Protein 6GJF (pdb70)

Structure (mmCIF, N/CA/C/O backbone):
data_6GJF
#
_entry.id   6GJF
#
_cell.length_a   51.436
_cell.length_b   235.636
_cell.length_c   74.562
_cell.angle_alpha   90.00
_cell.angle_beta   90.67
_cell.angle_gamma   90.00
#
_symmetry.space_group_name_H-M   'P 1 21 1'
#
loop_
_entity.id
_entity.type
_entity.pdbx_description
1 polymer ENDOGLUCANASE
2 non-polymer 1,2-ETHANEDIOL
3 non-polymer DI(HYDROXYETHYL)ETHER
4 non-polymer 'SODIUM ION'
5 non-polymer GLYCEROL
6 water water
#
loop_
_atom_site.group_PDB
_atom_site.id
_atom_site.type_symbol
_atom_site.label_atom_id
_atom_site.label_alt_id
_atom_site.label_comp_id
_atom_site.label_asym_id
_atom_site.label_entity_id
_atom_site.label_seq_id
_atom_site.pdbx_PDB_ins_code
_atom_site.Cartn_x
_atom_site.Cartn_y
_atom_site.Cartn_z
_atom_site.occupancy
_atom_site.B_iso_or_equiv
_atom_site.auth_seq_id
_atom_site.auth_comp_id
_atom_site.auth_asym_id
_atom_site.auth_atom_id
_atom_site.pdbx_PDB_model_num
ATOM 1 N N . HIS A 1 1 ? 4.656 -19.800 -20.563 1.00 12.12 -3 HIS A N 1
ATOM 2 C CA . HIS A 1 1 ? 5.026 -21.134 -21.159 1.00 10.91 -3 HIS A CA 1
ATOM 3 C C . HIS A 1 1 ? 4.027 -22.157 -20.726 1.00 11.06 -3 HIS A C 1
ATOM 4 O O . HIS A 1 1 ? 3.340 -21.977 -19.710 1.00 12.67 -3 HIS A O 1
ATOM 20 N N . HIS A 1 2 ? 3.926 -23.225 -21.509 1.00 11.11 -2 HIS A N 1
ATOM 21 C CA . HIS A 1 2 ? 3.013 -24.325 -21.238 1.00 10.72 -2 HIS A CA 1
ATOM 22 C C . HIS A 1 2 ? 3.521 -25.554 -21.981 1.00 12.70 -2 HIS A C 1
ATOM 23 O O . HIS A 1 2 ? 4.215 -25.440 -22.989 1.00 12.86 -2 HIS A O 1
ATOM 37 N N . GLY A 1 3 ? 3.111 -26.728 -21.510 1.00 14.21 -1 GLY A N 1
ATOM 38 C CA . GLY A 1 3 ? 3.368 -27.944 -22.261 1.00 14.31 -1 GLY A CA 1
ATOM 39 C C . GLY A 1 3 ? 2.530 -27.968 -23.525 1.00 14.35 -1 GLY A C 1
ATOM 40 O O . GLY A 1 3 ? 1.318 -27.745 -23.486 1.00 14.72 -1 GLY A O 1
ATOM 44 N N . SER A 1 4 ? 3.177 -28.207 -24.663 1.00 14.01 0 SER A N 1
ATOM 45 C CA . SER A 1 4 ? 2.424 -28.300 -25.910 1.00 14.77 0 SER A CA 1
ATOM 46 C C . SER A 1 4 ? 1.551 -29.544 -25.897 1.00 14.42 0 SER A C 1
ATOM 47 O O . SER A 1 4 ? 1.881 -30.567 -25.272 1.00 16.22 0 SER A O 1
ATOM 55 N N . THR A 1 5 ? 0.423 -29.451 -26.573 1.00 12.65 1 THR A N 1
ATOM 56 C CA . THR A 1 5 ? -0.499 -30.572 -26.662 1.00 12.12 1 THR A CA 1
ATOM 57 C C . THR A 1 5 ? -0.580 -31.089 -28.094 1.00 12.90 1 THR A C 1
ATOM 58 O O . THR A 1 5 ? -0.237 -30.393 -29.056 1.00 12.66 1 THR A O 1
ATOM 69 N N . PRO A 1 6 ? -1.066 -32.310 -28.268 1.00 12.79 2 PRO A N 1
ATOM 70 C CA . PRO A 1 6 ? -1.208 -32.850 -29.634 1.00 13.14 2 PRO A CA 1
ATOM 71 C C . PRO A 1 6 ? -2.092 -32.007 -30.544 1.00 12.95 2 PRO A C 1
ATOM 72 O O . PRO A 1 6 ? -1.717 -31.763 -31.696 1.00 13.52 2 PRO A O 1
ATOM 83 N N . VAL A 1 7 ? -3.239 -31.541 -30.055 1.00 11.27 3 VAL A N 1
ATOM 84 C CA . VAL A 1 7 ? -4.153 -30.773 -30.896 1.00 11.30 3 VAL A CA 1
ATOM 85 C C . VAL A 1 7 ? -3.597 -29.383 -31.164 1.00 12.65 3 VAL A C 1
ATOM 86 O O . VAL A 1 7 ? -3.729 -28.860 -32.269 1.00 13.72 3 VAL A O 1
ATOM 99 N N . GLU A 1 8 ? -2.968 -28.769 -30.175 1.00 12.65 4 GLU A N 1
ATOM 100 C CA . GLU A 1 8 ? -2.316 -27.488 -30.428 1.00 15.11 4 GLU A CA 1
ATOM 101 C C . GLU A 1 8 ? -1.308 -27.602 -31.562 1.00 13.95 4 GLU A C 1
ATOM 102 O O . GLU A 1 8 ? -1.189 -26.693 -32.396 1.00 15.77 4 GLU A O 1
ATOM 114 N N . THR A 1 9 ? -0.571 -28.721 -31.596 1.00 14.64 5 THR A N 1
ATOM 115 C CA . THR A 1 9 ? 0.506 -28.956 -32.544 1.00 16.11 5 THR A CA 1
ATOM 116 C C . THR A 1 9 ? -0.007 -29.363 -33.925 1.00 14.86 5 THR A C 1
ATOM 117 O O . THR A 1 9 ? 0.608 -29.022 -34.940 1.00 18.25 5 THR A O 1
ATOM 128 N N . HIS A 1 10 ? -1.114 -30.108 -33.995 1.00 14.16 6 HIS A N 1
ATOM 129 C CA . HIS A 1 10 ? -1.541 -30.743 -35.233 1.00 14.72 6 HIS A CA 1
ATOM 130 C C . HIS A 1 10 ? -2.897 -30.285 -35.747 1.00 13.81 6 HIS A C 1
ATOM 131 O O . HIS A 1 10 ? -3.164 -30.449 -36.944 1.00 14.34 6 HIS A O 1
ATOM 145 N N . GLY A 1 11 ? -3.763 -29.748 -34.892 1.00 13.49 7 GLY A N 1
ATOM 146 C CA . GLY A 1 11 ? -5.038 -29.205 -35.356 1.00 13.38 7 GLY A CA 1
ATOM 147 C C . GLY A 1 11 ? -5.934 -30.239 -36.023 1.00 11.04 7 GLY A C 1
ATOM 148 O O . GLY A 1 11 ? -6.020 -31.414 -35.617 1.00 13.84 7 GLY A O 1
ATOM 152 N N . GLN A 1 12 ? -6.635 -29.778 -37.054 1.00 11.80 8 GLN A N 1
ATOM 153 C CA . GLN A 1 12 ? -7.584 -30.614 -37.768 1.00 11.85 8 GLN A CA 1
ATOM 154 C C . GLN A 1 12 ? -6.838 -31.675 -38.549 1.00 11.93 8 GLN A C 1
ATOM 155 O O . GLN A 1 12 ? -5.949 -31.363 -39.332 1.00 14.37 8 GLN A O 1
ATOM 169 N N . LEU A 1 13 ? -7.187 -32.927 -38.334 1.00 11.58 9 LEU A N 1
ATOM 170 C CA . LEU A 1 13 ? -6.584 -34.009 -39.082 1.00 12.94 9 LEU A CA 1
ATOM 171 C C . LEU A 1 13 ? -7.403 -34.286 -40.328 1.00 14.00 9 LEU A C 1
ATOM 172 O O . LEU A 1 13 ? -8.595 -33.988 -40.382 1.00 15.45 9 LEU A O 1
ATOM 188 N N . SER A 1 14 ? -6.751 -34.890 -41.330 1.00 13.14 10 SER A N 1
ATOM 189 C CA . SER A 1 14 ? -7.452 -35.298 -42.540 1.00 12.36 10 SER A CA 1
ATOM 190 C C . SER A 1 14 ? -6.738 -36.493 -43.156 1.00 13.63 10 SER A C 1
ATOM 191 O O . SER A 1 14 ? -5.651 -36.896 -42.720 1.00 13.19 10 SER A O 1
ATOM 199 N N . VAL A 1 15 ? -7.393 -37.084 -44.147 1.00 13.64 11 VAL A N 1
ATOM 200 C CA . VAL A 1 15 ? -6.818 -38.170 -44.926 1.00 13.53 11 VAL A CA 1
ATOM 201 C C . VAL A 1 15 ? -6.452 -37.609 -46.295 1.00 13.87 11 VAL A C 1
ATOM 202 O O . VAL A 1 15 ? -7.325 -37.122 -47.024 1.00 14.91 11 VAL A O 1
ATOM 215 N N . LYS A 1 16 ? -5.171 -37.675 -46.641 1.00 14.57 12 LYS A N 1
ATOM 216 C CA . LYS A 1 16 ? -4.677 -37.179 -47.918 1.00 15.57 12 LYS A CA 1
ATOM 217 C C . LYS A 1 16 ? -3.798 -38.247 -48.554 1.00 16.27 12 LYS A C 1
ATOM 218 O O . LYS A 1 16 ? -2.836 -38.708 -47.942 1.00 15.82 12 LYS A O 1
ATOM 237 N N . GLY A 1 17 ? -4.137 -38.646 -49.771 1.00 17.54 13 GLY A N 1
ATOM 238 C CA . GLY A 1 17 ? -3.360 -39.688 -50.440 1.00 20.06 13 GLY A CA 1
ATOM 239 C C . GLY A 1 17 ? -3.222 -40.966 -49.642 1.00 19.13 13 GLY A C 1
ATOM 240 O O . GLY A 1 17 ? -2.164 -41.608 -49.671 1.00 21.10 13 GLY A O 1
ATOM 244 N N . GLY A 1 18 ? -4.280 -41.361 -48.932 1.00 18.17 14 GLY A N 1
ATOM 245 C CA . GLY A 1 18 ? -4.275 -42.596 -48.174 1.00 17.93 14 GLY A CA 1
ATOM 246 C C . GLY A 1 18 ? -3.546 -42.541 -46.848 1.00 15.49 14 GLY A C 1
ATOM 247 O O . GLY A 1 18 ? -3.313 -43.597 -46.239 1.00 18.40 14 GLY A O 1
ATOM 251 N N . GLN A 1 19 ? -3.205 -41.344 -46.367 1.00 16.39 15 GLN A N 1
ATOM 252 C CA A GLN A 1 19 ? -2.400 -41.179 -45.167 0.51 13.97 15 GLN A CA 1
ATOM 253 C CA B GLN A 1 19 ? -2.399 -41.179 -45.165 0.49 15.03 15 GLN A CA 1
ATOM 254 C C . GLN A 1 19 ? -3.056 -40.171 -44.238 1.00 11.75 15 GLN A C 1
ATOM 255 O O . GLN A 1 19 ? -3.628 -39.174 -44.700 1.00 14.00 15 GLN A O 1
ATOM 282 N N . LEU A 1 20 ? -2.965 -40.434 -42.932 1.00 13.64 16 LEU A N 1
ATOM 283 C CA . LEU A 1 20 ? -3.398 -39.468 -41.936 1.00 12.75 16 LEU A CA 1
ATOM 284 C C . LEU A 1 20 ? -2.375 -38.333 -41.884 1.00 12.17 16 LEU A C 1
ATOM 285 O O . LEU A 1 20 ? -1.180 -38.575 -41.686 1.00 13.54 16 LEU A O 1
ATOM 301 N N . VAL A 1 21 ? -2.843 -37.099 -42.070 1.00 12.72 17 VAL A N 1
ATOM 302 C CA . VAL A 1 21 ? -1.993 -35.919 -42.009 1.00 13.40 17 VAL A CA 1
ATOM 303 C C . VAL A 1 21 ? -2.623 -34.886 -41.086 1.00 12.83 17 VAL A C 1
ATOM 304 O O . VAL A 1 21 ? -3.810 -34.938 -40.784 1.00 12.50 17 VAL A O 1
ATOM 317 N N . ASP A 1 22 ? -1.825 -33.905 -40.683 1.00 12.99 18 ASP A N 1
ATOM 318 C CA . ASP A 1 22 ? -2.285 -32.860 -39.791 1.00 15.02 18 ASP A CA 1
ATOM 319 C C . ASP A 1 22 ? -2.697 -31.626 -40.584 1.00 16.17 18 ASP A C 1
ATOM 320 O O . ASP A 1 22 ? -2.779 -31.657 -41.819 1.00 17.72 18 ASP A O 1
ATOM 329 N N . GLU A 1 23 ? -2.985 -30.532 -39.865 1.00 16.73 19 GLU A N 1
ATOM 330 C CA . GLU A 1 23 ? -3.486 -29.326 -40.515 1.00 16.72 19 GLU A CA 1
ATOM 331 C C . GLU A 1 23 ? -2.468 -28.696 -41.461 1.00 18.78 19 GLU A C 1
ATOM 332 O O . GLU A 1 23 ? -2.836 -27.832 -42.281 1.00 23.03 19 GLU A O 1
ATOM 344 N N . ASN A 1 24 ? -1.206 -29.096 -41.360 1.00 19.94 20 ASN A N 1
ATOM 345 C CA . ASN A 1 24 ? -0.171 -28.609 -42.261 1.00 22.50 20 ASN A CA 1
ATOM 346 C C . ASN A 1 24 ? 0.056 -29.563 -43.418 1.00 23.41 20 ASN A C 1
ATOM 347 O O . ASN A 1 24 ? 0.963 -29.341 -44.230 1.00 26.77 20 ASN A O 1
ATOM 358 N N . GLY A 1 25 ? -0.734 -30.623 -43.505 1.00 20.15 21 GLY A N 1
ATOM 359 C CA . GLY A 1 25 ? -0.514 -31.646 -44.492 1.00 20.31 21 GLY A CA 1
ATOM 360 C C . GLY A 1 25 ? 0.660 -32.547 -44.213 1.00 20.08 21 GLY A C 1
ATOM 361 O O . GLY A 1 25 ? 1.060 -33.308 -45.104 1.00 22.88 21 GLY A O 1
ATOM 365 N N A LYS A 1 26 ? 1.226 -32.491 -43.013 0.34 18.77 22 LYS A N 1
ATOM 366 N N B LYS A 1 26 ? 1.212 -32.503 -43.017 0.66 17.87 22 LYS A N 1
ATOM 367 C CA A LYS A 1 26 ? 2.363 -33.339 -42.688 0.34 18.12 22 LYS A CA 1
ATOM 368 C CA B LYS A 1 26 ? 2.349 -33.350 -42.711 0.66 16.99 22 LYS A CA 1
ATOM 369 C C A LYS A 1 26 ? 1.864 -34.668 -42.131 0.34 17.36 22 LYS A C 1
ATOM 370 C C B LYS A 1 26 ? 1.862 -34.666 -42.125 0.66 16.96 22 LYS A C 1
ATOM 371 O O A LYS A 1 26 ? 0.855 -34.699 -41.422 0.34 16.98 22 LYS A O 1
ATOM 372 O O B LYS A 1 26 ? 0.859 -34.699 -41.404 0.66 15.86 22 LYS A O 1
ATOM 409 N N . PRO A 1 27 ? 2.528 -35.783 -42.424 1.00 16.03 23 PRO A N 1
ATOM 410 C CA . PRO A 1 27 ? 2.109 -37.052 -41.820 1.00 17.64 23 PRO A CA 1
ATOM 411 C C . PRO A 1 27 ? 2.115 -36.952 -40.303 1.00 16.21 23 PRO A C 1
ATOM 412 O O . PRO A 1 27 ? 2.983 -36.320 -39.701 1.00 15.88 23 PRO A O 1
ATOM 423 N N . VAL A 1 28 ? 1.131 -37.594 -39.680 1.00 14.44 24 VAL A N 1
ATOM 424 C CA . VAL A 1 28 ? 1.063 -37.677 -38.227 1.00 14.15 24 VAL A CA 1
ATOM 425 C C . VAL A 1 28 ? 0.660 -39.094 -37.861 1.00 15.18 24 VAL A C 1
ATOM 426 O O . VAL A 1 28 ? -0.132 -39.730 -38.570 1.00 16.33 24 VAL A O 1
ATOM 439 N N . GLN A 1 29 ? 1.246 -39.596 -36.776 1.00 13.29 25 GLN A N 1
ATOM 440 C CA . GLN A 1 29 ? 0.887 -40.897 -36.217 1.00 13.29 25 GLN A CA 1
ATOM 441 C C . GLN A 1 29 ? 0.319 -40.692 -34.812 1.00 13.18 25 GLN A C 1
ATOM 442 O O . GLN A 1 29 ? 0.991 -40.136 -33.929 1.00 14.62 25 GLN A O 1
ATOM 456 N N . LEU A 1 30 ? -0.916 -41.124 -34.600 1.00 11.50 26 LEU A N 1
ATOM 457 C CA . LEU A 1 30 ? -1.491 -41.138 -33.258 1.00 11.60 26 LEU A CA 1
ATOM 458 C C . LEU A 1 30 ? -1.142 -42.479 -32.614 1.00 11.97 26 LEU A C 1
ATOM 459 O O . LEU A 1 30 ? -1.135 -43.519 -33.288 1.00 11.97 26 LEU A O 1
ATOM 475 N N . ARG A 1 31 ? -0.788 -42.436 -31.331 1.00 12.01 27 ARG A N 1
ATOM 476 C CA . ARG A 1 31 ? -0.548 -43.637 -30.535 1.00 13.02 27 ARG A CA 1
ATOM 477 C C . ARG A 1 31 ? -1.198 -43.410 -29.181 1.00 10.98 27 ARG A C 1
ATOM 478 O O . ARG A 1 31 ? -0.951 -42.382 -28.529 1.00 12.58 27 ARG A O 1
ATOM 499 N N . GLY A 1 32 ? -2.022 -44.345 -28.743 1.00 10.68 28 GLY A N 1
ATOM 500 C CA . GLY A 1 32 ? -2.683 -44.164 -27.479 1.00 11.71 28 GLY A CA 1
ATOM 501 C C . GLY A 1 32 ? -3.325 -45.431 -26.956 1.00 10.93 28 GLY A C 1
ATOM 502 O O . GLY A 1 32 ? -2.915 -46.548 -27.282 1.00 12.09 28 GLY A O 1
ATOM 506 N N . MET A 1 33 ? -4.324 -45.227 -26.103 1.00 11.02 29 MET A N 1
ATOM 507 C CA . MET A 1 33 ? -4.968 -46.315 -25.389 1.00 9.84 29 MET A CA 1
ATOM 508 C C . MET A 1 33 ? -6.461 -46.289 -25.646 1.00 10.44 29 MET A C 1
ATOM 509 O O . MET A 1 33 ? -7.053 -45.228 -25.855 1.00 10.93 29 MET A O 1
ATOM 523 N N . SER A 1 34 ? -7.056 -47.490 -25.638 1.00 11.26 30 SER A N 1
ATOM 524 C CA . SER A 1 34 ? -8.499 -47.679 -25.611 1.00 10.15 30 SER A CA 1
ATOM 525 C C . SER A 1 34 ? -8.931 -48.039 -24.194 1.00 10.62 30 SER A C 1
ATOM 526 O O . SER A 1 34 ? -8.272 -48.824 -23.506 1.00 11.45 30 SER A O 1
ATOM 534 N N . SER A 1 35 ? -10.052 -47.479 -23.767 1.00 10.27 31 SER A N 1
ATOM 535 C CA . SER A 1 35 ? -10.723 -48.000 -22.594 1.00 10.88 31 SER A CA 1
ATOM 536 C C . SER A 1 35 ? -11.173 -49.436 -22.872 1.00 10.20 31 SER A C 1
ATOM 537 O O . SER A 1 35 ? -11.198 -49.904 -24.022 1.00 11.35 31 SER A O 1
ATOM 545 N N . HIS A 1 36 ? -11.508 -50.143 -21.793 1.00 10.90 32 HIS A N 1
ATOM 546 C CA . HIS A 1 36 ? -12.355 -51.330 -21.902 1.00 11.29 32 HIS A CA 1
ATOM 547 C C . HIS A 1 36 ? -13.814 -50.852 -22.000 1.00 10.94 32 HIS A C 1
ATOM 548 O O . HIS A 1 36 ? -14.097 -49.659 -22.185 1.00 11.58 32 HIS A O 1
ATOM 562 N N . GLY A 1 37 ? -14.764 -51.779 -21.879 1.00 11.58 33 GLY A N 1
ATOM 563 C CA . GLY A 1 37 ? -16.153 -51.390 -22.012 1.00 12.53 33 GLY A CA 1
ATOM 564 C C . GLY A 1 37 ? -16.574 -50.378 -20.968 1.00 14.23 33 GLY A C 1
ATOM 565 O O . GLY A 1 37 ? -16.316 -50.563 -19.774 1.00 14.36 33 GLY A O 1
ATOM 569 N N . LEU A 1 38 ? -17.200 -49.284 -21.402 1.00 13.19 34 LEU A N 1
ATOM 570 C CA . LEU A 1 38 ? -17.522 -48.211 -20.472 1.00 11.71 34 LEU A CA 1
ATOM 571 C C . LEU A 1 38 ? -18.526 -48.638 -19.410 1.00 14.90 34 LEU A C 1
ATOM 572 O O . LEU A 1 38 ? -18.614 -47.990 -18.352 1.00 15.88 34 LEU A O 1
ATOM 588 N N . GLN A 1 39 ? -19.318 -49.681 -19.687 1.00 15.57 35 GLN A N 1
ATOM 589 C CA . GLN A 1 39 ? -20.303 -50.164 -18.732 1.00 15.07 35 GLN A CA 1
ATOM 590 C C . GLN A 1 39 ? -19.680 -50.968 -17.599 1.00 16.19 35 GLN A C 1
ATOM 591 O O . GLN A 1 39 ? -20.368 -51.239 -16.612 1.00 18.81 35 GLN A O 1
ATOM 605 N N . TRP A 1 40 ? -18.409 -51.344 -17.723 1.00 16.64 36 TRP A N 1
ATOM 606 C CA . TRP A 1 40 ? -17.705 -52.130 -16.731 1.00 16.31 36 TRP A CA 1
ATOM 607 C C . TRP A 1 40 ? -16.502 -51.416 -16.144 1.00 15.60 36 TRP A C 1
ATOM 608 O O . TRP A 1 40 ? -16.223 -51.558 -14.939 1.00 19.52 36 TRP A O 1
ATOM 629 N N . PHE A 1 41 ? -15.762 -50.679 -16.982 1.00 15.06 37 PHE A N 1
ATOM 630 C CA . PHE A 1 41 ? -14.487 -50.075 -16.600 1.00 14.71 37 PHE A CA 1
ATOM 631 C C . PHE A 1 41 ? -14.462 -48.577 -16.877 1.00 13.49 37 PHE A C 1
ATOM 632 O O . PHE A 1 41 ? -13.398 -47.983 -17.067 1.00 13.81 37 PHE A O 1
ATOM 649 N N . GLY A 1 42 ? -15.634 -47.952 -16.877 1.00 14.42 38 GLY A N 1
ATOM 650 C CA . GLY A 1 42 ? -15.720 -46.533 -17.115 1.00 13.25 38 GLY A CA 1
ATOM 651 C C . GLY A 1 42 ? -15.059 -45.685 -16.061 1.00 13.63 38 GLY A C 1
ATOM 652 O O . GLY A 1 42 ? -14.714 -44.547 -16.348 1.00 14.40 38 GLY A O 1
ATOM 656 N N . ASP A 1 43 ? -14.867 -46.205 -14.843 1.00 15.27 39 ASP A N 1
ATOM 657 C CA . ASP A 1 43 ? -14.221 -45.400 -13.814 1.00 14.79 39 ASP A CA 1
ATOM 658 C C . ASP A 1 43 ? -12.796 -45.041 -14.197 1.00 13.21 39 ASP A C 1
ATOM 659 O O . ASP A 1 43 ? -12.272 -44.035 -13.705 1.00 15.19 39 ASP A O 1
ATOM 668 N N . PHE A 1 44 ? -12.169 -45.830 -15.063 1.00 13.41 40 PHE A N 1
ATOM 669 C CA . PHE A 1 44 ? -10.815 -45.536 -15.517 1.00 13.89 40 PHE A CA 1
ATOM 670 C C . PHE A 1 44 ? -10.774 -44.447 -16.585 1.00 13.80 40 PHE A C 1
ATOM 671 O O . PHE A 1 44 ? -9.676 -44.057 -17.005 1.00 13.92 40 PHE A O 1
ATOM 688 N N . VAL A 1 45 ? -11.928 -43.968 -17.031 1.00 12.98 41 VAL A N 1
ATOM 689 C CA . VAL A 1 45 ? -12.042 -42.945 -18.068 1.00 13.17 41 VAL A CA 1
ATOM 690 C C . VAL A 1 45 ? -12.472 -41.643 -17.398 1.00 12.95 41 VAL A C 1
ATOM 691 O O . VAL A 1 45 ? -13.608 -41.510 -16.927 1.00 13.42 41 VAL A O 1
ATOM 704 N N . ASN A 1 46 ? -11.559 -40.685 -17.328 1.00 13.44 42 ASN A N 1
ATOM 705 C CA . ASN A 1 46 ? -11.834 -39.407 -16.678 1.00 13.12 42 ASN A CA 1
ATOM 706 C C . ASN A 1 46 ? -10.687 -38.468 -17.019 1.00 13.05 42 ASN A C 1
ATOM 707 O O . ASN A 1 46 ? -9.674 -38.885 -17.580 1.00 12.99 42 ASN A O 1
ATOM 718 N N . LYS A 1 47 ? -10.860 -37.185 -16.667 1.00 13.06 43 LYS A N 1
ATOM 719 C CA . LYS A 1 47 ? -9.871 -36.183 -17.044 1.00 14.33 43 LYS A CA 1
ATOM 720 C C . LYS A 1 47 ? -8.523 -36.454 -16.380 1.00 15.02 43 LYS A C 1
ATOM 721 O O . LYS A 1 47 ? -7.472 -36.198 -16.982 1.00 15.06 43 LYS A O 1
ATOM 740 N N . ASP A 1 48 ? -8.521 -36.992 -15.159 1.00 14.81 44 ASP A N 1
ATOM 741 C CA . ASP A 1 48 ? -7.261 -37.237 -14.462 1.00 14.23 44 ASP A CA 1
ATOM 742 C C . ASP A 1 48 ? -6.471 -38.358 -15.129 1.00 14.35 44 ASP A C 1
ATOM 743 O O . ASP A 1 48 ? -5.267 -38.222 -15.365 1.00 14.48 44 ASP A O 1
ATOM 752 N N . SER A 1 49 ? -7.124 -39.482 -15.438 1.00 14.99 45 SER A N 1
ATOM 753 C CA . SER A 1 49 ? -6.396 -40.580 -16.078 1.00 14.21 45 SER A CA 1
ATOM 754 C C . SER A 1 49 ? -5.964 -40.205 -17.499 1.00 12.96 45 SER A C 1
ATOM 755 O O . SER A 1 49 ? -4.855 -40.556 -17.927 1.00 13.63 45 SER A O 1
ATOM 763 N N . MET A 1 50 ? -6.802 -39.462 -18.228 1.00 12.67 46 MET A N 1
ATOM 764 C CA A MET A 1 50 ? -6.421 -39.025 -19.564 0.76 11.66 46 MET A CA 1
ATOM 765 C CA B MET A 1 50 ? -6.431 -39.010 -19.565 0.24 11.98 46 MET A CA 1
ATOM 766 C C . MET A 1 50 ? -5.238 -38.057 -19.515 1.00 11.23 46 MET A C 1
ATOM 767 O O . MET A 1 50 ? -4.310 -38.170 -20.324 1.00 11.92 46 MET A O 1
ATOM 794 N N . LYS A 1 51 ? -5.230 -37.122 -18.551 1.00 13.67 47 LYS A N 1
ATOM 795 C CA A LYS A 1 51 ? -4.093 -36.213 -18.418 0.66 12.51 47 LYS A CA 1
ATOM 796 C CA B LYS A 1 51 ? -4.095 -36.213 -18.414 0.34 13.27 47 LYS A CA 1
ATOM 797 C C . LYS A 1 51 ? -2.830 -36.976 -18.030 1.00 12.18 47 LYS A C 1
ATOM 798 O O . LYS A 1 51 ? -1.745 -36.693 -18.549 1.00 14.01 47 LYS A O 1
ATOM 835 N N . TRP A 1 52 ? -2.955 -37.955 -17.122 1.00 13.07 48 TRP A N 1
ATOM 836 C CA . TRP A 1 52 ? -1.805 -38.757 -16.729 1.00 11.98 48 TRP A CA 1
ATOM 837 C C . TRP A 1 52 ? -1.235 -39.494 -17.934 1.00 12.83 48 TRP A C 1
ATOM 838 O O . TRP A 1 52 ? -0.020 -39.532 -18.130 1.00 14.36 48 TRP A O 1
ATOM 859 N N . LEU A 1 53 ? -2.097 -40.140 -18.723 1.00 12.42 49 LEU A N 1
ATOM 860 C CA . LEU A 1 53 ? -1.636 -40.810 -19.932 1.00 12.25 49 LEU A CA 1
ATOM 861 C C . LEU A 1 53 ? -0.960 -39.852 -20.897 1.00 13.85 49 LEU A C 1
ATOM 862 O O . LEU A 1 53 ? 0.067 -40.187 -21.501 1.00 13.57 49 LEU A O 1
ATOM 878 N N . ARG A 1 54 ? -1.530 -38.660 -21.076 1.00 13.13 50 ARG A N 1
ATOM 879 C CA . ARG A 1 54 ? -0.895 -37.665 -21.940 1.00 13.24 50 ARG A CA 1
ATOM 880 C C . ARG A 1 54 ? 0.499 -37.283 -21.435 1.00 12.81 50 ARG A C 1
ATOM 881 O O . ARG A 1 54 ? 1.465 -37.260 -22.205 1.00 14.61 50 ARG A O 1
ATOM 902 N N . ASP A 1 55 ? 0.615 -36.991 -20.141 1.00 13.24 51 ASP A N 1
ATOM 903 C CA . ASP A 1 55 ? 1.836 -36.428 -19.592 1.00 13.48 51 ASP A CA 1
ATOM 904 C C . ASP A 1 55 ? 2.904 -37.493 -19.354 1.00 14.28 51 ASP A C 1
ATOM 905 O O . ASP A 1 55 ? 4.104 -37.244 -19.572 1.00 18.52 51 ASP A O 1
ATOM 914 N N . ASP A 1 56 ? 2.508 -38.658 -18.865 1.00 14.78 52 ASP A N 1
ATOM 915 C CA . ASP A 1 56 ? 3.465 -39.683 -18.466 1.00 14.02 52 ASP A CA 1
ATOM 916 C C . ASP A 1 56 ? 3.670 -40.753 -19.529 1.00 16.15 52 ASP A C 1
ATOM 917 O O . ASP A 1 56 ? 4.782 -41.247 -19.683 1.00 17.51 52 ASP A O 1
ATOM 926 N N . TRP A 1 57 ? 2.617 -41.148 -20.260 1.00 16.93 53 TRP A N 1
ATOM 927 C CA . TRP A 1 57 ? 2.795 -42.145 -21.304 1.00 16.43 53 TRP A CA 1
ATOM 928 C C . TRP A 1 57 ? 3.071 -41.514 -22.667 1.00 16.48 53 TRP A C 1
ATOM 929 O O . TRP A 1 57 ? 3.545 -42.210 -23.580 1.00 19.45 53 TRP A O 1
ATOM 950 N N . GLY A 1 58 ? 2.766 -40.228 -22.835 1.00 14.26 54 GLY A N 1
ATOM 951 C CA . GLY A 1 58 ? 2.916 -39.610 -24.124 1.00 14.47 54 GLY A CA 1
ATOM 952 C C . GLY A 1 58 ? 1.831 -39.926 -25.131 1.00 13.71 54 GLY A C 1
ATOM 953 O O . GLY A 1 58 ? 2.065 -39.766 -26.337 1.00 14.58 54 GLY A O 1
ATOM 957 N N . ILE A 1 59 ? 0.640 -40.342 -24.686 1.00 12.01 55 ILE A N 1
ATOM 958 C CA . ILE A 1 59 ? -0.412 -40.648 -25.649 1.00 11.00 55 ILE A CA 1
ATOM 959 C C . ILE A 1 59 ? -0.898 -39.356 -26.300 1.00 11.30 55 ILE A C 1
ATOM 960 O O . ILE A 1 59 ? -0.915 -38.285 -25.672 1.00 12.17 55 ILE A O 1
ATOM 976 N N . ASN A 1 60 ? -1.396 -39.472 -27.528 1.00 10.56 56 ASN A N 1
ATOM 977 C CA . ASN A 1 60 ? -2.052 -38.341 -28.170 1.00 10.47 56 ASN A CA 1
ATOM 978 C C . ASN A 1 60 ? -3.458 -38.656 -28.646 1.00 11.63 56 ASN A C 1
ATOM 979 O O . ASN A 1 60 ? -4.113 -37.768 -29.212 1.00 13.22 56 ASN A O 1
ATOM 990 N N . VAL A 1 61 ? -3.951 -39.868 -28.378 1.00 10.59 57 VAL A N 1
ATOM 991 C CA . VAL A 1 61 ? -5.325 -40.260 -28.707 1.00 10.13 57 VAL A CA 1
ATOM 992 C C . VAL A 1 61 ? -5.835 -41.185 -27.621 1.00 9.36 57 VAL A C 1
ATOM 993 O O . VAL A 1 61 ? -5.090 -42.008 -27.088 1.00 9.91 57 VAL A O 1
ATOM 1006 N N . PHE A 1 62 ? -7.104 -41.049 -27.287 1.00 9.44 58 PHE A N 1
ATOM 1007 C CA . PHE A 1 62 ? -7.763 -41.905 -26.315 1.00 9.20 58 PHE A CA 1
ATOM 1008 C C . PHE A 1 62 ? -9.071 -42.364 -26.938 1.00 9.79 58 PHE A C 1
ATOM 1009 O O . PHE A 1 62 ? -9.867 -41.542 -27.403 1.00 10.76 58 PHE A O 1
ATOM 1026 N N . ARG A 1 63 ? -9.317 -43.666 -26.906 1.00 9.10 59 ARG A N 1
ATOM 1027 C CA . ARG A 1 63 ? -10.499 -44.291 -27.514 1.00 9.13 59 ARG A CA 1
ATOM 1028 C C . ARG A 1 63 ? -11.455 -44.731 -26.406 1.00 9.93 59 ARG A C 1
ATOM 1029 O O . ARG A 1 63 ? -11.037 -45.392 -25.451 1.00 10.08 59 ARG A O 1
ATOM 1050 N N . VAL A 1 64 ? -12.724 -44.352 -26.526 1.00 10.91 60 VAL A N 1
ATOM 1051 C CA . VAL A 1 64 ? -13.757 -44.775 -25.589 1.00 11.44 60 VAL A CA 1
ATOM 1052 C C . VAL A 1 64 ? -14.617 -45.824 -26.271 1.00 9.54 60 VAL A C 1
ATOM 1053 O O . VAL A 1 64 ? -15.297 -45.545 -27.271 1.00 10.38 60 VAL A O 1
ATOM 1066 N N . ALA A 1 65 ? -14.602 -47.022 -25.693 1.00 9.91 61 ALA A N 1
ATOM 1067 C CA . ALA A 1 65 ? -15.263 -48.196 -26.255 1.00 10.10 61 ALA A CA 1
ATOM 1068 C C . ALA A 1 65 ? -16.662 -48.280 -25.665 1.00 10.90 61 ALA A C 1
ATOM 1069 O O . ALA A 1 65 ? -16.891 -48.926 -24.633 1.00 11.41 61 ALA A O 1
ATOM 1076 N N . MET A 1 66 ? -17.616 -47.656 -26.354 1.00 10.76 62 MET A N 1
ATOM 1077 C CA . MET A 1 66 ? -19.002 -47.655 -25.898 1.00 10.21 62 MET A CA 1
ATOM 1078 C C . MET A 1 66 ? -19.672 -48.873 -26.519 1.00 9.89 62 MET A C 1
ATOM 1079 O O . MET A 1 66 ? -20.203 -48.814 -27.634 1.00 11.01 62 MET A O 1
ATOM 1093 N N . TYR A 1 67 ? -19.621 -49.986 -25.798 1.00 10.79 63 TYR A N 1
ATOM 1094 C CA . TYR A 1 67 ? -20.378 -51.152 -26.220 1.00 11.49 63 TYR A CA 1
ATOM 1095 C C . TYR A 1 67 ? -21.833 -50.786 -26.464 1.00 11.17 63 TYR A C 1
ATOM 1096 O O . TYR A 1 67 ? -22.430 -49.993 -25.723 1.00 12.33 63 TYR A O 1
ATOM 1114 N N . THR A 1 68 ? -22.429 -51.450 -27.453 1.00 10.88 64 THR A N 1
ATOM 1115 C CA . THR A 1 68 ? -23.862 -51.375 -27.728 1.00 12.29 64 THR A CA 1
ATOM 1116 C C . THR A 1 68 ? -24.606 -52.456 -26.955 1.00 12.99 64 THR A C 1
ATOM 1117 O O . THR A 1 68 ? -25.534 -52.156 -26.204 1.00 14.49 64 THR A O 1
ATOM 1128 N N . ALA A 1 69 ? -24.174 -53.704 -27.108 1.00 13.33 65 ALA A N 1
ATOM 1129 C CA . ALA A 1 69 ? -24.738 -54.847 -26.408 1.00 13.33 65 ALA A CA 1
ATOM 1130 C C . ALA A 1 69 ? -24.003 -55.074 -25.086 1.00 12.93 65 ALA A C 1
ATOM 1131 O O . ALA A 1 69 ? -23.276 -54.206 -24.609 1.00 12.64 65 ALA A O 1
ATOM 1138 N N . GLU A 1 70 ? -24.245 -56.229 -24.444 1.00 14.11 66 GLU A N 1
ATOM 1139 C CA . GLU A 1 70 ? -23.572 -56.607 -23.198 1.00 13.89 66 GLU A CA 1
ATOM 1140 C C . GLU A 1 70 ? -23.724 -55.531 -22.124 1.00 14.80 66 GLU A C 1
ATOM 1141 O O . GLU A 1 70 ? -22.787 -55.221 -21.398 1.00 15.13 66 GLU A O 1
ATOM 1153 N N . GLY A 1 71 ? -24.934 -55.005 -21.960 1.00 15.51 67 GLY A N 1
ATOM 1154 C CA . GLY A 1 71 ? -25.203 -54.009 -20.955 1.00 17.08 67 GLY A CA 1
ATOM 1155 C C . GLY A 1 71 ? -24.719 -52.631 -21.317 1.00 15.41 67 GLY A C 1
ATOM 1156 O O . GLY A 1 71 ? -24.630 -51.765 -20.434 1.00 15.59 67 GLY A O 1
ATOM 1160 N N . GLY A 1 72 ? -24.395 -52.413 -22.588 1.00 14.04 68 GLY A N 1
ATOM 1161 C CA . GLY A 1 72 ? -23.943 -51.124 -23.068 1.00 14.24 68 GLY A CA 1
ATOM 1162 C C . GLY A 1 72 ? -25.085 -50.207 -23.440 1.00 12.89 68 GLY A C 1
ATOM 1163 O O . GLY A 1 72 ? -26.171 -50.269 -22.863 1.00 13.90 68 GLY A O 1
ATOM 1167 N N . TYR A 1 73 ? -24.846 -49.365 -24.446 1.00 13.14 69 TYR A N 1
ATOM 1168 C CA . TYR A 1 73 ? -25.699 -48.212 -24.709 1.00 13.61 69 TYR A CA 1
ATOM 1169 C C . TYR A 1 73 ? -27.134 -48.582 -25.051 1.00 14.48 69 TYR A C 1
ATOM 1170 O O . TYR A 1 73 ? -28.052 -47.835 -24.718 1.00 15.08 69 TYR A O 1
ATOM 1188 N N . ILE A 1 74 ? -27.362 -49.708 -25.717 1.00 13.73 70 ILE A N 1
ATOM 1189 C CA . ILE A 1 74 ? -28.718 -49.994 -26.168 1.00 14.86 70 ILE A CA 1
ATOM 1190 C C . ILE A 1 74 ? -29.648 -50.189 -24.975 1.00 15.99 70 ILE A C 1
ATOM 1191 O O . ILE A 1 74 ? -30.785 -49.699 -24.968 1.00 17.92 70 ILE A O 1
ATOM 1207 N N . THR A 1 75 ? -29.185 -50.897 -23.949 1.00 15.25 71 THR A N 1
ATOM 1208 C CA . THR A 1 75 ? -29.998 -51.116 -22.755 1.00 17.19 71 THR A CA 1
ATOM 1209 C C . THR A 1 75 ? -29.722 -50.117 -21.642 1.00 18.73 71 THR A C 1
ATOM 1210 O O . THR A 1 75 ? -30.579 -49.931 -20.780 1.00 23.15 71 THR A O 1
ATOM 1221 N N A ASN A 1 76 ? -28.572 -49.449 -21.658 0.55 17.84 72 ASN A N 1
ATOM 1222 N N B ASN A 1 76 ? -28.571 -49.454 -21.660 0.45 17.58 72 ASN A N 1
ATOM 1223 C CA A ASN A 1 76 ? -28.190 -48.507 -20.605 0.55 20.49 72 ASN A CA 1
ATOM 1224 C CA B ASN A 1 76 ? -28.196 -48.500 -20.617 0.45 19.48 72 ASN A CA 1
ATOM 1225 C C A ASN A 1 76 ? -27.581 -47.275 -21.258 0.55 19.90 72 ASN A C 1
ATOM 1226 C C B ASN A 1 76 ? -27.583 -47.276 -21.269 0.45 19.59 72 ASN A C 1
ATOM 1227 O O A ASN A 1 76 ? -26.357 -47.102 -21.284 0.55 18.78 72 ASN A O 1
ATOM 1228 O O B ASN A 1 76 ? -26.358 -47.109 -21.301 0.45 18.64 72 ASN A O 1
ATOM 1249 N N . PRO A 1 77 ? -28.419 -46.389 -21.814 1.00 20.48 73 PRO A N 1
ATOM 1250 C CA . PRO A 1 77 ? -27.883 -45.237 -22.547 1.00 22.42 73 PRO A CA 1
ATOM 1251 C C . PRO A 1 77 ? -27.123 -44.261 -21.678 1.00 21.02 73 PRO A C 1
ATOM 1252 O O . PRO A 1 77 ? -26.465 -43.381 -22.232 1.00 21.08 73 PRO A O 1
ATOM 1263 N N . SER A 1 78 ? -27.170 -44.393 -20.351 1.00 23.82 74 SER A N 1
ATOM 1264 C CA . SER A 1 78 ? -26.419 -43.488 -19.484 1.00 24.22 74 SER A CA 1
ATOM 1265 C C . SER A 1 78 ? -24.922 -43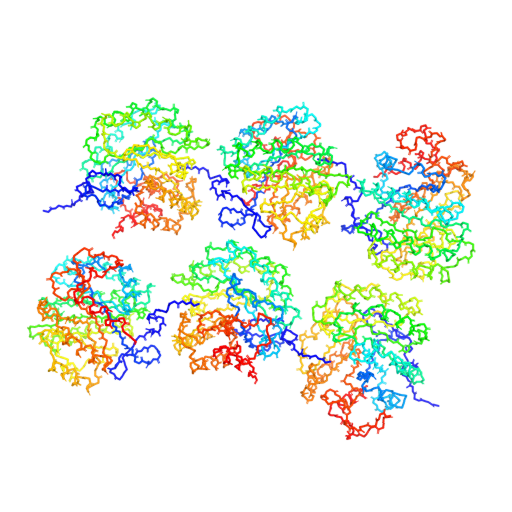.524 -19.767 1.00 21.36 74 SER A C 1
ATOM 1266 O O . SER A 1 78 ? -24.223 -42.572 -19.418 1.00 21.18 74 SER A O 1
ATOM 1274 N N . VAL A 1 79 ? -24.416 -44.582 -20.407 1.00 18.55 75 VAL A N 1
ATOM 1275 C CA A VAL A 1 79 ? -22.996 -44.633 -20.731 0.52 18.06 75 VAL A CA 1
ATOM 1276 C CA B VAL A 1 79 ? -23.000 -44.649 -20.735 0.48 18.05 75 VAL A CA 1
ATOM 1277 C C . VAL A 1 79 ? -22.605 -43.506 -21.670 1.00 17.26 75 VAL A C 1
ATOM 1278 O O . VAL A 1 79 ? -21.420 -43.171 -21.786 1.00 16.51 75 VAL A O 1
ATOM 1303 N N . LYS A 1 80 ? -23.575 -42.908 -22.361 1.00 16.18 76 LYS A N 1
ATOM 1304 C CA . LYS A 1 80 ? -23.269 -41.753 -23.198 1.00 15.16 76 LYS A CA 1
ATOM 1305 C C . LYS A 1 80 ? -22.701 -40.604 -22.375 1.00 14.22 76 LYS A C 1
ATOM 1306 O O . LYS A 1 80 ? -21.892 -39.817 -22.884 1.00 15.20 76 LYS A O 1
ATOM 1325 N N . ASN A 1 81 ? -23.066 -40.523 -21.093 1.00 17.03 77 ASN A N 1
ATOM 1326 C CA . ASN A 1 81 ? -22.492 -39.483 -20.240 1.00 17.38 77 ASN A CA 1
ATOM 1327 C C . ASN A 1 81 ? -20.986 -39.660 -20.098 1.00 15.87 77 ASN A C 1
ATOM 1328 O O . ASN A 1 81 ? -20.243 -38.678 -20.003 1.00 16.53 77 ASN A O 1
ATOM 1339 N N . LYS A 1 82 ? -20.523 -40.909 -20.038 1.00 14.55 78 LYS A N 1
ATOM 1340 C CA . LYS A 1 82 ? -19.092 -41.159 -19.937 1.00 14.57 78 LYS A CA 1
ATOM 1341 C C . LYS A 1 82 ? -18.380 -40.801 -21.240 1.00 13.64 78 LYS A C 1
ATOM 1342 O O . LYS A 1 82 ? -17.264 -40.256 -21.211 1.00 13.13 78 LYS A O 1
ATOM 1361 N N . VAL A 1 83 ? -19.021 -41.050 -22.392 1.00 13.45 79 VAL A N 1
ATOM 1362 C CA . VAL A 1 83 ? -18.459 -40.576 -23.661 1.00 12.27 79 VAL A CA 1
ATOM 1363 C C . VAL A 1 83 ? -18.288 -39.066 -23.626 1.00 13.21 79 VAL A C 1
ATOM 1364 O O . VAL A 1 83 ? -17.233 -38.529 -23.995 1.00 11.99 79 VAL A O 1
ATOM 1377 N N . LYS A 1 84 ? -19.329 -38.358 -23.186 1.00 13.02 80 LYS A N 1
ATOM 1378 C CA . LYS A 1 84 ? -19.273 -36.901 -23.166 1.00 12.55 80 LYS A CA 1
ATOM 1379 C C . LYS A 1 84 ? -18.185 -36.419 -22.218 1.00 12.68 80 LYS A C 1
ATOM 1380 O O . LYS A 1 84 ? -17.455 -35.473 -22.533 1.00 12.43 80 LYS A O 1
ATOM 1399 N N . GLU A 1 85 ? -18.057 -37.064 -21.051 1.00 12.84 81 GLU A N 1
ATOM 1400 C CA . GLU A 1 85 ? -16.997 -36.707 -20.114 1.00 13.03 81 GLU A CA 1
ATOM 1401 C C . GLU A 1 85 ? -15.633 -36.851 -20.763 1.00 12.53 81 GLU A C 1
ATOM 1402 O O . GLU A 1 85 ? -14.784 -35.971 -20.641 1.00 12.33 81 GLU A O 1
ATOM 1414 N N . ALA A 1 86 ? -15.415 -37.945 -21.486 1.00 12.57 82 ALA A N 1
ATOM 1415 C CA . ALA A 1 86 ? -14.124 -38.170 -22.119 1.00 12.77 82 ALA A CA 1
ATOM 1416 C C . ALA A 1 86 ? -13.863 -37.185 -23.244 1.00 11.73 82 ALA A C 1
ATOM 1417 O O . ALA A 1 86 ? -12.730 -36.715 -23.409 1.00 11.96 82 ALA A O 1
ATOM 1424 N N . VAL A 1 87 ? -14.881 -36.894 -24.061 1.00 11.88 83 VAL A N 1
ATOM 1425 C CA . VAL A 1 87 ? -14.685 -35.942 -25.150 1.00 10.77 83 VAL A CA 1
ATOM 1426 C C . VAL A 1 87 ? -14.339 -34.559 -24.593 1.00 11.44 83 VAL A C 1
ATOM 1427 O O . VAL A 1 87 ? -13.456 -33.865 -25.104 1.00 11.40 83 VAL A O 1
ATOM 1440 N N . GLU A 1 88 ? -15.069 -34.120 -23.566 1.00 11.00 84 GLU A N 1
ATOM 1441 C CA . GLU A 1 88 ? -14.818 -32.808 -22.990 1.00 13.29 84 GLU A CA 1
ATOM 1442 C C . GLU A 1 88 ? -13.462 -32.753 -22.322 1.00 14.14 84 GLU A C 1
ATOM 1443 O O . GLU A 1 88 ? -12.766 -31.730 -22.426 1.00 12.71 84 GLU A O 1
ATOM 1455 N N . ALA A 1 89 ? -13.041 -33.851 -21.690 1.00 11.95 85 ALA A N 1
ATOM 1456 C CA . ALA A 1 89 ? -11.690 -33.896 -21.140 1.00 12.68 85 ALA A CA 1
ATOM 1457 C C . ALA A 1 89 ? -10.652 -33.787 -22.255 1.00 11.96 85 ALA A C 1
ATOM 1458 O O . ALA A 1 89 ? -9.644 -33.087 -22.109 1.00 12.36 85 ALA A O 1
ATOM 1465 N N . ALA A 1 90 ? -10.875 -34.484 -23.375 1.00 11.98 86 ALA A N 1
ATOM 1466 C CA . ALA A 1 90 ? -9.932 -34.425 -24.485 1.00 11.80 86 ALA A CA 1
ATOM 1467 C C . ALA A 1 90 ? -9.824 -33.010 -25.044 1.00 10.48 86 ALA A C 1
ATOM 1468 O O . ALA A 1 90 ? -8.720 -32.539 -25.348 1.00 11.54 86 ALA A O 1
ATOM 1475 N N . ILE A 1 91 ? -10.954 -32.303 -25.150 1.00 11.38 87 ILE A N 1
ATOM 1476 C CA . ILE A 1 91 ? -10.914 -30.903 -25.574 1.00 11.78 87 ILE A CA 1
ATOM 1477 C C . ILE A 1 91 ? -10.095 -30.076 -24.597 1.00 12.41 87 ILE A C 1
ATOM 1478 O O . ILE A 1 91 ? -9.235 -29.281 -24.998 1.00 12.82 87 ILE A O 1
ATOM 1494 N N . ASP A 1 92 ? -10.374 -30.224 -23.308 1.00 11.22 88 ASP A N 1
ATOM 1495 C CA . ASP A 1 92 ? -9.648 -29.456 -22.302 1.00 11.56 88 ASP A CA 1
ATOM 1496 C C . ASP A 1 92 ? -8.149 -29.718 -22.356 1.00 12.47 88 ASP A C 1
ATOM 1497 O O . ASP A 1 92 ? -7.345 -28.812 -22.073 1.00 14.04 88 ASP A O 1
ATOM 1506 N N . LEU A 1 93 ? -7.753 -30.957 -22.683 1.00 12.25 89 LEU A N 1
ATOM 1507 C CA . LEU A 1 93 ? -6.370 -31.416 -22.597 1.00 12.70 89 LEU A CA 1
ATOM 1508 C C . LEU A 1 93 ? -5.642 -31.399 -23.930 1.00 11.69 89 LEU A C 1
ATOM 1509 O O . LEU A 1 93 ? -4.464 -31.760 -23.988 1.00 12.20 89 LEU A O 1
ATOM 1525 N N . GLY A 1 94 ? -6.310 -31.003 -25.006 1.00 11.98 90 GLY A N 1
ATOM 1526 C CA . GLY A 1 94 ? -5.670 -30.980 -26.304 1.00 12.16 90 GLY A CA 1
ATOM 1527 C C . GLY A 1 94 ? -5.359 -32.349 -26.869 1.00 12.05 90 GLY A C 1
ATOM 1528 O O . GLY A 1 94 ? -4.331 -32.524 -27.548 1.00 13.71 90 GLY A O 1
ATOM 1532 N N . MET A 1 95 ? -6.232 -33.320 -26.625 1.00 11.56 91 MET A N 1
ATOM 1533 C CA A MET A 1 95 ? -6.017 -34.688 -27.068 0.72 11.54 91 MET A CA 1
ATOM 1534 C CA B MET A 1 95 ? -6.013 -34.682 -27.076 0.28 13.43 91 MET A CA 1
ATOM 1535 C C . MET A 1 95 ? -7.043 -35.075 -28.127 1.00 10.64 91 MET A C 1
ATOM 1536 O O . MET A 1 95 ? -8.156 -34.564 -28.146 1.00 10.75 91 MET A O 1
ATOM 1563 N N . TYR A 1 96 ? -6.663 -36.000 -29.000 1.00 10.06 92 TYR A N 1
ATOM 1564 C CA . TYR A 1 96 ? -7.617 -36.614 -29.914 1.00 10.12 92 TYR A CA 1
ATOM 1565 C C . TYR A 1 96 ? -8.384 -37.702 -29.173 1.00 9.51 92 TYR A C 1
ATOM 1566 O O . TYR A 1 96 ? -7.873 -38.350 -28.257 1.00 10.00 92 TYR A O 1
ATOM 1584 N N . VAL A 1 97 ? -9.646 -37.871 -29.553 1.00 10.09 93 VAL A N 1
ATOM 1585 C CA . VAL A 1 97 ? -10.547 -38.812 -28.882 1.00 10.66 93 VAL A CA 1
ATOM 1586 C C . VAL A 1 97 ? -11.342 -39.557 -29.938 1.00 9.94 93 VAL A C 1
ATOM 1587 O O . VAL A 1 97 ? -11.934 -38.947 -30.828 1.00 10.35 93 VAL A O 1
ATOM 1600 N N . ILE A 1 98 ? -11.360 -40.885 -29.834 1.00 9.03 94 ILE A N 1
ATOM 1601 C CA . ILE A 1 98 ? -12.136 -41.751 -30.725 1.00 9.58 94 ILE A CA 1
ATOM 1602 C C . ILE A 1 98 ? -13.418 -42.162 -30.013 1.00 9.02 94 ILE A C 1
ATOM 1603 O O . ILE A 1 98 ? -13.371 -42.806 -28.959 1.00 9.12 94 ILE A O 1
ATOM 1619 N N . ILE A 1 99 ? -14.559 -41.813 -30.611 1.00 9.94 95 ILE A N 1
ATOM 1620 C CA . ILE A 1 99 ? -15.865 -42.245 -30.133 1.00 9.23 95 ILE A CA 1
ATOM 1621 C C . ILE A 1 99 ? -16.205 -43.548 -30.864 1.00 9.71 95 ILE A C 1
ATOM 1622 O O . ILE A 1 99 ? -16.534 -43.533 -32.054 1.00 10.34 95 ILE A O 1
ATOM 1638 N N . ASP A 1 100 ? -16.164 -44.683 -30.148 1.00 9.21 96 ASP A N 1
ATOM 1639 C CA . ASP A 1 100 ? -16.267 -46.019 -30.758 1.00 9.38 96 ASP A CA 1
ATOM 1640 C C . ASP A 1 100 ? -17.612 -46.643 -30.418 1.00 9.65 96 ASP A C 1
ATOM 1641 O O . ASP A 1 100 ? -17.893 -46.944 -29.251 1.00 10.13 96 ASP A O 1
ATOM 1650 N N . TRP A 1 101 ? -18.447 -46.789 -31.444 1.00 8.68 97 TRP A N 1
ATOM 1651 C CA . TRP A 1 101 ? -19.700 -47.548 -31.393 1.00 9.81 97 TRP A CA 1
ATOM 1652 C C . TRP A 1 101 ? -19.305 -49.019 -31.419 1.00 10.27 97 TRP A C 1
ATOM 1653 O O . TRP A 1 101 ? -19.035 -49.596 -32.477 1.00 10.75 97 TRP A O 1
ATOM 1674 N N . HIS A 1 102 ? -19.250 -49.626 -30.241 1.00 9.18 98 HIS A N 1
ATOM 1675 C CA . HIS A 1 102 ? -18.446 -50.834 -30.056 1.00 9.06 98 HIS A CA 1
ATOM 1676 C C . HIS A 1 102 ? -19.316 -52.085 -30.185 1.00 10.43 98 HIS A C 1
ATOM 1677 O O . HIS A 1 102 ? -19.642 -52.765 -29.212 1.00 10.95 98 HIS A O 1
ATOM 1691 N N . ILE A 1 103 ? -19.659 -52.383 -31.442 1.00 11.19 99 ILE A N 1
ATOM 1692 C CA . ILE A 1 103 ? -20.354 -53.622 -31.755 1.00 10.55 99 ILE A CA 1
ATOM 1693 C C . ILE A 1 103 ? -19.365 -54.776 -31.621 1.00 10.37 99 ILE A C 1
ATOM 1694 O O . ILE A 1 103 ? -18.168 -54.634 -31.885 1.00 10.88 99 ILE A O 1
ATOM 1710 N N . LEU A 1 104 ? -19.878 -55.956 -31.264 1.00 10.38 100 LEU A N 1
ATOM 1711 C CA . LEU A 1 104 ? -19.040 -57.154 -31.120 1.00 10.14 100 LEU A CA 1
ATOM 1712 C C . LEU A 1 104 ? -19.939 -58.385 -31.171 1.00 12.84 100 LEU A C 1
ATOM 1713 O O . LEU A 1 104 ? -20.044 -59.042 -32.218 1.00 12.72 100 LEU A O 1
ATOM 1729 N N . SER A 1 105 ? -20.638 -58.686 -30.072 1.00 13.01 101 SER A N 1
ATOM 1730 C CA . SER A 1 105 ? -21.541 -59.832 -30.102 1.00 13.94 101 SER A CA 1
ATOM 1731 C C . SER A 1 105 ? -22.712 -59.577 -31.045 1.00 13.53 101 SER A C 1
ATOM 1732 O O . SER A 1 105 ? -23.263 -60.530 -31.621 1.00 13.68 101 SER A O 1
ATOM 1740 N N . ASP A 1 106 ? -23.125 -58.309 -31.164 1.00 12.29 102 ASP A N 1
ATOM 1741 C CA . ASP A 1 106 ? -24.032 -57.821 -32.199 1.00 11.25 102 ASP A CA 1
ATOM 1742 C C . ASP A 1 106 ? -23.171 -57.599 -33.436 1.00 11.56 102 ASP A C 1
ATOM 1743 O O . ASP A 1 106 ? -22.678 -56.498 -33.709 1.00 12.85 102 ASP A O 1
ATOM 1752 N N . ASN A 1 107 ? -22.955 -58.694 -34.173 1.00 11.83 103 ASN A N 1
ATOM 1753 C CA . ASN A 1 107 ? -21.866 -58.770 -35.139 1.00 11.45 103 ASN A CA 1
ATOM 1754 C C . ASN A 1 107 ? -22.190 -58.102 -36.452 1.00 9.17 103 ASN A C 1
ATOM 1755 O O . ASN A 1 107 ? -21.287 -57.948 -37.268 1.00 11.12 103 ASN A O 1
ATOM 1766 N N . ASP A 1 108 ? -23.448 -57.733 -36.684 1.00 12.42 104 ASP A N 1
ATOM 1767 C CA . ASP A 1 108 ? -23.862 -56.977 -37.869 1.00 12.13 104 ASP A CA 1
ATOM 1768 C C . ASP A 1 108 ? -24.113 -55.538 -37.447 1.00 12.27 104 ASP A C 1
ATOM 1769 O O . ASP A 1 108 ? -24.963 -55.302 -36.572 1.00 12.49 104 ASP A O 1
ATOM 1778 N N . PRO A 1 109 ? -23.394 -54.551 -38.002 1.00 10.75 105 PRO A N 1
ATOM 1779 C CA . PRO A 1 109 ? -23.641 -53.149 -37.605 1.00 11.22 105 PRO A CA 1
ATOM 1780 C C . PRO A 1 109 ? -25.045 -52.683 -37.935 1.00 12.57 105 PRO A C 1
ATOM 1781 O O . PRO A 1 109 ? -25.509 -51.690 -37.362 1.00 12.96 105 PRO A O 1
ATOM 1792 N N . ASN A 1 110 ? -25.747 -53.380 -38.828 1.00 11.68 106 ASN A N 1
ATOM 1793 C CA . ASN A 1 110 ? -27.077 -52.929 -39.197 1.00 13.77 106 ASN A CA 1
ATOM 1794 C C . ASN A 1 110 ? -28.098 -53.136 -38.088 1.00 13.67 106 ASN A C 1
ATOM 1795 O O . ASN A 1 110 ? -29.135 -52.459 -38.090 1.00 14.82 106 ASN A O 1
ATOM 1806 N N . THR A 1 111 ? -27.817 -54.032 -37.135 1.00 13.39 107 THR A N 1
ATOM 1807 C CA . THR A 1 111 ? -28.785 -54.358 -36.094 1.00 12.64 107 THR A CA 1
ATOM 1808 C C . THR A 1 111 ? -29.232 -53.126 -35.326 1.00 12.75 107 THR A C 1
ATOM 1809 O O . THR A 1 111 ? -30.432 -52.949 -35.082 1.00 15.66 107 THR A O 1
ATOM 1820 N N . TYR A 1 112 ? -28.292 -52.250 -34.946 1.00 13.49 108 TYR A N 1
ATOM 1821 C CA . TYR A 1 112 ? -28.634 -51.040 -34.209 1.00 14.23 108 TYR A CA 1
ATOM 1822 C C . TYR A 1 112 ? -28.328 -49.780 -35.014 1.00 13.42 108 TYR A C 1
ATOM 1823 O O . TYR A 1 112 ? -27.939 -48.767 -34.438 1.00 12.61 108 TYR A O 1
ATOM 1841 N N . LYS A 1 113 ? -28.530 -49.827 -36.333 1.00 14.43 109 LYS A N 1
ATOM 1842 C CA . LYS A 1 113 ? -28.158 -48.700 -37.181 1.00 14.71 109 LYS A CA 1
ATOM 1843 C C . LYS A 1 113 ? -29.008 -47.460 -36.903 1.00 12.12 109 LYS A C 1
ATOM 1844 O O . LYS A 1 113 ? -28.521 -46.334 -37.066 1.00 14.68 109 LYS A O 1
ATOM 1863 N N . GLU A 1 114 ? -30.276 -47.628 -36.506 1.00 13.48 110 GLU A N 1
ATOM 1864 C CA . GLU A 1 114 ? -31.082 -46.437 -36.231 1.00 13.38 110 GLU A CA 1
ATOM 1865 C C . GLU A 1 114 ? -30.563 -45.723 -34.990 1.00 13.73 110 GLU A C 1
ATOM 1866 O O . GLU A 1 114 ? -30.421 -44.492 -34.974 1.00 15.02 110 GLU A O 1
ATOM 1878 N N . GLN A 1 115 ? -30.235 -46.496 -33.955 1.00 13.67 111 GLN A N 1
ATOM 1879 C CA . GLN A 1 115 ? -29.651 -45.919 -32.756 1.00 13.98 111 GLN A CA 1
ATOM 1880 C C . GLN A 1 115 ? -28.286 -45.312 -33.056 1.00 13.00 111 GLN A C 1
ATOM 1881 O O . GLN A 1 115 ? -27.946 -44.250 -32.526 1.00 13.50 111 GLN A O 1
ATOM 1895 N N . ALA A 1 116 ? -27.510 -45.956 -33.933 1.00 13.39 112 ALA A N 1
ATOM 1896 C CA . ALA A 1 116 ? -26.187 -45.448 -34.275 1.00 13.56 112 ALA A CA 1
ATOM 1897 C C . ALA A 1 116 ? -26.287 -44.100 -34.968 1.00 12.34 112 ALA A C 1
ATOM 1898 O O . ALA A 1 116 ? -25.538 -43.170 -34.640 1.00 12.63 112 ALA A O 1
ATOM 1905 N N . LYS A 1 117 ? -27.205 -43.971 -35.936 1.00 13.56 113 LYS A N 1
ATOM 1906 C CA . LYS A 1 117 ? -27.345 -42.701 -36.637 1.00 13.54 113 LYS A CA 1
ATOM 1907 C C . LYS A 1 117 ? -27.745 -41.604 -35.663 1.00 13.84 113 LYS A C 1
ATOM 1908 O O . LYS A 1 117 ? -27.190 -40.497 -35.695 1.00 14.94 113 LYS A O 1
ATOM 1927 N N . ALA A 1 118 ? -28.693 -41.896 -34.769 1.00 14.07 114 ALA A N 1
ATOM 1928 C CA . ALA A 1 118 ? -29.125 -40.864 -33.830 1.00 14.72 114 ALA A CA 1
ATOM 1929 C C . ALA A 1 118 ? -28.011 -40.486 -32.871 1.00 15.04 114 ALA A C 1
ATOM 1930 O O . ALA A 1 118 ? -27.811 -39.298 -32.582 1.00 14.65 114 ALA A O 1
ATOM 1937 N N . PHE A 1 119 ? -27.263 -41.482 -32.384 1.00 12.83 115 PHE A N 1
ATOM 1938 C CA . PHE A 1 119 ? -26.143 -41.209 -31.479 1.00 13.48 115 PHE A CA 1
ATOM 1939 C C . PHE A 1 119 ? -25.078 -40.355 -32.158 1.00 12.81 115 PHE A C 1
ATOM 1940 O O . PHE A 1 119 ? -24.607 -39.364 -31.584 1.00 13.13 115 PHE A O 1
ATOM 1957 N N . PHE A 1 120 ? -24.654 -40.752 -33.356 1.00 12.67 116 PHE A N 1
ATOM 1958 C CA . PHE A 1 120 ? -23.600 -40.018 -34.058 1.00 11.89 116 PHE A CA 1
ATOM 1959 C C . PHE A 1 120 ? -24.050 -38.634 -34.473 1.00 12.87 116 PHE A C 1
ATOM 1960 O O . PHE A 1 120 ? -23.250 -37.698 -34.455 1.00 13.69 116 PHE A O 1
ATOM 1977 N N . GLN A 1 121 ? -25.316 -38.483 -34.868 1.00 13.20 117 GLN A N 1
ATOM 1978 C CA A GLN A 1 121 ? -25.828 -37.146 -35.154 0.59 14.48 117 GLN A CA 1
ATOM 1979 C CA B GLN A 1 121 ? -25.846 -37.152 -35.151 0.41 14.50 117 GLN A CA 1
ATOM 1980 C C . GLN A 1 121 ? -25.725 -36.248 -33.931 1.00 15.00 117 GLN A C 1
ATOM 1981 O O . GLN A 1 121 ? -25.333 -35.085 -34.049 1.00 15.81 117 GLN A O 1
ATOM 2008 N N . GLU A 1 122 ? -26.088 -36.760 -32.751 1.00 14.50 118 GLU A N 1
ATOM 2009 C CA . GLU A 1 122 ? -26.007 -35.973 -31.524 1.00 16.03 118 GLU A CA 1
ATOM 2010 C C . GLU A 1 122 ? -24.560 -35.605 -31.210 1.00 15.60 118 GLU A C 1
ATOM 2011 O O . GLU A 1 122 ? -24.250 -34.449 -30.876 1.00 15.46 118 GLU A O 1
ATOM 2023 N N . MET A 1 123 ? -23.656 -36.583 -31.282 1.00 14.06 119 MET A N 1
ATOM 2024 C CA . MET A 1 123 ? -22.254 -36.285 -31.001 1.00 13.36 119 MET A CA 1
ATOM 2025 C C . MET A 1 123 ? -21.686 -35.283 -31.997 1.00 14.10 119 MET A C 1
ATOM 2026 O O . MET A 1 123 ? -20.931 -34.378 -31.619 1.00 13.99 119 MET A O 1
ATOM 2040 N N . ALA A 1 124 ? -22.027 -35.430 -33.273 1.00 12.73 120 ALA A N 1
ATOM 2041 C CA . ALA A 1 124 ? -21.479 -34.540 -34.290 1.00 13.35 120 ALA A CA 1
ATOM 2042 C C . ALA A 1 124 ? -22.044 -33.134 -34.172 1.00 12.66 120 ALA A C 1
ATOM 2043 O O . ALA A 1 124 ? -21.317 -32.163 -34.396 1.00 13.88 120 ALA A O 1
ATOM 2050 N N . ALA A 1 125 ? -23.329 -33.005 -33.825 1.00 13.52 121 ALA A N 1
ATOM 2051 C CA . ALA A 1 125 ? -23.914 -31.688 -33.596 1.00 14.40 121 ALA A CA 1
ATOM 2052 C C . ALA A 1 125 ? -23.270 -30.990 -32.403 1.00 16.06 121 ALA A C 1
ATOM 2053 O O . ALA A 1 125 ? -23.049 -29.772 -32.431 1.00 17.88 121 ALA A O 1
ATOM 2060 N N . LYS A 1 126 ? -22.951 -31.742 -31.341 1.00 13.84 122 LYS A N 1
ATOM 2061 C CA . LYS A 1 126 ? -22.408 -31.126 -30.137 1.00 15.17 122 LYS A CA 1
ATOM 2062 C C . LYS A 1 126 ? -20.919 -30.825 -30.264 1.00 13.41 122 LYS A C 1
ATOM 2063 O O . LYS A 1 126 ? -20.450 -29.770 -29.807 1.00 15.98 122 LYS A O 1
ATOM 2082 N N . TYR A 1 127 ? -20.161 -31.747 -30.845 1.00 13.29 123 TYR A N 1
ATOM 2083 C CA . TYR A 1 127 ? -18.710 -31.686 -30.788 1.00 13.48 123 TYR A CA 1
ATOM 2084 C C . TYR A 1 127 ? -18.034 -31.595 -32.150 1.00 12.97 123 TYR A C 1
ATOM 2085 O O . TYR A 1 127 ? -16.807 -31.544 -32.205 1.00 13.42 123 TYR A O 1
ATOM 2103 N N . GLY A 1 128 ? -18.796 -31.564 -33.242 1.00 13.54 124 GLY A N 1
ATOM 2104 C CA . GLY A 1 128 ? -18.233 -31.653 -34.576 1.00 15.19 124 GLY A CA 1
ATOM 2105 C C . GLY A 1 128 ? -17.320 -30.510 -34.974 1.00 13.63 124 GLY A C 1
ATOM 2106 O O . GLY A 1 128 ? -16.516 -30.669 -35.898 1.00 16.49 124 GLY A O 1
ATOM 2110 N N . ASN A 1 129 ? -17.415 -29.368 -34.311 1.00 14.56 125 ASN A N 1
ATOM 2111 C CA A ASN A 1 129 ? -16.552 -28.242 -34.632 0.42 15.15 125 ASN A CA 1
ATOM 2112 C CA B ASN A 1 129 ? -16.547 -28.252 -34.641 0.58 15.71 125 ASN A CA 1
ATOM 2113 C C . ASN A 1 129 ? -15.178 -28.357 -33.985 1.00 13.68 125 ASN A C 1
ATOM 2114 O O . ASN A 1 129 ? -14.313 -27.514 -34.252 1.00 18.94 125 ASN A O 1
ATOM 2135 N N . TYR A 1 130 ? -14.955 -29.370 -33.138 1.00 13.78 126 TYR A N 1
ATOM 2136 C CA . TYR A 1 130 ? -13.659 -29.536 -32.489 1.00 12.46 126 TYR A CA 1
ATOM 2137 C C . TYR A 1 130 ? -12.799 -30.512 -33.264 1.00 12.84 126 TYR A C 1
ATOM 2138 O O . TYR A 1 130 ? -13.281 -31.592 -33.636 1.00 15.02 126 TYR A O 1
ATOM 2156 N N . PRO A 1 131 ? -11.523 -30.193 -33.493 1.00 11.46 127 PRO A N 1
ATOM 2157 C CA . PRO A 1 131 ? -10.658 -31.110 -34.266 1.00 11.41 127 PRO A CA 1
ATOM 2158 C C . PRO A 1 131 ? -10.308 -32.368 -33.493 1.00 11.18 127 PRO A C 1
ATOM 2159 O O . PRO A 1 131 ? -9.752 -33.312 -34.064 1.00 12.02 127 PRO A O 1
ATOM 2170 N N . ASN A 1 132 ? -10.632 -32.410 -32.211 1.00 11.54 128 ASN A N 1
ATOM 2171 C CA . ASN A 1 132 ? -10.242 -33.544 -31.385 1.00 10.00 128 ASN A CA 1
ATOM 2172 C C . ASN A 1 132 ? -10.962 -34.825 -31.764 1.00 9.29 128 ASN A C 1
ATOM 2173 O O . ASN A 1 132 ? -10.440 -35.912 -31.514 1.00 10.67 128 ASN A O 1
ATOM 2184 N N . VAL A 1 133 ? -12.144 -34.719 -32.356 1.00 10.91 129 VAL A N 1
ATOM 2185 C CA . VAL A 1 133 ? -13.078 -35.842 -32.442 1.00 11.08 129 VAL A CA 1
ATOM 2186 C C . VAL A 1 133 ? -12.818 -36.693 -33.673 1.00 9.31 129 VAL A C 1
ATOM 2187 O O . VAL A 1 133 ? -12.716 -36.185 -34.790 1.00 10.36 129 VAL A O 1
ATOM 2200 N N . ILE A 1 134 ? -12.769 -38.006 -33.458 1.00 9.87 130 ILE A N 1
ATOM 2201 C CA . ILE A 1 134 ? -12.695 -39.025 -34.498 1.00 11.14 130 ILE A CA 1
ATOM 2202 C C . ILE A 1 134 ? -13.823 -40.004 -34.215 1.00 9.36 130 ILE A C 1
ATOM 2203 O O . ILE A 1 134 ? -14.007 -40.409 -33.063 1.00 10.54 130 ILE A O 1
ATOM 2219 N N . TYR A 1 135 ? -14.610 -40.323 -35.237 1.00 10.00 131 TYR A N 1
ATOM 2220 C CA . TYR A 1 135 ? -15.742 -41.238 -35.082 1.00 8.52 131 TYR A CA 1
ATOM 2221 C C . TYR A 1 135 ? -15.348 -42.636 -35.561 1.00 9.98 131 TYR A C 1
ATOM 2222 O O . TYR A 1 135 ? -14.728 -42.778 -36.610 1.00 12.72 131 TYR A O 1
ATOM 2240 N N . GLU A 1 136 ? -15.708 -43.669 -34.788 1.00 9.41 132 GLU A N 1
ATOM 2241 C CA . GLU A 1 136 ? -15.469 -45.069 -35.162 1.00 9.57 132 GLU A CA 1
ATOM 2242 C C . GLU A 1 136 ? -16.842 -45.743 -35.133 1.00 9.48 132 GLU A C 1
ATOM 2243 O O . GLU A 1 136 ? -17.379 -46.015 -34.052 1.00 9.68 132 GLU A O 1
ATOM 2255 N N . ILE A 1 137 ? -17.421 -45.961 -36.322 1.00 8.86 133 ILE A N 1
ATOM 2256 C CA . ILE A 1 137 ? -18.853 -46.215 -36.418 1.00 9.64 133 ILE A CA 1
ATOM 2257 C C . ILE A 1 137 ? -19.278 -47.667 -36.209 1.00 10.44 133 ILE A C 1
ATOM 2258 O O . ILE A 1 137 ? -20.475 -47.921 -36.055 1.00 10.52 133 ILE A O 1
ATOM 2274 N N . CYS A 1 138 ? -18.360 -48.630 -36.246 1.00 9.25 134 CYS A N 1
ATOM 2275 C CA . CYS A 1 138 ? -18.746 -50.025 -35.980 1.00 10.39 134 CYS A CA 1
ATOM 2276 C C . CYS A 1 138 ? -17.472 -50.837 -35.708 1.00 9.28 134 CYS A C 1
ATOM 2277 O O . CYS A 1 138 ? -16.846 -51.363 -36.634 1.00 11.19 134 CYS A O 1
ATOM 2285 N N . ASN A 1 139 ? -17.119 -50.962 -34.414 1.00 10.38 135 ASN A N 1
ATOM 2286 C CA . ASN A 1 139 ? -15.912 -51.630 -33.939 1.00 9.94 135 ASN A CA 1
ATOM 2287 C C . ASN A 1 139 ? -15.530 -52.874 -34.739 1.00 9.09 135 ASN A C 1
ATOM 2288 O O . ASN A 1 139 ? -14.511 -52.854 -35.438 1.00 11.01 135 ASN A O 1
ATOM 2299 N N . GLU A 1 140 ? -16.318 -53.951 -34.638 1.00 11.08 136 GLU A N 1
ATOM 2300 C CA . GLU A 1 140 ? -15.932 -55.243 -35.208 1.00 10.87 136 GLU A CA 1
ATOM 2301 C C . GLU A 1 140 ? -17.100 -56.009 -35.792 1.00 9.89 136 GLU A C 1
ATOM 2302 O O . GLU A 1 140 ? -17.655 -56.905 -35.143 1.00 10.24 136 GLU A O 1
ATOM 2314 N N . PRO A 1 141 ? -17.481 -55.711 -37.030 1.00 10.64 137 PRO A N 1
ATOM 2315 C CA . PRO A 1 141 ? -18.271 -56.688 -37.803 1.00 10.53 137 PRO A CA 1
ATOM 2316 C C . PRO A 1 141 ? -17.574 -58.034 -37.753 1.00 10.16 137 PRO A C 1
ATOM 2317 O O . PRO A 1 141 ? -16.352 -58.094 -37.796 1.00 11.61 137 PRO A O 1
ATOM 2328 N N . ASN A 1 142 ? -18.350 -59.123 -37.641 1.00 10.61 138 ASN A N 1
ATOM 2329 C CA . ASN A 1 142 ? -17.739 -60.444 -37.593 1.00 10.91 138 ASN A CA 1
ATOM 2330 C C . ASN A 1 142 ? -18.765 -61.508 -37.973 1.00 11.52 138 ASN A C 1
ATOM 2331 O O . ASN A 1 142 ? -19.933 -61.218 -38.235 1.00 13.01 138 ASN A O 1
ATOM 2342 N N . GLY A 1 143 ? -18.301 -62.748 -38.044 1.00 13.36 139 GLY A N 1
ATOM 2343 C CA . GLY A 1 143 ? -19.191 -63.872 -38.287 1.00 15.98 139 GLY A CA 1
ATOM 2344 C C . GLY A 1 143 ? -19.793 -63.964 -39.667 1.00 15.96 139 GLY A C 1
ATOM 2345 O O . GLY A 1 143 ? -20.940 -64.396 -39.803 1.00 18.31 139 GLY A O 1
ATOM 2349 N N . GLY A 1 144 ? -19.049 -63.596 -40.700 1.00 14.96 140 GLY A N 1
ATOM 2350 C CA . GLY A 1 144 ? -19.539 -63.702 -42.057 1.00 16.49 140 GLY A CA 1
ATOM 2351 C C . GLY A 1 144 ? -20.285 -62.491 -42.560 1.00 14.71 140 GLY A C 1
ATOM 2352 O O . GLY A 1 144 ? -20.734 -62.492 -43.705 1.00 17.44 140 GLY A O 1
ATOM 2356 N N . VAL A 1 145 ? -20.441 -61.467 -41.727 1.00 14.61 141 VAL A N 1
ATOM 2357 C CA . VAL A 1 145 ? -20.947 -60.182 -42.175 1.00 12.57 141 VAL A CA 1
ATOM 2358 C C . VAL A 1 145 ? -19.973 -59.606 -43.185 1.00 15.76 141 VAL A C 1
ATOM 2359 O O . VAL A 1 145 ? -18.767 -59.501 -42.916 1.00 18.67 141 VAL A O 1
ATOM 2372 N N . THR A 1 146 ? -20.494 -59.211 -44.348 1.00 13.95 142 THR A N 1
ATOM 2373 C CA . THR A 1 146 ? -19.617 -58.882 -45.460 1.00 13.75 142 THR A CA 1
ATOM 2374 C C . THR A 1 146 ? -19.512 -57.379 -45.666 1.00 13.61 142 THR A C 1
ATOM 2375 O O . THR A 1 146 ? -20.390 -56.596 -45.266 1.00 14.82 142 THR A O 1
ATOM 2386 N N . TRP A 1 147 ? -18.436 -56.997 -46.357 1.00 13.29 143 TRP A N 1
ATOM 2387 C CA . TRP A 1 147 ? -18.207 -55.591 -46.674 1.00 12.96 143 TRP A CA 1
ATOM 2388 C C . TRP A 1 147 ? -19.258 -55.082 -47.659 1.00 13.72 143 TRP A C 1
ATOM 2389 O O . TRP A 1 147 ? -19.959 -54.093 -47.405 1.00 14.29 143 TRP A O 1
ATOM 2410 N N . SER A 1 148 ? -19.397 -55.749 -48.797 1.00 16.22 144 SER A N 1
ATOM 2411 C CA A SER A 1 148 ? -20.223 -55.176 -49.858 0.65 19.10 144 SER A CA 1
ATOM 2412 C CA B SER A 1 148 ? -20.222 -55.203 -49.869 0.35 16.84 144 SER A CA 1
ATOM 2413 C C . SER A 1 148 ? -21.707 -55.204 -49.521 1.00 17.58 144 SER A C 1
ATOM 2414 O O . SER A 1 148 ? -22.430 -54.292 -49.913 1.00 20.32 144 SER A O 1
ATOM 2429 N N . ASN A 1 149 ? -22.172 -56.202 -48.778 1.00 18.09 145 ASN A N 1
ATOM 2430 C CA . ASN A 1 149 ? -23.599 -56.359 -48.548 1.00 21.04 145 ASN A CA 1
ATOM 2431 C C . ASN A 1 149 ? -24.082 -55.865 -47.199 1.00 16.03 145 ASN A C 1
ATOM 2432 O O . ASN A 1 149 ? -25.273 -55.557 -47.072 1.00 18.66 145 ASN A O 1
ATOM 2443 N N . GLN A 1 150 ? -23.203 -55.759 -46.196 1.00 16.27 146 GLN A N 1
ATOM 2444 C CA . GLN A 1 150 ? -23.630 -55.326 -44.871 1.00 15.07 146 GLN A CA 1
ATOM 2445 C C . GLN A 1 150 ? -22.909 -54.080 -44.376 1.00 14.57 146 GLN A C 1
ATOM 2446 O O . GLN A 1 150 ? -23.566 -53.104 -43.992 1.00 14.56 146 GLN A O 1
ATOM 2460 N N . ILE A 1 151 ? -21.574 -54.069 -44.383 1.00 11.96 147 ILE A N 1
ATOM 2461 C CA . ILE A 1 151 ? -20.851 -52.989 -43.720 1.00 11.32 147 ILE A CA 1
ATOM 2462 C C . ILE A 1 151 ? -20.870 -51.725 -44.561 1.00 12.07 147 ILE A C 1
ATOM 2463 O O . ILE A 1 151 ? -21.100 -50.629 -44.034 1.00 11.85 147 ILE A O 1
ATOM 2479 N N . LYS A 1 152 ? -20.538 -51.833 -45.851 1.00 12.14 148 LYS A N 1
ATOM 2480 C CA . LYS A 1 152 ? -20.529 -50.627 -46.676 1.00 13.00 148 LYS A CA 1
ATOM 2481 C C . LYS A 1 152 ? -21.909 -49.987 -46.699 1.00 12.90 148 LYS A C 1
ATOM 2482 O O . LYS A 1 152 ? -22.002 -48.767 -46.482 1.00 12.91 148 LYS A O 1
ATOM 2501 N N . PRO A 1 153 ? -23.007 -50.724 -46.906 1.00 12.63 149 PRO A N 1
ATOM 2502 C CA . PRO A 1 153 ? -24.334 -50.072 -46.827 1.00 11.87 149 PRO A CA 1
ATOM 2503 C C . PRO A 1 153 ? -24.590 -49.395 -45.492 1.00 12.51 149 PRO A C 1
ATOM 2504 O O . PRO A 1 153 ? -25.155 -48.293 -45.470 1.00 12.73 149 PRO A O 1
ATOM 2515 N N . TYR A 1 154 ? -24.167 -50.008 -44.379 1.00 12.89 150 TYR A N 1
ATOM 2516 C CA . TYR A 1 154 ? -24.279 -49.367 -43.070 1.00 13.05 150 TYR A CA 1
ATOM 2517 C C . TYR A 1 154 ? -23.531 -48.042 -43.057 1.00 12.62 150 TYR A C 1
ATOM 2518 O O . TYR A 1 154 ? -24.057 -47.012 -42.620 1.00 11.81 150 TYR A O 1
ATOM 2536 N N . ALA A 1 155 ? -22.297 -48.056 -43.532 1.00 10.43 151 ALA A N 1
ATOM 2537 C CA . ALA A 1 155 ? -21.492 -46.845 -43.557 1.00 10.88 151 ALA A CA 1
ATOM 2538 C C . ALA A 1 155 ? -22.125 -45.781 -44.437 1.00 11.22 151 ALA A C 1
ATOM 2539 O O . ALA A 1 155 ? -22.046 -44.582 -44.148 1.00 11.63 151 ALA A O 1
ATOM 2546 N N . GLU A 1 156 ? -22.720 -46.191 -45.547 1.00 11.13 152 GLU A N 1
ATOM 2547 C CA A GLU A 1 156 ? -23.375 -45.236 -46.431 0.76 13.59 152 GLU A CA 1
ATOM 2548 C CA B GLU A 1 156 ? -23.379 -45.237 -46.433 0.24 12.10 152 GLU A CA 1
ATOM 2549 C C . GLU A 1 156 ? -24.603 -44.592 -45.800 1.00 11.28 152 GLU A C 1
ATOM 2550 O O . GLU A 1 156 ? -25.065 -43.564 -46.299 1.00 13.71 152 GLU A O 1
ATOM 2573 N N . GLU A 1 157 ? -25.140 -45.165 -44.724 1.00 11.96 153 GLU A N 1
ATOM 2574 C CA . GLU A 1 157 ? -26.215 -44.520 -43.980 1.00 12.11 153 GLU A CA 1
ATOM 2575 C C . GLU A 1 157 ? -25.670 -43.630 -42.863 1.00 11.03 153 GLU A C 1
ATOM 2576 O O . GLU A 1 157 ? -26.233 -42.562 -42.591 1.00 14.07 153 GLU A O 1
ATOM 2588 N N . VAL A 1 158 ? -24.606 -44.072 -42.180 1.00 11.63 154 VAL A N 1
ATOM 2589 C CA . VAL A 1 158 ? -24.119 -43.340 -41.019 1.00 12.09 154 VAL A CA 1
ATOM 2590 C C . VAL A 1 158 ? -23.229 -42.172 -41.430 1.00 12.60 154 VAL A C 1
ATOM 2591 O O . VAL A 1 158 ? -23.274 -41.107 -40.807 1.00 13.48 154 VAL A O 1
ATOM 2604 N N . ILE A 1 159 ? -22.389 -42.343 -42.453 1.00 11.51 155 ILE A N 1
ATOM 2605 C CA . ILE A 1 159 ? -21.489 -41.253 -42.846 1.00 10.55 155 ILE A CA 1
ATOM 2606 C C . ILE A 1 159 ? -22.259 -39.983 -43.145 1.00 10.48 155 ILE A C 1
ATOM 2607 O O . ILE A 1 159 ? -21.884 -38.912 -42.616 1.00 11.89 155 ILE A O 1
ATOM 2623 N N . PRO A 1 160 ? -23.310 -39.990 -43.973 1.00 12.22 156 PRO A N 1
ATOM 2624 C CA . PRO A 1 160 ? -24.043 -38.745 -44.237 1.00 12.05 156 PRO A CA 1
ATOM 2625 C C . PRO A 1 160 ? -24.684 -38.152 -42.990 1.00 12.79 156 PRO A C 1
ATOM 2626 O O . PRO A 1 160 ? -24.858 -36.929 -42.886 1.00 15.28 156 PRO A O 1
ATOM 2637 N N . ALA A 1 161 ? -25.095 -38.993 -42.051 1.00 14.51 157 ALA A N 1
ATOM 2638 C CA . ALA A 1 161 ? -25.690 -38.489 -40.818 1.00 14.46 157 ALA A CA 1
ATOM 2639 C C . ALA A 1 161 ? -24.674 -37.682 -40.028 1.00 13.40 157 ALA A C 1
ATOM 2640 O O . ALA A 1 161 ? -25.005 -36.625 -39.476 1.00 15.98 157 ALA A O 1
ATOM 2647 N N . ILE A 1 162 ? -23.431 -38.167 -39.965 1.00 12.59 158 ILE A N 1
ATOM 2648 C CA . ILE A 1 162 ? -22.380 -37.411 -39.306 1.00 11.59 158 ILE A CA 1
ATOM 2649 C C . ILE A 1 162 ? -22.065 -36.160 -40.105 1.00 12.18 158 ILE A C 1
ATOM 2650 O O . ILE A 1 162 ? -21.950 -35.056 -39.555 1.00 13.46 158 ILE A O 1
ATOM 2666 N N A ARG A 1 163 ? -21.885 -36.327 -41.425 0.68 11.74 159 ARG A N 1
ATOM 2667 N N B ARG A 1 163 ? -21.913 -36.291 -41.407 0.32 14.41 159 ARG A N 1
ATOM 2668 C CA A ARG A 1 163 ? -21.387 -35.248 -42.279 0.68 10.17 159 ARG A CA 1
ATOM 2669 C CA B ARG A 1 163 ? -21.355 -35.161 -42.129 0.32 15.50 159 ARG A CA 1
ATOM 2670 C C A ARG A 1 163 ? -22.336 -34.064 -42.344 0.68 11.39 159 ARG A C 1
ATOM 2671 C C B ARG A 1 163 ? -22.353 -34.056 -42.400 0.32 14.13 159 ARG A C 1
ATOM 2672 O O A ARG A 1 163 ? -21.886 -32.927 -42.518 0.68 13.27 159 ARG A O 1
ATOM 2673 O O B ARG A 1 163 ? -21.946 -32.967 -42.811 0.32 15.08 159 ARG A O 1
ATOM 2714 N N . ALA A 1 164 ? -23.637 -34.298 -42.154 1.00 12.49 160 ALA A N 1
ATOM 2715 C CA . ALA A 1 164 ? -24.595 -33.205 -42.154 1.00 14.55 160 ALA A CA 1
ATOM 2716 C C . ALA A 1 164 ? -24.272 -32.196 -41.064 1.00 13.92 160 ALA A C 1
ATOM 2717 O O . ALA A 1 164 ? -24.640 -31.029 -41.195 1.00 16.67 160 ALA A O 1
ATOM 2725 N N . ASN A 1 165 ? -23.638 -32.648 -39.968 1.00 16.18 161 ASN A N 1
ATOM 2726 C CA . ASN A 1 165 ? -23.338 -31.839 -38.797 1.00 17.42 161 ASN A CA 1
ATOM 2727 C C . ASN A 1 165 ? -21.849 -31.552 -38.638 1.00 16.67 161 ASN A C 1
ATOM 2728 O O . ASN A 1 165 ? -21.491 -30.533 -38.049 1.00 18.97 161 ASN A O 1
ATOM 2739 N N . ASP A 1 166 ? -20.982 -32.414 -39.165 1.00 16.08 162 ASP A N 1
ATOM 2740 C CA . ASP A 1 166 ? -19.538 -32.316 -38.973 1.00 14.04 162 ASP A CA 1
ATOM 2741 C C . ASP A 1 166 ? -18.916 -32.651 -40.319 1.00 14.11 162 ASP A C 1
ATOM 2742 O O . ASP A 1 166 ? -18.749 -33.835 -40.653 1.00 13.72 162 ASP A O 1
ATOM 2751 N N . PRO A 1 167 ? -18.594 -31.650 -41.133 1.00 14.74 163 PRO A N 1
ATOM 2752 C CA . PRO A 1 167 ? -18.186 -31.942 -42.513 1.00 15.12 163 PRO A CA 1
ATOM 2753 C C . PRO A 1 167 ? -16.800 -32.540 -42.663 1.00 13.91 163 PRO A C 1
ATOM 2754 O O . PRO A 1 167 ? -16.529 -33.102 -43.736 1.00 15.78 163 PRO A O 1
ATOM 2765 N N . ASP A 1 168 ? -15.920 -32.465 -41.657 1.00 14.15 164 ASP A N 1
ATOM 2766 C CA . ASP A 1 168 ? -14.515 -32.739 -41.918 1.00 14.24 164 ASP A CA 1
ATOM 2767 C C . ASP A 1 168 ? -13.816 -33.724 -40.997 1.00 13.49 164 ASP A C 1
ATOM 2768 O O . ASP A 1 168 ? -12.785 -34.273 -41.403 1.00 15.35 164 ASP A O 1
ATOM 2777 N N A ASN A 1 169 ? -14.325 -33.992 -39.801 0.60 11.78 165 ASN A N 1
ATOM 2778 N N B ASN A 1 169 ? -14.336 -34.005 -39.809 0.40 11.96 165 ASN A N 1
ATOM 2779 C CA A ASN A 1 169 ? -13.598 -34.892 -38.913 0.60 11.08 165 ASN A CA 1
ATOM 2780 C CA B ASN A 1 169 ? -13.617 -34.906 -38.919 0.40 11.59 165 ASN A CA 1
ATOM 2781 C C A ASN A 1 169 ? -13.590 -36.322 -39.460 0.60 12.42 165 ASN A C 1
ATOM 2782 C C B ASN A 1 169 ? -13.590 -36.328 -39.471 0.40 12.28 165 ASN A C 1
ATOM 2783 O O A ASN A 1 169 ? -14.494 -36.754 -40.186 0.60 12.57 165 ASN A O 1
ATOM 2784 O O B ASN A 1 169 ? -14.476 -36.756 -40.218 0.40 12.27 165 ASN A O 1
ATOM 2805 N N . ILE A 1 170 ? -12.539 -37.059 -39.094 1.00 11.99 166 ILE A N 1
ATOM 2806 C CA . ILE A 1 170 ? -12.339 -38.402 -39.617 1.00 12.42 166 ILE A CA 1
ATOM 2807 C C . ILE A 1 170 ? -13.384 -39.387 -39.113 1.00 10.30 166 ILE A C 1
ATOM 2808 O O . ILE A 1 170 ? -13.777 -39.384 -37.937 1.00 10.37 166 ILE A O 1
ATOM 2825 N N . ILE A 1 171 ? -13.823 -40.257 -40.027 1.00 10.80 167 ILE A N 1
ATOM 2826 C CA . ILE A 1 171 ? -14.722 -41.369 -39.733 1.00 10.20 167 ILE A CA 1
ATOM 2827 C C . ILE A 1 171 ? -13.987 -42.660 -40.080 1.00 10.34 167 ILE A C 1
ATOM 2828 O O . ILE A 1 171 ? -13.493 -42.827 -41.210 1.00 11.17 167 ILE A O 1
ATOM 2844 N N . ILE A 1 172 ? -13.942 -43.580 -39.118 1.00 9.64 168 ILE A N 1
ATOM 2845 C CA . ILE A 1 172 ? -13.252 -44.860 -39.261 1.00 8.64 168 ILE A CA 1
ATOM 2846 C C . ILE A 1 172 ? -14.307 -45.949 -39.310 1.00 10.07 168 ILE A C 1
ATOM 2847 O O . ILE A 1 172 ? -15.159 -46.033 -38.416 1.00 10.33 168 ILE A O 1
ATOM 2863 N N . VAL A 1 173 ? -14.219 -46.790 -40.336 1.00 9.45 169 VAL A N 1
ATOM 2864 C CA . VAL A 1 173 ? -15.197 -47.843 -40.601 1.00 10.14 169 VAL A CA 1
ATOM 2865 C C . VAL A 1 173 ? -14.585 -49.206 -40.360 1.00 9.19 169 VAL A C 1
ATOM 2866 O O . VAL A 1 173 ? -13.534 -49.516 -40.916 1.00 10.32 169 VAL A O 1
ATOM 2879 N N . GLY A 1 174 ? -15.287 -50.039 -39.594 1.00 10.80 170 GLY A N 1
ATOM 2880 C CA . GLY A 1 174 ? -14.815 -51.380 -39.335 1.00 11.63 170 GLY A CA 1
ATOM 2881 C C . GLY A 1 174 ? -14.882 -52.245 -40.573 1.00 11.73 170 GLY A C 1
ATOM 2882 O O . GLY A 1 174 ? -15.582 -51.939 -41.545 1.00 11.51 170 GLY A O 1
ATOM 2886 N N . THR A 1 175 ? -14.177 -53.367 -40.514 1.00 11.16 171 THR A N 1
ATOM 2887 C CA . THR A 1 175 ? -14.053 -54.261 -41.658 1.00 11.07 171 THR A CA 1
ATOM 2888 C C . THR A 1 175 ? -14.385 -55.686 -41.252 1.00 8.99 171 THR A C 1
ATOM 2889 O O . THR A 1 175 ? -14.572 -55.984 -40.066 1.00 11.07 171 THR A O 1
ATOM 2900 N N . PRO A 1 176 ? -14.590 -56.576 -42.225 1.00 11.30 172 PRO A N 1
ATOM 2901 C CA . PRO A 1 176 ? -15.031 -57.932 -41.880 1.00 10.89 172 PRO A CA 1
ATOM 2902 C C . PRO A 1 176 ? -14.029 -58.698 -41.017 1.00 11.20 172 PRO A C 1
ATOM 2903 O O . PRO A 1 176 ? -12.830 -58.401 -40.985 1.00 11.78 172 PRO A O 1
ATOM 2914 N N . THR A 1 177 ? -14.549 -59.720 -40.321 1.00 11.25 173 THR A N 1
ATOM 2915 C CA . THR A 1 177 ? -13.732 -60.666 -39.549 1.00 10.85 173 THR A CA 1
ATOM 2916 C C . THR A 1 177 ? -13.002 -59.937 -38.407 1.00 11.06 173 THR A C 1
ATOM 2917 O O . THR A 1 177 ? -11.782 -59.955 -38.282 1.00 11.25 173 THR A O 1
ATOM 2928 N N . TRP A 1 178 ? -13.797 -59.287 -37.565 1.00 10.73 174 TRP A N 1
ATOM 2929 C CA . TRP A 1 178 ? -13.301 -58.501 -36.439 1.00 10.24 174 TRP A CA 1
ATOM 2930 C C . TRP A 1 178 ? -12.299 -57.441 -36.907 1.00 11.63 174 TRP A C 1
ATOM 2931 O O . TRP A 1 178 ? -11.223 -57.264 -36.332 1.00 11.73 174 TRP A O 1
ATOM 2952 N N . SER A 1 179 ? -12.671 -56.713 -37.966 1.00 11.15 175 SER A N 1
ATOM 2953 C CA . SER A 1 179 ? -11.817 -55.659 -38.528 1.00 9.79 175 SER A CA 1
ATOM 2954 C C . SER A 1 179 ? -10.436 -56.178 -38.931 1.00 10.32 175 SER A C 1
ATOM 2955 O O . SER A 1 179 ? -9.411 -55.559 -38.677 1.00 11.29 175 SER A O 1
ATOM 2963 N N . GLN A 1 180 ? -10.430 -57.292 -39.643 1.00 10.93 176 GLN A N 1
ATOM 2964 C CA . GLN A 1 180 ? -9.225 -57.779 -40.286 1.00 12.18 176 GLN A CA 1
ATOM 2965 C C . GLN A 1 180 ? -9.223 -57.603 -41.793 1.00 11.40 176 GLN A C 1
ATOM 2966 O O . GLN A 1 180 ? -8.160 -57.398 -42.381 1.00 12.78 176 GLN A O 1
ATOM 2980 N N . ASP A 1 181 ? -10.377 -57.669 -42.443 1.00 11.51 177 ASP A N 1
ATOM 2981 C CA . ASP A 1 181 ? -10.402 -57.865 -43.897 1.00 12.84 177 ASP A CA 1
ATOM 2982 C C . ASP A 1 181 ? -10.380 -56.517 -44.624 1.00 10.93 177 ASP A C 1
ATOM 2983 O O . ASP A 1 181 ? -11.294 -56.152 -45.390 1.00 12.63 177 ASP A O 1
ATOM 2992 N N . VAL A 1 182 ? -9.313 -55.757 -44.346 1.00 11.51 178 VAL A N 1
ATOM 2993 C CA . VAL A 1 182 ? -9.153 -54.435 -44.952 1.00 13.45 178 VAL A CA 1
ATOM 2994 C C . VAL A 1 182 ? -8.979 -54.521 -46.466 1.00 12.91 178 VAL A C 1
ATOM 2995 O O . VAL A 1 182 ? -9.220 -53.534 -47.165 1.00 13.26 178 VAL A O 1
ATOM 3008 N N . HIS A 1 183 ? -8.560 -55.675 -46.993 1.00 13.50 179 HIS A N 1
ATOM 3009 C CA . HIS A 1 183 ? -8.435 -55.825 -48.434 1.00 14.98 179 HIS A CA 1
ATOM 3010 C C . HIS A 1 183 ? -9.793 -55.771 -49.119 1.00 15.69 179 HIS A C 1
ATOM 3011 O O . HIS A 1 183 ? -9.887 -55.270 -50.241 1.00 16.71 179 HIS A O 1
ATOM 3025 N N . ASP A 1 184 ? -10.847 -56.270 -48.471 1.00 15.89 180 ASP A N 1
ATOM 3026 C CA . ASP A 1 184 ? -12.180 -56.175 -49.062 1.00 17.91 180 ASP A CA 1
ATOM 3027 C C . ASP A 1 184 ? -12.603 -54.721 -49.188 1.00 16.16 180 ASP A C 1
ATOM 3028 O O . ASP A 1 184 ? -13.208 -54.313 -50.193 1.00 19.65 180 ASP A O 1
ATOM 3037 N N . ALA A 1 185 ? -12.349 -53.934 -48.140 1.00 16.95 181 ALA A N 1
ATOM 3038 C CA . ALA A 1 185 ? -12.667 -52.518 -48.193 1.00 18.85 181 ALA A CA 1
ATOM 3039 C C . ALA A 1 185 ? -11.850 -51.824 -49.270 1.00 15.65 181 ALA A C 1
ATOM 3040 O O . ALA A 1 185 ? -12.373 -50.998 -50.020 1.00 19.32 181 ALA A O 1
ATOM 3047 N N . ALA A 1 186 ? -10.567 -52.162 -49.373 1.00 14.32 182 ALA A N 1
ATOM 3048 C CA . ALA A 1 186 ? -9.693 -51.512 -50.338 1.00 18.01 182 ALA A CA 1
ATOM 3049 C C . ALA A 1 186 ? -10.146 -51.762 -51.758 1.00 18.16 182 ALA A C 1
ATOM 3050 O O . ALA A 1 186 ? -9.962 -50.895 -52.626 1.00 17.71 182 ALA A O 1
ATOM 3057 N N . ASP A 1 187 ? -10.740 -52.931 -52.010 1.00 16.75 183 ASP A N 1
ATOM 3058 C CA . ASP A 1 187 ? -11.234 -53.284 -53.332 1.00 17.04 183 ASP A CA 1
ATOM 3059 C C . ASP A 1 187 ? -12.578 -52.641 -53.660 1.00 18.51 183 ASP A C 1
ATOM 3060 O O . ASP A 1 187 ? -12.984 -52.680 -54.828 1.00 20.92 183 ASP A O 1
ATOM 3069 N N . ASN A 1 188 ? -13.293 -52.092 -52.670 1.00 16.47 184 ASN A N 1
ATOM 3070 C CA . ASN A 1 188 ? -14.592 -51.475 -52.897 1.00 16.54 184 ASN A CA 1
ATOM 3071 C C . ASN A 1 188 ? -14.763 -50.335 -51.903 1.00 14.85 184 ASN A C 1
ATOM 3072 O O . ASN A 1 188 ? -15.659 -50.385 -51.041 1.00 15.12 184 ASN A O 1
ATOM 3083 N N . PRO A 1 189 ? -13.944 -49.291 -52.003 1.00 14.63 185 PRO A N 1
ATOM 3084 C CA . PRO A 1 189 ? -13.888 -48.286 -50.940 1.00 13.92 185 PRO A CA 1
ATOM 3085 C C . PRO A 1 189 ? -15.077 -47.342 -50.956 1.00 14.67 185 PRO A C 1
ATOM 3086 O O . PRO A 1 189 ? -15.829 -47.240 -51.928 1.00 16.95 185 PRO A O 1
ATOM 3097 N N . LEU A 1 190 ? -15.249 -46.668 -49.840 1.00 15.07 186 LEU A N 1
ATOM 3098 C CA . LEU A 1 190 ? -16.213 -45.565 -49.756 1.00 13.96 186 LEU A CA 1
ATOM 3099 C C . LEU A 1 190 ? -15.646 -44.327 -50.438 1.00 15.01 186 LEU A C 1
ATOM 3100 O O . LEU A 1 190 ? -14.537 -43.911 -50.119 1.00 18.70 186 LEU A O 1
ATOM 3116 N N . PRO A 1 191 ? -16.385 -43.686 -51.355 1.00 13.23 187 PRO A N 1
ATOM 3117 C CA . PRO A 1 191 ? -15.814 -42.585 -52.141 1.00 14.83 187 PRO A CA 1
ATOM 3118 C C . PRO A 1 191 ? -16.049 -41.215 -51.513 1.00 18.16 187 PRO A C 1
ATOM 3119 O O . PRO A 1 191 ? -16.501 -40.266 -52.160 1.00 22.59 187 PRO A O 1
ATOM 3130 N N . TYR A 1 192 ? -15.803 -41.116 -50.217 1.00 15.54 188 TYR A N 1
ATOM 3131 C CA . TYR A 1 192 ? -15.995 -39.890 -49.449 1.00 15.38 188 TYR A CA 1
ATOM 3132 C C . TYR A 1 192 ? -14.680 -39.499 -48.800 1.00 13.63 188 TYR A C 1
ATOM 3133 O O . TYR A 1 192 ? -13.799 -40.324 -48.578 1.00 14.25 188 TYR A O 1
ATOM 3151 N N . SER A 1 193 ? -14.555 -38.212 -48.525 1.00 13.63 189 SER A N 1
ATOM 3152 C CA . SER A 1 193 ? -13.335 -37.704 -47.916 1.00 12.10 189 SER A CA 1
ATOM 3153 C C . SER A 1 193 ? -13.213 -38.074 -46.446 1.00 13.16 189 SER A C 1
ATOM 3154 O O . SER A 1 193 ? -14.212 -38.284 -45.738 1.00 12.20 189 SER A O 1
ATOM 3162 N N . ASN A 1 194 ? -11.946 -38.175 -46.003 1.00 11.72 190 ASN A N 1
ATOM 3163 C CA . ASN A 1 194 ? -11.622 -38.319 -44.583 1.00 12.17 190 ASN A CA 1
ATOM 3164 C C . ASN A 1 194 ? -12.268 -39.556 -43.971 1.00 10.53 190 ASN A C 1
ATOM 3165 O O . ASN A 1 194 ? -12.779 -39.532 -42.848 1.00 11.40 190 ASN A O 1
ATOM 3176 N N . ILE A 1 195 ? -12.159 -40.660 -44.702 1.00 11.35 191 ILE A N 1
ATOM 3177 C CA . ILE A 1 195 ? -12.585 -41.980 -44.247 1.00 11.42 191 ILE A CA 1
ATOM 3178 C C . ILE A 1 195 ? -11.337 -42.827 -44.066 1.00 10.92 191 ILE A C 1
ATOM 3179 O O . ILE A 1 195 ? -10.402 -42.750 -44.876 1.00 12.33 191 ILE A O 1
ATOM 3195 N N . MET A 1 196 ? -11.305 -43.600 -42.983 1.00 11.10 192 MET A N 1
ATOM 3196 C CA . MET A 1 196 ? -10.284 -44.608 -42.753 1.00 10.68 192 MET A CA 1
ATOM 3197 C C . MET A 1 196 ? -10.963 -45.935 -42.454 1.00 10.69 192 MET A C 1
ATOM 3198 O O . MET A 1 196 ? -12.142 -45.988 -42.114 1.00 10.70 192 MET A O 1
ATOM 3212 N N . TYR A 1 197 ? -10.183 -47.007 -42.519 1.00 10.72 193 TYR A N 1
ATOM 3213 C CA . TYR A 1 197 ? -10.673 -48.366 -42.309 1.00 11.17 193 TYR A CA 1
ATOM 3214 C C . TYR A 1 197 ? -9.919 -48.997 -41.150 1.00 10.21 193 TYR A C 1
ATOM 3215 O O . TYR A 1 197 ? -8.702 -48.884 -41.041 1.00 11.04 193 TYR A O 1
ATOM 3233 N N . ALA A 1 198 ? -10.662 -49.639 -40.260 1.00 10.81 194 ALA A N 1
ATOM 3234 C CA . ALA A 1 198 ? -10.085 -50.208 -39.052 1.00 10.76 194 ALA A CA 1
ATOM 3235 C C . ALA A 1 198 ? -9.427 -51.560 -39.298 1.00 10.42 194 ALA A C 1
ATOM 3236 O O . ALA A 1 198 ? -9.939 -52.381 -40.058 1.00 11.45 194 ALA A O 1
ATOM 3243 N N . LEU A 1 199 ? -8.299 -51.775 -38.617 1.00 11.16 195 LEU A N 1
ATOM 3244 C CA . LEU A 1 199 ? -7.597 -53.048 -38.556 1.00 10.67 195 LEU A CA 1
ATOM 3245 C C . LEU A 1 199 ? -7.345 -53.342 -37.084 1.00 10.65 195 LEU A C 1
ATOM 3246 O O . LEU A 1 199 ? -6.800 -52.500 -36.365 1.00 11.11 195 LEU A O 1
ATOM 3262 N N . HIS A 1 200 ? -7.748 -54.525 -36.636 1.00 10.66 196 HIS A N 1
ATOM 3263 C CA . HIS A 1 200 ? -7.519 -54.979 -35.273 1.00 10.77 196 HIS A CA 1
ATOM 3264 C C . HIS A 1 200 ? -6.727 -56.261 -35.282 1.00 12.39 196 HIS A C 1
ATOM 3265 O O . HIS A 1 200 ? -7.072 -57.191 -36.000 1.00 12.54 196 HIS A O 1
ATOM 3280 N N . PHE A 1 201 ? -5.653 -56.284 -34.502 1.00 11.45 197 PHE A N 1
ATOM 3281 C CA . PHE A 1 201 ? -4.809 -57.461 -34.378 1.00 12.38 197 PHE A CA 1
ATOM 3282 C C . PHE A 1 201 ? -4.527 -57.759 -32.905 1.00 11.70 197 PHE A C 1
ATOM 3283 O O . PHE A 1 201 ? -4.592 -56.883 -32.030 1.00 12.14 197 PHE A O 1
ATOM 3300 N N . TYR A 1 202 ? -4.240 -59.039 -32.641 1.00 11.80 198 TYR A N 1
ATOM 3301 C CA . TYR A 1 202 ? -3.822 -59.508 -31.320 1.00 11.99 198 TYR A CA 1
ATOM 3302 C C . TYR A 1 202 ? -2.551 -60.321 -31.516 1.00 12.13 198 TYR A C 1
ATOM 3303 O O . TYR A 1 202 ? -2.533 -61.285 -32.291 1.00 14.60 198 TYR A O 1
ATOM 3321 N N . ALA A 1 203 ? -1.472 -59.895 -30.858 1.00 14.81 199 ALA A N 1
ATOM 3322 C CA . ALA A 1 203 ? -0.152 -60.436 -31.167 1.00 14.80 199 ALA A CA 1
ATOM 3323 C C . ALA A 1 203 ? -0.006 -61.926 -30.916 1.00 14.89 199 ALA A C 1
ATOM 3324 O O . ALA A 1 203 ? 0.870 -62.539 -31.526 1.00 17.32 199 ALA A O 1
ATOM 3331 N N . GLY A 1 204 ? -0.808 -62.520 -30.039 1.00 14.06 200 GLY A N 1
ATOM 3332 C CA . GLY A 1 204 ? -0.759 -63.970 -29.877 1.00 15.88 200 GLY A CA 1
ATOM 3333 C C . GLY A 1 204 ? -1.475 -64.789 -30.932 1.00 15.07 200 GLY A C 1
ATOM 3334 O O . GLY A 1 204 ? -1.437 -66.029 -30.876 1.00 18.27 200 GLY A O 1
ATOM 3338 N N . THR A 1 205 ? -2.154 -64.125 -31.873 1.00 16.08 201 THR A N 1
ATOM 3339 C CA . THR A 1 205 ? -2.953 -64.809 -32.879 1.00 15.46 201 THR A CA 1
ATOM 3340 C C . THR A 1 205 ? -2.595 -64.392 -34.296 1.00 14.66 201 THR A C 1
ATOM 3341 O O . THR A 1 205 ? -2.679 -65.219 -35.214 1.00 18.23 201 THR A O 1
ATOM 3352 N N . HIS A 1 206 ? -2.193 -63.128 -34.489 1.00 14.69 202 HIS A N 1
ATOM 3353 C CA . HIS A 1 206 ? -2.032 -62.570 -35.827 1.00 14.54 202 HIS A CA 1
ATOM 3354 C C . HIS A 1 206 ? -0.589 -62.171 -36.085 1.00 15.41 202 HIS A C 1
ATOM 3355 O O . HIS A 1 206 ? 0.070 -61.591 -35.217 1.00 16.08 202 HIS A O 1
ATOM 3369 N N . GLY A 1 207 ? -0.142 -62.427 -37.313 1.00 16.50 203 GLY A N 1
ATOM 3370 C CA . GLY A 1 207 ? 1.211 -62.187 -37.728 1.00 18.00 203 GLY A CA 1
ATOM 3371 C C . GLY A 1 207 ? 1.332 -61.724 -39.163 1.00 15.69 203 GLY A C 1
ATOM 3372 O O . GLY A 1 207 ? 0.586 -60.852 -39.611 1.00 17.13 203 GLY A O 1
ATOM 3376 N N . GLN A 1 208 ? 2.266 -62.323 -39.904 1.00 18.19 204 GLN A N 1
ATOM 3377 C CA . GLN A 1 208 ? 2.658 -61.772 -41.196 1.00 18.81 204 GLN A CA 1
ATOM 3378 C C . GLN A 1 208 ? 1.513 -61.772 -42.203 1.00 19.28 204 GLN A C 1
ATOM 3379 O O . GLN A 1 208 ? 1.396 -60.839 -43.004 1.00 20.87 204 GLN A O 1
ATOM 3393 N N . SER A 1 209 ? 0.649 -62.792 -42.180 1.00 19.08 205 SER A N 1
ATOM 3394 C CA . SER A 1 209 ? -0.418 -62.851 -43.177 1.00 19.50 205 SER A CA 1
ATOM 3395 C C . SER A 1 209 ? -1.343 -61.649 -43.056 1.00 18.06 205 SER A C 1
ATOM 3396 O O . SER A 1 209 ? -1.894 -61.189 -44.064 1.00 19.18 205 SER A O 1
ATOM 3404 N N . LEU A 1 210 ? -1.533 -61.138 -41.837 1.00 17.59 206 LEU A N 1
ATOM 3405 C CA . LEU A 1 210 ? -2.379 -59.965 -41.645 1.00 16.58 206 LEU A CA 1
ATOM 3406 C C . LEU A 1 210 ? -1.648 -58.697 -42.061 1.00 17.11 206 LEU A C 1
ATOM 3407 O O . LEU A 1 210 ? -2.253 -57.805 -42.666 1.00 16.85 206 LEU A O 1
ATOM 3423 N N . ARG A 1 211 ? -0.344 -58.614 -41.784 1.00 17.87 207 ARG A N 1
ATOM 3424 C CA . ARG A 1 211 ? 0.440 -57.489 -42.297 1.00 17.49 207 ARG A CA 1
ATOM 3425 C C . ARG A 1 211 ? 0.397 -57.455 -43.821 1.00 19.35 207 ARG A C 1
ATOM 3426 O O . ARG A 1 211 ? 0.349 -56.380 -44.428 1.00 18.06 207 ARG A O 1
ATOM 3447 N N . ASP A 1 212 ? 0.367 -58.630 -44.460 1.00 22.08 208 ASP A N 1
ATOM 3448 C CA . ASP A 1 212 ? 0.265 -58.683 -45.917 1.00 25.17 208 ASP A CA 1
ATOM 3449 C C . ASP A 1 212 ? -1.072 -58.127 -46.409 1.00 23.71 208 ASP A C 1
ATOM 3450 O O . ASP A 1 212 ? -1.123 -57.448 -47.444 1.00 23.74 208 ASP A O 1
ATOM 3459 N N . LYS A 1 213 ? -2.175 -58.444 -45.717 1.00 22.56 209 LYS A N 1
ATOM 3460 C CA . LYS A 1 213 ? -3.457 -57.860 -46.100 1.00 19.85 209 LYS A CA 1
ATOM 3461 C C . LYS A 1 213 ? -3.406 -56.334 -45.977 1.00 19.44 209 LYS A C 1
ATOM 3462 O O . LYS A 1 213 ? -3.961 -55.608 -46.813 1.00 19.03 209 LYS A O 1
ATOM 3481 N N . ILE A 1 214 ? -2.747 -55.827 -44.929 1.00 16.54 210 ILE A N 1
ATOM 3482 C CA . ILE A 1 214 ? -2.662 -54.381 -44.726 1.00 14.81 210 ILE A CA 1
ATOM 3483 C C . ILE A 1 214 ? -1.869 -53.731 -45.845 1.00 14.88 210 ILE A C 1
ATOM 3484 O O . ILE A 1 214 ? -2.294 -52.721 -46.423 1.00 16.29 210 ILE A O 1
ATOM 3500 N N . ASP A 1 215 ? -0.709 -54.305 -46.185 1.00 16.68 211 ASP A N 1
ATOM 3501 C CA . ASP A 1 215 ? 0.091 -53.760 -47.282 1.00 17.50 211 ASP A CA 1
ATOM 3502 C C . ASP A 1 215 ? -0.688 -53.771 -48.598 1.00 17.40 211 ASP A C 1
ATOM 3503 O O . ASP A 1 215 ? -0.584 -52.834 -49.402 1.00 17.67 211 ASP A O 1
ATOM 3512 N N . TYR A 1 216 ? -1.478 -54.819 -48.840 1.00 19.45 212 TYR A N 1
ATOM 3513 C CA . TYR A 1 216 ? -2.334 -54.826 -50.024 1.00 19.44 212 TYR A CA 1
ATOM 3514 C C . TYR A 1 216 ? -3.327 -53.663 -49.992 1.00 18.72 212 TYR A C 1
ATOM 3515 O O . TYR A 1 216 ? -3.483 -52.925 -50.978 1.00 16.89 212 TYR A O 1
ATOM 3533 N N . ALA A 1 217 ? -4.018 -53.487 -48.861 1.00 16.73 213 ALA A N 1
ATOM 3534 C CA . ALA A 1 217 ? -4.983 -52.398 -48.761 1.00 15.72 213 ALA A CA 1
ATOM 3535 C C . ALA A 1 217 ? -4.316 -51.051 -49.004 1.00 15.52 213 ALA A C 1
ATOM 3536 O O . ALA A 1 217 ? -4.839 -50.214 -49.745 1.00 17.16 213 ALA A O 1
ATOM 3543 N N . LEU A 1 218 ? -3.175 -50.807 -48.351 1.00 15.61 214 LEU A N 1
ATOM 3544 C CA . LEU A 1 218 ? -2.478 -49.541 -48.542 1.00 16.19 214 LEU A CA 1
ATOM 3545 C C . LEU A 1 218 ? -2.121 -49.326 -50.009 1.00 17.11 214 LEU A C 1
ATOM 3546 O O . LEU A 1 218 ? -2.151 -48.190 -50.498 1.00 18.45 214 LEU A O 1
ATOM 3562 N N . SER A 1 219 ? -1.768 -50.401 -50.730 1.00 17.43 215 SER A N 1
ATOM 3563 C CA . SER A 1 219 ? -1.399 -50.266 -52.138 1.00 18.78 215 SER A CA 1
ATOM 3564 C C . SER A 1 219 ? -2.567 -49.817 -53.012 1.00 19.47 215 SER A C 1
ATOM 3565 O O . SER A 1 219 ? -2.337 -49.310 -54.114 1.00 19.88 215 SER A O 1
ATOM 3573 N N . LYS A 1 220 ? -3.802 -49.980 -52.545 1.00 17.23 216 LYS A N 1
ATOM 3574 C CA . LYS A 1 220 ? -4.980 -49.529 -53.270 1.00 18.04 216 LYS A CA 1
ATOM 3575 C C . LYS A 1 220 ? -5.390 -48.119 -52.872 1.00 17.87 216 LYS A C 1
ATOM 3576 O O . LYS A 1 220 ? -6.396 -47.597 -53.380 1.00 19.51 216 LYS A O 1
ATOM 3595 N N . GLY A 1 221 ? -4.650 -47.505 -51.959 1.00 17.09 217 GLY A N 1
ATOM 3596 C CA . GLY A 1 221 ? -4.830 -46.101 -51.667 1.00 16.83 217 GLY A CA 1
ATOM 3597 C C . GLY A 1 221 ? -5.755 -45.771 -50.519 1.00 15.04 217 GLY A C 1
ATOM 3598 O O . GLY A 1 221 ? -6.054 -44.585 -50.320 1.00 17.51 217 GLY A O 1
ATOM 3602 N N . VAL A 1 222 ? -6.219 -46.770 -49.753 1.00 15.22 218 VAL A N 1
ATOM 3603 C CA . VAL A 1 222 ? -7.034 -46.503 -48.584 1.00 14.39 218 VAL A CA 1
ATOM 3604 C C . VAL A 1 222 ? -6.143 -46.313 -47.362 1.00 14.23 218 VAL A C 1
ATOM 3605 O O . VAL A 1 222 ? -5.028 -46.839 -47.277 1.00 15.66 218 VAL A O 1
ATOM 3618 N N . ALA A 1 223 ? -6.670 -45.592 -46.382 1.00 12.68 219 ALA A N 1
ATOM 3619 C CA . ALA A 1 223 ? -5.976 -45.319 -45.134 1.00 13.53 219 ALA A CA 1
ATOM 3620 C C . ALA A 1 223 ? -6.457 -46.269 -44.045 1.00 13.10 219 ALA A C 1
ATOM 3621 O O . ALA A 1 223 ? -7.652 -46.550 -43.939 1.00 13.53 219 ALA A O 1
ATOM 3628 N N . ILE A 1 224 ? -5.514 -46.747 -43.236 1.00 11.87 220 ILE A N 1
ATOM 3629 C CA . ILE A 1 224 ? -5.754 -47.757 -42.209 1.00 11.18 220 ILE A CA 1
ATOM 3630 C C . ILE A 1 224 ? -5.426 -47.168 -40.845 1.00 12.06 220 ILE A C 1
ATOM 3631 O O . ILE A 1 224 ? -4.370 -46.562 -40.672 1.00 14.20 220 ILE A O 1
ATOM 3647 N N . PHE A 1 225 ? -6.321 -47.358 -39.880 1.00 11.41 221 PHE A N 1
ATOM 3648 C CA . PHE A 1 225 ? -6.106 -46.972 -38.483 1.00 11.69 221 PHE A CA 1
ATOM 3649 C C . PHE A 1 225 ? -6.290 -48.233 -37.641 1.00 9.47 221 PHE A C 1
ATOM 3650 O O . PHE A 1 225 ? -7.332 -48.883 -37.725 1.00 10.61 221 PHE A O 1
ATOM 3667 N N . VAL A 1 226 ? -5.265 -48.601 -36.863 1.00 10.41 222 VAL A N 1
ATOM 3668 C CA . VAL A 1 226 ? -5.398 -49.726 -35.927 1.00 11.53 222 VAL A CA 1
ATOM 3669 C C . VAL A 1 226 ? -6.078 -49.217 -34.664 1.00 11.19 222 VAL A C 1
ATOM 3670 O O . VAL A 1 226 ? -5.419 -48.840 -33.685 1.00 10.91 222 VAL A O 1
ATOM 3683 N N . THR A 1 227 ? -7.416 -49.140 -34.699 1.00 10.10 223 THR A N 1
ATOM 3684 C CA . THR A 1 227 ? -8.098 -48.551 -33.549 1.00 10.67 223 THR A CA 1
ATOM 3685 C C . THR A 1 227 ? -8.087 -49.460 -32.321 1.00 10.31 223 THR A C 1
ATOM 3686 O O . THR A 1 227 ? -8.429 -49.012 -31.224 1.00 11.38 223 THR A O 1
ATOM 3697 N N . GLU A 1 228 ? -7.696 -50.720 -32.479 1.00 9.67 224 GLU A N 1
ATOM 3698 C CA . GLU A 1 228 ? -7.578 -51.619 -31.346 1.00 10.31 224 GLU A CA 1
ATOM 3699 C C . GLU A 1 228 ? -6.569 -52.715 -31.646 1.00 9.76 224 GLU A C 1
ATOM 3700 O O . GLU A 1 228 ? -6.655 -53.373 -32.679 1.00 10.00 224 GLU A O 1
ATOM 3712 N N . TRP A 1 229 ? -5.647 -52.937 -30.716 1.00 9.96 225 TRP A N 1
ATOM 3713 C CA . TRP A 1 229 ? -4.783 -54.099 -30.796 1.00 11.41 225 TRP A CA 1
ATOM 3714 C C . TRP A 1 229 ? -4.418 -54.522 -29.386 1.00 11.30 225 TRP A C 1
ATOM 3715 O O . TRP A 1 229 ? -4.447 -53.713 -28.460 1.00 12.78 225 TRP A O 1
ATOM 3736 N N . GLY A 1 230 ? -4.116 -55.802 -29.221 1.00 12.02 226 GLY A N 1
ATOM 3737 C CA . GLY A 1 230 ? -3.666 -56.318 -27.942 1.00 13.29 226 GLY A CA 1
ATOM 3738 C C . GLY A 1 230 ? -2.375 -57.107 -28.026 1.00 15.33 226 GLY A C 1
ATOM 3739 O O . GLY A 1 230 ? -2.035 -57.678 -29.058 1.00 14.65 226 GLY A O 1
ATOM 3743 N N . THR A 1 231 ? -1.661 -57.146 -26.899 1.00 12.98 227 THR A N 1
ATOM 3744 C CA . THR A 1 231 ? -0.474 -57.981 -26.764 1.00 14.08 227 THR A CA 1
ATOM 3745 C C . THR A 1 231 ? -0.803 -59.433 -26.458 1.00 15.38 227 THR A C 1
ATOM 3746 O O . THR A 1 231 ? 0.101 -60.290 -26.504 1.00 16.39 227 THR A O 1
ATOM 3757 N N . SER A 1 232 ? -2.059 -59.723 -26.141 1.00 13.70 228 SER A N 1
ATOM 3758 C CA . SER A 1 232 ? -2.516 -61.067 -25.832 1.00 15.05 228 SER A CA 1
ATOM 3759 C C . SER A 1 232 ? -2.863 -61.815 -27.114 1.00 14.67 228 SER A C 1
ATOM 3760 O O . SER A 1 232 ? -2.666 -61.319 -28.223 1.00 15.32 228 SER A O 1
ATOM 3768 N N . ASP A 1 233 ? -3.377 -63.038 -26.963 1.00 14.90 229 ASP A N 1
ATOM 3769 C CA . ASP A 1 233 ? -4.099 -63.666 -28.070 1.00 14.07 229 ASP A CA 1
ATOM 3770 C C . ASP A 1 233 ? -5.459 -62.982 -28.275 1.00 13.78 229 ASP A C 1
ATOM 3771 O O . ASP A 1 233 ? -5.857 -62.065 -27.545 1.00 14.23 229 ASP A O 1
ATOM 3780 N N . ALA A 1 234 ? -6.145 -63.400 -29.340 1.00 13.71 230 ALA A N 1
ATOM 3781 C CA . ALA A 1 234 ? -7.408 -62.768 -29.702 1.00 13.49 230 ALA A CA 1
ATOM 3782 C C . ALA A 1 234 ? -8.429 -62.840 -28.578 1.00 14.39 230 ALA A C 1
ATOM 3783 O O . ALA A 1 234 ? -9.236 -61.912 -28.409 1.00 13.19 230 ALA A O 1
ATOM 3790 N N . SER A 1 235 ? -8.416 -63.917 -27.800 1.00 14.61 231 SER A N 1
ATOM 3791 C CA . SER A 1 235 ? -9.377 -64.062 -26.712 1.00 15.13 231 SER A CA 1
ATOM 3792 C C . SER A 1 235 ? -9.043 -63.258 -25.459 1.00 14.91 231 SER A C 1
ATOM 3793 O O . SER A 1 235 ? -9.883 -63.191 -24.545 1.00 16.19 231 SER A O 1
ATOM 3801 N N . GLY A 1 236 ? -7.869 -62.645 -25.390 1.00 14.83 232 GLY A N 1
ATOM 3802 C CA . GLY A 1 236 ? -7.495 -61.869 -24.226 1.00 15.18 232 GLY A CA 1
ATOM 3803 C C . GLY A 1 236 ? -6.603 -62.587 -23.245 1.00 16.82 232 GLY A C 1
ATOM 3804 O O . GLY A 1 236 ? -6.480 -62.134 -22.098 1.00 16.97 232 GLY A O 1
ATOM 3808 N N . ASN A 1 237 ? -6.002 -63.692 -23.652 1.00 16.01 233 ASN A N 1
ATOM 3809 C CA . ASN A 1 237 ? -5.230 -64.543 -22.763 1.00 17.68 233 ASN A CA 1
ATOM 3810 C C . ASN A 1 237 ? -3.845 -64.771 -23.333 1.00 16.68 233 ASN A C 1
ATOM 3811 O O . ASN A 1 237 ? -3.536 -64.448 -24.483 1.00 16.92 233 ASN A O 1
ATOM 3822 N N . GLY A 1 238 ? -3.000 -65.343 -22.496 1.00 17.18 234 GLY A N 1
ATOM 3823 C CA . GLY A 1 238 ? -1.675 -65.719 -22.916 1.00 18.22 234 GLY A CA 1
ATOM 3824 C C . GLY A 1 238 ? -0.689 -64.565 -22.918 1.00 19.51 234 GLY A C 1
ATOM 3825 O O . GLY A 1 238 ? -1.039 -63.383 -22.851 1.00 18.84 234 GLY A O 1
ATOM 3829 N N . GLY A 1 239 ? 0.580 -64.925 -22.984 1.00 19.11 235 GLY A N 1
ATOM 3830 C CA . GLY A 1 239 ? 1.627 -63.948 -23.131 1.00 19.45 235 GLY A CA 1
ATOM 3831 C C . GLY A 1 239 ? 1.740 -63.087 -21.896 1.00 22.00 235 GLY A C 1
ATOM 3832 O O . GLY A 1 239 ? 1.638 -63.575 -20.768 1.00 22.79 235 GLY A O 1
ATOM 3836 N N . PRO A 1 240 ? 1.879 -61.769 -22.081 1.00 20.93 236 PRO A N 1
ATOM 3837 C CA . PRO A 1 240 ? 1.762 -61.047 -23.360 1.00 21.49 236 PRO A CA 1
ATOM 3838 C C . PRO A 1 240 ? 2.821 -61.396 -24.394 1.00 19.63 236 PRO A C 1
ATOM 3839 O O . PRO A 1 240 ? 3.936 -61.738 -24.039 1.00 21.34 236 PRO A O 1
ATOM 3850 N N . PHE A 1 241 ? 2.483 -61.345 -25.677 1.00 20.60 237 PHE A N 1
ATOM 3851 C CA . PHE A 1 241 ? 3.387 -61.782 -26.737 1.00 20.69 237 PHE A CA 1
ATOM 3852 C C . PHE A 1 241 ? 4.192 -60.587 -27.229 1.00 19.69 237 PHE A C 1
ATOM 3853 O O . PHE A 1 241 ? 3.877 -59.937 -28.232 1.00 20.81 237 PHE A O 1
ATOM 3870 N N . LEU A 1 242 ? 5.259 -60.289 -26.489 1.00 21.52 238 LEU A N 1
ATOM 3871 C CA . LEU A 1 242 ? 5.947 -59.016 -26.680 1.00 22.64 238 LEU A CA 1
ATOM 3872 C C . LEU A 1 242 ? 6.849 -59.020 -27.904 1.00 22.91 238 LEU A C 1
ATOM 3873 O O . LEU A 1 242 ? 6.988 -57.986 -28.555 1.00 22.54 238 LEU A O 1
ATOM 3889 N N . ASN A 1 243 ? 7.458 -60.153 -28.239 1.00 24.29 239 ASN A N 1
ATOM 3890 C CA A ASN A 1 243 ? 8.246 -60.226 -29.462 0.62 25.64 239 ASN A CA 1
ATOM 3891 C CA B ASN A 1 243 ? 8.245 -60.241 -29.464 0.38 24.82 239 ASN A CA 1
ATOM 3892 C C . ASN A 1 243 ? 7.378 -59.969 -30.687 1.00 24.15 239 ASN A C 1
ATOM 3893 O O . ASN A 1 243 ? 7.721 -59.141 -31.535 1.00 22.34 239 ASN A O 1
ATOM 3914 N N . GLU A 1 244 ? 6.241 -60.666 -30.802 1.00 20.80 240 GLU A N 1
ATOM 3915 C CA A GLU A 1 244 ? 5.364 -60.409 -31.938 0.72 18.56 240 GLU A CA 1
ATOM 3916 C CA B GLU A 1 244 ? 5.349 -60.416 -31.932 0.28 20.01 240 GLU A CA 1
ATOM 3917 C C . GLU A 1 244 ? 4.766 -59.012 -31.874 1.00 18.95 240 GLU A C 1
ATOM 3918 O O . GLU A 1 244 ? 4.574 -58.388 -32.924 1.00 19.47 240 GLU A O 1
ATOM 3941 N N . SER A 1 245 ? 4.485 -58.494 -30.665 1.00 18.67 241 SER A N 1
ATOM 3942 C CA . SER A 1 245 ? 3.960 -57.131 -30.567 1.00 17.78 241 SER A CA 1
ATOM 3943 C C . SER A 1 245 ? 4.977 -56.124 -31.101 1.00 18.90 241 SER A C 1
ATOM 3944 O O . SER A 1 245 ? 4.616 -55.155 -31.783 1.00 18.09 241 SER A O 1
ATOM 3952 N N . GLN A 1 246 ? 6.257 -56.321 -30.786 1.00 19.61 242 GLN A N 1
ATOM 3953 C CA . GLN A 1 246 ? 7.264 -55.413 -31.312 1.00 20.40 242 GLN A CA 1
ATOM 3954 C C . GLN A 1 246 ? 7.314 -55.445 -32.836 1.00 20.62 242 GLN A C 1
ATOM 3955 O O . GLN A 1 246 ? 7.498 -54.398 -33.468 1.00 21.25 242 GLN A O 1
ATOM 3969 N N . LYS A 1 247 ? 7.176 -56.634 -33.450 1.00 19.73 243 LYS A N 1
ATOM 3970 C CA . LYS A 1 247 ? 7.159 -56.688 -34.907 1.00 19.21 243 LYS A CA 1
ATOM 3971 C C . LYS A 1 247 ? 5.991 -55.873 -35.457 1.00 18.11 243 LYS A C 1
ATOM 3972 O O . LYS A 1 247 ? 6.118 -55.176 -36.471 1.00 19.68 243 LYS A O 1
ATOM 3991 N N . TRP A 1 248 ? 4.840 -55.953 -34.787 1.00 15.71 244 TRP A N 1
ATOM 3992 C CA . TRP A 1 248 ? 3.684 -55.182 -35.219 1.00 15.93 244 TRP A CA 1
ATOM 3993 C C . TRP A 1 248 ? 3.914 -53.684 -35.040 1.00 15.16 244 TRP A C 1
ATOM 3994 O O . TRP A 1 248 ? 3.544 -52.892 -35.916 1.00 16.43 244 TRP A O 1
ATOM 4015 N N . ILE A 1 249 ? 4.529 -53.279 -33.918 1.00 17.05 245 ILE A N 1
ATOM 4016 C CA . ILE A 1 249 ? 4.774 -51.854 -33.678 1.00 18.63 245 ILE A CA 1
ATOM 4017 C C . ILE A 1 249 ? 5.754 -51.307 -34.696 1.00 19.34 245 ILE A C 1
ATOM 4018 O O . ILE A 1 249 ? 5.548 -50.213 -35.243 1.00 18.80 245 ILE A O 1
ATOM 4034 N N . ASP A 1 250 ? 6.803 -52.073 -35.011 1.00 19.63 246 ASP A N 1
ATOM 4035 C CA . ASP A 1 250 ? 7.746 -51.655 -36.044 1.00 21.09 246 ASP A CA 1
ATOM 4036 C C . ASP A 1 250 ? 7.077 -51.559 -37.411 1.00 19.32 246 ASP A C 1
ATOM 4037 O O . ASP A 1 250 ? 7.371 -50.642 -38.181 1.00 19.88 246 ASP A O 1
ATOM 4046 N N . PHE A 1 251 ? 6.195 -52.513 -37.739 1.00 17.62 247 PHE A N 1
ATOM 4047 C CA . PHE A 1 251 ? 5.422 -52.440 -38.980 1.00 17.38 247 PHE A CA 1
ATOM 4048 C C . PHE A 1 251 ? 4.562 -51.182 -39.021 1.00 16.91 247 PHE A C 1
ATOM 4049 O O . PHE A 1 251 ? 4.542 -50.457 -40.022 1.00 17.93 247 PHE A O 1
ATOM 4066 N N . MET A 1 252 ? 3.827 -50.908 -37.944 1.00 15.95 248 MET A N 1
ATOM 4067 C CA . MET A 1 252 ? 2.980 -49.720 -37.927 1.00 15.26 248 MET A CA 1
ATOM 4068 C C . MET A 1 252 ? 3.806 -48.441 -38.047 1.00 16.28 248 MET A C 1
ATOM 4069 O O . MET A 1 252 ? 3.401 -47.485 -38.730 1.00 17.75 248 MET A O 1
ATOM 4083 N N . ASN A 1 253 ? 4.946 -48.380 -37.367 1.00 17.43 249 ASN A N 1
ATOM 4084 C CA A ASN A 1 253 ? 5.811 -47.211 -37.504 0.54 21.29 249 ASN A CA 1
ATOM 4085 C CA B ASN A 1 253 ? 5.820 -47.213 -37.498 0.46 20.89 249 ASN A CA 1
ATOM 4086 C C . ASN A 1 253 ? 6.273 -47.035 -38.943 1.00 21.14 249 ASN A C 1
ATOM 4087 O O . ASN A 1 253 ? 6.227 -45.923 -39.492 1.00 22.77 249 ASN A O 1
ATOM 4108 N N . SER A 1 254 ? 6.736 -48.124 -39.563 1.00 22.21 250 SER A N 1
ATOM 4109 C CA . SER A 1 254 ? 7.231 -48.077 -40.932 1.00 24.50 250 SER A CA 1
ATOM 4110 C C . SER A 1 254 ? 6.171 -47.556 -41.892 1.00 24.87 250 SER A C 1
ATOM 4111 O O . SER A 1 254 ? 6.489 -46.803 -42.824 1.00 24.55 250 SER A O 1
ATOM 4119 N N . ARG A 1 255 ? 4.912 -47.977 -41.701 1.00 21.86 251 ARG A N 1
ATOM 4120 C CA . ARG A 1 255 ? 3.791 -47.612 -42.560 1.00 19.87 251 ARG A CA 1
ATOM 4121 C C . ARG A 1 255 ? 3.049 -46.364 -42.067 1.00 20.14 251 ARG A C 1
ATOM 4122 O O . ARG A 1 255 ? 2.024 -45.976 -42.657 1.00 21.52 251 ARG A O 1
ATOM 4143 N N . ASN A 1 256 ? 3.558 -45.724 -41.014 1.00 21.47 252 ASN A N 1
ATOM 4144 C CA . ASN A 1 256 ? 2.913 -44.570 -40.372 1.00 21.78 252 ASN A CA 1
ATOM 4145 C C . ASN A 1 256 ? 1.413 -44.797 -40.103 1.00 18.18 252 ASN A C 1
ATOM 4146 O O . ASN A 1 256 ? 0.549 -43.965 -40.403 1.00 18.96 252 ASN A O 1
ATOM 4157 N N . ILE A 1 257 ? 1.124 -45.929 -39.499 1.00 15.46 253 ILE A N 1
ATOM 4158 C CA . ILE A 1 257 ? -0.221 -46.323 -39.109 1.00 14.07 253 ILE A CA 1
ATOM 4159 C C . ILE A 1 257 ? -0.426 -45.972 -37.647 1.00 13.21 253 ILE A C 1
ATOM 4160 O O . ILE A 1 257 ? 0.375 -46.384 -36.784 1.00 13.49 253 ILE A O 1
ATOM 4176 N N . SER A 1 258 ? -1.500 -45.217 -37.378 1.00 10.87 254 SER A N 1
ATOM 4177 C CA . SER A 1 258 ? -1.891 -44.852 -36.029 1.00 11.45 254 SER A CA 1
ATOM 4178 C C . SER A 1 258 ? -2.502 -46.032 -35.286 1.00 11.84 254 SER A C 1
ATOM 4179 O O . SER A 1 258 ? -3.080 -46.946 -35.891 1.00 11.55 254 SER A O 1
ATOM 4187 N N . TRP A 1 259 ? -2.407 -45.984 -33.958 1.00 11.87 255 TRP A N 1
ATOM 4188 C CA . TRP A 1 259 ? -2.905 -47.090 -33.173 1.00 10.87 255 TRP A CA 1
ATOM 4189 C C . TRP A 1 259 ? -3.339 -46.772 -31.763 1.00 11.18 255 TRP A C 1
ATOM 4190 O O . TRP A 1 259 ? -2.854 -45.837 -31.144 1.00 11.32 255 TRP A O 1
ATOM 4211 N N . ALA A 1 260 ? -4.257 -47.605 -31.256 1.00 10.89 256 ALA A N 1
ATOM 4212 C CA . ALA A 1 260 ? -4.685 -47.578 -29.857 1.00 10.95 256 ALA A CA 1
ATOM 4213 C C . ALA A 1 260 ? -4.663 -48.989 -29.287 1.00 10.09 256 ALA A C 1
ATOM 4214 O O . ALA A 1 260 ? -5.153 -49.931 -29.923 1.00 11.26 256 ALA A O 1
ATOM 4221 N N . ASN A 1 261 ? -4.073 -49.145 -28.117 1.00 10.91 257 ASN A N 1
ATOM 4222 C CA . ASN A 1 261 ? -3.915 -50.429 -27.464 1.00 10.71 257 ASN A CA 1
ATOM 4223 C C . ASN A 1 261 ? -5.060 -50.715 -26.495 1.00 10.74 257 ASN A C 1
ATOM 4224 O O . ASN A 1 261 ? -5.495 -49.846 -25.748 1.00 10.67 257 ASN A O 1
ATOM 4235 N N . TRP A 1 262 ? -5.538 -51.954 -26.506 1.00 12.43 258 TRP A N 1
ATOM 4236 C CA . TRP A 1 262 ? -6.521 -52.462 -25.556 1.00 11.80 258 TRP A CA 1
ATOM 4237 C C . TRP A 1 262 ? -5.793 -53.199 -24.443 1.00 11.31 258 TRP A C 1
ATOM 4238 O O . TRP A 1 262 ? -5.011 -54.099 -24.743 1.00 13.37 258 TRP A O 1
ATOM 4259 N N . SER A 1 263 ? -6.061 -52.849 -23.177 1.00 11.52 259 SER A N 1
ATOM 4260 C CA . SER A 1 263 ? -7.036 -51.852 -22.729 1.00 11.35 259 SER A CA 1
ATOM 4261 C C . SER A 1 263 ? -6.525 -51.134 -21.466 1.00 13.09 259 SER A C 1
ATOM 4262 O O . SER A 1 263 ? -5.671 -51.661 -20.729 1.00 12.58 259 SER A O 1
ATOM 4270 N N . LEU A 1 264 ? -7.065 -49.941 -21.211 1.00 11.66 260 LEU A N 1
ATOM 4271 C CA . LEU A 1 264 ? -6.805 -49.199 -19.982 1.00 12.86 260 LEU A CA 1
ATOM 4272 C C . LEU A 1 264 ? -7.812 -49.666 -18.937 1.00 13.88 260 LEU A C 1
ATOM 4273 O O . LEU A 1 264 ? -8.863 -49.056 -18.715 1.00 14.94 260 LEU A O 1
ATOM 4289 N N . SER A 1 265 ? -7.474 -50.772 -18.283 1.00 13.05 261 SER A N 1
ATOM 4290 C CA . SER A 1 265 ? -8.318 -51.349 -17.253 1.00 14.31 261 SER A CA 1
ATOM 4291 C C . SER A 1 265 ? -7.456 -52.328 -16.472 1.00 16.19 261 SER A C 1
ATOM 4292 O O . SER A 1 265 ? -6.320 -52.616 -16.840 1.00 16.26 261 SER A O 1
ATOM 4300 N N . ASP A 1 266 ? -8.030 -52.853 -15.399 1.00 15.95 262 ASP A N 1
ATOM 4301 C CA . ASP A 1 266 ? -7.427 -53.923 -14.605 1.00 19.51 262 ASP A CA 1
ATOM 4302 C C . ASP A 1 266 ? -8.211 -55.229 -14.789 1.00 20.78 262 ASP A C 1
ATOM 4303 O O . ASP A 1 266 ? -8.218 -56.090 -13.914 1.00 24.61 262 ASP A O 1
ATOM 4312 N N . LYS A 1 267 ? -8.905 -55.358 -15.928 1.00 21.24 263 LYS A N 1
ATOM 4313 C CA . LYS A 1 267 ? -9.604 -56.596 -16.271 1.00 22.29 263 LYS A CA 1
ATOM 4314 C C . LYS A 1 267 ? -8.644 -57.771 -16.211 1.00 23.59 263 LYS A C 1
ATOM 4315 O O . LYS A 1 267 ? -7.452 -57.642 -16.497 1.00 22.81 263 LYS A O 1
ATOM 4334 N N . SER A 1 268 ? -9.187 -58.936 -15.845 1.00 25.25 264 SER A N 1
ATOM 4335 C CA A SER A 1 268 ? -8.403 -60.169 -15.797 0.60 27.85 264 SER A CA 1
ATOM 4336 C CA B SER A 1 268 ? -8.413 -60.175 -15.797 0.40 25.86 264 SER A CA 1
ATOM 4337 C C . SER A 1 268 ? -8.239 -60.759 -17.204 1.00 26.84 264 SER A C 1
ATOM 4338 O O . SER A 1 268 ? -8.699 -61.855 -17.520 1.00 34.77 264 SER A O 1
ATOM 4353 N N . GLU A 1 269 ? -7.569 -59.985 -18.051 1.00 19.97 265 GLU A N 1
ATOM 4354 C CA . GLU A 1 269 ? -7.149 -60.338 -19.396 1.00 18.94 265 GLU A CA 1
ATOM 4355 C C . GLU A 1 269 ? -5.689 -59.931 -19.478 1.00 15.43 265 GLU A C 1
ATOM 4356 O O . GLU A 1 269 ? -5.325 -58.883 -18.941 1.00 15.42 265 GLU A O 1
ATOM 4368 N N . THR A 1 270 ? -4.851 -60.707 -20.176 1.00 16.77 266 THR A N 1
ATOM 4369 C CA . THR A 1 270 ? -3.434 -60.345 -20.215 1.00 16.20 266 THR A CA 1
ATOM 4370 C C . THR A 1 270 ? -3.177 -59.092 -21.050 1.00 15.51 266 THR A C 1
ATOM 4371 O O . THR A 1 270 ? -2.081 -58.521 -20.974 1.00 17.32 266 THR A O 1
ATOM 4382 N N . SER A 1 271 ? -4.152 -58.665 -21.874 1.00 14.59 267 SER A N 1
ATOM 4383 C CA . SER A 1 271 ? -4.035 -57.393 -22.580 1.00 13.46 267 SER A CA 1
ATOM 4384 C C . SER A 1 271 ? -4.248 -56.182 -21.675 1.00 13.75 267 SER A C 1
ATOM 4385 O O . SER A 1 271 ? -3.913 -55.067 -22.074 1.00 14.38 267 SER A O 1
ATOM 4393 N N . ALA A 1 272 ? -4.812 -56.360 -20.484 1.00 14.91 268 ALA A N 1
ATOM 4394 C CA . ALA A 1 272 ? -5.103 -55.218 -19.630 1.00 13.50 268 ALA A CA 1
ATOM 4395 C C . ALA A 1 272 ? -3.795 -54.578 -19.182 1.00 14.05 268 ALA A C 1
ATOM 4396 O O . ALA A 1 272 ? -2.858 -55.269 -18.771 1.00 15.11 268 ALA A O 1
ATOM 4403 N N . ALA A 1 273 ? -3.755 -53.239 -19.213 1.00 14.54 269 ALA A N 1
ATOM 4404 C CA . ALA A 1 273 ? -2.545 -52.489 -18.924 1.00 14.90 269 ALA A CA 1
ATOM 4405 C C . ALA A 1 273 ? -2.270 -52.324 -17.439 1.00 14.10 269 ALA A C 1
ATOM 4406 O O . ALA A 1 273 ? -1.120 -52.037 -17.088 1.00 16.11 269 ALA A O 1
ATOM 4413 N N . LEU A 1 274 ? -3.266 -52.493 -16.574 1.00 15.96 270 LEU A N 1
ATOM 4414 C CA . LEU A 1 274 ? -3.132 -52.130 -15.172 1.00 16.27 270 LEU A CA 1
ATOM 4415 C C . LEU A 1 274 ? -3.259 -53.357 -14.277 1.00 16.97 270 LEU A C 1
ATOM 4416 O O . LEU A 1 274 ? -3.982 -54.307 -14.601 1.00 18.05 270 LEU A O 1
ATOM 4432 N N . MET A 1 275 ? -2.548 -53.333 -13.143 1.00 20.59 271 MET A N 1
ATOM 4433 C CA . MET A 1 275 ? -2.687 -54.379 -12.161 1.00 21.76 271 MET A CA 1
ATOM 4434 C C . MET A 1 275 ? -4.007 -54.227 -11.412 1.00 21.47 271 MET A C 1
ATOM 4435 O O . MET A 1 275 ? -4.546 -53.129 -11.297 1.00 20.61 271 MET A O 1
ATOM 4449 N N . PRO A 1 276 ? -4.536 -55.316 -10.860 1.00 26.27 272 PRO A N 1
ATOM 4450 C CA . PRO A 1 276 ? -5.794 -55.211 -10.097 1.00 26.16 272 PRO A CA 1
ATOM 4451 C C . PRO A 1 276 ? -5.697 -54.166 -8.991 1.00 28.92 272 PRO A C 1
ATOM 4452 O O . PRO A 1 276 ? -4.735 -54.135 -8.218 1.00 31.73 272 PRO A O 1
ATOM 4463 N N . GLY A 1 277 ? -6.703 -53.296 -8.937 1.00 29.33 273 GLY A N 1
ATOM 4464 C CA . GLY A 1 277 ? -6.791 -52.284 -7.907 1.00 28.10 273 GLY A CA 1
ATOM 4465 C C . GLY A 1 277 ? -6.092 -50.984 -8.225 1.00 28.14 273 GLY A C 1
ATOM 4466 O O . GLY A 1 277 ? -6.132 -50.062 -7.399 1.00 30.21 273 GLY A O 1
ATOM 4470 N N . ALA A 1 278 ? -5.462 -50.877 -9.391 1.00 26.08 274 ALA A N 1
ATOM 4471 C CA . ALA A 1 278 ? -4.777 -49.647 -9.767 1.00 24.08 274 ALA A CA 1
ATOM 4472 C C . ALA A 1 278 ? -5.736 -48.463 -9.740 1.00 21.92 274 ALA A C 1
ATOM 4473 O O . ALA A 1 278 ? -6.930 -48.592 -10.030 1.00 22.09 274 ALA A O 1
ATOM 4480 N N . SER A 1 279 ? -5.201 -47.295 -9.398 1.00 22.35 275 SER A N 1
ATOM 4481 C CA . SER A 1 279 ? -6.036 -46.111 -9.236 1.00 22.70 275 SER A CA 1
ATOM 4482 C C . SER A 1 279 ? -6.774 -45.787 -10.530 1.00 19.97 275 SER A C 1
ATOM 4483 O O . SER A 1 279 ? -6.152 -45.772 -11.604 1.00 20.21 275 SER A O 1
ATOM 4491 N N . PRO A 1 280 ? -8.079 -45.503 -10.480 1.00 19.28 276 PRO A N 1
ATOM 4492 C CA . PRO A 1 280 ? -8.777 -45.107 -11.715 1.00 18.09 276 PRO A CA 1
ATOM 4493 C C . PRO A 1 280 ? -8.430 -43.717 -12.217 1.00 17.22 276 PRO A C 1
ATOM 4494 O O . PRO A 1 280 ? -8.836 -43.382 -13.337 1.00 17.44 276 PRO A O 1
ATOM 4505 N N . THR A 1 281 ? -7.723 -42.899 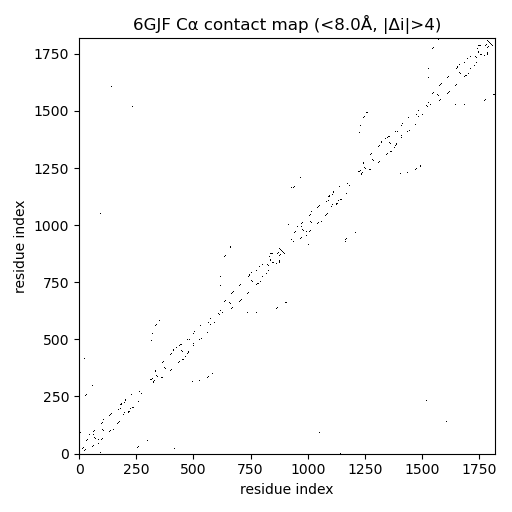-11.435 1.00 17.79 277 THR A N 1
ATOM 4506 C CA . THR A 1 281 ? -7.438 -41.517 -11.820 1.00 16.89 277 THR A CA 1
ATOM 4507 C C . THR A 1 281 ? -5.989 -41.310 -12.246 1.00 17.66 277 THR A C 1
ATOM 4508 O O . THR A 1 281 ? -5.535 -40.167 -12.349 1.00 19.01 277 THR A O 1
ATOM 4519 N N . GLY A 1 282 ? -5.256 -42.385 -12.511 1.00 16.72 278 GLY A N 1
ATOM 4520 C CA . GLY A 1 282 ? -3.897 -42.269 -12.995 1.00 16.28 278 GLY A CA 1
ATOM 4521 C C . GLY A 1 282 ? -2.884 -42.320 -11.871 1.00 17.48 278 GLY A C 1
ATOM 4522 O O . GLY A 1 282 ? -3.141 -42.834 -10.781 1.00 18.88 278 GLY A O 1
ATOM 4526 N N . GLY A 1 283 ? -1.692 -41.819 -12.166 1.00 16.94 279 GLY A N 1
ATOM 4527 C CA . GLY A 1 283 ? -0.623 -41.794 -11.172 1.00 15.99 279 GLY A CA 1
ATOM 4528 C C . GLY A 1 283 ? -0.038 -43.155 -10.906 1.00 19.41 279 GLY A C 1
ATOM 4529 O O . GLY A 1 283 ? 0.260 -43.490 -9.757 1.00 22.56 279 GLY A O 1
ATOM 4533 N N . TRP A 1 284 ? 0.145 -43.951 -11.944 1.00 22.39 280 TRP A N 1
ATOM 4534 C CA . TRP A 1 284 ? 0.587 -45.326 -11.780 1.00 22.87 280 TRP A CA 1
ATOM 4535 C C . TRP A 1 284 ? 2.102 -45.392 -11.831 1.00 26.72 280 TRP A C 1
ATOM 4536 O O . TRP A 1 284 ? 2.723 -44.850 -12.749 1.00 30.87 280 TRP A O 1
ATOM 4557 N N . THR A 1 285 ? 2.690 -46.079 -10.873 1.00 26.93 281 THR A N 1
ATOM 4558 C CA . THR A 1 285 ? 4.100 -46.387 -10.942 1.00 27.22 281 THR A CA 1
ATOM 4559 C C . THR A 1 285 ? 4.265 -47.745 -11.623 1.00 24.79 281 THR A C 1
ATOM 4560 O O . THR A 1 285 ? 3.290 -48.425 -11.963 1.00 22.86 281 THR A O 1
ATOM 4571 N N . ASP A 1 286 ? 5.517 -48.158 -11.816 1.00 27.68 282 ASP A N 1
ATOM 4572 C CA . ASP A 1 286 ? 5.809 -49.408 -12.510 1.00 30.19 282 ASP A CA 1
ATOM 4573 C C . ASP A 1 286 ? 5.051 -50.589 -11.905 1.00 26.96 282 ASP A C 1
ATOM 4574 O O . ASP A 1 286 ? 4.569 -51.461 -12.645 1.00 26.43 282 ASP A O 1
ATOM 4583 N N . SER A 1 287 ? 4.933 -50.641 -10.566 1.00 28.47 283 SER A N 1
ATOM 4584 C CA . SER A 1 287 ? 4.296 -51.787 -9.939 1.00 28.49 283 SER A CA 1
ATOM 4585 C C . SER A 1 287 ? 2.784 -51.811 -10.127 1.00 24.40 283 SER A C 1
ATOM 4586 O O . SER A 1 287 ? 2.151 -52.823 -9.809 1.00 28.98 283 SER A O 1
ATOM 4594 N N . ASN A 1 288 ? 2.184 -50.719 -10.579 1.00 22.82 284 ASN A N 1
ATOM 4595 C CA . ASN A 1 288 ? 0.759 -50.690 -10.848 1.00 22.96 284 ASN A CA 1
ATOM 4596 C C . ASN A 1 288 ? 0.444 -51.109 -12.278 1.00 22.81 284 ASN A C 1
ATOM 4597 O O . ASN A 1 288 ? -0.739 -51.174 -12.643 1.00 23.06 284 ASN A O 1
ATOM 4608 N N . LEU A 1 289 ? 1.463 -51.325 -13.109 1.00 21.37 285 LEU A N 1
ATOM 4609 C CA . LEU A 1 289 ? 1.271 -51.703 -14.501 1.00 21.86 285 LEU A CA 1
ATOM 4610 C C . LEU A 1 289 ? 1.514 -53.194 -14.701 1.00 19.90 285 LEU A C 1
ATOM 4611 O O . LEU A 1 289 ? 2.439 -53.781 -14.112 1.00 21.32 285 LEU A O 1
ATOM 4627 N N . SER A 1 290 ? 0.666 -53.812 -15.520 1.00 17.06 286 SER A N 1
ATOM 4628 C CA . SER A 1 290 ? 0.854 -55.206 -15.870 1.00 18.68 286 SER A CA 1
ATOM 4629 C C . SER A 1 290 ? 2.065 -55.358 -16.791 1.00 18.56 286 SER A C 1
ATOM 4630 O O . SER A 1 290 ? 2.626 -54.384 -17.279 1.00 17.78 286 SER A O 1
ATOM 4638 N N . ALA A 1 291 ? 2.456 -56.611 -17.072 1.00 18.78 287 ALA A N 1
ATOM 4639 C CA . ALA A 1 291 ? 3.511 -56.827 -18.065 1.00 18.78 287 ALA A CA 1
ATOM 4640 C C . ALA A 1 291 ? 3.164 -56.141 -19.393 1.00 18.85 287 ALA A C 1
ATOM 4641 O O . ALA A 1 291 ? 4.012 -55.506 -20.029 1.00 20.48 287 ALA A O 1
ATOM 4648 N N . SER A 1 292 ? 1.899 -56.212 -19.804 1.00 16.01 288 SER A N 1
ATOM 4649 C CA . SER A 1 292 ? 1.497 -55.545 -21.037 1.00 15.73 288 SER A CA 1
ATOM 4650 C C . SER A 1 292 ? 1.570 -54.025 -20.909 1.00 15.48 288 SER A C 1
ATOM 4651 O O . SER A 1 292 ? 2.098 -53.354 -21.799 1.00 16.20 288 SER A O 1
ATOM 4659 N N . GLY A 1 293 ? 1.045 -53.479 -19.814 1.00 16.17 289 GLY A N 1
ATOM 4660 C CA . GLY A 1 293 ? 1.061 -52.033 -19.632 1.00 15.86 289 GLY A CA 1
ATOM 4661 C C . GLY A 1 293 ? 2.460 -51.447 -19.617 1.00 17.71 289 GLY A C 1
ATOM 4662 O O . GLY A 1 293 ? 2.699 -50.382 -20.183 1.00 19.56 289 GLY A O 1
ATOM 4666 N N . LYS A 1 294 ? 3.402 -52.119 -18.939 1.00 18.80 290 LYS A N 1
ATOM 4667 C CA . LYS A 1 294 ? 4.772 -51.618 -18.912 1.00 21.02 290 LYS A CA 1
ATOM 4668 C C . LYS A 1 294 ? 5.337 -51.510 -20.319 1.00 20.61 290 LYS A C 1
ATOM 4669 O O . LYS A 1 294 ? 6.006 -50.527 -20.663 1.00 20.90 290 LYS A O 1
ATOM 4688 N N . PHE A 1 295 ? 5.096 -52.536 -21.141 1.00 18.61 291 PHE A N 1
ATOM 4689 C CA . PHE A 1 295 ? 5.606 -52.557 -22.504 1.00 19.32 291 PHE A CA 1
ATOM 4690 C C . PHE A 1 295 ? 4.942 -51.484 -23.360 1.00 17.15 291 PHE A C 1
ATOM 4691 O O . PHE A 1 295 ? 5.609 -50.770 -24.116 1.00 17.52 291 PHE A O 1
ATOM 4708 N N . VAL A 1 296 ? 3.620 -51.383 -23.289 1.00 16.02 292 VAL A N 1
ATOM 4709 C CA . VAL A 1 296 ? 2.919 -50.411 -24.122 1.00 15.07 292 VAL A CA 1
ATOM 4710 C C . VAL A 1 296 ? 3.330 -48.994 -23.757 1.00 15.91 292 VAL A C 1
ATOM 4711 O O . VAL A 1 296 ? 3.590 -48.169 -24.635 1.00 17.91 292 VAL A O 1
ATOM 4724 N N . ARG A 1 297 ? 3.425 -48.700 -22.457 1.00 16.73 293 ARG A N 1
ATOM 4725 C CA . ARG A 1 297 ? 3.854 -47.370 -22.031 1.00 16.59 293 ARG A CA 1
ATOM 4726 C C . ARG A 1 297 ? 5.230 -47.040 -22.583 1.00 17.75 293 ARG A C 1
ATOM 4727 O O . ARG A 1 297 ? 5.458 -45.930 -23.085 1.00 19.75 293 ARG A O 1
ATOM 4748 N N A GLU A 1 298 ? 6.166 -47.989 -22.484 0.68 18.69 294 GLU A N 1
ATOM 4749 N N B GLU A 1 298 ? 6.177 -47.983 -22.476 0.32 18.90 294 GLU A N 1
ATOM 4750 C CA A GLU A 1 298 ? 7.498 -47.776 -23.034 0.68 20.56 294 GLU A CA 1
ATOM 4751 C CA B GLU A 1 298 ? 7.507 -47.760 -23.040 0.32 20.37 294 GLU A CA 1
ATOM 4752 C C A GLU A 1 298 ? 7.433 -47.458 -24.524 0.68 19.75 294 GLU A C 1
ATOM 4753 C C B GLU A 1 298 ? 7.420 -47.438 -24.528 0.32 20.05 294 GLU A C 1
ATOM 4754 O O A GLU A 1 298 ? 8.126 -46.553 -25.005 0.68 21.60 294 GLU A O 1
ATOM 4755 O O B GLU A 1 298 ? 8.103 -46.529 -25.015 0.32 20.89 294 GLU A O 1
ATOM 4778 N N . GLN A 1 299 ? 6.594 -48.179 -25.270 1.00 20.44 295 GLN A N 1
ATOM 4779 C CA . GLN A 1 299 ? 6.537 -47.992 -26.713 1.00 19.68 295 GLN A CA 1
ATOM 4780 C C . GLN A 1 299 ? 5.916 -46.659 -27.094 1.00 21.23 295 GLN A C 1
ATOM 4781 O O . GLN A 1 299 ? 6.346 -46.054 -28.079 1.00 24.11 295 GLN A O 1
ATOM 4796 N N . ILE A 1 300 ? 4.937 -46.175 -26.328 1.00 19.70 296 ILE A N 1
ATOM 4797 C CA . ILE A 1 300 ? 4.348 -44.886 -26.668 1.00 20.63 296 ILE A CA 1
ATOM 4798 C C . ILE A 1 300 ? 5.309 -43.766 -26.320 1.00 24.42 296 ILE A C 1
ATOM 4799 O O . ILE A 1 300 ? 5.364 -42.750 -27.023 1.00 26.72 296 ILE A O 1
ATOM 4815 N N . ARG A 1 301 ? 6.085 -43.929 -25.243 1.00 23.65 297 ARG A N 1
ATOM 4816 C CA . ARG A 1 301 ? 7.069 -42.929 -24.850 1.00 25.49 297 ARG A CA 1
ATOM 4817 C C . ARG A 1 301 ? 8.202 -42.795 -25.861 1.00 27.94 297 ARG A C 1
ATOM 4818 O O . ARG A 1 301 ? 8.846 -41.741 -25.898 1.00 30.07 297 ARG A O 1
ATOM 4839 N N A ARG A 1 302 ? 8.459 -43.818 -26.672 0.50 30.40 298 ARG A N 1
ATOM 4840 N N B ARG A 1 302 ? 8.462 -43.824 -26.674 0.50 30.60 298 ARG A N 1
ATOM 4841 C CA A ARG A 1 302 ? 9.489 -43.705 -27.693 0.50 35.46 298 ARG A CA 1
ATOM 4842 C CA B ARG A 1 302 ? 9.530 -43.739 -27.666 0.50 35.59 298 ARG A CA 1
ATOM 4843 C C A ARG A 1 302 ? 9.047 -42.713 -28.762 0.50 38.16 298 ARG A C 1
ATOM 4844 C C B ARG A 1 302 ? 9.212 -42.650 -28.686 0.50 37.94 298 ARG A C 1
ATOM 4845 O O A ARG A 1 302 ? 7.878 -42.682 -29.152 0.50 37.85 298 ARG A O 1
ATOM 4846 O O B ARG A 1 302 ? 8.070 -42.501 -29.126 0.50 35.39 298 ARG A O 1
ATOM 4887 N N A SER A 1 303 ? 9.994 -41.914 -29.236 0.50 42.38 299 SER A N 1
ATOM 4888 N N B SER A 1 303 ? 10.244 -41.904 -29.076 0.50 42.49 299 SER A N 1
ATOM 4889 C CA A SER A 1 303 ? 9.817 -41.051 -30.397 0.50 44.95 299 SER A CA 1
ATOM 4890 C CA B SER A 1 303 ? 10.095 -40.642 -29.811 0.50 45.97 299 SER A CA 1
ATOM 4891 C C A SER A 1 303 ? 8.555 -41.310 -31.212 0.50 46.35 299 SER A C 1
ATOM 4892 C C B SER A 1 303 ? 8.796 -39.915 -29.469 0.50 47.58 299 SER A C 1
ATOM 4893 O O A SER A 1 303 ? 7.839 -40.375 -31.585 0.50 45.46 299 SER A O 1
ATOM 4894 O O B SER A 1 303 ? 8.757 -39.110 -28.538 0.50 48.55 299 SER A O 1
ATOM 4909 N N . HIS B 1 1 ? 13.047 -60.440 -83.318 1.00 11.74 -3 HIS B N 1
ATOM 4910 C CA . HIS B 1 1 ? 13.632 -59.080 -83.342 1.00 12.33 -3 HIS B CA 1
ATOM 4911 C C . HIS B 1 1 ? 12.622 -58.099 -82.773 1.00 11.87 -3 HIS B C 1
ATOM 4912 O O . HIS B 1 1 ? 11.410 -58.366 -82.781 1.00 13.53 -3 HIS B O 1
ATOM 4928 N N . HIS B 1 2 ? 13.127 -56.974 -82.271 1.00 11.54 -2 HIS B N 1
ATOM 4929 C CA . HIS B 1 2 ? 12.291 -55.956 -81.665 1.00 13.28 -2 HIS B CA 1
ATOM 4930 C C . HIS B 1 2 ? 13.080 -54.657 -81.659 1.00 12.47 -2 HIS B C 1
ATOM 4931 O O . HIS B 1 2 ? 14.307 -54.663 -81.720 1.00 13.36 -2 HIS B O 1
ATOM 4945 N N . GLY B 1 3 ? 12.364 -53.540 -81.586 1.00 15.28 -1 GLY B N 1
ATOM 4946 C CA . GLY B 1 3 ? 13.031 -52.254 -81.420 1.00 15.19 -1 GLY B CA 1
ATOM 4947 C C . GLY B 1 3 ? 13.687 -52.186 -80.053 1.00 14.17 -1 GLY B C 1
ATOM 4948 O O . GLY B 1 3 ? 13.065 -52.511 -79.035 1.00 15.07 -1 GLY B O 1
ATOM 4952 N N . SER B 1 4 ? 14.958 -51.796 -80.019 1.00 16.05 0 SER B N 1
ATOM 4953 C CA . SER B 1 4 ? 15.662 -51.780 -78.746 1.00 17.09 0 SER B CA 1
ATOM 4954 C C . SER B 1 4 ? 15.174 -50.609 -77.900 1.00 16.53 0 SER B C 1
ATOM 4955 O O . SER B 1 4 ? 14.868 -49.529 -78.424 1.00 20.44 0 SER B O 1
ATOM 4963 N N . THR B 1 5 ? 15.102 -50.824 -76.627 1.00 15.30 1 THR B N 1
ATOM 4964 C CA . THR B 1 5 ? 14.709 -49.791 -75.689 1.00 14.36 1 THR B CA 1
ATOM 4965 C C . THR B 1 5 ? 15.915 -49.259 -74.921 1.00 13.51 1 THR B C 1
ATOM 4966 O O . THR B 1 5 ? 16.961 -49.920 -74.810 1.00 13.99 1 THR B O 1
ATOM 4977 N N . PRO B 1 6 ? 15.773 -48.058 -74.350 1.00 13.97 2 PRO B N 1
ATOM 4978 C CA . PRO B 1 6 ? 16.903 -47.482 -73.592 1.00 13.56 2 PRO B CA 1
ATOM 4979 C C . PRO B 1 6 ? 17.344 -48.357 -72.443 1.00 13.74 2 PRO B C 1
ATOM 4980 O O . PRO B 1 6 ? 18.559 -48.563 -72.264 1.00 14.31 2 PRO B O 1
ATOM 4991 N N . VAL B 1 7 ? 16.382 -48.902 -71.679 1.00 13.10 3 VAL B N 1
ATOM 4992 C CA . VAL B 1 7 ? 16.720 -49.647 -70.472 1.00 13.93 3 VAL B CA 1
ATOM 4993 C C . VAL B 1 7 ? 17.258 -51.026 -70.823 1.00 13.85 3 VAL B C 1
ATOM 4994 O O . VAL B 1 7 ? 18.137 -51.551 -70.136 1.00 14.41 3 VAL B O 1
ATOM 5007 N N . GLU B 1 8 ? 16.732 -51.652 -71.883 1.00 17.27 4 GLU B N 1
ATOM 5008 C CA . GLU B 1 8 ? 17.317 -52.935 -72.261 1.00 16.56 4 GLU B CA 1
ATOM 5009 C C . GLU B 1 8 ? 18.763 -52.754 -72.708 1.00 16.47 4 GLU B C 1
ATOM 5010 O O . GLU B 1 8 ? 19.587 -53.649 -72.517 1.00 17.31 4 GLU B O 1
ATOM 5022 N N . THR B 1 9 ? 19.085 -51.592 -73.291 1.00 15.77 5 THR B N 1
ATOM 5023 C CA . THR B 1 9 ? 20.440 -51.295 -73.740 1.00 15.37 5 THR B CA 1
ATOM 5024 C C . THR B 1 9 ? 21.343 -50.901 -72.573 1.00 16.17 5 THR B C 1
ATOM 5025 O O . THR B 1 9 ? 22.484 -51.363 -72.479 1.00 18.25 5 THR B O 1
ATOM 5036 N N . HIS B 1 10 ? 20.862 -50.067 -71.673 1.00 13.41 6 HIS B N 1
ATOM 5037 C CA . HIS B 1 10 ? 21.740 -49.425 -70.693 1.00 12.67 6 HIS B CA 1
ATOM 5038 C C . HIS B 1 10 ? 21.558 -49.880 -69.245 1.00 14.19 6 HIS B C 1
ATOM 5039 O O . HIS B 1 10 ? 22.483 -49.695 -68.434 1.00 13.60 6 HIS B O 1
ATOM 5053 N N . GLY B 1 11 ? 20.422 -50.464 -68.897 1.00 13.84 7 GLY B N 1
ATOM 5054 C CA . GLY B 1 11 ? 20.271 -51.048 -67.573 1.00 12.96 7 GLY B CA 1
ATOM 5055 C C . GLY B 1 11 ? 20.411 -50.058 -66.432 1.00 11.30 7 GLY B C 1
ATOM 5056 O O . GLY B 1 11 ? 19.987 -48.886 -66.520 1.00 11.58 7 GLY B O 1
ATOM 5060 N N . GLN B 1 12 ? 21.021 -50.536 -65.346 1.00 11.39 8 GLN B N 1
ATOM 5061 C CA . GLN B 1 12 ? 21.209 -49.714 -64.151 1.00 12.74 8 GLN B CA 1
ATOM 5062 C C . GLN B 1 12 ? 22.249 -48.642 -64.424 1.00 11.98 8 GLN B C 1
ATOM 5063 O O . GLN B 1 12 ? 23.381 -48.955 -64.813 1.00 15.19 8 GLN B O 1
ATOM 5077 N N . LEU B 1 13 ? 21.871 -47.385 -64.206 1.00 10.99 9 LEU B N 1
ATOM 5078 C CA . LEU B 1 13 ? 22.789 -46.275 -64.393 1.00 11.30 9 LEU B CA 1
ATOM 5079 C C . LEU B 1 13 ? 23.525 -45.985 -63.089 1.00 12.78 9 LEU B C 1
ATOM 5080 O O . LEU B 1 13 ? 23.026 -46.258 -61.995 1.00 14.68 9 LEU B O 1
ATOM 5096 N N . SER B 1 14 ? 24.707 -45.398 -63.217 1.00 11.99 10 SER B N 1
ATOM 5097 C CA . SER B 1 14 ? 25.473 -44.983 -62.049 1.00 11.86 10 SER B CA 1
ATOM 5098 C C . SER B 1 14 ? 26.315 -43.784 -62.426 1.00 11.10 10 SER B C 1
ATOM 5099 O O . SER B 1 14 ? 26.412 -43.420 -63.599 1.00 12.30 10 SER B O 1
ATOM 5107 N N . VAL B 1 15 ? 26.929 -43.185 -61.409 1.00 11.56 11 VAL B N 1
ATOM 5108 C CA . VAL B 1 15 ? 27.843 -42.070 -61.591 1.00 11.19 11 VAL B CA 1
ATOM 5109 C C . VAL B 1 15 ? 29.234 -42.587 -61.282 1.00 11.77 11 VAL B C 1
ATOM 5110 O O . VAL B 1 15 ? 29.482 -43.069 -60.178 1.00 12.50 11 VAL B O 1
ATOM 5123 N N . LYS B 1 16 ? 30.120 -42.530 -62.265 1.00 12.44 12 LYS B N 1
ATOM 5124 C CA A LYS B 1 16 ? 31.502 -42.957 -62.100 0.56 15.39 12 LYS B CA 1
ATOM 5125 C CA B LYS B 1 16 ? 31.502 -42.953 -62.091 0.44 14.08 12 LYS B CA 1
ATOM 5126 C C . LYS B 1 16 ? 32.409 -41.873 -62.649 1.00 16.96 12 LYS B C 1
ATOM 5127 O O . LYS B 1 16 ? 32.226 -41.427 -63.783 1.00 19.02 12 LYS B O 1
ATOM 5164 N N . GLY B 1 17 ? 33.383 -41.461 -61.852 1.00 21.61 13 GLY B N 1
ATOM 5165 C CA . GLY B 1 17 ? 34.276 -40.399 -62.291 1.00 24.68 13 GLY B CA 1
ATOM 5166 C C . GLY B 1 17 ? 33.578 -39.129 -62.712 1.00 22.88 13 GLY B C 1
ATOM 5167 O O . GLY B 1 17 ? 34.034 -38.438 -63.634 1.00 24.65 13 GLY B O 1
ATOM 5171 N N . GLY B 1 18 ? 32.483 -38.799 -62.051 1.00 20.14 14 GLY B N 1
ATOM 5172 C CA . GLY B 1 18 ? 31.764 -37.590 -62.364 1.00 17.34 14 GLY B CA 1
ATOM 5173 C C . GLY B 1 18 ? 30.928 -37.639 -63.620 1.00 13.72 14 GLY B C 1
ATOM 5174 O O . GLY B 1 18 ? 30.499 -36.585 -64.087 1.00 15.46 14 GLY B O 1
ATOM 5178 N N . GLN B 1 19 ? 30.681 -38.821 -64.174 1.00 14.62 15 GLN B N 1
ATOM 5179 C CA A GLN B 1 19 ? 29.963 -39.013 -65.425 0.52 13.51 15 GLN B CA 1
ATOM 5180 C CA B GLN B 1 19 ? 29.790 -38.846 -65.318 0.48 15.16 15 GLN B CA 1
ATOM 5181 C C . GLN B 1 19 ? 28.858 -40.041 -65.252 1.00 12.96 15 GLN B C 1
ATOM 5182 O O . GLN B 1 19 ? 29.062 -41.019 -64.533 1.00 14.16 15 GLN B O 1
ATOM 5209 N N . LEU B 1 20 ? 27.755 -39.864 -65.965 1.00 12.77 16 LEU B N 1
ATOM 5210 C CA . LEU B 1 20 ? 26.713 -40.877 -66.032 1.00 11.74 16 LEU B CA 1
ATOM 5211 C C . LEU B 1 20 ? 27.201 -42.019 -66.906 1.00 14.30 16 LEU B C 1
ATOM 5212 O O . LEU B 1 20 ? 27.582 -41.802 -68.063 1.00 13.65 16 LEU B O 1
ATOM 5228 N N . VAL B 1 21 ? 27.190 -43.226 -66.349 1.00 11.86 17 VAL B N 1
ATOM 5229 C CA . VAL B 1 21 ? 27.558 -44.416 -67.093 1.00 12.46 17 VAL B CA 1
ATOM 5230 C C . VAL B 1 21 ? 26.439 -45.444 -66.973 1.00 12.20 17 VAL B C 1
ATOM 5231 O O . VAL B 1 21 ? 25.625 -45.409 -66.039 1.00 13.30 17 VAL B O 1
ATOM 5244 N N . ASP B 1 22 ? 26.455 -46.415 -67.893 1.00 13.16 18 ASP B N 1
ATOM 5245 C CA . ASP B 1 22 ? 25.446 -47.461 -67.917 1.00 12.52 18 ASP B CA 1
ATOM 5246 C C . ASP B 1 22 ? 25.965 -48.715 -67.219 1.00 13.64 18 ASP B C 1
ATOM 5247 O O . ASP B 1 22 ? 27.040 -48.732 -66.615 1.00 14.59 18 ASP B O 1
ATOM 5256 N N . GLU B 1 23 ? 25.151 -49.772 -67.254 1.00 13.70 19 GLU B N 1
ATOM 5257 C CA . GLU B 1 23 ? 25.458 -50.976 -66.482 1.00 12.64 19 GLU B CA 1
ATOM 5258 C C . GLU B 1 23 ? 26.634 -51.729 -67.069 1.00 15.39 19 GLU B C 1
ATOM 5259 O O . GLU B 1 23 ? 27.231 -52.567 -66.387 1.00 17.62 19 GLU B O 1
ATOM 5271 N N . ASN B 1 24 ? 26.994 -51.436 -68.313 1.00 13.96 20 ASN B N 1
ATOM 5272 C CA . ASN B 1 24 ? 28.198 -51.963 -68.924 1.00 15.62 20 ASN B CA 1
ATOM 5273 C C . ASN B 1 24 ? 29.406 -51.075 -68.693 1.00 17.27 20 ASN B C 1
ATOM 5274 O O . ASN B 1 24 ? 30.484 -51.384 -69.211 1.00 19.43 20 ASN B O 1
ATOM 5285 N N . GLY B 1 25 ? 29.261 -50.014 -67.903 1.00 16.38 21 GLY B N 1
ATOM 5286 C CA . GLY B 1 25 ? 30.352 -49.128 -67.571 1.00 16.52 21 GLY B CA 1
ATOM 5287 C C . GLY B 1 25 ? 30.648 -48.074 -68.611 1.00 17.72 21 GLY B C 1
ATOM 5288 O O . GLY B 1 25 ? 31.648 -47.360 -68.478 1.00 19.80 21 GLY B O 1
ATOM 5292 N N A LYS B 1 26 ? 29.815 -47.953 -69.652 0.52 15.66 22 LYS B N 1
ATOM 5293 N N B LYS B 1 26 ? 29.797 -47.930 -69.622 0.48 16.18 22 LYS B N 1
ATOM 5294 C CA A LYS B 1 26 ? 30.078 -47.020 -70.740 0.52 15.93 22 LYS B CA 1
ATOM 5295 C CA B LYS B 1 26 ? 30.098 -47.002 -70.697 0.48 16.95 22 LYS B CA 1
ATOM 5296 C C A LYS B 1 26 ? 29.358 -45.698 -70.487 0.52 14.19 22 LYS B C 1
ATOM 5297 C C B LYS B 1 26 ? 29.349 -45.693 -70.498 0.48 14.76 22 LYS B C 1
ATOM 5298 O O A LYS B 1 26 ? 28.222 -45.693 -70.005 0.52 13.93 22 LYS B O 1
ATOM 5299 O O B LYS B 1 26 ? 28.191 -45.696 -70.059 0.48 14.60 22 LYS B O 1
ATOM 5336 N N . PRO B 1 27 ? 29.978 -44.568 -70.819 1.00 14.45 23 PRO B N 1
ATOM 5337 C CA . PRO B 1 27 ? 29.262 -43.289 -70.722 1.00 15.62 23 PRO B CA 1
ATOM 5338 C C . PRO B 1 27 ? 27.976 -43.326 -71.537 1.00 15.13 23 PRO B C 1
ATOM 5339 O O . PRO B 1 27 ? 27.939 -43.871 -72.638 1.00 16.81 23 PRO B O 1
ATOM 5350 N N . VAL B 1 28 ? 26.920 -42.725 -70.985 1.00 13.20 24 VAL B N 1
ATOM 5351 C CA . VAL B 1 28 ? 25.610 -42.668 -71.624 1.00 12.79 24 VAL B CA 1
ATOM 5352 C C . VAL B 1 28 ? 25.062 -41.258 -71.449 1.00 13.41 24 VAL B C 1
ATOM 5353 O O . VAL B 1 28 ? 25.234 -40.645 -70.398 1.00 14.38 24 VAL B O 1
ATOM 5366 N N . GLN B 1 29 ? 24.398 -40.755 -72.476 1.00 12.96 25 GLN B N 1
ATOM 5367 C CA . GLN B 1 29 ? 23.720 -39.467 -72.427 1.00 12.53 25 GLN B CA 1
ATOM 5368 C C . GLN B 1 29 ? 22.234 -39.732 -72.610 1.00 11.98 25 GLN B C 1
ATOM 5369 O O . GLN B 1 29 ? 21.825 -40.303 -73.624 1.00 13.92 25 GLN B O 1
ATOM 5383 N N . LEU B 1 30 ? 21.434 -39.292 -71.654 1.00 10.68 26 LEU B N 1
ATOM 5384 C CA . LEU B 1 30 ? 19.988 -39.302 -71.797 1.00 11.38 26 LEU B CA 1
ATOM 5385 C C . LEU B 1 30 ? 19.559 -37.965 -72.401 1.00 12.19 26 LEU B C 1
ATOM 5386 O O . LEU B 1 30 ? 20.092 -36.911 -72.043 1.00 12.32 26 LEU B O 1
ATOM 5402 N N . ARG B 1 31 ? 18.603 -38.020 -73.325 1.00 12.04 27 ARG B N 1
ATOM 5403 C CA . ARG B 1 31 ? 18.029 -36.823 -73.931 1.00 10.65 27 ARG B CA 1
ATOM 5404 C C . ARG B 1 31 ? 16.533 -37.054 -73.995 1.00 11.69 27 ARG B C 1
ATOM 5405 O O . ARG B 1 31 ? 16.091 -38.059 -74.563 1.00 13.62 27 ARG B O 1
ATOM 5426 N N . GLY B 1 32 ? 15.756 -36.128 -73.463 1.00 11.91 28 GLY B N 1
ATOM 5427 C CA . GLY B 1 32 ? 14.326 -36.313 -73.516 1.00 11.32 28 GLY B CA 1
ATOM 5428 C C . GLY B 1 32 ? 13.537 -35.072 -73.193 1.00 11.20 28 GLY B C 1
ATOM 5429 O O . GLY B 1 32 ? 14.000 -33.942 -73.419 1.00 11.59 28 GLY B O 1
ATOM 5433 N N . MET B 1 33 ? 12.338 -35.278 -72.657 1.00 11.61 29 MET B N 1
ATOM 5434 C CA . MET B 1 33 ? 11.377 -34.203 -72.462 1.00 10.37 29 MET B CA 1
ATOM 5435 C C . MET B 1 33 ? 10.875 -34.205 -71.027 1.00 10.35 29 MET B C 1
ATOM 5436 O O . MET B 1 33 ? 10.765 -35.264 -70.391 1.00 12.43 29 MET B O 1
ATOM 5450 N N . SER B 1 34 ? 10.572 -33.003 -70.519 1.00 10.53 30 SER B N 1
ATOM 5451 C CA . SER B 1 34 ? 9.852 -32.821 -69.273 1.00 11.60 30 SER B CA 1
ATOM 5452 C C . SER B 1 34 ? 8.393 -32.493 -69.568 1.00 10.57 30 SER B C 1
ATOM 5453 O O . SER B 1 34 ? 8.085 -31.711 -70.481 1.00 12.16 30 SER B O 1
ATOM 5461 N N . SER B 1 35 ? 7.497 -33.079 -68.785 1.00 11.57 31 SER B N 1
ATOM 5462 C CA . SER B 1 35 ? 6.141 -32.570 -68.722 1.00 11.99 31 SER B CA 1
ATOM 5463 C C . SER B 1 35 ? 6.139 -31.144 -68.182 1.00 11.52 31 SER B C 1
ATOM 5464 O O . SER B 1 35 ? 7.117 -30.667 -67.601 1.00 11.90 31 SER B O 1
ATOM 5472 N N . HIS B 1 36 ? 5.012 -30.462 -68.383 1.00 11.36 32 HIS B N 1
ATOM 5473 C CA . HIS B 1 36 ? 4.697 -29.281 -67.589 1.00 12.14 32 HIS B CA 1
ATOM 5474 C C . HIS B 1 36 ? 4.046 -29.771 -66.291 1.00 11.75 32 HIS B C 1
ATOM 5475 O O . HIS B 1 36 ? 4.051 -30.971 -65.979 1.00 12.77 32 HIS B O 1
ATOM 5489 N N . GLY B 1 37 ? 3.492 -28.848 -65.501 1.00 11.78 33 GLY B N 1
ATOM 5490 C CA . GLY B 1 37 ? 2.925 -29.238 -64.219 1.00 12.60 33 GLY B CA 1
ATOM 5491 C C . GLY B 1 37 ? 1.803 -30.249 -64.346 1.00 11.92 33 GLY B C 1
ATOM 5492 O O . GLY B 1 37 ? 0.849 -30.041 -65.105 1.00 13.57 33 GLY B O 1
ATOM 5496 N N . LEU B 1 38 ? 1.862 -31.312 -63.547 1.00 13.67 34 LEU B N 1
ATOM 5497 C CA . LEU B 1 38 ? 0.897 -32.391 -63.686 1.00 14.79 34 LEU B CA 1
ATOM 5498 C C . LEU B 1 38 ? -0.511 -31.964 -63.306 1.00 15.21 34 LEU B C 1
ATOM 5499 O O . LEU B 1 38 ? -1.467 -32.630 -63.709 1.00 16.84 34 LEU B O 1
ATOM 5515 N N . GLN B 1 39 ? -0.653 -30.908 -62.506 1.00 16.27 35 GLN B N 1
ATOM 5516 C CA . GLN B 1 39 ? -1.965 -30.416 -62.109 1.00 16.13 35 GLN B CA 1
ATOM 5517 C C . GLN B 1 39 ? -2.671 -29.664 -63.226 1.00 17.00 35 GLN B C 1
ATOM 5518 O O . GLN B 1 39 ? -3.877 -29.392 -63.104 1.00 18.91 35 GLN B O 1
ATOM 5532 N N . TRP B 1 40 ? -1.945 -29.297 -64.287 1.00 16.15 36 TRP B N 1
ATOM 5533 C CA . TRP B 1 40 ? -2.510 -28.562 -65.420 1.00 17.06 36 TRP B CA 1
ATOM 5534 C C . TRP B 1 40 ? -2.389 -29.285 -66.757 1.00 16.99 36 TRP B C 1
ATOM 5535 O O . TRP B 1 40 ? -3.294 -29.189 -67.601 1.00 18.76 36 TRP B O 1
ATOM 5556 N N . PHE B 1 41 ? -1.291 -30.003 -66.982 1.00 15.31 37 PHE B N 1
ATOM 5557 C CA . PHE B 1 41 ? -0.985 -30.588 -68.281 1.00 15.19 37 PHE B CA 1
ATOM 5558 C C . PHE B 1 41 ? -0.705 -32.083 -68.149 1.00 16.46 37 PHE B C 1
ATOM 5559 O O . PHE B 1 41 ? -0.002 -32.662 -68.980 1.00 15.03 37 PHE B O 1
ATOM 5576 N N . GLY B 1 42 ? -1.260 -32.713 -67.114 1.00 15.84 38 GLY B N 1
ATOM 5577 C CA . GLY B 1 42 ? -1.083 -34.141 -66.925 1.00 15.64 38 GLY B CA 1
ATOM 5578 C C . GLY B 1 42 ? -1.691 -35.016 -68.004 1.00 15.35 38 GLY B C 1
ATOM 5579 O O . GLY B 1 42 ? -1.264 -36.165 -68.168 1.00 17.16 38 GLY B O 1
ATOM 5583 N N . ASP B 1 43 ? -2.680 -34.511 -68.746 1.00 16.39 39 ASP B N 1
ATOM 5584 C CA . ASP B 1 43 ? -3.277 -35.336 -69.790 1.00 16.86 39 ASP B CA 1
ATOM 5585 C C . ASP B 1 43 ? -2.253 -35.705 -70.858 1.00 15.39 39 ASP B C 1
ATOM 5586 O O . ASP B 1 43 ? -2.413 -36.717 -71.539 1.00 18.05 39 ASP B O 1
ATOM 5595 N N . PHE B 1 44 ? -1.200 -34.890 -71.024 1.00 15.87 40 PHE B N 1
ATOM 5596 C CA . PHE B 1 44 ? -0.143 -35.176 -71.982 1.00 15.50 40 PHE B CA 1
ATOM 5597 C C . PHE B 1 44 ? 0.838 -36.235 -71.495 1.00 13.41 40 PHE B C 1
ATOM 5598 O O . PHE B 1 44 ? 1.745 -36.604 -72.258 1.00 14.60 40 PHE B O 1
ATOM 5615 N N . VAL B 1 45 ? 0.663 -36.737 -70.270 1.00 13.98 41 VAL B N 1
ATOM 5616 C CA . VAL B 1 45 ? 1.546 -37.740 -69.662 1.00 14.23 41 VAL B CA 1
ATOM 5617 C C . VAL B 1 45 ? 0.768 -39.055 -69.583 1.00 14.64 41 VAL B C 1
ATOM 5618 O O . VAL B 1 45 ? -0.173 -39.197 -68.791 1.00 16.88 41 VAL B O 1
ATOM 5631 N N . ASN B 1 46 ? 1.133 -40.003 -70.430 1.00 15.19 42 ASN B N 1
ATOM 5632 C CA . ASN B 1 46 ? 0.432 -41.286 -70.481 1.00 15.36 42 ASN B CA 1
ATOM 5633 C C . ASN B 1 46 ? 1.275 -42.246 -71.312 1.00 16.75 42 ASN B C 1
ATOM 5634 O O . ASN B 1 46 ? 2.258 -41.845 -71.946 1.00 15.83 42 ASN B O 1
ATOM 5645 N N . LYS B 1 47 ? 0.893 -43.533 -71.286 1.00 17.25 43 LYS B N 1
ATOM 5646 C CA . LYS B 1 47 ? 1.697 -44.522 -71.989 1.00 19.21 43 LYS B CA 1
ATOM 5647 C C . LYS B 1 47 ? 1.765 -44.247 -73.495 1.00 18.50 43 LYS B C 1
ATOM 5648 O O . LYS B 1 47 ? 2.794 -44.506 -74.128 1.00 19.46 43 LYS B O 1
ATOM 5667 N N . ASP B 1 48 ? 0.690 -43.728 -74.094 1.00 17.01 44 ASP B N 1
ATOM 5668 C CA . ASP B 1 48 ? 0.698 -43.507 -75.538 1.00 17.99 44 ASP B CA 1
ATOM 5669 C C . ASP B 1 48 ? 1.633 -42.368 -75.928 1.00 16.83 44 ASP B C 1
ATOM 5670 O O . ASP B 1 48 ? 2.417 -42.500 -76.868 1.00 18.88 44 ASP B O 1
ATOM 5679 N N . SER B 1 49 ? 1.564 -41.241 -75.225 1.00 17.54 45 SER B N 1
ATOM 5680 C CA . SER B 1 49 ? 2.446 -40.135 -75.571 1.00 16.44 45 SER B CA 1
ATOM 5681 C C . SER B 1 49 ? 3.905 -40.497 -75.287 1.00 17.26 45 SER B C 1
ATOM 5682 O O . SER B 1 49 ? 4.805 -40.143 -76.055 1.00 18.02 45 SER B O 1
ATOM 5690 N N . MET B 1 50 ? 4.152 -41.230 -74.202 1.00 16.52 46 MET B N 1
ATOM 5691 C CA . MET B 1 50 ? 5.519 -41.638 -73.891 1.00 16.07 46 MET B CA 1
ATOM 5692 C C . MET B 1 50 ? 6.071 -42.598 -74.936 1.00 16.39 46 MET B C 1
ATOM 5693 O O . MET B 1 50 ? 7.236 -42.478 -75.344 1.00 16.18 46 MET B O 1
ATOM 5707 N N . LYS B 1 51 ? 5.256 -43.570 -75.374 1.00 16.52 47 LYS B N 1
ATOM 5708 C CA A LYS B 1 51 ? 5.697 -44.465 -76.439 0.61 17.39 47 LYS B CA 1
ATOM 5709 C CA B LYS B 1 51 ? 5.699 -44.464 -76.438 0.39 16.98 47 LYS B CA 1
ATOM 5710 C C . LYS B 1 51 ? 5.953 -43.693 -77.725 1.00 17.00 47 LYS B C 1
ATOM 5711 O O . LYS B 1 51 ? 6.920 -43.971 -78.446 1.00 17.54 47 LYS B O 1
ATOM 5748 N N . TRP B 1 52 ? 5.087 -42.714 -78.034 1.00 18.66 48 TRP B N 1
ATOM 5749 C CA . TRP B 1 52 ? 5.283 -41.914 -79.234 1.00 16.97 48 TRP B CA 1
ATOM 5750 C C . TRP B 1 52 ? 6.589 -41.125 -79.160 1.00 16.79 48 TRP B C 1
ATOM 5751 O O . TRP B 1 52 ? 7.364 -41.079 -80.124 1.00 17.03 48 TRP B O 1
ATOM 5772 N N . LEU B 1 53 ? 6.858 -40.519 -78.019 1.00 14.69 49 LEU B N 1
ATOM 5773 C CA . LEU B 1 53 ? 8.123 -39.820 -77.868 1.00 15.63 49 LEU B CA 1
ATOM 5774 C C . LEU B 1 53 ? 9.306 -40.764 -78.022 1.00 15.71 49 LEU B C 1
ATOM 5775 O O . LEU B 1 53 ? 10.318 -40.404 -78.633 1.00 15.78 49 LEU B O 1
ATOM 5791 N N . ARG B 1 54 ? 9.226 -41.951 -77.422 1.00 15.54 50 ARG B N 1
ATOM 5792 C CA . ARG B 1 54 ? 10.285 -42.943 -77.594 1.00 16.36 50 ARG B CA 1
ATOM 5793 C C . ARG B 1 54 ? 10.517 -43.273 -79.066 1.00 16.83 50 ARG B C 1
ATOM 5794 O O . ARG B 1 54 ? 11.664 -43.288 -79.547 1.00 16.89 50 ARG B O 1
ATOM 5815 N N . ASP B 1 55 ? 9.437 -43.540 -79.799 1.00 16.78 51 ASP B N 1
ATOM 5816 C CA . ASP B 1 55 ? 9.546 -44.152 -81.120 1.00 18.18 51 ASP B CA 1
ATOM 5817 C C . ASP B 1 55 ? 9.664 -43.140 -82.244 1.00 19.76 51 ASP B C 1
ATOM 5818 O O . ASP B 1 55 ? 10.317 -43.421 -83.257 1.00 25.86 51 ASP B O 1
ATOM 5827 N N . ASP B 1 56 ? 9.063 -41.964 -82.090 1.00 19.16 52 ASP B N 1
ATOM 5828 C CA . ASP B 1 56 ? 9.129 -40.939 -83.126 1.00 18.57 52 ASP B CA 1
ATOM 5829 C C . ASP B 1 56 ? 10.152 -39.851 -82.822 1.00 20.23 52 ASP B C 1
ATOM 5830 O O . ASP B 1 56 ? 10.810 -39.364 -83.737 1.00 22.49 52 ASP B O 1
ATOM 5839 N N . TRP B 1 57 ? 10.305 -39.452 -81.558 1.00 20.06 53 TRP B N 1
ATOM 5840 C CA . TRP B 1 57 ? 11.310 -38.459 -81.221 1.00 19.01 53 TRP B CA 1
ATOM 5841 C C . TRP B 1 57 ? 12.653 -39.080 -80.852 1.00 20.10 53 TRP B C 1
ATOM 5842 O O . TRP B 1 57 ? 13.684 -38.393 -80.894 1.00 20.97 53 TRP B O 1
ATOM 5863 N N . GLY B 1 58 ? 12.668 -40.347 -80.464 1.00 17.60 54 GLY B N 1
ATOM 5864 C CA . GLY B 1 58 ? 13.904 -40.935 -79.988 1.00 16.77 54 GLY B CA 1
ATOM 5865 C C . GLY B 1 58 ? 14.290 -40.596 -78.567 1.00 14.41 54 GLY B C 1
ATOM 5866 O O . GLY B 1 58 ? 15.465 -40.730 -78.210 1.00 15.01 54 GLY B O 1
ATOM 5870 N N . ILE B 1 59 ? 13.346 -40.183 -77.720 1.00 13.02 55 ILE B N 1
ATOM 5871 C CA . ILE B 1 59 ? 13.726 -39.846 -76.353 1.00 12.82 55 ILE B CA 1
ATOM 5872 C C . ILE B 1 59 ? 14.096 -41.121 -75.594 1.00 12.76 55 ILE B C 1
ATOM 5873 O O . ILE B 1 59 ? 13.579 -42.212 -75.875 1.00 15.21 55 ILE B O 1
ATOM 5889 N N . ASN B 1 60 ? 14.953 -40.986 -74.597 1.00 11.53 56 ASN B N 1
ATOM 5890 C CA . ASN B 1 60 ? 15.241 -42.105 -73.712 1.00 12.01 56 ASN B CA 1
ATOM 5891 C C . ASN B 1 60 ? 15.014 -41.782 -72.249 1.00 13.27 56 ASN B C 1
ATOM 5892 O O . ASN B 1 60 ? 15.246 -42.657 -71.402 1.00 13.45 56 ASN B O 1
ATOM 5903 N N . VAL B 1 61 ? 14.517 -40.575 -71.926 1.00 11.12 57 VAL B N 1
ATOM 5904 C CA . VAL B 1 61 ? 14.162 -40.206 -70.558 1.00 11.10 57 VAL B CA 1
ATOM 5905 C C . VAL B 1 61 ? 12.935 -39.307 -70.617 1.00 12.18 57 VAL B C 1
ATOM 5906 O O . VAL B 1 61 ? 12.807 -38.472 -71.518 1.00 12.19 57 VAL B O 1
ATOM 5919 N N . PHE B 1 62 ? 12.046 -39.469 -69.654 1.00 11.66 58 PHE B N 1
ATOM 5920 C CA . PHE B 1 62 ? 10.886 -38.598 -69.514 1.00 10.26 58 PHE B CA 1
ATOM 5921 C C . PHE B 1 62 ? 10.787 -38.110 -68.078 1.00 10.82 58 PHE B C 1
ATOM 5922 O O . PHE B 1 62 ? 10.843 -38.915 -67.136 1.00 12.12 58 PHE B O 1
ATOM 5939 N N . ARG B 1 63 ? 10.661 -36.791 -67.912 1.00 10.91 59 ARG B N 1
ATOM 5940 C CA . ARG B 1 63 ? 10.616 -36.168 -66.589 1.00 10.26 59 ARG B CA 1
ATOM 5941 C C . ARG B 1 63 ? 9.189 -35.743 -66.279 1.00 10.40 59 ARG B C 1
ATOM 5942 O O . ARG B 1 63 ? 8.539 -35.089 -67.105 1.00 12.45 59 ARG B O 1
ATOM 5963 N N . VAL B 1 64 ? 8.687 -36.140 -65.112 1.00 12.61 60 VAL B N 1
ATOM 5964 C CA . VAL B 1 64 ? 7.364 -35.718 -64.652 1.00 10.98 60 VAL B CA 1
ATOM 5965 C C . VAL B 1 64 ? 7.518 -34.639 -63.588 1.00 11.43 60 VAL B C 1
ATOM 5966 O O . VAL B 1 64 ? 8.050 -34.889 -62.496 1.00 11.85 60 VAL B O 1
ATOM 5979 N N . ALA B 1 65 ? 7.013 -33.446 -63.914 1.00 12.19 61 ALA B N 1
ATOM 5980 C CA . ALA B 1 65 ? 7.174 -32.257 -63.083 1.00 12.15 61 ALA B CA 1
ATOM 5981 C C . ALA B 1 65 ? 5.995 -32.169 -62.135 1.00 12.28 61 ALA B C 1
ATOM 5982 O O . ALA B 1 65 ? 4.952 -31.572 -62.446 1.00 12.47 61 ALA B O 1
ATOM 5989 N N . MET B 1 66 ? 6.151 -32.791 -60.977 1.00 12.37 62 MET B N 1
ATOM 5990 C CA . MET B 1 66 ? 5.096 -32.797 -59.969 1.00 11.67 62 MET B CA 1
ATOM 5991 C C . MET B 1 66 ? 5.298 -31.576 -59.088 1.00 11.25 62 MET B C 1
ATOM 5992 O O . MET B 1 66 ? 5.968 -31.634 -58.052 1.00 12.76 62 MET B O 1
ATOM 6006 N N . TYR B 1 67 ? 4.670 -30.471 -59.495 1.00 12.19 63 TYR B N 1
ATOM 6007 C CA . TYR B 1 67 ? 4.647 -29.278 -58.667 1.00 13.33 63 TYR B CA 1
ATOM 6008 C C . TYR B 1 67 ? 4.141 -29.638 -57.280 1.00 13.19 63 TYR B C 1
ATOM 6009 O O . TYR B 1 67 ? 3.196 -30.418 -57.134 1.00 14.17 63 TYR B O 1
ATOM 6027 N N . THR B 1 68 ? 4.722 -28.987 -56.273 1.00 14.08 64 THR B N 1
ATOM 6028 C CA . THR B 1 68 ? 4.274 -29.033 -54.888 1.00 14.11 64 THR B CA 1
ATOM 6029 C C . THR B 1 68 ? 3.230 -27.955 -54.651 1.00 15.89 64 THR B C 1
ATOM 6030 O O . THR B 1 68 ? 2.110 -28.258 -54.218 1.00 16.82 64 THR B O 1
ATOM 6041 N N . ALA B 1 69 ? 3.583 -26.706 -54.971 1.00 15.10 65 ALA B N 1
ATOM 6042 C CA . ALA B 1 69 ? 2.696 -25.564 -54.808 1.00 16.44 65 ALA B CA 1
ATOM 6043 C C . ALA B 1 69 ? 1.877 -25.331 -56.077 1.00 16.35 65 ALA B C 1
ATOM 6044 O O . ALA B 1 69 ? 1.825 -26.172 -56.971 1.00 16.78 65 ALA B O 1
ATOM 6051 N N . GLU B 1 70 ? 1.198 -24.177 -56.149 1.00 17.61 66 GLU B N 1
ATOM 6052 C CA . GLU B 1 70 ? 0.413 -23.787 -57.323 1.00 16.81 66 GLU B CA 1
ATOM 6053 C C . GLU B 1 70 ? -0.613 -24.851 -57.714 1.00 18.71 66 GLU B C 1
ATOM 6054 O O . GLU B 1 70 ? -0.803 -25.160 -58.895 1.00 19.06 66 GLU B O 1
ATOM 6066 N N . GLY B 1 71 ? -1.323 -25.371 -56.717 1.00 20.21 67 GLY B N 1
ATOM 6067 C CA . GLY B 1 71 ? -2.318 -26.400 -56.962 1.00 20.14 67 GLY B CA 1
ATOM 6068 C C . GLY B 1 71 ? -1.761 -27.784 -57.183 1.00 19.11 67 GLY B C 1
ATOM 6069 O O . GLY B 1 71 ? -2.481 -28.672 -57.661 1.00 19.95 67 GLY B O 1
ATOM 6073 N N . GLY B 1 72 ? -0.505 -27.997 -56.863 1.00 17.69 68 GLY B N 1
ATOM 6074 C CA . GLY B 1 72 ? 0.130 -29.283 -57.015 1.00 16.81 68 GLY B CA 1
ATOM 6075 C C . GLY B 1 72 ? -0.078 -30.172 -55.820 1.00 16.65 68 GLY B C 1
ATOM 6076 O O . GLY B 1 72 ? -1.075 -30.061 -55.094 1.00 18.14 68 GLY B O 1
ATOM 6080 N N . TYR B 1 73 ? 0.900 -31.056 -55.610 1.00 15.88 69 TYR B N 1
ATOM 6081 C CA . TYR B 1 73 ? 0.754 -32.183 -54.693 1.00 16.90 69 TYR B CA 1
ATOM 6082 C C . TYR B 1 73 ? 0.384 -31.771 -53.280 1.00 17.39 69 TYR B C 1
ATOM 6083 O O . TYR B 1 73 ? -0.345 -32.515 -52.605 1.00 17.34 69 TYR B O 1
ATOM 6101 N N . ILE B 1 74 ? 0.874 -30.616 -52.808 1.00 18.27 70 ILE B N 1
ATOM 6102 C CA . ILE B 1 74 ? 0.632 -30.246 -51.418 1.00 22.27 70 ILE B CA 1
ATOM 6103 C C . ILE B 1 74 ? -0.850 -30.005 -51.172 1.00 23.77 70 ILE B C 1
ATOM 6104 O O . ILE B 1 74 ? -1.366 -30.322 -50.100 1.00 27.36 70 ILE B O 1
ATOM 6120 N N . THR B 1 75 ? -1.561 -29.437 -52.140 1.00 23.26 71 THR B N 1
ATOM 6121 C CA . THR B 1 75 ? -2.989 -29.216 -51.954 1.00 26.07 71 THR B CA 1
ATOM 6122 C C . THR B 1 75 ? -3.869 -30.223 -52.693 1.00 25.92 71 THR B C 1
ATOM 6123 O O . THR B 1 75 ? -5.064 -30.281 -52.428 1.00 29.33 71 THR B O 1
ATOM 6134 N N . ASN B 1 76 ? -3.309 -31.010 -53.596 1.00 24.25 72 ASN B N 1
ATOM 6135 C CA A ASN B 1 76 ? -4.074 -31.903 -54.465 0.46 25.26 72 ASN B CA 1
ATOM 6136 C CA B ASN B 1 76 ? -4.074 -31.900 -54.477 0.54 25.31 72 ASN B CA 1
ATOM 6137 C C . ASN B 1 76 ? -3.209 -33.137 -54.680 1.00 23.63 72 ASN B C 1
ATOM 6138 O O . ASN B 1 76 ? -2.484 -33.254 -55.671 1.00 22.78 72 ASN B O 1
ATOM 6159 N N . PRO B 1 77 ? -3.248 -34.088 -53.737 1.00 22.64 73 PRO B N 1
ATOM 6160 C CA . PRO B 1 77 ? -2.326 -35.229 -53.837 1.00 25.65 73 PRO B CA 1
ATOM 6161 C C . PRO B 1 77 ? -2.655 -36.203 -54.957 1.00 23.08 73 PRO B C 1
ATOM 6162 O O . PRO B 1 77 ? -1.845 -37.103 -55.203 1.00 21.93 73 PRO B O 1
ATOM 6173 N N . SER B 1 78 ? -3.777 -36.039 -55.664 1.00 24.34 74 SER B N 1
ATOM 6174 C CA . SER B 1 78 ? -4.094 -36.954 -56.755 1.00 23.05 74 SER B CA 1
ATOM 6175 C C . SER B 1 78 ? -3.039 -36.930 -57.862 1.00 19.84 74 SER B C 1
ATOM 6176 O O . SER B 1 78 ? -2.956 -37.893 -58.637 1.00 21.92 74 SER B O 1
ATOM 6184 N N . VAL B 1 79 ? -2.220 -35.871 -57.946 1.00 17.62 75 VAL B N 1
ATOM 6185 C CA . VAL B 1 79 ? -1.177 -35.850 -58.959 1.00 16.19 75 VAL B CA 1
ATOM 6186 C C . VAL B 1 79 ? -0.182 -36.994 -58.761 1.00 17.18 75 VAL B C 1
ATOM 6187 O O . VAL B 1 79 ? 0.528 -37.374 -59.709 1.00 17.23 75 VAL B O 1
ATOM 6200 N N . LYS B 1 80 ? -0.103 -37.553 -57.545 1.00 17.57 76 LYS B N 1
ATOM 6201 C CA . LYS B 1 80 ? 0.741 -38.726 -57.327 1.00 18.83 76 LYS B CA 1
ATOM 6202 C C . LYS B 1 80 ? 0.316 -39.888 -58.214 1.00 18.44 76 LYS B C 1
ATOM 6203 O O . LYS B 1 80 ? 1.167 -40.670 -58.660 1.00 18.49 76 LYS B O 1
ATOM 6222 N N . ASN B 1 81 ? -0.987 -40.019 -58.481 1.00 19.98 77 ASN B N 1
ATOM 6223 C CA . ASN B 1 81 ? -1.452 -41.069 -59.385 1.00 19.94 77 ASN B CA 1
ATOM 6224 C C . ASN B 1 81 ? -0.878 -40.890 -60.782 1.00 19.05 77 ASN B C 1
ATOM 6225 O O . ASN B 1 81 ? -0.595 -41.872 -61.470 1.00 19.74 77 ASN B O 1
ATOM 6236 N N . LYS B 1 82 ? -0.699 -39.647 -61.219 1.00 19.32 78 LYS B N 1
ATOM 6237 C CA . LYS B 1 82 ? -0.108 -39.400 -62.527 1.00 19.24 78 LYS B CA 1
ATOM 6238 C C . LYS B 1 82 ? 1.375 -39.767 -62.549 1.00 17.88 78 LYS B C 1
ATOM 6239 O O . LYS B 1 82 ? 1.876 -40.277 -63.562 1.00 16.31 78 LYS B O 1
ATOM 6258 N N . VAL B 1 83 ? 2.106 -39.481 -61.458 1.00 16.28 79 VAL B N 1
ATOM 6259 C CA . VAL B 1 83 ? 3.490 -39.939 -61.358 1.00 13.23 79 VAL B CA 1
ATOM 6260 C C . VAL B 1 83 ? 3.551 -41.448 -61.511 1.00 12.91 79 VAL B C 1
ATOM 6261 O O . VAL B 1 83 ? 4.371 -41.986 -62.265 1.00 14.73 79 VAL B O 1
ATOM 6274 N N . LYS B 1 84 ? 2.683 -42.152 -60.785 1.00 14.73 80 LYS B N 1
ATOM 6275 C CA . LYS B 1 84 ? 2.686 -43.608 -60.837 1.00 16.29 80 LYS B CA 1
ATOM 6276 C C . LYS B 1 84 ? 2.344 -44.119 -62.230 1.00 15.39 80 LYS B C 1
ATOM 6277 O O . LYS B 1 84 ? 2.964 -45.068 -62.716 1.00 15.95 80 LYS B O 1
ATOM 6296 N N . GLU B 1 85 ? 1.380 -43.490 -62.899 1.00 16.33 81 GLU B N 1
ATOM 6297 C CA . GLU B 1 85 ? 1.070 -43.846 -64.275 1.00 17.18 81 GLU B CA 1
ATOM 6298 C C . GLU B 1 85 ? 2.303 -43.701 -65.165 1.00 15.35 81 GLU B C 1
ATOM 6299 O O . GLU B 1 85 ? 2.617 -44.581 -65.982 1.00 17.06 81 GLU B O 1
ATOM 6311 N N . ALA B 1 86 ? 3.020 -42.580 -65.029 1.00 14.63 82 ALA B N 1
ATOM 6312 C CA . ALA B 1 86 ? 4.193 -42.363 -65.873 1.00 15.13 82 ALA B CA 1
ATOM 6313 C C . ALA B 1 86 ? 5.308 -43.357 -65.568 1.00 12.51 82 ALA B C 1
ATOM 6314 O O . ALA B 1 86 ? 5.983 -43.842 -66.488 1.00 13.39 82 ALA B O 1
ATOM 6321 N N . VAL B 1 87 ? 5.548 -43.642 -64.284 1.00 13.90 83 VAL B N 1
ATOM 6322 C CA . VAL B 1 87 ? 6.630 -44.564 -63.944 1.00 13.99 83 VAL B CA 1
ATOM 6323 C C . VAL B 1 87 ? 6.317 -45.957 -64.481 1.00 12.78 83 VAL B C 1
ATOM 6324 O O . VAL B 1 87 ? 7.174 -46.622 -65.068 1.00 14.96 83 VAL B O 1
ATOM 6337 N N . GLU B 1 88 ? 5.075 -46.394 -64.337 1.00 14.70 84 GLU B N 1
ATOM 6338 C CA . GLU B 1 88 ? 4.709 -47.721 -64.823 1.00 17.07 84 GLU B CA 1
ATOM 6339 C C . GLU B 1 88 ? 4.749 -47.787 -66.343 1.00 16.33 84 GLU B C 1
ATOM 6340 O O . GLU B 1 88 ? 5.163 -48.799 -66.917 1.00 16.72 84 GLU B O 1
ATOM 6352 N N . ALA B 1 89 ? 4.356 -46.716 -67.023 1.00 15.53 85 ALA B N 1
ATOM 6353 C CA . ALA B 1 89 ? 4.524 -46.698 -68.468 1.00 15.72 85 ALA B CA 1
ATOM 6354 C C . ALA B 1 89 ? 5.998 -46.776 -68.851 1.00 13.60 85 ALA B C 1
ATOM 6355 O O . ALA B 1 89 ? 6.377 -47.475 -69.799 1.00 15.31 85 ALA B O 1
ATOM 6362 N N . ALA B 1 90 ? 6.852 -46.043 -68.137 1.00 14.78 86 ALA B N 1
ATOM 6363 C CA . ALA B 1 90 ? 8.279 -46.086 -68.445 1.00 13.66 86 ALA B CA 1
ATOM 6364 C C . ALA B 1 90 ? 8.826 -47.498 -68.267 1.00 11.90 86 ALA B C 1
ATOM 6365 O O . ALA B 1 90 ? 9.669 -47.955 -69.057 1.00 13.78 86 ALA B O 1
ATOM 6372 N N . ILE B 1 91 ? 8.383 -48.196 -67.218 1.00 13.76 87 ILE B N 1
ATOM 6373 C CA . ILE B 1 91 ? 8.812 -49.577 -66.995 1.00 16.83 87 ILE B CA 1
ATOM 6374 C C . ILE B 1 91 ? 8.354 -50.468 -68.150 1.00 15.86 87 ILE B C 1
ATOM 6375 O O . ILE B 1 91 ? 9.139 -51.248 -68.706 1.00 16.70 87 ILE B O 1
ATOM 6391 N N . ASP B 1 92 ? 7.091 -50.327 -68.569 1.00 16.58 88 ASP B N 1
ATOM 6392 C CA . ASP B 1 92 ? 6.612 -51.131 -69.692 1.00 15.75 88 ASP B CA 1
ATOM 6393 C C . ASP B 1 92 ? 7.404 -50.854 -70.969 1.00 16.22 88 ASP B C 1
ATOM 6394 O O . ASP B 1 92 ? 7.587 -51.749 -71.801 1.00 18.19 88 ASP B O 1
ATOM 6403 N N . LEU B 1 93 ? 7.806 -49.590 -71.184 1.00 14.84 89 LEU B N 1
ATOM 6404 C CA . LEU B 1 93 ? 8.399 -49.125 -72.428 1.00 15.30 89 LEU B CA 1
ATOM 6405 C C . LEU B 1 93 ? 9.921 -49.121 -72.420 1.00 16.43 89 LEU B C 1
ATOM 6406 O O . LEU B 1 93 ? 10.543 -48.770 -73.429 1.00 14.90 89 LEU B O 1
ATOM 6422 N N . GLY B 1 94 ? 10.538 -49.520 -71.322 1.00 15.89 90 GLY B N 1
ATOM 6423 C CA . GLY B 1 94 ? 11.995 -49.511 -71.262 1.00 12.49 90 GLY B CA 1
ATOM 6424 C C . GLY B 1 94 ? 12.605 -48.126 -71.277 1.00 15.10 90 GLY B C 1
ATOM 6425 O O . GLY B 1 94 ? 13.681 -47.923 -71.867 1.00 14.98 90 GLY B O 1
ATOM 6429 N N A MET B 1 95 ? 11.941 -47.171 -70.640 0.76 13.95 91 MET B N 1
ATOM 6430 N N B MET B 1 95 ? 11.955 -47.171 -70.621 0.24 14.68 91 MET B N 1
ATOM 6431 C CA A MET B 1 95 ? 12.394 -45.791 -70.638 0.76 12.74 91 MET B CA 1
ATOM 6432 C CA B MET B 1 95 ? 12.336 -45.766 -70.629 0.24 14.40 91 MET B CA 1
ATOM 6433 C C A MET B 1 95 ? 12.830 -45.373 -69.244 0.76 12.10 91 MET B C 1
ATOM 6434 C C B MET B 1 95 ? 12.807 -45.357 -69.239 0.24 12.81 91 MET B C 1
ATOM 6435 O O A MET B 1 95 ? 12.284 -45.842 -68.247 0.76 12.64 91 MET B O 1
ATOM 6436 O O B MET B 1 95 ? 12.303 -45.861 -68.233 0.24 12.42 91 MET B O 1
ATOM 6463 N N . TYR B 1 96 ? 13.789 -44.451 -69.185 1.00 11.58 92 TYR B N 1
ATOM 6464 C CA . TYR B 1 96 ? 14.152 -43.817 -67.918 1.00 11.70 92 TYR B CA 1
ATOM 6465 C C . TYR B 1 96 ? 13.122 -42.743 -67.588 1.00 12.18 92 TYR B C 1
ATOM 6466 O O . TYR B 1 96 ? 12.554 -42.099 -68.478 1.00 11.53 92 TYR B O 1
ATOM 6485 N N . VAL B 1 97 ? 12.862 -42.578 -66.297 1.00 10.91 93 VAL B N 1
ATOM 6486 C CA . VAL B 1 97 ? 11.839 -41.651 -65.825 1.00 11.01 93 VAL B CA 1
ATOM 6487 C C . VAL B 1 97 ? 12.372 -40.879 -64.637 1.00 9.97 93 VAL B C 1
ATOM 6488 O O . VAL B 1 97 ? 12.887 -41.472 -63.695 1.00 11.35 93 VAL B O 1
ATOM 6501 N N . ILE B 1 98 ? 12.261 -39.552 -64.690 1.00 10.19 94 ILE B N 1
ATOM 6502 C CA . ILE B 1 98 ? 12.695 -38.676 -63.605 1.00 10.77 94 ILE B CA 1
ATOM 6503 C C . ILE B 1 98 ? 11.464 -38.251 -62.826 1.00 10.62 94 ILE B C 1
ATOM 6504 O O . ILE B 1 98 ? 10.551 -37.632 -63.373 1.00 10.67 94 ILE B O 1
ATOM 6520 N N . ILE B 1 99 ? 11.446 -38.559 -61.541 1.00 10.90 95 ILE B N 1
ATOM 6521 C CA . ILE B 1 99 ? 10.384 -38.137 -60.628 1.00 10.26 95 ILE B CA 1
ATOM 6522 C C . ILE B 1 99 ? 10.853 -36.823 -60.006 1.00 10.64 95 ILE B C 1
ATOM 6523 O O . ILE B 1 99 ? 11.743 -36.822 -59.155 1.00 10.75 95 ILE B O 1
ATOM 6539 N N . ASP B 1 100 ? 10.222 -35.710 -60.394 1.00 11.25 96 ASP B N 1
ATOM 6540 C CA . ASP B 1 100 ? 10.667 -34.364 -60.041 1.00 9.92 96 ASP B CA 1
ATOM 6541 C C . ASP B 1 100 ? 9.709 -33.757 -59.018 1.00 9.79 96 ASP B C 1
ATOM 6542 O O . ASP B 1 100 ? 8.552 -33.480 -59.322 1.00 11.07 96 ASP B O 1
ATOM 6551 N N . TRP B 1 101 ? 10.212 -33.560 -57.803 1.00 11.14 97 TRP B N 1
ATOM 6552 C CA . TRP B 1 101 ? 9.565 -32.807 -56.734 1.00 11.57 97 TRP B CA 1
ATOM 6553 C C . TRP B 1 101 ? 9.764 -31.337 -57.076 1.00 11.33 97 TRP B C 1
ATOM 6554 O O . TRP B 1 101 ? 10.825 -30.749 -56.826 1.00 11.42 97 TRP B O 1
ATOM 6575 N N . HIS B 1 102 ? 8.765 -30.755 -57.722 1.00 9.93 98 HIS B N 1
ATOM 6576 C CA . HIS B 1 102 ? 8.989 -29.550 -58.529 1.00 9.80 98 HIS B CA 1
ATOM 6577 C C . HIS B 1 102 ? 8.654 -28.296 -57.722 1.00 10.96 98 HIS B C 1
ATOM 6578 O O . HIS B 1 102 ? 7.626 -27.639 -57.921 1.00 11.74 98 HIS B O 1
ATOM 6592 N N . ILE B 1 103 ? 9.574 -27.976 -56.809 1.00 10.50 99 ILE B N 1
ATOM 6593 C CA . ILE B 1 103 ? 9.503 -26.722 -56.070 1.00 12.32 99 ILE B CA 1
ATOM 6594 C C . ILE B 1 103 ? 9.848 -25.561 -57.000 1.00 12.12 99 ILE B C 1
ATOM 6595 O O . ILE B 1 103 ? 10.646 -25.692 -57.942 1.00 12.23 99 ILE B O 1
ATOM 6611 N N . LEU B 1 104 ? 9.231 -24.409 -56.749 1.00 12.05 100 LEU B N 1
ATOM 6612 C CA . LEU B 1 104 ? 9.511 -23.219 -57.548 1.00 12.53 100 LEU B CA 1
ATOM 6613 C C . LEU B 1 104 ? 9.120 -21.987 -56.738 1.00 12.98 100 LEU B C 1
ATOM 6614 O O . LEU B 1 104 ? 9.986 -21.319 -56.155 1.00 13.67 100 LEU B O 1
ATOM 6630 N N . SER B 1 105 ? 7.825 -21.675 -56.673 1.00 13.28 101 SER B N 1
ATOM 6631 C CA . SER B 1 105 ? 7.408 -20.548 -55.844 1.00 13.38 101 SER B CA 1
ATOM 6632 C C . SER B 1 105 ? 7.673 -20.818 -54.363 1.00 15.49 101 SER B C 1
ATOM 6633 O O . SER B 1 105 ? 7.950 -19.880 -53.605 1.00 15.75 101 SER B O 1
ATOM 6641 N N . ASP B 1 106 ? 7.589 -22.085 -53.947 1.00 14.25 102 ASP B N 1
ATOM 6642 C CA . ASP B 1 106 ? 8.058 -22.568 -52.650 1.00 13.43 102 ASP B CA 1
ATOM 6643 C C . ASP B 1 106 ? 9.562 -22.789 -52.801 1.00 13.56 102 ASP B C 1
ATOM 6644 O O . ASP B 1 106 ? 10.041 -23.905 -53.031 1.00 15.47 102 ASP B O 1
ATOM 6653 N N . ASN B 1 107 ? 10.308 -21.688 -52.690 1.00 14.00 103 ASN B N 1
ATOM 6654 C CA . ASN B 1 107 ? 11.693 -21.599 -53.131 1.00 13.12 103 ASN B CA 1
ATOM 6655 C C . ASN B 1 107 ? 12.682 -22.280 -52.205 1.00 14.34 103 ASN B C 1
ATOM 6656 O O . ASN B 1 107 ? 13.839 -22.436 -52.602 1.00 14.58 103 ASN B O 1
ATOM 6667 N N . ASP B 1 108 ? 12.264 -22.684 -51.011 1.00 13.42 104 ASP B N 1
ATOM 6668 C CA . ASP B 1 108 ? 13.104 -23.407 -50.055 1.00 13.73 104 ASP B CA 1
ATOM 6669 C C . ASP B 1 108 ? 12.615 -24.847 -50.003 1.00 12.49 104 ASP B C 1
ATOM 6670 O O . ASP B 1 108 ? 11.449 -25.072 -49.635 1.00 12.95 104 ASP B O 1
ATOM 6679 N N . PRO B 1 109 ? 13.440 -25.845 -50.358 1.00 11.78 105 PRO B N 1
ATOM 6680 C CA . PRO B 1 109 ? 12.956 -27.236 -50.309 1.00 12.60 105 PRO B CA 1
ATOM 6681 C C . PRO B 1 109 ? 12.568 -27.671 -48.899 1.00 13.09 105 PRO B C 1
ATOM 6682 O O . PRO B 1 109 ? 11.852 -28.658 -48.730 1.00 14.20 105 PRO B O 1
ATOM 6693 N N . ASN B 1 110 ? 13.049 -26.988 -47.872 1.00 13.75 106 ASN B N 1
ATOM 6694 C CA . ASN B 1 110 ? 12.720 -27.418 -46.519 1.00 14.01 106 ASN B CA 1
ATOM 6695 C C . ASN B 1 110 ? 11.251 -27.181 -46.167 1.00 13.87 106 ASN B C 1
ATOM 6696 O O . ASN B 1 110 ? 10.736 -27.787 -45.223 1.00 16.60 106 ASN B O 1
ATOM 6707 N N . THR B 1 111 ? 10.554 -26.343 -46.923 1.00 14.83 107 THR B N 1
ATOM 6708 C CA . THR B 1 111 ? 9.200 -25.959 -46.521 1.00 15.74 107 THR B CA 1
ATOM 6709 C C . THR B 1 111 ? 8.278 -27.165 -46.467 1.00 18.38 107 THR B C 1
ATOM 6710 O O . THR B 1 111 ? 7.434 -27.277 -45.567 1.00 17.90 107 THR B O 1
ATOM 6721 N N . TYR B 1 112 ? 8.421 -28.077 -47.425 1.00 15.61 108 TYR B N 1
ATOM 6722 C CA . TYR B 1 112 ? 7.613 -29.294 -47.487 1.00 16.43 108 TYR B CA 1
ATOM 6723 C C . TYR B 1 112 ? 8.488 -30.543 -47.348 1.00 16.69 108 TYR B C 1
ATOM 6724 O O . TYR B 1 112 ? 8.216 -31.584 -47.960 1.00 15.89 108 TYR B O 1
ATOM 6742 N N . LYS B 1 113 ? 9.511 -30.476 -46.488 1.00 15.74 109 LYS B N 1
ATOM 6743 C CA A LYS B 1 113 ? 10.469 -31.575 -46.426 0.53 16.59 109 LYS B CA 1
ATOM 6744 C CA B LYS B 1 113 ? 10.486 -31.562 -46.377 0.47 16.04 109 LYS B CA 1
ATOM 6745 C C . LYS B 1 113 ? 9.848 -32.849 -45.867 1.00 14.61 109 LYS B C 1
ATOM 6746 O O . LYS B 1 113 ? 10.233 -33.941 -46.287 1.00 15.97 109 LYS B O 1
ATOM 6783 N N . GLU B 1 114 ? 8.902 -32.750 -44.922 1.00 14.48 110 GLU B N 1
ATOM 6784 C CA A GLU B 1 114 ? 8.305 -33.976 -44.396 0.43 15.68 110 GLU B CA 1
ATOM 6785 C CA B GLU B 1 114 ? 8.273 -33.956 -44.385 0.57 16.73 110 GLU B CA 1
ATOM 6786 C C . GLU B 1 114 ? 7.428 -34.646 -45.455 1.00 16.20 110 GLU B C 1
ATOM 6787 O O . GLU B 1 114 ? 7.445 -35.873 -45.591 1.00 16.39 110 GLU B O 1
ATOM 6810 N N . GLN B 1 115 ? 6.679 -33.865 -46.233 1.00 16.72 111 GLN B N 1
ATOM 6811 C CA . GLN B 1 115 ? 5.922 -34.429 -47.338 1.00 16.44 111 GLN B CA 1
ATOM 6812 C C . GLN B 1 115 ? 6.858 -35.015 -48.382 1.00 14.98 111 GLN B C 1
ATOM 6813 O O . GLN B 1 115 ? 6.570 -36.078 -48.941 1.00 15.08 111 GLN B O 1
ATOM 6827 N N . ALA B 1 116 ? 7.971 -34.323 -48.668 1.00 14.81 112 ALA B N 1
ATOM 6828 C CA . ALA B 1 116 ? 8.916 -34.824 -49.655 1.00 14.27 112 ALA B CA 1
ATOM 6829 C C . ALA B 1 116 ? 9.512 -36.160 -49.226 1.00 14.00 112 ALA B C 1
ATOM 6830 O O . ALA B 1 116 ? 9.640 -37.092 -50.037 1.00 14.32 112 ALA B O 1
ATOM 6837 N N A LYS B 1 117 ? 9.918 -36.260 -47.959 0.57 15.57 113 LYS B N 1
ATOM 6838 N N B LYS B 1 117 ? 9.925 -36.260 -47.963 0.43 15.67 113 LYS B N 1
ATOM 6839 C CA A LYS B 1 117 ? 10.507 -37.501 -47.465 0.57 14.76 113 LYS B CA 1
ATOM 6840 C CA B LYS B 1 117 ? 10.504 -37.509 -47.482 0.43 15.87 113 LYS B CA 1
ATOM 6841 C C A LYS B 1 117 ? 9.527 -38.656 -47.608 0.57 16.09 113 LYS B C 1
ATOM 6842 C C B LYS B 1 117 ? 9.516 -38.654 -47.637 0.43 16.52 113 LYS B C 1
ATOM 6843 O O A LYS B 1 117 ? 9.886 -39.727 -48.113 0.57 17.61 113 LYS B O 1
ATOM 6844 O O B LYS B 1 117 ? 9.867 -39.726 -48.147 0.43 17.75 113 LYS B O 1
ATOM 6881 N N . ALA B 1 118 ? 8.269 -38.445 -47.207 1.00 15.46 114 ALA B N 1
ATOM 6882 C CA . ALA B 1 118 ? 7.274 -39.515 -47.289 1.00 16.22 114 ALA B CA 1
ATOM 6883 C C . ALA B 1 118 ? 7.001 -39.902 -48.735 1.00 15.16 114 ALA B C 1
ATOM 6884 O O . ALA B 1 118 ? 6.844 -41.086 -49.063 1.00 17.27 114 ALA B O 1
ATOM 6892 N N . PHE B 1 119 ? 6.919 -38.910 -49.615 1.00 15.06 115 PHE B N 1
ATOM 6893 C CA . PHE B 1 119 ? 6.636 -39.190 -51.016 1.00 12.86 115 PHE B CA 1
ATOM 6894 C C . PHE B 1 119 ? 7.762 -40.003 -51.633 1.00 12.95 115 PHE B C 1
ATOM 6895 O O . PHE B 1 119 ? 7.522 -41.025 -52.281 1.00 14.77 115 PHE B O 1
ATOM 6912 N N . PHE B 1 120 ? 9.009 -39.566 -51.433 1.00 13.94 116 PHE B N 1
ATOM 6913 C CA . PHE B 1 120 ? 10.139 -40.297 -51.995 1.00 13.37 116 PHE B CA 1
ATOM 6914 C C . PHE B 1 120 ? 10.316 -41.665 -51.351 1.00 11.94 116 PHE B C 1
ATOM 6915 O O . PHE B 1 120 ? 10.697 -42.612 -52.049 1.00 13.65 116 PHE B O 1
ATOM 6932 N N . GLN B 1 121 ? 10.032 -41.806 -50.055 1.00 13.79 117 GLN B N 1
ATOM 6933 C CA . GLN B 1 121 ? 10.052 -43.132 -49.454 1.00 13.76 117 GLN B CA 1
ATOM 6934 C C . GLN B 1 121 ? 9.062 -44.053 -50.151 1.00 15.23 117 GLN B C 1
ATOM 6935 O O . GLN B 1 121 ? 9.375 -45.216 -50.435 1.00 16.76 117 GLN B O 1
ATOM 6949 N N . GLU B 1 122 ? 7.852 -43.557 -50.423 1.00 15.83 118 GLU B N 1
ATOM 6950 C CA . GLU B 1 122 ? 6.838 -44.380 -51.073 1.00 16.24 118 GLU B CA 1
ATOM 6951 C C . GLU B 1 122 ? 7.262 -44.743 -52.491 1.00 14.09 118 GLU B C 1
ATOM 6952 O O . GLU B 1 122 ? 7.136 -45.893 -52.913 1.00 16.32 118 GLU B O 1
ATOM 6964 N N . MET B 1 123 ? 7.778 -43.781 -53.246 1.00 15.68 119 MET B N 1
ATOM 6965 C CA . MET B 1 123 ? 8.198 -44.085 -54.610 1.00 13.26 119 MET B CA 1
ATOM 6966 C C . MET B 1 123 ? 9.355 -45.077 -54.625 1.00 13.55 119 MET B C 1
ATOM 6967 O O . MET B 1 123 ? 9.405 -45.972 -55.490 1.00 14.61 119 MET B O 1
ATOM 6981 N N . ALA B 1 124 ? 10.318 -44.911 -53.704 1.00 14.34 120 ALA B N 1
ATOM 6982 C CA . ALA B 1 124 ? 11.483 -45.795 -53.663 1.00 13.71 120 ALA B CA 1
ATOM 6983 C C . ALA B 1 124 ? 11.092 -47.203 -53.211 1.00 15.61 120 ALA B C 1
ATOM 6984 O O . ALA B 1 124 ? 11.617 -48.205 -53.729 1.00 15.16 120 ALA B O 1
ATOM 6991 N N . ALA B 1 125 ? 10.154 -47.304 -52.271 1.00 15.70 121 ALA B N 1
ATOM 6992 C CA . ALA B 1 125 ? 9.695 -48.629 -51.854 1.00 16.58 121 ALA B CA 1
ATOM 6993 C C . ALA B 1 125 ? 8.979 -49.350 -52.996 1.00 16.54 121 ALA B C 1
ATOM 6994 O O . ALA B 1 125 ? 9.111 -50.568 -53.162 1.00 17.70 121 ALA B O 1
ATOM 7001 N N . LYS B 1 126 ? 8.212 -48.616 -53.800 1.00 15.94 122 LYS B N 1
ATOM 7002 C CA . LYS B 1 126 ? 7.397 -49.262 -54.825 1.00 16.50 122 LYS B CA 1
ATOM 7003 C C . LYS B 1 126 ? 8.203 -49.568 -56.079 1.00 16.63 122 LYS B C 1
ATOM 7004 O O . LYS B 1 126 ? 8.057 -50.648 -56.676 1.00 18.71 122 LYS B O 1
ATOM 7023 N N . TYR B 1 127 ? 9.097 -48.655 -56.464 1.00 15.17 123 TYR B N 1
ATOM 7024 C CA . TYR B 1 127 ? 9.743 -48.732 -57.762 1.00 15.75 123 TYR B CA 1
ATOM 7025 C C . TYR B 1 127 ? 11.257 -48.794 -57.705 1.00 14.52 123 TYR B C 1
ATOM 7026 O O . TYR B 1 127 ? 11.897 -48.871 -58.765 1.00 14.91 123 TYR B O 1
ATOM 7044 N N . GLY B 1 128 ? 11.847 -48.794 -56.512 1.00 15.38 124 GLY B N 1
ATOM 7045 C CA . GLY B 1 128 ? 13.287 -48.672 -56.407 1.00 15.30 124 GLY B CA 1
ATOM 7046 C C . GLY B 1 128 ? 14.085 -49.827 -56.975 1.00 14.87 124 GLY B C 1
ATOM 7047 O O . GLY B 1 128 ? 15.285 -49.671 -57.186 1.00 15.93 124 GLY B O 1
ATOM 7051 N N . ASN B 1 129 ? 13.463 -50.989 -57.211 1.00 15.69 125 ASN B N 1
ATOM 7052 C CA A ASN B 1 129 ? 14.178 -52.114 -57.800 0.50 17.54 125 ASN B CA 1
ATOM 7053 C CA B ASN B 1 129 ? 14.189 -52.115 -57.798 0.50 18.21 125 ASN B CA 1
ATOM 7054 C C . ASN B 1 129 ? 14.279 -52.026 -59.318 1.00 17.87 125 ASN B C 1
ATOM 7055 O O . ASN B 1 129 ? 14.941 -52.873 -59.938 1.00 18.90 125 ASN B O 1
ATOM 7076 N N . TYR B 1 130 ? 13.647 -51.022 -59.934 1.00 13.53 126 TYR B N 1
ATOM 7077 C CA . TYR B 1 130 ? 13.689 -50.861 -61.369 1.00 12.82 126 TYR B CA 1
ATOM 7078 C C . TYR B 1 130 ? 14.764 -49.862 -61.755 1.00 14.76 126 TYR B C 1
ATOM 7079 O O . TYR B 1 130 ? 14.843 -48.773 -61.160 1.00 15.04 126 TYR B O 1
ATOM 7097 N N . PRO B 1 131 ? 15.605 -50.193 -62.739 1.00 13.30 127 PRO B N 1
ATOM 7098 C CA . PRO B 1 131 ? 16.660 -49.249 -63.146 1.00 13.86 127 PRO B CA 1
ATOM 7099 C C . PRO B 1 131 ? 16.119 -47.998 -63.829 1.00 12.12 127 PRO B C 1
ATOM 7100 O O . PRO B 1 131 ? 16.872 -47.043 -64.057 1.00 12.31 127 PRO B O 1
ATOM 7111 N N . ASN B 1 132 ? 14.839 -47.969 -64.147 1.00 11.93 128 ASN B N 1
ATOM 7112 C CA . ASN B 1 132 ? 14.271 -46.865 -64.895 1.00 11.58 128 ASN B CA 1
ATOM 7113 C C . ASN B 1 132 ? 14.248 -45.577 -64.089 1.00 11.67 128 ASN B C 1
ATOM 7114 O O . ASN B 1 132 ? 14.273 -44.475 -64.666 1.00 11.92 128 ASN B O 1
ATOM 7125 N N . VAL B 1 133 ? 14.210 -45.683 -62.761 1.00 12.26 129 VAL B N 1
ATOM 7126 C CA . VAL B 1 133 ? 13.797 -44.555 -61.922 1.00 11.64 129 VAL B CA 1
ATOM 7127 C C . VAL B 1 133 ? 14.993 -43.682 -61.561 1.00 10.49 129 VAL B C 1
ATOM 7128 O O . VAL B 1 133 ? 16.030 -44.176 -61.095 1.00 11.45 129 VAL B O 1
ATOM 7141 N N . ILE B 1 134 ? 14.818 -42.372 -61.734 1.00 10.60 130 ILE B N 1
ATOM 7142 C CA . ILE B 1 134 ? 15.754 -41.340 -61.289 1.00 10.71 130 ILE B CA 1
ATOM 7143 C C . ILE B 1 134 ? 14.961 -40.376 -60.420 1.00 9.45 130 ILE B C 1
ATOM 7144 O O . ILE B 1 134 ? 13.865 -39.970 -60.803 1.00 10.97 130 ILE B O 1
ATOM 7160 N N . TYR B 1 135 ? 15.500 -40.002 -59.260 1.00 10.77 131 TYR B N 1
ATOM 7161 C CA . TYR B 1 135 ? 14.795 -39.113 -58.340 1.00 10.96 131 TYR B CA 1
ATOM 7162 C C . TYR B 1 135 ? 15.375 -37.715 -58.452 1.00 10.54 131 TYR B C 1
ATOM 7163 O O . TYR B 1 135 ? 16.593 -37.567 -58.459 1.00 12.52 131 TYR B O 1
ATOM 7181 N N . GLU B 1 136 ? 14.503 -36.700 -58.531 1.00 9.43 132 GLU B N 1
ATOM 7182 C CA . GLU B 1 136 ? 14.908 -35.293 -58.588 1.00 9.27 132 GLU B CA 1
ATOM 7183 C C . GLU B 1 136 ? 14.221 -34.597 -57.399 1.00 9.80 132 GLU B C 1
ATOM 7184 O O . GLU B 1 136 ? 13.017 -34.302 -57.452 1.00 11.32 132 GLU B O 1
ATOM 7196 N N . ILE B 1 137 ? 14.983 -34.349 -56.319 1.00 9.67 133 ILE B N 1
ATOM 7197 C CA . ILE B 1 137 ? 14.365 -34.081 -55.016 1.00 10.43 133 ILE B CA 1
ATOM 7198 C C . ILE B 1 137 ? 13.992 -32.620 -54.758 1.00 11.37 133 ILE B C 1
ATOM 7199 O O . ILE B 1 137 ? 13.273 -32.343 -53.782 1.00 12.65 133 ILE B O 1
ATOM 7215 N N . CYS B 1 138 ? 14.457 -31.678 -55.574 1.00 10.85 134 CYS B N 1
ATOM 7216 C CA . CYS B 1 138 ? 14.015 -30.283 -55.414 1.00 11.35 134 CYS B CA 1
ATOM 7217 C C . CYS B 1 138 ? 14.381 -29.492 -56.675 1.00 9.94 134 CYS B C 1
ATOM 7218 O O . CYS B 1 138 ? 15.496 -28.977 -56.794 1.00 10.55 134 CYS B O 1
ATOM 7226 N N . ASN B 1 139 ? 13.416 -29.403 -57.602 1.00 10.57 135 ASN B N 1
ATOM 7227 C CA . ASN B 1 139 ? 13.576 -28.732 -58.890 1.00 9.87 135 ASN B CA 1
ATOM 7228 C C . ASN B 1 139 ? 14.482 -27.507 -58.854 1.00 10.42 135 ASN B C 1
ATOM 7229 O O . ASN B 1 139 ? 15.594 -27.528 -59.395 1.00 10.08 135 ASN B O 1
ATOM 7240 N N . GLU B 1 140 ? 14.008 -26.422 -58.250 1.00 10.77 136 GLU B N 1
ATOM 7241 C CA . GLU B 1 140 ? 14.702 -25.143 -58.304 1.00 10.87 136 GLU B CA 1
ATOM 7242 C C . GLU B 1 140 ? 14.635 -24.411 -56.989 1.00 10.71 136 GLU B C 1
ATOM 7243 O O . GLU B 1 140 ? 13.799 -23.518 -56.810 1.00 10.49 136 GLU B O 1
ATOM 7255 N N . PRO B 1 141 ? 15.571 -24.682 -56.080 1.00 10.02 137 PRO B N 1
ATOM 7256 C CA . PRO B 1 141 ? 15.855 -23.711 -55.022 1.00 10.69 137 PRO B CA 1
ATOM 7257 C C . PRO B 1 141 ? 16.101 -22.344 -55.657 1.00 10.93 137 PRO B C 1
ATOM 7258 O O . PRO B 1 141 ? 16.701 -22.245 -56.728 1.00 10.93 137 PRO B O 1
ATOM 7269 N N . ASN B 1 142 ? 15.641 -21.279 -55.005 1.00 10.37 138 ASN B N 1
ATOM 7270 C CA . ASN B 1 142 ? 15.858 -19.946 -55.564 1.00 12.19 138 ASN B CA 1
ATOM 7271 C C . ASN B 1 142 ? 15.663 -18.905 -54.470 1.00 12.51 138 ASN B C 1
ATOM 7272 O O . ASN B 1 142 ? 15.297 -19.217 -53.334 1.00 14.19 138 ASN B O 1
ATOM 7283 N N . GLY B 1 143 ? 15.929 -17.662 -54.822 1.00 13.70 139 GLY B N 1
ATOM 7284 C CA . GLY B 1 143 ? 15.688 -16.545 -53.931 1.00 16.59 139 GLY B CA 1
ATOM 7285 C C . GLY B 1 143 ? 16.510 -16.536 -52.660 1.00 23.08 139 GLY B C 1
ATOM 7286 O O . GLY B 1 143 ? 15.971 -16.318 -51.567 1.00 30.35 139 GLY B O 1
ATOM 7290 N N . GLY B 1 144 ? 17.809 -16.752 -52.764 1.00 23.44 140 GLY B N 1
ATOM 7291 C CA . GLY B 1 144 ? 18.631 -16.585 -51.556 1.00 27.23 140 GLY B CA 1
ATOM 7292 C C . GLY B 1 144 ? 18.688 -17.793 -50.649 1.00 23.94 140 GLY B C 1
ATOM 7293 O O . GLY B 1 144 ? 19.340 -17.737 -49.600 1.00 24.37 140 GLY B O 1
ATOM 7297 N N . VAL B 1 145 ? 17.988 -18.861 -51.007 1.00 19.50 141 VAL B N 1
ATOM 7298 C CA . VAL B 1 145 ? 18.202 -20.182 -50.433 1.00 15.45 141 VAL B CA 1
ATOM 7299 C C . VAL B 1 145 ? 19.596 -20.651 -50.814 1.00 16.70 141 VAL B C 1
ATOM 7300 O O . VAL B 1 145 ? 19.970 -20.616 -51.993 1.00 17.73 141 VAL B O 1
ATOM 7313 N N . THR B 1 146 ? 20.393 -21.016 -49.813 1.00 14.70 142 THR B N 1
ATOM 7314 C CA . THR B 1 146 ? 21.783 -21.359 -50.060 1.00 14.39 142 THR B CA 1
ATOM 7315 C C . THR B 1 146 ? 22.048 -22.857 -50.000 1.00 13.63 142 THR B C 1
ATOM 7316 O O . THR B 1 146 ? 21.267 -23.633 -49.443 1.00 14.54 142 THR B O 1
ATOM 7327 N N . TRP B 1 147 ? 23.190 -23.239 -50.584 1.00 13.21 143 TRP B N 1
ATOM 7328 C CA . TRP B 1 147 ? 23.605 -24.639 -50.602 1.00 13.07 143 TRP B CA 1
ATOM 7329 C C . TRP B 1 147 ? 23.897 -25.150 -49.196 1.00 14.06 143 TRP B C 1
ATOM 7330 O O . TRP B 1 147 ? 23.313 -26.136 -48.744 1.00 14.38 143 TRP B O 1
ATOM 7351 N N . SER B 1 148 ? 24.790 -24.490 -48.470 1.00 15.51 144 SER B N 1
ATOM 7352 C CA A SER B 1 148 ? 25.228 -25.055 -47.200 0.61 17.80 144 SER B CA 1
ATOM 7353 C CA B SER B 1 148 ? 25.228 -25.053 -47.197 0.39 17.02 144 SER B CA 1
ATOM 7354 C C . SER B 1 148 ? 24.149 -24.967 -46.126 1.00 17.50 144 SER B C 1
ATOM 7355 O O . SER B 1 148 ? 24.069 -25.840 -45.257 1.00 19.53 144 SER B O 1
ATOM 7370 N N . ASN B 1 149 ? 23.319 -23.932 -46.148 1.00 17.19 145 ASN B N 1
ATOM 7371 C CA . ASN B 1 149 ? 22.399 -23.755 -45.040 1.00 20.68 145 ASN B CA 1
ATOM 7372 C C . ASN B 1 149 ? 21.017 -24.333 -45.269 1.00 16.81 145 ASN B C 1
ATOM 7373 O O . ASN B 1 149 ? 20.343 -24.647 -44.288 1.00 18.81 145 ASN B O 1
ATOM 7384 N N . GLN B 1 150 ? 20.582 -24.480 -46.520 1.00 16.43 146 GLN B N 1
ATOM 7385 C CA . GLN B 1 150 ? 19.245 -24.961 -46.817 1.00 14.71 146 GLN B CA 1
ATOM 7386 C C . GLN B 1 150 ? 19.223 -26.208 -47.685 1.00 12.28 146 GLN B C 1
ATOM 7387 O O . GLN B 1 150 ? 18.580 -27.195 -47.319 1.00 14.08 146 GLN B O 1
ATOM 7401 N N . ILE B 1 151 ? 19.879 -26.193 -48.842 1.00 11.81 147 ILE B N 1
ATOM 7402 C CA . ILE B 1 151 ? 19.695 -27.288 -49.790 1.00 10.86 147 ILE B CA 1
ATOM 7403 C C . ILE B 1 151 ? 20.441 -28.539 -49.332 1.00 12.78 147 ILE B C 1
ATOM 7404 O O . ILE B 1 151 ? 19.887 -29.648 -49.367 1.00 12.12 147 ILE B O 1
ATOM 7420 N N . LYS B 1 152 ? 21.715 -28.408 -48.958 1.00 12.25 148 LYS B N 1
ATOM 7421 C CA . LYS B 1 152 ? 22.467 -29.591 -48.534 1.00 13.09 148 LYS B CA 1
ATOM 7422 C C . LYS B 1 152 ? 21.813 -30.241 -47.326 1.00 13.30 148 LYS B C 1
ATOM 7423 O O . LYS B 1 152 ? 21.656 -31.475 -47.333 1.00 13.15 148 LYS B O 1
ATOM 7442 N N . PRO B 1 153 ? 21.409 -29.504 -46.286 1.00 12.34 149 PRO B N 1
ATOM 7443 C CA . PRO B 1 153 ? 20.693 -30.155 -45.174 1.00 13.28 149 PRO B CA 1
ATOM 7444 C C . PRO B 1 153 ? 19.400 -30.833 -45.603 1.00 12.01 149 PRO B C 1
ATOM 7445 O O . PRO B 1 153 ? 19.076 -31.899 -45.080 1.00 13.08 149 PRO B O 1
ATOM 7456 N N . TYR B 1 154 ? 18.641 -30.255 -46.539 1.00 11.33 150 TYR B N 1
ATOM 7457 C CA . TYR B 1 154 ? 17.464 -30.927 -47.069 1.00 11.79 150 TYR B CA 1
ATOM 7458 C C . TYR B 1 154 ? 17.842 -32.247 -47.711 1.00 13.13 150 TYR B C 1
ATOM 7459 O O . TYR B 1 154 ? 17.251 -33.291 -47.412 1.00 11.98 150 TYR B O 1
ATOM 7477 N N . ALA B 1 155 ? 18.859 -32.228 -48.566 1.00 12.12 151 ALA B N 1
ATOM 7478 C CA . ALA B 1 155 ? 19.302 -33.455 -49.210 1.00 11.81 151 ALA B CA 1
ATOM 7479 C C . ALA B 1 155 ? 19.806 -34.472 -48.197 1.00 12.68 151 ALA B C 1
ATOM 7480 O O . ALA B 1 155 ? 19.612 -35.678 -48.382 1.00 13.10 151 ALA B O 1
ATOM 7487 N N . GLU B 1 156 ? 20.467 -34.010 -47.126 1.00 12.67 152 GLU B N 1
ATOM 7488 C CA . GLU B 1 156 ? 20.981 -34.909 -46.085 1.00 11.81 152 GLU B CA 1
ATOM 7489 C C . GLU B 1 156 ? 19.851 -35.639 -45.365 1.00 12.04 152 GLU B C 1
ATOM 7490 O O . GLU B 1 156 ? 20.087 -36.702 -44.768 1.00 15.36 152 GLU B O 1
ATOM 7502 N N A GLU B 1 157 ? 18.623 -35.105 -45.413 0.44 12.82 153 GLU B N 1
ATOM 7503 N N B GLU B 1 157 ? 18.627 -35.119 -45.432 0.56 14.01 153 GLU B N 1
ATOM 7504 C CA A GLU B 1 157 ? 17.476 -35.825 -44.868 0.44 14.05 153 GLU B CA 1
ATOM 7505 C CA B GLU B 1 157 ? 17.511 -35.866 -44.870 0.56 15.94 153 GLU B CA 1
ATOM 7506 C C A GLU B 1 157 ? 16.805 -36.722 -45.906 0.44 13.21 153 GLU B C 1
ATOM 7507 C C B GLU B 1 157 ? 16.796 -36.727 -45.908 0.56 14.24 153 GLU B C 1
ATOM 7508 O O A GLU B 1 157 ? 16.446 -37.870 -45.606 0.44 13.87 153 GLU B O 1
ATOM 7509 O O B GLU B 1 157 ? 16.408 -37.866 -45.612 0.56 14.82 153 GLU B O 1
ATOM 7532 N N . VAL B 1 158 ? 16.628 -36.222 -47.127 1.00 12.21 154 VAL B N 1
ATOM 7533 C CA . VAL B 1 158 ? 15.868 -36.961 -48.133 1.00 12.20 154 VAL B CA 1
ATOM 7534 C C . VAL B 1 158 ? 16.675 -38.124 -48.709 1.00 12.15 154 VAL B C 1
ATOM 7535 O O . VAL B 1 158 ? 16.131 -39.208 -48.933 1.00 14.06 154 VAL B O 1
ATOM 7549 N N . ILE B 1 159 ? 17.950 -37.907 -49.026 1.00 11.96 155 ILE B N 1
ATOM 7550 C CA . ILE B 1 159 ? 18.765 -38.971 -49.612 1.00 11.86 155 ILE B CA 1
ATOM 7551 C C . ILE B 1 159 ? 18.746 -40.243 -48.779 1.00 11.77 155 ILE B C 1
ATOM 7552 O O . ILE B 1 159 ? 18.481 -41.315 -49.346 1.00 12.49 155 ILE B O 1
ATOM 7568 N N . PRO B 1 160 ? 19.078 -40.221 -47.481 1.00 12.71 156 PRO B N 1
ATOM 7569 C CA . PRO B 1 160 ? 19.048 -41.477 -46.721 1.00 14.29 156 PRO B CA 1
ATOM 7570 C C . PRO B 1 160 ? 17.669 -42.094 -46.685 1.00 13.34 156 PRO B C 1
ATOM 7571 O O . PRO B 1 160 ? 17.544 -43.321 -46.644 1.00 15.09 156 PRO B O 1
ATOM 7582 N N . ALA B 1 161 ? 16.609 -41.276 -46.706 1.00 14.50 157 ALA B N 1
ATOM 7583 C CA . ALA B 1 161 ? 15.261 -41.837 -46.716 1.00 15.79 157 ALA B CA 1
ATOM 7584 C C . ALA B 1 161 ? 15.021 -42.663 -47.978 1.00 13.56 157 ALA B C 1
ATOM 7585 O O . ALA B 1 161 ? 14.437 -43.756 -47.919 1.00 14.75 157 ALA B O 1
ATOM 7592 N N . ILE B 1 162 ? 15.467 -42.153 -49.126 1.00 12.48 158 ILE B N 1
ATOM 7593 C CA . ILE B 1 162 ? 15.386 -42.899 -50.377 1.00 12.41 158 ILE B CA 1
ATOM 7594 C C . ILE B 1 162 ? 16.285 -44.130 -50.322 1.00 12.41 158 ILE B C 1
ATOM 7595 O O . ILE B 1 162 ? 15.871 -45.235 -50.692 1.00 13.35 158 ILE B O 1
ATOM 7611 N N A ARG B 1 163 ? 17.526 -43.957 -49.856 0.70 12.28 159 ARG B N 1
ATOM 7612 N N B ARG B 1 163 ? 17.524 -43.958 -49.856 0.30 12.63 159 ARG B N 1
ATOM 7613 C CA A ARG B 1 163 ? 18.517 -45.031 -49.946 0.70 13.04 159 ARG B CA 1
ATOM 7614 C CA B ARG B 1 163 ? 18.514 -45.028 -49.950 0.30 12.90 159 ARG B CA 1
ATOM 7615 C C A ARG B 1 163 ? 18.171 -46.223 -49.066 0.70 14.71 159 ARG B C 1
ATOM 7616 C C B ARG B 1 163 ? 18.168 -46.223 -49.071 0.30 14.08 159 ARG B C 1
ATOM 7617 O O A ARG B 1 163 ? 18.580 -47.343 -49.376 0.70 15.30 159 ARG B O 1
ATOM 7618 O O B ARG B 1 163 ? 18.585 -47.342 -49.376 0.30 13.87 159 ARG B O 1
ATOM 7659 N N . ALA B 1 164 ? 17.426 -46.015 -47.984 1.00 14.70 160 ALA B N 1
ATOM 7660 C CA . ALA B 1 164 ? 16.977 -47.139 -47.176 1.00 16.20 160 ALA B CA 1
ATOM 7661 C C . ALA B 1 164 ? 16.074 -48.086 -47.962 1.00 15.18 160 ALA B C 1
ATOM 7662 O O . ALA B 1 164 ? 15.960 -49.270 -47.601 1.00 19.80 160 ALA B O 1
ATOM 7670 N N . ASN B 1 165 ? 15.413 -47.589 -49.013 1.00 14.37 161 ASN B N 1
ATOM 7671 C CA . ASN B 1 165 ? 14.525 -48.397 -49.841 1.00 14.61 161 ASN B CA 1
ATOM 7672 C C . ASN B 1 165 ? 15.086 -48.701 -51.226 1.00 15.39 161 ASN B C 1
ATOM 7673 O O . ASN B 1 165 ? 14.674 -49.695 -51.835 1.00 19.96 161 ASN B O 1
ATOM 7684 N N . ASP B 1 166 ? 15.999 -47.871 -51.729 1.00 13.87 162 ASP B N 1
ATOM 7685 C CA . ASP B 1 166 ? 16.553 -47.989 -53.077 1.00 13.97 162 ASP B CA 1
ATOM 7686 C C . ASP B 1 166 ? 18.017 -47.593 -52.965 1.00 13.89 162 ASP B C 1
ATOM 7687 O O . ASP B 1 166 ? 18.346 -46.395 -53.017 1.00 12.91 162 ASP B O 1
ATOM 7696 N N . PRO B 1 167 ? 18.921 -48.564 -52.817 1.00 14.88 163 PRO B N 1
ATOM 7697 C CA . PRO B 1 167 ? 20.312 -48.205 -52.510 1.00 15.30 163 PRO B CA 1
ATOM 7698 C C . PRO B 1 167 ? 21.100 -47.664 -53.683 1.00 14.36 163 PRO B C 1
ATOM 7699 O O . PRO B 1 167 ? 22.190 -47.103 -53.451 1.00 13.74 163 PRO B O 1
ATOM 7710 N N . ASP B 1 168 ? 20.626 -47.827 -54.929 1.00 14.15 164 ASP B N 1
ATOM 7711 C CA . ASP B 1 168 ? 21.506 -47.574 -56.061 1.00 12.67 164 ASP B CA 1
ATOM 7712 C C . ASP B 1 168 ? 21.031 -46.578 -57.117 1.00 12.94 164 ASP B C 1
ATOM 7713 O O . ASP B 1 168 ? 21.884 -46.048 -57.839 1.00 15.01 164 ASP B O 1
ATOM 7722 N N A ASN B 1 169 ? 19.736 -46.298 -57.238 0.47 11.03 165 ASN B N 1
ATOM 7723 N N B ASN B 1 169 ? 19.733 -46.310 -57.253 0.53 10.88 165 ASN B N 1
ATOM 7724 C CA A ASN B 1 169 ? 19.294 -45.418 -58.306 0.47 11.87 165 ASN B CA 1
ATOM 7725 C CA B ASN B 1 169 ? 19.289 -45.431 -58.324 0.53 12.06 165 ASN B CA 1
ATOM 7726 C C A ASN B 1 169 ? 19.775 -43.988 -58.077 0.47 12.24 165 ASN B C 1
ATOM 7727 C C B ASN B 1 169 ? 19.758 -43.994 -58.082 0.53 12.72 165 ASN B C 1
ATOM 7728 O O A ASN B 1 169 ? 20.009 -43.553 -56.947 0.47 11.67 165 ASN B O 1
ATOM 7729 O O B ASN B 1 169 ? 19.965 -43.560 -56.946 0.53 12.64 165 ASN B O 1
ATOM 7748 N N . ILE B 1 170 ? 19.908 -43.254 -59.179 1.00 11.59 166 ILE B N 1
ATOM 7749 C CA . ILE B 1 170 ? 20.459 -41.909 -59.131 1.00 11.75 166 ILE B CA 1
ATOM 7750 C C . ILE B 1 170 ? 19.494 -40.937 -58.471 1.00 8.90 166 ILE B C 1
ATOM 7751 O O . ILE B 1 170 ? 18.286 -40.963 -58.735 0.97 10.25 166 ILE B O 1
ATOM 7768 N N . ILE B 1 171 ? 20.055 -40.027 -57.669 1.00 9.97 167 ILE B N 1
ATOM 7769 C CA . ILE B 1 171 ? 19.341 -38.914 -57.058 1.00 9.40 167 ILE B CA 1
ATOM 7770 C C . ILE B 1 171 ? 19.986 -37.622 -57.561 1.00 8.67 167 ILE B C 1
ATOM 7771 O O . ILE B 1 171 ? 21.222 -37.462 -57.511 1.00 9.92 167 ILE B O 1
ATOM 7787 N N . ILE B 1 172 ? 19.150 -36.712 -58.067 1.00 9.33 168 ILE B N 1
ATOM 7788 C CA . ILE B 1 172 ? 19.597 -35.423 -58.599 1.00 9.86 168 ILE B CA 1
ATOM 7789 C C . ILE B 1 172 ? 19.145 -34.321 -57.650 1.00 10.28 168 ILE B C 1
ATOM 7790 O O . ILE B 1 172 ? 17.963 -34.270 -57.271 1.00 10.48 168 ILE B O 1
ATOM 7806 N N . VAL B 1 173 ? 20.087 -33.458 -57.249 1.00 10.13 169 VAL B N 1
ATOM 7807 C CA . VAL B 1 173 ? 19.834 -32.413 -56.272 1.00 10.06 169 VAL B CA 1
ATOM 7808 C C . VAL B 1 173 ? 19.927 -31.045 -56.935 1.00 9.97 169 VAL B C 1
ATOM 7809 O O . VAL B 1 173 ? 20.926 -30.737 -57.606 1.00 9.99 169 VAL B O 1
ATOM 7822 N N . GLY B 1 174 ? 18.886 -30.223 -56.737 1.00 9.70 170 GLY B N 1
ATOM 7823 C CA . GLY B 1 174 ? 18.880 -28.878 -57.269 1.00 10.51 170 GLY B CA 1
ATOM 7824 C C . GLY B 1 174 ? 19.902 -27.988 -56.576 1.00 9.44 170 GLY B C 1
ATOM 7825 O O . GLY B 1 174 ? 20.403 -28.273 -55.481 1.00 10.88 170 GLY B O 1
ATOM 7829 N N . THR B 1 175 ? 20.245 -26.905 -57.249 1.00 10.29 171 THR B N 1
ATOM 7830 C CA . THR B 1 175 ? 21.278 -25.988 -56.798 1.00 10.73 171 THR B CA 1
ATOM 7831 C C . THR B 1 175 ? 20.729 -24.573 -56.693 1.00 10.25 171 THR B C 1
ATOM 7832 O O . THR B 1 175 ? 19.615 -24.282 -57.139 1.00 11.08 171 THR B O 1
ATOM 7843 N N . PRO B 1 176 ? 21.483 -23.657 -56.092 1.00 10.93 172 PRO B N 1
ATOM 7844 C CA . PRO B 1 176 ? 20.932 -22.320 -55.860 1.00 12.18 172 PRO B CA 1
ATOM 7845 C C . PRO B 1 176 ? 20.688 -21.556 -57.149 1.00 11.21 172 PRO B C 1
ATOM 7846 O O . PRO B 1 176 ? 21.223 -21.868 -58.213 1.00 11.63 172 PRO B O 1
ATOM 7857 N N . THR B 1 177 ? 19.835 -20.539 -57.030 1.00 11.57 173 THR B N 1
ATOM 7858 C CA . THR B 1 177 ? 19.574 -19.577 -58.112 1.00 10.82 173 THR B CA 1
ATOM 7859 C C . THR B 1 177 ? 18.918 -20.266 -59.314 1.00 11.73 173 THR B C 1
ATOM 7860 O O . THR B 1 177 ? 19.408 -20.231 -60.450 1.00 12.05 173 THR B O 1
ATOM 7871 N N . TRP B 1 178 ? 17.783 -20.907 -59.031 1.00 10.88 174 TRP B N 1
ATOM 7872 C CA . TRP B 1 178 ? 17.030 -21.662 -60.034 1.00 9.68 174 TRP B CA 1
ATOM 7873 C C . TRP B 1 178 ? 17.896 -22.750 -60.667 1.00 10.78 174 TRP B C 1
ATOM 7874 O O . TRP B 1 178 ? 17.883 -22.946 -61.882 1.00 11.00 174 TRP B O 1
ATOM 7895 N N . SER B 1 179 ? 18.627 -23.481 -59.822 1.00 10.57 175 SER B N 1
ATOM 7896 C CA . SER B 1 179 ? 19.509 -24.550 -60.265 1.00 9.65 175 SER B CA 1
ATOM 7897 C C . SER B 1 179 ? 20.520 -24.073 -61.296 1.00 9.96 175 SER B C 1
ATOM 7898 O O . SER B 1 179 ? 20.766 -24.724 -62.305 1.00 10.86 175 SER B O 1
ATOM 7906 N N . GLN B 1 180 ? 21.160 -22.940 -60.996 1.00 10.83 176 GLN B N 1
ATOM 7907 C CA . GLN B 1 180 ? 22.302 -22.491 -61.774 1.00 10.48 176 GLN B CA 1
ATOM 7908 C C . GLN B 1 180 ? 23.630 -22.655 -61.066 1.00 10.62 176 GLN B C 1
ATOM 7909 O O . GLN B 1 180 ? 24.647 -22.841 -61.739 1.00 12.77 176 GLN B O 1
ATOM 7923 N N . ASP B 1 181 ? 23.648 -22.596 -59.736 1.00 11.55 177 ASP B N 1
ATOM 7924 C CA . ASP B 1 181 ? 24.908 -22.432 -59.003 1.00 11.72 177 ASP B CA 1
ATOM 7925 C C . ASP B 1 181 ? 25.545 -23.785 -58.662 1.00 13.53 177 ASP B C 1
ATOM 7926 O O . ASP B 1 181 ? 25.778 -24.142 -57.493 1.00 12.67 177 ASP B O 1
ATOM 7935 N N . VAL B 1 182 ? 25.914 -24.497 -59.732 1.00 11.69 178 VAL B N 1
ATOM 7936 C CA . VAL B 1 182 ? 26.507 -25.818 -59.579 1.00 12.08 178 VAL B CA 1
ATOM 7937 C C . VAL B 1 182 ? 27.904 -25.740 -58.974 1.00 13.61 178 VAL B C 1
ATOM 7938 O O . VAL B 1 182 ? 28.418 -26.736 -58.446 1.00 14.15 178 VAL B O 1
ATOM 7951 N N . HIS B 1 183 ? 28.552 -24.569 -59.023 1.00 14.36 179 HIS B N 1
ATOM 7952 C CA . HIS B 1 183 ? 29.854 -24.457 -58.370 1.00 15.62 179 HIS B CA 1
ATOM 7953 C C . HIS B 1 183 ? 29.749 -24.662 -56.863 1.00 14.97 179 HIS B C 1
ATOM 7954 O O . HIS B 1 183 ? 30.683 -25.181 -56.258 1.00 14.99 179 HIS B O 1
ATOM 7968 N N . ASP B 1 184 ? 28.617 -24.287 -56.245 1.00 15.86 180 ASP B N 1
ATOM 7969 C CA . ASP B 1 184 ? 28.450 -24.506 -54.812 1.00 16.83 180 ASP B CA 1
ATOM 7970 C C . ASP B 1 184 ? 28.452 -25.992 -54.482 1.00 16.34 180 ASP B C 1
ATOM 7971 O O . ASP B 1 184 ? 29.083 -26.421 -53.507 1.00 16.19 180 ASP B O 1
ATOM 7980 N N . ALA B 1 185 ? 27.736 -26.795 -55.285 1.00 16.12 181 ALA B N 1
ATOM 7981 C CA . ALA B 1 185 ? 27.722 -28.240 -55.082 1.00 15.92 181 ALA B CA 1
ATOM 7982 C C . ALA B 1 185 ? 29.086 -28.834 -55.374 1.00 14.61 181 ALA B C 1
ATOM 7983 O O . ALA B 1 185 ? 29.537 -29.748 -54.677 1.00 15.26 181 ALA B O 1
ATOM 7990 N N . ALA B 1 186 ? 29.754 -28.335 -56.412 1.00 14.01 182 ALA B N 1
ATOM 7991 C CA . ALA B 1 186 ? 31.074 -28.856 -56.763 1.00 15.44 182 ALA B CA 1
ATOM 7992 C C . ALA B 1 186 ? 32.068 -28.650 -55.632 1.00 14.72 182 ALA B C 1
ATOM 7993 O O . ALA B 1 186 ? 32.952 -29.487 -55.398 1.00 17.55 182 ALA B O 1
ATOM 8000 N N . ASP B 1 187 ? 31.948 -27.536 -54.925 1.00 13.85 183 ASP B N 1
ATOM 8001 C CA . ASP B 1 187 ? 32.881 -27.226 -53.859 1.00 16.01 183 ASP B CA 1
ATOM 8002 C C . ASP B 1 187 ? 32.505 -27.882 -52.538 1.00 17.97 183 ASP B C 1
ATOM 8003 O O . ASP B 1 187 ? 33.343 -27.902 -51.628 1.00 19.83 183 ASP B O 1
ATOM 8012 N N . ASN B 1 188 ? 31.289 -28.427 -52.415 1.00 15.72 184 ASN B N 1
ATOM 8013 C CA . ASN B 1 188 ? 30.821 -29.028 -51.165 1.00 15.98 184 ASN B CA 1
ATOM 8014 C C . ASN B 1 188 ? 29.788 -30.101 -51.490 1.00 15.33 184 ASN B C 1
ATOM 8015 O O . ASN B 1 188 ? 28.603 -29.978 -51.158 1.00 13.83 184 ASN B O 1
ATOM 8026 N N . PRO B 1 189 ? 30.215 -31.182 -52.137 1.00 14.40 185 PRO B N 1
ATOM 8027 C CA . PRO B 1 189 ? 29.266 -32.191 -52.611 1.00 14.60 185 PRO B CA 1
ATOM 8028 C C . PRO B 1 189 ? 28.719 -33.069 -51.494 1.00 13.84 185 PRO B C 1
ATOM 8029 O O . PRO B 1 189 ? 29.282 -33.181 -50.395 1.00 15.29 185 PRO B O 1
ATOM 8040 N N . LEU B 1 190 ? 27.589 -33.712 -51.797 1.00 13.85 186 LEU B N 1
ATOM 8041 C CA . LEU B 1 190 ? 27.037 -34.695 -50.864 1.00 13.25 186 LEU B CA 1
ATOM 8042 C C . LEU B 1 190 ? 27.917 -35.940 -50.849 1.00 11.69 186 LEU B C 1
ATOM 8043 O O . LEU B 1 190 ? 28.261 -36.464 -51.919 1.00 14.45 186 LEU B O 1
ATOM 8059 N N . PRO B 1 191 ? 28.293 -36.448 -49.672 1.00 12.98 187 PRO B N 1
ATOM 8060 C CA . PRO B 1 191 ? 29.139 -37.657 -49.594 1.00 13.58 187 PRO B CA 1
ATOM 8061 C C . PRO B 1 191 ? 28.322 -38.939 -49.695 1.00 13.92 187 PRO B C 1
ATOM 8062 O O . PRO B 1 191 ? 28.308 -39.788 -48.779 1.00 14.38 187 PRO B O 1
ATOM 8073 N N . TYR B 1 192 ? 27.672 -39.094 -50.842 1.00 12.59 188 TYR B N 1
ATOM 8074 C CA . TYR B 1 192 ? 26.880 -40.261 -51.185 1.00 12.27 188 TYR B CA 1
ATOM 8075 C C . TYR B 1 192 ? 27.211 -40.635 -52.619 1.00 11.05 188 TYR B C 1
ATOM 8076 O O . TYR B 1 192 ? 27.537 -39.772 -53.441 1.00 13.13 188 TYR B O 1
ATOM 8094 N N . SER B 1 193 ? 27.061 -41.924 -52.938 1.00 12.46 189 SER B N 1
ATOM 8095 C CA . SER B 1 193 ? 27.259 -42.351 -54.307 1.00 12.50 189 SER B CA 1
ATOM 8096 C C . SER B 1 193 ? 26.044 -42.035 -55.181 1.00 12.58 189 SER B C 1
ATOM 8097 O O . SER B 1 193 ? 24.918 -41.873 -54.704 1.00 11.49 189 SER B O 1
ATOM 8105 N N . ASN B 1 194 ? 26.289 -41.960 -56.494 1.00 10.99 190 ASN B N 1
ATOM 8106 C CA . ASN B 1 194 ? 25.210 -41.861 -57.482 1.00 9.41 190 ASN B CA 1
ATOM 8107 C C . ASN B 1 194 ? 24.329 -40.637 -57.263 1.00 10.55 190 ASN B C 1
ATOM 8108 O O . ASN B 1 194 ? 23.099 -40.706 -57.374 1.00 11.07 190 ASN B O 1
ATOM 8119 N N . ILE B 1 195 ? 24.976 -39.507 -56.966 1.00 11.40 191 ILE B N 1
ATOM 8120 C CA . ILE B 1 195 ? 24.306 -38.215 -56.869 1.00 11.02 191 ILE B CA 1
ATOM 8121 C C . ILE B 1 195 ? 24.730 -37.378 -58.063 1.00 10.53 191 ILE B C 1
ATOM 8122 O O . ILE B 1 195 ? 25.908 -37.395 -58.458 1.00 11.53 191 ILE B O 1
ATOM 8138 N N . MET B 1 196 ? 23.782 -36.624 -58.622 1.00 9.56 192 MET B N 1
ATOM 8139 C CA . MET B 1 196 ? 24.106 -35.640 -59.640 1.00 9.47 192 MET B CA 1
ATOM 8140 C C . MET B 1 196 ? 23.485 -34.319 -59.219 1.00 10.88 192 MET B C 1
ATOM 8141 O O . MET B 1 196 ? 22.615 -34.277 -58.344 1.00 10.47 192 MET B O 1
ATOM 8155 N N . TYR B 1 197 ? 23.941 -33.238 -59.841 1.00 9.88 193 TYR B N 1
ATOM 8156 C CA . TYR B 1 197 ? 23.496 -31.889 -59.492 1.00 10.07 193 TYR B CA 1
ATOM 8157 C C . TYR B 1 197 ? 22.849 -31.238 -60.699 1.00 10.32 193 TYR B C 1
ATOM 8158 O O . TYR B 1 197 ? 23.320 -31.383 -61.828 1.00 10.03 193 TYR B O 1
ATOM 8176 N N . ALA B 1 198 ? 21.716 -30.588 -60.457 1.00 9.38 194 ALA B N 1
ATOM 8177 C CA . ALA B 1 198 ? 20.925 -30.049 -61.541 1.00 9.71 194 ALA B CA 1
ATOM 8178 C C . ALA B 1 198 ? 21.435 -28.689 -61.994 1.00 8.90 194 ALA B C 1
ATOM 8179 O O . ALA B 1 198 ? 21.821 -27.845 -61.173 1.00 10.41 194 ALA B O 1
ATOM 8186 N N B LEU B 1 199 ? 21.393 -28.489 -63.312 1.00 9.04 195 LEU B N 1
ATOM 8187 C CA B LEU B 1 199 ? 21.676 -27.223 -63.985 1.00 8.91 195 LEU B CA 1
ATOM 8188 C C B LEU B 1 199 ? 20.506 -26.947 -64.914 1.00 10.26 195 LEU B C 1
ATOM 8189 O O B LEU B 1 199 ? 20.175 -27.784 -65.753 1.00 11.10 195 LEU B O 1
ATOM 8205 N N . HIS B 1 200 ? 19.863 -25.792 -64.740 1.00 9.85 196 HIS B N 1
ATOM 8206 C CA . HIS B 1 200 ? 18.795 -25.349 -65.620 1.00 8.91 196 HIS B CA 1
ATOM 8207 C C . HIS B 1 200 ? 19.198 -24.086 -66.361 1.00 9.97 196 HIS B C 1
ATOM 8208 O O . HIS B 1 200 ? 19.636 -23.109 -65.740 1.00 10.75 196 HIS B O 1
ATOM 8223 N N . PHE B 1 201 ? 19.020 -24.097 -67.678 1.00 9.76 197 PHE B N 1
ATOM 8224 C CA . PHE B 1 201 ? 19.303 -22.915 -68.480 1.00 11.50 197 PHE B CA 1
ATOM 8225 C C . PHE B 1 201 ? 18.161 -22.658 -69.457 1.00 11.81 197 PHE B C 1
ATOM 8226 O O . PHE B 1 201 ? 17.384 -23.554 -69.803 1.00 11.18 197 PHE B O 1
ATOM 8243 N N . TYR B 1 202 ? 18.072 -21.403 -69.892 1.00 11.06 198 TYR B N 1
ATOM 8244 C CA . TYR B 1 202 ? 17.113 -20.964 -70.903 1.00 10.47 198 TYR B CA 1
ATOM 8245 C C . TYR B 1 202 ? 17.897 -20.162 -71.925 1.00 10.68 198 TYR B C 1
ATOM 8246 O O . TYR B 1 202 ? 18.577 -19.197 -71.561 1.00 12.11 198 TYR B O 1
ATOM 8264 N N . ALA B 1 203 ? 17.855 -20.600 -73.182 1.00 11.18 199 ALA B N 1
ATOM 8265 C CA . ALA B 1 203 ? 18.790 -20.137 -74.201 1.00 11.59 199 ALA B CA 1
ATOM 8266 C C . ALA B 1 203 ? 18.667 -18.647 -74.486 1.00 12.07 199 ALA B C 1
ATOM 8267 O O . ALA B 1 203 ? 19.616 -18.056 -75.005 1.00 14.34 199 ALA B O 1
ATOM 8274 N N . GLY B 1 204 ? 17.524 -18.035 -74.219 1.00 12.59 200 GLY B N 1
ATOM 8275 C CA . GLY B 1 204 ? 17.404 -16.589 -74.397 1.00 12.82 200 GLY B CA 1
ATOM 8276 C C . GLY B 1 204 ? 17.963 -15.756 -73.267 1.00 13.81 200 GLY B C 1
ATOM 8277 O O . GLY B 1 204 ? 17.973 -14.518 -73.363 1.00 16.48 200 GLY B O 1
ATOM 8281 N N . THR B 1 205 ? 18.463 -16.405 -72.194 1.00 13.80 201 THR B N 1
ATOM 8282 C CA . THR B 1 205 ? 18.950 -15.692 -71.021 1.00 12.51 201 THR B CA 1
ATOM 8283 C C . THR B 1 205 ? 20.374 -16.100 -70.649 1.00 12.67 201 THR B C 1
ATOM 8284 O O . THR B 1 205 ? 21.154 -15.283 -70.142 1.00 15.29 201 THR B O 1
ATOM 8295 N N . HIS B 1 206 ? 20.722 -17.366 -70.883 1.00 12.94 202 HIS B N 1
ATOM 8296 C CA . HIS B 1 206 ? 21.983 -17.919 -70.423 1.00 12.79 202 HIS B CA 1
ATOM 8297 C C . HIS B 1 206 ? 22.836 -18.379 -71.589 1.00 13.81 202 HIS B C 1
ATOM 8298 O O . HIS B 1 206 ? 22.332 -18.979 -72.548 1.00 14.75 202 HIS B O 1
ATOM 8312 N N . GLY B 1 207 ? 24.139 -18.137 -71.468 1.00 15.66 203 GLY B N 1
ATOM 8313 C CA . GLY B 1 207 ? 25.055 -18.413 -72.537 1.00 15.37 203 GLY B CA 1
ATOM 8314 C C . GLY B 1 207 ? 26.402 -18.887 -72.055 1.00 14.41 203 GLY B C 1
ATOM 8315 O O . GLY B 1 207 ? 26.480 -19.729 -71.154 1.00 14.97 203 GLY B O 1
ATOM 8319 N N . GLN B 1 208 ? 27.469 -18.349 -72.645 1.00 14.71 204 GLN B N 1
ATOM 8320 C CA . GLN B 1 208 ? 28.783 -18.921 -72.432 1.00 16.42 204 GLN B CA 1
ATOM 8321 C C . GLN B 1 208 ? 29.200 -18.871 -70.975 1.00 16.63 204 GLN B C 1
ATOM 8322 O O . GLN B 1 208 ? 29.882 -19.783 -70.507 1.00 17.49 204 GLN B O 1
ATOM 8336 N N . SER B 1 209 ? 28.830 -17.822 -70.238 1.00 17.30 205 SER B N 1
ATOM 8337 C CA . SER B 1 209 ? 29.324 -17.719 -68.868 1.00 18.27 205 SER B CA 1
ATOM 8338 C C . SER B 1 209 ? 28.758 -18.840 -67.999 1.00 17.92 205 SER B C 1
ATOM 8339 O O . SER B 1 209 ? 29.392 -19.257 -67.030 1.00 19.00 205 SER B O 1
ATOM 8347 N N . LEU B 1 210 ? 27.567 -19.345 -68.323 1.00 14.98 206 LEU B N 1
ATOM 8348 C CA . LEU B 1 210 ? 27.026 -20.455 -67.548 1.00 14.17 206 LEU B CA 1
ATOM 8349 C C . LEU B 1 210 ? 27.677 -21.766 -67.965 1.00 16.07 206 LEU B C 1
ATOM 8350 O O . LEU B 1 210 ? 27.928 -22.630 -67.121 1.00 14.55 206 LEU B O 1
ATOM 8366 N N . ARG B 1 211 ? 27.968 -21.927 -69.255 1.00 15.99 207 ARG B N 1
ATOM 8367 C CA . ARG B 1 211 ? 28.748 -23.085 -69.692 1.00 14.50 207 ARG B CA 1
ATOM 8368 C C . ARG B 1 211 ? 30.098 -23.118 -68.977 1.00 16.61 207 ARG B C 1
ATOM 8369 O O . ARG B 1 211 ? 30.550 -24.174 -68.524 1.00 16.59 207 ARG B O 1
ATOM 8390 N N . ASP B 1 212 ? 30.757 -21.963 -68.839 1.00 17.62 208 ASP B N 1
ATOM 8391 C CA . ASP B 1 212 ? 32.051 -21.953 -68.155 1.00 18.84 208 ASP B CA 1
ATOM 8392 C C . ASP B 1 212 ? 31.915 -22.401 -66.701 1.00 17.09 208 ASP B C 1
ATOM 8393 O O . ASP B 1 212 ? 32.777 -23.118 -66.189 1.00 19.41 208 ASP B O 1
ATOM 8402 N N A LYS B 1 213 ? 30.831 -21.982 -66.027 0.49 18.02 209 LYS B N 1
ATOM 8403 N N B LYS B 1 213 ? 30.830 -22.009 -66.031 0.51 18.49 209 LYS B N 1
ATOM 8404 C CA A LYS B 1 213 ? 30.546 -22.416 -64.654 0.49 17.23 209 LYS B CA 1
ATOM 8405 C CA B LYS B 1 213 ? 30.607 -22.439 -64.651 0.51 18.52 209 LYS B CA 1
ATOM 8406 C C A LYS B 1 213 ? 30.325 -23.923 -64.586 0.49 15.67 209 LYS B C 1
ATOM 8407 C C B LYS B 1 213 ? 30.315 -23.934 -64.573 0.51 16.28 209 LYS B C 1
ATOM 8408 O O A LYS B 1 213 ? 30.799 -24.588 -63.658 0.49 16.23 209 LYS B O 1
ATOM 8409 O O B LYS B 1 213 ? 30.744 -24.603 -63.626 0.51 16.81 209 LYS B O 1
ATOM 8446 N N . ILE B 1 214 ? 29.628 -24.484 -65.573 1.00 15.20 210 ILE B N 1
ATOM 8447 C CA . ILE B 1 214 ? 29.446 -25.930 -65.626 1.00 14.07 210 ILE B CA 1
ATOM 8448 C C . ILE B 1 214 ? 30.797 -26.622 -65.754 1.00 14.87 210 ILE B C 1
ATOM 8449 O O . ILE B 1 214 ? 31.082 -27.611 -65.066 1.00 15.07 210 ILE B O 1
ATOM 8466 N N . ASP B 1 215 ? 31.658 -26.108 -66.634 1.00 15.04 211 ASP B N 1
ATOM 8467 C CA . ASP B 1 215 ? 32.977 -26.710 -66.799 1.00 14.50 211 ASP B CA 1
ATOM 8468 C C . ASP B 1 215 ? 33.762 -26.667 -65.490 1.00 15.56 211 ASP B C 1
ATOM 8469 O O . ASP B 1 215 ? 34.505 -27.606 -65.170 1.00 16.32 211 ASP B O 1
ATOM 8478 N N . TYR B 1 216 ? 33.647 -25.570 -64.734 1.00 15.83 212 TYR B N 1
ATOM 8479 C CA . TYR B 1 216 ? 34.305 -25.523 -63.428 1.00 16.14 212 TYR B CA 1
ATOM 8480 C C . TYR B 1 216 ? 33.797 -26.657 -62.537 1.00 14.65 212 TYR B C 1
ATOM 8481 O O . TYR B 1 216 ? 34.585 -27.373 -61.898 1.00 15.23 212 TYR B O 1
ATOM 8499 N N . ALA B 1 217 ? 32.474 -26.835 -62.473 1.00 14.30 213 ALA B N 1
ATOM 8500 C CA . ALA B 1 217 ? 31.920 -27.868 -61.612 1.00 16.25 213 ALA B CA 1
ATOM 8501 C C . ALA B 1 217 ? 32.424 -29.243 -62.039 1.00 15.52 213 ALA B C 1
ATOM 8502 O O . ALA B 1 217 ? 32.803 -30.063 -61.204 1.00 15.84 213 ALA B O 1
ATOM 8509 N N . LEU B 1 218 ? 32.411 -29.521 -63.342 1.00 14.92 214 LEU B N 1
ATOM 8510 C CA . LEU B 1 218 ? 32.884 -30.816 -63.826 1.00 14.49 214 LEU B CA 1
ATOM 8511 C C . LEU B 1 218 ? 34.347 -31.044 -63.450 1.00 15.90 214 LEU B C 1
ATOM 8512 O O . LEU B 1 218 ? 34.762 -32.178 -63.150 1.00 16.15 214 LEU B O 1
ATOM 8528 N N . SER B 1 219 ? 35.153 -29.977 -63.456 1.00 16.00 215 SER B N 1
ATOM 8529 C CA . SER B 1 219 ? 36.562 -30.109 -63.093 1.00 17.29 215 SER B CA 1
ATOM 8530 C C . SER B 1 219 ? 36.763 -30.543 -61.648 1.00 16.92 215 SER B C 1
ATOM 8531 O O . SER B 1 219 ? 37.850 -31.023 -61.305 1.00 20.20 215 SER B O 1
ATOM 8539 N N . LYS B 1 220 ? 35.748 -30.396 -60.800 1.00 16.36 216 LYS B N 1
ATOM 8540 C CA . LYS B 1 220 ? 35.808 -30.810 -59.411 1.00 17.43 216 LYS B CA 1
ATOM 8541 C C . LYS B 1 220 ? 35.287 -32.221 -59.212 1.00 17.22 216 LYS B C 1
ATOM 8542 O O . LYS B 1 220 ? 35.241 -32.695 -58.073 1.00 18.76 216 LYS B O 1
ATOM 8561 N N . GLY B 1 221 ? 34.888 -32.891 -60.290 1.00 16.91 217 GLY B N 1
ATOM 8562 C CA . GLY B 1 221 ? 34.510 -34.284 -60.225 1.00 17.67 217 GLY B CA 1
ATOM 8563 C C . GLY B 1 221 ? 33.071 -34.578 -59.891 1.00 14.48 217 GLY B C 1
ATOM 8564 O O . GLY B 1 221 ? 32.741 -35.742 -59.644 1.00 15.88 217 GLY B O 1
ATOM 8568 N N . VAL B 1 222 ? 32.208 -33.580 -59.861 1.00 14.26 218 VAL B N 1
ATOM 8569 C CA . VAL B 1 222 ? 30.784 -33.823 -59.685 1.00 12.95 218 VAL B CA 1
ATOM 8570 C C . VAL B 1 222 ? 30.119 -33.981 -61.050 1.00 11.57 218 VAL B C 1
ATOM 8571 O O . VAL B 1 222 ? 30.579 -33.469 -62.075 1.00 13.36 218 VAL B O 1
ATOM 8584 N N . ALA B 1 223 ? 28.997 -34.681 -61.048 1.00 10.97 219 ALA B N 1
ATOM 8585 C CA . ALA B 1 223 ? 28.212 -34.938 -62.245 1.00 11.60 219 ALA B CA 1
ATOM 8586 C C . ALA B 1 223 ? 27.035 -33.977 -62.331 1.00 11.06 219 ALA B C 1
ATOM 8587 O O . ALA B 1 223 ? 26.400 -33.655 -61.319 1.00 11.30 219 ALA B O 1
ATOM 8594 N N . ILE B 1 224 ? 26.765 -33.509 -63.540 1.00 10.43 220 ILE B N 1
ATOM 8595 C CA . ILE B 1 224 ? 25.745 -32.501 -63.810 1.00 9.96 220 ILE B CA 1
ATOM 8596 C C . ILE B 1 224 ? 24.704 -33.101 -64.750 1.00 10.58 220 ILE B C 1
ATOM 8597 O O . ILE B 1 224 ? 25.061 -33.692 -65.764 1.00 11.60 220 ILE B O 1
ATOM 8613 N N . PHE B 1 225 ? 23.422 -32.923 -64.428 1.00 9.42 221 PHE B N 1
ATOM 8614 C CA . PHE B 1 225 ? 22.300 -33.344 -65.266 1.00 9.54 221 PHE B CA 1
ATOM 8615 C C . PHE B 1 225 ? 21.454 -32.106 -65.515 1.00 9.97 221 PHE B C 1
ATOM 8616 O O . PHE B 1 225 ? 21.002 -31.469 -64.562 1.00 10.89 221 PHE B O 1
ATOM 8633 N N . VAL B 1 226 ? 21.242 -31.756 -66.783 1.00 8.49 222 VAL B N 1
ATOM 8634 C CA . VAL B 1 226 ? 20.377 -30.622 -67.121 1.00 10.54 222 VAL B CA 1
ATOM 8635 C C . VAL B 1 226 ? 18.940 -31.149 -67.121 1.00 10.38 222 VAL B C 1
ATOM 8636 O O . VAL B 1 226 ? 18.385 -31.538 -68.161 1.00 10.81 222 VAL B O 1
ATOM 8649 N N . THR B 1 227 ? 18.338 -31.239 -65.919 1.00 10.57 223 THR B N 1
ATOM 8650 C CA . THR B 1 227 ? 16.999 -31.818 -65.827 1.00 10.58 223 THR B CA 1
ATOM 8651 C C . THR B 1 227 ? 15.936 -30.915 -66.434 1.00 10.25 223 THR B C 1
ATOM 8652 O O . THR B 1 227 ? 14.814 -31.381 -66.641 1.00 10.32 223 THR B O 1
ATOM 8663 N N . GLU B 1 228 ? 16.266 -29.658 -66.745 1.00 10.23 224 GLU B N 1
ATOM 8664 C CA . GLU B 1 228 ? 15.309 -28.769 -67.385 1.00 10.88 224 GLU B CA 1
ATOM 8665 C C . GLU B 1 228 ? 16.060 -27.698 -68.159 1.00 10.18 224 GLU B C 1
ATOM 8666 O O . GLU B 1 228 ? 16.922 -27.026 -67.594 1.00 10.04 224 GLU B O 1
ATOM 8678 N N . TRP B 1 229 ? 15.690 -27.503 -69.424 1.00 10.96 225 TRP B N 1
ATOM 8679 C CA . TRP B 1 229 ? 16.171 -26.348 -70.167 1.00 11.24 225 TRP B CA 1
ATOM 8680 C C . TRP B 1 229 ? 15.107 -25.923 -71.157 1.00 9.90 225 TRP B C 1
ATOM 8681 O O . TRP B 1 229 ? 14.278 -26.732 -71.600 1.00 10.99 225 TRP B O 1
ATOM 8702 N N . GLY B 1 230 ? 15.143 -24.650 -71.531 1.00 10.90 226 GLY B N 1
ATOM 8703 C CA . GLY B 1 230 ? 14.227 -24.143 -72.531 1.00 10.79 226 GLY B CA 1
ATOM 8704 C C . GLY B 1 230 ? 14.919 -23.432 -73.667 1.00 11.89 226 GLY B C 1
ATOM 8705 O O . GLY B 1 230 ? 15.994 -22.862 -73.498 1.00 12.03 226 GLY B O 1
ATOM 8709 N N . THR B 1 231 ? 14.253 -23.437 -74.826 1.00 11.12 227 THR B N 1
ATOM 8710 C CA . THR B 1 231 ? 14.707 -22.663 -75.966 1.00 11.68 227 THR B CA 1
ATOM 8711 C C . THR B 1 231 ? 14.349 -21.186 -75.824 1.00 13.09 227 THR B C 1
ATOM 8712 O O . THR B 1 231 ? 14.818 -20.367 -76.616 1.00 13.51 227 THR B O 1
ATOM 8723 N N . SER B 1 232 ? 13.479 -20.854 -74.870 1.00 12.53 228 SER B N 1
ATOM 8724 C CA . SER B 1 232 ? 12.992 -19.509 -74.630 1.00 13.04 228 SER B CA 1
ATOM 8725 C C . SER B 1 232 ? 13.986 -18.749 -73.766 1.00 13.53 228 SER B C 1
ATOM 8726 O O . SER B 1 232 ? 15.059 -19.248 -73.398 1.00 13.45 228 SER B O 1
ATOM 8734 N N . ASP B 1 233 ? 13.608 -17.523 -73.399 1.00 13.84 229 ASP B N 1
ATOM 8735 C CA . ASP B 1 233 ? 14.298 -16.864 -72.291 1.00 11.78 229 ASP B CA 1
ATOM 8736 C C . ASP B 1 233 ? 13.794 -17.466 -70.975 1.00 13.77 229 ASP B C 1
ATOM 8737 O O . ASP B 1 233 ? 12.956 -18.377 -70.948 1.00 12.93 229 ASP B O 1
ATOM 8746 N N . ALA B 1 234 ? 14.336 -16.992 -69.859 1.00 13.60 230 ALA B N 1
ATOM 8747 C CA . ALA B 1 234 ? 14.022 -17.609 -68.580 1.00 12.95 230 ALA B CA 1
ATOM 8748 C C . ALA B 1 234 ? 12.532 -17.514 -68.259 1.00 11.81 230 ALA B C 1
ATOM 8749 O O . ALA B 1 234 ? 11.981 -18.418 -67.630 1.00 13.29 230 ALA B O 1
ATOM 8756 N N . SER B 1 235 ? 11.878 -16.418 -68.648 1.00 13.59 231 SER B N 1
ATOM 8757 C CA . SER B 1 235 ? 10.469 -16.221 -68.323 1.00 13.99 231 SER B CA 1
ATOM 8758 C C . SER B 1 235 ? 9.533 -17.065 -69.177 1.00 14.62 231 SER B C 1
ATOM 8759 O O . SER B 1 235 ? 8.370 -17.249 -68.798 1.00 16.19 231 SER B O 1
ATOM 8767 N N . GLY B 1 236 ? 10.012 -17.595 -70.298 1.00 15.54 232 GLY B N 1
ATOM 8768 C CA . GLY B 1 236 ? 9.150 -18.299 -71.228 1.00 15.29 232 GLY B CA 1
ATOM 8769 C C . GLY B 1 236 ? 8.373 -17.422 -72.184 1.00 20.33 232 GLY B C 1
ATOM 8770 O O . GLY B 1 236 ? 7.479 -17.932 -72.862 1.00 20.99 232 GLY B O 1
ATOM 8774 N N . ASN B 1 237 ? 8.666 -16.128 -72.262 1.00 25.90 233 ASN B N 1
ATOM 8775 C CA . ASN B 1 237 ? 7.838 -15.223 -73.060 1.00 29.07 233 ASN B CA 1
ATOM 8776 C C . ASN B 1 237 ? 8.457 -14.813 -74.397 1.00 30.82 233 ASN B C 1
ATOM 8777 O O . ASN B 1 237 ? 7.792 -14.099 -75.176 1.00 28.58 233 ASN B O 1
ATOM 8788 N N . GLY B 1 238 ? 9.711 -15.205 -74.678 1.00 27.80 234 GLY B N 1
ATOM 8789 C CA . GLY B 1 238 ? 10.345 -14.843 -75.928 1.00 28.62 234 GLY B CA 1
ATOM 8790 C C . GLY B 1 238 ? 11.090 -16.026 -76.504 1.00 31.51 234 GLY B C 1
ATOM 8791 O O . GLY B 1 238 ? 11.329 -17.024 -75.807 1.00 31.24 234 GLY B O 1
ATOM 8795 N N . GLY B 1 239 ? 11.472 -15.903 -77.776 1.00 29.68 235 GLY B N 1
ATOM 8796 C CA . GLY B 1 239 ? 12.112 -16.998 -78.475 1.00 31.00 235 GLY B CA 1
ATOM 8797 C C . GLY B 1 239 ? 11.141 -17.786 -79.340 1.00 31.11 235 GLY B C 1
ATOM 8798 O O . GLY B 1 239 ? 10.016 -17.350 -79.570 1.00 31.93 235 GLY B O 1
ATOM 8802 N N . PRO B 1 240 ? 11.531 -18.987 -79.797 1.00 28.03 236 PRO B N 1
ATOM 8803 C CA . PRO B 1 240 ? 12.768 -19.674 -79.392 1.00 25.69 236 PRO B CA 1
ATOM 8804 C C . PRO B 1 240 ? 14.065 -19.064 -79.920 1.00 23.10 236 PRO B C 1
ATOM 8805 O O . PRO B 1 240 ? 14.069 -18.418 -80.953 1.00 29.98 236 PRO B O 1
ATOM 8816 N N . PHE B 1 241 ? 15.160 -19.301 -79.213 1.00 19.08 237 PHE B N 1
ATOM 8817 C CA . PHE B 1 241 ? 16.489 -18.789 -79.530 1.00 17.50 237 PHE B CA 1
ATOM 8818 C C . PHE B 1 241 ? 17.294 -19.977 -80.049 1.00 17.60 237 PHE B C 1
ATOM 8819 O O . PHE B 1 241 ? 17.995 -20.645 -79.290 1.00 18.49 237 PHE B O 1
ATOM 8836 N N . LEU B 1 242 ? 17.162 -20.248 -81.354 1.00 19.83 238 LEU B N 1
ATOM 8837 C CA . LEU B 1 242 ? 17.649 -21.520 -81.879 1.00 21.28 238 LEU B CA 1
ATOM 8838 C C . LEU B 1 242 ? 19.165 -21.535 -82.025 1.00 20.53 238 LEU B C 1
ATOM 8839 O O . LEU B 1 242 ? 19.794 -22.571 -81.784 1.00 22.86 238 LEU B O 1
ATOM 8855 N N . ASN B 1 243 ? 19.780 -20.412 -82.403 1.00 22.46 239 ASN B N 1
ATOM 8856 C CA A ASN B 1 243 ? 21.235 -20.361 -82.507 0.56 23.35 239 ASN B CA 1
ATOM 8857 C CA B ASN B 1 243 ? 21.233 -20.400 -82.513 0.44 22.66 239 ASN B CA 1
ATOM 8858 C C . ASN B 1 243 ? 21.884 -20.671 -81.161 1.00 20.75 239 ASN B C 1
ATOM 8859 O O . ASN B 1 243 ? 22.780 -21.514 -81.060 1.00 21.47 239 ASN B O 1
ATOM 8880 N N . GLU B 1 244 ? 21.441 -19.985 -80.098 1.00 18.73 240 GLU B N 1
ATOM 8881 C CA . GLU B 1 244 ? 22.016 -20.257 -78.779 1.00 17.46 240 GLU B CA 1
ATOM 8882 C C . GLU B 1 244 ? 21.621 -21.644 -78.260 1.00 14.62 240 GLU B C 1
ATOM 8883 O O . GLU B 1 244 ? 22.421 -22.301 -77.578 1.00 15.20 240 GLU B O 1
ATOM 8895 N N . SER B 1 245 ? 20.414 -22.120 -78.581 1.00 15.33 241 SER B N 1
ATOM 8896 C CA . SER B 1 245 ? 20.035 -23.461 -78.148 1.00 14.32 241 SER B CA 1
ATOM 8897 C C . SER B 1 245 ? 20.973 -24.495 -78.758 1.00 15.05 241 SER B C 1
ATOM 8898 O O . SER B 1 245 ? 21.343 -25.481 -78.109 1.00 15.93 241 SER B O 1
ATOM 8906 N N . GLN B 1 246 ? 21.355 -24.298 -80.023 1.00 15.31 242 GLN B N 1
ATOM 8907 C CA . GLN B 1 246 ? 22.244 -25.257 -80.663 1.00 16.53 242 GLN B CA 1
ATOM 8908 C C . GLN B 1 246 ? 23.613 -25.257 -79.986 1.00 15.69 242 GLN B C 1
ATOM 8909 O O . GLN B 1 246 ? 24.210 -26.325 -79.769 1.00 18.59 242 GLN B O 1
ATOM 8923 N N . LYS B 1 247 ? 24.123 -24.073 -79.612 1.00 16.68 243 LYS B N 1
ATOM 8924 C CA A LYS B 1 247 ? 25.385 -24.019 -78.879 0.52 16.73 243 LYS B CA 1
ATOM 8925 C CA B LYS B 1 247 ? 25.385 -24.020 -78.879 0.48 16.86 243 LYS B CA 1
ATOM 8926 C C . LYS B 1 247 ? 25.297 -24.827 -77.588 1.00 16.14 243 LYS B C 1
ATOM 8927 O O . LYS B 1 247 ? 26.234 -25.559 -77.236 1.00 15.67 243 LYS B O 1
ATOM 8964 N N . TRP B 1 248 ? 24.176 -24.708 -76.871 1.00 14.60 244 TRP B N 1
ATOM 8965 C CA . TRP B 1 248 ? 23.977 -25.471 -75.647 1.00 12.79 244 TRP B CA 1
ATOM 8966 C C . TRP B 1 248 ? 23.910 -26.969 -75.916 1.00 13.08 244 TRP B C 1
ATOM 8967 O O . TRP B 1 248 ? 24.497 -27.762 -75.171 1.00 14.07 244 TRP B O 1
ATOM 8988 N N . ILE B 1 249 ? 23.168 -27.381 -76.942 1.00 14.69 245 ILE B N 1
ATOM 8989 C CA . ILE B 1 249 ? 23.069 -28.802 -77.265 1.00 14.54 245 ILE B CA 1
ATOM 8990 C C . ILE B 1 249 ? 24.442 -29.356 -77.631 1.00 14.82 245 ILE B C 1
ATOM 8991 O O . ILE B 1 249 ? 24.820 -30.451 -77.204 1.00 15.69 245 ILE B O 1
ATOM 9007 N N . ASP B 1 250 ? 25.218 -28.610 -78.418 1.00 16.44 246 ASP B N 1
ATOM 9008 C CA . ASP B 1 250 ? 26.545 -29.088 -78.803 1.00 15.94 246 ASP B CA 1
ATOM 9009 C C . ASP B 1 250 ? 27.472 -29.177 -77.590 1.00 16.81 246 ASP B C 1
ATOM 9010 O O . ASP B 1 250 ? 28.241 -30.137 -77.454 1.00 17.70 246 ASP B O 1
ATOM 9019 N N . PHE B 1 251 ? 27.373 -28.212 -76.674 1.00 16.03 247 PHE B N 1
ATOM 9020 C CA . PHE B 1 251 ? 28.151 -28.268 -75.434 1.00 14.69 247 PHE B CA 1
ATOM 9021 C C . PHE B 1 251 ? 27.765 -29.483 -74.600 1.00 14.60 247 PHE B C 1
ATOM 9022 O O . PHE B 1 251 ? 28.630 -30.198 -74.083 1.00 14.94 247 PHE B O 1
ATOM 9039 N N . MET B 1 252 ? 26.467 -29.743 -74.456 1.00 14.26 248 MET B N 1
ATOM 9040 C CA . MET B 1 252 ? 26.073 -30.903 -73.655 1.00 12.51 248 MET B CA 1
ATOM 9041 C C . MET B 1 252 ? 26.526 -32.206 -74.305 1.00 14.39 248 MET B C 1
ATOM 9042 O O . MET B 1 252 ? 26.923 -33.152 -73.609 1.00 14.87 248 MET B O 1
ATOM 9056 N N . ASN B 1 253 ? 26.439 -32.297 -75.632 1.00 15.04 249 ASN B N 1
ATOM 9057 C CA . ASN B 1 253 ? 26.984 -33.464 -76.318 1.00 15.94 249 ASN B CA 1
ATOM 9058 C C . ASN B 1 253 ? 28.469 -33.627 -76.032 1.00 17.09 249 ASN B C 1
ATOM 9059 O O . ASN B 1 253 ? 28.933 -34.716 -75.686 1.00 19.54 249 ASN B O 1
ATOM 9070 N N . SER B 1 254 ? 29.225 -32.541 -76.141 1.00 16.91 250 SER B N 1
ATOM 9071 C CA . SER B 1 254 ? 30.668 -32.591 -75.937 1.00 18.31 250 SER B CA 1
ATOM 9072 C C . SER B 1 254 ? 31.035 -33.047 -74.527 1.00 19.64 250 SER B C 1
ATOM 9073 O O . SER B 1 254 ? 32.018 -33.782 -74.341 1.00 20.49 250 SER B O 1
ATOM 9081 N N . ARG B 1 255 ? 30.274 -32.607 -73.524 1.00 18.15 251 ARG B N 1
ATOM 9082 C CA . ARG B 1 255 ? 30.551 -32.912 -72.129 1.00 17.84 251 ARG B CA 1
ATOM 9083 C C . ARG B 1 255 ? 29.771 -34.126 -71.613 1.00 17.34 251 ARG B C 1
ATOM 9084 O O . ARG B 1 255 ? 29.822 -34.417 -70.415 1.00 17.37 251 ARG B O 1
ATOM 9105 N N . ASN B 1 256 ? 29.069 -34.852 -72.476 1.00 18.31 252 ASN B N 1
ATOM 9106 C CA . ASN B 1 256 ? 28.277 -36.012 -72.045 1.00 19.94 252 ASN B CA 1
ATOM 9107 C C . ASN B 1 256 ? 27.288 -35.632 -70.948 1.00 17.61 252 ASN B C 1
ATOM 9108 O O . ASN B 1 256 ? 27.142 -36.337 -69.948 1.00 17.41 252 ASN B O 1
ATOM 9119 N N . ILE B 1 257 ? 26.589 -34.517 -71.135 1.00 14.29 253 ILE B N 1
ATOM 9120 C CA . ILE B 1 257 ? 25.617 -34.039 -70.156 1.00 12.26 253 ILE B CA 1
ATOM 9121 C C . ILE B 1 257 ? 24.226 -34.395 -70.633 1.00 13.08 253 ILE B C 1
ATOM 9122 O O . ILE B 1 257 ? 23.835 -34.039 -71.749 1.00 13.25 253 ILE B O 1
ATOM 9138 N N . SER B 1 258 ? 23.509 -35.144 -69.804 1.00 12.03 254 SER B N 1
ATOM 9139 C CA . SER B 1 258 ? 22.136 -35.529 -70.099 1.00 10.03 254 SER B CA 1
ATOM 9140 C C . SER B 1 258 ? 21.174 -34.364 -69.886 1.00 9.97 254 SER B C 1
ATOM 9141 O O . SER B 1 258 ? 21.449 -33.421 -69.120 1.00 10.66 254 SER B O 1
ATOM 9149 N N . TRP B 1 259 ? 20.035 -34.438 -70.587 1.00 10.75 255 TRP B N 1
ATOM 9150 C CA . TRP B 1 259 ? 19.099 -33.337 -70.533 1.00 10.30 255 TRP B CA 1
ATOM 9151 C C . TRP B 1 259 ? 17.661 -33.690 -70.833 1.00 10.49 255 TRP B C 1
ATOM 9152 O O . TRP B 1 259 ? 17.369 -34.650 -71.551 1.00 11.96 255 TRP B O 1
ATOM 9173 N N . ALA B 1 260 ? 16.765 -32.860 -70.287 1.00 10.51 256 ALA B N 1
ATOM 9174 C CA . ALA B 1 260 ? 15.339 -32.911 -70.578 1.00 10.08 256 ALA B CA 1
ATOM 9175 C C . ALA B 1 260 ? 14.852 -31.503 -70.894 1.00 10.49 256 ALA B C 1
ATOM 9176 O O . ALA B 1 260 ? 15.150 -30.554 -70.147 1.00 11.00 256 ALA B O 1
ATOM 9183 N N . ASN B 1 261 ? 14.119 -31.369 -71.990 1.00 11.41 257 ASN B N 1
ATOM 9184 C CA . ASN B 1 261 ? 13.625 -30.069 -72.449 1.00 11.32 257 ASN B CA 1
ATOM 9185 C C . ASN B 1 261 ? 12.236 -29.786 -71.892 1.00 10.24 257 ASN B C 1
ATOM 9186 O O . ASN B 1 261 ? 11.389 -30.676 -71.820 1.00 12.06 257 ASN B O 1
ATOM 9197 N N . TRP B 1 262 ? 12.014 -28.530 -71.520 1.00 10.92 258 TRP B N 1
ATOM 9198 C CA . TRP B 1 262 ? 10.719 -28.037 -71.069 1.00 9.41 258 TRP B CA 1
ATOM 9199 C C . TRP B 1 262 ? 10.046 -27.352 -72.242 1.00 11.06 258 TRP B C 1
ATOM 9200 O O . TRP B 1 262 ? 10.650 -26.459 -72.849 1.00 12.28 258 TRP B O 1
ATOM 9221 N N . SER B 1 263 ? 8.803 -27.729 -72.566 1.00 11.52 259 SER B N 1
ATOM 9222 C CA . SER B 1 263 ? 7.983 -28.729 -71.906 1.00 11.32 259 SER B CA 1
ATOM 9223 C C . SER B 1 263 ? 7.127 -29.450 -72.949 1.00 12.11 259 SER B C 1
ATOM 9224 O O . SER B 1 263 ? 6.839 -28.916 -74.030 1.00 12.56 259 SER B O 1
ATOM 9232 N N . LEU B 1 264 ? 6.702 -30.669 -72.619 1.00 12.65 260 LEU B N 1
ATOM 9233 C CA . LEU B 1 264 ? 5.727 -31.407 -73.433 1.00 13.10 260 LEU B CA 1
ATOM 9234 C C . LEU B 1 264 ? 4.331 -30.994 -72.989 1.00 15.40 260 LEU B C 1
ATOM 9235 O O . LEU B 1 264 ? 3.674 -31.641 -72.164 1.00 16.73 260 LEU B O 1
ATOM 9251 N N . SER B 1 265 ? 3.867 -29.893 -73.571 1.00 14.97 261 SER B N 1
ATOM 9252 C CA . SER B 1 265 ? 2.560 -29.340 -73.261 1.00 15.22 261 SER B CA 1
ATOM 9253 C C . SER B 1 265 ? 2.223 -28.344 -74.361 1.00 14.26 261 SER B C 1
ATOM 9254 O O . SER B 1 265 ? 3.059 -28.014 -75.208 1.00 15.83 261 SER B O 1
ATOM 9262 N N . ASP B 1 266 ? 0.992 -27.835 -74.311 1.00 14.88 262 ASP B N 1
ATOM 9263 C CA . ASP B 1 266 ? 0.527 -26.766 -75.192 1.00 16.30 262 ASP B CA 1
ATOM 9264 C C . ASP B 1 266 ? 0.289 -25.473 -74.410 1.00 17.30 262 ASP B C 1
ATOM 9265 O O . ASP B 1 266 ? -0.520 -24.639 -74.806 1.00 20.25 262 ASP B O 1
ATOM 9274 N N . LYS B 1 267 ? 0.998 -25.296 -73.294 1.00 18.75 263 LYS B N 1
ATOM 9275 C CA . LYS B 1 267 ? 0.975 -24.031 -72.565 1.00 19.53 263 LYS B CA 1
ATOM 9276 C C . LYS B 1 267 ? 1.354 -22.882 -73.497 1.00 20.50 263 LYS B C 1
ATOM 9277 O O . LYS B 1 267 ? 2.211 -23.026 -74.370 1.00 20.43 263 LYS B O 1
ATOM 9296 N N . SER B 1 268 ? 0.701 -21.733 -73.309 1.00 22.37 264 SER B N 1
ATOM 9297 C CA . SER B 1 268 ? 0.996 -20.540 -74.106 1.00 23.06 264 SER B CA 1
ATOM 9298 C C . SER B 1 268 ? 2.225 -19.827 -73.534 1.00 22.01 264 SER B C 1
ATOM 9299 O O . SER B 1 268 ? 2.170 -18.714 -73.016 1.00 26.72 264 SER B O 1
ATOM 9307 N N . GLU B 1 269 ? 3.358 -20.519 -73.612 1.00 18.37 265 GLU B N 1
ATOM 9308 C CA . GLU B 1 269 ? 4.677 -19.931 -73.428 1.00 16.53 265 GLU B CA 1
ATOM 9309 C C . GLU B 1 269 ? 5.569 -20.512 -74.519 1.00 15.46 265 GLU B C 1
ATOM 9310 O O . GLU B 1 269 ? 5.292 -21.587 -75.067 1.00 16.62 265 GLU B O 1
ATOM 9322 N N . THR B 1 270 ? 6.636 -19.776 -74.861 1.00 15.45 266 THR B N 1
ATOM 9323 C CA . THR B 1 270 ? 7.359 -20.074 -76.091 1.00 15.45 266 THR B CA 1
ATOM 9324 C C . THR B 1 270 ? 8.181 -21.353 -76.012 1.00 14.26 266 THR B C 1
ATOM 9325 O O . THR B 1 270 ? 8.603 -21.861 -77.054 1.00 15.91 266 THR B O 1
ATOM 9336 N N . SER B 1 271 ? 8.400 -21.890 -74.814 1.00 12.02 267 SER B N 1
ATOM 9337 C CA . SER B 1 271 ? 9.099 -23.151 -74.651 1.00 11.94 267 SER B CA 1
ATOM 9338 C C . SER B 1 271 ? 8.217 -24.374 -74.843 1.00 13.48 267 SER B C 1
ATOM 9339 O O . SER B 1 271 ? 8.752 -25.473 -75.009 1.00 13.52 267 SER B O 1
ATOM 9347 N N . ALA B 1 272 ? 6.900 -24.216 -74.867 1.00 13.25 268 ALA B N 1
ATOM 9348 C CA . ALA B 1 272 ? 6.020 -25.363 -75.005 1.00 14.42 268 ALA B CA 1
ATOM 9349 C C . ALA B 1 272 ? 6.225 -26.008 -76.371 1.00 13.89 268 ALA B C 1
ATOM 9350 O O . ALA B 1 272 ? 6.337 -25.324 -77.394 1.00 14.36 268 ALA B O 1
ATOM 9357 N N . ALA B 1 273 ? 6.304 -27.340 -76.377 1.00 12.64 269 ALA B N 1
ATOM 9358 C CA . ALA B 1 273 ? 6.625 -28.059 -77.593 1.00 11.78 269 ALA B CA 1
ATOM 9359 C C . ALA B 1 273 ? 5.439 -28.261 -78.527 1.00 14.14 269 ALA B C 1
ATOM 9360 O O . ALA B 1 273 ? 5.671 -28.557 -79.698 1.00 13.56 269 ALA B O 1
ATOM 9367 N N . LEU B 1 274 ? 4.203 -28.141 -78.037 1.00 13.76 270 LEU B N 1
ATOM 9368 C CA . LEU B 1 274 ? 3.020 -28.536 -78.782 1.00 15.15 270 LEU B CA 1
ATOM 9369 C C . LEU B 1 274 ? 2.129 -27.335 -79.050 1.00 15.47 270 LEU B C 1
ATOM 9370 O O . LEU B 1 274 ? 2.080 -26.384 -78.271 1.00 16.55 270 LEU B O 1
ATOM 9386 N N . MET B 1 275 ? 1.425 -27.391 -80.181 1.00 15.32 271 MET B N 1
ATOM 9387 C CA . MET B 1 275 ? 0.453 -26.358 -80.532 1.00 18.08 271 MET B CA 1
ATOM 9388 C C . MET B 1 275 ? -0.834 -26.588 -79.750 1.00 19.94 271 MET B C 1
ATOM 9389 O O . MET B 1 275 ? -1.132 -27.715 -79.368 1.00 21.01 271 MET B O 1
ATOM 9403 N N . PRO B 1 276 ? -1.603 -25.539 -79.486 1.00 23.50 272 PRO B N 1
ATOM 9404 C CA . PRO B 1 276 ? -2.861 -25.721 -78.748 1.00 24.97 272 PRO B CA 1
ATOM 9405 C C . PRO B 1 276 ? -3.737 -26.785 -79.388 1.00 21.01 272 PRO B C 1
ATOM 9406 O O . PRO B 1 276 ? -3.967 -26.781 -80.601 1.00 23.05 272 PRO B O 1
ATOM 9417 N N . GLY B 1 277 ? -4.240 -27.701 -78.562 1.00 24.80 273 GLY B N 1
ATOM 9418 C CA . GLY B 1 277 ? -5.122 -28.749 -79.025 1.00 25.97 273 GLY B CA 1
ATOM 9419 C C . GLY B 1 277 ? -4.438 -29.985 -79.562 1.00 26.21 273 GLY B C 1
ATOM 9420 O O . GLY B 1 277 ? -5.132 -30.904 -80.032 1.00 28.49 273 GLY B O 1
ATOM 9424 N N . ALA B 1 278 ? -3.106 -30.040 -79.515 1.00 22.32 274 ALA B N 1
ATOM 9425 C CA . ALA B 1 278 ? -2.388 -31.229 -79.946 1.00 21.23 274 ALA B CA 1
ATOM 9426 C C . ALA B 1 278 ? -2.867 -32.432 -79.142 1.00 20.83 274 ALA B C 1
ATOM 9427 O O . ALA B 1 278 ? -3.184 -32.320 -77.954 1.00 21.09 274 ALA B O 1
ATOM 9434 N N . SER B 1 279 ? -2.921 -33.584 -79.791 1.00 20.19 275 SER B N 1
ATOM 9435 C CA . SER B 1 279 ? -3.469 -34.763 -79.141 1.00 19.72 275 SER B CA 1
ATOM 9436 C C . SER B 1 279 ? -2.684 -35.098 -77.881 1.00 19.45 275 SER B C 1
ATOM 9437 O O . SER B 1 279 ? -1.455 -35.158 -77.927 1.00 18.65 275 SER B O 1
ATOM 9445 N N . PRO B 1 280 ? -3.349 -35.362 -76.757 1.00 18.54 276 PRO B N 1
ATOM 9446 C CA . PRO B 1 280 ? -2.608 -35.758 -75.554 1.00 18.57 276 PRO B CA 1
ATOM 9447 C C . PRO B 1 280 ? -1.947 -37.115 -75.666 1.00 19.15 276 PRO B C 1
ATOM 9448 O O . PRO B 1 280 ? -1.104 -37.431 -74.813 1.00 17.71 276 PRO B O 1
ATOM 9459 N N . THR B 1 281 ? -2.304 -37.935 -76.661 1.00 18.73 277 THR B N 1
ATOM 9460 C CA . THR B 1 281 ? -1.797 -39.304 -76.764 1.00 18.88 277 THR B CA 1
ATOM 9461 C C . THR B 1 281 ? -0.754 -39.470 -77.868 1.00 18.88 277 THR B C 1
ATOM 9462 O O . THR B 1 281 ? -0.359 -40.602 -78.173 1.00 19.79 277 THR B O 1
ATOM 9473 N N . GLY B 1 282 ? -0.269 -38.372 -78.440 1.00 19.86 278 GLY B N 1
ATOM 9474 C CA . GLY B 1 282 ? 0.786 -38.423 -79.409 1.00 20.50 278 GLY B CA 1
ATOM 9475 C C . GLY B 1 282 ? 0.290 -38.452 -80.836 1.00 20.01 278 GLY B C 1
ATOM 9476 O O . GLY B 1 282 ? -0.805 -37.992 -81.162 1.00 21.68 278 GLY B O 1
ATOM 9480 N N . GLY B 1 283 ? 1.157 -38.956 -81.710 1.00 20.70 279 GLY B N 1
ATOM 9481 C CA . GLY B 1 283 ? 0.851 -39.028 -83.120 1.00 22.73 279 GLY B CA 1
ATOM 9482 C C . GLY B 1 283 ? 0.977 -37.709 -83.841 1.00 21.11 279 GLY B C 1
ATOM 9483 O O . GLY B 1 283 ? 0.376 -37.546 -84.904 1.00 25.76 279 GLY B O 1
ATOM 9487 N N . TRP B 1 284 ? 1.782 -36.786 -83.330 1.00 20.85 280 TRP B N 1
ATOM 9488 C CA . TRP B 1 284 ? 1.805 -35.414 -83.835 1.00 20.52 280 TRP B CA 1
ATOM 9489 C C . TRP B 1 284 ? 2.515 -35.328 -85.181 1.00 24.15 280 TRP B C 1
ATOM 9490 O O . TRP B 1 284 ? 3.542 -35.969 -85.400 1.00 28.59 280 TRP B O 1
ATOM 9511 N N . THR B 1 285 ? 1.958 -34.519 -86.086 1.00 24.88 281 THR B N 1
ATOM 9512 C CA . THR B 1 285 ? 2.659 -34.159 -87.301 1.00 24.39 281 THR B CA 1
ATOM 9513 C C . THR B 1 285 ? 3.405 -32.844 -87.059 1.00 25.60 281 THR B C 1
ATOM 9514 O O . THR B 1 285 ? 3.301 -32.223 -85.992 1.00 22.95 281 THR B O 1
ATOM 9525 N N . ASP B 1 286 ? 4.171 -32.410 -88.063 1.00 25.91 282 ASP B N 1
ATOM 9526 C CA . ASP B 1 286 ? 4.928 -31.164 -87.964 1.00 27.73 282 ASP B CA 1
ATOM 9527 C C . ASP B 1 286 ? 4.036 -30.008 -87.547 1.00 24.28 282 ASP B C 1
ATOM 9528 O O . ASP B 1 286 ? 4.450 -29.154 -86.754 1.00 23.27 282 ASP B O 1
ATOM 9537 N N . SER B 1 287 ? 2.818 -29.943 -88.079 1.00 23.50 283 SER B N 1
ATOM 9538 C CA . SER B 1 287 ? 1.945 -28.810 -87.805 1.00 21.98 283 SER B CA 1
ATOM 9539 C C . SER B 1 287 ? 1.370 -28.834 -86.402 1.00 22.18 283 SER B C 1
ATOM 9540 O O . SER B 1 287 ? 0.788 -27.830 -85.991 1.00 23.64 283 SER B O 1
ATOM 9548 N N . ASN B 1 288 ? 1.514 -29.932 -85.658 1.00 20.51 284 ASN B N 1
ATOM 9549 C CA . ASN B 1 288 ? 1.059 -29.964 -84.279 1.00 19.02 284 ASN B CA 1
ATOM 9550 C C . ASN B 1 288 ? 2.148 -29.535 -83.299 1.00 16.84 284 ASN B C 1
ATOM 9551 O O . ASN B 1 288 ? 1.896 -29.483 -82.092 1.00 17.81 284 ASN B O 1
ATOM 9562 N N . LEU B 1 289 ? 3.349 -29.278 -83.792 1.00 17.33 285 LEU B N 1
ATOM 9563 C CA . LEU B 1 289 ? 4.482 -28.883 -82.967 1.00 17.38 285 LEU B CA 1
ATOM 9564 C C . LEU B 1 289 ? 4.722 -27.391 -83.094 1.00 15.41 285 LEU B C 1
ATOM 9565 O O . LEU B 1 289 ? 4.579 -26.819 -84.178 1.00 18.32 285 LEU B O 1
ATOM 9581 N N . SER B 1 290 ? 5.107 -26.767 -81.986 1.00 14.81 286 SER B N 1
ATOM 9582 C CA . SER B 1 290 ? 5.533 -25.378 -82.023 1.00 15.95 286 SER B CA 1
ATOM 9583 C C . SER B 1 290 ? 6.912 -25.288 -82.670 1.00 15.08 286 SER B C 1
ATOM 9584 O O . SER B 1 290 ? 7.567 -26.296 -82.941 1.00 14.68 286 SER B O 1
ATOM 9592 N N . ALA B 1 291 ? 7.378 -24.059 -82.888 1.00 16.30 287 ALA B N 1
ATOM 9593 C CA . ALA B 1 291 ? 8.748 -23.880 -83.359 1.00 15.28 287 ALA B CA 1
ATOM 9594 C C . ALA B 1 291 ? 9.750 -24.544 -82.415 1.00 15.17 287 ALA B C 1
ATOM 9595 O O . ALA B 1 291 ? 10.708 -25.187 -82.868 1.00 16.33 287 ALA B O 1
ATOM 9602 N N . SER B 1 292 ? 9.555 -24.389 -81.101 1.00 13.31 288 SER B N 1
ATOM 9603 C CA . SER B 1 292 ? 10.440 -25.051 -80.149 1.00 14.86 288 SER B CA 1
ATOM 9604 C C . SER B 1 292 ? 10.358 -26.572 -80.288 1.00 14.92 288 SER B C 1
ATOM 9605 O O . SER B 1 292 ? 11.384 -27.264 -80.339 1.00 14.47 288 SER B O 1
ATOM 9613 N N . GLY B 1 293 ? 9.141 -27.111 -80.369 1.00 15.14 289 GLY B N 1
ATOM 9614 C CA . GLY B 1 293 ? 8.989 -28.557 -80.465 1.00 13.83 289 GLY B CA 1
ATOM 9615 C C . GLY B 1 293 ? 9.600 -29.138 -81.724 1.00 15.18 289 GLY B C 1
ATOM 9616 O O . GLY B 1 293 ? 10.238 -30.198 -81.679 1.00 14.22 289 GLY B O 1
ATOM 9620 N N . LYS B 1 294 ? 9.424 -28.456 -82.863 1.00 15.34 290 LYS B N 1
ATOM 9621 C CA . LYS B 1 294 ? 10.010 -28.945 -84.106 1.00 16.26 290 LYS B CA 1
ATOM 9622 C C . LYS B 1 294 ? 11.523 -29.062 -83.963 1.00 16.52 290 LYS B C 1
ATOM 9623 O O . LYS B 1 294 ? 12.126 -30.058 -84.378 1.00 17.42 290 LYS B O 1
ATOM 9642 N N . PHE B 1 295 ? 12.145 -28.058 -83.337 1.00 15.71 291 PHE B N 1
ATOM 9643 C CA . PHE B 1 295 ? 13.598 -28.035 -83.183 1.00 15.75 291 PHE B CA 1
ATOM 9644 C C . PHE B 1 295 ? 14.062 -29.113 -82.219 1.00 15.66 291 PHE B C 1
ATOM 9645 O O . PHE B 1 295 ? 15.012 -29.847 -82.507 1.00 16.07 291 PHE B O 1
ATOM 9662 N N . VAL B 1 296 ? 13.422 -29.206 -81.055 1.00 13.32 292 VAL B N 1
ATOM 9663 C CA . VAL B 1 296 ? 13.851 -30.188 -80.055 1.00 13.39 292 VAL B CA 1
ATOM 9664 C C . VAL B 1 296 ? 13.680 -31.604 -80.592 1.00 14.67 292 VAL B C 1
ATOM 9665 O O . VAL B 1 296 ? 14.561 -32.450 -80.418 1.00 16.22 292 VAL B O 1
ATOM 9678 N N . ARG B 1 297 ? 12.570 -31.871 -81.292 1.00 14.05 293 ARG B N 1
ATOM 9679 C CA . ARG B 1 297 ? 12.374 -33.203 -81.874 1.00 16.64 293 ARG B CA 1
ATOM 9680 C C . ARG B 1 297 ? 13.481 -33.537 -82.875 1.00 16.01 293 ARG B C 1
ATOM 9681 O O . ARG B 1 297 ? 14.040 -34.645 -82.850 1.00 17.53 293 ARG B O 1
ATOM 9702 N N . GLU B 1 298 ? 13.819 -32.586 -83.758 1.00 17.38 294 GLU B N 1
ATOM 9703 C CA A GLU B 1 298 ? 14.910 -32.816 -84.695 0.35 17.92 294 GLU B CA 1
ATOM 9704 C CA B GLU B 1 298 ? 14.923 -32.786 -84.697 0.65 17.82 294 GLU B CA 1
ATOM 9705 C C . GLU B 1 298 ? 16.214 -33.112 -83.960 1.00 17.46 294 GLU B C 1
ATOM 9706 O O . GLU B 1 298 ? 16.968 -34.007 -84.364 1.00 19.77 294 GLU B O 1
ATOM 9729 N N . GLN B 1 299 ? 16.497 -32.376 -82.884 1.00 16.74 295 GLN B N 1
ATOM 9730 C CA . GLN B 1 299 ? 17.764 -32.529 -82.186 1.00 16.83 295 GLN B CA 1
ATOM 9731 C C . GLN B 1 299 ? 17.845 -33.863 -81.457 1.00 17.66 295 GLN B C 1
ATOM 9732 O O . GLN B 1 299 ? 18.909 -34.490 -81.449 1.00 20.67 295 GLN B O 1
ATOM 9746 N N . ILE B 1 300 ? 16.725 -34.344 -80.893 1.00 16.64 296 ILE B N 1
ATOM 9747 C CA . ILE B 1 300 ? 16.759 -35.627 -80.193 1.00 15.47 296 ILE B CA 1
ATOM 9748 C C . ILE B 1 300 ? 16.909 -36.767 -81.194 1.00 18.53 296 ILE B C 1
ATOM 9749 O O . ILE B 1 300 ? 17.588 -37.775 -80.927 1.00 22.24 296 ILE B O 1
ATOM 9765 N N . ARG B 1 301 ? 16.300 -36.618 -82.371 1.00 19.29 297 ARG B N 1
ATOM 9766 C CA . ARG B 1 301 ? 16.403 -37.647 -83.403 1.00 20.40 297 ARG B CA 1
ATOM 9767 C C . ARG B 1 301 ? 17.818 -37.780 -83.959 1.00 23.28 297 ARG B C 1
ATOM 9768 O O . ARG B 1 301 ? 18.135 -38.827 -84.547 1.00 26.00 297 ARG B O 1
ATOM 9789 N N . ARG B 1 302 ? 18.669 -36.762 -83.797 1.00 26.63 298 ARG B N 1
ATOM 9790 C CA A ARG B 1 302 ? 20.055 -36.870 -84.233 0.50 29.47 298 ARG B CA 1
ATOM 9791 C CA B ARG B 1 302 ? 20.054 -36.873 -84.234 0.50 29.73 298 ARG B CA 1
ATOM 9792 C C . ARG B 1 302 ? 20.819 -37.798 -83.297 1.00 32.50 298 ARG B C 1
ATOM 9793 O O . ARG B 1 302 ? 20.668 -37.732 -82.074 1.00 32.78 298 ARG B O 1
ATOM 9834 N N . SER B 1 303 ? 21.660 -38.652 -83.873 1.00 39.95 299 SER B N 1
ATOM 9835 C CA . SER B 1 303 ? 22.478 -39.565 -83.074 1.00 48.85 299 SER B CA 1
ATOM 9836 C C . SER B 1 303 ? 23.548 -40.269 -83.904 1.00 52.31 299 SER B C 1
ATOM 9837 O O . SER B 1 303 ? 24.182 -39.657 -84.757 1.00 54.47 299 SER B O 1
ATOM 9845 N N . HIS C 1 1 ? 10.225 -21.852 -65.272 1.00 13.32 -3 HIS C N 1
ATOM 9846 C CA . HIS C 1 1 ? 10.458 -20.467 -65.763 1.00 12.94 -3 HIS C CA 1
ATOM 9847 C C . HIS C 1 1 ? 10.477 -19.521 -64.587 1.00 13.52 -3 HIS C C 1
ATOM 9848 O O . HIS C 1 1 ? 9.914 -19.824 -63.531 1.00 13.68 -3 HIS C O 1
ATOM 9864 N N . HIS C 1 2 ? 11.147 -18.384 -64.790 1.00 11.32 -2 HIS C N 1
ATOM 9865 C CA . HIS C 1 2 ? 11.246 -17.350 -63.768 1.00 13.14 -2 HIS C CA 1
ATOM 9866 C C . HIS C 1 2 ? 11.598 -16.044 -64.458 1.00 14.36 -2 HIS C C 1
ATOM 9867 O O . HIS C 1 2 ? 12.117 -16.038 -65.571 1.00 14.05 -2 HIS C O 1
ATOM 9881 N N . GLY C 1 3 ? 11.316 -14.932 -63.784 1.00 13.66 -1 GLY C N 1
ATOM 9882 C CA . GLY C 1 3 ? 11.775 -13.649 -64.280 1.00 14.95 -1 GLY C CA 1
ATOM 9883 C C . GLY C 1 3 ? 13.283 -13.531 -64.116 1.00 15.99 -1 GLY C C 1
ATOM 9884 O O . GLY C 1 3 ? 13.830 -13.771 -63.034 1.00 17.32 -1 GLY C O 1
ATOM 9888 N N . SER C 1 4 ? 13.967 -13.215 -65.206 1.00 16.14 0 SER C N 1
ATOM 9889 C CA . SER C 1 4 ? 15.408 -13.051 -65.147 1.00 17.94 0 SER C CA 1
ATOM 9890 C C . SER C 1 4 ? 15.757 -11.764 -64.411 1.00 15.63 0 SER C C 1
ATOM 9891 O O . SER C 1 4 ? 14.975 -10.811 -64.366 1.00 18.15 0 SER C O 1
ATOM 9899 N N . THR C 1 5 ? 16.927 -11.755 -63.815 1.00 14.93 1 THR C N 1
ATOM 9900 C CA . THR C 1 5 ? 17.456 -10.538 -63.213 1.00 14.44 1 THR C CA 1
ATOM 9901 C C . THR C 1 5 ? 18.646 -10.016 -64.032 1.00 15.17 1 THR C C 1
ATOM 9902 O O . THR C 1 5 ? 19.284 -10.765 -64.784 1.00 16.07 1 THR C O 1
ATOM 9913 N N . PRO C 1 6 ? 18.998 -8.745 -63.883 1.00 14.46 2 PRO C N 1
ATOM 9914 C CA . PRO C 1 6 ? 20.137 -8.230 -64.667 1.00 13.81 2 PRO C CA 1
ATOM 9915 C C . PRO C 1 6 ? 21.433 -8.961 -64.389 1.00 14.06 2 PRO C C 1
ATOM 9916 O O . PRO C 1 6 ? 22.206 -9.224 -65.318 1.00 14.53 2 PRO C O 1
ATOM 9927 N N . VAL C 1 7 ? 21.707 -9.276 -63.120 1.00 13.96 3 VAL C N 1
ATOM 9928 C CA . VAL C 1 7 ? 22.959 -9.943 -62.774 1.00 15.40 3 VAL C CA 1
ATOM 9929 C C . VAL C 1 7 ? 22.946 -11.406 -63.219 1.00 16.47 3 VAL C C 1
ATOM 9930 O O . VAL C 1 7 ? 23.972 -11.951 -63.659 1.00 16.21 3 VAL C O 1
ATOM 9943 N N . GLU C 1 8 ? 21.794 -12.076 -63.110 1.00 15.38 4 GLU C N 1
ATOM 9944 C CA . GLU C 1 8 ? 21.694 -13.403 -63.705 1.00 15.78 4 GLU C CA 1
ATOM 9945 C C . GLU C 1 8 ? 22.065 -13.362 -65.184 1.00 15.84 4 GLU C C 1
ATOM 9946 O O . GLU C 1 8 ? 22.751 -14.255 -65.696 1.00 16.57 4 GLU C O 1
ATOM 9958 N N . THR C 1 9 ? 21.615 -12.326 -65.888 1.00 16.78 5 THR C N 1
ATOM 9959 C CA . THR C 1 9 ? 21.798 -12.240 -67.325 1.00 16.73 5 THR C CA 1
ATOM 9960 C C . THR C 1 9 ? 23.213 -11.837 -67.707 1.00 16.77 5 THR C C 1
ATOM 9961 O O . THR C 1 9 ? 23.774 -12.367 -68.669 1.00 20.14 5 THR C O 1
ATOM 9972 N N . HIS C 1 10 ? 23.815 -10.910 -66.966 1.00 15.31 6 HIS C N 1
ATOM 9973 C CA . HIS C 1 10 ? 25.054 -10.278 -67.398 1.00 14.47 6 HIS C CA 1
ATOM 9974 C C . HIS C 1 10 ? 26.250 -10.552 -66.516 1.00 16.38 6 HIS C C 1
ATOM 9975 O O . HIS C 1 10 ? 27.383 -10.354 -66.976 1.00 16.59 6 HIS C O 1
ATOM 9989 N N . GLY C 1 11 ? 26.050 -11.005 -65.283 1.00 14.96 7 GLY C N 1
ATOM 9990 C CA . GLY C 1 11 ? 27.167 -11.432 -64.468 1.00 14.68 7 GLY C CA 1
ATOM 9991 C C . GLY C 1 11 ? 28.202 -10.357 -64.210 1.00 13.88 7 GLY C C 1
ATOM 9992 O O . GLY C 1 11 ? 27.885 -9.178 -63.992 1.00 15.21 7 GLY C O 1
ATOM 9996 N N . GLN C 1 12 ? 29.469 -10.788 -64.183 1.00 14.48 8 GLN C N 1
ATOM 9997 C CA . GLN C 1 12 ? 30.601 -9.907 -63.922 1.00 14.38 8 GLN C CA 1
ATOM 9998 C C . GLN C 1 12 ? 30.822 -8.990 -65.118 1.00 14.54 8 GLN C C 1
ATOM 9999 O O . GLN C 1 12 ? 31.053 -9.463 -66.239 1.00 16.00 8 GLN C O 1
ATOM 10013 N N . LEU C 1 13 ? 30.781 -7.681 -64.865 1.00 13.76 9 LEU C N 1
ATOM 10014 C CA . LEU C 1 13 ? 31.026 -6.699 -65.908 1.00 14.82 9 LEU C CA 1
ATOM 10015 C C . LEU C 1 13 ? 32.516 -6.394 -65.992 1.00 15.08 9 LEU C C 1
ATOM 10016 O O . LEU C 1 13 ? 33.272 -6.567 -65.023 1.00 17.67 9 LEU C O 1
ATOM 10032 N N . SER C 1 14 ? 32.933 -5.918 -67.160 1.00 15.62 10 SER C N 1
ATOM 10033 C CA . SER C 1 14 ? 34.300 -5.452 -67.341 1.00 16.32 10 SER C CA 1
ATOM 10034 C C . SER C 1 14 ? 34.323 -4.375 -68.413 1.00 15.49 10 SER C C 1
ATOM 10035 O O . SER C 1 14 ? 33.326 -4.111 -69.079 1.00 17.06 10 SER C O 1
ATOM 10043 N N . VAL C 1 15 ? 35.485 -3.768 -68.595 1.00 17.17 11 VAL C N 1
ATOM 10044 C CA . VAL C 1 15 ? 35.701 -2.771 -69.647 1.00 17.73 11 VAL C CA 1
ATOM 10045 C C . VAL C 1 15 ? 36.636 -3.379 -70.687 1.00 18.74 11 VAL C C 1
ATOM 10046 O O . VAL C 1 15 ? 37.759 -3.772 -70.362 1.00 19.85 11 VAL C O 1
ATOM 10059 N N . LYS C 1 16 ? 36.181 -3.432 -71.938 1.00 20.31 12 LYS C N 1
ATOM 10060 C CA A LYS C 1 16 ? 36.953 -3.993 -73.040 0.49 20.03 12 LYS C CA 1
ATOM 10061 C CA B LYS C 1 16 ? 36.959 -3.987 -73.037 0.51 20.67 12 LYS C CA 1
ATOM 10062 C C . LYS C 1 16 ? 36.855 -3.045 -74.225 1.00 21.87 12 LYS C C 1
ATOM 10063 O O . LYS C 1 16 ? 35.753 -2.666 -74.633 1.00 23.67 12 LYS C O 1
ATOM 10100 N N . GLY C 1 17 ? 38.000 -2.650 -74.765 1.00 24.64 13 GLY C N 1
ATOM 10101 C CA . GLY C 1 17 ? 37.990 -1.730 -75.894 1.00 28.75 13 GLY C CA 1
ATOM 10102 C C . GLY C 1 17 ? 37.189 -0.480 -75.628 1.00 28.42 13 GLY C C 1
ATOM 10103 O O . GLY C 1 17 ? 36.510 0.033 -76.527 1.00 31.74 13 GLY C O 1
ATOM 10107 N N . GLY C 1 18 ? 37.232 0.015 -74.395 1.00 25.56 14 GLY C N 1
ATOM 10108 C CA . GLY C 1 18 ? 36.589 1.274 -74.081 1.00 22.40 14 GLY C CA 1
ATOM 10109 C C . GLY C 1 18 ? 35.093 1.202 -73.872 1.00 21.06 14 GLY C C 1
ATOM 10110 O O . GLY C 1 18 ? 34.435 2.256 -73.796 1.00 21.39 14 GLY C O 1
ATOM 10114 N N A GLN C 1 19 ? 34.499 0.019 -73.810 0.48 20.75 15 GLN C N 1
ATOM 10115 N N B GLN C 1 19 ? 34.552 -0.016 -73.738 0.52 21.53 15 GLN C N 1
ATOM 10116 C CA A GLN C 1 19 ? 33.079 -0.011 -73.500 0.48 19.93 15 GLN C CA 1
ATOM 10117 C CA B GLN C 1 19 ? 33.126 -0.272 -73.646 0.52 20.23 15 GLN C CA 1
ATOM 10118 C C A GLN C 1 19 ? 32.782 -1.104 -72.482 0.48 18.04 15 GLN C C 1
ATOM 10119 C C B GLN C 1 19 ? 32.829 -1.134 -72.424 0.52 17.52 15 GLN C C 1
ATOM 10120 O O A GLN C 1 19 ? 33.539 -2.065 -72.299 0.48 19.84 15 GLN C O 1
ATOM 10121 O O B GLN C 1 19 ? 33.627 -1.997 -72.041 0.52 17.61 15 GLN C O 1
ATOM 10148 N N . LEU C 1 20 ? 31.658 -0.909 -71.814 1.00 16.95 16 LEU C N 1
ATOM 10149 C CA . LEU C 1 20 ? 31.173 -1.813 -70.783 1.00 15.79 16 LEU C CA 1
ATOM 10150 C C . LEU C 1 20 ? 30.631 -3.075 -71.448 1.00 16.28 16 LEU C C 1
ATOM 10151 O O . LEU C 1 20 ? 29.748 -2.992 -72.310 1.00 17.45 16 LEU C O 1
ATOM 10168 N N . VAL C 1 21 ? 31.157 -4.235 -71.042 1.00 16.66 17 VAL C N 1
ATOM 10169 C CA . VAL C 1 21 ? 30.718 -5.527 -71.553 1.00 15.80 17 VAL C CA 1
ATOM 10170 C C . VAL C 1 21 ? 30.365 -6.421 -70.369 1.00 16.60 17 VAL C C 1
ATOM 10171 O O . VAL C 1 21 ? 30.788 -6.193 -69.230 1.00 16.47 17 VAL C O 1
ATOM 10184 N N . ASP C 1 22 ? 29.552 -7.434 -70.644 1.00 15.50 18 ASP C N 1
ATOM 10185 C CA . ASP C 1 22 ? 29.128 -8.373 -69.618 1.00 16.98 18 ASP C CA 1
ATOM 10186 C C . ASP C 1 22 ? 30.024 -9.612 -69.602 1.00 17.22 18 ASP C C 1
ATOM 10187 O O . ASP C 1 22 ? 31.034 -9.686 -70.299 1.00 19.27 18 ASP C O 1
ATOM 10196 N N . GLU C 1 23 ? 29.638 -10.612 -68.804 1.00 15.37 19 GLU C N 1
ATOM 10197 C CA . GLU C 1 23 ? 30.487 -11.778 -68.596 1.00 16.17 19 GLU C CA 1
ATOM 10198 C C . GLU C 1 23 ? 30.564 -12.657 -69.835 1.00 19.48 19 GLU C C 1
ATOM 10199 O O . GLU C 1 23 ? 31.467 -13.498 -69.928 1.00 21.23 19 GLU C O 1
ATOM 10211 N N . ASN C 1 24 ? 29.636 -12.490 -70.772 1.00 18.18 20 ASN C N 1
ATOM 10212 C CA . ASN C 1 24 ? 29.707 -13.139 -72.070 1.00 18.86 20 ASN C CA 1
ATOM 10213 C C . ASN C 1 24 ? 30.472 -12.319 -73.097 1.00 19.14 20 ASN C C 1
ATOM 10214 O O . ASN C 1 24 ? 30.546 -12.718 -74.261 1.00 22.37 20 ASN C O 1
ATOM 10225 N N . GLY C 1 25 ? 31.064 -11.204 -72.684 1.00 20.30 21 GLY C N 1
ATOM 10226 C CA . GLY C 1 25 ? 31.816 -10.353 -73.581 1.00 19.75 21 GLY C CA 1
ATOM 10227 C C . GLY C 1 25 ? 30.973 -9.465 -74.452 1.00 22.06 21 GLY C C 1
ATOM 10228 O O . GLY C 1 25 ? 31.507 -8.826 -75.371 1.00 24.08 21 GLY C O 1
ATOM 10232 N N A LYS C 1 26 ? 29.674 -9.396 -74.208 0.58 22.25 22 LYS C N 1
ATOM 10233 N N B LYS C 1 26 ? 29.680 -9.360 -74.158 0.42 22.14 22 LYS C N 1
ATOM 10234 C CA A LYS C 1 26 ? 28.792 -8.612 -75.063 0.58 23.36 22 LYS C CA 1
ATOM 10235 C CA B LYS C 1 26 ? 28.790 -8.600 -75.017 0.42 22.73 22 LYS C CA 1
ATOM 10236 C C A LYS C 1 26 ? 28.580 -7.223 -74.466 0.58 20.96 22 LYS C C 1
ATOM 10237 C C B LYS C 1 26 ? 28.584 -7.203 -74.452 0.42 21.03 22 LYS C C 1
ATOM 10238 O O A LYS C 1 26 ? 28.513 -7.082 -73.243 0.58 20.70 22 LYS C O 1
ATOM 10239 O O B LYS C 1 26 ? 28.501 -7.034 -73.221 0.42 20.88 22 LYS C O 1
ATOM 10276 N N . PRO C 1 27 ? 28.497 -6.194 -75.314 1.00 20.38 23 PRO C N 1
ATOM 10277 C CA . PRO C 1 27 ? 28.207 -4.846 -74.807 1.00 21.81 23 PRO C CA 1
ATOM 10278 C C . PRO C 1 27 ? 26.909 -4.870 -74.017 1.00 21.13 23 PRO C C 1
ATOM 10279 O O . PRO C 1 27 ? 25.954 -5.571 -74.364 1.00 21.31 23 PRO C O 1
ATOM 10290 N N . VAL C 1 28 ? 26.893 -4.126 -72.925 1.00 17.73 24 VAL C N 1
ATOM 10291 C CA . VAL C 1 28 ? 25.722 -4.035 -72.069 1.00 18.96 24 VAL C CA 1
ATOM 10292 C C . VAL C 1 28 ? 25.582 -2.582 -71.653 1.00 17.92 24 VAL C C 1
ATOM 10293 O O . VAL C 1 28 ? 26.583 -1.901 -71.389 1.00 20.10 24 VAL C O 1
ATOM 10306 N N . GLN C 1 29 ? 24.340 -2.108 -71.607 1.00 16.83 25 GLN C N 1
ATOM 10307 C CA . GLN C 1 29 ? 24.031 -0.756 -71.142 1.00 17.04 25 GLN C CA 1
ATOM 10308 C C . GLN C 1 29 ? 23.209 -0.888 -69.865 1.00 17.70 25 GLN C C 1
ATOM 10309 O O . GLN C 1 29 ? 22.160 -1.545 -69.860 1.00 20.28 25 GLN C O 1
ATOM 10323 N N . LEU C 1 30 ? 23.691 -0.281 -68.789 1.00 13.71 26 LEU C N 1
ATOM 10324 C CA . LEU C 1 30 ? 22.906 -0.132 -67.575 1.00 13.97 26 LEU C CA 1
ATOM 10325 C C . LEU C 1 30 ? 22.125 1.179 -67.656 1.00 13.01 26 LEU C C 1
ATOM 10326 O O . LEU C 1 30 ? 22.636 2.204 -68.121 1.00 13.56 26 LEU C O 1
ATOM 10342 N N . ARG C 1 31 ? 20.878 1.136 -67.217 1.00 13.86 27 ARG C N 1
ATOM 10343 C CA . ARG C 1 31 ? 20.038 2.323 -67.122 1.00 13.30 27 ARG C CA 1
ATOM 10344 C C . ARG C 1 31 ? 19.287 2.225 -65.802 1.00 14.61 27 ARG C C 1
ATOM 10345 O O . ARG C 1 31 ? 18.671 1.196 -65.516 1.00 15.59 27 ARG C O 1
ATOM 10366 N N . GLY C 1 32 ? 19.361 3.265 -64.983 1.00 13.87 28 GLY C N 1
ATOM 10367 C CA . GLY C 1 32 ? 18.699 3.221 -63.703 1.00 13.12 28 GLY C CA 1
ATOM 10368 C C . GLY C 1 32 ? 18.601 4.576 -63.053 1.00 12.14 28 GLY C C 1
ATOM 10369 O O . GLY C 1 32 ? 18.612 5.611 -63.725 1.00 14.26 28 GLY C O 1
ATOM 10373 N N . MET C 1 33 ? 18.473 4.536 -61.727 1.00 13.51 29 MET C N 1
ATOM 10374 C CA . MET C 1 33 ? 18.233 5.716 -60.915 1.00 12.20 29 MET C CA 1
ATOM 10375 C C . MET C 1 33 ? 19.321 5.880 -59.870 1.00 12.92 29 MET C C 1
ATOM 10376 O O . MET C 1 33 ? 19.879 4.895 -59.366 1.00 13.77 29 MET C O 1
ATOM 10390 N N . SER C 1 34 ? 19.571 7.144 -59.520 1.00 11.90 30 SER C N 1
ATOM 10391 C CA . SER C 1 34 ? 20.375 7.500 -58.361 1.00 10.92 30 SER C CA 1
ATOM 10392 C C . SER C 1 34 ? 19.455 7.981 -57.245 1.00 12.85 30 SER C C 1
ATOM 10393 O O . SER C 1 34 ? 18.496 8.724 -57.493 1.00 13.72 30 SER C O 1
ATOM 10401 N N . SER C 1 35 ? 19.748 7.556 -56.021 1.00 12.52 31 SER C N 1
ATOM 10402 C CA . SER C 1 35 ? 19.177 8.191 -54.846 1.00 12.44 31 SER C CA 1
ATOM 10403 C C . SER C 1 35 ? 19.598 9.657 -54.814 1.00 11.74 31 SER C C 1
ATOM 10404 O O . SER C 1 35 ? 20.504 10.072 -55.533 1.00 12.71 31 SER C O 1
ATOM 10412 N N . HIS C 1 36 ? 18.891 10.456 -54.000 1.00 13.36 32 HIS C N 1
ATOM 10413 C CA . HIS C 1 36 ? 19.416 11.740 -53.552 1.00 13.19 32 HIS C CA 1
ATOM 10414 C C . HIS C 1 36 ? 20.334 11.451 -52.364 1.00 12.99 32 HIS C C 1
ATOM 10415 O O . HIS C 1 36 ? 20.710 10.305 -52.092 1.00 13.45 32 HIS C O 1
ATOM 10429 N N . GLY C 1 37 ? 20.760 12.492 -51.660 1.00 12.95 33 GLY C N 1
ATOM 10430 C CA . GLY C 1 37 ? 21.648 12.251 -50.535 1.00 14.51 33 GLY C CA 1
ATOM 10431 C C . GLY C 1 37 ? 21.050 11.316 -49.506 1.00 13.56 33 GLY C C 1
ATOM 10432 O O . GLY C 1 37 ? 19.935 11.559 -49.030 1.00 14.36 33 GLY C O 1
ATOM 10436 N N . LEU C 1 38 ? 21.804 10.286 -49.116 1.00 14.66 34 LEU C N 1
ATOM 10437 C CA . LEU C 1 38 ? 21.289 9.285 -48.190 1.00 14.59 34 LEU C CA 1
ATOM 10438 C C . LEU C 1 38 ? 20.946 9.871 -46.824 1.00 16.65 34 LEU C C 1
ATOM 10439 O O . LEU C 1 38 ? 20.091 9.326 -46.107 1.00 18.38 34 LEU C O 1
ATOM 10455 N N . GLN C 1 39 ? 21.596 10.974 -46.441 1.00 16.91 35 GLN C N 1
ATOM 10456 C CA . GLN C 1 39 ? 21.338 11.592 -45.153 1.00 17.35 35 GLN C CA 1
ATOM 10457 C C . GLN C 1 39 ? 20.011 12.329 -45.126 1.00 18.85 35 GLN C C 1
ATOM 10458 O O . GLN C 1 39 ? 19.537 12.674 -44.032 1.00 19.14 35 GLN C O 1
ATOM 10472 N N . TRP C 1 40 ? 19.426 12.595 -46.296 1.00 16.05 36 TRP C N 1
ATOM 10473 C CA . TRP C 1 40 ? 18.177 13.322 -46.380 1.00 16.01 36 TRP C CA 1
ATOM 10474 C C . TRP C 1 40 ? 17.029 12.503 -46.939 1.00 17.01 36 TRP C C 1
ATOM 10475 O O . TRP C 1 40 ? 15.870 12.711 -46.539 1.00 20.75 36 TRP C O 1
ATOM 10496 N N . PHE C 1 41 ? 17.308 11.605 -47.877 1.00 15.97 37 PHE C N 1
ATOM 10497 C CA . PHE C 1 41 ? 16.291 10.891 -48.634 1.00 14.82 37 PHE C CA 1
ATOM 10498 C C . PHE C 1 41 ? 16.574 9.399 -48.616 1.00 14.80 37 PHE C C 1
ATOM 10499 O O . PHE C 1 41 ? 16.165 8.669 -49.518 1.00 16.71 37 PHE C O 1
ATOM 10516 N N . GLY C 1 42 ? 17.287 8.942 -47.584 1.00 16.39 38 GLY C N 1
ATOM 10517 C CA . GLY C 1 42 ? 17.611 7.528 -47.470 1.00 16.06 38 GLY C CA 1
ATOM 10518 C C . GLY C 1 42 ? 16.407 6.627 -47.265 1.00 17.86 38 GLY C C 1
ATOM 10519 O O . GLY C 1 42 ? 16.493 5.427 -47.549 1.00 16.60 38 GLY C O 1
ATOM 10523 N N . ASP C 1 43 ? 15.285 7.164 -46.762 1.00 19.29 39 ASP C N 1
ATOM 10524 C CA . ASP C 1 43 ? 14.114 6.317 -46.566 1.00 19.93 39 ASP C CA 1
ATOM 10525 C C . ASP C 1 43 ? 13.596 5.763 -47.887 1.00 18.31 39 ASP C C 1
ATOM 10526 O O . ASP C 1 43 ? 12.916 4.728 -47.889 1.00 19.30 39 ASP C O 1
ATOM 10535 N N . PHE C 1 44 ? 13.891 6.431 -49.008 1.00 17.88 40 PHE C N 1
ATOM 10536 C CA . PHE C 1 44 ? 13.472 5.942 -50.313 1.00 16.40 40 PHE C CA 1
ATOM 10537 C C . PHE C 1 44 ? 14.358 4.815 -50.836 1.00 15.30 40 PHE C C 1
ATOM 10538 O O . PHE C 1 44 ? 14.099 4.318 -51.938 1.00 16.57 40 PHE C O 1
ATOM 10555 N N . VAL C 1 45 ? 15.427 4.456 -50.115 1.00 15.16 41 VAL C N 1
ATOM 10556 C CA . VAL C 1 45 ? 16.385 3.445 -50.540 1.00 15.69 41 VAL C CA 1
ATOM 10557 C C . VAL C 1 45 ? 16.189 2.227 -49.644 1.00 14.31 41 VAL C C 1
ATOM 10558 O O . VAL C 1 45 ? 16.523 2.248 -48.453 1.00 15.71 41 VAL C O 1
ATOM 10571 N N . ASN C 1 46 ? 15.642 1.156 -50.208 1.00 15.89 42 ASN C N 1
ATOM 10572 C CA . ASN C 1 46 ? 15.362 -0.050 -49.436 1.00 16.04 42 ASN C CA 1
ATOM 10573 C C . ASN C 1 46 ? 15.003 -1.153 -50.428 1.00 15.64 42 ASN C C 1
ATOM 10574 O O . ASN C 1 46 ? 14.804 -0.903 -51.625 1.00 15.58 42 ASN C O 1
ATOM 10585 N N . LYS C 1 47 ? 14.890 -2.379 -49.912 1.00 16.98 43 LYS C N 1
ATOM 10586 C CA . LYS C 1 47 ? 14.657 -3.506 -50.810 1.00 15.73 43 LYS C CA 1
ATOM 10587 C C . LYS C 1 47 ? 13.316 -3.400 -51.527 1.00 16.97 43 LYS C C 1
ATOM 10588 O O . LYS C 1 47 ? 13.189 -3.849 -52.665 1.00 18.06 43 LYS C O 1
ATOM 10607 N N . ASP C 1 48 ? 12.316 -2.776 -50.904 1.00 17.37 44 ASP C N 1
ATOM 10608 C CA . ASP C 1 48 ? 10.993 -2.700 -51.521 1.00 17.56 44 ASP C CA 1
ATOM 10609 C C . ASP C 1 48 ? 10.985 -1.697 -52.669 1.00 17.21 44 ASP C C 1
ATOM 10610 O O . ASP C 1 48 ? 10.504 -1.995 -53.769 1.00 17.04 44 ASP C O 1
ATOM 10619 N N . SER C 1 49 ? 11.521 -0.501 -52.445 1.00 16.34 45 SER C N 1
ATOM 10620 C CA . SER C 1 49 ? 11.564 0.460 -53.540 1.00 15.11 45 SER C CA 1
ATOM 10621 C C . SER C 1 49 ? 12.488 -0.013 -54.657 1.00 15.28 45 SER C C 1
ATOM 10622 O O . SER C 1 49 ? 12.192 0.194 -55.843 1.00 15.13 45 SER C O 1
ATOM 10630 N N . MET C 1 50 ? 13.608 -0.665 -54.303 1.00 14.97 46 MET C N 1
ATOM 10631 C CA . MET C 1 50 ? 14.519 -1.171 -55.327 1.00 14.97 46 MET C CA 1
ATOM 10632 C C . MET C 1 50 ? 13.878 -2.277 -56.160 1.00 16.40 46 MET C C 1
ATOM 10633 O O . MET C 1 50 ? 14.033 -2.304 -57.389 1.00 15.55 46 MET C O 1
ATOM 10647 N N . LYS C 1 51 ? 13.124 -3.175 -55.524 1.00 14.65 47 LYS C N 1
ATOM 10648 C CA . LYS C 1 51 ? 12.428 -4.206 -56.278 1.00 15.36 47 LYS C CA 1
ATOM 10649 C C . LYS C 1 51 ? 11.373 -3.584 -57.169 1.00 16.84 47 LYS C C 1
ATOM 10650 O O . LYS C 1 51 ? 11.207 -3.989 -58.323 1.00 15.93 47 LYS C O 1
ATOM 10669 N N . TRP C 1 52 ? 10.651 -2.591 -56.647 1.00 15.85 48 TRP C N 1
ATOM 10670 C CA . TRP C 1 52 ? 9.644 -1.906 -57.444 1.00 15.58 48 TRP C CA 1
ATOM 10671 C C . TRP C 1 52 ? 10.281 -1.229 -58.648 1.00 16.27 48 TRP C C 1
ATOM 10672 O O . TRP C 1 52 ? 9.758 -1.317 -59.770 1.00 15.48 48 TRP C O 1
ATOM 10693 N N . LEU C 1 53 ? 11.427 -0.574 -58.449 1.00 15.26 49 LEU C N 1
ATOM 10694 C CA . LEU C 1 53 ? 12.104 0.028 -59.586 1.00 15.49 49 LEU C CA 1
ATOM 10695 C C . LEU C 1 53 ? 12.555 -1.029 -60.589 1.00 14.73 49 LEU C C 1
ATOM 10696 O O . LEU C 1 53 ? 12.460 -0.827 -61.801 1.00 15.58 49 LEU C O 1
ATOM 10712 N N . ARG C 1 54 ? 13.078 -2.157 -60.107 1.00 15.23 50 ARG C N 1
ATOM 10713 C CA . ARG C 1 54 ? 13.478 -3.228 -61.011 1.00 14.83 50 ARG C CA 1
ATOM 10714 C C . ARG C 1 54 ? 12.293 -3.702 -61.854 1.00 15.41 50 ARG C C 1
ATOM 10715 O O . ARG C 1 54 ? 12.401 -3.876 -63.080 1.00 17.40 50 ARG C O 1
ATOM 10736 N N . ASP C 1 55 ? 11.153 -3.935 -61.205 1.00 15.94 51 ASP C N 1
ATOM 10737 C CA . ASP C 1 55 ? 10.040 -4.624 -61.840 1.00 18.79 51 ASP C CA 1
ATOM 10738 C C . ASP C 1 55 ? 9.102 -3.686 -62.596 1.00 19.73 51 ASP C C 1
ATOM 10739 O O . ASP C 1 55 ? 8.637 -4.034 -63.688 1.00 22.81 51 ASP C O 1
ATOM 10748 N N . ASP C 1 56 ? 8.809 -2.515 -62.033 1.00 17.70 52 ASP C N 1
ATOM 10749 C CA . ASP C 1 56 ? 7.878 -1.594 -62.663 1.00 19.32 52 ASP C CA 1
ATOM 10750 C C . ASP C 1 56 ? 8.574 -0.574 -63.555 1.00 19.34 52 ASP C C 1
ATOM 10751 O O . ASP C 1 56 ? 7.987 -0.145 -64.549 1.00 21.19 52 ASP C O 1
ATOM 10760 N N . TRP C 1 57 ? 9.808 -0.161 -63.238 1.00 18.68 53 TRP C N 1
ATOM 10761 C CA . TRP C 1 57 ? 10.520 0.762 -64.112 1.00 17.93 53 TRP C CA 1
ATOM 10762 C C . TRP C 1 57 ? 11.491 0.056 -65.059 1.00 17.30 53 TRP C C 1
ATOM 10763 O O . TRP C 1 57 ? 11.894 0.640 -66.069 1.00 19.16 53 TRP C O 1
ATOM 10784 N N . GLY C 1 58 ? 11.906 -1.161 -64.738 1.00 16.71 54 GLY C N 1
ATOM 10785 C CA . GLY C 1 58 ? 12.867 -1.837 -65.571 1.00 16.76 54 GLY C CA 1
ATOM 10786 C C . GLY C 1 58 ? 14.307 -1.454 -65.317 1.00 16.08 54 GLY C C 1
ATOM 10787 O O . GLY C 1 58 ? 15.159 -1.676 -66.184 1.00 16.76 54 GLY C O 1
ATOM 10791 N N . ILE C 1 59 ? 14.626 -0.874 -64.162 1.00 13.61 55 ILE C N 1
ATOM 10792 C CA . ILE C 1 59 ? 16.014 -0.470 -63.941 1.00 14.46 55 ILE C CA 1
ATOM 10793 C C . ILE C 1 59 ? 16.891 -1.708 -63.783 1.00 14.82 55 ILE C C 1
ATOM 10794 O O . ILE C 1 59 ? 16.452 -2.757 -63.296 1.00 15.58 55 ILE C O 1
ATOM 10810 N N . ASN C 1 60 ? 18.169 -1.572 -64.130 1.00 14.21 56 ASN C N 1
ATOM 10811 C CA . ASN C 1 60 ? 19.135 -2.625 -63.828 1.00 13.54 56 ASN C CA 1
ATOM 10812 C C . ASN C 1 60 ? 20.328 -2.154 -63.003 1.00 12.73 56 ASN C C 1
ATOM 10813 O O . ASN C 1 60 ? 21.212 -2.968 -62.699 1.00 13.38 56 ASN C O 1
ATOM 10824 N N . VAL C 1 61 ? 20.341 -0.895 -62.573 1.00 11.79 57 VAL C N 1
ATOM 10825 C CA . VAL C 1 61 ? 21.402 -0.351 -61.732 1.00 10.95 57 VAL C CA 1
ATOM 10826 C C . VAL C 1 61 ? 20.775 0.688 -60.822 1.00 11.81 57 VAL C C 1
ATOM 10827 O O . VAL C 1 61 ? 19.873 1.430 -61.229 1.00 11.68 57 VAL C O 1
ATOM 10840 N N . PHE C 1 62 ? 21.231 0.708 -59.577 1.00 12.10 58 PHE C N 1
ATOM 10841 C CA . PHE C 1 62 ? 20.781 1.680 -58.597 1.00 11.63 58 PHE C CA 1
ATOM 10842 C C . PHE C 1 62 ? 22.011 2.302 -57.954 1.00 10.78 58 PHE C C 1
ATOM 10843 O O . PHE C 1 62 ? 22.883 1.571 -57.470 1.00 11.48 58 PHE C O 1
ATOM 10860 N N . ARG C 1 63 ? 22.084 3.634 -57.941 1.00 11.26 59 ARG C N 1
ATOM 10861 C CA . ARG C 1 63 ? 23.229 4.348 -57.383 1.00 12.04 59 ARG C CA 1
ATOM 10862 C C . ARG C 1 63 ? 22.851 4.937 -56.033 1.00 10.40 59 ARG C C 1
ATOM 10863 O O . ARG C 1 63 ? 21.796 5.578 -55.892 1.00 12.28 59 ARG C O 1
ATOM 10884 N N . VAL C 1 64 ? 23.720 4.739 -55.045 1.00 10.66 60 VAL C N 1
ATOM 10885 C CA . VAL C 1 64 ? 23.498 5.299 -53.714 1.00 12.40 60 VAL C CA 1
ATOM 10886 C C . VAL C 1 64 ? 24.477 6.433 -53.485 1.00 12.32 60 VAL C C 1
ATOM 10887 O O . VAL C 1 64 ? 25.697 6.222 -53.462 1.00 12.67 60 VAL C O 1
ATOM 10900 N N . ALA C 1 65 ? 23.924 7.647 -53.334 1.00 13.47 61 ALA C N 1
ATOM 10901 C CA . ALA C 1 65 ? 24.721 8.866 -53.248 1.00 12.46 61 ALA C CA 1
ATOM 10902 C C . ALA C 1 65 ? 25.039 9.129 -51.785 1.00 11.84 61 ALA C C 1
ATOM 10903 O O . ALA C 1 65 ? 24.288 9.797 -51.062 1.00 13.45 61 ALA C O 1
ATOM 10910 N N . MET C 1 66 ? 26.178 8.629 -51.339 1.00 12.64 62 MET C N 1
ATOM 10911 C CA . MET C 1 66 ? 26.588 8.828 -49.957 1.00 13.21 62 MET C CA 1
ATOM 10912 C C . MET C 1 66 ? 27.410 10.106 -49.885 1.00 14.27 62 MET C C 1
ATOM 10913 O O . MET C 1 66 ? 28.629 10.106 -50.061 1.00 13.30 62 MET C O 1
ATOM 10927 N N . TYR C 1 67 ? 26.726 11.207 -49.608 1.00 13.88 63 TYR C N 1
ATOM 10928 C CA . TYR C 1 67 ? 27.423 12.461 -49.388 1.00 13.76 63 TYR C CA 1
ATOM 10929 C C . TYR C 1 67 ? 28.435 12.288 -48.263 1.00 14.54 63 TYR C C 1
ATOM 10930 O O . TYR C 1 67 ? 28.180 11.589 -47.269 1.00 15.58 63 TYR C O 1
ATOM 10948 N N . THR C 1 68 ? 29.578 12.947 -48.420 1.00 14.39 64 THR C N 1
ATOM 10949 C CA . THR C 1 68 ? 30.602 13.041 -47.403 1.00 14.92 64 THR C CA 1
ATOM 10950 C C . THR C 1 68 ? 30.327 14.229 -46.496 1.00 16.66 64 THR C C 1
ATOM 10951 O O . THR C 1 68 ? 30.287 14.078 -45.277 1.00 17.19 64 THR C O 1
ATOM 10962 N N . ALA C 1 69 ? 30.089 15.396 -47.084 1.00 16.88 65 ALA C N 1
ATOM 10963 C CA . ALA C 1 69 ? 29.805 16.606 -46.328 1.00 16.44 65 ALA C CA 1
ATOM 10964 C C . ALA C 1 69 ? 28.288 16.780 -46.191 1.00 19.20 65 ALA C C 1
ATOM 10965 O O . ALA C 1 69 ? 27.506 15.865 -46.470 1.00 19.60 65 ALA C O 1
ATOM 10972 N N . GLU C 1 70 ? 27.850 17.972 -45.773 1.00 22.06 66 GLU C N 1
ATOM 10973 C CA . GLU C 1 70 ? 26.425 18.306 -45.687 1.00 23.58 66 GLU C CA 1
ATOM 10974 C C . GLU C 1 70 ? 25.648 17.315 -44.821 1.00 24.04 66 GLU C C 1
ATOM 10975 O O . GLU C 1 70 ? 24.538 16.909 -45.160 1.00 22.96 66 GLU C O 1
ATOM 10987 N N . GLY C 1 71 ? 26.220 16.959 -43.671 1.00 23.96 67 GLY C N 1
ATOM 10988 C CA . GLY C 1 71 ? 25.588 16.009 -42.781 1.00 23.17 67 GLY C CA 1
ATOM 10989 C C . GLY C 1 71 ? 25.705 14.569 -43.223 1.00 19.41 67 GLY C C 1
ATOM 10990 O O . GLY C 1 71 ? 24.969 13.711 -42.728 1.00 20.55 67 GLY C O 1
ATOM 10994 N N . GLY C 1 72 ? 26.572 14.289 -44.169 1.00 17.88 68 GLY C N 1
ATOM 10995 C CA . GLY C 1 72 ? 26.805 12.955 -44.663 1.00 17.84 68 GLY C CA 1
ATOM 10996 C C . GLY C 1 72 ? 27.793 12.190 -43.814 1.00 18.40 68 GLY C C 1
ATOM 10997 O O . GLY C 1 72 ? 27.905 12.407 -42.608 1.00 20.34 68 GLY C O 1
ATOM 11001 N N . TYR C 1 73 ? 28.537 11.306 -44.473 1.00 18.14 69 TYR C N 1
ATOM 11002 C CA . TYR C 1 73 ? 29.306 10.260 -43.806 1.00 17.55 69 TYR C CA 1
ATOM 11003 C C . TYR C 1 73 ? 30.372 10.799 -42.884 1.00 20.20 69 TYR C C 1
ATOM 11004 O O . TYR C 1 73 ? 30.654 10.171 -41.857 1.00 19.09 69 TYR C O 1
ATOM 11022 N N . ILE C 1 74 ? 30.990 11.931 -43.215 1.00 16.80 70 ILE C N 1
ATOM 11023 C CA . ILE C 1 74 ? 32.109 12.388 -42.400 1.00 18.89 70 ILE C CA 1
ATOM 11024 C C . ILE C 1 74 ? 31.642 12.775 -40.998 1.00 20.04 70 ILE C C 1
ATOM 11025 O O . ILE C 1 74 ? 32.289 12.428 -40.006 1.00 22.79 70 ILE C O 1
ATOM 11041 N N . THR C 1 75 ? 30.523 13.495 -40.882 1.00 21.32 71 THR C N 1
ATOM 11042 C CA . THR C 1 75 ? 30.035 13.886 -39.561 1.00 23.52 71 THR C CA 1
ATOM 11043 C C . THR C 1 75 ? 29.029 12.896 -38.990 1.00 23.47 71 THR C C 1
ATOM 11044 O O . THR C 1 75 ? 28.843 12.856 -37.770 1.00 25.31 71 THR C O 1
ATOM 11055 N N . ASN C 1 76 ? 28.380 12.100 -39.834 1.00 22.00 72 ASN C N 1
ATOM 11056 C CA . ASN C 1 76 ? 27.372 11.145 -39.379 1.00 24.60 72 ASN C CA 1
ATOM 11057 C C . ASN C 1 76 ? 27.582 9.838 -40.113 1.00 20.33 72 ASN C C 1
ATOM 11058 O O . ASN C 1 76 ? 26.915 9.552 -41.113 1.00 20.77 72 ASN C O 1
ATOM 11069 N N . PRO C 1 77 ? 28.509 9.004 -39.635 1.00 22.31 73 PRO C N 1
ATOM 11070 C CA . PRO C 1 77 ? 28.874 7.800 -40.400 1.00 23.32 73 PRO C CA 1
ATOM 11071 C C . PRO C 1 77 ? 27.819 6.708 -40.405 1.00 22.55 73 PRO C C 1
ATOM 11072 O O . PRO C 1 77 ? 27.989 5.728 -41.141 1.00 21.69 73 PRO C O 1
ATOM 11083 N N . SER C 1 78 ? 26.734 6.851 -39.638 1.00 25.19 74 SER C N 1
ATOM 11084 C CA . SER C 1 78 ? 25.663 5.865 -39.660 1.00 24.27 74 SER C CA 1
ATOM 11085 C C . SER C 1 78 ? 25.038 5.705 -41.035 1.00 22.62 74 SER C C 1
ATOM 11086 O O . SER C 1 78 ? 24.405 4.676 -41.289 1.00 22.34 74 SER C O 1
ATOM 11094 N N . VAL C 1 79 ? 25.198 6.683 -41.932 1.00 20.31 75 VAL C N 1
ATOM 11095 C CA . VAL C 1 79 ? 24.684 6.538 -43.292 1.00 19.71 75 VAL C CA 1
ATOM 11096 C C . VAL C 1 79 ? 25.312 5.359 -44.010 1.00 17.33 75 VAL C C 1
ATOM 11097 O O . VAL C 1 79 ? 24.742 4.844 -44.976 1.00 20.07 75 VAL C O 1
ATOM 11110 N N . LYS C 1 80 ? 26.463 4.886 -43.535 1.00 18.74 76 LYS C N 1
ATOM 11111 C CA . LYS C 1 80 ? 27.059 3.685 -44.102 1.00 17.00 76 LYS C CA 1
ATOM 11112 C C . LYS C 1 80 ? 26.130 2.494 -43.961 1.00 19.10 76 LYS C C 1
ATOM 11113 O O . LYS C 1 80 ? 26.164 1.576 -44.794 1.00 18.69 76 LYS C O 1
ATOM 11132 N N . ASN C 1 81 ? 25.290 2.484 -42.923 1.00 19.32 77 ASN C N 1
ATOM 11133 C CA . ASN C 1 81 ? 24.343 1.383 -42.788 1.00 19.41 77 ASN C CA 1
ATOM 11134 C C . ASN C 1 81 ? 23.346 1.371 -43.941 1.00 16.58 77 ASN C C 1
ATOM 11135 O O . ASN C 1 81 ? 22.872 0.301 -44.337 1.00 17.86 77 ASN C O 1
ATOM 11146 N N . LYS C 1 82 ? 22.988 2.552 -44.466 1.00 17.77 78 LYS C N 1
ATOM 11147 C CA . LYS C 1 82 ? 22.079 2.619 -45.602 1.00 15.91 78 LYS C CA 1
ATOM 11148 C C . LYS C 1 82 ? 22.753 2.123 -46.882 1.00 15.15 78 LYS C C 1
ATOM 11149 O O . LYS C 1 82 ? 22.112 1.458 -47.709 1.00 16.37 78 LYS C O 1
ATOM 11168 N N . VAL C 1 83 ? 24.037 2.426 -47.060 1.00 15.19 79 VAL C N 1
ATOM 11169 C CA . VAL C 1 83 ? 24.779 1.879 -48.195 1.00 15.06 79 VAL C CA 1
ATOM 11170 C C . VAL C 1 83 ? 24.750 0.363 -48.141 1.00 16.00 79 VAL C C 1
ATOM 11171 O O . VAL C 1 83 ? 24.466 -0.307 -49.135 1.00 14.98 79 VAL C O 1
ATOM 11184 N N . LYS C 1 84 ? 25.064 -0.199 -46.973 1.00 16.32 80 LYS C N 1
ATOM 11185 C CA . LYS C 1 84 ? 25.089 -1.652 -46.830 1.00 16.06 80 LYS C CA 1
ATOM 11186 C C . LYS C 1 84 ? 23.719 -2.254 -47.078 1.00 15.42 80 LYS C C 1
ATOM 11187 O O . LYS C 1 84 ? 23.602 -3.288 -47.740 1.00 16.05 80 LYS C O 1
ATOM 11206 N N . GLU C 1 85 ? 22.669 -1.611 -46.567 1.00 15.42 81 GLU C N 1
ATOM 11207 C CA . GLU C 1 85 ? 21.309 -2.058 -46.831 1.00 15.99 81 GLU C CA 1
ATOM 11208 C C . GLU C 1 85 ? 21.033 -2.115 -48.333 1.00 15.07 81 GLU C C 1
ATOM 11209 O O . GLU C 1 85 ? 20.482 -3.102 -48.839 1.00 15.63 81 GLU C O 1
ATOM 11221 N N . ALA C 1 86 ? 21.444 -1.081 -49.064 1.00 14.18 82 ALA C N 1
ATOM 11222 C CA . ALA C 1 86 ? 21.173 -1.021 -50.490 1.00 12.89 82 ALA C CA 1
ATOM 11223 C C . ALA C 1 86 ? 21.996 -2.037 -51.263 1.00 12.42 82 ALA C C 1
ATOM 11224 O O . ALA C 1 86 ? 21.488 -2.659 -52.197 1.00 13.44 82 ALA C O 1
ATOM 11231 N N . VAL C 1 87 ? 23.257 -2.244 -50.877 1.00 13.06 83 VAL C N 1
ATOM 11232 C CA . VAL C 1 87 ? 24.086 -3.217 -51.582 1.00 12.31 83 VAL C CA 1
ATOM 11233 C C . VAL C 1 87 ? 23.511 -4.613 -51.388 1.00 12.98 83 VAL C C 1
ATOM 11234 O O . VAL C 1 87 ? 23.443 -5.414 -52.333 1.00 13.95 83 VAL C O 1
ATOM 11247 N N . GLU C 1 88 ? 23.118 -4.940 -50.151 1.00 13.12 84 GLU C N 1
ATOM 11248 C CA . GLU C 1 88 ? 22.579 -6.270 -49.880 1.00 14.50 84 GLU C CA 1
ATOM 11249 C C . GLU C 1 88 ? 21.243 -6.476 -50.583 1.00 13.87 84 GLU C C 1
ATOM 11250 O O . GLU C 1 88 ? 20.957 -7.577 -51.077 1.00 15.93 84 GLU C O 1
ATOM 11262 N N . ALA C 1 89 ? 20.413 -5.427 -50.664 1.00 15.13 85 ALA C N 1
ATOM 11263 C CA . ALA C 1 89 ? 19.180 -5.531 -51.437 1.00 14.60 85 ALA C CA 1
ATOM 11264 C C . ALA C 1 89 ? 19.481 -5.788 -52.914 1.00 12.33 85 ALA C C 1
ATOM 11265 O O . ALA C 1 89 ? 18.814 -6.611 -53.558 1.00 13.26 85 ALA C O 1
ATOM 11272 N N . ALA C 1 90 ? 20.470 -5.081 -53.475 1.00 13.54 86 ALA C N 1
ATOM 11273 C CA . ALA C 1 90 ? 20.850 -5.287 -54.863 1.00 12.45 86 ALA C CA 1
ATOM 11274 C C . ALA C 1 90 ? 21.286 -6.728 -55.087 1.00 13.64 86 ALA C C 1
ATOM 11275 O O . ALA C 1 90 ? 20.932 -7.343 -56.100 1.00 13.99 86 ALA C O 1
ATOM 11282 N N . ILE C 1 91 ? 22.086 -7.269 -54.168 1.00 13.60 87 ILE C N 1
ATOM 11283 C CA . ILE C 1 91 ? 22.522 -8.661 -54.290 1.00 13.86 87 ILE C CA 1
ATOM 11284 C C . ILE C 1 91 ? 21.318 -9.596 -54.290 1.00 12.74 87 ILE C C 1
ATOM 11285 O O . ILE C 1 91 ? 21.202 -10.492 -55.145 1.00 15.38 87 ILE C O 1
ATOM 11301 N N . ASP C 1 92 ? 20.389 -9.383 -53.348 1.00 14.46 88 ASP C N 1
ATOM 11302 C CA . ASP C 1 92 ? 19.197 -10.221 -53.272 1.00 15.18 88 ASP C CA 1
ATOM 11303 C C . ASP C 1 92 ? 18.338 -10.119 -54.535 1.00 14.54 88 ASP C C 1
ATOM 11304 O O . ASP C 1 92 ? 17.681 -11.093 -54.924 1.00 16.30 88 ASP C O 1
ATOM 11313 N N . LEU C 1 93 ? 18.317 -8.945 -55.176 1.00 14.86 89 LEU C N 1
ATOM 11314 C CA . LEU C 1 93 ? 17.455 -8.665 -56.312 1.00 14.63 89 LEU C CA 1
ATOM 11315 C C . LEU C 1 93 ? 18.142 -8.858 -57.657 1.00 12.98 89 LEU C C 1
ATOM 11316 O O . LEU C 1 93 ? 17.500 -8.639 -58.690 1.00 14.15 89 LEU C O 1
ATOM 11332 N N . GLY C 1 94 ? 19.418 -9.243 -57.671 1.00 13.82 90 GLY C N 1
ATOM 11333 C CA . GLY C 1 94 ? 20.134 -9.392 -58.921 1.00 14.26 90 GLY C CA 1
ATOM 11334 C C . GLY C 1 94 ? 20.317 -8.098 -59.685 1.00 13.77 90 GLY C C 1
ATOM 11335 O O . GLY C 1 94 ? 20.282 -8.100 -60.920 1.00 15.03 90 GLY C O 1
ATOM 11339 N N . MET C 1 95 ? 20.509 -6.989 -58.970 1.00 12.79 91 MET C N 1
ATOM 11340 C CA . MET C 1 95 ? 20.704 -5.667 -59.553 1.00 13.28 91 MET C CA 1
ATOM 11341 C C . MET C 1 95 ? 22.148 -5.210 -59.386 1.00 11.90 91 MET C C 1
ATOM 11342 O O . MET C 1 95 ? 22.803 -5.562 -58.417 1.00 12.31 91 MET C O 1
ATOM 11356 N N . TYR C 1 96 ? 22.622 -4.385 -60.318 1.00 11.85 92 TYR C N 1
ATOM 11357 C CA . TYR C 1 96 ? 23.889 -3.670 -60.133 1.00 11.82 92 TYR C CA 1
ATOM 11358 C C . TYR C 1 96 ? 23.672 -2.497 -59.191 1.00 11.70 92 TYR C C 1
ATOM 11359 O O . TYR C 1 96 ? 22.603 -1.873 -59.183 1.00 12.19 92 TYR C O 1
ATOM 11377 N N . VAL C 1 97 ? 24.698 -2.188 -58.408 1.00 10.35 93 VAL C N 1
ATOM 11378 C CA . VAL C 1 97 ? 24.626 -1.096 -57.443 1.00 10.43 93 VAL C CA 1
ATOM 11379 C C . VAL C 1 97 ? 25.918 -0.293 -57.515 1.00 10.44 93 VAL C C 1
ATOM 11380 O O . VAL C 1 97 ? 27.020 -0.855 -57.525 1.00 11.72 93 VAL C O 1
ATOM 11393 N N . ILE C 1 98 ? 25.780 1.031 -57.576 1.00 11.69 94 ILE C N 1
ATOM 11394 C CA . ILE C 1 98 ? 26.925 1.935 -57.599 1.00 10.65 94 ILE C CA 1
ATOM 11395 C C . ILE C 1 98 ? 27.062 2.556 -56.217 1.00 10.61 94 ILE C C 1
ATOM 11396 O O . ILE C 1 98 ? 26.137 3.215 -55.727 1.00 11.92 94 ILE C O 1
ATOM 11412 N N . ILE C 1 99 ? 28.211 2.343 -55.592 1.00 11.42 95 ILE C N 1
ATOM 11413 C CA . ILE C 1 99 ? 28.529 2.943 -54.304 1.00 10.41 95 ILE C CA 1
ATOM 11414 C C . ILE C 1 99 ? 29.244 4.260 -54.593 1.00 12.42 95 ILE C C 1
ATOM 11415 O O . ILE C 1 99 ? 30.403 4.260 -54.999 1.00 11.89 95 ILE C O 1
ATOM 11431 N N . ASP C 1 100 ? 28.559 5.383 -54.353 1.00 11.53 96 ASP C N 1
ATOM 11432 C CA . ASP C 1 100 ? 29.021 6.723 -54.727 1.00 11.86 96 ASP C CA 1
ATOM 11433 C C . ASP C 1 100 ? 29.486 7.521 -53.516 1.00 10.73 96 ASP C C 1
ATOM 11434 O O . ASP C 1 100 ? 28.675 7.884 -52.659 1.00 11.87 96 ASP C O 1
ATOM 11443 N N . TRP C 1 101 ? 30.802 7.751 -53.448 1.00 11.18 97 TRP C N 1
ATOM 11444 C CA . TRP C 1 101 ? 31.438 8.660 -52.493 1.00 11.08 97 TRP C CA 1
ATOM 11445 C C . TRP C 1 101 ? 31.167 10.059 -53.023 1.00 11.76 97 TRP C C 1
ATOM 11446 O O . TRP C 1 101 ? 31.868 10.559 -53.914 1.00 11.51 97 TRP C O 1
ATOM 11467 N N . HIS C 1 102 ? 30.121 10.688 -52.493 1.00 12.08 98 HIS C N 1
ATOM 11468 C CA . HIS C 1 102 ? 29.471 11.799 -53.183 1.00 11.46 98 HIS C CA 1
ATOM 11469 C C . HIS C 1 102 ? 30.017 13.120 -52.665 1.00 12.56 98 HIS C C 1
ATOM 11470 O O . HIS C 1 102 ? 29.352 13.856 -51.929 1.00 13.12 98 HIS C O 1
ATOM 11484 N N . ILE C 1 103 ? 31.241 13.429 -53.098 1.00 12.61 99 ILE C N 1
ATOM 11485 C CA . ILE C 1 103 ? 31.820 14.746 -52.882 1.00 11.99 99 ILE C CA 1
ATOM 11486 C C . ILE C 1 103 ? 31.098 15.782 -53.731 1.00 13.15 99 ILE C C 1
ATOM 11487 O O . ILE C 1 103 ? 30.627 15.503 -54.836 1.00 12.87 99 ILE C O 1
ATOM 11503 N N . LEU C 1 104 ? 31.021 17.006 -53.220 1.00 13.49 100 LEU C N 1
ATOM 11504 C CA . LEU C 1 104 ? 30.369 18.075 -53.980 1.00 13.09 100 LEU C CA 1
ATOM 11505 C C . LEU C 1 104 ? 30.834 19.428 -53.426 1.00 14.37 100 LEU C C 1
ATOM 11506 O O . LEU C 1 104 ? 31.713 20.061 -54.018 1.00 14.92 100 LEU C O 1
ATOM 11522 N N . SER C 1 105 ? 30.314 19.847 -52.265 1.00 14.82 101 SER C N 1
ATOM 11523 C CA . SER C 1 105 ? 30.802 21.081 -51.645 1.00 16.51 101 SER C CA 1
ATOM 11524 C C . SER C 1 105 ? 32.253 20.932 -51.204 1.00 16.08 101 SER C C 1
ATOM 11525 O O . SER C 1 105 ? 33.011 21.913 -51.210 1.00 17.40 101 SER C O 1
ATOM 11533 N N . ASP C 1 106 ? 32.638 19.719 -50.795 1.00 14.99 102 ASP C N 1
ATOM 11534 C CA . ASP C 1 106 ? 34.025 19.318 -50.600 1.00 13.33 102 ASP C CA 1
ATOM 11535 C C . ASP C 1 106 ? 34.571 18.963 -51.974 1.00 13.59 102 ASP C C 1
ATOM 11536 O O . ASP C 1 106 ? 34.554 17.812 -52.405 1.00 16.63 102 ASP C O 1
ATOM 11545 N N . ASN C 1 107 ? 34.993 19.996 -52.706 1.00 15.26 103 ASN C N 1
ATOM 11546 C CA . ASN C 1 107 ? 35.185 19.900 -54.149 1.00 14.19 103 ASN C CA 1
ATOM 11547 C C . ASN C 1 107 ? 36.490 19.226 -54.534 1.00 14.15 103 ASN C C 1
ATOM 11548 O O . ASN C 1 107 ? 36.657 18.885 -55.709 1.00 13.96 103 ASN C O 1
ATOM 11559 N N . ASP C 1 108 ? 37.386 18.973 -53.573 1.00 14.98 104 ASP C N 1
ATOM 11560 C CA . ASP C 1 108 ? 38.645 18.263 -53.802 1.00 14.46 104 ASP C CA 1
ATOM 11561 C C . ASP C 1 108 ? 38.538 16.890 -53.153 1.00 13.31 104 ASP C C 1
ATOM 11562 O O . ASP C 1 108 ? 38.322 16.796 -51.930 1.00 14.72 104 ASP C O 1
ATOM 11571 N N . PRO C 1 109 ? 38.621 15.802 -53.929 1.00 14.10 105 PRO C N 1
ATOM 11572 C CA . PRO C 1 109 ? 38.529 14.464 -53.318 1.00 13.80 105 PRO C CA 1
ATOM 11573 C C . PRO C 1 109 ? 39.619 14.191 -52.282 1.00 15.99 105 PRO C C 1
ATOM 11574 O O . PRO C 1 109 ? 39.455 13.335 -51.408 1.00 15.99 105 PRO C O 1
ATOM 11585 N N . ASN C 1 110 ? 40.722 14.924 -52.315 1.00 15.24 106 ASN C N 1
ATOM 11586 C CA . ASN C 1 110 ? 41.780 14.652 -51.358 1.00 17.30 106 ASN C CA 1
ATOM 11587 C C . ASN C 1 110 ? 41.417 15.068 -49.938 1.00 18.48 106 ASN C C 1
ATOM 11588 O O . ASN C 1 110 ? 42.043 14.578 -48.993 1.00 20.01 106 ASN C O 1
ATOM 11599 N N . THR C 1 111 ? 40.397 15.913 -49.763 1.00 17.16 107 THR C N 1
ATOM 11600 C CA . THR C 1 111 ? 40.073 16.415 -48.429 1.00 19.31 107 THR C CA 1
ATOM 11601 C C . THR C 1 111 ? 39.768 15.278 -47.465 1.00 19.10 107 THR C C 1
ATOM 11602 O O . THR C 1 111 ? 40.201 15.307 -46.312 1.00 21.07 107 THR C O 1
ATOM 11613 N N . TYR C 1 112 ? 39.038 14.263 -47.916 1.00 16.24 108 TYR C N 1
ATOM 11614 C CA . TYR C 1 112 ? 38.691 13.121 -47.083 1.00 16.91 108 TYR C CA 1
ATOM 11615 C C . TYR C 1 112 ? 39.284 11.834 -47.640 1.00 16.59 108 TYR C C 1
ATOM 11616 O O . TYR C 1 112 ? 38.661 10.781 -47.578 1.00 17.66 108 TYR C O 1
ATOM 11634 N N . LYS C 1 113 ? 40.513 11.913 -48.160 1.00 15.90 109 LYS C N 1
ATOM 11635 C CA . LYS C 1 113 ? 41.112 10.772 -48.847 1.00 18.20 109 LYS C CA 1
ATOM 11636 C C . LYS C 1 113 ? 41.350 9.604 -47.898 1.00 19.26 109 LYS C C 1
ATOM 11637 O O . LYS C 1 113 ? 41.150 8.451 -48.278 1.00 18.55 109 LYS C O 1
ATOM 11656 N N . GLU C 1 114 ? 41.777 9.869 -46.666 1.00 19.50 110 GLU C N 1
ATOM 11657 C CA . GLU C 1 114 ? 42.000 8.759 -45.740 1.00 22.48 110 GLU C CA 1
ATOM 11658 C C . GLU C 1 114 ? 40.685 8.061 -45.395 1.00 22.18 110 GLU C C 1
ATOM 11659 O O . GLU C 1 114 ? 40.623 6.826 -45.350 1.00 20.35 110 GLU C O 1
ATOM 11671 N N . GLN C 1 115 ? 39.612 8.825 -45.175 1.00 18.57 111 GLN C N 1
ATOM 11672 C CA . GLN C 1 115 ? 38.321 8.205 -44.903 1.00 17.56 111 GLN C CA 1
ATOM 11673 C C . GLN C 1 115 ? 37.813 7.445 -46.123 1.00 16.64 111 GLN C C 1
ATOM 11674 O O . GLN C 1 115 ? 37.201 6.378 -45.988 1.00 16.36 111 GLN C O 1
ATOM 11688 N N . ALA C 1 116 ? 38.053 7.980 -47.322 1.00 17.01 112 ALA C N 1
ATOM 11689 C CA . ALA C 1 116 ? 37.595 7.313 -48.539 1.00 16.39 112 ALA C CA 1
ATOM 11690 C C . ALA C 1 116 ? 38.300 5.973 -48.707 1.00 16.78 112 ALA C C 1
ATOM 11691 O O . ALA C 1 116 ? 37.668 4.956 -49.018 1.00 15.62 112 ALA C O 1
ATOM 11698 N N A LYS C 1 117 ? 39.616 5.951 -48.495 0.53 17.49 113 LYS C N 1
ATOM 11699 N N B LYS C 1 117 ? 39.614 5.947 -48.485 0.47 17.62 113 LYS C N 1
ATOM 11700 C CA A LYS C 1 117 ? 40.374 4.715 -48.625 0.53 16.75 113 LYS C CA 1
ATOM 11701 C CA B LYS C 1 117 ? 40.369 4.710 -48.630 0.47 17.48 113 LYS C CA 1
ATOM 11702 C C A LYS C 1 117 ? 39.847 3.659 -47.660 0.53 16.74 113 LYS C C 1
ATOM 11703 C C B LYS C 1 117 ? 39.859 3.653 -47.657 0.47 17.13 113 LYS C C 1
ATOM 11704 O O A LYS C 1 117 ? 39.597 2.513 -48.048 0.53 16.62 113 LYS C O 1
ATOM 11705 O O B LYS C 1 117 ? 39.628 2.501 -48.038 0.47 17.14 113 LYS C O 1
ATOM 11742 N N . ALA C 1 118 ? 39.653 4.035 -46.396 1.00 17.28 114 ALA C N 1
ATOM 11743 C CA . ALA C 1 118 ? 39.156 3.086 -45.407 1.00 19.80 114 ALA C CA 1
ATOM 11744 C C . ALA C 1 118 ? 37.742 2.626 -45.730 1.00 17.95 114 ALA C C 1
ATOM 11745 O O . ALA C 1 118 ? 37.418 1.450 -45.558 1.00 17.89 114 ALA C O 1
ATOM 11753 N N . PHE C 1 119 ? 36.876 3.538 -46.165 1.00 17.79 115 PHE C N 1
ATOM 11754 C CA . PHE C 1 119 ? 35.507 3.163 -46.516 1.00 16.65 115 PHE C CA 1
ATOM 11755 C C . PHE C 1 119 ? 35.485 2.176 -47.677 1.00 17.81 115 PHE C C 1
ATOM 11756 O O . PHE C 1 119 ? 34.800 1.145 -47.631 1.00 16.08 115 PHE C O 1
ATOM 11773 N N . PHE C 1 120 ? 36.229 2.474 -48.739 1.00 16.69 116 PHE C N 1
ATOM 11774 C CA . PHE C 1 120 ? 36.200 1.601 -49.905 1.00 16.81 116 PHE C CA 1
ATOM 11775 C C . PHE C 1 120 ? 36.906 0.286 -49.638 1.00 15.69 116 PHE C C 1
ATOM 11776 O O . PHE C 1 120 ? 36.502 -0.743 -50.185 1.00 15.76 116 PHE C O 1
ATOM 11793 N N . GLN C 1 121 ? 37.957 0.291 -48.816 1.00 17.18 117 GLN C N 1
ATOM 11794 C CA . GLN C 1 121 ? 38.566 -0.971 -48.427 1.00 17.63 117 GLN C CA 1
ATOM 11795 C C . GLN C 1 121 ? 37.544 -1.851 -47.738 1.00 16.61 117 GLN C C 1
ATOM 11796 O O . GLN C 1 121 ? 37.488 -3.063 -47.989 1.00 17.88 117 GLN C O 1
ATOM 11810 N N . GLU C 1 122 ? 36.734 -1.257 -46.850 1.00 16.05 118 GLU C N 1
ATOM 11811 C CA . GLU C 1 122 ? 35.734 -2.010 -46.098 1.00 17.48 118 GLU C CA 1
ATOM 11812 C C . GLU C 1 122 ? 34.659 -2.553 -47.031 1.00 16.57 118 GLU C C 1
ATOM 11813 O O . GLU C 1 122 ? 34.262 -3.717 -46.931 1.00 18.37 118 GLU C O 1
ATOM 11825 N N . MET C 1 123 ? 34.158 -1.713 -47.942 1.00 16.87 119 MET C N 1
ATOM 11826 C CA . MET C 1 123 ? 33.140 -2.175 -48.886 1.00 15.88 119 MET C CA 1
ATOM 11827 C C . MET C 1 123 ? 33.683 -3.282 -49.797 1.00 15.67 119 MET C C 1
ATOM 11828 O O . MET C 1 123 ? 32.998 -4.270 -50.063 1.00 16.03 119 MET C O 1
ATOM 11842 N N . ALA C 1 124 ? 34.908 -3.134 -50.291 1.00 16.42 120 ALA C N 1
ATOM 11843 C CA . ALA C 1 124 ? 35.478 -4.152 -51.172 1.00 15.83 120 ALA C CA 1
ATOM 11844 C C . ALA C 1 124 ? 35.753 -5.456 -50.431 1.00 17.48 120 ALA C C 1
ATOM 11845 O O . ALA C 1 124 ? 35.591 -6.540 -51.004 1.00 18.00 120 ALA C O 1
ATOM 11852 N N . ALA C 1 125 ? 36.220 -5.378 -49.181 1.00 18.39 121 ALA C N 1
ATOM 11853 C CA . ALA C 1 125 ? 36.432 -6.598 -48.408 1.00 19.86 121 ALA C CA 1
ATOM 11854 C C . ALA C 1 125 ? 35.118 -7.333 -48.158 1.00 20.15 121 ALA C C 1
ATOM 11855 O O . ALA C 1 125 ? 35.083 -8.572 -48.172 1.00 23.21 121 ALA C O 1
ATOM 11862 N N . LYS C 1 126 ? 34.030 -6.597 -47.928 1.00 18.49 122 LYS C N 1
ATOM 11863 C CA . LYS C 1 126 ? 32.764 -7.242 -47.604 1.00 17.94 122 LYS C CA 1
ATOM 11864 C C . LYS C 1 126 ? 32.026 -7.739 -48.841 1.00 17.79 122 LYS C C 1
ATOM 11865 O O . LYS C 1 126 ? 31.457 -8.840 -48.822 1.00 18.68 122 LYS C O 1
ATOM 11884 N N . TYR C 1 127 ? 32.019 -6.952 -49.924 1.00 16.22 123 TYR C N 1
ATOM 11885 C CA . TYR C 1 127 ? 31.145 -7.215 -51.058 1.00 14.46 123 TYR C CA 1
ATOM 11886 C C . TYR C 1 127 ? 31.887 -7.434 -52.370 1.00 14.34 123 TYR C C 1
ATOM 11887 O O . TYR C 1 127 ? 31.243 -7.619 -53.410 1.00 16.04 123 TYR C O 1
ATOM 11905 N N . GLY C 1 128 ? 33.214 -7.445 -52.356 1.00 17.58 124 GLY C N 1
ATOM 11906 C CA . GLY C 1 128 ? 33.971 -7.420 -53.587 1.00 18.04 124 GLY C CA 1
ATOM 11907 C C . GLY C 1 128 ? 33.858 -8.671 -54.424 1.00 18.30 124 GLY C C 1
ATOM 11908 O O . GLY C 1 128 ? 34.178 -8.631 -55.613 1.00 19.71 124 GLY C O 1
ATOM 11912 N N . ASN C 1 129 ? 33.407 -9.782 -53.845 1.00 17.80 125 ASN C N 1
ATOM 11913 C CA A ASN C 1 129 ? 33.229 -11.007 -54.616 0.60 19.51 125 ASN C CA 1
ATOM 11914 C CA B ASN C 1 129 ? 33.243 -10.996 -54.636 0.40 19.41 125 ASN C CA 1
ATOM 11915 C C . ASN C 1 129 ? 31.910 -11.037 -55.371 1.00 17.68 125 ASN C C 1
ATOM 11916 O O . ASN C 1 129 ? 31.677 -11.968 -56.140 1.00 20.31 125 ASN C O 1
ATOM 11937 N N . TYR C 1 130 ? 31.032 -10.042 -55.167 1.00 17.37 126 TYR C N 1
ATOM 11938 C CA . TYR C 1 130 ? 29.756 -10.003 -55.848 1.00 16.41 126 TYR C CA 1
ATOM 11939 C C . TYR C 1 130 ? 29.856 -9.164 -57.120 1.00 14.09 126 TYR C C 1
ATOM 11940 O O . TYR C 1 130 ? 30.325 -8.023 -57.069 1.00 15.75 126 TYR C O 1
ATOM 11958 N N . PRO C 1 131 ? 29.378 -9.666 -58.258 1.00 13.34 127 PRO C N 1
ATOM 11959 C CA . PRO C 1 131 ? 29.466 -8.882 -59.495 1.00 14.77 127 PRO C CA 1
ATOM 11960 C C . PRO C 1 131 ? 28.581 -7.660 -59.489 1.00 13.83 127 PRO C C 1
ATOM 11961 O O . PRO C 1 131 ? 28.686 -6.829 -60.398 1.00 13.35 127 PRO C O 1
ATOM 11972 N N . ASN C 1 132 ? 27.687 -7.558 -58.513 1.00 12.66 128 ASN C N 1
ATOM 11973 C CA . ASN C 1 132 ? 26.741 -6.450 -58.479 1.00 12.57 128 ASN C CA 1
ATOM 11974 C C . ASN C 1 132 ? 27.414 -5.104 -58.293 1.00 11.24 128 ASN C C 1
ATOM 11975 O O . ASN C 1 132 ? 26.854 -4.077 -58.698 1.00 12.23 128 ASN C O 1
ATOM 11986 N N . VAL C 1 133 ? 28.593 -5.081 -57.687 1.00 11.84 129 VAL C N 1
ATOM 11987 C CA . VAL C 1 133 ? 29.131 -3.856 -57.085 1.00 12.05 129 VAL C CA 1
ATOM 11988 C C . VAL C 1 133 ? 29.946 -3.078 -58.102 1.00 12.78 129 VAL C C 1
ATOM 11989 O O . VAL C 1 133 ? 30.842 -3.626 -58.753 1.00 13.37 129 VAL C O 1
ATOM 12002 N N . ILE C 1 134 ? 29.654 -1.784 -58.195 1.00 11.82 130 ILE C N 1
ATOM 12003 C CA . ILE C 1 134 ? 30.424 -0.801 -58.947 1.00 11.19 130 ILE C CA 1
ATOM 12004 C C . ILE C 1 134 ? 30.803 0.302 -57.969 1.00 11.84 130 ILE C C 1
ATOM 12005 O O . ILE C 1 134 ? 29.952 0.782 -57.213 1.00 12.69 130 ILE C O 1
ATOM 12021 N N . TYR C 1 135 ? 32.066 0.713 -57.987 1.00 12.36 131 TYR C N 1
ATOM 12022 C CA . TYR C 1 135 ? 32.544 1.752 -57.081 1.00 10.95 131 TYR C CA 1
ATOM 12023 C C . TYR C 1 135 ? 32.643 3.066 -57.843 1.00 11.14 131 TYR C C 1
ATOM 12024 O O . TYR C 1 135 ? 33.163 3.091 -58.959 1.00 13.97 131 TYR C O 1
ATOM 12042 N N . GLU C 1 136 ? 32.157 4.158 -57.232 1.00 10.01 132 GLU C N 1
ATOM 12043 C CA . GLU C 1 136 ? 32.270 5.504 -57.791 1.00 9.67 132 GLU C CA 1
ATOM 12044 C C . GLU C 1 136 ? 33.006 6.348 -56.748 1.00 9.62 132 GLU C C 1
ATOM 12045 O O . GLU C 1 136 ? 32.417 6.748 -55.741 1.00 10.95 132 GLU C O 1
ATOM 12057 N N . ILE C 1 137 ? 34.294 6.584 -56.965 1.00 10.53 133 ILE C N 1
ATOM 12058 C CA . ILE C 1 137 ? 35.152 7.035 -55.871 1.00 11.00 133 ILE C CA 1
ATOM 12059 C C . ILE C 1 137 ? 35.158 8.539 -55.579 1.00 13.08 133 ILE C C 1
ATOM 12060 O O . ILE C 1 137 ? 35.618 8.945 -54.496 1.00 11.99 133 ILE C O 1
ATOM 12076 N N . CYS C 1 138 ? 34.674 9.370 -56.502 1.00 12.19 134 CYS C N 1
ATOM 12077 C CA . CYS C 1 138 ? 34.556 10.801 -56.197 1.00 12.50 134 CYS C CA 1
ATOM 12078 C C . CYS C 1 138 ? 33.585 11.455 -57.185 1.00 13.36 134 CYS C C 1
ATOM 12079 O O . CYS C 1 138 ? 33.982 11.918 -58.252 1.00 12.77 134 CYS C O 1
ATOM 12087 N N . ASN C 1 139 ? 32.324 11.551 -56.764 1.00 12.23 135 ASN C N 1
ATOM 12088 C CA . ASN C 1 139 ? 31.236 12.106 -57.565 1.00 11.54 135 ASN C CA 1
ATOM 12089 C C . ASN C 1 139 ? 31.634 13.249 -58.491 1.00 11.14 135 ASN C C 1
ATOM 12090 O O . ASN C 1 139 ? 31.668 13.059 -59.710 1.00 12.51 135 ASN C O 1
ATOM 12101 N N . GLU C 1 140 ? 31.913 14.420 -57.917 1.00 10.46 136 GLU C N 1
ATOM 12102 C CA . GLU C 1 140 ? 32.116 15.651 -58.678 1.00 11.37 136 GLU C CA 1
ATOM 12103 C C . GLU C 1 140 ? 33.240 16.510 -58.137 1.00 11.69 136 GLU C C 1
ATOM 12104 O O . GLU C 1 140 ? 32.997 17.508 -57.446 1.00 13.51 136 GLU C O 1
ATOM 12116 N N . PRO C 1 141 ? 34.478 16.225 -58.533 1.00 12.00 137 PRO C N 1
ATOM 12117 C CA . PRO C 1 141 ? 35.532 17.234 -58.385 1.00 13.73 137 PRO C CA 1
ATOM 12118 C C . PRO C 1 141 ? 35.051 18.503 -59.069 1.00 12.63 137 PRO C C 1
ATOM 12119 O O . PRO C 1 141 ? 34.417 18.425 -60.113 1.00 13.32 137 PRO C O 1
ATOM 12130 N N . ASN C 1 142 ? 35.352 19.672 -58.496 1.00 12.27 138 ASN C N 1
ATOM 12131 C CA . ASN C 1 142 ? 34.899 20.923 -59.107 1.00 11.99 138 ASN C CA 1
ATOM 12132 C C . ASN C 1 142 ? 35.733 22.076 -58.558 1.00 12.71 138 ASN C C 1
ATOM 12133 O O . ASN C 1 142 ? 36.593 21.897 -57.694 1.00 13.92 138 ASN C O 1
ATOM 12144 N N . GLY C 1 143 ? 35.492 23.274 -59.088 1.00 13.63 139 GLY C N 1
ATOM 12145 C CA . GLY C 1 143 ? 36.116 24.462 -58.527 1.00 14.21 139 GLY C CA 1
ATOM 12146 C C . GLY C 1 143 ? 37.610 24.589 -58.718 1.00 13.74 139 GLY C C 1
ATOM 12147 O O . GLY C 1 143 ? 38.310 25.036 -57.796 1.00 16.30 139 GLY C O 1
ATOM 12151 N N . GLY C 1 144 ? 38.119 24.237 -59.902 1.00 15.65 140 GLY C N 1
ATOM 12152 C CA . GLY C 1 144 ? 39.529 24.388 -60.186 1.00 15.45 140 GLY C CA 1
ATOM 12153 C C . GLY C 1 144 ? 40.355 23.172 -59.845 1.00 15.21 140 GLY C C 1
ATOM 12154 O O . GLY C 1 144 ? 41.566 23.191 -60.056 1.00 16.35 140 GLY C O 1
ATOM 12158 N N . VAL C 1 145 ? 39.734 22.133 -59.284 1.00 14.01 141 VAL C N 1
ATOM 12159 C CA . VAL C 1 145 ? 40.433 20.880 -58.982 1.00 15.52 141 VAL C CA 1
ATOM 12160 C C . VAL C 1 145 ? 40.787 20.188 -60.286 1.00 18.72 141 VAL C C 1
ATOM 12161 O O . VAL C 1 145 ? 39.930 20.011 -61.168 1.00 20.39 141 VAL C O 1
ATOM 12174 N N . THR C 1 146 ? 42.055 19.806 -60.420 1.00 16.42 142 THR C N 1
ATOM 12175 C CA . THR C 1 146 ? 42.569 19.336 -61.698 1.00 14.90 142 THR C CA 1
ATOM 12176 C C . THR C 1 146 ? 42.689 17.815 -61.735 1.00 16.80 142 THR C C 1
ATOM 12177 O O . THR C 1 146 ? 42.815 17.137 -60.708 1.00 16.25 142 THR C O 1
ATOM 12188 N N . TRP C 1 147 ? 42.706 17.304 -62.961 1.00 15.02 143 TRP C N 1
ATOM 12189 C CA . TRP C 1 147 ? 42.912 15.884 -63.197 1.00 15.09 143 TRP C CA 1
ATOM 12190 C C . TRP C 1 147 ? 44.309 15.447 -62.792 1.00 16.15 143 TRP C C 1
ATOM 12191 O O . TRP C 1 147 ? 44.467 14.523 -61.999 1.00 17.14 143 TRP C O 1
ATOM 12212 N N . SER C 1 148 ? 45.340 16.109 -63.303 1.00 17.70 144 SER C N 1
ATOM 12213 C CA A SER C 1 148 ? 46.693 15.605 -63.093 0.43 20.12 144 SER C CA 1
ATOM 12214 C CA B SER C 1 148 ? 46.698 15.618 -63.095 0.57 20.00 144 SER C CA 1
ATOM 12215 C C . SER C 1 148 ? 47.155 15.815 -61.656 1.00 19.55 144 SER C C 1
ATOM 12216 O O . SER C 1 148 ? 47.855 14.962 -61.096 1.00 22.25 144 SER C O 1
ATOM 12231 N N . ASN C 1 149 ? 46.782 16.932 -61.036 1.00 19.88 145 ASN C N 1
ATOM 12232 C CA . ASN C 1 149 ? 47.373 17.251 -59.740 1.00 21.91 145 ASN C CA 1
ATOM 12233 C C . ASN C 1 149 ? 46.505 16.929 -58.534 1.00 21.22 145 ASN C C 1
ATOM 12234 O O . ASN C 1 149 ? 47.042 16.879 -57.421 1.00 21.03 145 ASN C O 1
ATOM 12245 N N . GLN C 1 150 ? 45.198 16.702 -58.718 1.00 18.85 146 GLN C N 1
ATOM 12246 C CA . GLN C 1 150 ? 44.347 16.352 -57.595 1.00 18.13 146 GLN C CA 1
ATOM 12247 C C . GLN C 1 150 ? 43.630 15.023 -57.781 1.00 16.79 146 GLN C C 1
ATOM 12248 O O . GLN C 1 150 ? 43.666 14.194 -56.879 1.00 17.00 146 GLN C O 1
ATOM 12262 N N . ILE C 1 151 ? 42.943 14.810 -58.908 1.00 15.67 147 ILE C N 1
ATOM 12263 C CA . ILE C 1 151 ? 42.101 13.620 -59.050 1.00 14.93 147 ILE C CA 1
ATOM 12264 C C . ILE C 1 151 ? 42.946 12.368 -59.273 1.00 15.03 147 ILE C C 1
ATOM 12265 O O . ILE C 1 151 ? 42.722 11.341 -58.621 1.00 15.63 147 ILE C O 1
ATOM 12281 N N . LYS C 1 152 ? 43.908 12.412 -60.206 1.00 15.68 148 LYS C N 1
ATOM 12282 C CA . LYS C 1 152 ? 44.728 11.222 -60.424 1.00 17.81 148 LYS C CA 1
ATOM 12283 C C . LYS C 1 152 ? 45.448 10.805 -59.148 1.00 18.24 148 LYS C C 1
ATOM 12284 O O . LYS C 1 152 ? 45.453 9.598 -58.828 1.00 18.24 148 LYS C O 1
ATOM 12303 N N . PRO C 1 153 ? 46.087 11.713 -58.396 1.00 17.62 149 PRO C N 1
ATOM 12304 C CA . PRO C 1 153 ? 46.736 11.287 -57.139 1.00 17.51 149 PRO C CA 1
ATOM 12305 C C . PRO C 1 153 ? 45.768 10.633 -56.165 1.00 16.49 149 PRO C C 1
ATOM 12306 O O . PRO C 1 153 ? 46.106 9.627 -55.522 1.00 19.64 149 PRO C O 1
ATOM 12317 N N . TYR C 1 154 ? 44.544 11.162 -56.067 1.00 16.51 150 TYR C N 1
ATOM 12318 C CA . TYR C 1 154 ? 43.531 10.553 -55.209 1.00 15.39 150 TYR C CA 1
ATOM 12319 C C . TYR C 1 154 ? 43.200 9.150 -55.696 1.00 16.35 150 TYR C C 1
ATOM 12320 O O . TYR C 1 154 ? 43.197 8.190 -54.913 1.00 16.36 150 TYR C O 1
ATOM 12338 N N . ALA C 1 155 ? 42.940 9.012 -56.999 1.00 16.81 151 ALA C N 1
ATOM 12339 C CA . ALA C 1 155 ? 42.562 7.713 -57.544 1.00 15.81 151 ALA C CA 1
ATOM 12340 C C . ALA C 1 155 ? 43.682 6.696 -57.404 1.00 16.83 151 ALA C C 1
ATOM 12341 O O . ALA C 1 155 ? 43.421 5.506 -57.206 1.00 16.80 151 ALA C O 1
ATOM 12348 N N . GLU C 1 156 ? 44.934 7.144 -57.531 1.00 17.63 152 GLU C N 1
ATOM 12349 C CA . GLU C 1 156 ? 46.072 6.240 -57.418 1.00 17.50 152 GLU C CA 1
ATOM 12350 C C . GLU C 1 156 ? 46.255 5.698 -56.000 1.00 19.68 152 GLU C C 1
ATOM 12351 O O . GLU C 1 156 ? 46.995 4.716 -55.814 1.00 20.33 152 GLU C O 1
ATOM 12363 N N . GLU C 1 157 ? 45.629 6.309 -54.994 1.00 19.39 153 GLU C N 1
ATOM 12364 C CA . GLU C 1 157 ? 45.616 5.724 -53.664 1.00 21.08 153 GLU C CA 1
ATOM 12365 C C . GLU C 1 157 ? 44.378 4.865 -53.437 1.00 19.37 153 GLU C C 1
ATOM 12366 O O . GLU C 1 157 ? 44.479 3.775 -52.861 1.00 22.58 153 GLU C O 1
ATOM 12378 N N . VAL C 1 158 ? 43.206 5.324 -53.890 1.00 17.40 154 VAL C N 1
ATOM 12379 C CA . VAL C 1 158 ? 41.969 4.603 -53.605 1.00 16.10 154 VAL C CA 1
ATOM 12380 C C . VAL C 1 158 ? 41.833 3.350 -54.467 1.00 16.78 154 VAL C C 1
ATOM 12381 O O . VAL C 1 158 ? 41.371 2.307 -53.984 1.00 17.10 154 VAL C O 1
ATOM 12394 N N . ILE C 1 159 ? 42.205 3.419 -55.749 1.00 16.46 155 ILE C N 1
ATOM 12395 C CA . ILE C 1 159 ? 42.054 2.252 -56.632 1.00 17.78 155 ILE C CA 1
ATOM 12396 C C . ILE C 1 159 ? 42.830 1.048 -56.107 1.00 17.80 155 ILE C C 1
ATOM 12397 O O . ILE C 1 159 ? 42.230 -0.028 -55.944 1.00 18.71 155 ILE C O 1
ATOM 12413 N N . PRO C 1 160 ? 44.134 1.146 -55.823 1.00 20.69 156 PRO C N 1
ATOM 12414 C CA . PRO C 1 160 ? 44.842 -0.038 -55.307 1.00 21.65 156 PRO C CA 1
ATOM 12415 C C . PRO C 1 160 ? 44.273 -0.544 -53.995 1.00 23.81 156 PRO C C 1
ATOM 12416 O O . PRO C 1 160 ? 44.316 -1.762 -53.737 1.00 26.20 156 PRO C O 1
ATOM 12427 N N . ALA C 1 161 ? 43.732 0.352 -53.159 1.00 21.23 157 ALA C N 1
ATOM 12428 C CA . ALA C 1 161 ? 43.120 -0.077 -51.907 1.00 22.21 157 ALA C CA 1
ATOM 12429 C C . ALA C 1 161 ? 41.911 -0.964 -52.164 1.00 19.65 157 ALA C C 1
ATOM 12430 O O . ALA C 1 161 ? 41.723 -1.978 -51.490 1.00 21.78 157 ALA C O 1
ATOM 12437 N N . ILE C 1 162 ? 41.088 -0.599 -53.144 1.00 17.46 158 ILE C N 1
ATOM 12438 C CA . ILE C 1 162 ? 39.949 -1.434 -53.528 1.00 16.47 158 ILE C CA 1
ATOM 12439 C C . ILE C 1 162 ? 40.436 -2.732 -54.153 1.00 18.48 158 ILE C C 1
ATOM 12440 O O . ILE C 1 162 ? 39.943 -3.822 -53.832 1.00 18.42 158 ILE C O 1
ATOM 12456 N N . ARG C 1 163 ? 41.418 -2.636 -55.059 1.00 17.84 159 ARG C N 1
ATOM 12457 C CA A ARG C 1 163 ? 41.834 -3.793 -55.851 0.52 18.31 159 ARG C CA 1
ATOM 12458 C CA B ARG C 1 163 ? 41.838 -3.791 -55.849 0.48 19.09 159 ARG C CA 1
ATOM 12459 C C . ARG C 1 163 ? 42.534 -4.865 -55.022 1.00 18.82 159 ARG C C 1
ATOM 12460 O O . ARG C 1 163 ? 42.543 -6.032 -55.429 1.00 20.89 159 ARG C O 1
ATOM 12501 N N . ALA C 1 164 ? 43.101 -4.507 -53.869 1.00 22.39 160 ALA C N 1
ATOM 12502 C CA . ALA C 1 164 ? 43.693 -5.523 -53.007 1.00 21.57 160 ALA C CA 1
ATOM 12503 C C . ALA C 1 164 ? 42.632 -6.480 -52.487 1.00 21.72 160 ALA C C 1
ATOM 12504 O O . ALA C 1 164 ? 42.933 -7.633 -52.164 1.00 23.48 160 ALA C O 1
ATOM 12511 N N . ASN C 1 165 ? 41.386 -6.019 -52.419 1.00 20.46 161 ASN C N 1
ATOM 12512 C CA . ASN C 1 165 ? 40.273 -6.789 -51.904 1.00 23.08 161 ASN C CA 1
ATOM 12513 C C . ASN C 1 165 ? 39.305 -7.229 -52.991 1.00 23.15 161 ASN C C 1
ATOM 12514 O O . ASN C 1 165 ? 38.600 -8.217 -52.802 1.00 26.79 161 ASN C O 1
ATOM 12525 N N . ASP C 1 166 ? 39.261 -6.529 -54.119 1.00 20.35 162 ASP C N 1
ATOM 12526 C CA . ASP C 1 166 ? 38.294 -6.769 -55.193 1.00 17.53 162 ASP C CA 1
ATOM 12527 C C . ASP C 1 166 ? 39.024 -6.494 -56.496 1.00 16.04 162 ASP C C 1
ATOM 12528 O O . ASP C 1 166 ? 39.122 -5.346 -56.950 1.00 15.60 162 ASP C O 1
ATOM 12537 N N . PRO C 1 167 ? 39.589 -7.531 -57.121 1.00 17.99 163 PRO C N 1
ATOM 12538 C CA . PRO C 1 167 ? 40.487 -7.288 -58.260 1.00 18.71 163 PRO C CA 1
ATOM 12539 C C . PRO C 1 167 ? 39.810 -6.908 -59.561 1.00 18.50 163 PRO C C 1
ATOM 12540 O O . PRO C 1 167 ? 40.500 -6.380 -60.451 1.00 19.49 163 PRO C O 1
ATOM 12551 N N . ASP C 1 168 ? 38.499 -7.126 -59.705 1.00 18.20 164 ASP C N 1
ATOM 12552 C CA . ASP C 1 168 ? 37.881 -7.057 -61.021 1.00 18.53 164 ASP C CA 1
ATOM 12553 C C . ASP C 1 168 ? 36.687 -6.115 -61.169 1.00 16.97 164 ASP C C 1
ATOM 12554 O O . ASP C 1 168 ? 36.398 -5.713 -62.308 1.00 18.51 164 ASP C O 1
ATOM 12563 N N A ASN C 1 169 ? 35.974 -5.763 -60.100 0.58 16.32 165 ASN C N 1
ATOM 12564 N N B ASN C 1 169 ? 35.982 -5.757 -60.097 0.42 16.19 165 ASN C N 1
ATOM 12565 C CA A ASN C 1 169 ? 34.782 -4.944 -60.286 0.58 14.77 165 ASN C CA 1
ATOM 12566 C CA B ASN C 1 169 ? 34.794 -4.931 -60.269 0.42 14.41 165 ASN C CA 1
ATOM 12567 C C A ASN C 1 169 ? 35.153 -3.540 -60.762 0.58 14.10 165 ASN C C 1
ATOM 12568 C C B ASN C 1 169 ? 35.165 -3.540 -60.776 0.42 14.14 165 ASN C C 1
ATOM 12569 O O A ASN C 1 169 ? 36.233 -3.019 -60.470 0.58 15.53 165 ASN C O 1
ATOM 12570 O O B ASN C 1 169 ? 36.257 -3.026 -60.519 0.42 15.35 165 ASN C O 1
ATOM 12591 N N . ILE C 1 170 ? 34.227 -2.926 -61.499 1.00 14.45 166 ILE C N 1
ATOM 12592 C CA . ILE C 1 170 ? 34.483 -1.644 -62.145 1.00 15.34 166 ILE C CA 1
ATOM 12593 C C . ILE C 1 170 ? 34.588 -0.528 -61.124 1.00 11.68 166 ILE C C 1
ATOM 12594 O O . ILE C 1 170 ? 33.831 -0.481 -60.142 1.00 13.28 166 ILE C O 1
ATOM 12611 N N . ILE C 1 171 ? 35.532 0.387 -61.376 1.00 12.80 167 ILE C N 1
ATOM 12612 C CA . ILE C 1 171 ? 35.694 1.609 -60.603 1.00 13.01 167 ILE C CA 1
ATOM 12613 C C . ILE C 1 171 ? 35.508 2.779 -61.560 1.00 11.99 167 ILE C C 1
ATOM 12614 O O . ILE C 1 171 ? 36.130 2.812 -62.630 1.00 13.24 167 ILE C O 1
ATOM 12630 N N . ILE C 1 172 ? 34.650 3.722 -61.173 1.00 11.52 168 ILE C N 1
ATOM 12631 C CA . ILE C 1 172 ? 34.340 4.919 -61.950 1.00 10.70 168 ILE C CA 1
ATOM 12632 C C . ILE C 1 172 ? 34.958 6.120 -61.256 1.00 11.45 168 ILE C C 1
ATOM 12633 O O . ILE C 1 172 ? 34.752 6.327 -60.053 1.00 11.41 168 ILE C O 1
ATOM 12649 N N . VAL C 1 173 ? 35.717 6.902 -62.017 1.00 12.06 169 VAL C N 1
ATOM 12650 C CA . VAL C 1 173 ? 36.450 8.043 -61.482 1.00 12.64 169 VAL C CA 1
ATOM 12651 C C . VAL C 1 173 ? 35.874 9.350 -62.010 1.00 12.21 169 VAL C C 1
ATOM 12652 O O . VAL C 1 173 ? 35.762 9.538 -63.227 1.00 12.72 169 VAL C O 1
ATOM 12665 N N . GLY C 1 174 ? 35.554 10.266 -61.094 1.00 11.90 170 GLY C N 1
ATOM 12666 C CA . GLY C 1 174 ? 35.023 11.545 -61.504 1.00 11.03 170 GLY C CA 1
ATOM 12667 C C . GLY C 1 174 ? 36.067 12.409 -62.192 1.00 13.05 170 GLY C C 1
ATOM 12668 O O . GLY C 1 174 ? 37.268 12.196 -62.076 1.00 13.63 170 GLY C O 1
ATOM 12672 N N . THR C 1 175 ? 35.577 13.381 -62.954 1.00 13.52 171 THR C N 1
ATOM 12673 C CA . THR C 1 175 ? 36.447 14.216 -63.772 1.00 13.52 171 THR C CA 1
ATOM 12674 C C . THR C 1 175 ? 36.245 15.677 -63.418 1.00 12.54 171 THR C C 1
ATOM 12675 O O . THR C 1 175 ? 35.311 16.000 -62.686 1.00 12.99 171 THR C O 1
ATOM 12686 N N . PRO C 1 176 ? 37.108 16.581 -63.876 1.00 12.54 172 PRO C N 1
ATOM 12687 C CA . PRO C 1 176 ? 37.008 17.980 -63.433 1.00 12.09 172 PRO C CA 1
ATOM 12688 C C . PRO C 1 176 ? 35.727 18.645 -63.903 1.00 13.10 172 PRO C C 1
ATOM 12689 O O . PRO C 1 176 ? 35.054 18.196 -64.833 1.00 13.51 172 PRO C O 1
ATOM 12700 N N . THR C 1 177 ? 35.413 19.753 -63.230 1.00 11.81 173 THR C N 1
ATOM 12701 C CA . THR C 1 177 ? 34.287 20.624 -63.555 1.00 13.00 173 THR C CA 1
ATOM 12702 C C . THR C 1 177 ? 32.954 19.884 -63.432 1.00 11.74 173 THR C C 1
ATOM 12703 O O . THR C 1 177 ? 32.181 19.778 -64.374 1.00 13.17 173 THR C O 1
ATOM 12714 N N . TRP C 1 178 ? 32.714 19.353 -62.233 1.00 11.95 174 TRP C N 1
ATOM 12715 C CA . TRP C 1 178 ? 31.527 18.549 -61.953 1.00 11.63 174 TRP C CA 1
ATOM 12716 C C . TRP C 1 178 ? 31.400 17.369 -62.918 1.00 10.76 174 TRP C C 1
ATOM 12717 O O . TRP C 1 178 ? 30.321 17.074 -63.446 1.00 11.37 174 TRP C O 1
ATOM 12738 N N . SER C 1 179 ? 32.516 16.653 -63.109 1.00 12.04 175 SER C N 1
ATOM 12739 C CA . SER C 1 179 ? 32.544 15.470 -63.977 1.00 11.98 175 SER C CA 1
ATOM 12740 C C . SER C 1 179 ? 32.067 15.802 -65.389 1.00 10.83 175 SER C C 1
ATOM 12741 O O . SER C 1 179 ? 31.276 15.084 -66.000 1.00 12.24 175 SER C O 1
ATOM 12749 N N . GLN C 1 180 ? 32.605 16.902 -65.928 1.00 12.63 176 GLN C N 1
ATOM 12750 C CA . GLN C 1 180 ? 32.414 17.220 -67.333 1.00 12.78 176 GLN C CA 1
ATOM 12751 C C . GLN C 1 180 ? 33.648 16.990 -68.182 1.00 12.98 176 GLN C C 1
ATOM 12752 O O . GLN C 1 180 ? 33.509 16.683 -69.359 1.00 16.04 176 GLN C O 1
ATOM 12766 N N . ASP C 1 181 ? 34.846 17.163 -67.624 1.00 13.54 177 ASP C N 1
ATOM 12767 C CA . ASP C 1 181 ? 36.070 17.302 -68.428 1.00 14.25 177 ASP C CA 1
ATOM 12768 C C . ASP C 1 181 ? 36.698 15.934 -68.719 1.00 14.64 177 ASP C C 1
ATOM 12769 O O . ASP C 1 181 ? 37.838 15.622 -68.351 1.00 16.30 177 ASP C O 1
ATOM 12778 N N . VAL C 1 182 ? 35.925 15.119 -69.443 1.00 13.74 178 VAL C N 1
ATOM 12779 C CA . VAL C 1 182 ? 36.361 13.767 -69.759 1.00 15.21 178 VAL C CA 1
ATOM 12780 C C . VAL C 1 182 ? 37.533 13.777 -70.727 1.00 18.15 178 VAL C C 1
ATOM 12781 O O . VAL C 1 182 ? 38.273 12.777 -70.826 1.00 18.64 178 VAL C O 1
ATOM 12794 N N . HIS C 1 183 ? 37.749 14.887 -71.445 1.00 17.78 179 HIS C N 1
ATOM 12795 C CA . HIS C 1 183 ? 38.917 14.952 -72.315 1.00 18.15 179 HIS C CA 1
ATOM 12796 C C . HIS C 1 183 ? 40.217 14.887 -71.522 1.00 19.94 179 HIS C C 1
ATOM 12797 O O . HIS C 1 183 ? 41.233 14.412 -72.046 1.00 19.35 179 HIS C O 1
ATOM 12811 N N . ASP C 1 184 ? 40.219 15.372 -70.274 1.00 18.06 180 ASP C N 1
ATOM 12812 C CA . ASP C 1 184 ? 41.424 15.274 -69.460 1.00 17.07 180 ASP C CA 1
ATOM 12813 C C . ASP C 1 184 ? 41.774 13.813 -69.212 1.00 18.04 180 ASP C C 1
ATOM 12814 O O . ASP C 1 184 ? 42.944 13.420 -69.274 1.00 19.52 180 ASP C O 1
ATOM 12823 N N . ALA C 1 185 ? 40.766 13.000 -68.887 1.00 17.93 181 ALA C N 1
ATOM 12824 C CA . ALA C 1 185 ? 40.989 11.578 -68.672 1.00 17.66 181 ALA C CA 1
ATOM 12825 C C . ALA C 1 185 ? 41.378 10.893 -69.971 1.00 20.36 181 ALA C C 1
ATOM 12826 O O . ALA C 1 185 ? 42.261 10.023 -69.981 1.00 20.88 181 ALA C O 1
ATOM 12833 N N . ALA C 1 186 ? 40.733 11.272 -71.078 1.00 19.33 182 ALA C N 1
ATOM 12834 C CA . ALA C 1 186 ? 41.045 10.658 -72.365 1.00 20.81 182 ALA C CA 1
ATOM 12835 C C . ALA C 1 186 ? 42.496 10.903 -72.755 1.00 23.43 182 ALA C C 1
ATOM 12836 O O . ALA C 1 186 ? 43.165 10.004 -73.290 1.00 25.05 182 ALA C O 1
ATOM 12843 N N . ASP C 1 187 ? 42.996 12.117 -72.520 1.00 22.13 183 ASP C N 1
ATOM 12844 C CA . ASP C 1 187 ? 44.350 12.482 -72.898 1.00 22.61 183 ASP C CA 1
ATOM 12845 C C . ASP C 1 187 ? 45.392 12.021 -71.887 1.00 23.82 183 ASP C C 1
ATOM 12846 O O . ASP C 1 187 ? 46.583 12.012 -72.212 1.00 26.65 183 ASP C O 1
ATOM 12855 N N . ASN C 1 188 ? 44.980 11.646 -70.666 1.00 23.42 184 ASN C N 1
ATOM 12856 C CA . ASN C 1 188 ? 45.898 11.285 -69.585 1.00 20.77 184 ASN C CA 1
ATOM 12857 C C . ASN C 1 188 ? 45.241 10.212 -68.724 1.00 18.01 184 ASN C C 1
ATOM 12858 O O . ASN C 1 188 ? 44.979 10.423 -67.532 1.00 19.78 184 ASN C O 1
ATOM 12869 N N . PRO C 1 189 ? 44.979 9.035 -69.278 1.00 20.23 185 PRO C N 1
ATOM 12870 C CA . PRO C 1 189 ? 44.167 8.054 -68.550 1.00 20.48 185 PRO C CA 1
ATOM 12871 C C . PRO C 1 189 ? 44.922 7.407 -67.400 1.00 19.10 185 PRO C C 1
ATOM 12872 O O . PRO C 1 189 ? 46.154 7.386 -67.344 1.00 21.00 185 PRO C O 1
ATOM 12883 N N . LEU C 1 190 ? 44.154 6.859 -66.481 1.00 20.05 186 LEU C N 1
ATOM 12884 C CA . LEU C 1 190 ? 44.683 5.989 -65.443 1.00 21.53 186 LEU C CA 1
ATOM 12885 C C . LEU C 1 190 ? 45.036 4.635 -66.052 1.00 22.38 186 LEU C C 1
ATOM 12886 O O . LEU C 1 190 ? 44.379 4.181 -66.994 1.00 24.93 186 LEU C O 1
ATOM 12902 N N . PRO C 1 191 ? 46.080 3.979 -65.541 1.00 21.38 187 PRO C N 1
ATOM 12903 C CA . PRO C 1 191 ? 46.558 2.745 -66.181 1.00 22.36 187 PRO C CA 1
ATOM 12904 C C . PRO C 1 191 ? 45.806 1.485 -65.788 1.00 24.99 187 PRO C C 1
ATOM 12905 O O . PRO C 1 191 ? 46.079 0.431 -66.360 1.00 31.18 187 PRO C O 1
ATOM 12916 N N . TYR C 1 192 ? 44.856 1.553 -64.869 1.00 21.70 188 TYR C N 1
ATOM 12917 C CA . TYR C 1 192 ? 44.289 0.357 -64.278 1.00 22.11 188 TYR C CA 1
ATOM 12918 C C . TYR C 1 192 ? 43.230 -0.266 -65.179 1.00 19.08 188 TYR C C 1
ATOM 12919 O O . TYR C 1 192 ? 42.580 0.394 -65.997 1.00 21.19 188 TYR C O 1
ATOM 12937 N N . SER C 1 193 ? 43.038 -1.569 -64.991 1.00 20.08 189 SER C N 1
ATOM 12938 C CA . SER C 1 193 ? 41.995 -2.269 -65.716 1.00 18.56 189 SER C CA 1
ATOM 12939 C C . SER C 1 193 ? 40.617 -1.973 -65.128 1.00 16.62 189 SER C C 1
ATOM 12940 O O . SER C 1 193 ? 40.474 -1.617 -63.955 1.00 17.86 189 SER C O 1
ATOM 12948 N N . ASN C 1 194 ? 39.591 -2.099 -65.974 1.00 16.56 190 ASN C N 1
ATOM 12949 C CA . ASN C 1 194 ? 38.191 -1.958 -65.543 1.00 15.42 190 ASN C CA 1
ATOM 12950 C C . ASN C 1 194 ? 37.918 -0.630 -64.841 1.00 15.02 190 ASN C C 1
ATOM 12951 O O . ASN C 1 194 ? 37.233 -0.569 -63.820 1.00 16.00 190 ASN C O 1
ATOM 12962 N N . ILE C 1 195 ? 38.393 0.448 -65.468 1.00 14.40 191 ILE C N 1
ATOM 12963 C CA . ILE C 1 195 ? 38.155 1.813 -65.021 1.00 15.04 191 ILE C CA 1
ATOM 12964 C C . ILE C 1 195 ? 37.237 2.481 -66.033 1.00 13.91 191 ILE C C 1
ATOM 12965 O O . ILE C 1 195 ? 37.381 2.271 -67.243 1.00 16.14 191 ILE C O 1
ATOM 12981 N N . MET C 1 196 ? 36.298 3.292 -65.538 1.00 12.89 192 MET C N 1
ATOM 12982 C CA . MET C 1 196 ? 35.508 4.178 -66.375 1.00 12.95 192 MET C CA 1
ATOM 12983 C C . MET C 1 196 ? 35.589 5.590 -65.800 1.00 11.84 192 MET C C 1
ATOM 12984 O O . MET C 1 196 ? 35.938 5.791 -64.641 1.00 14.04 192 MET C O 1
ATOM 12998 N N . TYR C 1 197 ? 35.241 6.563 -66.623 1.00 14.17 193 TYR C N 1
ATOM 12999 C CA . TYR C 1 197 ? 35.266 7.967 -66.225 1.00 14.28 193 TYR C CA 1
ATOM 13000 C C . TYR C 1 197 ? 33.856 8.542 -66.236 1.00 13.97 193 TYR C C 1
ATOM 13001 O O . TYR C 1 197 ? 33.054 8.245 -67.131 1.00 12.99 193 TYR C O 1
ATOM 13019 N N . ALA C 1 198 ? 33.557 9.341 -65.226 1.00 13.52 194 ALA C N 1
ATOM 13020 C CA . ALA C 1 198 ? 32.205 9.855 -65.061 1.00 12.05 194 ALA C CA 1
ATOM 13021 C C . ALA C 1 198 ? 31.957 11.091 -65.913 1.00 12.58 194 ALA C C 1
ATOM 13022 O O . ALA C 1 198 ? 32.825 11.974 -66.046 1.00 12.58 194 ALA C O 1
ATOM 13029 N N A LEU C 1 199 ? 30.748 11.149 -66.472 0.03 12.41 195 LEU C N 1
ATOM 13030 N N B LEU C 1 199 ? 30.753 11.168 -66.465 0.97 12.14 195 LEU C N 1
ATOM 13031 C CA A LEU C 1 199 ? 30.247 12.340 -67.131 0.03 12.40 195 LEU C CA 1
ATOM 13032 C CA B LEU C 1 199 ? 30.242 12.345 -67.157 0.97 13.52 195 LEU C CA 1
ATOM 13033 C C A LEU C 1 199 ? 28.879 12.666 -66.557 0.03 12.23 195 LEU C C 1
ATOM 13034 C C B LEU C 1 199 ? 28.887 12.664 -66.562 0.97 12.46 195 LEU C C 1
ATOM 13035 O O A LEU C 1 199 ? 27.990 11.809 -66.538 0.03 12.32 195 LEU C O 1
ATOM 13036 O O B LEU C 1 199 ? 28.017 11.797 -66.531 0.97 12.47 195 LEU C O 1
ATOM 13067 N N . HIS C 1 200 ? 28.707 13.905 -66.108 1.00 11.67 196 HIS C N 1
ATOM 13068 C CA . HIS C 1 200 ? 27.438 14.365 -65.573 1.00 11.44 196 HIS C CA 1
ATOM 13069 C C . HIS C 1 200 ? 26.906 15.522 -66.400 1.00 12.80 196 HIS C C 1
ATOM 13070 O O . HIS C 1 200 ? 27.623 16.503 -66.657 1.00 12.92 196 HIS C O 1
ATOM 13086 N N . PHE C 1 201 ? 25.641 15.427 -66.788 1.00 12.30 197 PHE C N 1
ATOM 13087 C CA . PHE C 1 201 ? 25.024 16.493 -67.566 1.00 13.06 197 PHE C CA 1
ATOM 13088 C C . PHE C 1 201 ? 23.627 16.779 -67.029 1.00 14.16 197 PHE C C 1
ATOM 13089 O O . PHE C 1 201 ? 22.993 15.940 -66.392 1.00 13.64 197 PHE C O 1
ATOM 13106 N N . TYR C 1 202 ? 23.152 17.991 -67.290 1.00 12.39 198 TYR C N 1
ATOM 13107 C CA . TYR C 1 202 ? 21.801 18.418 -66.931 1.00 13.65 198 TYR C CA 1
ATOM 13108 C C . TYR C 1 202 ? 21.199 19.060 -68.170 1.00 15.29 198 TYR C C 1
ATOM 13109 O O . TYR C 1 202 ? 21.778 19.999 -68.735 1.00 16.20 198 TYR C O 1
ATOM 13127 N N . ALA C 1 203 ? 20.060 18.528 -68.608 1.00 14.74 199 ALA C N 1
ATOM 13128 C CA . ALA C 1 203 ? 19.524 18.837 -69.930 1.00 16.83 199 ALA C CA 1
ATOM 13129 C C . ALA C 1 203 ? 19.169 20.304 -70.131 1.00 18.80 199 ALA C C 1
ATOM 13130 O O . ALA C 1 203 ? 19.143 20.756 -71.282 1.00 19.54 199 ALA C O 1
ATOM 13137 N N . GLY C 1 204 ? 18.902 21.049 -69.064 1.00 16.79 200 GLY C N 1
ATOM 13138 C CA . GLY C 1 204 ? 18.633 22.474 -69.187 1.00 16.96 200 GLY C CA 1
ATOM 13139 C C . GLY C 1 204 ? 19.854 23.341 -69.319 1.00 17.58 200 GLY C C 1
ATOM 13140 O O . GLY C 1 204 ? 19.733 24.555 -69.518 1.00 20.73 200 GLY C O 1
ATOM 13144 N N . THR C 1 205 ? 21.037 22.745 -69.229 1.00 17.32 201 THR C N 1
ATOM 13145 C CA . THR C 1 205 ? 22.292 23.481 -69.257 1.00 17.70 201 THR C CA 1
ATOM 13146 C C . THR C 1 205 ? 23.253 22.953 -70.302 1.00 18.43 201 THR C C 1
ATOM 13147 O O . THR C 1 205 ? 23.921 23.755 -70.965 1.00 20.50 201 THR C O 1
ATOM 13158 N N . HIS C 1 206 ? 23.340 21.631 -70.468 1.00 17.61 202 HIS C N 1
ATOM 13159 C CA . HIS C 1 206 ? 24.336 21.016 -71.336 1.00 16.94 202 HIS C CA 1
ATOM 13160 C C . HIS C 1 206 ? 23.674 20.377 -72.547 1.00 19.15 202 HIS C C 1
ATOM 13161 O O . HIS C 1 206 ? 22.601 19.783 -72.437 1.00 20.21 202 HIS C O 1
ATOM 13175 N N . GLY C 1 207 ? 24.330 20.507 -73.699 1.00 21.93 203 GLY C N 1
ATOM 13176 C CA . GLY C 1 207 ? 23.792 20.009 -74.950 1.00 27.50 203 GLY C CA 1
ATOM 13177 C C . GLY C 1 207 ? 24.868 19.536 -75.900 1.00 27.75 203 GLY C C 1
ATOM 13178 O O . GLY C 1 207 ? 25.754 18.770 -75.498 1.00 26.50 203 GLY C O 1
ATOM 13182 N N . GLN C 1 208 ? 24.827 20.012 -77.150 1.00 31.17 204 GLN C N 1
ATOM 13183 C CA . GLN C 1 208 ? 25.618 19.390 -78.209 1.00 32.19 204 GLN C CA 1
ATOM 13184 C C . GLN C 1 208 ? 27.121 19.506 -77.959 1.00 30.52 204 GLN C C 1
ATOM 13185 O O . GLN C 1 208 ? 27.877 18.582 -78.278 1.00 31.27 204 GLN C O 1
ATOM 13199 N N . SER C 1 209 ? 27.591 20.633 -77.412 1.00 30.92 205 SER C N 1
ATOM 13200 C CA . SER C 1 209 ? 29.033 20.765 -77.212 1.00 31.84 205 SER C CA 1
ATOM 13201 C C . SER C 1 209 ? 29.552 19.709 -76.236 1.00 28.33 205 SER C C 1
ATOM 13202 O O . SER C 1 209 ? 30.672 19.214 -76.395 1.00 29.23 205 SER C O 1
ATOM 13210 N N . LEU C 1 210 ? 28.762 19.348 -75.223 1.00 24.66 206 LEU C N 1
ATOM 13211 C CA . LEU C 1 210 ? 29.208 18.317 -74.290 1.00 21.24 206 LEU C CA 1
ATOM 13212 C C . LEU C 1 210 ? 29.160 16.941 -74.941 1.00 21.92 206 LEU C C 1
ATOM 13213 O O . LEU C 1 210 ? 30.061 16.120 -74.735 1.00 23.01 206 LEU C O 1
ATOM 13229 N N . ARG C 1 211 ? 28.141 16.679 -75.767 1.00 23.25 207 ARG C N 1
ATOM 13230 C CA . ARG C 1 211 ? 28.122 15.421 -76.506 1.00 24.28 207 ARG C CA 1
ATOM 13231 C C . ARG C 1 211 ? 29.348 15.305 -77.400 1.00 23.31 207 ARG C C 1
ATOM 13232 O O . ARG C 1 211 ? 29.950 14.229 -77.508 1.00 23.90 207 ARG C O 1
ATOM 13253 N N . ASP C 1 212 ? 29.736 16.407 -78.049 1.00 25.69 208 ASP C N 1
ATOM 13254 C CA . ASP C 1 212 ? 30.927 16.387 -78.892 1.00 27.13 208 ASP C CA 1
ATOM 13255 C C . ASP C 1 212 ? 32.182 16.074 -78.075 1.00 27.74 208 ASP C C 1
ATOM 13256 O O . ASP C 1 212 ? 33.045 15.305 -78.522 1.00 27.70 208 ASP C O 1
ATOM 13265 N N A LYS C 1 213 ? 32.310 16.682 -76.883 0.46 26.78 209 LYS C N 1
ATOM 13266 N N B LYS C 1 213 ? 32.309 16.664 -76.889 0.54 26.07 209 LYS C N 1
ATOM 13267 C CA A LYS C 1 213 ? 33.434 16.375 -75.998 0.46 25.68 209 LYS C CA 1
ATOM 13268 C CA B LYS C 1 213 ? 33.451 16.359 -76.034 0.54 24.84 209 LYS C CA 1
ATOM 13269 C C A LYS C 1 213 ? 33.447 14.896 -75.625 0.46 23.66 209 LYS C C 1
ATOM 13270 C C B LYS C 1 213 ? 33.448 14.902 -75.597 0.54 23.52 209 LYS C C 1
ATOM 13271 O O A LYS C 1 213 ? 34.514 14.271 -75.565 0.46 24.01 209 LYS C O 1
ATOM 13272 O O B LYS C 1 213 ? 34.519 14.292 -75.488 0.54 24.61 209 LYS C O 1
ATOM 13309 N N . ILE C 1 214 ? 32.267 14.315 -75.387 1.00 22.93 210 ILE C N 1
ATOM 13310 C CA . ILE C 1 214 ? 32.199 12.897 -75.056 1.00 18.98 210 ILE C CA 1
ATOM 13311 C C . ILE C 1 214 ? 32.715 12.066 -76.223 1.00 20.28 210 ILE C C 1
ATOM 13312 O O . ILE C 1 214 ? 33.498 11.129 -76.041 1.00 19.98 210 ILE C O 1
ATOM 13329 N N . ASP C 1 215 ? 32.257 12.377 -77.437 1.00 20.05 211 ASP C N 1
ATOM 13330 C CA . ASP C 1 215 ? 32.736 11.649 -78.610 1.00 22.01 211 ASP C CA 1
ATOM 13331 C C . ASP C 1 215 ? 34.256 11.746 -78.739 1.00 22.96 211 ASP C C 1
ATOM 13332 O O . ASP C 1 215 ? 34.918 10.763 -79.097 1.00 25.05 211 ASP C O 1
ATOM 13341 N N . TYR C 1 216 ? 34.837 12.912 -78.426 1.00 22.63 212 TYR C N 1
ATOM 13342 C CA . TYR C 1 216 ? 36.291 13.018 -78.460 1.00 23.40 212 TYR C CA 1
ATOM 13343 C C . TYR C 1 216 ? 36.923 12.038 -77.482 1.00 22.87 212 TYR C C 1
ATOM 13344 O O . TYR C 1 216 ? 37.861 11.311 -77.828 1.00 26.65 212 TYR C O 1
ATOM 13362 N N . ALA C 1 217 ? 36.424 12.012 -76.241 1.00 22.03 213 ALA C N 1
ATOM 13363 C CA . ALA C 1 217 ? 36.988 11.102 -75.248 1.00 22.97 213 ALA C CA 1
ATOM 13364 C C . ALA C 1 217 ? 36.862 9.650 -75.701 1.00 23.84 213 ALA C C 1
ATOM 13365 O O . ALA C 1 217 ? 37.816 8.871 -75.590 1.00 23.01 213 ALA C O 1
ATOM 13372 N N . LEU C 1 218 ? 35.697 9.267 -76.224 1.00 23.60 214 LEU C N 1
ATOM 13373 C CA . LEU C 1 218 ? 35.522 7.889 -76.678 1.00 23.29 214 LEU C CA 1
ATOM 13374 C C . LEU C 1 218 ? 36.488 7.545 -77.800 1.00 23.14 214 LEU C C 1
ATOM 13375 O O . LEU C 1 218 ? 36.956 6.403 -77.886 1.00 24.57 214 LEU C O 1
ATOM 13391 N N . SER C 1 219 ? 36.805 8.513 -78.661 1.00 23.94 215 SER C N 1
ATOM 13392 C CA . SER C 1 219 ? 37.755 8.272 -79.740 1.00 23.79 215 SER C CA 1
ATOM 13393 C C . SER C 1 219 ? 39.144 7.934 -79.222 1.00 24.70 215 SER C C 1
ATOM 13394 O O . SER C 1 219 ? 39.945 7.360 -79.965 1.00 26.88 215 SER C O 1
ATOM 13402 N N . LYS C 1 220 ? 39.453 8.261 -77.973 1.00 24.40 216 LYS C N 1
ATOM 13403 C CA . LYS C 1 220 ? 40.748 7.944 -77.389 1.00 25.11 216 LYS C CA 1
ATOM 13404 C C . LYS C 1 220 ? 40.744 6.635 -76.614 1.00 24.07 216 LYS C C 1
ATOM 13405 O O . LYS C 1 220 ? 41.746 6.305 -75.979 1.00 25.44 216 LYS C O 1
ATOM 13424 N N . GLY C 1 221 ? 39.645 5.897 -76.632 1.00 24.12 217 GLY C N 1
ATOM 13425 C CA . GLY C 1 221 ? 39.612 4.557 -76.086 1.00 24.52 217 GLY C CA 1
ATOM 13426 C C . GLY C 1 221 ? 39.285 4.446 -74.613 1.00 23.29 217 GLY C C 1
ATOM 13427 O O . GLY C 1 221 ? 39.443 3.360 -74.038 1.00 22.79 217 GLY C O 1
ATOM 13431 N N . VAL C 1 222 ? 38.861 5.522 -73.978 1.00 20.88 218 VAL C N 1
ATOM 13432 C CA . VAL C 1 222 ? 38.432 5.462 -72.592 1.00 20.62 218 VAL C CA 1
ATOM 13433 C C . VAL C 1 222 ? 36.928 5.207 -72.544 1.00 18.11 218 VAL C C 1
ATOM 13434 O O . VAL C 1 222 ? 36.176 5.539 -73.470 1.00 18.00 218 VAL C O 1
ATOM 13447 N N . ALA C 1 223 ? 36.485 4.622 -71.429 1.00 17.64 219 ALA C N 1
ATOM 13448 C CA . ALA C 1 223 ? 35.085 4.289 -71.195 1.00 17.20 219 ALA C CA 1
ATOM 13449 C C . ALA C 1 223 ? 34.419 5.353 -70.327 1.00 16.47 219 ALA C C 1
ATOM 13450 O O . ALA C 1 223 ? 35.024 5.875 -69.377 1.00 17.30 219 ALA C O 1
ATOM 13457 N N . ILE C 1 224 ? 33.179 5.692 -70.686 1.00 14.84 220 ILE C N 1
ATOM 13458 C CA . ILE C 1 224 ? 32.419 6.759 -70.043 1.00 14.83 220 ILE C CA 1
ATOM 13459 C C . ILE C 1 224 ? 31.139 6.177 -69.461 1.00 14.42 220 ILE C C 1
ATOM 13460 O O . ILE C 1 224 ? 30.428 5.453 -70.153 1.00 15.82 220 ILE C O 1
ATOM 13476 N N . PHE C 1 225 ? 30.823 6.529 -68.214 1.00 13.15 221 PHE C N 1
ATOM 13477 C CA . PHE C 1 225 ? 29.580 6.137 -67.546 1.00 11.48 221 PHE C CA 1
ATOM 13478 C C . PHE C 1 225 ? 28.933 7.423 -67.045 1.00 11.68 221 PHE C C 1
ATOM 13479 O O . PHE C 1 225 ? 29.573 8.199 -66.325 1.00 12.82 221 PHE C O 1
ATOM 13496 N N . VAL C 1 226 ? 27.696 7.685 -67.478 1.00 12.81 222 VAL C N 1
ATOM 13497 C CA . VAL C 1 226 ? 26.949 8.844 -66.992 1.00 12.46 222 VAL C CA 1
ATOM 13498 C C . VAL C 1 226 ? 26.329 8.461 -65.655 1.00 12.80 222 VAL C C 1
ATOM 13499 O O . VAL C 1 226 ? 25.162 8.061 -65.576 1.00 13.37 222 VAL C O 1
ATOM 13512 N N . THR C 1 227 ? 27.118 8.560 -64.579 1.00 11.97 223 THR C N 1
ATOM 13513 C CA . THR C 1 227 ? 26.602 8.107 -63.294 1.00 11.79 223 THR C CA 1
ATOM 13514 C C . THR C 1 227 ? 25.550 9.058 -62.736 1.00 11.19 223 THR C C 1
ATOM 13515 O O . THR C 1 227 ? 24.878 8.712 -61.762 1.00 11.51 223 THR C O 1
ATOM 13526 N N . GLU C 1 228 ? 25.417 10.270 -63.301 1.00 10.88 224 GLU C N 1
ATOM 13527 C CA . GLU C 1 228 ? 24.400 11.200 -62.830 1.00 12.27 224 GLU C CA 1
ATOM 13528 C C . GLU C 1 228 ? 24.005 12.138 -63.959 1.00 12.06 224 GLU C C 1
ATOM 13529 O O . GLU C 1 228 ? 24.868 12.773 -64.573 1.00 12.82 224 GLU C O 1
ATOM 13541 N N . TRP C 1 229 ? 22.702 12.213 -64.244 1.00 11.59 225 TRP C N 1
ATOM 13542 C CA . TRP C 1 229 ? 22.198 13.246 -65.140 1.00 12.24 225 TRP C CA 1
ATOM 13543 C C . TRP C 1 229 ? 20.811 13.662 -64.686 1.00 12.06 225 TRP C C 1
ATOM 13544 O O . TRP C 1 229 ? 20.096 12.882 -64.048 1.00 13.12 225 TRP C O 1
ATOM 13565 N N . GLY C 1 230 ? 20.441 14.891 -65.024 1.00 12.78 226 GLY C N 1
ATOM 13566 C CA . GLY C 1 230 ? 19.127 15.398 -64.707 1.00 13.66 226 GLY C CA 1
ATOM 13567 C C . GLY C 1 230 ? 18.417 15.987 -65.905 1.00 14.71 226 GLY C C 1
ATOM 13568 O O . GLY C 1 230 ? 19.035 16.471 -66.857 1.00 14.55 226 GLY C O 1
ATOM 13572 N N . THR C 1 231 ? 17.086 15.937 -65.835 1.00 14.22 227 THR C N 1
ATOM 13573 C CA . THR C 1 231 ? 16.243 16.594 -66.820 1.00 15.36 227 THR C CA 1
ATOM 13574 C C . THR C 1 231 ? 16.119 18.098 -66.584 1.00 16.27 227 THR C C 1
ATOM 13575 O O . THR C 1 231 ? 15.585 18.799 -67.451 1.00 18.18 227 THR C O 1
ATOM 13586 N N . SER C 1 232 ? 16.559 18.587 -65.430 1.00 15.81 228 SER C N 1
ATOM 13587 C CA . SER C 1 232 ? 16.528 19.996 -65.082 1.00 14.92 228 SER C CA 1
ATOM 13588 C C . SER C 1 232 ? 17.743 20.716 -65.660 1.00 16.80 228 SER C C 1
ATOM 13589 O O . SER C 1 232 ? 18.572 20.130 -66.362 1.00 16.51 228 SER C O 1
ATOM 13597 N N . ASP C 1 233 ? 17.875 22.006 -65.334 1.00 16.85 229 ASP C N 1
ATOM 13598 C CA . ASP C 1 233 ? 19.147 22.703 -65.495 1.00 15.13 229 ASP C CA 1
ATOM 13599 C C . ASP C 1 233 ? 20.127 22.231 -64.415 1.00 13.91 229 ASP C C 1
ATOM 13600 O O . ASP C 1 233 ? 19.810 21.396 -63.551 1.00 14.62 229 ASP C O 1
ATOM 13609 N N . ALA C 1 234 ? 21.363 22.715 -64.508 1.00 14.03 230 ALA C N 1
ATOM 13610 C CA . ALA C 1 234 ? 22.397 22.227 -63.604 1.00 14.15 230 ALA C CA 1
ATOM 13611 C C . ALA C 1 234 ? 22.074 22.489 -62.145 1.00 14.81 230 ALA C C 1
ATOM 13612 O O . ALA C 1 234 ? 22.482 21.697 -61.274 1.00 14.64 230 ALA C O 1
ATOM 13619 N N . SER C 1 235 ? 21.338 23.570 -61.857 1.00 15.27 231 SER C N 1
ATOM 13620 C CA A SER C 1 235 ? 21.013 23.912 -60.480 0.74 16.40 231 SER C CA 1
ATOM 13621 C CA B SER C 1 235 ? 21.004 23.925 -60.488 0.26 16.42 231 SER C CA 1
ATOM 13622 C C . SER C 1 235 ? 19.868 23.093 -59.911 1.00 15.69 231 SER C C 1
ATOM 13623 O O . SER C 1 235 ? 19.645 23.137 -58.698 1.00 17.52 231 SER C O 1
ATOM 13637 N N . GLY C 1 236 ? 19.153 22.353 -60.743 1.00 16.25 232 GLY C N 1
ATOM 13638 C CA . GLY C 1 236 ? 18.010 21.573 -60.312 1.00 16.89 232 GLY C CA 1
ATOM 13639 C C . GLY C 1 236 ? 16.669 22.229 -60.515 1.00 19.13 232 GLY C C 1
ATOM 13640 O O . GLY C 1 236 ? 15.704 21.826 -59.865 1.00 19.17 232 GLY C O 1
ATOM 13644 N N A ASN C 1 237 ? 16.577 23.229 -61.386 0.04 20.14 233 ASN C N 1
ATOM 13645 N N B ASN C 1 237 ? 16.578 23.212 -61.397 0.96 20.28 233 ASN C N 1
ATOM 13646 C CA A ASN C 1 237 ? 15.343 23.968 -61.601 0.04 21.22 233 ASN C CA 1
ATOM 13647 C CA B ASN C 1 237 ? 15.365 23.983 -61.614 0.96 23.06 233 ASN C CA 1
ATOM 13648 C C A ASN C 1 237 ? 15.011 23.990 -63.086 0.04 21.82 233 ASN C C 1
ATOM 13649 C C B ASN C 1 237 ? 15.015 23.991 -63.092 0.96 21.70 233 ASN C C 1
ATOM 13650 O O A ASN C 1 237 ? 15.800 23.560 -63.931 0.04 21.87 233 ASN C O 1
ATOM 13651 O O B ASN C 1 237 ? 15.784 23.542 -63.938 0.96 21.50 233 ASN C O 1
ATOM 13671 N N . GLY C 1 238 ? 13.824 24.492 -63.394 1.00 22.29 234 GLY C N 1
ATOM 13672 C CA . GLY C 1 238 ? 13.401 24.689 -64.761 1.00 24.31 234 GLY C CA 1
ATOM 13673 C C . GLY C 1 238 ? 12.895 23.415 -65.408 1.00 25.13 234 GLY C C 1
ATOM 13674 O O . GLY C 1 238 ? 13.134 22.303 -64.947 1.00 23.57 234 GLY C O 1
ATOM 13679 N N . GLY C 1 239 ? 12.173 23.588 -66.506 1.00 24.64 235 GLY C N 1
ATOM 13680 C CA . GLY C 1 239 ? 11.680 22.456 -67.258 1.00 26.37 235 GLY C CA 1
ATOM 13681 C C . GLY C 1 239 ? 10.690 21.624 -66.465 1.00 25.83 235 GLY C C 1
ATOM 13682 O O . GLY C 1 239 ? 9.761 22.156 -65.842 1.00 28.22 235 GLY C O 1
ATOM 13686 N N . PRO C 1 240 ? 10.876 20.292 -66.449 1.00 24.93 236 PRO C N 1
ATOM 13687 C CA . PRO C 1 240 ? 11.991 19.552 -67.060 1.00 24.46 236 PRO C CA 1
ATOM 13688 C C . PRO C 1 240 ? 12.123 19.715 -68.571 1.00 20.83 236 PRO C C 1
ATOM 13689 O O . PRO C 1 240 ? 11.140 19.962 -69.291 1.00 24.98 236 PRO C O 1
ATOM 13700 N N . PHE C 1 241 ? 13.368 19.611 -69.029 1.00 19.65 237 PHE C N 1
ATOM 13701 C CA . PHE C 1 241 ? 13.727 19.853 -70.423 1.00 20.18 237 PHE C CA 1
ATOM 13702 C C . PHE C 1 241 ? 13.713 18.516 -71.149 1.00 20.80 237 PHE C C 1
ATOM 13703 O O . PHE C 1 241 ? 14.737 17.862 -71.360 1.00 21.02 237 PHE C O 1
ATOM 13720 N N . LEU C 1 242 ? 12.505 18.093 -71.529 1.00 21.23 238 LEU C N 1
ATOM 13721 C CA . LEU C 1 242 ? 12.334 16.726 -72.015 1.00 24.22 238 LEU C CA 1
ATOM 13722 C C . LEU C 1 242 ? 12.829 16.552 -73.446 1.00 24.94 238 LEU C C 1
ATOM 13723 O O . LEU C 1 242 ? 13.368 15.488 -73.774 1.00 25.64 238 LEU C O 1
ATOM 13739 N N . ASN C 1 243 ? 12.681 17.563 -74.311 1.00 25.30 239 ASN C N 1
ATOM 13740 C CA A ASN C 1 243 ? 13.207 17.433 -75.667 0.60 25.72 239 ASN C CA 1
ATOM 13741 C CA B ASN C 1 243 ? 13.207 17.437 -75.667 0.40 25.00 239 ASN C CA 1
ATOM 13742 C C . ASN C 1 243 ? 14.719 17.237 -75.637 1.00 23.94 239 ASN C C 1
ATOM 13743 O O . ASN C 1 243 ? 15.255 16.325 -76.278 1.00 26.21 239 ASN C O 1
ATOM 13764 N N . GLU C 1 244 ? 15.429 18.075 -74.881 1.00 22.20 240 GLU C N 1
ATOM 13765 C CA . GLU C 1 244 ? 16.876 17.919 -74.804 1.00 21.90 240 GLU C CA 1
ATOM 13766 C C . GLU C 1 244 ? 17.240 16.631 -74.084 1.00 19.40 240 GLU C C 1
ATOM 13767 O O . GLU C 1 244 ? 18.220 15.969 -74.445 1.00 20.02 240 GLU C O 1
ATOM 13779 N N . SER C 1 245 ? 16.467 16.261 -73.056 1.00 17.47 241 SER C N 1
ATOM 13780 C CA . SER C 1 245 ? 16.728 15.004 -72.364 1.00 17.45 241 SER C CA 1
ATOM 13781 C C . SER C 1 245 ? 16.649 13.826 -73.334 1.00 19.08 241 SER C C 1
ATOM 13782 O O . SER C 1 245 ? 17.454 12.891 -73.254 1.00 20.48 241 SER C O 1
ATOM 13790 N N . GLN C 1 246 ? 15.674 13.845 -74.251 1.00 20.31 242 GLN C N 1
ATOM 13791 C CA . GLN C 1 246 ? 15.547 12.770 -75.230 1.00 20.66 242 GLN C CA 1
ATOM 13792 C C . GLN C 1 246 ? 16.753 12.730 -76.159 1.00 21.49 242 GLN C C 1
ATOM 13793 O O . GLN C 1 246 ? 17.238 11.648 -76.506 1.00 23.78 242 GLN C O 1
ATOM 13807 N N . LYS C 1 247 ? 17.258 13.897 -76.570 1.00 23.59 243 LYS C N 1
ATOM 13808 C CA . LYS C 1 247 ? 18.453 13.910 -77.406 1.00 21.63 243 LYS C CA 1
ATOM 13809 C C . LYS C 1 247 ? 19.619 13.246 -76.681 1.00 20.96 243 LYS C C 1
ATOM 13810 O O . LYS C 1 247 ? 20.385 12.480 -77.276 1.00 21.25 243 LYS C O 1
ATOM 13829 N N . TRP C 1 248 ? 19.748 13.506 -75.384 1.00 17.82 244 TRP C N 1
ATOM 13830 C CA . TRP C 1 248 ? 20.810 12.887 -74.605 1.00 17.62 244 TRP C CA 1
ATOM 13831 C C . TRP C 1 248 ? 20.603 11.384 -74.470 1.00 20.01 244 TRP C C 1
ATOM 13832 O O . TRP C 1 248 ? 21.559 10.605 -74.592 1.00 19.67 244 TRP C O 1
ATOM 13853 N N . ILE C 1 249 ? 19.372 10.958 -74.180 1.00 19.95 245 ILE C N 1
ATOM 13854 C CA . ILE C 1 249 ? 19.099 9.525 -74.047 1.00 22.15 245 ILE C CA 1
ATOM 13855 C C . ILE C 1 249 ? 19.404 8.801 -75.355 1.00 21.87 245 ILE C C 1
ATOM 13856 O O . ILE C 1 249 ? 20.007 7.719 -75.362 1.00 20.96 245 ILE C O 1
ATOM 13872 N N . ASP C 1 250 ? 19.001 9.390 -76.485 1.00 23.87 246 ASP C N 1
ATOM 13873 C CA . ASP C 1 250 ? 19.274 8.775 -77.780 1.00 23.68 246 ASP C CA 1
ATOM 13874 C C . ASP C 1 250 ? 20.770 8.732 -78.054 1.00 23.94 246 ASP C C 1
ATOM 13875 O O . ASP C 1 250 ? 21.277 7.756 -78.614 1.00 26.43 246 ASP C O 1
ATOM 13884 N N . PHE C 1 251 ? 21.491 9.781 -77.651 1.00 21.97 247 PHE C N 1
ATOM 13885 C CA . PHE C 1 251 ? 22.945 9.799 -77.779 1.00 19.59 247 PHE C CA 1
ATOM 13886 C C . PHE C 1 251 ? 23.573 8.686 -76.949 1.00 18.99 247 PHE C C 1
ATOM 13887 O O . PHE C 1 251 ? 24.454 7.962 -77.425 1.00 19.17 247 PHE C O 1
ATOM 13904 N N . MET C 1 252 ? 23.141 8.539 -75.698 1.00 19.06 248 MET C N 1
ATOM 13905 C CA . MET C 1 252 ? 23.711 7.491 -74.854 1.00 17.94 248 MET C CA 1
ATOM 13906 C C . MET C 1 252 ? 23.380 6.106 -75.393 1.00 20.02 248 MET C C 1
ATOM 13907 O O . MET C 1 252 ? 24.219 5.205 -75.346 1.00 20.99 248 MET C O 1
ATOM 13921 N N . ASN C 1 253 ? 22.175 5.913 -75.929 1.00 22.20 249 ASN C N 1
ATOM 13922 C CA . ASN C 1 253 ? 21.846 4.622 -76.517 1.00 23.74 249 ASN C CA 1
ATOM 13923 C C . ASN C 1 253 ? 22.749 4.327 -77.707 1.00 24.59 249 ASN C C 1
ATOM 13924 O O . ASN C 1 253 ? 23.281 3.217 -77.844 1.00 27.72 249 ASN C O 1
ATOM 13935 N N . SER C 1 254 ? 22.940 5.321 -78.577 1.00 25.88 250 SER C N 1
ATOM 13936 C CA . SER C 1 254 ? 23.759 5.135 -79.765 1.00 24.25 250 SER C CA 1
ATOM 13937 C C . SER C 1 254 ? 25.200 4.793 -79.406 1.00 24.56 250 SER C C 1
ATOM 13938 O O . SER C 1 254 ? 25.852 4.011 -80.109 1.00 24.79 250 SER C O 1
ATOM 13946 N N . ARG C 1 255 ? 25.719 5.379 -78.326 1.00 23.06 251 ARG C N 1
ATOM 13947 C CA . ARG C 1 255 ? 27.110 5.197 -77.937 1.00 22.46 251 ARG C CA 1
ATOM 13948 C C . ARG C 1 255 ? 27.298 4.111 -76.879 1.00 22.93 251 ARG C C 1
ATOM 13949 O O . ARG C 1 255 ? 28.414 3.921 -76.400 1.00 24.63 251 ARG C O 1
ATOM 13970 N N . ASN C 1 256 ? 26.242 3.384 -76.520 1.00 23.16 252 ASN C N 1
ATOM 13971 C CA . ASN C 1 256 ? 26.312 2.339 -75.489 1.00 23.63 252 ASN C CA 1
ATOM 13972 C C . ASN C 1 256 ? 26.843 2.896 -74.173 1.00 21.19 252 ASN C C 1
ATOM 13973 O O . ASN C 1 256 ? 27.672 2.280 -73.500 1.00 24.45 252 ASN C O 1
ATOM 13984 N N . ILE C 1 257 ? 26.383 4.087 -73.813 1.00 19.42 253 ILE C N 1
ATOM 13985 C CA . ILE C 1 257 ? 26.768 4.723 -72.555 1.00 16.71 253 ILE C CA 1
ATOM 13986 C C . ILE C 1 257 ? 25.714 4.428 -71.500 1.00 16.29 253 ILE C C 1
ATOM 13987 O O . ILE C 1 257 ? 24.541 4.758 -71.690 1.00 15.46 253 ILE C O 1
ATOM 14003 N N . SER C 1 258 ? 26.148 3.839 -70.383 1.00 14.22 254 SER C N 1
ATOM 14004 C CA . SER C 1 258 ? 25.268 3.538 -69.272 1.00 13.34 254 SER C CA 1
ATOM 14005 C C . SER C 1 258 ? 24.954 4.808 -68.486 1.00 12.30 254 SER C C 1
ATOM 14006 O O . SER C 1 258 ? 25.717 5.782 -68.497 1.00 12.82 254 SER C O 1
ATOM 14014 N N . TRP C 1 259 ? 23.838 4.775 -67.755 1.00 13.44 255 TRP C N 1
ATOM 14015 C CA . TRP C 1 259 ? 23.425 5.977 -67.053 1.00 13.63 255 TRP C CA 1
ATOM 14016 C C . TRP C 1 259 ? 22.528 5.741 -65.859 1.00 14.09 255 TRP C C 1
ATOM 14017 O O . TRP C 1 259 ? 21.774 4.771 -65.812 1.00 14.04 255 TRP C O 1
ATOM 14038 N N . ALA C 1 260 ? 22.585 6.697 -64.920 1.00 12.96 256 ALA C N 1
ATOM 14039 C CA . ALA C 1 260 ? 21.690 6.758 -63.774 1.00 12.98 256 ALA C CA 1
ATOM 14040 C C . ALA C 1 260 ? 21.134 8.170 -63.682 1.00 13.49 256 ALA C C 1
ATOM 14041 O O . ALA C 1 260 ? 21.900 9.136 -63.695 1.00 13.15 256 ALA C O 1
ATOM 14048 N N . ASN C 1 261 ? 19.808 8.278 -63.549 1.00 12.55 257 ASN C N 1
ATOM 14049 C CA . ASN C 1 261 ? 19.125 9.569 -63.462 1.00 12.30 257 ASN C CA 1
ATOM 14050 C C . ASN C 1 261 ? 18.999 10.051 -62.021 1.00 11.73 257 ASN C C 1
ATOM 14051 O O . ASN C 1 261 ? 18.689 9.275 -61.107 1.00 11.80 257 ASN C O 1
ATOM 14062 N N . TRP C 1 262 ? 19.236 11.355 -61.830 1.00 11.77 258 TRP C N 1
ATOM 14063 C CA . TRP C 1 262 ? 19.044 12.039 -60.549 1.00 11.74 258 TRP C CA 1
ATOM 14064 C C . TRP C 1 262 ? 17.683 12.706 -60.543 1.00 13.16 258 TRP C C 1
ATOM 14065 O O . TRP C 1 262 ? 17.406 13.497 -61.445 1.00 13.23 258 TRP C O 1
ATOM 14086 N N . SER C 1 263 ? 16.833 12.417 -59.538 1.00 13.58 259 SER C N 1
ATOM 14087 C CA . SER C 1 263 ? 17.080 11.575 -58.395 1.00 13.91 259 SER C CA 1
ATOM 14088 C C . SER C 1 263 ? 15.776 10.872 -57.970 1.00 13.86 259 SER C C 1
ATOM 14089 O O . SER C 1 263 ? 14.666 11.346 -58.261 1.00 14.77 259 SER C O 1
ATOM 14097 N N . LEU C 1 264 ? 15.910 9.768 -57.225 1.00 15.10 260 LEU C N 1
ATOM 14098 C CA . LEU C 1 264 ? 14.761 9.096 -56.618 1.00 15.16 260 LEU C CA 1
ATOM 14099 C C . LEU C 1 264 ? 14.486 9.740 -55.265 1.00 15.01 260 LEU C C 1
ATOM 14100 O O . LEU C 1 264 ? 14.910 9.263 -54.210 1.00 17.00 260 LEU C O 1
ATOM 14116 N N . SER C 1 265 ? 13.737 10.839 -55.300 1.00 15.63 261 SER C N 1
ATOM 14117 C CA . SER C 1 265 ? 13.413 11.571 -54.086 1.00 17.17 261 SER C CA 1
ATOM 14118 C C . SER C 1 265 ? 12.202 12.436 -54.389 1.00 15.60 261 SER C C 1
ATOM 14119 O O . SER C 1 265 ? 11.798 12.584 -55.548 1.00 14.88 261 SER C O 1
ATOM 14127 N N . ASP C 1 266 ? 11.650 13.041 -53.324 1.00 17.03 262 ASP C N 1
ATOM 14128 C CA . ASP C 1 266 ? 10.558 14.004 -53.421 1.00 17.84 262 ASP C CA 1
ATOM 14129 C C . ASP C 1 266 ? 11.018 15.434 -53.112 1.00 20.37 262 ASP C C 1
ATOM 14130 O O . ASP C 1 266 ? 10.218 16.292 -52.709 1.00 20.33 262 ASP C O 1
ATOM 14139 N N . LYS C 1 267 ? 12.304 15.707 -53.311 1.00 20.21 263 LYS C N 1
ATOM 14140 C CA . LYS C 1 267 ? 12.796 17.055 -53.112 1.00 21.51 263 LYS C CA 1
ATOM 14141 C C . LYS C 1 267 ? 12.143 18.016 -54.098 1.00 22.42 263 LYS C C 1
ATOM 14142 O O . LYS C 1 267 ? 11.717 17.633 -55.191 1.00 19.07 263 LYS C O 1
ATOM 14161 N N . SER C 1 268 ? 12.061 19.288 -53.698 1.00 24.13 264 SER C N 1
ATOM 14162 C CA A SER C 1 268 ? 11.514 20.337 -54.552 0.57 26.06 264 SER C CA 1
ATOM 14163 C CA B SER C 1 268 ? 11.498 20.320 -54.576 0.43 25.57 264 SER C CA 1
ATOM 14164 C C . SER C 1 268 ? 12.585 20.825 -55.529 1.00 25.61 264 SER C C 1
ATOM 14165 O O . SER C 1 268 ? 13.036 21.973 -55.485 1.00 31.57 264 SER C O 1
ATOM 14180 N N . GLU C 1 269 ? 13.016 19.916 -56.387 1.00 22.17 265 GLU C N 1
ATOM 14181 C CA . GLU C 1 269 ? 13.869 20.192 -57.530 1.00 22.77 265 GLU C CA 1
ATOM 14182 C C . GLU C 1 269 ? 13.149 19.562 -58.714 1.00 18.85 265 GLU C C 1
ATOM 14183 O O . GLU C 1 269 ? 12.549 18.494 -58.567 1.00 19.34 265 GLU C O 1
ATOM 14195 N N . THR C 1 270 ? 13.254 20.167 -59.902 1.00 18.98 266 THR C N 1
ATOM 14196 C CA . THR C 1 270 ? 12.496 19.618 -61.020 1.00 19.94 266 THR C CA 1
ATOM 14197 C C . THR C 1 270 ? 13.084 18.309 -61.513 1.00 16.65 266 THR C C 1
ATOM 14198 O O . THR C 1 270 ? 12.427 17.595 -62.268 1.00 19.55 266 THR C O 1
ATOM 14209 N N . SER C 1 271 ? 14.316 17.985 -61.115 1.00 16.14 267 SER C N 1
ATOM 14210 C CA . SER C 1 271 ? 14.914 16.694 -61.436 1.00 15.67 267 SER C CA 1
ATOM 14211 C C . SER C 1 271 ? 14.392 15.579 -60.545 1.00 14.71 267 SER C C 1
ATOM 14212 O O . SER C 1 271 ? 14.602 14.401 -60.865 1.00 15.75 267 SER C O 1
ATOM 14220 N N . ALA C 1 272 ? 13.756 15.907 -59.422 1.00 15.90 268 ALA C N 1
ATOM 14221 C CA . ALA C 1 272 ? 13.289 14.856 -58.520 1.00 14.94 268 ALA C CA 1
ATOM 14222 C C . ALA C 1 272 ? 12.204 14.039 -59.210 1.00 14.26 268 ALA C C 1
ATOM 14223 O O . ALA C 1 272 ? 11.281 14.604 -59.814 1.00 16.95 268 ALA C O 1
ATOM 14230 N N . ALA C 1 273 ? 12.284 12.710 -59.086 1.00 15.55 269 ALA C N 1
ATOM 14231 C CA . ALA C 1 273 ? 11.340 11.849 -59.791 1.00 16.47 269 ALA C CA 1
ATOM 14232 C C . ALA C 1 273 ? 10.010 11.693 -59.071 1.00 16.75 269 ALA C C 1
ATOM 14233 O O . ALA C 1 273 ? 9.032 11.266 -59.693 1.00 17.41 269 ALA C O 1
ATOM 14240 N N . LEU C 1 274 ? 9.950 11.965 -57.772 1.00 16.30 270 LEU C N 1
ATOM 14241 C CA . LEU C 1 274 ? 8.748 11.673 -57.005 1.00 15.52 270 LEU C CA 1
ATOM 14242 C C . LEU C 1 274 ? 8.135 12.953 -56.469 1.00 17.16 270 LEU C C 1
ATOM 14243 O O . LEU C 1 274 ? 8.822 13.966 -56.302 1.00 18.18 270 LEU C O 1
ATOM 14259 N N . MET C 1 275 ? 6.828 12.896 -56.213 1.00 20.37 271 MET C N 1
ATOM 14260 C CA A MET C 1 275 ? 6.094 13.983 -55.606 0.49 21.74 271 MET C CA 1
ATOM 14261 C CA B MET C 1 275 ? 6.097 13.984 -55.604 0.51 20.67 271 MET C CA 1
ATOM 14262 C C . MET C 1 275 ? 5.978 13.759 -54.103 1.00 21.97 271 MET C C 1
ATOM 14263 O O . MET C 1 275 ? 6.023 12.621 -53.630 1.00 24.85 271 MET C O 1
ATOM 14290 N N . PRO C 1 276 ? 5.830 14.813 -53.312 1.00 24.95 272 PRO C N 1
ATOM 14291 C CA . PRO C 1 276 ? 5.622 14.613 -51.870 1.00 27.30 272 PRO C CA 1
ATOM 14292 C C . PRO C 1 276 ? 4.450 13.671 -51.617 1.00 30.89 272 PRO C C 1
ATOM 14293 O O . PRO C 1 276 ? 3.393 13.769 -52.253 1.00 30.63 272 PRO C O 1
ATOM 14304 N N . GLY C 1 277 ? 4.645 12.744 -50.680 1.00 30.44 273 GLY C N 1
ATOM 14305 C CA . GLY C 1 277 ? 3.661 11.729 -50.381 1.00 30.47 273 GLY C CA 1
ATOM 14306 C C . GLY C 1 277 ? 3.932 10.379 -51.009 1.00 29.44 273 GLY C C 1
ATOM 14307 O O . GLY C 1 277 ? 3.280 9.395 -50.629 1.00 31.11 273 GLY C O 1
ATOM 14311 N N . ALA C 1 278 ? 4.857 10.302 -51.966 1.00 25.54 274 ALA C N 1
ATOM 14312 C CA . ALA C 1 278 ? 5.199 9.025 -52.573 1.00 24.06 274 ALA C CA 1
ATOM 14313 C C . ALA C 1 278 ? 5.749 8.070 -51.523 1.00 24.05 274 ALA C C 1
ATOM 14314 O O . ALA C 1 278 ? 6.603 8.441 -50.715 1.00 25.69 274 ALA C O 1
ATOM 14321 N N . SER C 1 279 ? 5.262 6.841 -51.540 1.00 24.51 275 SER C N 1
ATOM 14322 C CA . SER C 1 279 ? 5.650 5.885 -50.523 1.00 24.05 275 SER C CA 1
ATOM 14323 C C . SER C 1 279 ? 7.152 5.638 -50.556 1.00 20.80 275 SER C C 1
ATOM 14324 O O . SER C 1 279 ? 7.712 5.391 -51.631 1.00 22.09 275 SER C O 1
ATOM 14332 N N . PRO C 1 280 ? 7.836 5.649 -49.408 1.00 21.78 276 PRO C N 1
ATOM 14333 C CA . PRO C 1 280 ? 9.263 5.277 -49.428 1.00 21.07 276 PRO C CA 1
ATOM 14334 C C . PRO C 1 280 ? 9.521 3.852 -49.878 1.00 19.05 276 PRO C C 1
ATOM 14335 O O . PRO C 1 280 ? 10.654 3.553 -50.241 1.00 19.03 276 PRO C O 1
ATOM 14346 N N . THR C 1 281 ? 8.513 2.970 -49.886 1.00 19.92 277 THR C N 1
ATOM 14347 C CA . THR C 1 281 ? 8.726 1.564 -50.220 1.00 18.62 277 THR C CA 1
ATOM 14348 C C . THR C 1 281 ? 8.183 1.176 -51.593 1.00 18.89 277 THR C C 1
ATOM 14349 O O . THR C 1 281 ? 8.054 -0.016 -51.895 1.00 21.28 277 THR C O 1
ATOM 14360 N N . GLY C 1 282 ? 7.907 2.156 -52.441 1.00 19.18 278 GLY C N 1
ATOM 14361 C CA . GLY C 1 282 ? 7.504 1.883 -53.802 1.00 18.76 278 GLY C CA 1
ATOM 14362 C C . GLY C 1 282 ? 6.013 1.665 -53.959 1.00 20.72 278 GLY C C 1
ATOM 14363 O O . GLY C 1 282 ? 5.193 2.076 -53.128 1.00 22.67 278 GLY C O 1
ATOM 14367 N N . GLY C 1 283 ? 5.664 0.992 -55.056 1.00 21.29 279 GLY C N 1
ATOM 14368 C CA . GLY C 1 283 ? 4.267 0.801 -55.398 1.00 22.04 279 GLY C CA 1
ATOM 14369 C C . GLY C 1 283 ? 3.581 2.068 -55.849 1.00 22.06 279 GLY C C 1
ATOM 14370 O O . GLY C 1 283 ? 2.358 2.204 -55.687 1.00 24.28 279 GLY C O 1
ATOM 14374 N N . TRP C 1 284 ? 4.337 3.004 -56.414 1.00 21.11 280 TRP C N 1
ATOM 14375 C CA . TRP C 1 284 ? 3.811 4.319 -56.761 1.00 19.35 280 TRP C CA 1
ATOM 14376 C C . TRP C 1 284 ? 2.739 4.204 -57.834 1.00 21.22 280 TRP C C 1
ATOM 14377 O O . TRP C 1 284 ? 2.768 3.316 -58.691 1.00 25.32 280 TRP C O 1
ATOM 14398 N N . THR C 1 285 ? 1.767 5.100 -57.743 1.00 21.29 281 THR C N 1
ATOM 14399 C CA . THR C 1 285 ? 0.826 5.357 -58.822 1.00 22.68 281 THR C CA 1
ATOM 14400 C C . THR C 1 285 ? 1.293 6.585 -59.601 1.00 23.15 281 THR C C 1
ATOM 14401 O O . THR C 1 285 ? 2.228 7.292 -59.198 1.00 22.51 281 THR C O 1
ATOM 14412 N N . ASP C 1 286 ? 0.615 6.857 -60.721 1.00 23.60 282 ASP C N 1
ATOM 14413 C CA . ASP C 1 286 ? 1.139 7.846 -61.656 1.00 24.94 282 ASP C CA 1
ATOM 14414 C C . ASP C 1 286 ? 1.292 9.219 -61.004 1.00 22.35 282 ASP C C 1
ATOM 14415 O O . ASP C 1 286 ? 2.279 9.917 -61.256 1.00 21.19 282 ASP C O 1
ATOM 14424 N N . SER C 1 287 ? 0.324 9.640 -60.182 1.00 21.45 283 SER C N 1
ATOM 14425 C CA . SER C 1 287 ? 0.419 10.974 -59.581 1.00 23.52 283 SER C CA 1
ATOM 14426 C C . SER C 1 287 ? 1.493 11.080 -58.500 1.00 22.22 283 SER C C 1
ATOM 14427 O O . SER C 1 287 ? 1.795 12.202 -58.068 1.00 25.05 283 SER C O 1
ATOM 14435 N N . ASN C 1 288 ? 2.080 9.959 -58.063 1.00 20.51 284 ASN C N 1
ATOM 14436 C CA . ASN C 1 288 ? 3.232 9.985 -57.176 1.00 19.63 284 ASN C CA 1
ATOM 14437 C C . ASN C 1 288 ? 4.505 10.394 -57.901 1.00 20.08 284 ASN C C 1
ATOM 14438 O O . ASN C 1 288 ? 5.517 10.646 -57.232 1.00 19.63 284 ASN C O 1
ATOM 14449 N N . LEU C 1 289 ? 4.506 10.373 -59.237 1.00 18.05 285 LEU C N 1
ATOM 14450 C CA . LEU C 1 289 ? 5.678 10.717 -60.028 1.00 20.58 285 LEU C CA 1
ATOM 14451 C C . LEU C 1 289 ? 5.578 12.149 -60.525 1.00 19.48 285 LEU C C 1
ATOM 14452 O O . LEU C 1 289 ? 4.511 12.594 -60.952 1.00 22.98 285 LEU C O 1
ATOM 14468 N N . SER C 1 290 ? 6.698 12.872 -60.460 1.00 18.35 286 SER C N 1
ATOM 14469 C CA . SER C 1 290 ? 6.785 14.186 -61.067 1.00 19.29 286 SER C CA 1
ATOM 14470 C C . SER C 1 290 ? 6.796 14.047 -62.591 1.00 18.36 286 SER C C 1
ATOM 14471 O O . SER C 1 290 ? 6.871 12.954 -63.137 1.00 20.14 286 SER C O 1
ATOM 14479 N N . ALA C 1 291 ? 6.716 15.181 -63.290 1.00 19.33 287 ALA C N 1
ATOM 14480 C CA . ALA C 1 291 ? 6.881 15.151 -64.740 1.00 20.47 287 ALA C CA 1
ATOM 14481 C C . ALA C 1 291 ? 8.194 14.479 -65.139 1.00 19.58 287 ALA C C 1
ATOM 14482 O O . ALA C 1 291 ? 8.233 13.662 -66.066 1.00 20.12 287 ALA C O 1
ATOM 14489 N N . SER C 1 292 ? 9.284 14.798 -64.443 1.00 18.75 288 SER C N 1
ATOM 14490 C CA . SER C 1 292 ? 10.558 14.142 -64.737 1.00 17.61 288 SER C CA 1
ATOM 14491 C C . SER C 1 292 ? 10.476 12.637 -64.485 1.00 19.72 288 SER C C 1
ATOM 14492 O O . SER C 1 292 ? 10.920 11.837 -65.314 1.00 16.52 288 SER C O 1
ATOM 14500 N N . GLY C 1 293 ? 9.908 12.232 -63.339 1.00 17.08 289 GLY C N 1
ATOM 14501 C CA . GLY C 1 293 ? 9.819 10.818 -63.027 1.00 17.06 289 GLY C CA 1
ATOM 14502 C C . GLY C 1 293 ? 8.991 10.040 -64.029 1.00 16.88 289 GLY C C 1
ATOM 14503 O O . GLY C 1 293 ? 9.335 8.915 -64.400 1.00 17.84 289 GLY C O 1
ATOM 14507 N N . LYS C 1 294 ? 7.852 10.604 -64.444 1.00 18.50 290 LYS C N 1
ATOM 14508 C CA . LYS C 1 294 ? 7.038 9.927 -65.447 1.00 19.86 290 LYS C CA 1
ATOM 14509 C C . LYS C 1 294 ? 7.845 9.684 -66.716 1.00 19.75 290 LYS C C 1
ATOM 14510 O O . LYS C 1 294 ? 7.813 8.593 -67.297 1.00 20.36 290 LYS C O 1
ATOM 14529 N N . PHE C 1 295 ? 8.583 10.700 -67.158 1.00 19.82 291 PHE C N 1
ATOM 14530 C CA . PHE C 1 295 ? 9.379 10.589 -68.377 1.00 18.73 291 PHE C CA 1
ATOM 14531 C C . PHE C 1 295 ? 10.495 9.567 -68.227 1.00 19.32 291 PHE C C 1
ATOM 14532 O O . PHE C 1 295 ? 10.688 8.720 -69.105 1.00 20.01 291 PHE C O 1
ATOM 14549 N N . VAL C 1 296 ? 11.256 9.643 -67.132 1.00 19.09 292 VAL C N 1
ATOM 14550 C CA . VAL C 1 296 ? 12.380 8.725 -66.962 1.00 18.02 292 VAL C CA 1
ATOM 14551 C C . VAL C 1 296 ? 11.893 7.281 -66.860 1.00 17.94 292 VAL C C 1
ATOM 14552 O O . VAL C 1 296 ? 12.498 6.368 -67.437 1.00 17.39 292 VAL C O 1
ATOM 14565 N N . ARG C 1 297 ? 10.817 7.047 -66.110 1.00 18.09 293 ARG C N 1
ATOM 14566 C CA . ARG C 1 297 ? 10.237 5.709 -66.029 1.00 18.52 293 ARG C CA 1
ATOM 14567 C C . ARG C 1 297 ? 9.876 5.187 -67.412 1.00 21.21 293 ARG C C 1
ATOM 14568 O O . ARG C 1 297 ? 10.207 4.043 -67.758 1.00 23.20 293 ARG C O 1
ATOM 14589 N N A GLU C 1 298 ? 9.175 6.005 -68.211 0.47 21.86 294 GLU C N 1
ATOM 14590 N N B GLU C 1 298 ? 9.177 6.005 -68.214 0.53 21.40 294 GLU C N 1
ATOM 14591 C CA A GLU C 1 298 ? 8.825 5.602 -69.570 0.47 23.21 294 GLU C CA 1
ATOM 14592 C CA B GLU C 1 298 ? 8.830 5.594 -69.571 0.53 22.22 294 GLU C CA 1
ATOM 14593 C C A GLU C 1 298 ? 10.068 5.242 -70.376 0.47 22.62 294 GLU C C 1
ATOM 14594 C C B GLU C 1 298 ? 10.078 5.230 -70.368 0.53 22.07 294 GLU C C 1
ATOM 14595 O O A GLU C 1 298 ? 10.068 4.256 -71.124 0.47 23.71 294 GLU C O 1
ATOM 14596 O O B GLU C 1 298 ? 10.086 4.239 -71.109 0.53 23.41 294 GLU C O 1
ATOM 14619 N N . GLN C 1 299 ? 11.143 6.022 -70.234 1.00 22.92 295 GLN C N 1
ATOM 14620 C CA . GLN C 1 299 ? 12.331 5.795 -71.051 1.00 22.50 295 GLN C CA 1
ATOM 14621 C C . GLN C 1 299 ? 13.058 4.524 -70.634 1.00 24.62 295 GLN C C 1
ATOM 14622 O O . GLN C 1 299 ? 13.589 3.810 -71.486 1.00 25.97 295 GLN C O 1
ATOM 14637 N N . ILE C 1 300 ? 13.095 4.216 -69.334 1.00 20.26 296 ILE C N 1
ATOM 14638 C CA . ILE C 1 300 ? 13.792 3.001 -68.909 1.00 21.24 296 ILE C CA 1
ATOM 14639 C C . ILE C 1 300 ? 12.973 1.784 -69.305 1.00 23.79 296 ILE C C 1
ATOM 14640 O O . ILE C 1 300 ? 13.536 0.736 -69.643 1.00 24.70 296 ILE C O 1
ATOM 14656 N N . ARG C 1 301 ? 11.641 1.889 -69.282 1.00 24.18 297 ARG C N 1
ATOM 14657 C CA . ARG C 1 301 ? 10.798 0.762 -69.681 1.00 25.27 297 ARG C CA 1
ATOM 14658 C C . ARG C 1 301 ? 10.975 0.396 -71.155 1.00 28.91 297 ARG C C 1
ATOM 14659 O O . ARG C 1 301 ? 10.690 -0.750 -71.524 1.00 32.29 297 ARG C O 1
ATOM 14680 N N A ARG C 1 302 ? 11.425 1.328 -71.999 0.60 30.87 298 ARG C N 1
ATOM 14681 N N B ARG C 1 302 ? 11.450 1.329 -71.983 0.40 30.09 298 ARG C N 1
ATOM 14682 C CA A ARG C 1 302 ? 11.661 1.022 -73.406 0.60 34.00 298 ARG C CA 1
ATOM 14683 C CA B ARG C 1 302 ? 11.719 1.035 -73.383 0.40 32.55 298 ARG C CA 1
ATOM 14684 C C A ARG C 1 302 ? 12.886 0.119 -73.545 0.60 37.61 298 ARG C C 1
ATOM 14685 C C B ARG C 1 302 ? 12.891 0.064 -73.493 0.40 36.37 298 ARG C C 1
ATOM 14686 O O A ARG C 1 302 ? 13.914 0.338 -72.896 0.60 38.68 298 ARG C O 1
ATOM 14687 O O B ARG C 1 302 ? 13.900 0.198 -72.789 0.40 37.19 298 ARG C O 1
ATOM 14728 N N . SER C 1 303 ? 12.782 -0.885 -74.417 0.82 39.09 299 SER C N 1
ATOM 14729 C CA . SER C 1 303 ? 13.883 -1.823 -74.656 0.89 43.21 299 SER C CA 1
ATOM 14730 C C . SER C 1 303 ? 13.610 -2.707 -75.867 0.95 44.65 299 SER C C 1
ATOM 14731 O O . SER C 1 303 ? 13.217 -2.215 -76.923 0.62 45.94 299 SER C O 1
ATOM 14740 N N . HIS D 1 1 ? 17.733 20.786 -28.611 1.00 16.62 -3 HIS D N 1
ATOM 14741 C CA . HIS D 1 1 ? 17.583 19.389 -29.119 1.00 15.66 -3 HIS D CA 1
ATOM 14742 C C . HIS D 1 1 ? 17.624 18.414 -27.961 1.00 15.04 -3 HIS D C 1
ATOM 14743 O O . HIS D 1 1 ? 18.201 18.698 -26.914 1.00 16.28 -3 HIS D O 1
ATOM 14759 N N . HIS D 1 2 ? 17.010 17.248 -28.157 1.00 14.26 -2 HIS D N 1
ATOM 14760 C CA . HIS D 1 2 ? 16.976 16.199 -27.151 1.00 15.22 -2 HIS D CA 1
ATOM 14761 C C . HIS D 1 2 ? 16.661 14.883 -27.846 1.00 14.66 -2 HIS D C 1
ATOM 14762 O O . HIS D 1 2 ? 16.131 14.861 -28.957 1.00 16.14 -2 HIS D O 1
ATOM 14776 N N . GLY D 1 3 ? 16.987 13.780 -27.181 1.00 16.22 -1 GLY D N 1
ATOM 14777 C CA . GLY D 1 3 ? 16.587 12.490 -27.712 1.00 16.25 -1 GLY D CA 1
ATOM 14778 C C . GLY D 1 3 ? 15.089 12.316 -27.529 1.00 16.01 -1 GLY D C 1
ATOM 14779 O O . GLY D 1 3 ? 14.560 12.505 -26.429 1.00 17.36 -1 GLY D O 1
ATOM 14783 N N . SER D 1 4 ? 14.395 11.963 -28.605 1.00 17.40 0 SER D N 1
ATOM 14784 C CA . SER D 1 4 ? 12.959 11.756 -28.500 1.00 20.06 0 SER D CA 1
ATOM 14785 C C . SER D 1 4 ? 12.639 10.470 -27.753 1.00 17.18 0 SER D C 1
ATOM 14786 O O . SER D 1 4 ? 13.429 9.521 -27.726 1.00 20.16 0 SER D O 1
ATOM 14794 N N . THR D 1 5 ? 11.455 10.438 -27.166 1.00 15.71 1 THR D N 1
ATOM 14795 C CA . THR D 1 5 ? 10.961 9.211 -26.567 1.00 12.73 1 THR D CA 1
ATOM 14796 C C . THR D 1 5 ? 9.759 8.675 -27.347 1.00 14.84 1 THR D C 1
ATOM 14797 O O . THR D 1 5 ? 9.092 9.412 -28.088 1.00 14.95 1 THR D O 1
ATOM 14808 N N . PRO D 1 6 ? 9.437 7.388 -27.175 1.00 14.71 2 PRO D N 1
ATOM 14809 C CA . PRO D 1 6 ? 8.293 6.830 -27.920 1.00 14.36 2 PRO D CA 1
ATOM 14810 C C . PRO D 1 6 ? 6.980 7.541 -27.659 1.00 14.68 2 PRO D C 1
ATOM 14811 O O . PRO D 1 6 ? 6.195 7.752 -28.593 1.00 15.92 2 PRO D O 1
ATOM 14822 N N . VAL D 1 7 ? 6.705 7.897 -26.409 1.00 15.79 3 VAL D N 1
ATOM 14823 C CA . VAL D 1 7 ? 5.426 8.518 -26.083 1.00 16.10 3 VAL D CA 1
ATOM 14824 C C . VAL D 1 7 ? 5.402 9.963 -26.544 1.00 14.06 3 VAL D C 1
ATOM 14825 O O . VAL D 1 7 ? 4.370 10.457 -27.003 1.00 15.40 3 VAL D O 1
ATOM 14838 N N . GLU D 1 8 ? 6.531 10.672 -26.445 1.00 14.38 4 GLU D N 1
ATOM 14839 C CA . GLU D 1 8 ? 6.619 11.992 -27.062 1.00 15.17 4 GLU D CA 1
ATOM 14840 C C . GLU D 1 8 ? 6.271 11.916 -28.541 1.00 15.32 4 GLU D C 1
ATOM 14841 O O . GLU D 1 8 ? 5.577 12.786 -29.072 1.00 17.89 4 GLU D O 1
ATOM 14853 N N . THR D 1 9 ? 6.740 10.871 -29.220 1.00 16.42 5 THR D N 1
ATOM 14854 C CA . THR D 1 9 ? 6.567 10.760 -30.665 1.00 15.92 5 THR D CA 1
ATOM 14855 C C . THR D 1 9 ? 5.158 10.317 -31.048 1.00 15.78 5 THR D C 1
ATOM 14856 O O . THR D 1 9 ? 4.594 10.811 -32.031 1.00 18.91 5 THR D O 1
ATOM 14867 N N . HIS D 1 10 ? 4.569 9.392 -30.292 1.00 15.64 6 HIS D N 1
ATOM 14868 C CA . HIS D 1 10 ? 3.324 8.765 -30.702 1.00 14.07 6 HIS D CA 1
ATOM 14869 C C . HIS D 1 10 ? 2.109 9.074 -29.834 1.00 15.10 6 HIS D C 1
ATOM 14870 O O . HIS D 1 10 ? 0.982 8.825 -30.278 1.00 15.07 6 HIS D O 1
ATOM 14884 N N . GLY D 1 11 ? 2.294 9.551 -28.613 1.00 15.14 7 GLY D N 1
ATOM 14885 C CA . GLY D 1 11 ? 1.152 9.969 -27.818 1.00 14.45 7 GLY D CA 1
ATOM 14886 C C . GLY D 1 11 ? 0.112 8.897 -27.552 1.00 13.89 7 GLY D C 1
ATOM 14887 O O . GLY D 1 11 ? 0.420 7.725 -27.318 1.00 14.81 7 GLY D O 1
ATOM 14891 N N . GLN D 1 12 ? -1.141 9.343 -27.517 1.00 14.02 8 GLN D N 1
ATOM 14892 C CA . GLN D 1 12 ? -2.274 8.479 -27.215 1.00 12.99 8 GLN D CA 1
ATOM 14893 C C . GLN D 1 12 ? -2.495 7.512 -28.363 1.00 14.51 8 GLN D C 1
ATOM 14894 O O . GLN D 1 12 ? -2.677 7.930 -29.513 1.00 16.52 8 GLN D O 1
ATOM 14908 N N . LEU D 1 13 ? -2.473 6.228 -28.058 1.00 14.64 9 LEU D N 1
ATOM 14909 C CA . LEU D 1 13 ? -2.691 5.219 -29.073 1.00 15.39 9 LEU D CA 1
ATOM 14910 C C . LEU D 1 13 ? -4.173 4.895 -29.173 1.00 14.99 9 LEU D C 1
ATOM 14911 O O . LEU D 1 13 ? -4.931 5.069 -28.228 1.00 16.76 9 LEU D O 1
ATOM 14927 N N . SER D 1 14 ? -4.569 4.397 -30.332 1.00 14.50 10 SER D N 1
ATOM 14928 C CA . SER D 1 14 ? -5.932 3.936 -30.549 1.00 16.04 10 SER D CA 1
ATOM 14929 C C . SER D 1 14 ? -5.940 2.812 -31.579 1.00 14.95 10 SER D C 1
ATOM 14930 O O . SER D 1 14 ? -4.928 2.502 -32.212 1.00 15.36 10 SER D O 1
ATOM 14938 N N . VAL D 1 15 ? -7.109 2.201 -31.737 1.00 15.22 11 VAL D N 1
ATOM 14939 C CA . VAL D 1 15 ? -7.337 1.166 -32.738 1.00 14.78 11 VAL D CA 1
ATOM 14940 C C . VAL D 1 15 ? -8.250 1.754 -33.804 1.00 16.08 11 VAL D C 1
ATOM 14941 O O . VAL D 1 15 ? -9.366 2.194 -33.501 1.00 17.87 11 VAL D O 1
ATOM 14954 N N A LYS D 1 16 ? -7.766 1.790 -35.046 0.60 15.71 12 LYS D N 1
ATOM 14955 N N B LYS D 1 16 ? -7.770 1.785 -35.043 0.40 17.06 12 LYS D N 1
ATOM 14956 C CA A LYS D 1 16 ? -8.545 2.309 -36.163 0.60 19.12 12 LYS D CA 1
ATOM 14957 C CA B LYS D 1 16 ? -8.548 2.303 -36.158 0.40 19.89 12 LYS D CA 1
ATOM 14958 C C A LYS D 1 16 ? -8.394 1.356 -37.336 0.60 21.84 12 LYS D C 1
ATOM 14959 C C B LYS D 1 16 ? -8.396 1.349 -37.330 0.40 22.23 12 LYS D C 1
ATOM 14960 O O A LYS D 1 16 ? -7.270 1.025 -37.725 0.60 22.42 12 LYS D O 1
ATOM 14961 O O B LYS D 1 16 ? -7.271 1.017 -37.719 0.40 22.44 12 LYS D O 1
ATOM 14998 N N . GLY D 1 17 ? -9.520 0.924 -37.897 1.00 24.18 13 GLY D N 1
ATOM 14999 C CA . GLY D 1 17 ? -9.481 -0.016 -38.994 1.00 27.29 13 GLY D CA 1
ATOM 15000 C C . GLY D 1 17 ? -8.759 -1.296 -38.670 1.00 23.90 13 GLY D C 1
ATOM 15001 O O . GLY D 1 17 ? -8.100 -1.861 -39.545 1.00 25.50 13 GLY D O 1
ATOM 15006 N N . GLY D 1 18 ? -8.851 -1.765 -37.432 1.00 21.05 14 GLY D N 1
ATOM 15007 C CA . GLY D 1 18 ? -8.216 -3.000 -37.039 1.00 19.63 14 GLY D CA 1
ATOM 15008 C C . GLY D 1 18 ? -6.723 -2.892 -36.824 1.00 18.00 14 GLY D C 1
ATOM 15009 O O . GLY D 1 18 ? -6.053 -3.926 -36.736 1.00 17.87 14 GLY D O 1
ATOM 15013 N N A GLN D 1 19 ? -6.185 -1.671 -36.752 0.50 19.32 15 GLN D N 1
ATOM 15014 N N B GLN D 1 19 ? -6.186 -1.677 -36.707 0.50 19.67 15 GLN D N 1
ATOM 15015 C CA A GLN D 1 19 ? -4.755 -1.438 -36.655 0.50 20.36 15 GLN D CA 1
ATOM 15016 C CA B GLN D 1 19 ? -4.753 -1.427 -36.668 0.50 20.50 15 GLN D CA 1
ATOM 15017 C C A GLN D 1 19 ? -4.463 -0.539 -35.465 0.50 16.18 15 GLN D C 1
ATOM 15018 C C B GLN D 1 19 ? -4.436 -0.505 -35.503 0.50 16.18 15 GLN D C 1
ATOM 15019 O O A GLN D 1 19 ? -5.238 0.370 -35.162 0.50 16.26 15 GLN D O 1
ATOM 15020 O O B GLN D 1 19 ? -5.180 0.440 -35.239 0.50 15.96 15 GLN D O 1
ATOM 15047 N N . LEU D 1 20 ? -3.342 -0.795 -34.796 1.00 14.78 16 LEU D N 1
ATOM 15048 C CA . LEU D 1 20 ? -2.830 0.134 -33.796 1.00 14.32 16 LEU D CA 1
ATOM 15049 C C . LEU D 1 20 ? -2.290 1.381 -34.500 1.00 16.11 16 LEU D C 1
ATOM 15050 O O . LEU D 1 20 ? -1.425 1.283 -35.381 1.00 16.77 16 LEU D O 1
ATOM 15067 N N . VAL D 1 21 ? -2.803 2.549 -34.109 1.00 15.58 17 VAL D N 1
ATOM 15068 C CA . VAL D 1 21 ? -2.349 3.828 -34.639 1.00 15.48 17 VAL D CA 1
ATOM 15069 C C . VAL D 1 21 ? -2.003 4.783 -33.500 1.00 13.75 17 VAL D C 1
ATOM 15070 O O . VAL D 1 21 ? -2.415 4.606 -32.346 1.00 16.39 17 VAL D O 1
ATOM 15083 N N . ASP D 1 22 ? -1.199 5.791 -33.840 1.00 15.87 18 ASP D N 1
ATOM 15084 C CA . ASP D 1 22 ? -0.762 6.768 -32.854 1.00 15.92 18 ASP D CA 1
ATOM 15085 C C . ASP D 1 22 ? -1.699 7.980 -32.861 1.00 15.37 18 ASP D C 1
ATOM 15086 O O . ASP D 1 22 ? -2.712 8.018 -33.570 1.00 16.13 18 ASP D O 1
ATOM 15095 N N . GLU D 1 23 ? -1.336 9.003 -32.086 1.00 15.74 19 GLU D N 1
ATOM 15096 C CA . GLU D 1 23 ? -2.205 10.163 -31.920 1.00 16.56 19 GLU D CA 1
ATOM 15097 C C . GLU D 1 23 ? -2.268 10.997 -33.192 1.00 16.97 19 GLU D C 1
ATOM 15098 O O . GLU D 1 23 ? -3.184 11.820 -33.340 1.00 19.43 19 GLU D O 1
ATOM 15110 N N . ASN D 1 24 ? -1.321 10.814 -34.107 1.00 16.65 20 ASN D N 1
ATOM 15111 C CA . ASN D 1 24 ? -1.392 11.412 -35.425 1.00 18.96 20 ASN D CA 1
ATOM 15112 C C . ASN D 1 24 ? -2.179 10.566 -36.418 1.00 20.60 20 ASN D C 1
ATOM 15113 O O . ASN D 1 24 ? -2.297 10.961 -37.582 1.00 20.08 20 ASN D O 1
ATOM 15124 N N . GLY D 1 25 ? -2.719 9.429 -35.991 1.00 17.98 21 GLY D N 1
ATOM 15125 C CA . GLY D 1 25 ? -3.484 8.563 -36.859 1.00 20.43 21 GLY D CA 1
ATOM 15126 C C . GLY D 1 25 ? -2.657 7.676 -37.756 1.00 21.46 21 GLY D C 1
ATOM 15127 O O . GLY D 1 25 ? -3.215 7.042 -38.661 1.00 21.79 21 GLY D O 1
ATOM 15131 N N . LYS D 1 26 ? -1.351 7.583 -37.516 1.00 20.39 22 LYS D N 1
ATOM 15132 C CA . LYS D 1 26 ? -0.460 6.787 -38.348 1.00 19.87 22 LYS D CA 1
ATOM 15133 C C . LYS D 1 26 ? -0.234 5.415 -37.727 1.00 20.26 22 LYS D C 1
ATOM 15134 O O . LYS D 1 26 ? -0.134 5.297 -36.508 1.00 18.80 22 LYS D O 1
ATOM 15153 N N . PRO D 1 27 ? -0.191 4.355 -38.530 1.00 19.64 23 PRO D N 1
ATOM 15154 C CA . PRO D 1 27 ? 0.117 3.033 -37.966 1.00 20.70 23 PRO D CA 1
ATOM 15155 C C . PRO D 1 27 ? 1.404 3.120 -37.160 1.00 17.63 23 PRO D C 1
ATOM 15156 O O . PRO D 1 27 ? 2.346 3.818 -37.535 1.00 19.94 23 PRO D O 1
ATOM 15167 N N . VAL D 1 28 ? 1.444 2.409 -36.048 1.00 18.18 24 VAL D N 1
ATOM 15168 C CA . VAL D 1 28 ? 2.629 2.379 -35.203 1.00 17.17 24 VAL D CA 1
ATOM 15169 C C . VAL D 1 28 ? 2.792 0.957 -34.711 1.00 16.37 24 VAL D C 1
ATOM 15170 O O . VAL D 1 28 ? 1.801 0.293 -34.393 1.00 17.84 24 VAL D O 1
ATOM 15183 N N . GLN D 1 29 ? 4.040 0.500 -34.637 1.00 16.83 25 GLN D N 1
ATOM 15184 C CA . GLN D 1 29 ? 4.356 -0.824 -34.115 1.00 16.14 25 GLN D CA 1
ATOM 15185 C C . GLN D 1 29 ? 5.192 -0.677 -32.854 1.00 15.15 25 GLN D C 1
ATOM 15186 O O . GLN D 1 29 ? 6.240 -0.021 -32.869 1.00 15.85 25 GLN D O 1
ATOM 15200 N N . LEU D 1 30 ? 4.719 -1.264 -31.764 1.00 13.97 26 LEU D N 1
ATOM 15201 C CA . LEU D 1 30 ? 5.487 -1.345 -30.533 1.00 12.17 26 LEU D CA 1
ATOM 15202 C C . LEU D 1 30 ? 6.268 -2.649 -30.536 1.00 13.59 26 LEU D C 1
ATOM 15203 O O . LEU D 1 30 ? 5.765 -3.677 -30.977 1.00 13.10 26 LEU D O 1
ATOM 15219 N N . ARG D 1 31 ? 7.514 -2.590 -30.086 1.00 13.22 27 ARG D N 1
ATOM 15220 C CA . ARG D 1 31 ? 8.351 -3.773 -29.931 1.00 14.09 27 ARG D CA 1
ATOM 15221 C C . ARG D 1 31 ? 9.104 -3.638 -28.617 1.00 14.55 27 ARG D C 1
ATOM 15222 O O . ARG D 1 31 ? 9.750 -2.618 -28.377 1.00 14.81 27 ARG D O 1
ATOM 15243 N N . GLY D 1 32 ? 9.034 -4.652 -27.773 1.00 14.42 28 GLY D N 1
ATOM 15244 C CA . GLY D 1 32 ? 9.669 -4.568 -26.484 1.00 13.51 28 GLY D CA 1
ATOM 15245 C C . GLY D 1 32 ? 9.795 -5.905 -25.798 1.00 12.92 28 GLY D C 1
ATOM 15246 O O . GLY D 1 32 ? 9.808 -6.960 -26.435 1.00 12.58 28 GLY D O 1
ATOM 15250 N N . MET D 1 33 ? 9.902 -5.824 -24.478 1.00 12.36 29 MET D N 1
ATOM 15251 C CA . MET D 1 33 ? 10.149 -6.977 -23.636 1.00 11.97 29 MET D CA 1
ATOM 15252 C C . MET D 1 33 ? 9.069 -7.114 -22.582 1.00 12.41 29 MET D C 1
ATOM 15253 O O . MET D 1 33 ? 8.490 -6.123 -22.118 1.00 12.99 29 MET D O 1
ATOM 15267 N N . SER D 1 34 ? 8.801 -8.358 -22.213 1.00 11.50 30 SER D N 1
ATOM 15268 C CA . SER D 1 34 ? 7.994 -8.673 -21.047 1.00 10.32 30 SER D CA 1
ATOM 15269 C C . SER D 1 34 ? 8.907 -9.096 -19.911 1.00 11.02 30 SER D C 1
ATOM 15270 O O . SER D 1 34 ? 9.878 -9.832 -20.127 1.00 11.31 30 SER D O 1
ATOM 15278 N N . SER D 1 35 ? 8.590 -8.647 -18.704 1.00 11.86 31 SER D N 1
ATOM 15279 C CA . SER D 1 35 ? 9.174 -9.255 -17.520 1.00 11.61 31 SER D CA 1
ATOM 15280 C C . SER D 1 35 ? 8.721 -10.708 -17.433 1.00 11.78 31 SER D C 1
ATOM 15281 O O . SER D 1 35 ? 7.811 -11.140 -18.140 1.00 12.64 31 SER D O 1
ATOM 15289 N N . HIS D 1 36 ? 9.411 -11.478 -16.592 1.00 12.03 32 HIS D N 1
ATOM 15290 C CA . HIS D 1 36 ? 8.888 -12.749 -16.107 1.00 12.36 32 HIS D CA 1
ATOM 15291 C C . HIS D 1 36 ? 7.979 -12.395 -14.923 1.00 11.90 32 HIS D C 1
ATOM 15292 O O . HIS D 1 36 ? 7.661 -11.224 -14.682 1.00 13.75 32 HIS D O 1
ATOM 15306 N N . GLY D 1 37 ? 7.540 -13.391 -14.166 1.00 13.32 33 GLY D N 1
ATOM 15307 C CA . GLY D 1 37 ? 6.622 -13.124 -13.073 1.00 12.45 33 GLY D CA 1
ATOM 15308 C C . GLY D 1 37 ? 7.230 -12.186 -12.047 1.00 12.70 33 GLY D C 1
ATOM 15309 O O . GLY D 1 37 ? 8.358 -12.407 -11.576 1.00 14.80 33 GLY D O 1
ATOM 15313 N N . LEU D 1 38 ? 6.471 -11.162 -11.666 1.00 14.00 34 LEU D N 1
ATOM 15314 C CA . LEU D 1 38 ? 7.000 -10.141 -10.767 1.00 14.13 34 LEU D CA 1
ATOM 15315 C C . LEU D 1 38 ? 7.296 -10.684 -9.373 1.00 15.84 34 LEU D C 1
ATOM 15316 O O . LEU D 1 38 ? 8.086 -10.074 -8.642 1.00 16.78 34 LEU D O 1
ATOM 15332 N N . GLN D 1 39 ? 6.656 -11.793 -8.982 1.00 15.34 35 GLN D N 1
ATOM 15333 C CA . GLN D 1 39 ? 6.909 -12.398 -7.682 1.00 17.15 35 GLN D CA 1
ATOM 15334 C C . GLN D 1 39 ? 8.189 -13.218 -7.653 1.00 17.06 35 GLN D C 1
ATOM 15335 O O . GLN D 1 39 ? 8.623 -13.621 -6.565 1.00 18.47 35 GLN D O 1
ATOM 15349 N N . TRP D 1 40 ? 8.780 -13.476 -8.813 1.00 18.85 36 TRP D N 1
ATOM 15350 C CA . TRP D 1 40 ? 10.009 -14.247 -8.941 1.00 17.64 36 TRP D CA 1
ATOM 15351 C C . TRP D 1 40 ? 11.174 -13.449 -9.503 1.00 16.40 36 TRP D C 1
ATOM 15352 O O . TRP D 1 40 ? 12.330 -13.682 -9.102 1.00 20.00 36 TRP D O 1
ATOM 15373 N N . PHE D 1 41 ? 10.910 -12.533 -10.450 1.00 16.53 37 PHE D N 1
ATOM 15374 C CA . PHE D 1 41 ? 11.955 -11.819 -11.172 1.00 16.56 37 PHE D CA 1
ATOM 15375 C C . PHE D 1 41 ? 11.688 -10.325 -11.197 1.00 17.00 37 PHE D C 1
ATOM 15376 O O . PHE D 1 41 ? 12.126 -9.617 -12.105 1.00 16.94 37 PHE D O 1
ATOM 15393 N N . GLY D 1 42 ? 10.985 -9.835 -10.185 1.00 15.37 38 GLY D N 1
ATOM 15394 C CA . GLY D 1 42 ? 10.660 -8.427 -10.100 1.00 15.09 38 GLY D CA 1
ATOM 15395 C C . GLY D 1 42 ? 11.861 -7.518 -9.928 1.00 16.15 38 GLY D C 1
ATOM 15396 O O . GLY D 1 42 ? 11.783 -6.330 -10.254 1.00 17.01 38 GLY D O 1
ATOM 15400 N N . ASP D 1 43 ? 12.982 -8.041 -9.434 1.00 17.11 39 ASP D N 1
ATOM 15401 C CA A ASP D 1 43 ? 14.160 -7.201 -9.270 0.59 18.75 39 ASP D CA 1
ATOM 15402 C CA B ASP D 1 43 ? 14.166 -7.205 -9.266 0.41 18.18 39 ASP D CA 1
ATOM 15403 C C . ASP D 1 43 ? 14.679 -6.676 -10.602 1.00 18.58 39 ASP D C 1
ATOM 15404 O O . ASP D 1 43 ? 15.359 -5.652 -10.636 1.00 19.30 39 ASP D O 1
ATOM 15421 N N . PHE D 1 44 ? 14.404 -7.368 -11.699 1.00 18.15 40 PHE D N 1
ATOM 15422 C CA . PHE D 1 44 ? 14.819 -6.916 -13.022 1.00 16.89 40 PHE D CA 1
ATOM 15423 C C . PHE D 1 44 ? 13.927 -5.813 -13.583 1.00 17.25 40 PHE D C 1
ATOM 15424 O O . PHE D 1 44 ? 14.205 -5.321 -14.680 1.00 17.46 40 PHE D O 1
ATOM 15441 N N . VAL D 1 45 ? 12.885 -5.408 -12.854 1.00 15.38 41 VAL D N 1
ATOM 15442 C CA . VAL D 1 45 ? 11.926 -4.413 -13.313 1.00 14.21 41 VAL D CA 1
ATOM 15443 C C . VAL D 1 45 ? 12.134 -3.173 -12.458 1.00 16.23 41 VAL D C 1
ATOM 15444 O O . VAL D 1 45 ? 11.825 -3.167 -11.266 1.00 17.52 41 VAL D O 1
ATOM 15457 N N . ASN D 1 46 ? 12.667 -2.122 -13.053 1.00 16.08 42 ASN D N 1
ATOM 15458 C CA . ASN D 1 46 ? 12.971 -0.894 -12.325 1.00 16.38 42 ASN D CA 1
ATOM 15459 C C . ASN D 1 46 ? 13.338 0.154 -13.363 1.00 17.27 42 ASN D C 1
ATOM 15460 O O . ASN D 1 46 ? 13.502 -0.153 -14.547 1.00 15.98 42 ASN D O 1
ATOM 15471 N N . LYS D 1 47 ? 13.441 1.405 -12.910 1.00 15.90 43 LYS D N 1
ATOM 15472 C CA A LYS D 1 47 ? 13.699 2.487 -13.847 0.59 17.24 43 LYS D CA 1
ATOM 15473 C CA B LYS D 1 47 ? 13.711 2.508 -13.826 0.41 17.25 43 LYS D CA 1
ATOM 15474 C C . LYS D 1 47 ? 15.052 2.349 -14.535 1.00 18.11 43 LYS D C 1
ATOM 15475 O O . LYS D 1 47 ? 15.191 2.747 -15.698 1.00 18.67 43 LYS D O 1
ATOM 15512 N N . ASP D 1 48 ? 16.049 1.767 -13.864 1.00 17.27 44 ASP D N 1
ATOM 15513 C CA . ASP D 1 48 ? 17.361 1.636 -14.480 1.00 18.10 44 ASP D CA 1
ATOM 15514 C C . ASP D 1 48 ? 17.362 0.598 -15.600 1.00 17.57 44 ASP D C 1
ATOM 15515 O O . ASP D 1 48 ? 17.850 0.872 -16.705 1.00 18.62 44 ASP D O 1
ATOM 15524 N N . SER D 1 49 ? 16.798 -0.590 -15.345 1.00 16.27 45 SER D N 1
ATOM 15525 C CA . SER D 1 49 ? 16.750 -1.596 -16.397 1.00 16.35 45 SER D CA 1
ATOM 15526 C C . SER D 1 49 ? 15.851 -1.143 -17.548 1.00 15.53 45 SER D C 1
ATOM 15527 O O . SER D 1 49 ? 16.155 -1.394 -18.717 1.00 16.24 45 SER D O 1
ATOM 15535 N N . MET D 1 50 ? 14.756 -0.442 -17.235 1.00 15.19 46 MET D N 1
ATOM 15536 C CA . MET D 1 50 ? 13.861 0.016 -18.287 1.00 15.74 46 MET D CA 1
ATOM 15537 C C . MET D 1 50 ? 14.515 1.082 -19.148 1.00 16.49 46 MET D C 1
ATOM 15538 O O . MET D 1 50 ? 14.354 1.082 -20.368 1.00 15.97 46 MET D O 1
ATOM 15552 N N . LYS D 1 51 ? 15.265 1.994 -18.529 1.00 14.97 47 LYS D N 1
ATOM 15553 C CA . LYS D 1 51 ? 15.947 3.022 -19.306 1.00 16.38 47 LYS D CA 1
ATOM 15554 C C . LYS D 1 51 ? 17.031 2.389 -20.161 1.00 17.93 47 LYS D C 1
ATOM 15555 O O . LYS D 1 51 ? 17.206 2.752 -21.328 1.00 16.11 47 LYS D O 1
ATOM 15574 N N . TRP D 1 52 ? 17.730 1.395 -19.610 1.00 17.72 48 TRP D N 1
ATOM 15575 C CA . TRP D 1 52 ? 18.741 0.705 -20.394 1.00 17.96 48 TRP D CA 1
ATOM 15576 C C . TRP D 1 52 ? 18.111 0.001 -21.593 1.00 16.93 48 TRP D C 1
ATOM 15577 O O . TRP D 1 52 ? 18.651 0.041 -22.704 1.00 17.10 48 TRP D O 1
ATOM 15598 N N . LEU D 1 53 ? 16.960 -0.640 -21.393 1.00 15.91 49 LEU D N 1
ATOM 15599 C CA . LEU D 1 53 ? 16.278 -1.272 -22.509 1.00 14.88 49 LEU D CA 1
ATOM 15600 C C . LEU D 1 53 ? 15.867 -0.239 -23.549 1.00 15.35 49 LEU D C 1
ATOM 15601 O O . LEU D 1 53 ? 15.993 -0.475 -24.754 1.00 16.83 49 LEU D O 1
ATOM 15617 N N . ARG D 1 54 ? 15.356 0.905 -23.105 1.00 15.10 50 ARG D N 1
ATOM 15618 C CA . ARG D 1 54 ? 14.934 1.933 -24.046 1.00 16.32 50 ARG D CA 1
ATOM 15619 C C . ARG D 1 54 ? 16.111 2.397 -24.897 1.00 17.39 50 ARG D C 1
ATOM 15620 O O . ARG D 1 54 ? 16.014 2.508 -26.120 1.00 17.11 50 ARG D O 1
ATOM 15641 N N . ASP D 1 55 ? 17.247 2.635 -24.263 1.00 19.21 51 ASP D N 1
ATOM 15642 C CA . ASP D 1 55 ? 18.373 3.312 -24.908 1.00 17.91 51 ASP D CA 1
ATOM 15643 C C . ASP D 1 55 ? 19.300 2.346 -25.636 1.00 20.04 51 ASP D C 1
ATOM 15644 O O . ASP D 1 55 ? 19.801 2.667 -26.719 1.00 23.27 51 ASP D O 1
ATOM 15653 N N . ASP D 1 56 ? 19.551 1.169 -25.061 1.00 20.49 52 ASP D N 1
ATOM 15654 C CA . ASP D 1 56 ? 20.501 0.239 -25.651 1.00 20.59 52 ASP D CA 1
ATOM 15655 C C . ASP D 1 56 ? 19.810 -0.808 -26.517 1.00 20.97 52 ASP D C 1
ATOM 15656 O O . ASP D 1 56 ? 20.381 -1.241 -27.524 1.00 23.33 52 ASP D O 1
ATOM 15665 N N . TRP D 1 57 ? 18.586 -1.214 -26.166 1.00 19.05 53 TRP D N 1
ATOM 15666 C CA . TRP D 1 57 ? 17.862 -2.157 -27.012 1.00 19.58 53 TRP D CA 1
ATOM 15667 C C . TRP D 1 57 ? 16.895 -1.476 -27.977 1.00 19.04 53 TRP D C 1
ATOM 15668 O O . TRP D 1 57 ? 16.491 -2.081 -28.977 1.00 22.56 53 TRP D O 1
ATOM 15689 N N . GLY D 1 58 ? 16.503 -0.240 -27.698 1.00 19.61 54 GLY D N 1
ATOM 15690 C CA . GLY D 1 58 ? 15.525 0.425 -28.531 1.00 18.81 54 GLY D CA 1
ATOM 15691 C C . GLY D 1 58 ? 14.083 0.039 -28.302 1.00 17.18 54 GLY D C 1
ATOM 15692 O O . GLY D 1 58 ? 13.249 0.265 -29.188 1.00 17.46 54 GLY D O 1
ATOM 15696 N N . ILE D 1 59 ? 13.752 -0.523 -27.139 1.00 16.31 55 ILE D N 1
ATOM 15697 C CA . ILE D 1 59 ? 12.372 -0.925 -26.898 1.00 14.74 55 ILE D CA 1
ATOM 15698 C C . ILE D 1 59 ? 11.500 0.321 -26.756 1.00 14.48 55 ILE D C 1
ATOM 15699 O O . ILE D 1 59 ? 11.962 1.379 -26.297 1.00 15.81 55 ILE D O 1
ATOM 15715 N N . ASN D 1 60 ? 10.209 0.189 -27.095 1.00 14.07 56 ASN D N 1
ATOM 15716 C CA . ASN D 1 60 ? 9.261 1.267 -26.837 1.00 12.58 56 ASN D CA 1
ATOM 15717 C C . ASN D 1 60 ? 8.077 0.826 -25.990 1.00 14.19 56 ASN D C 1
ATOM 15718 O O . ASN D 1 60 ? 7.188 1.644 -25.729 1.00 13.46 56 ASN D O 1
ATOM 15729 N N . VAL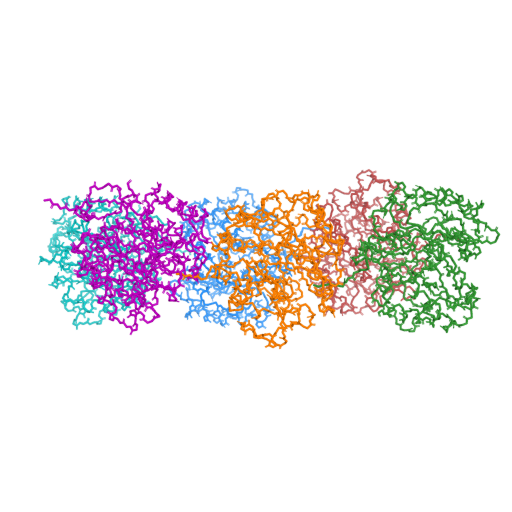 D 1 61 ? 8.049 -0.429 -25.548 1.00 13.46 57 VAL D N 1
ATOM 15730 C CA . VAL D 1 61 ? 6.986 -0.946 -24.689 1.00 11.61 57 VAL D CA 1
ATOM 15731 C C . VAL D 1 61 ? 7.614 -1.959 -23.746 1.00 11.06 57 VAL D C 1
ATOM 15732 O O . VAL D 1 61 ? 8.532 -2.699 -24.125 1.00 13.19 57 VAL D O 1
ATOM 15745 N N . PHE D 1 62 ? 7.150 -1.938 -22.510 1.00 12.22 58 PHE D N 1
ATOM 15746 C CA . PHE D 1 62 ? 7.581 -2.881 -21.497 1.00 10.45 58 PHE D CA 1
ATOM 15747 C C . PHE D 1 62 ? 6.347 -3.459 -20.822 1.00 10.82 58 PHE D C 1
ATOM 15748 O O . PHE D 1 62 ? 5.477 -2.707 -20.369 1.00 12.24 58 PHE D O 1
ATOM 15765 N N . ARG D 1 63 ? 6.271 -4.789 -20.771 1.00 10.16 59 ARG D N 1
ATOM 15766 C CA . ARG D 1 63 ? 5.143 -5.496 -20.176 1.00 9.11 59 ARG D CA 1
ATOM 15767 C C . ARG D 1 63 ? 5.509 -6.037 -18.797 1.00 10.50 59 ARG D C 1
ATOM 15768 O O . ARG D 1 63 ? 6.562 -6.668 -18.629 1.00 11.06 59 ARG D O 1
ATOM 15789 N N . VAL D 1 64 ? 4.657 -5.781 -17.801 1.00 11.36 60 VAL D N 1
ATOM 15790 C CA . VAL D 1 64 ? 4.882 -6.318 -16.461 1.00 11.89 60 VAL D CA 1
ATOM 15791 C C . VAL D 1 64 ? 3.900 -7.451 -16.209 1.00 9.64 60 VAL D C 1
ATOM 15792 O O . VAL D 1 64 ? 2.688 -7.232 -16.136 1.00 10.82 60 VAL D O 1
ATOM 15805 N N . ALA D 1 65 ? 4.436 -8.651 -16.009 1.00 10.97 61 ALA D N 1
ATOM 15806 C CA . ALA D 1 65 ? 3.649 -9.874 -15.874 1.00 10.81 61 ALA D CA 1
ATOM 15807 C C . ALA D 1 65 ? 3.335 -10.101 -14.407 1.00 10.28 61 ALA D C 1
ATOM 15808 O O . ALA D 1 65 ? 4.097 -10.717 -13.667 1.00 11.48 61 ALA D O 1
ATOM 15815 N N . MET D 1 66 ? 2.221 -9.532 -13.965 1.00 11.12 62 MET D N 1
ATOM 15816 C CA . MET D 1 66 ? 1.791 -9.674 -12.578 1.00 11.39 62 MET D CA 1
ATOM 15817 C C . MET D 1 66 ? 0.952 -10.935 -12.466 1.00 11.80 62 MET D C 1
ATOM 15818 O O . MET D 1 66 ? -0.257 -10.922 -12.684 1.00 12.09 62 MET D O 1
ATOM 15832 N N . TYR D 1 67 ? 1.610 -12.041 -12.129 1.00 10.39 63 TYR D N 1
ATOM 15833 C CA . TYR D 1 67 ? 0.891 -13.283 -11.878 1.00 11.34 63 TYR D CA 1
ATOM 15834 C C . TYR D 1 67 ? -0.148 -13.035 -10.788 1.00 12.55 63 TYR D C 1
ATOM 15835 O O . TYR D 1 67 ? 0.103 -12.341 -9.797 1.00 13.09 63 TYR D O 1
ATOM 15853 N N . THR D 1 68 ? -1.297 -13.670 -10.945 1.00 12.06 64 THR D N 1
ATOM 15854 C CA . THR D 1 68 ? -2.351 -13.749 -9.956 1.00 11.93 64 THR D CA 1
ATOM 15855 C C . THR D 1 68 ? -2.096 -14.888 -8.980 1.00 14.52 64 THR D C 1
ATOM 15856 O O . THR D 1 68 ? -2.103 -14.679 -7.767 1.00 14.63 64 THR D O 1
ATOM 15867 N N . ALA D 1 69 ? -1.850 -16.075 -9.501 1.00 14.85 65 ALA D N 1
ATOM 15868 C CA . ALA D 1 69 ? -1.617 -17.261 -8.698 1.00 13.03 65 ALA D CA 1
ATOM 15869 C C . ALA D 1 69 ? -0.121 -17.442 -8.456 1.00 12.86 65 ALA D C 1
ATOM 15870 O O . ALA D 1 69 ? 0.695 -16.563 -8.734 1.00 14.03 65 ALA D O 1
ATOM 15877 N N . GLU D 1 70 ? 0.247 -18.575 -7.863 1.00 14.65 66 GLU D N 1
ATOM 15878 C CA . GLU D 1 70 ? 1.655 -18.948 -7.683 1.00 14.65 66 GLU D CA 1
ATOM 15879 C C . GLU D 1 70 ? 2.447 -17.905 -6.890 1.00 14.46 66 GLU D C 1
ATOM 15880 O O . GLU D 1 70 ? 3.531 -17.488 -7.284 1.00 15.23 66 GLU D O 1
ATOM 15892 N N . GLY D 1 71 ? 1.886 -17.483 -5.763 1.00 16.31 67 GLY D N 1
ATOM 15893 C CA . GLY D 1 71 ? 2.537 -16.489 -4.949 1.00 15.16 67 GLY D CA 1
ATOM 15894 C C . GLY D 1 71 ? 2.455 -15.096 -5.513 1.00 14.30 67 GLY D C 1
ATOM 15895 O O . GLY D 1 71 ? 3.188 -14.208 -5.058 1.00 16.25 67 GLY D O 1
ATOM 15899 N N . GLY D 1 72 ? 1.589 -14.883 -6.474 1.00 15.23 68 GLY D N 1
ATOM 15900 C CA . GLY D 1 72 ? 1.370 -13.585 -7.070 1.00 15.33 68 GLY D CA 1
ATOM 15901 C C . GLY D 1 72 ? 0.402 -12.723 -6.298 1.00 14.56 68 GLY D C 1
ATOM 15902 O O . GLY D 1 72 ? 0.248 -12.853 -5.084 1.00 16.53 68 GLY D O 1
ATOM 15906 N N . TYR D 1 73 ? -0.298 -11.866 -7.038 1.00 15.06 69 TYR D N 1
ATOM 15907 C CA . TYR D 1 73 ? -1.090 -10.795 -6.444 1.00 14.59 69 TYR D CA 1
ATOM 15908 C C . TYR D 1 73 ? -2.173 -11.303 -5.498 1.00 16.16 69 TYR D C 1
ATOM 15909 O O . TYR D 1 73 ? -2.482 -10.639 -4.501 1.00 16.58 69 TYR D O 1
ATOM 15927 N N . ILE D 1 74 ? -2.793 -12.444 -5.796 1.00 15.05 70 ILE D N 1
ATOM 15928 C CA . ILE D 1 74 ? -3.943 -12.858 -4.995 1.00 17.42 70 ILE D CA 1
ATOM 15929 C C . ILE D 1 74 ? -3.502 -13.170 -3.568 1.00 19.61 70 ILE D C 1
ATOM 15930 O O . ILE D 1 74 ? -4.154 -12.775 -2.591 1.00 23.92 70 ILE D O 1
ATOM 15946 N N . THR D 1 75 ? -2.403 -13.897 -3.419 1.00 18.13 71 THR D N 1
ATOM 15947 C CA . THR D 1 75 ? -1.951 -14.233 -2.076 1.00 21.37 71 THR D CA 1
ATOM 15948 C C . THR D 1 75 ? -0.984 -13.207 -1.500 1.00 21.54 71 THR D C 1
ATOM 15949 O O . THR D 1 75 ? -0.880 -13.093 -0.271 1.00 23.85 71 THR D O 1
ATOM 15960 N N . ASN D 1 76 ? -0.284 -12.461 -2.350 1.00 20.28 72 ASN D N 1
ATOM 15961 C CA . ASN D 1 76 ? 0.736 -11.506 -1.918 1.00 22.43 72 ASN D CA 1
ATOM 15962 C C . ASN D 1 76 ? 0.535 -10.233 -2.723 1.00 21.66 72 ASN D C 1
ATOM 15963 O O . ASN D 1 76 ? 1.245 -9.965 -3.704 1.00 19.89 72 ASN D O 1
ATOM 15974 N N . PRO D 1 77 ? -0.442 -9.412 -2.331 1.00 21.51 73 PRO D N 1
ATOM 15975 C CA . PRO D 1 77 ? -0.761 -8.214 -3.127 1.00 21.86 73 PRO D CA 1
ATOM 15976 C C . PRO D 1 77 ? 0.321 -7.145 -3.120 1.00 20.79 73 PRO D C 1
ATOM 15977 O O . PRO D 1 77 ? 0.186 -6.169 -3.865 1.00 21.67 73 PRO D O 1
ATOM 15988 N N . SER D 1 78 ? 1.399 -7.303 -2.343 1.00 21.42 74 SER D N 1
ATOM 15989 C CA . SER D 1 78 ? 2.465 -6.304 -2.337 1.00 23.44 74 SER D CA 1
ATOM 15990 C C . SER D 1 78 ? 3.108 -6.158 -3.710 1.00 20.75 74 SER D C 1
ATOM 15991 O O . SER D 1 78 ? 3.728 -5.131 -3.988 1.00 20.12 74 SER D O 1
ATOM 15999 N N . VAL D 1 79 ? 2.968 -7.157 -4.586 1.00 19.05 75 VAL D N 1
ATOM 16000 C CA . VAL D 1 79 ? 3.518 -7.061 -5.932 1.00 17.74 75 VAL D CA 1
ATOM 16001 C C . VAL D 1 79 ? 2.902 -5.917 -6.715 1.00 16.35 75 VAL D C 1
ATOM 16002 O O . VAL D 1 79 ? 3.479 -5.461 -7.712 1.00 17.59 75 VAL D O 1
ATOM 16015 N N . LYS D 1 80 ? 1.740 -5.420 -6.285 1.00 16.77 76 LYS D N 1
ATOM 16016 C CA . LYS D 1 80 ? 1.178 -4.237 -6.926 1.00 16.44 76 LYS D CA 1
ATOM 16017 C C . LYS D 1 80 ? 2.138 -3.053 -6.850 1.00 16.94 76 LYS D C 1
ATOM 16018 O O . LYS D 1 80 ? 2.163 -2.211 -7.760 1.00 19.15 76 LYS D O 1
ATOM 16037 N N . ASN D 1 81 ? 2.968 -2.991 -5.807 1.00 17.34 77 ASN D N 1
ATOM 16038 C CA . ASN D 1 81 ? 3.927 -1.903 -5.711 1.00 19.61 77 ASN D CA 1
ATOM 16039 C C . ASN D 1 81 ? 4.930 -1.962 -6.848 1.00 16.59 77 ASN D C 1
ATOM 16040 O O . ASN D 1 81 ? 5.378 -0.924 -7.320 1.00 18.40 77 ASN D O 1
ATOM 16051 N N . LYS D 1 82 ? 5.292 -3.166 -7.297 1.00 17.07 78 LYS D N 1
ATOM 16052 C CA . LYS D 1 82 ? 6.202 -3.302 -8.430 1.00 16.14 78 LYS D CA 1
ATOM 16053 C C . LYS D 1 82 ? 5.544 -2.852 -9.728 1.00 13.70 78 LYS D C 1
ATOM 16054 O O . LYS D 1 82 ? 6.204 -2.248 -10.577 1.00 14.48 78 LYS D O 1
ATOM 16073 N N . VAL D 1 83 ? 4.258 -3.168 -9.915 1.00 13.92 79 VAL D N 1
ATOM 16074 C CA . VAL D 1 83 ? 3.527 -2.652 -11.066 1.00 14.13 79 VAL D CA 1
ATOM 16075 C C . VAL D 1 83 ? 3.561 -1.126 -11.062 1.00 14.00 79 VAL D C 1
ATOM 16076 O O . VAL D 1 83 ? 3.851 -0.489 -12.079 1.00 13.57 79 VAL D O 1
ATOM 16089 N N . LYS D 1 84 ? 3.215 -0.520 -9.929 1.00 14.58 80 LYS D N 1
ATOM 16090 C CA . LYS D 1 84 ? 3.246 0.941 -9.825 1.00 15.35 80 LYS D CA 1
ATOM 16091 C C . LYS D 1 84 ? 4.638 1.500 -10.105 1.00 14.32 80 LYS D C 1
ATOM 16092 O O . LYS D 1 84 ? 4.782 2.490 -10.821 1.00 14.01 80 LYS D O 1
ATOM 16111 N N . GLU D 1 85 ? 5.680 0.873 -9.564 1.00 14.15 81 GLU D N 1
ATOM 16112 C CA . GLU D 1 85 ? 7.039 1.305 -9.862 1.00 14.16 81 GLU D CA 1
ATOM 16113 C C . GLU D 1 85 ? 7.297 1.304 -11.363 1.00 15.57 81 GLU D C 1
ATOM 16114 O O . GLU D 1 85 ? 7.870 2.255 -11.909 1.00 15.76 81 GLU D O 1
ATOM 16126 N N . ALA D 1 86 ? 6.903 0.233 -12.046 1.00 13.88 82 ALA D N 1
ATOM 16127 C CA . ALA D 1 86 ? 7.162 0.129 -13.480 1.00 13.50 82 ALA D CA 1
ATOM 16128 C C . ALA D 1 86 ? 6.347 1.136 -14.284 1.00 11.52 82 ALA D C 1
ATOM 16129 O O . ALA D 1 86 ? 6.854 1.711 -15.248 1.00 12.78 82 ALA D O 1
ATOM 16136 N N . VAL D 1 87 ? 5.077 1.324 -13.939 1.00 11.85 83 VAL D N 1
ATOM 16137 C CA . VAL D 1 87 ? 4.247 2.279 -14.665 1.00 11.65 83 VAL D CA 1
ATOM 16138 C C . VAL D 1 87 ? 4.827 3.682 -14.519 1.00 12.84 83 VAL D C 1
ATOM 16139 O O . VAL D 1 87 ? 4.926 4.436 -15.495 1.00 12.66 83 VAL D O 1
ATOM 16152 N N . GLU D 1 88 ? 5.215 4.054 -13.294 1.00 13.42 84 GLU D N 1
ATOM 16153 C CA . GLU D 1 88 ? 5.778 5.381 -13.055 1.00 13.03 84 GLU D CA 1
ATOM 16154 C C . GLU D 1 88 ? 7.110 5.567 -13.768 1.00 12.37 84 GLU D C 1
ATOM 16155 O O . GLU D 1 88 ? 7.370 6.644 -14.319 1.00 14.37 84 GLU D O 1
ATOM 16167 N N . ALA D 1 89 ? 7.934 4.520 -13.816 1.00 14.02 85 ALA D N 1
ATOM 16168 C CA . ALA D 1 89 ? 9.172 4.587 -14.583 1.00 15.30 85 ALA D CA 1
ATOM 16169 C C . ALA D 1 89 ? 8.888 4.779 -16.067 1.00 12.98 85 ALA D C 1
ATOM 16170 O O . ALA D 1 89 ? 9.565 5.563 -16.744 1.00 13.68 85 ALA D O 1
ATOM 16177 N N . ALA D 1 90 ? 7.894 4.059 -16.600 1.00 12.33 86 ALA D N 1
ATOM 16178 C CA . ALA D 1 90 ? 7.536 4.217 -18.008 1.00 11.73 86 ALA D CA 1
ATOM 16179 C C . ALA D 1 90 ? 7.080 5.637 -18.312 1.00 12.14 86 ALA D C 1
ATOM 16180 O O . ALA D 1 90 ? 7.436 6.203 -19.353 1.00 14.57 86 ALA D O 1
ATOM 16187 N N . ILE D 1 91 ? 6.290 6.222 -17.413 1.00 12.27 87 ILE D N 1
ATOM 16188 C CA . ILE D 1 91 ? 5.861 7.610 -17.582 1.00 13.51 87 ILE D CA 1
ATOM 16189 C C . ILE D 1 91 ? 7.078 8.535 -17.604 1.00 14.22 87 ILE D C 1
ATOM 16190 O O . ILE D 1 91 ? 7.210 9.403 -18.478 1.00 15.59 87 ILE D O 1
ATOM 16206 N N . ASP D 1 92 ? 8.012 8.332 -16.665 1.00 14.07 88 ASP D N 1
ATOM 16207 C CA . ASP D 1 92 ? 9.204 9.174 -16.615 1.00 14.90 88 ASP D CA 1
ATOM 16208 C C . ASP D 1 92 ? 10.070 9.016 -17.863 1.00 15.26 88 ASP D C 1
ATOM 16209 O O . ASP D 1 92 ? 10.755 9.958 -18.276 1.00 18.63 88 ASP D O 1
ATOM 16218 N N . LEU D 1 93 ? 10.089 7.826 -18.452 1.00 13.85 89 LEU D N 1
ATOM 16219 C CA . LEU D 1 93 ? 10.962 7.513 -19.573 1.00 13.79 89 LEU D CA 1
ATOM 16220 C C . LEU D 1 93 ? 10.277 7.646 -20.922 1.00 13.93 89 LEU D C 1
ATOM 16221 O O . LEU D 1 93 ? 10.922 7.412 -21.953 1.00 15.42 89 LEU D O 1
ATOM 16237 N N . GLY D 1 94 ? 9.007 8.042 -20.953 1.00 13.52 90 GLY D N 1
ATOM 16238 C CA . GLY D 1 94 ? 8.299 8.156 -22.210 1.00 13.84 90 GLY D CA 1
ATOM 16239 C C . GLY D 1 94 ? 8.114 6.840 -22.929 1.00 15.02 90 GLY D C 1
ATOM 16240 O O . GLY D 1 94 ? 8.161 6.811 -24.164 1.00 15.06 90 GLY D O 1
ATOM 16244 N N . MET D 1 95 ? 7.875 5.761 -22.188 1.00 12.61 91 MET D N 1
ATOM 16245 C CA . MET D 1 95 ? 7.685 4.434 -22.753 1.00 13.51 91 MET D CA 1
ATOM 16246 C C . MET D 1 95 ? 6.255 3.969 -22.546 1.00 12.14 91 MET D C 1
ATOM 16247 O O . MET D 1 95 ? 5.596 4.366 -21.584 1.00 11.88 91 MET D O 1
ATOM 16261 N N . TYR D 1 96 ? 5.776 3.111 -23.438 1.00 12.18 92 TYR D N 1
ATOM 16262 C CA . TYR D 1 96 ? 4.506 2.427 -23.209 1.00 10.73 92 TYR D CA 1
ATOM 16263 C C . TYR D 1 96 ? 4.707 1.279 -22.230 1.00 10.94 92 TYR D C 1
ATOM 16264 O O . TYR D 1 96 ? 5.779 0.672 -22.168 1.00 11.71 92 TYR D O 1
ATOM 16282 N N . VAL D 1 97 ? 3.656 0.977 -21.475 1.00 11.23 93 VAL D N 1
ATOM 16283 C CA . VAL D 1 97 ? 3.729 -0.041 -20.434 1.00 10.85 93 VAL D CA 1
ATOM 16284 C C . VAL D 1 97 ? 2.444 -0.852 -20.457 1.00 10.70 93 VAL D C 1
ATOM 16285 O O . VAL D 1 97 ? 1.347 -0.284 -20.477 1.00 11.14 93 VAL D O 1
ATOM 16298 N N . ILE D 1 98 ? 2.581 -2.172 -20.487 1.00 8.86 94 ILE D N 1
ATOM 16299 C CA . ILE D 1 98 ? 1.444 -3.089 -20.471 1.00 9.65 94 ILE D CA 1
ATOM 16300 C C . ILE D 1 98 ? 1.319 -3.661 -19.065 1.00 10.51 94 ILE D C 1
ATOM 16301 O O . ILE D 1 98 ? 2.242 -4.319 -18.558 1.00 10.05 94 ILE D O 1
ATOM 16317 N N . ILE D 1 99 ? 0.173 -3.414 -18.437 1.00 10.89 95 ILE D N 1
ATOM 16318 C CA . ILE D 1 99 ? -0.157 -3.981 -17.133 1.00 10.90 95 ILE D CA 1
ATOM 16319 C C . ILE D 1 99 ? -0.883 -5.311 -17.383 1.00 10.28 95 ILE D C 1
ATOM 16320 O O . ILE D 1 99 ? -2.052 -5.336 -17.789 1.00 10.62 95 ILE D O 1
ATOM 16336 N N . ASP D 1 100 ? -0.203 -6.417 -17.121 1.00 11.04 96 ASP D N 1
ATOM 16337 C CA . ASP D 1 100 ? -0.669 -7.761 -17.492 1.00 9.97 96 ASP D CA 1
ATOM 16338 C C . ASP D 1 100 ? -1.151 -8.505 -16.250 1.00 9.94 96 ASP D C 1
ATOM 16339 O O . ASP D 1 100 ? -0.361 -8.827 -15.364 1.00 10.45 96 ASP D O 1
ATOM 16348 N N . TRP D 1 101 ? -2.464 -8.740 -16.189 1.00 10.53 97 TRP D N 1
ATOM 16349 C CA . TRP D 1 101 ? -3.100 -9.621 -15.202 1.00 10.67 97 TRP D CA 1
ATOM 16350 C C . TRP D 1 101 ? -2.821 -11.052 -15.657 1.00 10.00 97 TRP D C 1
ATOM 16351 O O . TRP D 1 101 ? -3.518 -11.605 -16.515 1.00 10.56 97 TRP D O 1
ATOM 16372 N N . HIS D 1 102 ? -1.763 -11.640 -15.112 1.00 9.90 98 HIS D N 1
ATOM 16373 C CA . HIS D 1 102 ? -1.108 -12.776 -15.747 1.00 9.60 98 HIS D CA 1
ATOM 16374 C C . HIS D 1 102 ? -1.651 -14.084 -15.192 1.00 9.84 98 HIS D C 1
ATOM 16375 O O . HIS D 1 102 ? -1.001 -14.769 -14.393 1.00 10.15 98 HIS D O 1
ATOM 16389 N N . ILE D 1 103 ? -2.866 -14.420 -15.636 1.00 10.22 99 ILE D N 1
ATOM 16390 C CA . ILE D 1 103 ? -3.444 -15.727 -15.343 1.00 11.90 99 ILE D CA 1
ATOM 16391 C C . ILE D 1 103 ? -2.712 -16.781 -16.162 1.00 11.56 99 ILE D C 1
ATOM 16392 O O . ILE D 1 103 ? -2.265 -16.530 -17.286 1.00 11.21 99 ILE D O 1
ATOM 16408 N N . LEU D 1 104 ? -2.615 -17.984 -15.606 1.00 11.38 100 LEU D N 1
ATOM 16409 C CA . LEU D 1 104 ? -1.960 -19.100 -16.293 1.00 11.02 100 LEU D CA 1
ATOM 16410 C C . LEU D 1 104 ? -2.428 -20.424 -15.687 1.00 11.10 100 LEU D C 1
ATOM 16411 O O . LEU D 1 104 ? -3.255 -21.109 -16.293 1.00 13.95 100 LEU D O 1
ATOM 16427 N N . SER D 1 105 ? -1.907 -20.799 -14.514 1.00 11.82 101 SER D N 1
ATOM 16428 C CA . SER D 1 105 ? -2.391 -22.003 -13.839 1.00 14.17 101 SER D CA 1
ATOM 16429 C C . SER D 1 105 ? -3.858 -21.857 -13.469 1.00 13.74 101 SER D C 1
ATOM 16430 O O . SER D 1 105 ? -4.623 -22.833 -13.512 1.00 15.17 101 SER D O 1
ATOM 16438 N N . ASP D 1 106 ? -4.256 -20.644 -13.084 1.00 14.35 102 ASP D N 1
ATOM 16439 C CA . ASP D 1 106 ? -5.649 -20.217 -12.951 1.00 13.72 102 ASP D CA 1
ATOM 16440 C C . ASP D 1 106 ? -6.145 -19.936 -14.362 1.00 13.20 102 ASP D C 1
ATOM 16441 O O . ASP D 1 106 ? -6.114 -18.801 -14.844 1.00 13.57 102 ASP D O 1
ATOM 16450 N N . ASN D 1 107 ? -6.583 -20.987 -15.045 1.00 13.62 103 ASN D N 1
ATOM 16451 C CA . ASN D 1 107 ? -6.798 -20.928 -16.475 1.00 13.10 103 ASN D CA 1
ATOM 16452 C C . ASN D 1 107 ? -8.091 -20.231 -16.882 1.00 13.44 103 ASN D C 1
ATOM 16453 O O . ASN D 1 107 ? -8.270 -19.975 -18.080 1.00 13.64 103 ASN D O 1
ATOM 16464 N N . ASP D 1 108 ? -9.005 -19.970 -15.940 1.00 12.86 104 ASP D N 1
ATOM 16465 C CA . ASP D 1 108 ? -10.264 -19.270 -16.205 1.00 12.71 104 ASP D CA 1
ATOM 16466 C C . ASP D 1 108 ? -10.150 -17.874 -15.626 1.00 14.17 104 ASP D C 1
ATOM 16467 O O . ASP D 1 108 ? -9.953 -17.740 -14.409 1.00 14.97 104 ASP D O 1
ATOM 16476 N N . PRO D 1 109 ? -10.231 -16.815 -16.436 1.00 13.88 105 PRO D N 1
ATOM 16477 C CA . PRO D 1 109 ? -10.146 -15.463 -15.851 1.00 13.60 105 PRO D CA 1
ATOM 16478 C C . PRO D 1 109 ? -11.255 -15.156 -14.846 1.00 13.88 105 PRO D C 1
ATOM 16479 O O . PRO D 1 109 ? -11.103 -14.227 -14.044 1.00 14.38 105 PRO D O 1
ATOM 16490 N N . ASN D 1 110 ? -12.370 -15.896 -14.858 1.00 14.76 106 ASN D N 1
ATOM 16491 C CA . ASN D 1 110 ? -13.436 -15.585 -13.922 1.00 16.04 106 ASN D CA 1
ATOM 16492 C C . ASN D 1 110 ? -13.075 -15.954 -12.487 1.00 17.24 106 ASN D C 1
ATOM 16493 O O . ASN D 1 110 ? -13.703 -15.433 -11.556 1.00 18.56 106 ASN D O 1
ATOM 16504 N N . THR D 1 111 ? -12.050 -16.784 -12.282 1.00 15.03 107 THR D N 1
ATOM 16505 C CA . THR D 1 111 ? -11.715 -17.236 -10.933 1.00 15.76 107 THR D CA 1
ATOM 16506 C C . THR D 1 111 ? -11.427 -16.062 -10.017 1.00 17.94 107 THR D C 1
ATOM 16507 O O . THR D 1 111 ? -11.855 -16.063 -8.857 1.00 19.29 107 THR D O 1
ATOM 16518 N N . TYR D 1 112 ? -10.709 -15.047 -10.519 1.00 15.69 108 TYR D N 1
ATOM 16519 C CA . TYR D 1 112 ? -10.372 -13.866 -9.728 1.00 16.70 108 TYR D CA 1
ATOM 16520 C C . TYR D 1 112 ? -10.972 -12.604 -10.337 1.00 15.52 108 TYR D C 1
ATOM 16521 O O . TYR D 1 112 ? -10.380 -11.532 -10.292 1.00 16.48 108 TYR D O 1
ATOM 16539 N N . LYS D 1 113 ? -12.207 -12.712 -10.831 1.00 15.69 109 LYS D N 1
ATOM 16540 C CA . LYS D 1 113 ? -12.836 -11.600 -11.532 1.00 17.19 109 LYS D CA 1
ATOM 16541 C C . LYS D 1 113 ? -13.050 -10.405 -10.613 1.00 18.45 109 LYS D C 1
ATOM 16542 O O . LYS D 1 113 ? -12.825 -9.265 -11.025 1.00 18.69 109 LYS D O 1
ATOM 16561 N N . GLU D 1 114 ? -13.495 -10.626 -9.371 1.00 19.21 110 GLU D N 1
ATOM 16562 C CA . GLU D 1 114 ? -13.744 -9.471 -8.506 1.00 20.95 110 GLU D CA 1
ATOM 16563 C C . GLU D 1 114 ? -12.438 -8.747 -8.181 1.00 19.02 110 GLU D C 1
ATOM 16564 O O . GLU D 1 114 ? -12.386 -7.514 -8.190 1.00 19.33 110 GLU D O 1
ATOM 16576 N N . GLN D 1 115 ? -11.370 -9.498 -7.900 1.00 17.92 111 GLN D N 1
ATOM 16577 C CA . GLN D 1 115 ? -10.073 -8.882 -7.645 1.00 16.68 111 GLN D CA 1
ATOM 16578 C C . GLN D 1 115 ? -9.551 -8.157 -8.878 1.00 15.48 111 GLN D C 1
ATOM 16579 O O . GLN D 1 115 ? -8.956 -7.073 -8.767 1.00 16.87 111 GLN D O 1
ATOM 16593 N N . ALA D 1 116 ? -9.795 -8.720 -10.067 1.00 13.84 112 ALA D N 1
ATOM 16594 C CA . ALA D 1 116 ? -9.321 -8.086 -11.288 1.00 13.16 112 ALA D CA 1
ATOM 16595 C C . ALA D 1 116 ? -10.020 -6.756 -11.520 1.00 14.79 112 ALA D C 1
ATOM 16596 O O . ALA D 1 116 ? -9.387 -5.773 -11.921 1.00 14.29 112 ALA D O 1
ATOM 16603 N N . LYS D 1 117 ? -11.331 -6.724 -11.288 1.00 16.82 113 LYS D N 1
ATOM 16604 C CA A LYS D 1 117 ? -12.094 -5.499 -11.473 0.58 16.85 113 LYS D CA 1
ATOM 16605 C CA B LYS D 1 117 ? -12.083 -5.496 -11.482 0.42 16.97 113 LYS D CA 1
ATOM 16606 C C . LYS D 1 117 ? -11.559 -4.407 -10.561 1.00 16.57 113 LYS D C 1
ATOM 16607 O O . LYS D 1 117 ? -11.318 -3.274 -11.001 1.00 16.84 113 LYS D O 1
ATOM 16644 N N . ALA D 1 118 ? -11.369 -4.736 -9.277 1.00 16.84 114 ALA D N 1
ATOM 16645 C CA . ALA D 1 118 ? -10.877 -3.755 -8.316 1.00 16.77 114 ALA D CA 1
ATOM 16646 C C . ALA D 1 118 ? -9.464 -3.292 -8.656 1.00 16.02 114 ALA D C 1
ATOM 16647 O O . ALA D 1 118 ? -9.158 -2.092 -8.544 1.00 16.42 114 ALA D O 1
ATOM 16654 N N . PHE D 1 119 ? -8.595 -4.227 -9.049 1.00 15.08 115 PHE D N 1
ATOM 16655 C CA . PHE D 1 119 ? -7.228 -3.891 -9.417 1.00 14.52 115 PHE D CA 1
ATOM 16656 C C . PHE D 1 119 ? -7.204 -2.964 -10.623 1.00 14.26 115 PHE D C 1
ATOM 16657 O O . PHE D 1 119 ? -6.539 -1.924 -10.605 1.00 15.73 115 PHE D O 1
ATOM 16674 N N . PHE D 1 120 ? -7.936 -3.317 -11.685 1.00 14.54 116 PHE D N 1
ATOM 16675 C CA . PHE D 1 120 ? -7.923 -2.474 -12.877 1.00 14.22 116 PHE D CA 1
ATOM 16676 C C . PHE D 1 120 ? -8.613 -1.143 -12.649 1.00 15.26 116 PHE D C 1
ATOM 16677 O O . PHE D 1 120 ? -8.192 -0.137 -13.232 1.00 16.11 116 PHE D O 1
ATOM 16694 N N . GLN D 1 121 ? -9.648 -1.104 -11.812 1.00 16.51 117 GLN D N 1
ATOM 16695 C CA . GLN D 1 121 ? -10.251 0.175 -11.473 1.00 18.64 117 GLN D CA 1
ATOM 16696 C C . GLN D 1 121 ? -9.228 1.085 -10.822 1.00 17.99 117 GLN D C 1
ATOM 16697 O O . GLN D 1 121 ? -9.158 2.281 -11.140 1.00 17.67 117 GLN D O 1
ATOM 16711 N N . GLU D 1 122 ? -8.454 0.539 -9.883 1.00 17.80 118 GLU D N 1
ATOM 16712 C CA . GLU D 1 122 ? -7.441 1.319 -9.189 1.00 18.21 118 GLU D CA 1
ATOM 16713 C C . GLU D 1 122 ? -6.381 1.817 -10.161 1.00 14.91 118 GLU D C 1
ATOM 16714 O O . GLU D 1 122 ? -5.994 2.987 -10.124 1.00 17.92 118 GLU D O 1
ATOM 16726 N N . MET D 1 123 ? -5.870 0.930 -11.023 1.00 14.44 119 MET D N 1
ATOM 16727 C CA . MET D 1 123 ? -4.839 1.356 -11.966 1.00 14.59 119 MET D CA 1
ATOM 16728 C C . MET D 1 123 ? -5.359 2.451 -12.898 1.00 14.68 119 MET D C 1
ATOM 16729 O O . MET D 1 123 ? -4.644 3.414 -13.196 1.00 15.49 119 MET D O 1
ATOM 16743 N N . ALA D 1 124 ? -6.572 2.288 -13.409 1.00 13.99 120 ALA D N 1
ATOM 16744 C CA . ALA D 1 124 ? -7.144 3.260 -14.332 1.00 14.10 120 ALA D CA 1
ATOM 16745 C C . ALA D 1 124 ? -7.412 4.591 -13.647 1.00 15.61 120 ALA D C 1
ATOM 16746 O O . ALA D 1 124 ? -7.237 5.648 -14.264 1.00 16.60 120 ALA D O 1
ATOM 16753 N N . ALA D 1 125 ? -7.868 4.559 -12.386 1.00 18.04 121 ALA D N 1
ATOM 16754 C CA . ALA D 1 125 ? -8.090 5.811 -11.671 1.00 17.29 121 ALA D CA 1
ATOM 16755 C C . ALA D 1 125 ? -6.784 6.546 -11.429 1.00 18.53 121 ALA D C 1
ATOM 16756 O O . ALA D 1 125 ? -6.746 7.778 -11.505 1.00 19.76 121 ALA D O 1
ATOM 16763 N N . LYS D 1 126 ? -5.696 5.815 -11.155 1.00 16.51 122 LYS D N 1
ATOM 16764 C CA . LYS D 1 126 ? -4.433 6.475 -10.844 1.00 17.47 122 LYS D CA 1
ATOM 16765 C C . LYS D 1 126 ? -3.695 6.907 -12.105 1.00 16.08 122 LYS D C 1
ATOM 16766 O O . LYS D 1 126 ? -3.149 8.021 -12.155 1.00 18.49 122 LYS D O 1
ATOM 16785 N N . TYR D 1 127 ? -3.676 6.057 -13.136 1.00 14.83 123 TYR D N 1
ATOM 16786 C CA . TYR D 1 127 ? -2.823 6.287 -14.293 1.00 14.68 123 TYR D CA 1
ATOM 16787 C C . TYR D 1 127 ? -3.554 6.476 -15.610 1.00 15.76 123 TYR D C 1
ATOM 16788 O O . TYR D 1 127 ? -2.897 6.646 -16.641 1.00 15.87 123 TYR D O 1
ATOM 16806 N N . GLY D 1 128 ? -4.882 6.457 -15.612 1.00 15.20 124 GLY D N 1
ATOM 16807 C CA . GLY D 1 128 ? -5.635 6.411 -16.846 1.00 16.57 124 GLY D CA 1
ATOM 16808 C C . GLY D 1 128 ? -5.491 7.619 -17.746 1.00 16.59 124 GLY D C 1
ATOM 16809 O O . GLY D 1 128 ? -5.789 7.522 -18.943 1.00 18.08 124 GLY D O 1
ATOM 16813 N N . ASN D 1 129 ? -5.064 8.765 -17.216 1.00 18.05 125 ASN D N 1
ATOM 16814 C CA A ASN D 1 129 ? -4.884 9.949 -18.047 0.47 18.44 125 ASN D CA 1
ATOM 16815 C CA B ASN D 1 129 ? -4.893 9.939 -18.063 0.53 18.74 125 ASN D CA 1
ATOM 16816 C C . ASN D 1 129 ? -3.540 9.961 -18.778 1.00 17.01 125 ASN D C 1
ATOM 16817 O O . ASN D 1 129 ? -3.292 10.864 -19.590 1.00 21.47 125 ASN D O 1
ATOM 16838 N N . TYR D 1 130 ? -2.663 9.008 -18.504 1.00 14.71 126 TYR D N 1
ATOM 16839 C CA . TYR D 1 130 ? -1.390 8.944 -19.214 1.00 14.86 126 TYR D CA 1
ATOM 16840 C C . TYR D 1 130 ? -1.501 8.055 -20.444 1.00 13.46 126 TYR D C 1
ATOM 16841 O O . TYR D 1 130 ? -2.011 6.927 -20.340 1.00 16.24 126 TYR D O 1
ATOM 16859 N N . PRO D 1 131 ? -0.989 8.498 -21.603 1.00 14.19 127 PRO D N 1
ATOM 16860 C CA . PRO D 1 131 ? -1.090 7.657 -22.817 1.00 13.67 127 PRO D CA 1
ATOM 16861 C C . PRO D 1 131 ? -0.200 6.432 -22.762 1.00 14.20 127 PRO D C 1
ATOM 16862 O O . PRO D 1 131 ? -0.318 5.559 -23.625 1.00 14.15 127 PRO D O 1
ATOM 16873 N N . ASN D 1 132 ? 0.696 6.377 -21.783 1.00 13.77 128 ASN D N 1
ATOM 16874 C CA . ASN D 1 132 ? 1.641 5.276 -21.701 1.00 11.93 128 ASN D CA 1
ATOM 16875 C C . ASN D 1 132 ? 0.961 3.935 -21.460 1.00 11.53 128 ASN D C 1
ATOM 16876 O O . ASN D 1 132 ? 1.524 2.888 -21.802 1.00 12.68 128 ASN D O 1
ATOM 16887 N N . VAL D 1 133 ? -0.185 3.937 -20.806 1.00 11.40 129 VAL D N 1
ATOM 16888 C CA . VAL D 1 133 ? -0.721 2.742 -20.168 1.00 12.29 129 VAL D CA 1
ATOM 16889 C C . VAL D 1 133 ? -1.537 1.923 -21.159 1.00 11.90 129 VAL D C 1
ATOM 16890 O O . VAL D 1 133 ? -2.420 2.453 -21.846 1.00 12.25 129 VAL D O 1
ATOM 16903 N N . ILE D 1 134 ? -1.270 0.616 -21.178 1.00 10.31 130 ILE D N 1
ATOM 16904 C CA . ILE D 1 134 ? -2.046 -0.380 -21.911 1.00 9.51 130 ILE D CA 1
ATOM 16905 C C . ILE D 1 134 ? -2.440 -1.453 -20.910 1.00 11.18 130 ILE D C 1
ATOM 16906 O O . ILE D 1 134 ? -1.593 -1.907 -20.144 1.00 11.53 130 ILE D O 1
ATOM 16922 N N . TYR D 1 135 ? -3.709 -1.873 -20.921 1.00 11.13 131 TYR D N 1
ATOM 16923 C CA . TYR D 1 135 ? -4.197 -2.891 -19.992 1.00 10.97 131 TYR D CA 1
ATOM 16924 C C . TYR D 1 135 ? -4.312 -4.239 -20.684 1.00 10.80 131 TYR D C 1
ATOM 16925 O O . TYR D 1 135 ? -4.826 -4.324 -21.796 1.00 13.94 131 TYR D O 1
ATOM 16943 N N . GLU D 1 136 ? -3.803 -5.275 -20.037 1.00 9.78 132 GLU D N 1
ATOM 16944 C CA . GLU D 1 136 ? -3.932 -6.636 -20.554 1.00 9.58 132 GLU D CA 1
ATOM 16945 C C . GLU D 1 136 ? -4.653 -7.452 -19.479 1.00 10.36 132 GLU D C 1
ATOM 16946 O O . GLU D 1 136 ? -4.060 -7.829 -18.459 1.00 10.10 132 GLU D O 1
ATOM 16958 N N . ILE D 1 137 ? -5.940 -7.723 -19.710 1.00 9.73 133 ILE D N 1
ATOM 16959 C CA . ILE D 1 137 ? -6.815 -8.115 -18.605 1.00 10.68 133 ILE D CA 1
ATOM 16960 C C . ILE D 1 137 ? -6.808 -9.605 -18.269 1.00 11.16 133 ILE D C 1
ATOM 16961 O O . ILE D 1 137 ? -7.310 -9.979 -17.197 1.00 11.07 133 ILE D O 1
ATOM 16977 N N . CYS D 1 138 ? -6.270 -10.468 -19.136 1.00 10.25 134 CYS D N 1
ATOM 16978 C CA . CYS D 1 138 ? -6.191 -11.898 -18.801 1.00 10.38 134 CYS D CA 1
ATOM 16979 C C . CYS D 1 138 ? -5.206 -12.589 -19.747 1.00 10.22 134 CYS D C 1
ATOM 16980 O O . CYS D 1 138 ? -5.587 -13.067 -20.812 1.00 10.82 134 CYS D O 1
ATOM 16988 N N . ASN D 1 139 ? -3.960 -12.697 -19.302 1.00 9.70 135 ASN D N 1
ATOM 16989 C CA . ASN D 1 139 ? -2.861 -13.235 -20.097 1.00 8.83 135 ASN D CA 1
ATOM 16990 C C . ASN D 1 139 ? -3.237 -14.405 -20.996 1.00 8.59 135 ASN D C 1
ATOM 16991 O O . ASN D 1 139 ? -3.236 -14.260 -22.229 1.00 10.54 135 ASN D O 1
ATOM 17002 N N . GLU D 1 140 ? -3.526 -15.557 -20.392 1.00 10.06 136 GLU D N 1
ATOM 17003 C CA . GLU D 1 140 ? -3.723 -16.801 -21.140 1.00 9.82 136 GLU D CA 1
ATOM 17004 C C . GLU D 1 140 ? -4.839 -17.666 -20.586 1.00 10.44 136 GLU D C 1
ATOM 17005 O O . GLU D 1 140 ? -4.602 -18.605 -19.834 1.00 12.23 136 GLU D O 1
ATOM 17017 N N . PRO D 1 141 ? -6.074 -17.382 -20.954 1.00 10.26 137 PRO D N 1
ATOM 17018 C CA . PRO D 1 141 ? -7.131 -18.396 -20.815 1.00 9.48 137 PRO D CA 1
ATOM 17019 C C . PRO D 1 141 ? -6.639 -19.683 -21.464 1.00 10.72 137 PRO D C 1
ATOM 17020 O O . PRO D 1 141 ? -6.009 -19.653 -22.514 1.00 11.53 137 PRO D O 1
ATOM 17031 N N . ASN D 1 142 ? -6.930 -20.831 -20.858 1.00 10.92 138 ASN D N 1
ATOM 17032 C CA . ASN D 1 142 ? -6.453 -22.096 -21.422 1.00 11.01 138 ASN D CA 1
ATOM 17033 C C . ASN D 1 142 ? -7.286 -23.242 -20.840 1.00 12.54 138 ASN D C 1
ATOM 17034 O O . ASN D 1 142 ? -8.179 -23.041 -20.013 1.00 13.16 138 ASN D O 1
ATOM 17045 N N . GLY D 1 143 ? -7.018 -24.449 -21.323 1.00 13.27 139 GLY D N 1
ATOM 17046 C CA . GLY D 1 143 ? -7.599 -25.642 -20.730 1.00 13.34 139 GLY D CA 1
ATOM 17047 C C . GLY D 1 143 ? -9.089 -25.812 -20.908 1.00 13.32 139 GLY D C 1
ATOM 17048 O O . GLY D 1 143 ? -9.771 -26.275 -19.982 1.00 15.94 139 GLY D O 1
ATOM 17052 N N . GLY D 1 144 ? -9.619 -25.455 -22.073 1.00 13.01 140 GLY D N 1
ATOM 17053 C CA . GLY D 1 144 ? -11.031 -25.628 -22.350 1.00 13.72 140 GLY D CA 1
ATOM 17054 C C . GLY D 1 144 ? -11.892 -24.420 -22.035 1.00 13.53 140 GLY D C 1
ATOM 17055 O O . GLY D 1 144 ? -13.107 -24.458 -22.261 1.00 16.79 140 GLY D O 1
ATOM 17059 N N . VAL D 1 145 ? -11.297 -23.355 -21.511 1.00 14.08 141 VAL D N 1
ATOM 17060 C CA . VAL D 1 145 ? -12.000 -22.094 -21.284 1.00 14.05 141 VAL D CA 1
ATOM 17061 C C . VAL D 1 145 ? -12.349 -21.488 -22.630 1.00 15.18 141 VAL D C 1
ATOM 17062 O O . VAL D 1 145 ? -11.493 -21.380 -23.517 1.00 16.89 141 VAL D O 1
ATOM 17075 N N . THR D 1 146 ? -13.606 -21.083 -22.785 1.00 15.42 142 THR D N 1
ATOM 17076 C CA . THR D 1 146 ? -14.079 -20.658 -24.087 1.00 16.92 142 THR D CA 1
ATOM 17077 C C . THR D 1 146 ? -14.247 -19.149 -24.170 1.00 15.24 142 THR D C 1
ATOM 17078 O O . THR D 1 146 ? -14.408 -18.439 -23.166 1.00 15.19 142 THR D O 1
ATOM 17089 N N . TRP D 1 147 ? -14.259 -18.684 -25.409 1.00 14.89 143 TRP D N 1
ATOM 17090 C CA . TRP D 1 147 ? -14.474 -17.264 -25.683 1.00 15.06 143 TRP D CA 1
ATOM 17091 C C . TRP D 1 147 ? -15.884 -16.817 -25.316 1.00 14.64 143 TRP D C 1
ATOM 17092 O O . TRP D 1 147 ? -16.060 -15.864 -24.554 1.00 16.02 143 TRP D O 1
ATOM 17113 N N . SER D 1 148 ? -16.902 -17.514 -25.806 1.00 17.25 144 SER D N 1
ATOM 17114 C CA . SER D 1 148 ? -18.255 -17.004 -25.621 1.00 19.69 144 SER D CA 1
ATOM 17115 C C . SER D 1 148 ? -18.717 -17.143 -24.170 1.00 20.17 144 SER D C 1
ATOM 17116 O O . SER D 1 148 ? -19.438 -16.273 -23.658 1.00 22.38 144 SER D O 1
ATOM 17124 N N . ASN D 1 149 ? -18.331 -18.212 -23.484 1.00 19.82 145 ASN D N 1
ATOM 17125 C CA . ASN D 1 149 ? -18.952 -18.512 -22.203 1.00 21.74 145 ASN D CA 1
ATOM 17126 C C . ASN D 1 149 ? -18.102 -18.156 -20.999 1.00 19.45 145 ASN D C 1
ATOM 17127 O O . ASN D 1 149 ? -18.646 -18.063 -19.893 1.00 21.06 145 ASN D O 1
ATOM 17138 N N . GLN D 1 150 ? -16.803 -17.913 -21.179 1.00 19.59 146 GLN D N 1
ATOM 17139 C CA . GLN D 1 150 ? -15.948 -17.529 -20.062 1.00 16.96 146 GLN D CA 1
ATOM 17140 C C . GLN D 1 150 ? -15.231 -16.211 -20.298 1.00 14.31 146 GLN D C 1
ATOM 17141 O O . GLN D 1 150 ? -15.305 -15.324 -19.444 1.00 15.81 146 GLN D O 1
ATOM 17155 N N . ILE D 1 151 ? -14.541 -16.048 -21.431 1.00 13.57 147 ILE D N 1
ATOM 17156 C CA . ILE D 1 151 ? -13.694 -14.870 -21.596 1.00 13.16 147 ILE D CA 1
ATOM 17157 C C . ILE D 1 151 ? -14.539 -13.615 -21.851 1.00 14.70 147 ILE D C 1
ATOM 17158 O O . ILE D 1 151 ? -14.308 -12.563 -21.236 1.00 14.37 147 ILE D O 1
ATOM 17174 N N . LYS D 1 152 ? -15.490 -13.685 -22.799 1.00 15.97 148 LYS D N 1
ATOM 17175 C CA . LYS D 1 152 ? -16.338 -12.517 -23.056 1.00 17.11 148 LYS D CA 1
ATOM 17176 C C . LYS D 1 152 ? -17.072 -12.055 -21.802 1.00 16.74 148 LYS D C 1
ATOM 17177 O O . LYS D 1 152 ? -17.079 -10.844 -21.520 1.00 17.12 148 LYS D O 1
ATOM 17196 N N . PRO D 1 153 ? -17.718 -12.929 -21.029 1.00 18.14 149 PRO D N 1
ATOM 17197 C CA . PRO D 1 153 ? -18.356 -12.462 -19.783 1.00 17.36 149 PRO D CA 1
ATOM 17198 C C . PRO D 1 153 ? -17.385 -11.757 -18.849 1.00 17.61 149 PRO D C 1
ATOM 17199 O O . PRO D 1 153 ? -17.719 -10.714 -18.288 1.00 19.20 149 PRO D O 1
ATOM 17210 N N . TYR D 1 154 ? -16.183 -12.295 -18.677 1.00 15.39 150 TYR D N 1
ATOM 17211 C CA . TYR D 1 154 ? -15.185 -11.634 -17.848 1.00 15.02 150 TYR D CA 1
ATOM 17212 C C . TYR D 1 154 ? -14.859 -10.256 -18.392 1.00 15.20 150 TYR D C 1
ATOM 17213 O O . TYR D 1 154 ? -14.844 -9.269 -17.645 1.00 15.57 150 TYR D O 1
ATOM 17231 N N . ALA D 1 155 ? -14.593 -10.171 -19.696 1.00 14.01 151 ALA D N 1
ATOM 17232 C CA . ALA D 1 155 ? -14.195 -8.896 -20.288 1.00 14.47 151 ALA D CA 1
ATOM 17233 C C . ALA D 1 155 ? -15.318 -7.868 -20.188 1.00 15.37 151 ALA D C 1
ATOM 17234 O O . ALA D 1 155 ? -15.065 -6.664 -20.017 1.00 15.39 151 ALA D O 1
ATOM 17241 N N . GLU D 1 156 ? -16.572 -8.330 -20.308 1.00 15.29 152 GLU D N 1
ATOM 17242 C CA . GLU D 1 156 ? -17.711 -7.426 -20.230 1.00 16.37 152 GLU D CA 1
ATOM 17243 C C . GLU D 1 156 ? -17.895 -6.841 -18.839 1.00 17.55 152 GLU D C 1
ATOM 17244 O O . GLU D 1 156 ? -18.622 -5.849 -18.700 1.00 18.77 152 GLU D O 1
ATOM 17256 N N . GLU D 1 157 ? -17.254 -7.408 -17.817 1.00 17.41 153 GLU D N 1
ATOM 17257 C CA . GLU D 1 157 ? -17.239 -6.759 -16.509 1.00 19.62 153 GLU D CA 1
ATOM 17258 C C . GLU D 1 157 ? -15.996 -5.911 -16.292 1.00 18.25 153 GLU D C 1
ATOM 17259 O O . GLU D 1 157 ? -16.081 -4.797 -15.762 1.00 19.63 153 GLU D O 1
ATOM 17271 N N . VAL D 1 158 ? -14.831 -6.397 -16.714 1.00 17.10 154 VAL D N 1
ATOM 17272 C CA . VAL D 1 158 ? -13.608 -5.641 -16.467 1.00 16.88 154 VAL D CA 1
ATOM 17273 C C . VAL D 1 158 ? -13.503 -4.412 -17.364 1.00 16.11 154 VAL D C 1
ATOM 17274 O O . VAL D 1 158 ? -13.092 -3.338 -16.894 1.00 16.98 154 VAL D O 1
ATOM 17287 N N . ILE D 1 159 ? -13.842 -4.536 -18.655 1.00 15.81 155 ILE D N 1
ATOM 17288 C CA . ILE D 1 159 ? -13.699 -3.390 -19.557 1.00 13.42 155 ILE D CA 1
ATOM 17289 C C . ILE D 1 159 ? -14.489 -2.171 -19.084 1.00 15.72 155 ILE D C 1
ATOM 17290 O O . ILE D 1 159 ? -13.891 -1.090 -18.954 1.00 16.18 155 ILE D O 1
ATOM 17306 N N . PRO D 1 160 ? -15.792 -2.266 -18.801 1.00 18.97 156 PRO D N 1
ATOM 17307 C CA . PRO D 1 160 ? -16.505 -1.062 -18.333 1.00 20.55 156 PRO D CA 1
ATOM 17308 C C . PRO D 1 160 ? -15.953 -0.512 -17.031 1.00 21.14 156 PRO D C 1
ATOM 17309 O O . PRO D 1 160 ? -16.021 0.699 -16.797 1.00 21.55 156 PRO D O 1
ATOM 17320 N N . ALA D 1 161 ? -15.408 -1.370 -16.161 1.00 20.49 157 ALA D N 1
ATOM 17321 C CA . ALA D 1 161 ? -14.813 -0.889 -14.920 1.00 21.05 157 ALA D CA 1
ATOM 17322 C C . ALA D 1 161 ? -13.588 -0.028 -15.209 1.00 19.01 157 ALA D C 1
ATOM 17323 O O . ALA D 1 161 ? -13.385 1.008 -14.563 1.00 20.33 157 ALA D O 1
ATOM 17330 N N . ILE D 1 162 ? -12.762 -0.440 -16.174 1.00 15.39 158 ILE D N 1
ATOM 17331 C CA . ILE D 1 162 ? -11.645 0.391 -16.597 1.00 14.89 158 ILE D CA 1
ATOM 17332 C C . ILE D 1 162 ? -12.159 1.669 -17.244 1.00 16.21 158 ILE D C 1
ATOM 17333 O O . ILE D 1 162 ? -11.720 2.775 -16.916 1.00 17.56 158 ILE D O 1
ATOM 17349 N N A ARG D 1 163 ? -13.116 1.537 -18.161 0.46 16.31 159 ARG D N 1
ATOM 17350 N N B ARG D 1 163 ? -13.117 1.538 -18.158 0.54 15.84 159 ARG D N 1
ATOM 17351 C CA A ARG D 1 163 ? -13.521 2.660 -18.995 0.46 17.23 159 ARG D CA 1
ATOM 17352 C CA B ARG D 1 163 ? -13.519 2.658 -19.000 0.54 16.57 159 ARG D CA 1
ATOM 17353 C C A ARG D 1 163 ? -14.205 3.775 -18.216 0.46 18.32 159 ARG D C 1
ATOM 17354 C C B ARG D 1 163 ? -14.229 3.767 -18.233 0.54 18.06 159 ARG D C 1
ATOM 17355 O O A ARG D 1 163 ? -14.186 4.924 -18.673 0.46 19.70 159 ARG D O 1
ATOM 17356 O O B ARG D 1 163 ? -14.234 4.910 -18.705 0.54 19.78 159 ARG D O 1
ATOM 17397 N N . ALA D 1 164 ? -14.806 3.474 -17.066 1.00 18.56 160 ALA D N 1
ATOM 17398 C CA . ALA D 1 164 ? -15.381 4.523 -16.235 1.00 20.48 160 ALA D CA 1
ATOM 17399 C C . ALA D 1 164 ? -14.320 5.491 -15.727 1.00 20.48 160 ALA D C 1
ATOM 17400 O O . ALA D 1 164 ? -14.642 6.645 -15.413 1.00 22.27 160 ALA D O 1
ATOM 17408 N N . ASN D 1 165 ? -13.065 5.043 -15.648 1.00 19.13 161 ASN D N 1
ATOM 17409 C CA . ASN D 1 165 ? -11.965 5.854 -15.163 1.00 20.30 161 ASN D CA 1
ATOM 17410 C C . ASN D 1 165 ? -10.989 6.257 -16.256 1.00 18.59 161 ASN D C 1
ATOM 17411 O O . ASN D 1 165 ? -10.305 7.267 -16.097 1.00 23.22 161 ASN D O 1
ATOM 17422 N N . ASP D 1 166 ? -10.928 5.502 -17.354 1.00 16.94 162 ASP D N 1
ATOM 17423 C CA . ASP D 1 166 ? -9.952 5.707 -18.423 1.00 16.33 162 ASP D CA 1
ATOM 17424 C C . ASP D 1 166 ? -10.667 5.374 -19.717 1.00 17.04 162 ASP D C 1
ATOM 17425 O O . ASP D 1 166 ? -10.748 4.200 -20.122 1.00 15.10 162 ASP D O 1
ATOM 17434 N N . PRO D 1 167 ? -11.268 6.376 -20.365 1.00 17.98 163 PRO D N 1
ATOM 17435 C CA . PRO D 1 167 ? -12.152 6.092 -21.501 1.00 19.19 163 PRO D CA 1
ATOM 17436 C C . PRO D 1 167 ? -11.454 5.643 -22.766 1.00 16.44 163 PRO D C 1
ATOM 17437 O O . PRO D 1 167 ? -12.139 5.101 -23.660 1.00 16.68 163 PRO D O 1
ATOM 17448 N N . ASP D 1 168 ? -10.139 5.859 -22.903 1.00 16.74 164 ASP D N 1
ATOM 17449 C CA . ASP D 1 168 ? -9.520 5.743 -24.213 1.00 15.55 164 ASP D CA 1
ATOM 17450 C C . ASP D 1 168 ? -8.325 4.805 -24.340 1.00 15.25 164 ASP D C 1
ATOM 17451 O O . ASP D 1 168 ? -8.046 4.379 -25.462 1.00 16.98 164 ASP D O 1
ATOM 17460 N N A ASN D 1 169 ? -7.606 4.484 -23.267 0.53 13.49 165 ASN D N 1
ATOM 17461 N N B ASN D 1 169 ? -7.621 4.471 -23.262 0.47 13.77 165 ASN D N 1
ATOM 17462 C CA A ASN D 1 169 ? -6.397 3.684 -23.422 0.53 13.38 165 ASN D CA 1
ATOM 17463 C CA B ASN D 1 169 ? -6.419 3.665 -23.406 0.47 13.98 165 ASN D CA 1
ATOM 17464 C C A ASN D 1 169 ? -6.752 2.263 -23.869 0.53 13.24 165 ASN D C 1
ATOM 17465 C C B ASN D 1 169 ? -6.770 2.259 -23.891 0.47 13.49 165 ASN D C 1
ATOM 17466 O O A ASN D 1 169 ? -7.839 1.748 -23.590 0.53 13.75 165 ASN D O 1
ATOM 17467 O O B ASN D 1 169 ? -7.872 1.751 -23.663 0.47 14.24 165 ASN D O 1
ATOM 17488 N N . ILE D 1 170 ? -5.805 1.635 -24.569 1.00 12.62 166 ILE D N 1
ATOM 17489 C CA . ILE D 1 170 ? -6.013 0.321 -25.169 1.00 13.10 166 ILE D CA 1
ATOM 17490 C C . ILE D 1 170 ? -6.182 -0.751 -24.098 1.00 11.05 166 ILE D C 1
ATOM 17491 O O . ILE D 1 170 ? -5.455 -0.779 -23.095 1.00 11.60 166 ILE D O 1
ATOM 17508 N N . ILE D 1 171 ? -7.139 -1.659 -24.327 1.00 11.17 167 ILE D N 1
ATOM 17509 C CA . ILE D 1 171 ? -7.324 -2.860 -23.514 1.00 11.33 167 ILE D CA 1
ATOM 17510 C C . ILE D 1 171 ? -7.150 -4.071 -24.421 1.00 10.78 167 ILE D C 1
ATOM 17511 O O . ILE D 1 171 ? -7.769 -4.144 -25.489 1.00 11.61 167 ILE D O 1
ATOM 17527 N N . ILE D 1 172 ? -6.297 -5.002 -23.995 1.00 10.24 168 ILE D N 1
ATOM 17528 C CA . ILE D 1 172 ? -5.964 -6.209 -24.740 1.00 10.21 168 ILE D CA 1
ATOM 17529 C C . ILE D 1 172 ? -6.571 -7.401 -24.007 1.00 10.49 168 ILE D C 1
ATOM 17530 O O . ILE D 1 172 ? -6.369 -7.569 -22.796 1.00 11.13 168 ILE D O 1
ATOM 17546 N N . VAL D 1 173 ? -7.325 -8.214 -24.747 1.00 11.26 169 VAL D N 1
ATOM 17547 C CA . VAL D 1 173 ? -8.085 -9.323 -24.186 1.00 9.95 169 VAL D CA 1
ATOM 17548 C C . VAL D 1 173 ? -7.499 -10.651 -24.661 1.00 10.58 169 VAL D C 1
ATOM 17549 O O . VAL D 1 173 ? -7.351 -10.890 -25.869 1.00 11.72 169 VAL D O 1
ATOM 17562 N N . GLY D 1 174 ? -7.165 -11.519 -23.704 1.00 9.68 170 GLY D N 1
ATOM 17563 C CA . GLY D 1 174 ? -6.643 -12.837 -24.042 1.00 10.56 170 GLY D CA 1
ATOM 17564 C C . GLY D 1 174 ? -7.682 -13.700 -24.727 1.00 11.48 170 GLY D C 1
ATOM 17565 O O . GLY D 1 174 ? -8.884 -13.482 -24.623 1.00 12.90 170 GLY D O 1
ATOM 17569 N N . THR D 1 175 ? -7.194 -14.685 -25.463 1.00 10.14 171 THR D N 1
ATOM 17570 C CA . THR D 1 175 ? -8.017 -15.573 -26.279 1.00 10.88 171 THR D CA 1
ATOM 17571 C C . THR D 1 175 ? -7.828 -17.030 -25.874 1.00 11.98 171 THR D C 1
ATOM 17572 O O . THR D 1 175 ? -6.932 -17.342 -25.099 1.00 11.69 171 THR D O 1
ATOM 17583 N N . PRO D 1 176 ? -8.675 -17.948 -26.325 1.00 11.88 172 PRO D N 1
ATOM 17584 C CA . PRO D 1 176 ? -8.578 -19.330 -25.835 1.00 11.64 172 PRO D CA 1
ATOM 17585 C C . PRO D 1 176 ? -7.293 -20.020 -26.273 1.00 11.23 172 PRO D C 1
ATOM 17586 O O . PRO D 1 176 ? -6.609 -19.620 -27.227 1.00 11.99 172 PRO D O 1
ATOM 17597 N N . THR D 1 177 ? -6.978 -21.096 -25.548 1.00 11.84 173 THR D N 1
ATOM 17598 C CA . THR D 1 177 ? -5.835 -21.966 -25.843 1.00 11.20 173 THR D CA 1
ATOM 17599 C C . THR D 1 177 ? -4.511 -21.202 -25.750 1.00 9.43 173 THR D C 1
ATOM 17600 O O . THR D 1 177 ? -3.723 -21.123 -26.702 1.00 11.06 173 THR D O 1
ATOM 17611 N N . TRP D 1 178 ? -4.282 -20.650 -24.565 1.00 11.31 174 TRP D N 1
ATOM 17612 C CA . TRP D 1 178 ? -3.098 -19.836 -24.297 1.00 10.92 174 TRP D CA 1
ATOM 17613 C C . TRP D 1 178 ? -2.955 -18.692 -25.304 1.00 10.06 174 TRP D C 1
ATOM 17614 O O . TRP D 1 178 ? -1.870 -18.420 -25.849 1.00 10.18 174 TRP D O 1
ATOM 17635 N N . SER D 1 179 ? -4.063 -17.985 -25.515 1.00 10.14 175 SER D N 1
ATOM 17636 C CA . SER D 1 179 ? -4.093 -16.829 -26.402 1.00 9.73 175 SER D CA 1
ATOM 17637 C C . SER D 1 179 ? -3.636 -17.199 -27.817 1.00 8.80 175 SER D C 1
ATOM 17638 O O . SER D 1 179 ? -2.862 -16.495 -28.463 1.00 10.81 175 SER D O 1
ATOM 17646 N N . GLN D 1 180 ? -4.180 -18.313 -28.337 1.00 11.91 176 GLN D N 1
ATOM 17647 C CA . GLN D 1 180 ? -3.986 -18.671 -29.740 1.00 11.66 176 GLN D CA 1
ATOM 17648 C C . GLN D 1 180 ? -5.228 -18.475 -30.596 1.00 10.65 176 GLN D C 1
ATOM 17649 O O . GLN D 1 180 ? -5.109 -18.169 -31.786 1.00 13.55 176 GLN D O 1
ATOM 17663 N N . ASP D 1 181 ? -6.411 -18.630 -30.015 1.00 11.39 177 ASP D N 1
ATOM 17664 C CA . ASP D 1 181 ? -7.635 -18.774 -30.807 1.00 13.81 177 ASP D CA 1
ATOM 17665 C C . ASP D 1 181 ? -8.259 -17.413 -31.129 1.00 14.66 177 ASP D C 1
ATOM 17666 O O . ASP D 1 181 ? -9.402 -17.092 -30.769 1.00 14.01 177 ASP D O 1
ATOM 17675 N N . VAL D 1 182 ? -7.472 -16.615 -31.855 1.00 13.51 178 VAL D N 1
ATOM 17676 C CA . VAL D 1 182 ? -7.925 -15.289 -32.263 1.00 13.53 178 VAL D CA 1
ATOM 17677 C C . VAL D 1 182 ? -9.081 -15.359 -33.262 1.00 15.20 178 VAL D C 1
ATOM 17678 O O . VAL D 1 182 ? -9.799 -14.369 -33.436 1.00 16.66 178 VAL D O 1
ATOM 17691 N N . HIS D 1 183 ? -9.276 -16.498 -33.934 1.00 16.38 179 HIS D N 1
ATOM 17692 C CA . HIS D 1 183 ? -10.434 -16.603 -34.820 1.00 16.24 179 HIS D CA 1
ATOM 17693 C C . HIS D 1 183 ? -11.742 -16.512 -34.042 1.00 17.23 179 HIS D C 1
ATOM 17694 O O . HIS D 1 183 ? -12.742 -16.061 -34.600 1.00 17.16 179 HIS D O 1
ATOM 17708 N N . ASP D 1 184 ? -11.764 -16.937 -32.772 1.00 17.91 180 ASP D N 1
ATOM 17709 C CA . ASP D 1 184 ? -12.977 -16.805 -31.963 1.00 17.88 180 ASP D CA 1
ATOM 17710 C C . ASP D 1 184 ? -13.337 -15.338 -31.745 1.00 19.41 180 ASP D C 1
ATOM 17711 O O . ASP D 1 184 ? -14.513 -14.954 -31.813 1.00 18.57 180 ASP D O 1
ATOM 17720 N N . ALA D 1 185 ? -12.340 -14.509 -31.426 1.00 18.33 181 ALA D N 1
ATOM 17721 C CA . ALA D 1 185 ? -12.576 -13.073 -31.268 1.00 18.98 181 ALA D CA 1
ATOM 17722 C C . ALA D 1 185 ? -12.980 -12.445 -32.592 1.00 19.22 181 ALA D C 1
ATOM 17723 O O . ALA D 1 185 ? -13.852 -11.568 -32.641 1.00 20.57 181 ALA D O 1
ATOM 17730 N N . ALA D 1 186 ? -12.345 -12.866 -33.680 1.00 19.31 182 ALA D N 1
ATOM 17731 C CA . ALA D 1 186 ? -12.640 -12.278 -34.978 1.00 19.61 182 ALA D CA 1
ATOM 17732 C C . ALA D 1 186 ? -14.086 -12.547 -35.367 1.00 20.80 182 ALA D C 1
ATOM 17733 O O . ALA D 1 186 ? -14.759 -11.682 -35.949 1.00 21.57 182 ALA D O 1
ATOM 17740 N N . ASP D 1 187 ? -14.579 -13.755 -35.060 1.00 19.70 183 ASP D N 1
ATOM 17741 C CA . ASP D 1 187 ? -15.939 -14.137 -35.433 1.00 20.11 183 ASP D CA 1
ATOM 17742 C C . ASP D 1 187 ? -16.987 -13.646 -34.438 1.00 19.81 183 ASP D C 1
ATOM 17743 O O . ASP D 1 187 ? -18.181 -13.641 -34.763 1.00 22.90 183 ASP D O 1
ATOM 17752 N N . ASN D 1 188 ? -16.586 -13.222 -33.244 1.00 19.20 184 ASN D N 1
ATOM 17753 C CA . ASN D 1 188 ? -17.529 -12.833 -32.190 1.00 20.05 184 ASN D CA 1
ATOM 17754 C C . ASN D 1 188 ? -16.880 -11.741 -31.347 1.00 19.23 184 ASN D C 1
ATOM 17755 O O . ASN D 1 188 ? -16.616 -11.926 -30.153 1.00 18.90 184 ASN D O 1
ATOM 17766 N N . PRO D 1 189 ? -16.597 -10.591 -31.942 1.00 19.42 185 PRO D N 1
ATOM 17767 C CA . PRO D 1 189 ? -15.792 -9.579 -31.247 1.00 17.60 185 PRO D CA 1
ATOM 17768 C C . PRO D 1 189 ? -16.540 -8.899 -30.114 1.00 18.40 185 PRO D C 1
ATOM 17769 O O . PRO D 1 189 ? -17.766 -8.845 -30.069 1.00 19.21 185 PRO D O 1
ATOM 17780 N N . LEU D 1 190 ? -15.770 -8.343 -29.191 1.00 17.37 186 LEU D N 1
ATOM 17781 C CA . LEU D 1 190 ? -16.323 -7.429 -28.197 1.00 16.96 186 LEU D CA 1
ATOM 17782 C C . LEU D 1 190 ? -16.662 -6.102 -28.876 1.00 19.00 186 LEU D C 1
ATOM 17783 O O . LEU D 1 190 ? -16.019 -5.712 -29.852 1.00 20.70 186 LEU D O 1
ATOM 17799 N N . PRO D 1 191 ? -17.682 -5.400 -28.389 1.00 20.22 187 PRO D N 1
ATOM 17800 C CA . PRO D 1 191 ? -18.172 -4.205 -29.091 1.00 20.71 187 PRO D CA 1
ATOM 17801 C C . PRO D 1 191 ? -17.467 -2.902 -28.747 1.00 23.38 187 PRO D C 1
ATOM 17802 O O . PRO D 1 191 ? -17.790 -1.872 -29.348 1.00 29.93 187 PRO D O 1
ATOM 17813 N N . TYR D 1 192 ? -16.508 -2.919 -27.846 1.00 21.37 188 TYR D N 1
ATOM 17814 C CA . TYR D 1 192 ? -15.924 -1.707 -27.301 1.00 19.25 188 TYR D CA 1
ATOM 17815 C C . TYR D 1 192 ? -14.854 -1.124 -28.211 1.00 18.24 188 TYR D C 1
ATOM 17816 O O . TYR D 1 192 ? -14.208 -1.824 -28.996 1.00 19.79 188 TYR D O 1
ATOM 17834 N N . SER D 1 193 ? -14.668 0.188 -28.088 1.00 18.32 189 SER D N 1
ATOM 17835 C CA . SER D 1 193 ? -13.595 0.859 -28.804 1.00 17.71 189 SER D CA 1
ATOM 17836 C C . SER D 1 193 ? -12.236 0.544 -28.195 1.00 16.19 189 SER D C 1
ATOM 17837 O O . SER D 1 193 ? -12.111 0.227 -27.012 1.00 15.67 189 SER D O 1
ATOM 17845 N N . ASN D 1 194 ? -11.205 0.635 -29.026 1.00 15.51 190 ASN D N 1
ATOM 17846 C CA . ASN D 1 194 ? -9.804 0.543 -28.575 1.00 14.03 190 ASN D CA 1
ATOM 17847 C C . ASN D 1 194 ? -9.534 -0.750 -27.808 1.00 14.53 190 ASN D C 1
ATOM 17848 O O . ASN D 1 194 ? -8.861 -0.764 -26.774 1.00 13.45 190 ASN D O 1
ATOM 17859 N N . ILE D 1 195 ? -10.019 -1.855 -28.385 1.00 13.72 191 ILE D N 1
ATOM 17860 C CA . ILE D 1 195 ? -9.773 -3.215 -27.904 1.00 12.43 191 ILE D CA 1
ATOM 17861 C C . ILE D 1 195 ? -8.856 -3.919 -28.894 1.00 13.32 191 ILE D C 1
ATOM 17862 O O . ILE D 1 195 ? -8.997 -3.759 -30.114 1.00 13.97 191 ILE D O 1
ATOM 17878 N N . MET D 1 196 ? -7.936 -4.726 -28.371 1.00 12.37 192 MET D N 1
ATOM 17879 C CA . MET D 1 196 ? -7.149 -5.647 -29.180 1.00 12.52 192 MET D CA 1
ATOM 17880 C C . MET D 1 196 ? -7.220 -7.020 -28.538 1.00 12.64 192 MET D C 1
ATOM 17881 O O . MET D 1 196 ? -7.587 -7.166 -27.371 1.00 13.27 192 MET D O 1
ATOM 17895 N N . TYR D 1 197 ? -6.853 -8.022 -29.315 1.00 11.55 193 TYR D N 1
ATOM 17896 C CA . TYR D 1 197 ? -6.874 -9.408 -28.875 1.00 10.64 193 TYR D CA 1
ATOM 17897 C C . TYR D 1 197 ? -5.466 -9.971 -28.882 1.00 10.57 193 TYR D C 1
ATOM 17898 O O . TYR D 1 197 ? -4.697 -9.748 -29.823 1.00 11.93 193 TYR D O 1
ATOM 17916 N N . ALA D 1 198 ? -5.147 -10.743 -27.846 1.00 9.91 194 ALA D N 1
ATOM 17917 C CA . ALA D 1 198 ? -3.793 -11.255 -27.680 1.00 10.17 194 ALA D CA 1
ATOM 17918 C C . ALA D 1 198 ? -3.560 -12.504 -28.512 1.00 10.22 194 ALA D C 1
ATOM 17919 O O . ALA D 1 198 ? -4.425 -13.383 -28.608 1.00 11.94 194 ALA D O 1
ATOM 17926 N N . LEU D 1 199 ? -2.360 -12.594 -29.071 1.00 10.47 195 LEU D N 1
ATOM 17927 C CA . LEU D 1 199 ? -1.859 -13.791 -29.734 1.00 10.86 195 LEU D CA 1
ATOM 17928 C C . LEU D 1 199 ? -0.495 -14.099 -29.132 1.00 10.36 195 LEU D C 1
ATOM 17929 O O . LEU D 1 199 ? 0.392 -13.241 -29.130 1.00 10.68 195 LEU D O 1
ATOM 17945 N N . HIS D 1 200 ? -0.323 -15.307 -28.609 1.00 10.66 196 HIS D N 1
ATOM 17946 C CA . HIS D 1 200 ? 0.953 -15.750 -28.067 1.00 10.48 196 HIS D CA 1
ATOM 17947 C C . HIS D 1 200 ? 1.482 -16.925 -28.869 1.00 10.35 196 HIS D C 1
ATOM 17948 O O . HIS D 1 200 ? 0.759 -17.901 -29.101 1.00 12.07 196 HIS D O 1
ATOM 17963 N N . PHE D 1 201 ? 2.752 -16.851 -29.254 1.00 10.54 197 PHE D N 1
ATOM 17964 C CA . PHE D 1 201 ? 3.390 -17.932 -29.997 1.00 12.66 197 PHE D CA 1
ATOM 17965 C C . PHE D 1 201 ? 4.792 -18.194 -29.445 1.00 12.92 197 PHE D C 1
ATOM 17966 O O . PHE D 1 201 ? 5.417 -17.330 -28.828 1.00 11.41 197 PHE D O 1
ATOM 17983 N N . TYR D 1 202 ? 5.269 -19.423 -29.668 1.00 13.26 198 TYR D N 1
ATOM 17984 C CA . TYR D 1 202 ? 6.611 -19.863 -29.284 1.00 12.19 198 TYR D CA 1
ATOM 17985 C C . TYR D 1 202 ? 7.215 -20.519 -30.516 1.00 13.13 198 TYR D C 1
ATOM 17986 O O . TYR D 1 202 ? 6.612 -21.437 -31.087 1.00 14.90 198 TYR D O 1
ATOM 18004 N N . ALA D 1 203 ? 8.368 -20.001 -30.958 1.00 14.09 199 ALA D N 1
ATOM 18005 C CA . ALA D 1 203 ? 8.912 -20.308 -32.282 1.00 14.72 199 ALA D CA 1
ATOM 18006 C C . ALA D 1 203 ? 9.264 -21.776 -32.461 1.00 16.44 199 ALA D C 1
ATOM 18007 O O . ALA D 1 203 ? 9.292 -22.261 -33.596 1.00 17.82 199 ALA D O 1
ATOM 18014 N N . GLY D 1 204 ? 9.528 -22.498 -31.385 1.00 15.64 200 GLY D N 1
ATOM 18015 C CA . GLY D 1 204 ? 9.782 -23.919 -31.530 1.00 16.54 200 GLY D CA 1
ATOM 18016 C C . GLY D 1 204 ? 8.568 -24.800 -31.592 1.00 15.89 200 GLY D C 1
ATOM 18017 O O . GLY D 1 204 ? 8.709 -26.018 -31.729 1.00 18.58 200 GLY D O 1
ATOM 18021 N N . THR D 1 205 ? 7.368 -24.209 -31.502 1.00 15.05 201 THR D N 1
ATOM 18022 C CA . THR D 1 205 ? 6.110 -24.951 -31.526 1.00 15.15 201 THR D CA 1
ATOM 18023 C C . THR D 1 205 ? 5.131 -24.447 -32.568 1.00 15.75 201 THR D C 1
ATOM 18024 O O . THR D 1 205 ? 4.418 -25.264 -33.163 1.00 18.38 201 THR D O 1
ATOM 18035 N N . HIS D 1 206 ? 5.070 -23.131 -32.802 1.00 15.77 202 HIS D N 1
ATOM 18036 C CA . HIS D 1 206 ? 4.053 -22.539 -33.659 1.00 16.55 202 HIS D CA 1
ATOM 18037 C C . HIS D 1 206 ? 4.722 -21.915 -34.871 1.00 18.03 202 HIS D C 1
ATOM 18038 O O . HIS D 1 206 ? 5.795 -21.305 -34.754 1.00 18.54 202 HIS D O 1
ATOM 18052 N N . GLY D 1 207 ? 4.080 -22.073 -36.033 1.00 21.46 203 GLY D N 1
ATOM 18053 C CA . GLY D 1 207 ? 4.610 -21.572 -37.283 1.00 21.98 203 GLY D CA 1
ATOM 18054 C C . GLY D 1 207 ? 3.536 -21.113 -38.247 1.00 23.35 203 GLY D C 1
ATOM 18055 O O . GLY D 1 207 ? 2.672 -20.305 -37.884 1.00 22.76 203 GLY D O 1
ATOM 18059 N N . GLN D 1 208 ? 3.571 -21.627 -39.475 1.00 24.90 204 GLN D N 1
ATOM 18060 C CA . GLN D 1 208 ? 2.765 -21.051 -40.547 1.00 24.60 204 GLN D CA 1
ATOM 18061 C C . GLN D 1 208 ? 1.270 -21.164 -40.270 1.00 25.77 204 GLN D C 1
ATOM 18062 O O . GLN D 1 208 ? 0.510 -20.236 -40.570 1.00 23.93 204 GLN D O 1
ATOM 18076 N N . SER D 1 209 ? 0.812 -22.288 -39.720 1.00 23.85 205 SER D N 1
ATOM 18077 C CA A SER D 1 209 ? -0.622 -22.452 -39.495 0.65 24.12 205 SER D CA 1
ATOM 18078 C CA B SER D 1 209 ? -0.621 -22.443 -39.506 0.35 24.25 205 SER D CA 1
ATOM 18079 C C . SER D 1 209 ? -1.159 -21.353 -38.587 1.00 23.03 205 SER D C 1
ATOM 18080 O O . SER D 1 209 ? -2.277 -20.865 -38.784 1.00 24.78 205 SER D O 1
ATOM 18095 N N . LEU D 1 210 ? -0.372 -20.949 -37.580 1.00 21.81 206 LEU D N 1
ATOM 18096 C CA . LEU D 1 210 ? -0.816 -19.889 -36.682 1.00 19.19 206 LEU D CA 1
ATOM 18097 C C . LEU D 1 210 ? -0.752 -18.534 -37.380 1.00 19.23 206 LEU D C 1
ATOM 18098 O O . LEU D 1 210 ? -1.621 -17.682 -37.176 1.00 19.36 206 LEU D O 1
ATOM 18114 N N . ARG D 1 211 ? 0.274 -18.304 -38.198 1.00 19.67 207 ARG D N 1
ATOM 18115 C CA . ARG D 1 211 ? 0.293 -17.076 -38.985 1.00 20.61 207 ARG D CA 1
ATOM 18116 C C . ARG D 1 211 ? -0.948 -16.984 -39.868 1.00 20.98 207 ARG D C 1
ATOM 18117 O O . ARG D 1 211 ? -1.560 -15.916 -39.969 1.00 20.24 207 ARG D O 1
ATOM 18138 N N . ASP D 1 212 ? -1.361 -18.110 -40.474 1.00 22.13 208 ASP D N 1
ATOM 18139 C CA . ASP D 1 212 ? -2.548 -18.101 -41.322 1.00 22.95 208 ASP D CA 1
ATOM 18140 C C . ASP D 1 212 ? -3.801 -17.769 -40.515 1.00 25.24 208 ASP D C 1
ATOM 18141 O O . ASP D 1 212 ? -4.671 -17.024 -40.992 1.00 24.51 208 ASP D O 1
ATOM 18150 N N A LYS D 1 213 ? -3.906 -18.301 -39.291 0.55 23.87 209 LYS D N 1
ATOM 18151 N N B LYS D 1 213 ? -3.926 -18.328 -39.298 0.45 24.60 209 LYS D N 1
ATOM 18152 C CA A LYS D 1 213 ? -5.056 -17.997 -38.443 0.55 21.83 209 LYS D CA 1
ATOM 18153 C CA B LYS D 1 213 ? -5.071 -17.987 -38.454 0.45 23.16 209 LYS D CA 1
ATOM 18154 C C A LYS D 1 213 ? -5.075 -16.533 -38.037 0.55 20.49 209 LYS D C 1
ATOM 18155 C C B LYS D 1 213 ? -5.075 -16.496 -38.140 0.45 21.35 209 LYS D C 1
ATOM 18156 O O A LYS D 1 213 ? -6.156 -15.943 -37.924 0.55 19.89 209 LYS D O 1
ATOM 18157 O O B LYS D 1 213 ? -6.136 -15.859 -38.131 0.45 20.38 209 LYS D O 1
ATOM 18194 N N . ILE D 1 214 ? -3.902 -15.928 -37.848 1.00 20.00 210 ILE D N 1
ATOM 18195 C CA . ILE D 1 214 ? -3.824 -14.498 -37.575 1.00 18.07 210 ILE D CA 1
ATOM 18196 C C . ILE D 1 214 ? -4.334 -13.707 -38.771 1.00 17.73 210 ILE D C 1
ATOM 18197 O O . ILE D 1 214 ? -5.125 -12.776 -38.620 1.00 18.72 210 ILE D O 1
ATOM 18214 N N . ASP D 1 215 ? -3.867 -14.051 -39.973 1.00 17.20 211 ASP D N 1
ATOM 18215 C CA . ASP D 1 215 ? -4.350 -13.371 -41.169 1.00 18.99 211 ASP D CA 1
ATOM 18216 C C . ASP D 1 215 ? -5.865 -13.491 -41.304 1.00 17.88 211 ASP D C 1
ATOM 18217 O O . ASP D 1 215 ? -6.537 -12.535 -41.701 1.00 21.27 211 ASP D O 1
ATOM 18226 N N . TYR D 1 216 ? -6.431 -14.652 -40.971 1.00 18.71 212 TYR D N 1
ATOM 18227 C CA . TYR D 1 216 ? -7.885 -14.771 -40.986 1.00 21.41 212 TYR D CA 1
ATOM 18228 C C . TYR D 1 216 ? -8.525 -13.762 -40.038 1.00 19.32 212 TYR D C 1
ATOM 18229 O O . TYR D 1 216 ? -9.496 -13.081 -40.400 1.00 20.39 212 TYR D O 1
ATOM 18247 N N . ALA D 1 217 ? -8.014 -13.678 -38.805 1.00 19.14 213 ALA D N 1
ATOM 18248 C CA . ALA D 1 217 ? -8.583 -12.757 -37.833 1.00 18.75 213 ALA D CA 1
ATOM 18249 C C . ALA D 1 217 ? -8.470 -11.320 -38.321 1.00 18.54 213 ALA D C 1
ATOM 18250 O O . ALA D 1 217 ? -9.432 -10.545 -38.231 1.00 19.16 213 ALA D O 1
ATOM 18257 N N . LEU D 1 218 ? -7.306 -10.949 -38.860 1.00 18.94 214 LEU D N 1
ATOM 18258 C CA . LEU D 1 218 ? -7.144 -9.597 -39.382 1.00 18.33 214 LEU D CA 1
ATOM 18259 C C . LEU D 1 218 ? -8.116 -9.293 -40.511 1.00 21.06 214 LEU D C 1
ATOM 18260 O O . LEU D 1 218 ? -8.566 -8.151 -40.619 1.00 20.79 214 LEU D O 1
ATOM 18276 N N . SER D 1 219 ? -8.458 -10.290 -41.334 1.00 21.20 215 SER D N 1
ATOM 18277 C CA . SER D 1 219 ? -9.389 -10.078 -42.442 1.00 21.84 215 SER D CA 1
ATOM 18278 C C . SER D 1 219 ? -10.790 -9.733 -41.949 1.00 22.41 215 SER D C 1
ATOM 18279 O O . SER D 1 219 ? -11.590 -9.185 -42.721 1.00 25.60 215 SER D O 1
ATOM 18287 N N . LYS D 1 220 ? -11.107 -10.046 -40.691 1.00 21.72 216 LYS D N 1
ATOM 18288 C CA . LYS D 1 220 ? -12.393 -9.725 -40.085 1.00 20.64 216 LYS D CA 1
ATOM 18289 C C . LYS D 1 220 ? -12.379 -8.410 -39.328 1.00 20.50 216 LYS D C 1
ATOM 18290 O O . LYS D 1 220 ? -13.378 -8.063 -38.690 1.00 23.87 216 LYS D O 1
ATOM 18309 N N . GLY D 1 221 ? -11.282 -7.679 -39.376 1.00 20.36 217 GLY D N 1
ATOM 18310 C CA . GLY D 1 221 ? -11.266 -6.314 -38.876 1.00 20.31 217 GLY D CA 1
ATOM 18311 C C . GLY D 1 221 ? -10.875 -6.143 -37.423 1.00 19.64 217 GLY D C 1
ATOM 18312 O O . GLY D 1 221 ? -10.926 -5.016 -36.912 1.00 19.59 217 GLY D O 1
ATOM 18316 N N . VAL D 1 222 ? -10.512 -7.214 -36.730 1.00 18.10 218 VAL D N 1
ATOM 18317 C CA . VAL D 1 222 ? -10.065 -7.108 -35.350 1.00 16.98 218 VAL D CA 1
ATOM 18318 C C . VAL D 1 222 ? -8.564 -6.853 -35.313 1.00 15.99 218 VAL D C 1
ATOM 18319 O O . VAL D 1 222 ? -7.814 -7.231 -36.219 1.00 16.91 218 VAL D O 1
ATOM 18332 N N . ALA D 1 223 ? -8.115 -6.222 -34.233 1.00 15.13 219 ALA D N 1
ATOM 18333 C CA . ALA D 1 223 ? -6.711 -5.897 -34.051 1.00 13.16 219 ALA D CA 1
ATOM 18334 C C . ALA D 1 223 ? -6.056 -6.912 -33.119 1.00 14.34 219 ALA D C 1
ATOM 18335 O O . ALA D 1 223 ? -6.664 -7.360 -32.143 1.00 14.52 219 ALA D O 1
ATOM 18342 N N . ILE D 1 224 ? -4.811 -7.258 -33.433 1.00 12.86 220 ILE D N 1
ATOM 18343 C CA . ILE D 1 224 ? -4.066 -8.303 -32.739 1.00 12.66 220 ILE D CA 1
ATOM 18344 C C . ILE D 1 224 ? -2.779 -7.713 -32.182 1.00 11.94 220 ILE D C 1
ATOM 18345 O O . ILE D 1 224 ? -2.061 -7.020 -32.902 1.00 13.40 220 ILE D O 1
ATOM 18361 N N . PHE D 1 225 ? -2.470 -8.022 -30.922 1.00 10.78 221 PHE D N 1
ATOM 18362 C CA . PHE D 1 225 ? -1.222 -7.613 -30.280 1.00 10.23 221 PHE D CA 1
ATOM 18363 C C . PHE D 1 225 ? -0.570 -8.885 -29.751 1.00 10.71 221 PHE D C 1
ATOM 18364 O O . PHE D 1 225 ? -1.186 -9.615 -28.969 1.00 11.64 221 PHE D O 1
ATOM 18381 N N . VAL D 1 226 ? 0.671 -9.158 -30.169 1.00 9.37 222 VAL D N 1
ATOM 18382 C CA . VAL D 1 226 ? 1.427 -10.296 -29.638 1.00 10.84 222 VAL D CA 1
ATOM 18383 C C . VAL D 1 226 ? 2.044 -9.857 -28.311 1.00 10.24 222 VAL D C 1
ATOM 18384 O O . VAL D 1 226 ? 3.211 -9.443 -28.243 1.00 11.57 222 VAL D O 1
ATOM 18397 N N . THR D 1 227 ? 1.253 -9.913 -27.230 1.00 9.01 223 THR D N 1
ATOM 18398 C CA . THR D 1 227 ? 1.757 -9.440 -25.951 1.00 8.96 223 THR D CA 1
ATOM 18399 C C . THR D 1 227 ? 2.796 -10.368 -25.344 1.00 10.43 223 THR D C 1
ATOM 18400 O O . THR D 1 227 ? 3.445 -9.982 -24.372 1.00 11.01 223 THR D O 1
ATOM 18411 N N . GLU D 1 228 ? 2.967 -11.579 -25.884 1.00 10.60 224 GLU D N 1
ATOM 18412 C CA . GLU D 1 228 ? 4.009 -12.477 -25.405 1.00 10.76 224 GLU D CA 1
ATOM 18413 C C . GLU D 1 228 ? 4.405 -13.445 -26.508 1.00 10.31 224 GLU D C 1
ATOM 18414 O O . GLU D 1 228 ? 3.543 -14.082 -27.116 1.00 11.31 224 GLU D O 1
ATOM 18426 N N . TRP D 1 229 ? 5.707 -13.578 -26.751 1.00 9.96 225 TRP D N 1
ATOM 18427 C CA . TRP D 1 229 ? 6.182 -14.624 -27.644 1.00 11.70 225 TRP D CA 1
ATOM 18428 C C . TRP D 1 229 ? 7.580 -15.026 -27.197 1.00 11.59 225 TRP D C 1
ATOM 18429 O O . TRP D 1 229 ? 8.298 -14.238 -26.577 1.00 12.43 225 TRP D O 1
ATOM 18450 N N . GLY D 1 230 ? 7.950 -16.264 -27.501 1.00 12.09 226 GLY D N 1
ATOM 18451 C CA . GLY D 1 230 ? 9.254 -16.775 -27.135 1.00 12.72 226 GLY D CA 1
ATOM 18452 C C . GLY D 1 230 ? 9.981 -17.369 -28.322 1.00 11.90 226 GLY D C 1
ATOM 18453 O O . GLY D 1 230 ? 9.371 -17.888 -29.265 1.00 12.11 226 GLY D O 1
ATOM 18457 N N . THR D 1 231 ? 11.308 -17.331 -28.246 1.00 12.58 227 THR D N 1
ATOM 18458 C CA . THR D 1 231 ? 12.148 -18.001 -29.230 1.00 14.56 227 THR D CA 1
ATOM 18459 C C . THR D 1 231 ? 12.270 -19.499 -28.975 1.00 15.96 227 THR D C 1
ATOM 18460 O O . THR D 1 231 ? 12.788 -20.215 -29.833 1.00 17.23 227 THR D O 1
ATOM 18471 N N . SER D 1 232 ? 11.825 -19.970 -27.819 1.00 15.05 228 SER D N 1
ATOM 18472 C CA . SER D 1 232 ? 11.877 -21.362 -27.406 1.00 14.49 228 SER D CA 1
ATOM 18473 C C . SER D 1 232 ? 10.666 -22.113 -27.957 1.00 12.90 228 SER D C 1
ATOM 18474 O O . SER D 1 232 ? 9.855 -21.567 -28.700 1.00 13.03 228 SER D O 1
ATOM 18482 N N . ASP D 1 233 ? 10.533 -23.389 -27.591 1.00 16.24 229 ASP D N 1
ATOM 18483 C CA . ASP D 1 233 ? 9.258 -24.084 -27.729 1.00 13.34 229 ASP D CA 1
ATOM 18484 C C . ASP D 1 233 ? 8.278 -23.570 -26.665 1.00 13.27 229 ASP D C 1
ATOM 18485 O O . ASP D 1 233 ? 8.610 -22.727 -25.821 1.00 13.13 229 ASP D O 1
ATOM 18494 N N . ALA D 1 234 ? 7.035 -24.032 -26.750 1.00 12.94 230 ALA D N 1
ATOM 18495 C CA . ALA D 1 234 ? 6.007 -23.540 -25.848 1.00 13.39 230 ALA D CA 1
ATOM 18496 C C . ALA D 1 234 ? 6.372 -23.752 -24.390 1.00 12.42 230 ALA D C 1
ATOM 18497 O O . ALA D 1 234 ? 5.969 -22.950 -23.539 1.00 12.62 230 ALA D O 1
ATOM 18504 N N . SER D 1 235 ? 7.081 -24.845 -24.076 1.00 13.98 231 SER D N 1
ATOM 18505 C CA . SER D 1 235 ? 7.417 -25.180 -22.698 1.00 13.70 231 SER D CA 1
ATOM 18506 C C . SER D 1 235 ? 8.563 -24.341 -22.156 1.00 14.26 231 SER D C 1
ATOM 18507 O O . SER D 1 235 ? 8.788 -24.346 -20.944 1.00 15.92 231 SER D O 1
ATOM 18515 N N . GLY D 1 236 ? 9.275 -23.614 -23.010 1.00 14.56 232 GLY D N 1
ATOM 18516 C CA . GLY D 1 236 ? 10.409 -22.817 -22.597 1.00 15.73 232 GLY D CA 1
ATOM 18517 C C . GLY D 1 236 ? 11.747 -23.478 -22.816 1.00 18.49 232 GLY D C 1
ATOM 18518 O O . GLY D 1 236 ? 12.735 -23.057 -22.202 1.00 20.00 232 GLY D O 1
ATOM 18522 N N B ASN D 1 237 ? 11.809 -24.492 -23.665 0.95 20.53 233 ASN D N 1
ATOM 18523 C CA B ASN D 1 237 ? 13.007 -25.281 -23.864 0.95 21.21 233 ASN D CA 1
ATOM 18524 C C B ASN D 1 237 ? 13.347 -25.343 -25.345 0.95 20.85 233 ASN D C 1
ATOM 18525 O O B ASN D 1 237 ? 12.583 -24.906 -26.218 0.95 21.45 233 ASN D O 1
ATOM 18536 N N . GLY D 1 238 ? 14.536 -25.849 -25.619 1.00 23.08 234 GLY D N 1
ATOM 18537 C CA . GLY D 1 238 ? 14.959 -26.059 -26.984 1.00 23.84 234 GLY D CA 1
ATOM 18538 C C . GLY D 1 238 ? 15.482 -24.801 -27.652 1.00 20.70 234 GLY D C 1
ATOM 18539 O O . GLY D 1 238 ? 15.256 -23.676 -27.215 1.00 23.85 234 GLY D O 1
ATOM 18543 N N . GLY D 1 239 ? 16.212 -25.010 -28.742 1.00 23.53 235 GLY D N 1
ATOM 18544 C CA . GLY D 1 239 ? 16.705 -23.899 -29.530 1.00 27.38 235 GLY D CA 1
ATOM 18545 C C . GLY D 1 239 ? 17.695 -23.048 -28.761 1.00 26.30 235 GLY D C 1
ATOM 18546 O O . GLY D 1 239 ? 18.623 -23.564 -28.126 1.00 28.54 235 GLY D O 1
ATOM 18550 N N . PRO D 1 240 ? 17.514 -21.714 -28.783 1.00 23.12 236 PRO D N 1
ATOM 18551 C CA . PRO D 1 240 ? 16.386 -20.982 -29.390 1.00 23.82 236 PRO D CA 1
ATOM 18552 C C . PRO D 1 240 ? 16.261 -21.167 -30.903 1.00 23.55 236 PRO D C 1
ATOM 18553 O O . PRO D 1 240 ? 17.259 -21.385 -31.603 1.00 26.43 236 PRO D O 1
ATOM 18564 N N . PHE D 1 241 ? 15.018 -21.091 -31.372 1.00 20.33 237 PHE D N 1
ATOM 18565 C CA . PHE D 1 241 ? 14.663 -21.378 -32.761 1.00 18.73 237 PHE D CA 1
ATOM 18566 C C . PHE D 1 241 ? 14.675 -20.070 -33.539 1.00 21.10 237 PHE D C 1
ATOM 18567 O O . PHE D 1 241 ? 13.649 -19.420 -33.769 1.00 20.88 237 PHE D O 1
ATOM 18584 N N . LEU D 1 242 ? 15.880 -19.671 -33.943 1.00 23.75 238 LEU D N 1
ATOM 18585 C CA . LEU D 1 242 ? 16.065 -18.304 -34.430 1.00 24.70 238 LEU D CA 1
ATOM 18586 C C . LEU D 1 242 ? 15.567 -18.127 -35.858 1.00 23.32 238 LEU D C 1
ATOM 18587 O O . LEU D 1 242 ? 15.022 -17.066 -36.193 1.00 25.66 238 LEU D O 1
ATOM 18603 N N . ASN D 1 243 ? 15.727 -19.136 -36.713 1.00 24.62 239 ASN D N 1
ATOM 18604 C CA A ASN D 1 243 ? 15.208 -19.034 -38.073 0.63 26.33 239 ASN D CA 1
ATOM 18605 C CA B ASN D 1 243 ? 15.211 -19.024 -38.072 0.37 26.32 239 ASN D CA 1
ATOM 18606 C C . ASN D 1 243 ? 13.699 -18.846 -38.065 1.00 24.55 239 ASN D C 1
ATOM 18607 O O . ASN D 1 243 ? 13.167 -17.968 -38.750 1.00 26.85 239 ASN D O 1
ATOM 18628 N N . GLU D 1 244 ? 12.986 -19.673 -37.288 1.00 21.86 240 GLU D N 1
ATOM 18629 C CA . GLU D 1 244 ? 11.536 -19.524 -37.202 1.00 20.05 240 GLU D CA 1
ATOM 18630 C C . GLU D 1 244 ? 11.158 -18.223 -36.503 1.00 20.74 240 GLU D C 1
ATOM 18631 O O . GLU D 1 244 ? 10.170 -17.578 -36.876 1.00 21.17 240 GLU D O 1
ATOM 18643 N N . SER D 1 245 ? 11.940 -17.810 -35.497 1.00 18.30 241 SER D N 1
ATOM 18644 C CA . SER D 1 245 ? 11.669 -16.531 -34.844 1.00 19.30 241 SER D CA 1
ATOM 18645 C C . SER D 1 245 ? 11.765 -15.389 -35.845 1.00 19.99 241 SER D C 1
ATOM 18646 O O . SER D 1 245 ? 10.971 -14.433 -35.799 1.00 20.39 241 SER D O 1
ATOM 18654 N N . GLN D 1 246 ? 12.760 -15.444 -36.735 1.00 21.07 242 GLN D N 1
ATOM 18655 C CA . GLN D 1 246 ? 12.892 -14.402 -37.745 1.00 21.73 242 GLN D CA 1
ATOM 18656 C C . GLN D 1 246 ? 11.682 -14.378 -38.668 1.00 21.88 242 GLN D C 1
ATOM 18657 O O . GLN D 1 246 ? 11.193 -13.299 -39.036 1.00 22.36 242 GLN D O 1
ATOM 18671 N N . LYS D 1 247 ? 11.198 -15.554 -39.080 1.00 20.71 243 LYS D N 1
ATOM 18672 C CA . LYS D 1 247 ? 10.001 -15.575 -39.912 1.00 20.95 243 LYS D CA 1
ATOM 18673 C C . LYS D 1 247 ? 8.837 -14.892 -39.193 1.00 21.37 243 LYS D C 1
ATOM 18674 O O . LYS D 1 247 ? 8.054 -14.160 -39.808 1.00 20.98 243 LYS D O 1
ATOM 18693 N N . TRP D 1 248 ? 8.703 -15.126 -37.891 1.00 19.38 244 TRP D N 1
ATOM 18694 C CA . TRP D 1 248 ? 7.636 -14.494 -37.117 1.00 18.74 244 TRP D CA 1
ATOM 18695 C C . TRP D 1 248 ? 7.834 -12.982 -37.020 1.00 19.38 244 TRP D C 1
ATOM 18696 O O . TRP D 1 248 ? 6.879 -12.207 -37.162 1.00 19.36 244 TRP D O 1
ATOM 18717 N N . ILE D 1 249 ? 9.061 -12.542 -36.733 1.00 18.54 245 ILE D N 1
ATOM 18718 C CA . ILE D 1 249 ? 9.335 -11.109 -36.660 1.00 19.80 245 ILE D CA 1
ATOM 18719 C C . ILE D 1 249 ? 9.019 -10.437 -37.983 1.00 19.43 245 ILE D C 1
ATOM 18720 O O . ILE D 1 249 ? 8.415 -9.358 -38.008 1.00 20.31 245 ILE D O 1
ATOM 18736 N N . ASP D 1 250 ? 9.410 -11.064 -39.104 1.00 21.15 246 ASP D N 1
ATOM 18737 C CA . ASP D 1 250 ? 9.137 -10.488 -40.416 1.00 22.48 246 ASP D CA 1
ATOM 18738 C C . ASP D 1 250 ? 7.640 -10.421 -40.684 1.00 22.59 246 ASP D C 1
ATOM 18739 O O . ASP D 1 250 ? 7.143 -9.432 -41.245 1.00 23.90 246 ASP D O 1
ATOM 18748 N N . PHE D 1 251 ? 6.914 -11.481 -40.315 1.00 22.21 247 PHE D N 1
ATOM 18749 C CA . PHE D 1 251 ? 5.460 -11.495 -40.436 1.00 21.33 247 PHE D CA 1
ATOM 18750 C C . PHE D 1 251 ? 4.829 -10.363 -39.629 1.00 20.05 247 PHE D C 1
ATOM 18751 O O . PHE D 1 251 ? 3.975 -9.628 -40.139 1.00 20.80 247 PHE D O 1
ATOM 18768 N N . MET D 1 252 ? 5.254 -10.184 -38.376 1.00 18.40 248 MET D N 1
ATOM 18769 C CA . MET D 1 252 ? 4.663 -9.129 -37.556 1.00 19.23 248 MET D CA 1
ATOM 18770 C C . MET D 1 252 ? 4.992 -7.750 -38.119 1.00 19.14 248 MET D C 1
ATOM 18771 O O . MET D 1 252 ? 4.155 -6.831 -38.062 1.00 18.29 248 MET D O 1
ATOM 18785 N N . ASN D 1 253 ? 6.205 -7.579 -38.660 1.00 18.39 249 ASN D N 1
ATOM 18786 C CA . ASN D 1 253 ? 6.543 -6.304 -39.294 1.00 22.46 249 ASN D CA 1
ATOM 18787 C C . ASN D 1 253 ? 5.637 -6.056 -40.494 1.00 25.51 249 ASN D C 1
ATOM 18788 O O . ASN D 1 253 ? 5.074 -4.970 -40.658 1.00 26.26 249 ASN D O 1
ATOM 18799 N N . SER D 1 254 ? 5.448 -7.084 -41.320 1.00 26.03 250 SER D N 1
ATOM 18800 C CA . SER D 1 254 ? 4.617 -6.958 -42.511 1.00 26.34 250 SER D CA 1
ATOM 18801 C C . SER D 1 254 ? 3.178 -6.602 -42.161 1.00 24.10 250 SER D C 1
ATOM 18802 O O . SER D 1 254 ? 2.546 -5.796 -42.857 1.00 26.70 250 SER D O 1
ATOM 18810 N N . ARG D 1 255 ? 2.641 -7.191 -41.095 1.00 22.41 251 ARG D N 1
ATOM 18811 C CA . ARG D 1 255 ? 1.262 -6.958 -40.685 1.00 21.34 251 ARG D CA 1
ATOM 18812 C C . ARG D 1 255 ? 1.090 -5.850 -39.650 1.00 19.64 251 ARG D C 1
ATOM 18813 O O . ARG D 1 255 ? -0.035 -5.650 -39.169 1.00 19.71 251 ARG D O 1
ATOM 18834 N N A ASN D 1 256 ? 2.132 -5.091 -39.326 0.70 19.99 252 ASN D N 1
ATOM 18835 N N B ASN D 1 256 ? 2.173 -5.140 -39.319 0.30 20.26 252 ASN D N 1
ATOM 18836 C CA A ASN D 1 256 ? 2.064 -4.035 -38.305 0.70 19.77 252 ASN D CA 1
ATOM 18837 C CA B ASN D 1 256 ? 2.168 -4.075 -38.315 0.30 20.44 252 ASN D CA 1
ATOM 18838 C C A ASN D 1 256 ? 1.512 -4.565 -36.983 0.70 18.32 252 ASN D C 1
ATOM 18839 C C B ASN D 1 256 ? 1.555 -4.555 -37.003 0.30 18.74 252 ASN D C 1
ATOM 18840 O O A ASN D 1 256 ? 0.630 -3.968 -36.363 0.70 19.98 252 ASN D O 1
ATOM 18841 O O B ASN D 1 256 ? 0.699 -3.904 -36.403 0.30 19.11 252 ASN D O 1
ATOM 18862 N N . ILE D 1 257 ? 2.018 -5.717 -36.560 1.00 17.64 253 ILE D N 1
ATOM 18863 C CA . ILE D 1 257 ? 1.621 -6.318 -35.290 1.00 15.21 253 ILE D CA 1
ATOM 18864 C C . ILE D 1 257 ? 2.686 -6.005 -34.243 1.00 15.39 253 ILE D C 1
ATOM 18865 O O . ILE D 1 257 ? 3.877 -6.323 -34.421 1.00 14.36 253 ILE D O 1
ATOM 18882 N N . SER D 1 258 ? 2.251 -5.400 -33.148 1.00 14.33 254 SER D N 1
ATOM 18883 C CA . SER D 1 258 ? 3.131 -5.066 -32.047 1.00 12.93 254 SER D CA 1
ATOM 18884 C C . SER D 1 258 ? 3.455 -6.320 -31.243 1.00 11.91 254 SER D C 1
ATOM 18885 O O . SER D 1 258 ? 2.683 -7.304 -31.230 1.00 12.11 254 SER D O 1
ATOM 18893 N N . TRP D 1 259 ? 4.562 -6.245 -30.497 1.00 12.93 255 TRP D N 1
ATOM 18894 C CA . TRP D 1 259 ? 4.974 -7.420 -29.761 1.00 11.32 255 TRP D CA 1
ATOM 18895 C C . TRP D 1 259 ? 5.885 -7.161 -28.584 1.00 11.56 255 TRP D C 1
ATOM 18896 O O . TRP D 1 259 ? 6.625 -6.172 -28.537 1.00 13.34 255 TRP D O 1
ATOM 18917 N N . ALA D 1 260 ? 5.806 -8.088 -27.625 1.00 12.64 256 ALA D N 1
ATOM 18918 C CA . ALA D 1 260 ? 6.687 -8.120 -26.468 1.00 11.61 256 ALA D CA 1
ATOM 18919 C C . ALA D 1 260 ? 7.237 -9.529 -26.327 1.00 11.98 256 ALA D C 1
ATOM 18920 O O . ALA D 1 260 ? 6.468 -10.497 -26.340 1.00 12.93 256 ALA D O 1
ATOM 18927 N N . ASN D 1 261 ? 8.560 -9.636 -26.208 1.00 11.91 257 ASN D N 1
ATOM 18928 C CA . ASN D 1 261 ? 9.250 -10.917 -26.068 1.00 11.91 257 ASN D CA 1
ATOM 18929 C C . ASN D 1 261 ? 9.391 -11.349 -24.610 1.00 12.06 257 ASN D C 1
ATOM 18930 O O . ASN D 1 261 ? 9.679 -10.544 -23.726 1.00 12.17 257 ASN D O 1
ATOM 18941 N N . TRP D 1 262 ? 9.149 -12.646 -24.371 1.00 11.09 258 TRP D N 1
ATOM 18942 C CA . TRP D 1 262 ? 9.338 -13.271 -23.071 1.00 11.94 258 TRP D CA 1
ATOM 18943 C C . TRP D 1 262 ? 10.714 -13.925 -23.060 1.00 12.28 258 TRP D C 1
ATOM 18944 O O . TRP D 1 262 ? 11.003 -14.727 -23.941 1.00 12.74 258 TRP D O 1
ATOM 18965 N N . SER D 1 263 ? 11.559 -13.623 -22.063 1.00 13.12 259 SER D N 1
ATOM 18966 C CA . SER D 1 263 ? 11.300 -12.764 -20.936 1.00 13.41 259 SER D CA 1
ATOM 18967 C C . SER D 1 263 ? 12.583 -12.052 -20.514 1.00 12.97 259 SER D C 1
ATOM 18968 O O . SER D 1 263 ? 13.709 -12.526 -20.774 1.00 14.85 259 SER D O 1
ATOM 18976 N N . LEU D 1 264 ? 12.423 -10.945 -19.794 1.00 15.09 260 LEU D N 1
ATOM 18977 C CA . LEU D 1 264 ? 13.558 -10.243 -19.189 1.00 16.40 260 LEU D CA 1
ATOM 18978 C C . LEU D 1 264 ? 13.834 -10.861 -17.816 1.00 18.03 260 LEU D C 1
ATOM 18979 O O . LEU D 1 264 ? 13.410 -10.363 -16.769 1.00 17.88 260 LEU D O 1
ATOM 18995 N N . SER D 1 265 ? 14.557 -11.978 -17.832 1.00 17.15 261 SER D N 1
ATOM 18996 C CA . SER D 1 265 ? 14.943 -12.677 -16.612 1.00 19.17 261 SER D CA 1
ATOM 18997 C C . SER D 1 265 ? 16.158 -13.529 -16.922 1.00 19.60 261 SER D C 1
ATOM 18998 O O . SER D 1 265 ? 16.567 -13.643 -18.074 1.00 19.41 261 SER D O 1
ATOM 19006 N N . ASP D 1 266 ? 16.739 -14.111 -15.865 1.00 21.52 262 ASP D N 1
ATOM 19007 C CA . ASP D 1 266 ? 17.840 -15.062 -15.985 1.00 22.35 262 ASP D CA 1
ATOM 19008 C C . ASP D 1 266 ? 17.410 -16.480 -15.628 1.00 22.00 262 ASP D C 1
ATOM 19009 O O . ASP D 1 266 ? 18.238 -17.313 -15.234 1.00 21.75 262 ASP D O 1
ATOM 19018 N N . LYS D 1 267 ? 16.124 -16.779 -15.783 1.00 21.46 263 LYS D N 1
ATOM 19019 C CA . LYS D 1 267 ? 15.656 -18.135 -15.555 1.00 22.85 263 LYS D CA 1
ATOM 19020 C C . LYS D 1 267 ? 16.322 -19.095 -16.539 1.00 23.21 263 LYS D C 1
ATOM 19021 O O . LYS D 1 267 ? 16.730 -18.719 -17.644 1.00 22.97 263 LYS D O 1
ATOM 19040 N N A SER D 1 268 ? 16.419 -20.355 -16.122 0.64 24.78 264 SER D N 1
ATOM 19041 N N B SER D 1 268 ? 16.446 -20.357 -16.133 0.36 24.12 264 SER D N 1
ATOM 19042 C CA A SER D 1 268 ? 16.966 -21.410 -16.969 0.64 25.22 264 SER D CA 1
ATOM 19043 C CA B SER D 1 268 ? 17.027 -21.370 -17.013 0.36 24.41 264 SER D CA 1
ATOM 19044 C C A SER D 1 268 ? 15.901 -21.936 -17.936 0.64 27.53 264 SER D C 1
ATOM 19045 C C B SER D 1 268 ? 15.959 -21.929 -17.961 0.36 26.17 264 SER D C 1
ATOM 19046 O O A SER D 1 268 ? 15.522 -23.104 -17.927 0.64 32.75 264 SER D O 1
ATOM 19047 O O B SER D 1 268 ? 15.621 -23.111 -17.955 0.36 30.16 264 SER D O 1
ATOM 19062 N N . GLU D 1 269 ? 15.397 -21.025 -18.759 1.00 24.11 265 GLU D N 1
ATOM 19063 C CA . GLU D 1 269 ? 14.556 -21.362 -19.899 1.00 23.25 265 GLU D CA 1
ATOM 19064 C C . GLU D 1 269 ? 15.260 -20.751 -21.103 1.00 19.05 265 GLU D C 1
ATOM 19065 O O . GLU D 1 269 ? 15.857 -19.676 -20.986 1.00 19.59 265 GLU D O 1
ATOM 19078 N N . THR D 1 270 ? 15.164 -21.391 -22.273 1.00 19.41 266 THR D N 1
ATOM 19079 C CA . THR D 1 270 ? 15.883 -20.863 -23.431 1.00 18.91 266 THR D CA 1
ATOM 19080 C C . THR D 1 270 ? 15.281 -19.566 -23.955 1.00 18.50 266 THR D C 1
ATOM 19081 O O . THR D 1 270 ? 15.905 -18.888 -24.767 1.00 19.18 266 THR D O 1
ATOM 19092 N N . SER D 1 271 ? 14.077 -19.214 -23.521 1.00 15.99 267 SER D N 1
ATOM 19093 C CA . SER D 1 271 ? 13.488 -17.937 -23.882 1.00 15.27 267 SER D CA 1
ATOM 19094 C C . SER D 1 271 ? 13.991 -16.801 -23.014 1.00 15.05 267 SER D C 1
ATOM 19095 O O . SER D 1 271 ? 13.808 -15.635 -23.378 1.00 16.52 267 SER D O 1
ATOM 19103 N N . ALA D 1 272 ? 14.569 -17.102 -21.857 1.00 15.52 268 ALA D N 1
ATOM 19104 C CA . ALA D 1 272 ? 15.067 -16.035 -20.996 1.00 15.65 268 ALA D CA 1
ATOM 19105 C C . ALA D 1 272 ? 16.163 -15.251 -21.710 1.00 17.26 268 ALA D C 1
ATOM 19106 O O . ALA D 1 272 ? 17.059 -15.827 -22.327 1.00 18.88 268 ALA D O 1
ATOM 19113 N N . ALA D 1 273 ? 16.081 -13.913 -21.619 1.00 16.11 269 ALA D N 1
ATOM 19114 C CA . ALA D 1 273 ? 16.999 -13.059 -22.350 1.00 15.97 269 ALA D CA 1
ATOM 19115 C C . ALA D 1 273 ? 18.344 -12.896 -21.655 1.00 18.84 269 ALA D C 1
ATOM 19116 O O . ALA D 1 273 ? 19.303 -12.489 -22.307 1.00 20.79 269 ALA D O 1
ATOM 19123 N N . LEU D 1 274 ? 18.434 -13.169 -20.361 1.00 17.50 270 LEU D N 1
ATOM 19124 C CA . LEU D 1 274 ? 19.623 -12.831 -19.587 1.00 17.95 270 LEU D CA 1
ATOM 19125 C C . LEU D 1 274 ? 20.252 -14.090 -19.016 1.00 21.08 270 LEU D C 1
ATOM 19126 O O . LEU D 1 274 ? 19.573 -15.094 -18.768 1.00 22.61 270 LEU D O 1
ATOM 19142 N N . MET D 1 275 ? 21.561 -14.035 -18.833 1.00 22.43 271 MET D N 1
ATOM 19143 C CA . MET D 1 275 ? 22.269 -15.130 -18.187 1.00 23.20 271 MET D CA 1
ATOM 19144 C C . MET D 1 275 ? 22.378 -14.853 -16.694 1.00 26.74 271 MET D C 1
ATOM 19145 O O . MET D 1 275 ? 22.397 -13.697 -16.275 1.00 28.14 271 MET D O 1
ATOM 19159 N N . PRO D 1 276 ? 22.494 -15.889 -15.867 1.00 29.00 272 PRO D N 1
ATOM 19160 C CA . PRO D 1 276 ? 22.713 -15.655 -14.433 1.00 30.38 272 PRO D CA 1
ATOM 19161 C C . PRO D 1 276 ? 23.884 -14.711 -14.204 1.00 33.54 272 PRO D C 1
ATOM 19162 O O . PRO D 1 276 ? 24.931 -14.812 -14.853 1.00 34.85 272 PRO D O 1
ATOM 19173 N N . GLY D 1 277 ? 23.699 -13.788 -13.265 1.00 33.46 273 GLY D N 1
ATOM 19174 C CA . GLY D 1 277 ? 24.678 -12.771 -12.979 1.00 34.41 273 GLY D CA 1
ATOM 19175 C C . GLY D 1 277 ? 24.394 -11.435 -13.623 1.00 31.72 273 GLY D C 1
ATOM 19176 O O . GLY D 1 277 ? 25.018 -10.442 -13.247 1.00 34.01 273 GLY D O 1
ATOM 19180 N N . ALA D 1 278 ? 23.480 -11.386 -14.588 1.00 29.45 274 ALA D N 1
ATOM 19181 C CA . ALA D 1 278 ? 23.154 -10.126 -15.225 1.00 26.52 274 ALA D CA 1
ATOM 19182 C C . ALA D 1 278 ? 22.597 -9.168 -14.184 1.00 26.02 274 ALA D C 1
ATOM 19183 O O . ALA D 1 278 ? 21.775 -9.544 -13.337 1.00 25.22 274 ALA D O 1
ATOM 19190 N N . SER D 1 279 ? 23.068 -7.930 -14.243 1.00 24.58 275 SER D N 1
ATOM 19191 C CA . SER D 1 279 ? 22.658 -6.937 -13.266 1.00 24.57 275 SER D CA 1
ATOM 19192 C C . SER D 1 279 ? 21.151 -6.706 -13.320 1.00 23.57 275 SER D C 1
ATOM 19193 O O . SER D 1 279 ? 20.590 -6.521 -14.412 1.00 22.32 275 SER D O 1
ATOM 19201 N N . PRO D 1 280 ? 20.468 -6.669 -12.175 1.00 23.29 276 PRO D N 1
ATOM 19202 C CA . PRO D 1 280 ? 19.041 -6.309 -12.208 1.00 23.57 276 PRO D CA 1
ATOM 19203 C C . PRO D 1 280 ? 18.778 -4.893 -12.690 1.00 21.92 276 PRO D C 1
ATOM 19204 O O . PRO D 1 280 ? 17.630 -4.586 -13.030 1.00 20.76 276 PRO D O 1
ATOM 19215 N N . THR D 1 281 ? 19.792 -4.020 -12.720 1.00 20.75 277 THR D N 1
ATOM 19216 C CA . THR D 1 281 ? 19.596 -2.616 -13.083 1.00 20.95 277 THR D CA 1
ATOM 19217 C C . THR D 1 281 ? 20.130 -2.270 -14.467 1.00 20.43 277 THR D C 1
ATOM 19218 O O . THR D 1 281 ? 20.269 -1.088 -14.794 1.00 23.73 277 THR D O 1
ATOM 19229 N N . GLY D 1 282 ? 20.422 -3.255 -15.290 1.00 21.34 278 GLY D N 1
ATOM 19230 C CA . GLY D 1 282 ? 20.804 -2.996 -16.659 1.00 21.93 278 GLY D CA 1
ATOM 19231 C C . GLY D 1 282 ? 22.298 -2.810 -16.823 1.00 21.88 278 GLY D C 1
ATOM 19232 O O . GLY D 1 282 ? 23.104 -3.217 -15.978 1.00 25.25 278 GLY D O 1
ATOM 19236 N N . GLY D 1 283 ? 22.667 -2.164 -17.931 1.00 22.20 279 GLY D N 1
ATOM 19237 C CA . GLY D 1 283 ? 24.086 -1.983 -18.228 1.00 22.97 279 GLY D CA 1
ATOM 19238 C C . GLY D 1 283 ? 24.778 -3.244 -18.694 1.00 23.59 279 GLY D C 1
ATOM 19239 O O . GLY D 1 283 ? 26.001 -3.362 -18.549 1.00 26.72 279 GLY D O 1
ATOM 19243 N N . TRP D 1 284 ? 24.033 -4.178 -19.279 1.00 23.85 280 TRP D N 1
ATOM 19244 C CA . TRP D 1 284 ? 24.556 -5.503 -19.603 1.00 23.54 280 TRP D CA 1
ATOM 19245 C C . TRP D 1 284 ? 25.640 -5.419 -20.664 1.00 25.85 280 TRP D C 1
ATOM 19246 O O . TRP D 1 284 ? 25.641 -4.537 -21.530 1.00 28.21 280 TRP D O 1
ATOM 19267 N N . THR D 1 285 ? 26.601 -6.328 -20.549 1.00 23.62 281 THR D N 1
ATOM 19268 C CA . THR D 1 285 ? 27.539 -6.611 -21.619 1.00 23.13 281 THR D CA 1
ATOM 19269 C C . THR D 1 285 ? 27.050 -7.837 -22.376 1.00 23.26 281 THR D C 1
ATOM 19270 O O . THR D 1 285 ? 26.081 -8.498 -21.986 1.00 23.84 281 THR D O 1
ATOM 19281 N N . ASP D 1 286 ? 27.726 -8.137 -23.482 1.00 23.97 282 ASP D N 1
ATOM 19282 C CA . ASP D 1 286 ? 27.222 -9.173 -24.372 1.00 24.48 282 ASP D CA 1
ATOM 19283 C C . ASP D 1 286 ? 27.071 -10.515 -23.658 1.00 22.33 282 ASP D C 1
ATOM 19284 O O . ASP D 1 286 ? 26.088 -11.227 -23.869 1.00 23.54 282 ASP D O 1
ATOM 19293 N N . SER D 1 287 ? 28.052 -10.912 -22.846 1.00 22.16 283 SER D N 1
ATOM 19294 C CA . SER D 1 287 ? 27.974 -12.225 -22.200 1.00 22.68 283 SER D CA 1
ATOM 19295 C C . SER D 1 287 ? 26.900 -12.296 -21.120 1.00 21.83 283 SER D C 1
ATOM 19296 O O . SER D 1 287 ? 26.578 -13.404 -20.661 1.00 23.29 283 SER D O 1
ATOM 19304 N N . ASN D 1 288 ? 26.310 -11.153 -20.738 1.00 22.06 284 ASN D N 1
ATOM 19305 C CA . ASN D 1 288 ? 25.164 -11.152 -19.841 1.00 22.70 284 ASN D CA 1
ATOM 19306 C C . ASN D 1 288 ? 23.883 -11.574 -20.548 1.00 23.20 284 ASN D C 1
ATOM 19307 O O . ASN D 1 288 ? 22.869 -11.803 -19.872 1.00 22.82 284 ASN D O 1
ATOM 19318 N N . LEU D 1 289 ? 23.891 -11.617 -21.879 1.00 21.55 285 LEU D N 1
ATOM 19319 C CA . LEU D 1 289 ? 22.707 -11.962 -22.653 1.00 22.37 285 LEU D CA 1
ATOM 19320 C C . LEU D 1 289 ? 22.791 -13.401 -23.119 1.00 21.23 285 LEU D C 1
ATOM 19321 O O . LEU D 1 289 ? 23.844 -13.868 -23.559 1.00 23.65 285 LEU D O 1
ATOM 19337 N N . SER D 1 290 ? 21.664 -14.098 -23.053 1.00 20.32 286 SER D N 1
ATOM 19338 C CA . SER D 1 290 ? 21.587 -15.431 -23.615 1.00 21.46 286 SER D CA 1
ATOM 19339 C C . SER D 1 290 ? 21.568 -15.353 -25.144 1.00 21.31 286 SER D C 1
ATOM 19340 O O . SER D 1 290 ? 21.478 -14.278 -25.736 1.00 22.88 286 SER D O 1
ATOM 19348 N N . ALA D 1 291 ? 21.613 -16.515 -25.793 1.00 22.19 287 ALA D N 1
ATOM 19349 C CA . ALA D 1 291 ? 21.461 -16.550 -27.244 1.00 22.49 287 ALA D CA 1
ATOM 19350 C C . ALA D 1 291 ? 20.156 -15.878 -27.670 1.00 22.55 287 ALA D C 1
ATOM 19351 O O . ALA D 1 291 ? 20.120 -15.086 -28.617 1.00 21.80 287 ALA D O 1
ATOM 19358 N N . SER D 1 292 ? 19.081 -16.148 -26.946 1.00 21.27 288 SER D N 1
ATOM 19359 C CA . SER D 1 292 ? 17.810 -15.494 -27.259 1.00 19.00 288 SER D CA 1
ATOM 19360 C C . SER D 1 292 ? 17.883 -13.978 -27.060 1.00 19.93 288 SER D C 1
ATOM 19361 O O . SER D 1 292 ? 17.378 -13.213 -27.887 1.00 19.92 288 SER D O 1
ATOM 19369 N N . GLY D 1 293 ? 18.469 -13.524 -25.948 1.00 19.56 289 GLY D N 1
ATOM 19370 C CA . GLY D 1 293 ? 18.526 -12.094 -25.683 1.00 20.22 289 GLY D CA 1
ATOM 19371 C C . GLY D 1 293 ? 19.371 -11.346 -26.695 1.00 20.58 289 GLY D C 1
ATOM 19372 O O . GLY D 1 293 ? 19.027 -10.225 -27.098 1.00 20.11 289 GLY D O 1
ATOM 19376 N N . LYS D 1 294 ? 20.508 -11.931 -27.090 1.00 22.37 290 LYS D N 1
ATOM 19377 C CA . LYS D 1 294 ? 21.323 -11.300 -28.116 1.00 24.27 290 LYS D CA 1
ATOM 19378 C C . LYS D 1 294 ? 20.521 -11.098 -29.391 1.00 23.80 290 LYS D C 1
ATOM 19379 O O . LYS D 1 294 ? 20.578 -10.029 -30.008 1.00 24.12 290 LYS D O 1
ATOM 19398 N N . PHE D 1 295 ? 19.768 -12.119 -29.800 1.00 22.45 291 PHE D N 1
ATOM 19399 C CA . PHE D 1 295 ? 18.971 -12.048 -31.021 1.00 21.75 291 PHE D CA 1
ATOM 19400 C C . PHE D 1 295 ? 17.865 -11.011 -30.909 1.00 20.50 291 PHE D C 1
ATOM 19401 O O . PHE D 1 295 ? 17.686 -10.188 -31.811 1.00 23.33 291 PHE D O 1
ATOM 19418 N N . VAL D 1 296 ? 17.106 -11.042 -29.810 1.00 21.26 292 VAL D N 1
ATOM 19419 C CA . VAL D 1 296 ? 15.980 -10.125 -29.654 1.00 18.90 292 VAL D CA 1
ATOM 19420 C C . VAL D 1 296 ? 16.478 -8.688 -29.581 1.00 19.26 292 VAL D C 1
ATOM 19421 O O . VAL D 1 296 ? 15.937 -7.805 -30.247 1.00 21.14 292 VAL D O 1
ATOM 19434 N N . ARG D 1 297 ? 17.552 -8.442 -28.821 1.00 20.16 293 ARG D N 1
ATOM 19435 C CA . ARG D 1 297 ? 18.147 -7.112 -28.794 1.00 19.46 293 ARG D CA 1
ATOM 19436 C C . ARG D 1 297 ? 18.498 -6.639 -30.200 1.00 22.88 293 ARG D C 1
ATOM 19437 O O . ARG D 1 297 ? 18.156 -5.512 -30.589 1.00 23.63 293 ARG D O 1
ATOM 19458 N N A GLU D 1 298 ? 19.188 -7.484 -30.975 0.58 23.90 294 GLU D N 1
ATOM 19459 N N B GLU D 1 298 ? 19.202 -7.477 -30.970 0.42 23.88 294 GLU D N 1
ATOM 19460 C CA A GLU D 1 298 ? 19.557 -7.100 -32.334 0.58 25.73 294 GLU D CA 1
ATOM 19461 C CA B GLU D 1 298 ? 19.555 -7.122 -32.343 0.42 25.68 294 GLU D CA 1
ATOM 19462 C C A GLU D 1 298 ? 18.322 -6.755 -33.161 0.58 25.16 294 GLU D C 1
ATOM 19463 C C B GLU D 1 298 ? 18.312 -6.738 -33.136 0.42 25.28 294 GLU D C 1
ATOM 19464 O O A GLU D 1 298 ? 18.320 -5.772 -33.913 0.58 26.40 294 GLU D O 1
ATOM 19465 O O B GLU D 1 298 ? 18.301 -5.735 -33.860 0.42 25.77 294 GLU D O 1
ATOM 19488 N N . GLN D 1 299 ? 17.254 -7.545 -33.027 1.00 26.11 295 GLN D N 1
ATOM 19489 C CA . GLN D 1 299 ? 16.065 -7.314 -33.838 1.00 24.95 295 GLN D CA 1
ATOM 19490 C C . GLN D 1 299 ? 15.338 -6.035 -33.438 1.00 24.98 295 GLN D C 1
ATOM 19491 O O . GLN D 1 299 ? 14.820 -5.324 -34.304 1.00 26.65 295 GLN D O 1
ATOM 19506 N N . ILE D 1 300 ? 15.288 -5.712 -32.144 1.00 22.82 296 ILE D N 1
ATOM 19507 C CA . ILE D 1 300 ? 14.614 -4.476 -31.755 1.00 22.31 296 ILE D CA 1
ATOM 19508 C C . ILE D 1 300 ? 15.441 -3.259 -32.170 1.00 22.79 296 ILE D C 1
ATOM 19509 O O . ILE D 1 300 ? 14.883 -2.214 -32.522 1.00 27.18 296 ILE D O 1
ATOM 19525 N N . ARG D 1 301 ? 16.771 -3.352 -32.119 1.00 23.30 297 ARG D N 1
ATOM 19526 C CA . ARG D 1 301 ? 17.599 -2.232 -32.570 1.00 25.21 297 ARG D CA 1
ATOM 19527 C C . ARG D 1 301 ? 17.426 -1.928 -34.058 1.00 31.55 297 ARG D C 1
ATOM 19528 O O . ARG D 1 301 ? 17.716 -0.801 -34.476 1.00 33.44 297 ARG D O 1
ATOM 19549 N N A ARG D 1 302 ? 16.958 -2.890 -34.854 0.62 33.59 298 ARG D N 1
ATOM 19550 N N B ARG D 1 302 ? 16.962 -2.890 -34.860 0.38 34.28 298 ARG D N 1
ATOM 19551 C CA A ARG D 1 302 ? 16.701 -2.637 -36.266 0.62 37.59 298 ARG D CA 1
ATOM 19552 C CA B ARG D 1 302 ? 16.711 -2.638 -36.275 0.38 38.21 298 ARG D CA 1
ATOM 19553 C C A ARG D 1 302 ? 15.482 -1.731 -36.422 0.62 40.42 298 ARG D C 1
ATOM 19554 C C B ARG D 1 302 ? 15.478 -1.753 -36.442 0.38 41.61 298 ARG D C 1
ATOM 19555 O O A ARG D 1 302 ? 14.478 -1.882 -35.718 0.62 36.15 298 ARG D O 1
ATOM 19556 O O B ARG D 1 302 ? 14.467 -1.932 -35.757 0.38 40.09 298 ARG D O 1
ATOM 19597 N N . SER D 1 303 ? 15.564 -0.796 -37.364 1.00 45.82 299 SER D N 1
ATOM 19598 C CA . SER D 1 303 ? 14.435 0.092 -37.648 1.00 57.10 299 SER D CA 1
ATOM 19599 C C . SER D 1 303 ? 14.643 0.913 -38.914 1.00 62.44 299 SER D C 1
ATOM 19600 O O . SER D 1 303 ? 15.057 0.383 -39.942 1.00 66.36 299 SER D O 1
ATOM 19609 N N . HIS E 1 1 ? 29.411 -99.211 -90.881 1.00 14.28 -3 HIS E N 1
ATOM 19610 C CA . HIS E 1 1 ? 29.767 -97.902 -90.259 1.00 13.98 -3 HIS E CA 1
ATOM 19611 C C . HIS E 1 1 ? 28.765 -96.842 -90.661 1.00 12.30 -3 HIS E C 1
ATOM 19612 O O . HIS E 1 1 ? 28.099 -96.986 -91.673 1.00 13.80 -3 HIS E O 1
ATOM 19628 N N . HIS E 1 2 ? 28.660 -95.792 -89.846 1.00 13.90 -2 HIS E N 1
ATOM 19629 C CA . HIS E 1 2 ? 27.721 -94.707 -90.080 1.00 12.91 -2 HIS E CA 1
ATOM 19630 C C . HIS E 1 2 ? 28.199 -93.503 -89.298 1.00 11.59 -2 HIS E C 1
ATOM 19631 O O . HIS E 1 2 ? 28.954 -93.628 -88.344 1.00 13.26 -2 HIS E O 1
ATOM 19645 N N . GLY E 1 3 ? 27.749 -92.326 -89.719 1.00 14.02 -1 GLY E N 1
ATOM 19646 C CA . GLY E 1 3 ? 28.006 -91.126 -88.947 1.00 14.33 -1 GLY E CA 1
ATOM 19647 C C . GLY E 1 3 ? 27.120 -91.107 -87.717 1.00 13.58 -1 GLY E C 1
ATOM 19648 O O . GLY E 1 3 ? 25.896 -91.277 -87.808 1.00 14.20 -1 GLY E O 1
ATOM 19652 N N . SER E 1 4 ? 27.738 -90.946 -86.548 1.00 14.57 0 SER E N 1
ATOM 19653 C CA . SER E 1 4 ? 26.950 -90.914 -85.326 1.00 15.61 0 SER E CA 1
ATOM 19654 C C . SER E 1 4 ? 26.101 -89.650 -85.297 1.00 14.73 0 SER E C 1
ATOM 19655 O O . SER E 1 4 ? 26.482 -88.602 -85.830 1.00 16.99 0 SER E O 1
ATOM 19663 N N . THR E 1 5 ? 24.919 -89.764 -84.713 1.00 11.92 1 THR E N 1
ATOM 19664 C CA . THR E 1 5 ? 24.035 -88.616 -84.621 1.00 11.17 1 THR E CA 1
ATOM 19665 C C . THR E 1 5 ? 23.918 -88.120 -83.189 1.00 12.36 1 THR E C 1
ATOM 19666 O O . THR E 1 5 ? 24.250 -88.823 -82.226 1.00 13.07 1 THR E O 1
ATOM 19677 N N . PRO E 1 6 ? 23.408 -86.908 -83.014 1.00 11.75 2 PRO E N 1
ATOM 19678 C CA . PRO E 1 6 ? 23.270 -86.384 -81.652 1.00 12.20 2 PRO E CA 1
ATOM 19679 C C . PRO E 1 6 ? 22.390 -87.228 -80.752 1.00 11.26 2 PRO E C 1
ATOM 19680 O O . PRO E 1 6 ? 22.755 -87.491 -79.603 1.00 12.68 2 PRO E O 1
ATOM 19691 N N . VAL E 1 7 ? 21.240 -87.682 -81.253 1.00 12.58 3 VAL E N 1
ATOM 19692 C CA . VAL E 1 7 ? 20.326 -88.451 -80.422 1.00 13.38 3 VAL E CA 1
ATOM 19693 C C . VAL E 1 7 ? 20.879 -89.853 -80.173 1.00 12.64 3 VAL E C 1
ATOM 19694 O O . VAL E 1 7 ? 20.731 -90.407 -79.074 1.00 13.79 3 VAL E O 1
ATOM 19707 N N . GLU E 1 8 ? 21.525 -90.448 -81.185 1.00 12.24 4 GLU E N 1
ATOM 19708 C CA . GLU E 1 8 ? 22.172 -91.742 -80.967 1.00 12.87 4 GLU E CA 1
ATOM 19709 C C . GLU E 1 8 ? 23.164 -91.646 -79.820 1.00 14.53 4 GLU E C 1
ATOM 19710 O O . GLU E 1 8 ? 23.295 -92.576 -79.011 1.00 15.61 4 GLU E O 1
ATOM 19722 N N . THR E 1 9 ? 23.863 -90.510 -79.733 1.00 15.19 5 THR E N 1
ATOM 19723 C CA . THR E 1 9 ? 24.957 -90.309 -78.801 1.00 15.11 5 THR E CA 1
ATOM 19724 C C . THR E 1 9 ? 24.466 -89.890 -77.427 1.00 14.92 5 THR E C 1
ATOM 19725 O O . THR E 1 9 ? 25.111 -90.195 -76.433 1.00 17.81 5 THR E O 1
ATOM 19736 N N . HIS E 1 10 ? 23.356 -89.160 -77.351 1.00 13.93 6 HIS E N 1
ATOM 19737 C CA . HIS E 1 10 ? 22.925 -88.511 -76.119 1.00 13.39 6 HIS E CA 1
ATOM 19738 C C . HIS E 1 10 ? 21.550 -88.935 -75.611 1.00 12.99 6 HIS E C 1
ATOM 19739 O O . HIS E 1 10 ? 21.285 -88.750 -74.422 1.00 14.99 6 HIS E O 1
ATOM 19753 N N . GLY E 1 11 ? 20.667 -89.466 -76.457 1.00 11.71 7 GLY E N 1
ATOM 19754 C CA . GLY E 1 11 ? 19.400 -89.980 -75.990 1.00 12.30 7 GLY E CA 1
ATOM 19755 C C . GLY E 1 11 ? 18.514 -88.935 -75.334 1.00 12.48 7 GLY E C 1
ATOM 19756 O O . GLY E 1 11 ? 18.464 -87.762 -75.725 1.00 13.33 7 GLY E O 1
ATOM 19760 N N . GLN E 1 12 ? 17.774 -89.394 -74.324 1.00 12.83 8 GLN E N 1
ATOM 19761 C CA . GLN E 1 12 ? 16.859 -88.538 -73.587 1.00 12.41 8 GLN E CA 1
ATOM 19762 C C . GLN E 1 12 ? 17.645 -87.514 -72.779 1.00 11.95 8 GLN E C 1
ATOM 19763 O O . GLN E 1 12 ? 18.509 -87.869 -71.975 1.00 13.67 8 GLN E O 1
ATOM 19777 N N . LEU E 1 13 ? 17.322 -86.235 -72.980 1.00 12.75 9 LEU E N 1
ATOM 19778 C CA . LEU E 1 13 ? 17.957 -85.160 -72.248 1.00 12.94 9 LEU E CA 1
ATOM 19779 C C . LEU E 1 13 ? 17.157 -84.861 -70.983 1.00 14.03 9 LEU E C 1
ATOM 19780 O O . LEU E 1 13 ? 15.948 -85.102 -70.916 1.00 15.23 9 LEU E O 1
ATOM 19796 N N . SER E 1 14 ? 17.838 -84.325 -69.974 1.00 12.81 10 SER E N 1
ATOM 19797 C CA . SER E 1 14 ? 17.122 -83.863 -68.795 1.00 13.76 10 SER E CA 1
ATOM 19798 C C . SER E 1 14 ? 17.853 -82.676 -68.193 1.00 12.67 10 SER E C 1
ATOM 19799 O O . SER E 1 14 ? 18.950 -82.318 -68.618 1.00 13.33 10 SER E O 1
ATOM 19807 N N . VAL E 1 15 ? 17.238 -82.100 -67.165 1.00 13.01 11 VAL E N 1
ATOM 19808 C CA . VAL E 1 15 ? 17.828 -81.002 -66.412 1.00 13.10 11 VAL E CA 1
ATOM 19809 C C . VAL E 1 15 ? 18.178 -81.547 -65.032 1.00 15.58 11 VAL E C 1
ATOM 19810 O O . VAL E 1 15 ? 17.290 -82.010 -64.292 1.00 15.76 11 VAL E O 1
ATOM 19823 N N A LYS E 1 16 ? 19.461 -81.491 -64.688 0.58 14.88 12 LYS E N 1
ATOM 19824 N N B LYS E 1 16 ? 19.457 -81.448 -64.666 0.42 15.09 12 LYS E N 1
ATOM 19825 C CA A LYS E 1 16 ? 19.935 -81.946 -63.390 0.58 16.73 12 LYS E CA 1
ATOM 19826 C CA B LYS E 1 16 ? 19.965 -81.961 -63.398 0.42 17.13 12 LYS E CA 1
ATOM 19827 C C A LYS E 1 16 ? 20.784 -80.843 -62.783 0.58 16.95 12 LYS E C 1
ATOM 19828 C C B LYS E 1 16 ? 20.821 -80.878 -62.762 0.42 17.71 12 LYS E C 1
ATOM 19829 O O A LYS E 1 16 ? 21.761 -80.401 -63.394 0.58 17.02 12 LYS E O 1
ATOM 19830 O O B LYS E 1 16 ? 21.841 -80.480 -63.331 0.42 18.25 12 LYS E O 1
ATOM 19867 N N . GLY E 1 17 ? 20.393 -80.385 -61.604 1.00 18.06 13 GLY E N 1
ATOM 19868 C CA . GLY E 1 17 ? 21.138 -79.338 -60.926 1.00 17.82 13 GLY E CA 1
ATOM 19869 C C . GLY E 1 17 ? 21.312 -78.085 -61.752 1.00 15.48 13 GLY E C 1
ATOM 19870 O O . GLY E 1 17 ? 22.379 -77.455 -61.699 1.00 18.02 13 GLY E O 1
ATOM 19875 N N . GLY E 1 18 ? 20.279 -77.691 -62.496 1.00 15.87 14 GLY E N 1
ATOM 19876 C CA . GLY E 1 18 ? 20.351 -76.491 -63.302 1.00 16.55 14 GLY E CA 1
ATOM 19877 C C . GLY E 1 18 ? 21.146 -76.610 -64.580 1.00 15.57 14 GLY E C 1
ATOM 19878 O O . GLY E 1 18 ? 21.416 -75.576 -65.214 1.00 16.83 14 GLY E O 1
ATOM 19882 N N A GLN E 1 19 ? 21.499 -77.831 -64.990 0.49 14.97 15 GLN E N 1
ATOM 19883 N N B GLN E 1 19 ? 21.525 -77.829 -64.985 0.51 14.16 15 GLN E N 1
ATOM 19884 C CA A GLN E 1 19 ? 22.307 -78.066 -66.175 0.49 15.20 15 GLN E CA 1
ATOM 19885 C CA B GLN E 1 19 ? 22.322 -78.058 -66.182 0.51 13.60 15 GLN E CA 1
ATOM 19886 C C A GLN E 1 19 ? 21.627 -79.062 -67.100 0.49 15.09 15 GLN E C 1
ATOM 19887 C C B GLN E 1 19 ? 21.631 -79.056 -67.099 0.51 14.49 15 GLN E C 1
ATOM 19888 O O A GLN E 1 19 ? 21.054 -80.059 -66.643 0.49 15.15 15 GLN E O 1
ATOM 19889 O O B GLN E 1 19 ? 21.057 -80.049 -66.634 0.51 14.26 15 GLN E O 1
ATOM 19916 N N . LEU E 1 20 ? 21.709 -78.797 -68.404 1.00 12.24 16 LEU E N 1
ATOM 19917 C CA . LEU E 1 20 ? 21.264 -79.774 -69.394 1.00 12.21 16 LEU E CA 1
ATOM 19918 C C . LEU E 1 20 ? 22.270 -80.924 -69.444 1.00 12.49 16 LEU E C 1
ATOM 19919 O O . LEU E 1 20 ? 23.476 -80.712 -69.617 1.00 13.13 16 LEU E O 1
ATOM 19936 N N . VAL E 1 21 ? 21.771 -82.150 -69.283 1.00 12.72 17 VAL E N 1
ATOM 19937 C CA . VAL E 1 21 ? 22.595 -83.347 -69.306 1.00 13.39 17 VAL E CA 1
ATOM 19938 C C . VAL E 1 21 ? 21.934 -84.358 -70.233 1.00 12.16 17 VAL E C 1
ATOM 19939 O O . VAL E 1 21 ? 20.745 -84.276 -70.544 1.00 13.69 17 VAL E O 1
ATOM 19952 N N . ASP E 1 22 ? 22.711 -85.342 -70.657 1.00 13.69 18 ASP E N 1
ATOM 19953 C CA . ASP E 1 22 ? 22.226 -86.383 -71.562 1.00 13.91 18 ASP E CA 1
ATOM 19954 C C . ASP E 1 22 ? 21.795 -87.615 -70.770 1.00 15.11 18 ASP E C 1
ATOM 19955 O O . ASP E 1 22 ? 21.689 -87.574 -69.540 1.00 15.66 18 ASP E O 1
ATOM 19964 N N . GLU E 1 23 ? 21.505 -88.710 -71.485 1.00 14.56 19 GLU E N 1
ATOM 19965 C CA . GLU E 1 23 ? 20.958 -89.905 -70.853 1.00 15.72 19 GLU E CA 1
ATOM 19966 C C . GLU E 1 23 ? 21.954 -90.528 -69.875 1.00 18.00 19 GLU E C 1
ATOM 19967 O O . GLU E 1 23 ? 21.551 -91.314 -69.005 1.00 20.06 19 GLU E O 1
ATOM 19979 N N . ASN E 1 24 ? 23.242 -90.215 -70.011 1.00 18.82 20 ASN E N 1
ATOM 19980 C CA . ASN E 1 24 ? 24.286 -90.700 -69.114 1.00 20.57 20 ASN E CA 1
ATOM 19981 C C . ASN E 1 24 ? 24.525 -89.754 -67.953 1.00 21.67 20 ASN E C 1
ATOM 19982 O O . ASN E 1 24 ? 25.418 -89.996 -67.127 1.00 23.59 20 ASN E O 1
ATOM 19993 N N . GLY E 1 25 ? 23.747 -88.676 -67.869 1.00 19.25 21 GLY E N 1
ATOM 19994 C CA . GLY E 1 25 ? 23.963 -87.664 -66.861 1.00 19.17 21 GLY E CA 1
ATOM 19995 C C . GLY E 1 25 ? 25.135 -86.762 -67.122 1.00 19.11 21 GLY E C 1
ATOM 19996 O O . GLY E 1 25 ? 25.558 -86.052 -66.203 1.00 21.81 21 GLY E O 1
ATOM 20000 N N A LYS E 1 26 ? 25.685 -86.776 -68.328 0.80 19.36 22 LYS E N 1
ATOM 20001 N N B LYS E 1 26 ? 25.706 -86.796 -68.333 0.20 18.38 22 LYS E N 1
ATOM 20002 C CA A LYS E 1 26 ? 26.844 -85.940 -68.610 0.80 19.35 22 LYS E CA 1
ATOM 20003 C CA B LYS E 1 26 ? 26.857 -85.960 -68.648 0.20 17.87 22 LYS E CA 1
ATOM 20004 C C A LYS E 1 26 ? 26.418 -84.618 -69.221 0.80 15.72 22 LYS E C 1
ATOM 20005 C C B LYS E 1 26 ? 26.384 -84.611 -69.187 0.20 15.77 22 LYS E C 1
ATOM 20006 O O A LYS E 1 26 ? 25.485 -84.585 -70.025 0.80 16.71 22 LYS E O 1
ATOM 20007 O O B LYS E 1 26 ? 25.398 -84.554 -69.925 0.20 15.76 22 LYS E O 1
ATOM 20044 N N . PRO E 1 27 ? 27.061 -83.513 -68.849 1.00 14.35 23 PRO E N 1
ATOM 20045 C CA . PRO E 1 27 ? 26.705 -82.225 -69.452 1.00 14.67 23 PRO E CA 1
ATOM 20046 C C . PRO E 1 27 ? 26.775 -82.305 -70.968 1.00 14.19 23 PRO E C 1
ATOM 20047 O O . PRO E 1 27 ? 27.652 -82.935 -71.546 1.00 15.31 23 PRO E O 1
ATOM 20058 N N . VAL E 1 28 ? 25.830 -81.654 -71.617 1.00 13.23 24 VAL E N 1
ATOM 20059 C CA . VAL E 1 28 ? 25.775 -81.619 -73.068 1.00 14.68 24 VAL E CA 1
ATOM 20060 C C . VAL E 1 28 ? 25.357 -80.218 -73.472 1.00 14.13 24 VAL E C 1
ATOM 20061 O O . VAL E 1 28 ? 24.597 -79.548 -72.770 1.00 14.93 24 VAL E O 1
ATOM 20074 N N . GLN E 1 29 ? 25.915 -79.756 -74.588 1.00 13.47 25 GLN E N 1
ATOM 20075 C CA . GLN E 1 29 ? 25.592 -78.453 -75.155 1.00 12.03 25 GLN E CA 1
ATOM 20076 C C . GLN E 1 29 ? 25.023 -78.644 -76.552 1.00 11.49 25 GLN E C 1
ATOM 20077 O O . GLN E 1 29 ? 25.672 -79.261 -77.410 1.00 14.35 25 GLN E O 1
ATOM 20091 N N . LEU E 1 30 ? 23.805 -78.138 -76.771 1.00 11.66 26 LEU E N 1
ATOM 20092 C CA . LEU E 1 30 ? 23.218 -78.108 -78.097 1.00 10.49 26 LEU E CA 1
ATOM 20093 C C . LEU E 1 30 ? 23.563 -76.774 -78.739 1.00 9.98 26 LEU E C 1
ATOM 20094 O O . LEU E 1 30 ? 23.546 -75.728 -78.070 1.00 11.80 26 LEU E O 1
ATOM 20110 N N . ARG E 1 31 ? 23.921 -76.833 -80.021 1.00 10.78 27 ARG E N 1
ATOM 20111 C CA A ARG E 1 31 ? 24.178 -75.642 -80.818 0.57 10.61 27 ARG E CA 1
ATOM 20112 C CA B ARG E 1 31 ? 24.207 -75.650 -80.823 0.43 10.76 27 ARG E CA 1
ATOM 20113 C C . ARG E 1 31 ? 23.521 -75.847 -82.169 1.00 9.64 27 ARG E C 1
ATOM 20114 O O . ARG E 1 31 ? 23.747 -76.860 -82.841 1.00 12.76 27 ARG E O 1
ATOM 20155 N N . GLY E 1 32 ? 22.710 -74.894 -82.580 1.00 9.34 28 GLY E N 1
ATOM 20156 C CA . GLY E 1 32 ? 22.040 -75.044 -83.850 1.00 10.29 28 GLY E CA 1
ATOM 20157 C C . GLY E 1 32 ? 21.404 -73.773 -84.359 1.00 10.42 28 GLY E C 1
ATOM 20158 O O . GLY E 1 32 ? 21.842 -72.659 -84.044 1.00 9.70 28 GLY E O 1
ATOM 20162 N N . MET E 1 33 ? 20.376 -73.948 -85.182 1.00 10.10 29 MET E N 1
ATOM 20163 C CA . MET E 1 33 ? 19.745 -72.856 -85.890 1.00 9.32 29 MET E CA 1
ATOM 20164 C C . MET E 1 33 ? 18.241 -72.844 -85.615 1.00 10.43 29 MET E C 1
ATOM 20165 O O . MET E 1 33 ? 17.623 -73.891 -85.387 1.00 9.91 29 MET E O 1
ATOM 20179 N N . SER E 1 34 ? 17.674 -71.644 -85.601 1.00 10.11 30 SER E N 1
ATOM 20180 C CA . SER E 1 34 ? 16.235 -71.433 -85.633 1.00 8.19 30 SER E CA 1
ATOM 20181 C C . SER E 1 34 ? 15.802 -71.051 -87.042 1.00 8.45 30 SER E C 1
ATOM 20182 O O . SER E 1 34 ? 16.471 -70.255 -87.712 1.00 9.79 30 SER E O 1
ATOM 20190 N N . SER E 1 35 ? 14.652 -71.585 -87.467 1.00 8.86 31 SER E N 1
ATOM 20191 C CA . SER E 1 35 ? 13.976 -71.040 -88.631 1.00 9.34 31 SER E CA 1
ATOM 20192 C C . SER E 1 35 ? 13.554 -69.605 -88.332 1.00 9.34 31 SER E C 1
ATOM 20193 O O . SER E 1 35 ? 13.556 -69.153 -87.179 1.00 10.12 31 SER E O 1
ATOM 20201 N N . HIS E 1 36 ? 13.198 -68.874 -89.386 1.00 9.15 32 HIS E N 1
ATOM 20202 C CA . HIS E 1 36 ? 12.402 -67.663 -89.242 1.00 10.69 32 HIS E CA 1
ATOM 20203 C C . HIS E 1 36 ? 10.935 -68.126 -89.161 1.00 10.27 32 HIS E C 1
ATOM 20204 O O . HIS E 1 36 ? 10.634 -69.320 -89.018 1.00 10.74 32 HIS E O 1
ATOM 20218 N N . GLY E 1 37 ? 9.994 -67.191 -89.255 1.00 10.56 33 GLY E N 1
ATOM 20219 C CA . GLY E 1 37 ? 8.605 -67.574 -89.126 1.00 9.75 33 GLY E CA 1
ATOM 20220 C C . GLY E 1 37 ? 8.179 -68.575 -90.171 1.00 10.53 33 GLY E C 1
ATOM 20221 O O . GLY E 1 37 ? 8.436 -68.372 -91.364 1.00 11.55 33 GLY E O 1
ATOM 20225 N N . LEU E 1 38 ? 7.545 -69.664 -89.732 1.00 10.51 34 LEU E N 1
ATOM 20226 C CA . LEU E 1 38 ? 7.161 -70.707 -90.674 1.00 11.44 34 LEU E CA 1
ATOM 20227 C C . LEU E 1 38 ? 6.148 -70.234 -91.711 1.00 10.64 34 LEU E C 1
ATOM 20228 O O . LEU E 1 38 ? 6.028 -70.857 -92.770 1.00 13.43 34 LEU E O 1
ATOM 20244 N N . GLN E 1 39 ? 5.399 -69.163 -91.438 1.00 11.17 35 GLN E N 1
ATOM 20245 C CA . GLN E 1 39 ? 4.430 -68.661 -92.405 1.00 12.10 35 GLN E CA 1
ATOM 20246 C C . GLN E 1 39 ? 5.085 -67.852 -93.526 1.00 12.85 35 GLN E C 1
ATOM 20247 O O . GLN E 1 39 ? 4.420 -67.535 -94.518 1.00 13.61 35 GLN E O 1
ATOM 20261 N N . TRP E 1 40 ? 6.355 -67.510 -93.379 1.00 11.89 36 TRP E N 1
ATOM 20262 C CA . TRP E 1 40 ? 7.091 -66.693 -94.331 1.00 11.72 36 TRP E CA 1
ATOM 20263 C C . TRP E 1 40 ? 8.296 -67.396 -94.938 1.00 13.98 36 TRP E C 1
ATOM 20264 O O . TRP E 1 40 ? 8.613 -67.167 -96.114 1.00 14.95 36 TRP E O 1
ATOM 20285 N N . PHE E 1 41 ? 8.978 -68.237 -94.157 1.00 12.23 37 PHE E N 1
ATOM 20286 C CA . PHE E 1 41 ? 10.246 -68.842 -94.545 1.00 11.48 37 PHE E CA 1
ATOM 20287 C C . PHE E 1 41 ? 10.245 -70.343 -94.257 1.00 11.01 37 PHE E C 1
ATOM 20288 O O . PHE E 1 41 ? 11.302 -70.957 -94.109 1.00 11.54 37 PHE E O 1
ATOM 20305 N N . GLY E 1 42 ? 9.056 -70.945 -94.250 1.00 12.42 38 GLY E N 1
ATOM 20306 C CA . GLY E 1 42 ? 8.918 -72.366 -94.002 1.00 12.97 38 GLY E CA 1
ATOM 20307 C C . GLY E 1 42 ? 9.532 -73.247 -95.067 1.00 12.81 38 GLY E C 1
ATOM 20308 O O . GLY E 1 42 ? 9.858 -74.398 -94.780 1.00 13.19 38 GLY E O 1
ATOM 20312 N N . ASP E 1 43 ? 9.702 -72.734 -96.286 1.00 13.13 39 ASP E N 1
ATOM 20313 C CA . ASP E 1 43 ? 10.289 -73.552 -97.339 1.00 13.23 39 ASP E CA 1
ATOM 20314 C C . ASP E 1 43 ? 11.716 -73.969 -96.998 1.00 11.93 39 ASP E C 1
ATOM 20315 O O . ASP E 1 43 ? 12.208 -74.996 -97.500 1.00 13.36 39 ASP E O 1
ATOM 20324 N N . PHE E 1 44 ? 12.403 -73.180 -96.172 1.00 12.20 40 PHE E N 1
ATOM 20325 C CA . PHE E 1 44 ? 13.757 -73.508 -95.747 1.00 12.63 40 PHE E CA 1
ATOM 20326 C C . PHE E 1 44 ? 13.806 -74.605 -94.696 1.00 12.14 40 PHE E C 1
ATOM 20327 O O . PHE E 1 44 ? 14.907 -75.007 -94.320 1.00 12.91 40 PHE E O 1
ATOM 20344 N N . VAL E 1 45 ? 12.653 -75.048 -94.197 1.00 11.05 41 VAL E N 1
ATOM 20345 C CA . VAL E 1 45 ? 12.540 -76.082 -93.178 1.00 11.26 41 VAL E CA 1
ATOM 20346 C C . VAL E 1 45 ? 12.069 -77.367 -93.838 1.00 10.83 41 VAL E C 1
ATOM 20347 O O . VAL E 1 45 ? 10.899 -77.474 -94.229 1.00 12.72 41 VAL E O 1
ATOM 20360 N N . ASN E 1 46 ? 12.959 -78.362 -93.918 1.00 11.34 42 ASN E N 1
ATOM 20361 C CA . ASN E 1 46 ? 12.650 -79.632 -94.576 1.00 12.21 42 ASN E CA 1
ATOM 20362 C C . ASN E 1 46 ? 13.777 -80.599 -94.248 1.00 12.17 42 ASN E C 1
ATOM 20363 O O . ASN E 1 46 ? 14.803 -80.217 -93.681 1.00 12.80 42 ASN E O 1
ATOM 20374 N N . LYS E 1 47 ? 13.565 -81.872 -94.593 1.00 13.13 43 LYS E N 1
ATOM 20375 C CA . LYS E 1 47 ? 14.551 -82.883 -94.240 1.00 12.86 43 LYS E CA 1
ATOM 20376 C C . LYS E 1 47 ? 15.891 -82.645 -94.937 1.00 11.33 43 LYS E C 1
ATOM 20377 O O . LYS E 1 47 ? 16.942 -82.913 -94.349 1.00 12.91 43 LYS E O 1
ATOM 20396 N N . ASP E 1 48 ? 15.881 -82.115 -96.158 1.00 13.85 44 ASP E N 1
ATOM 20397 C CA . ASP E 1 48 ? 17.126 -81.912 -96.892 1.00 13.10 44 ASP E CA 1
ATOM 20398 C C . ASP E 1 48 ? 17.951 -80.798 -96.252 1.00 13.22 44 ASP E C 1
ATOM 20399 O O . ASP E 1 48 ? 19.159 -80.943 -96.046 1.00 13.60 44 ASP E O 1
ATOM 20408 N N . SER E 1 49 ? 17.321 -79.662 -95.937 1.00 12.53 45 SER E N 1
ATOM 20409 C CA . SER E 1 49 ? 18.079 -78.585 -95.321 1.00 11.51 45 SER E CA 1
ATOM 20410 C C . SER E 1 49 ? 18.542 -78.988 -93.929 1.00 12.10 45 SER E C 1
ATOM 20411 O O . SER E 1 49 ? 19.648 -78.628 -93.509 1.00 12.50 45 SER E O 1
ATOM 20419 N N . MET E 1 50 ? 17.703 -79.723 -93.182 1.00 11.48 46 MET E N 1
ATOM 20420 C CA . MET E 1 50 ? 18.100 -80.141 -91.846 1.00 10.80 46 MET E CA 1
ATOM 20421 C C . MET E 1 50 ? 19.263 -81.117 -91.898 1.00 11.03 46 MET E C 1
ATOM 20422 O O . MET E 1 50 ? 20.183 -81.032 -91.068 1.00 12.15 46 MET E O 1
ATOM 20436 N N . LYS E 1 51 ? 19.251 -82.036 -92.868 1.00 12.92 47 LYS E N 1
ATOM 20437 C CA . LYS E 1 51 ? 20.360 -82.966 -93.016 1.00 12.70 47 LYS E CA 1
ATOM 20438 C C . LYS E 1 51 ? 21.647 -82.237 -93.395 1.00 12.13 47 LYS E C 1
ATOM 20439 O O . LYS E 1 51 ? 22.734 -82.576 -92.899 1.00 13.75 47 LYS E O 1
ATOM 20458 N N . TRP E 1 52 ? 21.543 -81.243 -94.285 1.00 12.40 48 TRP E N 1
ATOM 20459 C CA . TRP E 1 52 ? 22.700 -80.446 -94.667 1.00 12.04 48 TRP E CA 1
ATOM 20460 C C . TRP E 1 52 ? 23.255 -79.679 -93.477 1.00 13.60 48 TRP E C 1
ATOM 20461 O O . TRP E 1 52 ? 24.472 -79.612 -93.282 1.00 15.21 48 TRP E O 1
ATOM 20482 N N . LEU E 1 53 ? 22.383 -79.071 -92.684 1.00 11.81 49 LEU E N 1
ATOM 20483 C CA . LEU E 1 53 ? 22.841 -78.405 -91.476 1.00 11.62 49 LEU E CA 1
ATOM 20484 C C . LEU E 1 53 ? 23.523 -79.382 -90.523 1.00 11.75 49 LEU E C 1
ATOM 20485 O O . LEU E 1 53 ? 24.569 -79.060 -89.944 1.00 12.51 49 LEU E O 1
ATOM 20501 N N . ARG E 1 54 ? 22.970 -80.587 -90.375 1.00 11.92 50 ARG E N 1
ATOM 20502 C CA . ARG E 1 54 ? 23.590 -81.578 -89.502 1.00 12.22 50 ARG E CA 1
ATOM 20503 C C . ARG E 1 54 ? 24.978 -81.950 -90.011 1.00 12.78 50 ARG E C 1
ATOM 20504 O O . ARG E 1 54 ? 25.938 -82.023 -89.241 1.00 14.30 50 ARG E O 1
ATOM 20525 N N . ASP E 1 55 ? 25.102 -82.185 -91.304 1.00 14.59 51 ASP E N 1
ATOM 20526 C CA . ASP E 1 55 ? 26.314 -82.797 -91.833 1.00 15.34 51 ASP E CA 1
ATOM 20527 C C . ASP E 1 55 ? 27.377 -81.798 -92.242 1.00 17.20 51 ASP E C 1
ATOM 20528 O O . ASP E 1 55 ? 28.564 -82.106 -92.129 1.00 21.26 51 ASP E O 1
ATOM 20537 N N . ASP E 1 56 ? 26.990 -80.631 -92.737 1.00 15.22 52 ASP E N 1
ATOM 20538 C CA . ASP E 1 56 ? 27.941 -79.603 -93.141 1.00 15.29 52 ASP E CA 1
ATOM 20539 C C . ASP E 1 56 ? 28.189 -78.557 -92.062 1.00 14.90 52 ASP E C 1
ATOM 20540 O O . ASP E 1 56 ? 29.322 -78.110 -91.903 1.00 18.93 52 ASP E O 1
ATOM 20549 N N . TRP E 1 57 ? 27.158 -78.130 -91.324 1.00 15.44 53 TRP E N 1
ATOM 20550 C CA . TRP E 1 57 ? 27.375 -77.172 -90.250 1.00 14.43 53 TRP E CA 1
ATOM 20551 C C . TRP E 1 57 ? 27.639 -77.834 -88.898 1.00 14.85 53 TRP E C 1
ATOM 20552 O O . TRP E 1 57 ? 28.170 -77.181 -87.997 1.00 17.40 53 TRP E O 1
ATOM 20573 N N . GLY E 1 58 ? 27.261 -79.097 -88.716 1.00 15.52 54 GLY E N 1
ATOM 20574 C CA . GLY E 1 58 ? 27.426 -79.735 -87.421 1.00 13.08 54 GLY E CA 1
ATOM 20575 C C . GLY E 1 58 ? 26.380 -79.407 -86.380 1.00 13.57 54 GLY E C 1
ATOM 20576 O O . GLY E 1 58 ? 26.658 -79.545 -85.179 1.00 15.30 54 GLY E O 1
ATOM 20580 N N . ILE E 1 59 ? 25.188 -78.968 -86.795 1.00 12.05 55 ILE E N 1
ATOM 20581 C CA . ILE E 1 59 ? 24.169 -78.611 -85.820 1.00 11.97 55 ILE E CA 1
ATOM 20582 C C . ILE E 1 59 ? 23.647 -79.879 -85.150 1.00 12.62 55 ILE E C 1
ATOM 20583 O O . ILE E 1 59 ? 23.595 -80.960 -85.754 1.00 11.50 55 ILE E O 1
ATOM 20599 N N . ASN E 1 60 ? 23.208 -79.750 -83.905 1.00 10.98 56 ASN E N 1
ATOM 20600 C CA . ASN E 1 60 ? 22.546 -80.856 -83.231 1.00 10.08 56 ASN E CA 1
ATOM 20601 C C . ASN E 1 60 ? 21.146 -80.519 -82.743 1.00 11.36 56 ASN E C 1
ATOM 20602 O O . ASN E 1 60 ? 20.497 -81.386 -82.164 1.00 11.99 56 ASN E O 1
ATOM 20613 N N . VAL E 1 61 ? 20.656 -79.307 -82.996 1.00 9.63 57 VAL E N 1
ATOM 20614 C CA . VAL E 1 61 ? 19.298 -78.894 -82.636 1.00 10.13 57 VAL E CA 1
ATOM 20615 C C . VAL E 1 61 ? 18.785 -77.952 -83.710 1.00 10.38 57 VAL E C 1
ATOM 20616 O O . VAL E 1 61 ? 19.537 -77.132 -84.248 1.00 10.47 57 VAL E O 1
ATOM 20629 N N . PHE E 1 62 ? 17.498 -78.084 -84.031 1.00 9.69 58 PHE E N 1
ATOM 20630 C CA . PHE E 1 62 ? 16.853 -77.184 -84.971 1.00 9.06 58 PHE E CA 1
ATOM 20631 C C . PHE E 1 62 ? 15.553 -76.702 -84.354 1.00 8.49 58 PHE E C 1
ATOM 20632 O O . PHE E 1 62 ? 14.771 -77.502 -83.852 1.00 9.69 58 PHE E O 1
ATOM 20649 N N . ARG E 1 63 ? 15.340 -75.386 -84.354 1.00 8.57 59 ARG E N 1
ATOM 20650 C CA . ARG E 1 63 ? 14.175 -74.770 -83.742 1.00 7.67 59 ARG E CA 1
ATOM 20651 C C . ARG E 1 63 ? 13.233 -74.302 -84.837 1.00 8.56 59 ARG E C 1
ATOM 20652 O O . ARG E 1 63 ? 13.662 -73.622 -85.779 1.00 9.48 59 ARG E O 1
ATOM 20673 N N . VAL E 1 64 ? 11.953 -74.639 -84.708 1.00 8.22 60 VAL E N 1
ATOM 20674 C CA . VAL E 1 64 ? 10.934 -74.172 -85.648 1.00 9.33 60 VAL E CA 1
ATOM 20675 C C . VAL E 1 64 ? 10.088 -73.103 -84.973 1.00 9.96 60 VAL E C 1
ATOM 20676 O O . VAL E 1 64 ? 9.395 -73.375 -83.979 1.00 10.56 60 VAL E O 1
ATOM 20689 N N . ALA E 1 65 ? 10.114 -71.903 -85.554 1.00 9.47 61 ALA E N 1
ATOM 20690 C CA . ALA E 1 65 ? 9.469 -70.715 -84.991 1.00 9.95 61 ALA E CA 1
ATOM 20691 C C . ALA E 1 65 ? 8.067 -70.579 -85.565 1.00 9.56 61 ALA E C 1
ATOM 20692 O O . ALA E 1 65 ? 7.842 -69.954 -86.613 1.00 10.60 61 ALA E O 1
ATOM 20699 N N . MET E 1 66 ? 7.111 -71.192 -84.872 1.00 9.68 62 MET E N 1
ATOM 20700 C CA . MET E 1 66 ? 5.730 -71.175 -85.313 1.00 10.47 62 MET E CA 1
ATOM 20701 C C . MET E 1 66 ? 5.083 -69.943 -84.709 1.00 10.30 62 MET E C 1
ATOM 20702 O O . MET E 1 66 ? 4.544 -69.990 -83.610 1.00 10.59 62 MET E O 1
ATOM 20716 N N . TYR E 1 67 ? 5.135 -68.833 -85.445 1.00 10.32 63 TYR E N 1
ATOM 20717 C CA . TYR E 1 67 ? 4.426 -67.643 -85.023 1.00 11.30 63 TYR E CA 1
ATOM 20718 C C . TYR E 1 67 ? 2.960 -67.988 -84.778 1.00 11.29 63 TYR E C 1
ATOM 20719 O O . TYR E 1 67 ? 2.343 -68.744 -85.541 1.00 11.66 63 TYR E O 1
ATOM 20737 N N . THR E 1 68 ? 2.381 -67.336 -83.772 1.00 11.21 64 THR E N 1
ATOM 20738 C CA . THR E 1 68 ? 0.958 -67.378 -83.475 1.00 10.96 64 THR E CA 1
ATOM 20739 C C . THR E 1 68 ? 0.206 -66.316 -84.261 1.00 11.94 64 THR E C 1
ATOM 20740 O O . THR E 1 68 ? -0.758 -66.622 -84.977 1.00 14.50 64 THR E O 1
ATOM 20751 N N . ALA E 1 69 ? 0.674 -65.081 -84.166 1.00 12.66 65 ALA E N 1
ATOM 20752 C CA . ALA E 1 69 ? 0.072 -63.924 -84.816 1.00 13.47 65 ALA E CA 1
ATOM 20753 C C . ALA E 1 69 ? 0.715 -63.692 -86.184 1.00 16.09 65 ALA E C 1
ATOM 20754 O O . ALA E 1 69 ? 1.466 -64.524 -86.694 1.00 16.07 65 ALA E O 1
ATOM 20761 N N A GLU E 1 70 ? 0.430 -62.552 -86.810 0.31 17.35 66 GLU E N 1
ATOM 20762 N N B GLU E 1 70 ? 0.348 -62.583 -86.822 0.69 18.89 66 GLU E N 1
ATOM 20763 C CA A GLU E 1 70 ? 1.091 -62.197 -88.066 0.31 18.18 66 GLU E CA 1
ATOM 20764 C CA B GLU E 1 70 ? 0.947 -62.172 -88.079 0.69 20.30 66 GLU E CA 1
ATOM 20765 C C A GLU E 1 70 ? 0.880 -63.267 -89.151 0.31 16.89 66 GLU E C 1
ATOM 20766 C C B GLU E 1 70 ? 0.843 -63.241 -89.156 0.69 15.75 66 GLU E C 1
ATOM 20767 O O A GLU E 1 70 ? 1.816 -63.628 -89.868 0.31 17.38 66 GLU E O 1
ATOM 20768 O O B GLU E 1 70 ? 1.801 -63.546 -89.866 0.69 17.43 66 GLU E O 1
ATOM 20791 N N . GLY E 1 71 ? -0.358 -63.772 -89.300 1.00 17.72 67 GLY E N 1
ATOM 20792 C CA . GLY E 1 71 ? -0.632 -64.790 -90.285 1.00 17.75 67 GLY E CA 1
ATOM 20793 C C . GLY E 1 71 ? -0.108 -66.144 -89.902 1.00 17.04 67 GLY E C 1
ATOM 20794 O O . GLY E 1 71 ? -0.026 -67.031 -90.757 1.00 17.02 67 GLY E O 1
ATOM 20799 N N . GLY E 1 72 ? 0.262 -66.309 -88.638 1.00 15.10 68 GLY E N 1
ATOM 20800 C CA . GLY E 1 72 ? 0.721 -67.579 -88.120 1.00 12.61 68 GLY E CA 1
ATOM 20801 C C . GLY E 1 72 ? -0.401 -68.522 -87.756 1.00 13.04 68 GLY E C 1
ATOM 20802 O O . GLY E 1 72 ? -1.498 -68.490 -88.323 1.00 14.77 68 GLY E O 1
ATOM 20806 N N . TYR E 1 73 ? -0.128 -69.351 -86.754 1.00 13.24 69 TYR E N 1
ATOM 20807 C CA . TYR E 1 73 ? -0.978 -70.506 -86.478 1.00 13.66 69 TYR E CA 1
ATOM 20808 C C . TYR E 1 73 ? -2.407 -70.131 -86.118 1.00 14.03 69 TYR E C 1
ATOM 20809 O O . TYR E 1 73 ? -3.338 -70.879 -86.451 1.00 14.98 69 TYR E O 1
ATOM 20827 N N . ILE E 1 74 ? -2.616 -69.006 -85.429 1.00 13.72 70 ILE E N 1
ATOM 20828 C CA . ILE E 1 74 ? -3.961 -68.677 -84.965 1.00 15.35 70 ILE E CA 1
ATOM 20829 C C . ILE E 1 74 ? -4.895 -68.444 -86.142 1.00 19.79 70 ILE E C 1
ATOM 20830 O O . ILE E 1 74 ? -6.049 -68.907 -86.139 1.00 20.20 70 ILE E O 1
ATOM 20846 N N . THR E 1 75 ? -4.414 -67.746 -87.182 1.00 16.52 71 THR E N 1
ATOM 20847 C CA . THR E 1 75 ? -5.294 -67.494 -88.325 1.00 19.51 71 THR E CA 1
ATOM 20848 C C . THR E 1 75 ? -5.120 -68.511 -89.440 1.00 19.67 71 THR E C 1
ATOM 20849 O O . THR E 1 75 ? -6.037 -68.686 -90.243 1.00 22.36 71 THR E O 1
ATOM 20860 N N . ASN E 1 76 ? -3.983 -69.204 -89.485 1.00 19.57 72 ASN E N 1
ATOM 20861 C CA . ASN E 1 76 ? -3.680 -70.184 -90.527 1.00 19.93 72 ASN E CA 1
ATOM 20862 C C . ASN E 1 76 ? -3.009 -71.382 -89.870 1.00 18.62 72 ASN E C 1
ATOM 20863 O O . ASN E 1 76 ? -1.779 -71.497 -89.840 1.00 17.73 72 ASN E O 1
ATOM 20874 N N . PRO E 1 77 ? -3.805 -72.294 -89.307 1.00 19.47 73 PRO E N 1
ATOM 20875 C CA . PRO E 1 77 ? -3.220 -73.422 -88.568 1.00 20.70 73 PRO E CA 1
ATOM 20876 C C . PRO E 1 77 ? -2.486 -74.417 -89.434 1.00 19.13 73 PRO E C 1
ATOM 20877 O O . PRO E 1 77 ? -1.864 -75.331 -88.872 1.00 19.30 73 PRO E O 1
ATOM 20888 N N . SER E 1 78 ? -2.534 -74.285 -90.768 1.00 21.66 74 SER E N 1
ATOM 20889 C CA . SER E 1 78 ? -1.816 -75.234 -91.617 1.00 21.39 74 SER E CA 1
ATOM 20890 C C . SER E 1 78 ? -0.315 -75.238 -91.353 1.00 19.87 74 SER E C 1
ATOM 20891 O O . SER E 1 78 ? 0.364 -76.217 -91.716 1.00 21.04 74 SER E O 1
ATOM 20899 N N A VAL E 1 79 ? 0.216 -74.197 -90.710 0.52 17.56 75 VAL E N 1
ATOM 20900 N N B VAL E 1 79 ? 0.223 -74.185 -90.715 0.48 17.57 75 VAL E N 1
ATOM 20901 C CA A VAL E 1 79 ? 1.636 -74.165 -90.388 0.52 16.22 75 VAL E CA 1
ATOM 20902 C CA B VAL E 1 79 ? 1.650 -74.167 -90.396 0.48 15.98 75 VAL E CA 1
ATOM 20903 C C A VAL E 1 79 ? 2.024 -75.285 -89.432 0.52 15.84 75 VAL E C 1
ATOM 20904 C C B VAL E 1 79 ? 2.020 -75.347 -89.494 0.48 16.07 75 VAL E C 1
ATOM 20905 O O A VAL E 1 79 ? 3.216 -75.612 -89.305 0.52 14.83 75 VAL E O 1
ATOM 20906 O O B VAL E 1 79 ? 3.197 -75.738 -89.417 0.48 15.67 75 VAL E O 1
ATOM 20931 N N . LYS E 1 80 ? 1.044 -75.896 -88.761 1.00 14.92 76 LYS E N 1
ATOM 20932 C CA . LYS E 1 80 ? 1.324 -77.057 -87.924 1.00 14.88 76 LYS E CA 1
ATOM 20933 C C . LYS E 1 80 ? 1.886 -78.204 -88.754 1.00 14.13 76 LYS E C 1
ATOM 20934 O O . LYS E 1 80 ? 2.673 -79.011 -88.243 1.00 15.00 76 LYS E O 1
ATOM 20954 N N . ASN E 1 81 ? 1.473 -78.317 -90.025 1.00 16.21 77 ASN E N 1
ATOM 20955 C CA . ASN E 1 81 ? 2.036 -79.354 -90.893 1.00 16.00 77 ASN E CA 1
ATOM 20956 C C . ASN E 1 81 ? 3.542 -79.195 -91.043 1.00 13.42 77 ASN E C 1
ATOM 20957 O O . ASN E 1 81 ? 4.266 -80.185 -91.138 1.00 14.16 77 ASN E O 1
ATOM 20968 N N . LYS E 1 82 ? 4.028 -77.955 -91.088 1.00 13.58 78 LYS E N 1
ATOM 20969 C CA . LYS E 1 82 ? 5.467 -77.714 -91.172 1.00 12.30 78 LYS E CA 1
ATOM 20970 C C . LYS E 1 82 ? 6.172 -78.093 -89.878 1.00 11.78 78 LYS E C 1
ATOM 20971 O O . LYS E 1 82 ? 7.288 -78.625 -89.905 1.00 12.58 78 LYS E O 1
ATOM 20990 N N . VAL E 1 83 ? 5.543 -77.836 -88.734 1.00 12.40 79 VAL E N 1
ATOM 20991 C CA . VAL E 1 83 ? 6.103 -78.300 -87.471 1.00 11.66 79 VAL E CA 1
ATOM 20992 C C . VAL E 1 83 ? 6.247 -79.817 -87.499 1.00 11.71 79 VAL E C 1
ATOM 20993 O O . VAL E 1 83 ? 7.309 -80.367 -87.180 1.00 12.32 79 VAL E O 1
ATOM 21006 N N . LYS E 1 84 ? 5.182 -80.515 -87.901 1.00 12.19 80 LYS E N 1
ATOM 21007 C CA . LYS E 1 84 ? 5.227 -81.978 -87.951 1.00 11.79 80 LYS E CA 1
ATOM 21008 C C . LYS E 1 84 ? 6.290 -82.468 -88.930 1.00 12.18 80 LYS E C 1
ATOM 21009 O O . LYS E 1 84 ? 7.030 -83.419 -88.631 1.00 12.85 80 LYS E O 1
ATOM 21028 N N . GLU E 1 85 ? 6.411 -81.816 -90.092 1.00 11.84 81 GLU E N 1
ATOM 21029 C CA . GLU E 1 85 ? 7.440 -82.210 -91.056 1.00 13.13 81 GLU E CA 1
ATOM 21030 C C . GLU E 1 85 ? 8.829 -82.098 -90.431 1.00 12.08 81 GLU E C 1
ATOM 21031 O O . GLU E 1 85 ? 9.654 -83.010 -90.554 1.00 12.92 81 GLU E O 1
ATOM 21043 N N . ALA E 1 86 ? 9.078 -81.012 -89.690 1.00 11.72 82 ALA E N 1
ATOM 21044 C CA . ALA E 1 86 ? 10.386 -80.804 -89.085 1.00 10.75 82 ALA E CA 1
ATOM 21045 C C . ALA E 1 86 ? 10.647 -81.807 -87.970 1.00 10.78 82 ALA E C 1
ATOM 21046 O O . ALA E 1 86 ? 11.760 -82.334 -87.855 1.00 10.86 82 ALA E O 1
ATOM 21053 N N . VAL E 1 87 ? 9.639 -82.082 -87.136 1.00 10.58 83 VAL E N 1
ATOM 21054 C CA . VAL E 1 87 ? 9.852 -83.026 -86.052 1.00 11.34 83 VAL E CA 1
ATOM 21055 C C . VAL E 1 87 ? 10.175 -84.401 -86.614 1.00 10.12 83 VAL E C 1
ATOM 21056 O O . VAL E 1 87 ? 11.077 -85.092 -86.126 1.00 11.68 83 VAL E O 1
ATOM 21069 N N . GLU E 1 88 ? 9.408 -84.843 -87.602 1.00 11.59 84 GLU E N 1
ATOM 21070 C CA . GLU E 1 88 ? 9.632 -86.153 -88.206 1.00 11.70 84 GLU E CA 1
ATOM 21071 C C . GLU E 1 88 ? 10.982 -86.237 -88.897 1.00 12.32 84 GLU E C 1
ATOM 21072 O O . GLU E 1 88 ? 11.677 -87.259 -88.795 1.00 12.41 84 GLU E O 1
ATOM 21084 N N . ALA E 1 89 ? 11.410 -85.154 -89.544 1.00 11.53 85 ALA E N 1
ATOM 21085 C CA . ALA E 1 89 ? 12.758 -85.121 -90.100 1.00 11.48 85 ALA E CA 1
ATOM 21086 C C . ALA E 1 89 ? 13.810 -85.239 -88.999 1.00 11.11 85 ALA E C 1
ATOM 21087 O O . ALA E 1 89 ? 14.796 -85.976 -89.143 1.00 11.09 85 ALA E O 1
ATOM 21094 N N . ALA E 1 90 ? 13.620 -84.519 -87.892 1.00 10.96 86 ALA E N 1
ATOM 21095 C CA . ALA E 1 90 ? 14.567 -84.604 -86.785 1.00 11.10 86 ALA E CA 1
ATOM 21096 C C . ALA E 1 90 ? 14.659 -86.025 -86.253 1.00 11.54 86 ALA E C 1
ATOM 21097 O O . ALA E 1 90 ? 15.753 -86.492 -85.931 1.00 11.01 86 ALA E O 1
ATOM 21104 N N . ILE E 1 91 ? 13.521 -86.723 -86.135 1.00 11.46 87 ILE E N 1
ATOM 21105 C CA . ILE E 1 91 ? 13.531 -88.113 -85.686 1.00 10.95 87 ILE E CA 1
ATOM 21106 C C . ILE E 1 91 ? 14.346 -88.968 -86.653 1.00 12.54 87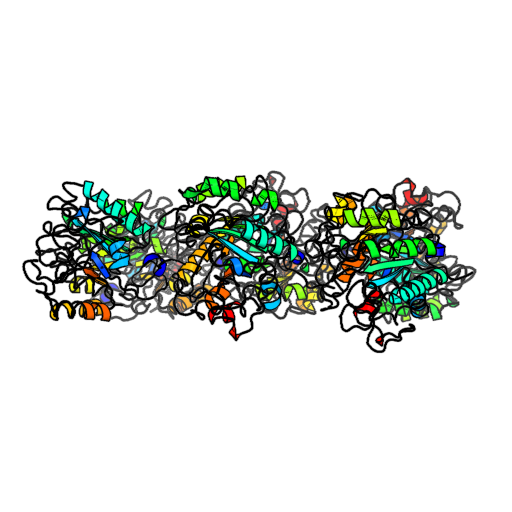 ILE E C 1
ATOM 21107 O O . ILE E 1 91 ? 15.222 -89.739 -86.253 1.00 12.83 87 ILE E O 1
ATOM 21123 N N . ASP E 1 92 ? 14.074 -88.832 -87.945 1.00 12.74 88 ASP E N 1
ATOM 21124 C CA . ASP E 1 92 ? 14.794 -89.605 -88.950 1.00 11.58 88 ASP E CA 1
ATOM 21125 C C . ASP E 1 92 ? 16.299 -89.348 -88.887 1.00 12.13 88 ASP E C 1
ATOM 21126 O O . ASP E 1 92 ? 17.099 -90.252 -89.149 1.00 14.34 88 ASP E O 1
ATOM 21135 N N . LEU E 1 93 ? 16.702 -88.095 -88.614 1.00 11.39 89 LEU E N 1
ATOM 21136 C CA . LEU E 1 93 ? 18.087 -87.646 -88.685 1.00 10.28 89 LEU E CA 1
ATOM 21137 C C . LEU E 1 93 ? 18.810 -87.704 -87.339 1.00 11.21 89 LEU E C 1
ATOM 21138 O O . LEU E 1 93 ? 19.994 -87.352 -87.272 1.00 11.32 89 LEU E O 1
ATOM 21154 N N . GLY E 1 94 ? 18.145 -88.118 -86.262 1.00 11.74 90 GLY E N 1
ATOM 21155 C CA . GLY E 1 94 ? 18.803 -88.140 -84.968 1.00 11.65 90 GLY E CA 1
ATOM 21156 C C . GLY E 1 94 ? 19.144 -86.778 -84.420 1.00 11.42 90 GLY E C 1
ATOM 21157 O O . GLY E 1 94 ? 20.160 -86.629 -83.730 1.00 12.12 90 GLY E O 1
ATOM 21161 N N A MET E 1 95 ? 18.289 -85.790 -84.666 0.73 10.75 91 MET E N 1
ATOM 21162 N N B MET E 1 95 ? 18.285 -85.793 -84.650 0.27 11.89 91 MET E N 1
ATOM 21163 C CA A MET E 1 95 ? 18.511 -84.422 -84.223 0.73 11.03 91 MET E CA 1
ATOM 21164 C CA B MET E 1 95 ? 18.511 -84.422 -84.223 0.27 12.70 91 MET E CA 1
ATOM 21165 C C A MET E 1 95 ? 17.483 -84.029 -83.170 0.73 9.88 91 MET E C 1
ATOM 21166 C C B MET E 1 95 ? 17.481 -84.025 -83.176 0.27 11.21 91 MET E C 1
ATOM 21167 O O A MET E 1 95 ? 16.355 -84.519 -83.171 0.73 11.15 91 MET E O 1
ATOM 21168 O O B MET E 1 95 ? 16.354 -84.527 -83.172 0.27 11.37 91 MET E O 1
ATOM 21195 N N . TYR E 1 96 ? 17.879 -83.124 -82.278 1.00 10.33 92 TYR E N 1
ATOM 21196 C CA . TYR E 1 96 ? 16.926 -82.510 -81.359 1.00 10.14 92 TYR E CA 1
ATOM 21197 C C . TYR E 1 96 ? 16.168 -81.416 -82.099 1.00 9.34 92 TYR E C 1
ATOM 21198 O O . TYR E 1 96 ? 16.707 -80.753 -83.001 1.00 9.71 92 TYR E O 1
ATOM 21217 N N . VAL E 1 97 ? 14.921 -81.203 -81.679 1.00 9.85 93 VAL E N 1
ATOM 21218 C CA . VAL E 1 97 ? 14.039 -80.251 -82.345 1.00 9.15 93 VAL E CA 1
ATOM 21219 C C . VAL E 1 97 ? 13.248 -79.476 -81.295 1.00 9.43 93 VAL E C 1
ATOM 21220 O O . VAL E 1 97 ? 12.680 -80.057 -80.369 1.00 10.46 93 VAL E O 1
ATOM 21233 N N . ILE E 1 98 ? 13.260 -78.151 -81.410 1.00 9.04 94 ILE E N 1
ATOM 21234 C CA . ILE E 1 98 ? 12.507 -77.266 -80.519 1.00 8.23 94 ILE E CA 1
ATOM 21235 C C . ILE E 1 98 ? 11.238 -76.803 -81.224 1.00 8.56 94 ILE E C 1
ATOM 21236 O O . ILE E 1 98 ? 11.311 -76.168 -82.285 1.00 9.37 94 ILE E O 1
ATOM 21252 N N . ILE E 1 99 ? 10.086 -77.101 -80.617 1.00 8.91 95 ILE E N 1
ATOM 21253 C CA . ILE E 1 99 ? 8.785 -76.639 -81.097 1.00 9.67 95 ILE E CA 1
ATOM 21254 C C . ILE E 1 99 ? 8.477 -75.326 -80.365 1.00 10.29 95 ILE E C 1
ATOM 21255 O O . ILE E 1 99 ? 8.177 -75.316 -79.164 1.00 10.82 95 ILE E O 1
ATOM 21271 N N . ASP E 1 100 ? 8.556 -74.212 -81.084 1.00 9.37 96 ASP E N 1
ATOM 21272 C CA . ASP E 1 100 ? 8.475 -72.869 -80.490 1.00 9.35 96 ASP E CA 1
ATOM 21273 C C . ASP E 1 100 ? 7.142 -72.228 -80.833 1.00 9.56 96 ASP E C 1
ATOM 21274 O O . ASP E 1 100 ? 6.877 -71.913 -82.000 1.00 9.40 96 ASP E O 1
ATOM 21283 N N . TRP E 1 101 ? 6.333 -72.034 -79.786 1.00 8.71 97 TRP E N 1
ATOM 21284 C CA . TRP E 1 101 ? 5.090 -71.257 -79.818 1.00 9.53 97 TRP E CA 1
ATOM 21285 C C . TRP E 1 101 ? 5.523 -69.798 -79.808 1.00 10.45 97 TRP E C 1
ATOM 21286 O O . TRP E 1 101 ? 5.832 -69.213 -78.756 1.00 10.69 97 TRP E O 1
ATOM 21307 N N . HIS E 1 102 ? 5.584 -69.204 -80.999 1.00 10.19 98 HIS E N 1
ATOM 21308 C CA . HIS E 1 102 ? 6.420 -68.012 -81.187 1.00 11.33 98 HIS E CA 1
ATOM 21309 C C . HIS E 1 102 ? 5.558 -66.766 -81.067 1.00 10.31 98 HIS E C 1
ATOM 21310 O O . HIS E 1 102 ? 5.201 -66.116 -82.055 1.00 11.04 98 HIS E O 1
ATOM 21324 N N . ILE E 1 103 ? 5.235 -66.419 -79.813 1.00 10.98 99 ILE E N 1
ATOM 21325 C CA . ILE E 1 103 ? 4.553 -65.165 -79.517 1.00 10.43 99 ILE E CA 1
ATOM 21326 C C . ILE E 1 103 ? 5.560 -64.030 -79.654 1.00 12.02 99 ILE E C 1
ATOM 21327 O O . ILE E 1 103 ? 6.770 -64.202 -79.428 1.00 11.51 99 ILE E O 1
ATOM 21343 N N . LEU E 1 104 ? 5.084 -62.875 -80.070 1.00 10.99 100 LEU E N 1
ATOM 21344 C CA . LEU E 1 104 ? 5.926 -61.662 -80.209 1.00 11.66 100 LEU E CA 1
ATOM 21345 C C . LEU E 1 104 ? 5.025 -60.414 -80.171 1.00 13.76 100 LEU E C 1
ATOM 21346 O O . LEU E 1 104 ? 5.001 -59.806 -79.164 1.00 14.90 100 LEU E O 1
ATOM 21362 N N . SER E 1 105 ? 4.359 -60.099 -81.251 1.00 12.09 101 SER E N 1
ATOM 21363 C CA . SER E 1 105 ? 3.439 -58.951 -81.220 1.00 13.43 101 SER E CA 1
ATOM 21364 C C . SER E 1 105 ? 2.305 -59.188 -80.231 1.00 13.38 101 SER E C 1
ATOM 21365 O O . SER E 1 105 ? 1.807 -58.240 -79.590 1.00 15.34 101 SER E O 1
ATOM 21373 N N . ASP E 1 106 ? 1.885 -60.449 -80.107 1.00 13.24 102 ASP E N 1
ATOM 21374 C CA . ASP E 1 106 ? 1.008 -60.930 -79.046 1.00 11.82 102 ASP E CA 1
ATOM 21375 C C . ASP E 1 106 ? 1.885 -61.159 -77.819 1.00 11.59 102 ASP E C 1
ATOM 21376 O O . ASP E 1 106 ? 2.379 -62.257 -77.544 1.00 13.70 102 ASP E O 1
ATOM 21385 N N . ASN E 1 107 ? 2.136 -60.071 -77.107 1.00 14.48 103 ASN E N 1
ATOM 21386 C CA . ASN E 1 107 ? 3.206 -60.016 -76.124 1.00 12.44 103 ASN E CA 1
ATOM 21387 C C . ASN E 1 107 ? 2.869 -60.674 -74.800 1.00 13.05 103 ASN E C 1
ATOM 21388 O O . ASN E 1 107 ? 3.782 -60.856 -73.986 1.00 12.38 103 ASN E O 1
ATOM 21399 N N . ASP E 1 108 ? 1.612 -61.072 -74.585 1.00 13.44 104 ASP E N 1
ATOM 21400 C CA . ASP E 1 108 ? 1.168 -61.774 -73.383 1.00 13.62 104 ASP E CA 1
ATOM 21401 C C . ASP E 1 108 ? 0.870 -63.200 -73.798 1.00 12.79 104 ASP E C 1
ATOM 21402 O O . ASP E 1 108 ? -0.006 -63.408 -74.655 1.00 14.08 104 ASP E O 1
ATOM 21411 N N . PRO E 1 109 ? 1.562 -64.196 -73.240 1.00 12.69 105 PRO E N 1
ATOM 21412 C CA . PRO E 1 109 ? 1.266 -65.589 -73.616 1.00 13.20 105 PRO E CA 1
ATOM 21413 C C . PRO E 1 109 ? -0.158 -66.008 -73.284 1.00 14.01 105 PRO E C 1
ATOM 21414 O O . PRO E 1 109 ? -0.663 -66.957 -73.873 1.00 13.89 105 PRO E O 1
ATOM 21425 N N . ASN E 1 110 ? -0.834 -65.329 -72.362 1.00 14.25 106 ASN E N 1
ATOM 21426 C CA . ASN E 1 110 ? -2.182 -65.744 -71.982 1.00 14.88 106 ASN E CA 1
ATOM 21427 C C . ASN E 1 110 ? -3.186 -65.489 -73.097 1.00 15.55 106 ASN E C 1
ATOM 21428 O O . ASN E 1 110 ? -4.240 -66.121 -73.114 1.00 16.10 106 ASN E O 1
ATOM 21439 N N . THR E 1 111 ? -2.853 -64.640 -74.069 1.00 14.50 107 THR E N 1
ATOM 21440 C CA . THR E 1 111 ? -3.813 -64.272 -75.102 1.00 15.65 107 THR E CA 1
ATOM 21441 C C . THR E 1 111 ? -4.314 -65.487 -75.862 1.00 14.96 107 THR E C 1
ATOM 21442 O O . THR E 1 111 ? -5.525 -65.604 -76.114 1.00 18.50 107 THR E O 1
ATOM 21453 N N . TYR E 1 112 ? -3.408 -66.406 -76.230 1.00 14.32 108 TYR E N 1
ATOM 21454 C CA . TYR E 1 112 ? -3.778 -67.602 -76.982 1.00 13.34 108 TYR E CA 1
ATOM 21455 C C . TYR E 1 112 ? -3.503 -68.864 -76.171 1.00 13.16 108 TYR E C 1
ATOM 21456 O O . TYR E 1 112 ? -3.111 -69.904 -76.718 1.00 14.26 108 TYR E O 1
ATOM 21474 N N . LYS E 1 113 ? -3.731 -68.794 -74.856 1.00 15.08 109 LYS E N 1
ATOM 21475 C CA A LYS E 1 113 ? -3.377 -69.923 -74.000 0.71 15.70 109 LYS E CA 1
ATOM 21476 C CA B LYS E 1 113 ? -3.416 -69.910 -73.966 0.29 15.81 109 LYS E CA 1
ATOM 21477 C C . LYS E 1 113 ? -4.236 -71.156 -74.272 1.00 15.50 109 LYS E C 1
ATOM 21478 O O . LYS E 1 113 ? -3.732 -72.279 -74.172 1.00 17.24 109 LYS E O 1
ATOM 21515 N N . GLU E 1 114 ? -5.514 -70.986 -74.637 1.00 16.43 110 GLU E N 1
ATOM 21516 C CA A GLU E 1 114 ? -6.322 -72.169 -74.920 0.74 16.66 110 GLU E CA 1
ATOM 21517 C CA B GLU E 1 114 ? -6.358 -72.139 -74.963 0.26 16.67 110 GLU E CA 1
ATOM 21518 C C . GLU E 1 114 ? -5.809 -72.870 -76.178 1.00 16.49 110 GLU E C 1
ATOM 21519 O O . GLU E 1 114 ? -5.724 -74.104 -76.213 1.00 16.25 110 GLU E O 1
ATOM 21542 N N . GLN E 1 115 ? -5.456 -72.109 -77.206 1.00 16.51 111 GLN E N 1
ATOM 21543 C CA . GLN E 1 115 ? -4.902 -72.700 -78.412 1.00 15.15 111 GLN E CA 1
ATOM 21544 C C . GLN E 1 115 ? -3.549 -73.328 -78.138 1.00 15.45 111 GLN E C 1
ATOM 21545 O O . GLN E 1 115 ? -3.242 -74.394 -78.675 1.00 14.16 111 GLN E O 1
ATOM 21559 N N . ALA E 1 116 ? -2.734 -72.683 -77.298 1.00 15.11 112 ALA E N 1
ATOM 21560 C CA . ALA E 1 116 ? -1.426 -73.223 -76.953 1.00 14.22 112 ALA E CA 1
ATOM 21561 C C . ALA E 1 116 ? -1.567 -74.573 -76.273 1.00 13.61 112 ALA E C 1
ATOM 21562 O O . ALA E 1 116 ? -0.841 -75.521 -76.580 1.00 14.64 112 ALA E O 1
ATOM 21569 N N . LYS E 1 117 ? -2.463 -74.664 -75.299 1.00 13.63 113 LYS E N 1
ATOM 21570 C CA A LYS E 1 117 ? -2.619 -75.922 -74.583 0.66 15.99 113 LYS E CA 1
ATOM 21571 C CA B LYS E 1 117 ? -2.628 -75.921 -74.583 0.11 14.44 113 LYS E CA 1
ATOM 21572 C CA C LYS E 1 117 ? -2.646 -75.916 -74.577 0.23 14.77 113 LYS E CA 1
ATOM 21573 C C . LYS E 1 117 ? -3.043 -77.025 -75.537 1.00 14.20 113 LYS E C 1
ATOM 21574 O O . LYS E 1 117 ? -2.495 -78.125 -75.492 1.00 14.74 113 LYS E O 1
ATOM 21629 N N . ALA E 1 118 ? -3.985 -76.732 -76.437 1.00 14.14 114 ALA E N 1
ATOM 21630 C CA . ALA E 1 118 ? -4.459 -77.747 -77.370 1.00 13.76 114 ALA E CA 1
ATOM 21631 C C . ALA E 1 118 ? -3.363 -78.165 -78.342 1.00 15.12 114 ALA E C 1
ATOM 21632 O O . ALA E 1 118 ? -3.196 -79.365 -78.623 1.00 15.69 114 ALA E O 1
ATOM 21639 N N . PHE E 1 119 ? -2.578 -77.196 -78.822 1.00 14.09 115 PHE E N 1
ATOM 21640 C CA . PHE E 1 119 ? -1.473 -77.490 -79.722 1.00 13.49 115 PHE E CA 1
ATOM 21641 C C . PHE E 1 119 ? -0.417 -78.328 -79.025 1.00 13.00 115 PHE E C 1
ATOM 21642 O O . PHE E 1 119 ? 0.024 -79.353 -79.552 1.00 13.74 115 PHE E O 1
ATOM 21659 N N . PHE E 1 120 ? 0.004 -77.919 -77.830 1.00 12.17 116 PHE E N 1
ATOM 21660 C CA . PHE E 1 120 ? 1.037 -78.692 -77.142 1.00 12.38 116 PHE E CA 1
ATOM 21661 C C . PHE E 1 120 ? 0.541 -80.067 -76.700 1.00 12.69 116 PHE E C 1
ATOM 21662 O O . PHE E 1 120 ? 1.318 -81.023 -76.748 1.00 12.91 116 PHE E O 1
ATOM 21679 N N . GLN E 1 121 ? -0.732 -80.204 -76.308 1.00 13.64 117 GLN E N 1
ATOM 21680 C CA . GLN E 1 121 ? -1.256 -81.534 -76.012 1.00 13.99 117 GLN E CA 1
ATOM 21681 C C . GLN E 1 121 ? -1.166 -82.437 -77.233 1.00 14.15 117 GLN E C 1
ATOM 21682 O O . GLN E 1 121 ? -0.813 -83.620 -77.122 1.00 15.47 117 GLN E O 1
ATOM 21696 N N . GLU E 1 122 ? -1.511 -81.902 -78.406 1.00 14.68 118 GLU E N 1
ATOM 21697 C CA . GLU E 1 122 ? -1.460 -82.684 -79.635 1.00 14.87 118 GLU E CA 1
ATOM 21698 C C . GLU E 1 122 ? -0.029 -83.092 -79.964 1.00 15.73 118 GLU E C 1
ATOM 21699 O O . GLU E 1 122 ? 0.241 -84.252 -80.290 1.00 14.01 118 GLU E O 1
ATOM 21711 N N . MET E 1 123 ? 0.911 -82.151 -79.886 1.00 14.07 119 MET E N 1
ATOM 21712 C CA . MET E 1 123 ? 2.292 -82.490 -80.196 1.00 13.47 119 MET E CA 1
ATOM 21713 C C . MET E 1 123 ? 2.829 -83.516 -79.206 1.00 12.99 119 MET E C 1
ATOM 21714 O O . MET E 1 123 ? 3.567 -84.440 -79.588 1.00 14.07 119 MET E O 1
ATOM 21728 N N . ALA E 1 124 ? 2.513 -83.347 -77.918 1.00 13.25 120 ALA E N 1
ATOM 21729 C CA . ALA E 1 124 ? 3.038 -84.273 -76.918 1.00 11.71 120 ALA E CA 1
ATOM 21730 C C . ALA E 1 124 ? 2.419 -85.659 -77.063 1.00 12.56 120 ALA E C 1
ATOM 21731 O O . ALA E 1 124 ? 3.099 -86.677 -76.853 1.00 15.36 120 ALA E O 1
ATOM 21738 N N . ALA E 1 125 ? 1.138 -85.729 -77.409 1.00 14.78 121 ALA E N 1
ATOM 21739 C CA . ALA E 1 125 ? 0.517 -87.036 -77.611 1.00 15.40 121 ALA E CA 1
ATOM 21740 C C . ALA E 1 125 ? 1.133 -87.765 -78.803 1.00 14.32 121 ALA E C 1
ATOM 21741 O O . ALA E 1 125 ? 1.282 -88.995 -78.777 1.00 16.86 121 ALA E O 1
ATOM 21748 N N . LYS E 1 126 ? 1.495 -87.034 -79.858 1.00 14.28 122 LYS E N 1
ATOM 21749 C CA . LYS E 1 126 ? 2.032 -87.664 -81.064 1.00 14.41 122 LYS E CA 1
ATOM 21750 C C . LYS E 1 126 ? 3.516 -87.995 -80.940 1.00 14.68 122 LYS E C 1
ATOM 21751 O O . LYS E 1 126 ? 3.956 -89.076 -81.370 1.00 15.77 122 LYS E O 1
ATOM 21770 N N . TYR E 1 127 ? 4.297 -87.077 -80.379 1.00 13.75 123 TYR E N 1
ATOM 21771 C CA . TYR E 1 127 ? 5.749 -87.173 -80.429 1.00 14.20 123 TYR E CA 1
ATOM 21772 C C . TYR E 1 127 ? 6.419 -87.289 -79.066 1.00 13.64 123 TYR E C 1
ATOM 21773 O O . TYR E 1 127 ? 7.653 -87.341 -79.012 1.00 13.96 123 TYR E O 1
ATOM 21791 N N . GLY E 1 128 ? 5.655 -87.310 -77.970 1.00 13.17 124 GLY E N 1
ATOM 21792 C CA . GLY E 1 128 ? 6.221 -87.233 -76.638 1.00 15.03 124 GLY E CA 1
ATOM 21793 C C . GLY E 1 128 ? 7.136 -88.370 -76.247 1.00 15.21 124 GLY E C 1
ATOM 21794 O O . GLY E 1 128 ? 7.950 -88.206 -75.319 1.00 16.56 124 GLY E O 1
ATOM 21798 N N . ASN E 1 129 ? 7.016 -89.523 -76.901 1.00 14.97 125 ASN E N 1
ATOM 21799 C CA A ASN E 1 129 ? 7.876 -90.651 -76.570 0.38 15.60 125 ASN E CA 1
ATOM 21800 C CA B ASN E 1 129 ? 7.875 -90.648 -76.570 0.62 15.82 125 ASN E CA 1
ATOM 21801 C C . ASN E 1 129 ? 9.249 -90.568 -77.231 1.00 15.54 125 ASN E C 1
ATOM 21802 O O . ASN E 1 129 ? 10.113 -91.404 -76.940 1.00 18.23 125 ASN E O 1
ATOM 21823 N N . TYR E 1 130 ? 9.470 -89.603 -78.114 1.00 14.37 126 TYR E N 1
ATOM 21824 C CA . TYR E 1 130 ? 10.763 -89.474 -78.771 1.00 13.72 126 TYR E CA 1
ATOM 21825 C C . TYR E 1 130 ? 11.640 -88.513 -77.976 1.00 11.94 126 TYR E C 1
ATOM 21826 O O . TYR E 1 130 ? 11.177 -87.446 -77.584 1.00 14.48 126 TYR E O 1
ATOM 21844 N N . PRO E 1 131 ? 12.919 -88.850 -77.760 1.00 11.19 127 PRO E N 1
ATOM 21845 C CA . PRO E 1 131 ? 13.805 -87.939 -77.006 1.00 11.60 127 PRO E CA 1
ATOM 21846 C C . PRO E 1 131 ? 14.185 -86.695 -77.780 1.00 11.31 127 PRO E C 1
ATOM 21847 O O . PRO E 1 131 ? 14.767 -85.760 -77.201 1.00 10.91 127 PRO E O 1
ATOM 21858 N N . ASN E 1 132 ? 13.847 -86.637 -79.063 1.00 11.97 128 ASN E N 1
ATOM 21859 C CA . ASN E 1 132 ? 14.255 -85.503 -79.871 1.00 10.64 128 ASN E CA 1
ATOM 21860 C C . ASN E 1 132 ? 13.566 -84.208 -79.471 1.00 9.90 128 ASN E C 1
ATOM 21861 O O . ASN E 1 132 ? 14.103 -83.123 -79.738 1.00 10.88 128 ASN E O 1
ATOM 21872 N N . VAL E 1 133 ? 12.375 -84.297 -78.909 1.00 11.09 129 VAL E N 1
ATOM 21873 C CA . VAL E 1 133 ? 11.464 -83.161 -78.824 1.00 10.68 129 VAL E CA 1
ATOM 21874 C C . VAL E 1 133 ? 11.753 -82.331 -77.583 1.00 11.38 129 VAL E C 1
ATOM 21875 O O . VAL E 1 133 ? 11.849 -82.862 -76.470 1.00 11.94 129 VAL E O 1
ATOM 21888 N N . ILE E 1 134 ? 11.839 -81.012 -77.793 1.00 10.18 130 ILE E N 1
ATOM 21889 C CA . ILE E 1 134 ? 11.917 -79.991 -76.759 1.00 9.89 130 ILE E CA 1
ATOM 21890 C C . ILE E 1 134 ? 10.791 -79.011 -77.048 1.00 11.25 130 ILE E C 1
ATOM 21891 O O . ILE E 1 134 ? 10.621 -78.584 -78.198 1.00 11.10 130 ILE E O 1
ATOM 21907 N N . TYR E 1 135 ? 10.031 -78.640 -76.017 1.00 10.12 131 TYR E N 1
ATOM 21908 C CA . TYR E 1 135 ? 8.927 -77.692 -76.182 1.00 10.19 131 TYR E CA 1
ATOM 21909 C C . TYR E 1 135 ? 9.330 -76.303 -75.691 1.00 10.91 131 TYR E C 1
ATOM 21910 O O . TYR E 1 135 ? 9.924 -76.168 -74.625 1.00 13.02 131 TYR E O 1
ATOM 21928 N N . GLU E 1 136 ? 8.984 -75.274 -76.463 1.00 9.20 132 GLU E N 1
ATOM 21929 C CA . GLU E 1 136 ? 9.253 -73.871 -76.084 1.00 9.22 132 GLU E CA 1
ATOM 21930 C C . GLU E 1 136 ? 7.883 -73.176 -76.086 1.00 10.42 132 GLU E C 1
ATOM 21931 O O . GLU E 1 136 ? 7.320 -72.882 -77.146 1.00 10.41 132 GLU E O 1
ATOM 21943 N N . ILE E 1 137 ? 7.314 -72.957 -74.899 1.00 9.78 133 ILE E N 1
ATOM 21944 C CA . ILE E 1 137 ? 5.892 -72.647 -74.812 1.00 11.00 133 ILE E CA 1
ATOM 21945 C C . ILE E 1 137 ? 5.517 -71.181 -74.978 1.00 9.58 133 ILE E C 1
ATOM 21946 O O . ILE E 1 137 ? 4.317 -70.890 -75.152 1.00 11.22 133 ILE E O 1
ATOM 21962 N N . CYS E 1 138 ? 6.480 -70.250 -74.972 1.00 9.81 134 CYS E N 1
ATOM 21963 C CA . CYS E 1 138 ? 6.136 -68.845 -75.257 1.00 10.52 134 CYS E CA 1
ATOM 21964 C C . CYS E 1 138 ? 7.425 -68.060 -75.536 1.00 10.20 134 CYS E C 1
ATOM 21965 O O . CYS E 1 138 ? 8.068 -67.548 -74.622 1.00 10.40 134 CYS E O 1
ATOM 21973 N N . ASN E 1 139 ? 7.753 -67.947 -76.815 1.00 11.15 135 ASN E N 1
ATOM 21974 C CA . ASN E 1 139 ? 8.966 -67.293 -77.293 1.00 10.17 135 ASN E CA 1
ATOM 21975 C C . ASN E 1 139 ? 9.389 -66.066 -76.498 1.00 10.56 135 ASN E C 1
ATOM 21976 O O . ASN E 1 139 ? 10.394 -66.110 -75.785 1.00 10.99 135 ASN E O 1
ATOM 21987 N N . GLU E 1 140 ? 8.653 -64.967 -76.625 1.00 11.83 136 GLU E N 1
ATOM 21988 C CA . GLU E 1 140 ? 9.055 -63.692 -76.036 1.00 10.61 136 GLU E CA 1
ATOM 21989 C C . GLU E 1 140 ? 7.894 -62.910 -75.440 1.00 10.26 136 GLU E C 1
ATOM 21990 O O . GLU E 1 140 ? 7.368 -61.966 -76.063 1.00 11.87 136 GLU E O 1
ATOM 22002 N N . PRO E 1 141 ? 7.524 -63.215 -74.197 1.00 10.72 137 PRO E N 1
ATOM 22003 C CA . PRO E 1 141 ? 6.761 -62.233 -73.408 1.00 10.71 137 PRO E CA 1
ATOM 22004 C C . PRO E 1 141 ? 7.479 -60.890 -73.470 1.00 11.24 137 PRO E C 1
ATOM 22005 O O . PRO E 1 141 ? 8.707 -60.826 -73.415 1.00 12.05 137 PRO E O 1
ATOM 22016 N N . ASN E 1 142 ? 6.730 -59.795 -73.610 1.00 11.83 138 ASN E N 1
ATOM 22017 C CA . ASN E 1 142 ? 7.390 -58.489 -73.651 1.00 12.68 138 ASN E CA 1
ATOM 22018 C C . ASN E 1 142 ? 6.403 -57.388 -73.276 1.00 14.71 138 ASN E C 1
ATOM 22019 O O . ASN E 1 142 ? 5.221 -57.630 -73.033 1.00 14.87 138 ASN E O 1
ATOM 22030 N N . GLY E 1 143 ? 6.920 -56.168 -73.201 1.00 14.94 139 GLY E N 1
ATOM 22031 C CA . GLY E 1 143 ? 6.084 -55.011 -72.952 1.00 17.18 139 GLY E CA 1
ATOM 22032 C C . GLY E 1 143 ? 5.482 -54.902 -71.568 1.00 19.74 139 GLY E C 1
ATOM 22033 O O . GLY E 1 143 ? 4.371 -54.381 -71.416 1.00 24.02 139 GLY E O 1
ATOM 22037 N N . GLY E 1 144 ? 6.209 -55.320 -70.547 1.00 19.60 140 GLY E N 1
ATOM 22038 C CA . GLY E 1 144 ? 5.724 -55.176 -69.195 1.00 22.39 140 GLY E CA 1
ATOM 22039 C C . GLY E 1 144 ? 4.908 -56.337 -68.682 1.00 21.95 140 GLY E C 1
ATOM 22040 O O . GLY E 1 144 ? 4.475 -56.304 -67.531 1.00 24.92 140 GLY E O 1
ATOM 22044 N N . VAL E 1 145 ? 4.663 -57.346 -69.518 1.00 19.81 141 VAL E N 1
ATOM 22045 C CA . VAL E 1 145 ? 4.156 -58.639 -69.075 1.00 16.62 141 VAL E CA 1
ATOM 22046 C C . VAL E 1 145 ? 5.134 -59.222 -68.073 1.00 15.95 141 VAL E C 1
ATOM 22047 O O . VAL E 1 145 ? 6.337 -59.327 -68.344 1.00 19.70 141 VAL E O 1
ATOM 22060 N N . THR E 1 146 ? 4.626 -59.594 -66.907 1.00 15.32 142 THR E N 1
ATOM 22061 C CA . THR E 1 146 ? 5.493 -59.953 -65.795 1.00 16.36 142 THR E CA 1
ATOM 22062 C C . THR E 1 146 ? 5.563 -61.468 -65.586 1.00 16.56 142 THR E C 1
ATOM 22063 O O . THR E 1 146 ? 4.675 -62.244 -65.993 1.00 15.93 142 THR E O 1
ATOM 22074 N N . TRP E 1 147 ? 6.632 -61.879 -64.894 1.00 16.31 143 TRP E N 1
ATOM 22075 C CA . TRP E 1 147 ? 6.818 -63.286 -64.560 1.00 16.68 143 TRP E CA 1
ATOM 22076 C C . TRP E 1 147 ? 5.759 -63.766 -63.576 1.00 15.35 143 TRP E C 1
ATOM 22077 O O . TRP E 1 147 ? 5.061 -64.750 -63.836 1.00 17.14 143 TRP E O 1
ATOM 22098 N N . SER E 1 148 ? 5.615 -63.093 -62.437 1.00 17.75 144 SER E N 1
ATOM 22099 C CA . SER E 1 148 ? 4.765 -63.656 -61.393 1.00 22.06 144 SER E CA 1
ATOM 22100 C C . SER E 1 148 ? 3.279 -63.606 -61.738 1.00 24.08 144 SER E C 1
ATOM 22101 O O . SER E 1 148 ? 2.537 -64.531 -61.379 1.00 25.54 144 SER E O 1
ATOM 22109 N N . ASN E 1 149 ? 2.834 -62.592 -62.474 1.00 22.66 145 ASN E N 1
ATOM 22110 C CA . ASN E 1 149 ? 1.410 -62.389 -62.691 1.00 22.27 145 ASN E CA 1
ATOM 22111 C C . ASN E 1 149 ? 0.898 -62.863 -64.041 1.00 20.31 145 ASN E C 1
ATOM 22112 O O . ASN E 1 149 ? -0.311 -63.092 -64.164 1.00 21.91 145 ASN E O 1
ATOM 22123 N N . GLN E 1 150 ? 1.765 -63.027 -65.037 1.00 18.33 146 GLN E N 1
ATOM 22124 C CA A GLN E 1 150 ? 1.334 -63.458 -66.362 0.50 18.19 146 GLN E CA 1
ATOM 22125 C CA B GLN E 1 150 ? 1.328 -63.465 -66.357 0.50 18.51 146 GLN E CA 1
ATOM 22126 C C . GLN E 1 150 ? 2.043 -64.711 -66.849 1.00 16.37 146 GLN E C 1
ATOM 22127 O O . GLN E 1 150 ? 1.376 -65.668 -67.240 1.00 15.51 146 GLN E O 1
ATOM 22154 N N . ILE E 1 151 ? 3.385 -64.728 -66.862 1.00 14.91 147 ILE E N 1
ATOM 22155 C CA . ILE E 1 151 ? 4.090 -65.832 -67.510 1.00 13.36 147 ILE E CA 1
ATOM 22156 C C . ILE E 1 151 ? 4.031 -67.098 -66.659 1.00 14.42 147 ILE E C 1
ATOM 22157 O O . ILE E 1 151 ? 3.765 -68.199 -67.162 1.00 13.81 147 ILE E O 1
ATOM 22173 N N . LYS E 1 152 ? 4.358 -66.982 -65.379 1.00 15.66 148 LYS E N 1
ATOM 22174 C CA . LYS E 1 152 ? 4.354 -68.173 -64.539 1.00 15.11 148 LYS E CA 1
ATOM 22175 C C . LYS E 1 152 ? 2.971 -68.803 -64.495 1.00 15.66 148 LYS E C 1
ATOM 22176 O O . LYS E 1 152 ? 2.880 -70.034 -64.647 1.00 15.43 148 LYS E O 1
ATOM 22195 N N . PRO E 1 153 ? 1.879 -68.053 -64.318 1.00 15.00 149 PRO E N 1
ATOM 22196 C CA . PRO E 1 153 ? 0.545 -68.699 -64.350 1.00 15.69 149 PRO E CA 1
ATOM 22197 C C . PRO E 1 153 ? 0.233 -69.370 -65.686 1.00 13.67 149 PRO E C 1
ATOM 22198 O O . PRO E 1 153 ? -0.373 -70.450 -65.713 1.00 16.07 149 PRO E O 1
ATOM 22209 N N . TYR E 1 154 ? 0.646 -68.760 -66.794 1.00 14.43 150 TYR E N 1
ATOM 22210 C CA . TYR E 1 154 ? 0.505 -69.392 -68.102 1.00 13.69 150 TYR E CA 1
ATOM 22211 C C . TYR E 1 154 ? 1.232 -70.729 -68.131 1.00 15.80 150 TYR E C 1
ATOM 22212 O O . TYR E 1 154 ? 0.662 -71.757 -68.516 1.00 14.40 150 TYR E O 1
ATOM 22230 N N . ALA E 1 155 ? 2.483 -70.736 -67.681 1.00 14.15 151 ALA E N 1
ATOM 22231 C CA . ALA E 1 155 ? 3.267 -71.960 -67.689 1.00 13.08 151 ALA E CA 1
ATOM 22232 C C . ALA E 1 155 ? 2.639 -73.010 -66.787 1.00 13.01 151 ALA E C 1
ATOM 22233 O O . ALA E 1 155 ? 2.700 -74.203 -67.086 1.00 13.86 151 ALA E O 1
ATOM 22240 N N A GLU E 1 156 ? 2.046 -72.585 -65.668 0.27 13.59 152 GLU E N 1
ATOM 22241 N N B GLU E 1 156 ? 2.054 -72.594 -65.662 0.73 14.60 152 GLU E N 1
ATOM 22242 C CA A GLU E 1 156 ? 1.429 -73.523 -64.737 0.27 13.01 152 GLU E CA 1
ATOM 22243 C CA B GLU E 1 156 ? 1.458 -73.560 -64.744 0.73 13.96 152 GLU E CA 1
ATOM 22244 C C A GLU E 1 156 ? 0.195 -74.189 -65.319 0.27 13.56 152 GLU E C 1
ATOM 22245 C C B GLU E 1 156 ? 0.201 -74.198 -65.321 0.73 14.47 152 GLU E C 1
ATOM 22246 O O A GLU E 1 156 ? -0.231 -75.224 -64.799 0.27 14.00 152 GLU E O 1
ATOM 22247 O O B GLU E 1 156 ? -0.250 -75.211 -64.790 0.73 16.20 152 GLU E O 1
ATOM 22270 N N . GLU E 1 157 ? -0.382 -73.624 -66.376 1.00 13.69 153 GLU E N 1
ATOM 22271 C CA . GLU E 1 157 ? -1.460 -74.303 -67.091 1.00 13.65 153 GLU E CA 1
ATOM 22272 C C . GLU E 1 157 ? -0.926 -75.189 -68.212 1.00 13.81 153 GLU E C 1
ATOM 22273 O O . GLU E 1 157 ? -1.388 -76.328 -68.388 1.00 15.49 153 GLU E O 1
ATOM 22286 N N . VAL E 1 158 ? 0.051 -74.683 -68.974 1.00 13.32 154 VAL E N 1
ATOM 22287 C CA . VAL E 1 158 ? 0.508 -75.400 -70.162 1.00 13.54 154 VAL E CA 1
ATOM 22288 C C . VAL E 1 158 ? 1.388 -76.586 -69.787 1.00 13.23 154 VAL E C 1
ATOM 22289 O O . VAL E 1 158 ? 1.300 -77.649 -70.406 1.00 14.69 154 VAL E O 1
ATOM 22302 N N . ILE E 1 159 ? 2.280 -76.427 -68.799 1.00 13.48 155 ILE E N 1
ATOM 22303 C CA . ILE E 1 159 ? 3.193 -77.519 -68.443 1.00 12.75 155 ILE E CA 1
ATOM 22304 C C . ILE E 1 159 ? 2.434 -78.786 -68.047 1.00 13.88 155 ILE E C 1
ATOM 22305 O O . ILE E 1 159 ? 2.761 -79.862 -68.569 1.00 13.26 155 ILE E O 1
ATOM 22321 N N . PRO E 1 160 ? 1.487 -78.747 -67.105 1.00 13.37 156 PRO E N 1
ATOM 22322 C CA . PRO E 1 160 ? 0.791 -80.003 -66.781 1.00 16.73 156 PRO E CA 1
ATOM 22323 C C . PRO E 1 160 ? 0.042 -80.579 -67.971 1.00 14.77 156 PRO E C 1
ATOM 22324 O O . PRO E 1 160 ? -0.135 -81.803 -68.053 1.00 16.20 156 PRO E O 1
ATOM 22335 N N . ALA E 1 161 ? -0.417 -79.739 -68.893 1.00 15.42 157 ALA E N 1
ATOM 22336 C CA . ALA E 1 161 ? -1.116 -80.262 -70.062 1.00 15.94 157 ALA E CA 1
ATOM 22337 C C . ALA E 1 161 ? -0.172 -81.099 -70.918 1.00 15.03 157 ALA E C 1
ATOM 22338 O O . ALA E 1 161 ? -0.541 -82.179 -71.397 1.00 17.00 157 ALA E O 1
ATOM 22345 N N . ILE E 1 162 ? 1.063 -80.632 -71.092 1.00 13.34 158 ILE E N 1
ATOM 22346 C CA . ILE E 1 162 ? 2.066 -81.410 -71.801 1.00 14.18 158 ILE E CA 1
ATOM 22347 C C . ILE E 1 162 ? 2.421 -82.662 -71.004 1.00 13.61 158 ILE E C 1
ATOM 22348 O O . ILE E 1 162 ? 2.509 -83.764 -71.559 1.00 14.68 158 ILE E O 1
ATOM 22364 N N A ARG E 1 163 ? 2.648 -82.511 -69.694 0.50 13.46 159 ARG E N 1
ATOM 22365 N N B ARG E 1 163 ? 2.633 -82.510 -69.689 0.50 13.67 159 ARG E N 1
ATOM 22366 C CA A ARG E 1 163 ? 3.186 -83.608 -68.888 0.50 12.20 159 ARG E CA 1
ATOM 22367 C CA B ARG E 1 163 ? 3.177 -83.605 -68.887 0.50 12.94 159 ARG E CA 1
ATOM 22368 C C A ARG E 1 163 ? 2.209 -84.765 -68.749 0.50 13.73 159 ARG E C 1
ATOM 22369 C C B ARG E 1 163 ? 2.211 -84.775 -68.786 0.50 13.88 159 ARG E C 1
ATOM 22370 O O A ARG E 1 163 ? 2.648 -85.894 -68.504 0.50 15.47 159 ARG E O 1
ATOM 22371 O O B ARG E 1 163 ? 2.644 -85.914 -68.579 0.50 15.36 159 ARG E O 1
ATOM 22412 N N . ALA E 1 164 ? 0.906 -84.526 -68.915 1.00 13.74 160 ALA E N 1
ATOM 22413 C CA . ALA E 1 164 ? -0.049 -85.632 -68.909 1.00 13.94 160 ALA E CA 1
ATOM 22414 C C . ALA E 1 164 ? 0.199 -86.586 -70.064 1.00 15.97 160 ALA E C 1
ATOM 22415 O O . ALA E 1 164 ? -0.132 -87.779 -69.963 1.00 18.66 160 ALA E O 1
ATOM 22423 N N . ASN E 1 165 ? 0.774 -86.081 -71.163 1.00 14.88 161 ASN E N 1
ATOM 22424 C CA . ASN E 1 165 ? 1.066 -86.876 -72.346 1.00 15.91 161 ASN E CA 1
ATOM 22425 C C . ASN E 1 165 ? 2.545 -87.222 -72.519 1.00 15.37 161 ASN E C 1
ATOM 22426 O O . ASN E 1 165 ? 2.876 -88.224 -73.170 1.00 19.64 161 ASN E O 1
ATOM 22437 N N . ASP E 1 166 ? 3.441 -86.402 -71.983 1.00 15.81 162 ASP E N 1
ATOM 22438 C CA . ASP E 1 166 ? 4.885 -86.527 -72.190 1.00 13.94 162 ASP E CA 1
ATOM 22439 C C . ASP E 1 166 ? 5.528 -86.179 -70.853 1.00 13.01 162 ASP E C 1
ATOM 22440 O O . ASP E 1 166 ? 5.746 -85.005 -70.525 1.00 14.62 162 ASP E O 1
ATOM 22449 N N . PRO E 1 167 ? 5.837 -87.186 -70.033 1.00 15.77 163 PRO E N 1
ATOM 22450 C CA . PRO E 1 167 ? 6.254 -86.875 -68.655 1.00 16.17 163 PRO E CA 1
ATOM 22451 C C . PRO E 1 167 ? 7.661 -86.349 -68.524 1.00 15.20 163 PRO E C 1
ATOM 22452 O O . PRO E 1 167 ? 7.962 -85.767 -67.475 1.00 16.42 163 PRO E O 1
ATOM 22463 N N . ASP E 1 168 ? 8.533 -86.518 -69.532 1.00 15.70 164 ASP E N 1
ATOM 22464 C CA . ASP E 1 168 ? 9.948 -86.273 -69.315 1.00 15.80 164 ASP E CA 1
ATOM 22465 C C . ASP E 1 168 ? 10.648 -85.278 -70.231 1.00 13.92 164 ASP E C 1
ATOM 22466 O O . ASP E 1 168 ? 11.698 -84.749 -69.829 1.00 15.53 164 ASP E O 1
ATOM 22475 N N A ASN E 1 169 ? 10.114 -84.977 -71.414 0.50 12.95 165 ASN E N 1
ATOM 22476 N N B ASN E 1 169 ? 10.110 -84.973 -71.410 0.50 13.17 165 ASN E N 1
ATOM 22477 C CA A ASN E 1 169 ? 10.866 -84.101 -72.308 0.50 12.47 165 ASN E CA 1
ATOM 22478 C CA B ASN E 1 169 ? 10.852 -84.096 -72.310 0.50 13.17 165 ASN E CA 1
ATOM 22479 C C A ASN E 1 169 ? 10.914 -82.675 -71.769 0.50 11.59 165 ASN E C 1
ATOM 22480 C C B ASN E 1 169 ? 10.917 -82.674 -71.759 0.50 11.88 165 ASN E C 1
ATOM 22481 O O A ASN E 1 169 ? 10.037 -82.233 -71.025 0.50 13.01 165 ASN E O 1
ATOM 22482 O O B ASN E 1 169 ? 10.060 -82.238 -70.989 0.50 13.03 165 ASN E O 1
ATOM 22503 N N . ILE E 1 170 ? 11.977 -81.964 -72.142 1.00 10.75 166 ILE E N 1
ATOM 22504 C CA . ILE E 1 170 ? 12.236 -80.639 -71.597 1.00 11.89 166 ILE E CA 1
ATOM 22505 C C . ILE E 1 170 ? 11.242 -79.610 -72.119 1.00 10.77 166 ILE E C 1
ATOM 22506 O O . ILE E 1 170 ? 10.859 -79.610 -73.299 1.00 11.73 166 ILE E O 1
ATOM 22523 N N . ILE E 1 171 ? 10.830 -78.719 -71.226 1.00 10.45 167 ILE E N 1
ATOM 22524 C CA . ILE E 1 171 ? 9.980 -77.582 -71.551 1.00 12.83 167 ILE E CA 1
ATOM 22525 C C . ILE E 1 171 ? 10.754 -76.317 -71.217 1.00 11.46 167 ILE E C 1
ATOM 22526 O O . ILE E 1 171 ? 11.292 -76.180 -70.110 1.00 12.04 167 ILE E O 1
ATOM 22542 N N . ILE E 1 172 ? 10.824 -75.408 -72.183 1.00 9.42 168 ILE E N 1
ATOM 22543 C CA . ILE E 1 172 ? 11.538 -74.133 -72.042 1.00 9.71 168 ILE E CA 1
ATOM 22544 C C . ILE E 1 172 ? 10.518 -73.003 -71.991 1.00 8.79 168 ILE E C 1
ATOM 22545 O O . ILE E 1 172 ? 9.639 -72.920 -72.862 1.00 11.02 168 ILE E O 1
ATOM 22561 N N . VAL E 1 173 ? 10.626 -72.154 -70.958 1.00 10.13 169 VAL E N 1
ATOM 22562 C CA . VAL E 1 173 ? 9.659 -71.096 -70.684 1.00 11.09 169 VAL E CA 1
ATOM 22563 C C . VAL E 1 173 ? 10.306 -69.734 -70.905 1.00 10.65 169 VAL E C 1
ATOM 22564 O O . VAL E 1 173 ? 11.357 -69.436 -70.332 1.00 10.58 169 VAL E O 1
ATOM 22577 N N . GLY E 1 174 ? 9.639 -68.893 -71.701 1.00 10.89 170 GLY E N 1
ATOM 22578 C CA . GLY E 1 174 ? 10.096 -67.537 -71.930 1.00 10.67 170 GLY E CA 1
ATOM 22579 C C . GLY E 1 174 ? 10.030 -66.683 -70.681 1.00 11.53 170 GLY E C 1
ATOM 22580 O O . GLY E 1 174 ? 9.313 -66.961 -69.725 1.00 13.09 170 GLY E O 1
ATOM 22584 N N . THR E 1 175 ? 10.797 -65.609 -70.695 1.00 11.85 171 THR E N 1
ATOM 22585 C CA . THR E 1 175 ? 10.922 -64.709 -69.558 1.00 11.60 171 THR E CA 1
ATOM 22586 C C . THR E 1 175 ? 10.628 -63.282 -69.979 1.00 12.05 171 THR E C 1
ATOM 22587 O O . THR E 1 175 ? 10.485 -62.986 -71.170 1.00 11.69 171 THR E O 1
ATOM 22598 N N . PRO E 1 176 ? 10.483 -62.369 -69.013 1.00 11.77 172 PRO E N 1
ATOM 22599 C CA . PRO E 1 176 ? 10.059 -61.007 -69.358 1.00 12.33 172 PRO E CA 1
ATOM 22600 C C . PRO E 1 176 ? 11.076 -60.277 -70.218 1.00 13.00 172 PRO E C 1
ATOM 22601 O O . PRO E 1 176 ? 12.256 -60.614 -70.279 1.00 12.48 172 PRO E O 1
ATOM 22612 N N . THR E 1 177 ? 10.587 -59.233 -70.885 1.00 12.06 173 THR E N 1
ATOM 22613 C CA . THR E 1 177 ? 11.424 -58.328 -71.678 1.00 12.45 173 THR E CA 1
ATOM 22614 C C . THR E 1 177 ? 12.127 -59.087 -72.810 1.00 12.19 173 THR E C 1
ATOM 22615 O O . THR E 1 177 ? 13.345 -59.078 -72.946 1.00 13.22 173 THR E O 1
ATOM 22626 N N . TRP E 1 178 ? 11.308 -59.676 -73.683 1.00 10.63 174 TRP E N 1
ATOM 22627 C CA . TRP E 1 178 ? 11.805 -60.469 -74.803 1.00 10.10 174 TRP E CA 1
ATOM 22628 C C . TRP E 1 178 ? 12.788 -61.553 -74.344 1.00 9.28 174 TRP E C 1
ATOM 22629 O O . TRP E 1 178 ? 13.848 -61.765 -74.934 1.00 11.58 174 TRP E O 1
ATOM 22650 N N . SER E 1 179 ? 12.397 -62.268 -73.288 1.00 10.45 175 SER E N 1
ATOM 22651 C CA . SER E 1 179 ? 13.198 -63.348 -72.716 1.00 10.34 175 SER E CA 1
ATOM 22652 C C . SER E 1 179 ? 14.596 -62.879 -72.325 1.00 10.18 175 SER E C 1
ATOM 22653 O O . SER E 1 179 ? 15.612 -63.529 -72.597 1.00 11.62 175 SER E O 1
ATOM 22661 N N . GLN E 1 180 ? 14.635 -61.769 -71.605 1.00 11.35 176 GLN E N 1
ATOM 22662 C CA . GLN E 1 180 ? 15.861 -61.327 -70.964 1.00 11.59 176 GLN E CA 1
ATOM 22663 C C . GLN E 1 180 ? 15.866 -61.504 -69.460 1.00 14.05 176 GLN E C 1
ATOM 22664 O O . GLN E 1 180 ? 16.936 -61.737 -68.888 1.00 14.14 176 GLN E O 1
ATOM 22678 N N . ASP E 1 181 ? 14.715 -61.396 -68.806 1.00 12.49 177 ASP E N 1
ATOM 22679 C CA . ASP E 1 181 ? 14.697 -61.237 -67.352 1.00 14.27 177 ASP E CA 1
ATOM 22680 C C . ASP E 1 181 ? 14.682 -62.591 -66.639 1.00 13.45 177 ASP E C 1
ATOM 22681 O O . ASP E 1 181 ? 13.795 -62.912 -65.852 1.00 13.21 177 ASP E O 1
ATOM 22690 N N . VAL E 1 182 ? 15.745 -63.364 -66.892 1.00 13.37 178 VAL E N 1
ATOM 22691 C CA . VAL E 1 182 ? 15.876 -64.692 -66.310 1.00 12.55 178 VAL E CA 1
ATOM 22692 C C . VAL E 1 182 ? 16.074 -64.611 -64.804 1.00 14.77 178 VAL E C 1
ATOM 22693 O O . VAL E 1 182 ? 15.821 -65.589 -64.096 1.00 15.12 178 VAL E O 1
ATOM 22706 N N . HIS E 1 183 ? 16.505 -63.458 -64.284 1.00 14.03 179 HIS E N 1
ATOM 22707 C CA . HIS E 1 183 ? 16.611 -63.301 -62.837 1.00 16.67 179 HIS E CA 1
ATOM 22708 C C . HIS E 1 183 ? 15.249 -63.363 -62.156 1.00 17.20 179 HIS E C 1
ATOM 22709 O O . HIS E 1 183 ? 15.156 -63.868 -61.025 1.00 17.94 179 HIS E O 1
ATOM 22723 N N . ASP E 1 184 ? 14.193 -62.888 -62.819 1.00 19.08 180 ASP E N 1
ATOM 22724 C CA . ASP E 1 184 ? 12.863 -62.971 -62.229 1.00 19.24 180 ASP E CA 1
ATOM 22725 C C . ASP E 1 184 ? 12.406 -64.415 -62.100 1.00 19.16 180 ASP E C 1
ATOM 22726 O O . ASP E 1 184 ? 11.801 -64.790 -61.089 1.00 19.90 180 ASP E O 1
ATOM 22735 N N . ALA E 1 185 ? 12.649 -65.227 -63.139 1.00 17.07 181 ALA E N 1
ATOM 22736 C CA . ALA E 1 185 ? 12.351 -66.651 -63.066 1.00 17.17 181 ALA E CA 1
ATOM 22737 C C . ALA E 1 185 ? 13.176 -67.321 -61.980 1.00 16.16 181 ALA E C 1
ATOM 22738 O O . ALA E 1 185 ? 12.659 -68.141 -61.221 1.00 18.90 181 ALA E O 1
ATOM 22745 N N . ALA E 1 186 ? 14.463 -66.984 -61.897 1.00 15.16 182 ALA E N 1
ATOM 22746 C CA . ALA E 1 186 ? 15.336 -67.617 -60.922 1.00 15.57 182 ALA E CA 1
ATOM 22747 C C . ALA E 1 186 ? 14.861 -67.351 -59.505 1.00 15.81 182 ALA E C 1
ATOM 22748 O O . ALA E 1 186 ? 15.012 -68.207 -58.621 1.00 18.42 182 ALA E O 1
ATOM 22755 N N . ASP E 1 187 ? 14.318 -66.155 -59.260 1.00 17.81 183 ASP E N 1
ATOM 22756 C CA . ASP E 1 187 ? 13.828 -65.799 -57.935 1.00 18.67 183 ASP E CA 1
ATOM 22757 C C . ASP E 1 187 ? 12.462 -66.399 -57.621 1.00 19.19 183 ASP E C 1
ATOM 22758 O O . ASP E 1 187 ? 12.038 -66.387 -56.461 1.00 21.39 183 ASP E O 1
ATOM 22767 N N . ASN E 1 188 ? 11.752 -66.925 -58.611 1.00 17.08 184 ASN E N 1
ATOM 22768 C CA . ASN E 1 188 ? 10.419 -67.481 -58.391 1.00 16.30 184 ASN E CA 1
ATOM 22769 C C . ASN E 1 188 ? 10.228 -68.605 -59.398 1.00 16.67 184 ASN E C 1
ATOM 22770 O O . ASN E 1 188 ? 9.393 -68.525 -60.298 1.00 15.77 184 ASN E O 1
ATOM 22781 N N . PRO E 1 189 ? 10.998 -69.678 -59.269 1.00 15.52 185 PRO E N 1
ATOM 22782 C CA . PRO E 1 189 ? 11.021 -70.707 -60.317 1.00 15.30 185 PRO E CA 1
ATOM 22783 C C . PRO E 1 189 ? 9.772 -71.573 -60.322 1.00 18.46 185 PRO E C 1
ATOM 22784 O O . PRO E 1 189 ? 9.042 -71.677 -59.332 1.00 18.00 185 PRO E O 1
ATOM 22795 N N . LEU E 1 190 ? 9.545 -72.199 -61.472 1.00 17.40 186 LEU E N 1
ATOM 22796 C CA . LEU E 1 190 ? 8.507 -73.210 -61.586 1.00 17.36 186 LEU E CA 1
ATOM 22797 C C . LEU E 1 190 ? 8.919 -74.472 -60.829 1.00 20.03 186 LEU E C 1
ATOM 22798 O O . LEU E 1 190 ? 10.074 -74.878 -60.883 1.00 22.70 186 LEU E O 1
ATOM 22814 N N . PRO E 1 191 ? 7.989 -75.130 -60.138 1.00 24.08 187 PRO E N 1
ATOM 22815 C CA . PRO E 1 191 ? 8.356 -76.261 -59.278 1.00 25.97 187 PRO E CA 1
ATOM 22816 C C . PRO E 1 191 ? 8.489 -77.599 -59.991 1.00 26.28 187 PRO E C 1
ATOM 22817 O O . PRO E 1 191 ? 8.639 -78.618 -59.311 1.00 34.44 187 PRO E O 1
ATOM 22828 N N A TYR E 1 192 ? 8.495 -77.620 -61.314 0.54 21.92 188 TYR E N 1
ATOM 22829 N N B TYR E 1 192 ? 8.447 -77.618 -61.323 0.46 21.25 188 TYR E N 1
ATOM 22830 C CA A TYR E 1 192 ? 8.430 -78.844 -62.093 0.54 21.54 188 TYR E CA 1
ATOM 22831 C CA B TYR E 1 192 ? 8.414 -78.850 -62.092 0.46 19.66 188 TYR E CA 1
ATOM 22832 C C A TYR E 1 192 ? 9.818 -79.292 -62.542 0.54 20.00 188 TYR E C 1
ATOM 22833 C C B TYR E 1 192 ? 9.824 -79.307 -62.475 0.46 18.98 188 TYR E C 1
ATOM 22834 O O A TYR E 1 192 ? 10.753 -78.492 -62.651 0.54 18.82 188 TYR E O 1
ATOM 22835 O O B TYR E 1 192 ? 10.775 -78.519 -62.509 0.46 17.63 188 TYR E O 1
ATOM 22870 N N . SER E 1 193 ? 9.935 -80.597 -62.807 1.00 17.11 189 SER E N 1
ATOM 22871 C CA . SER E 1 193 ? 11.170 -81.166 -63.321 1.00 16.36 189 SER E CA 1
ATOM 22872 C C . SER E 1 193 ? 11.360 -80.844 -64.804 1.00 13.03 189 SER E C 1
ATOM 22873 O O . SER E 1 193 ? 10.407 -80.587 -65.549 1.00 14.43 189 SER E O 1
ATOM 22882 N N . ASN E 1 194 ? 12.634 -80.843 -65.226 1.00 13.61 190 ASN E N 1
ATOM 22883 C CA . ASN E 1 194 ? 13.008 -80.709 -66.648 1.00 12.41 190 ASN E CA 1
ATOM 22884 C C . ASN E 1 194 ? 12.439 -79.445 -67.287 1.00 11.42 190 ASN E C 1
ATOM 22885 O O . ASN E 1 194 ? 11.919 -79.461 -68.400 1.00 12.16 190 ASN E O 1
ATOM 22896 N N . ILE E 1 195 ? 12.597 -78.337 -66.568 1.00 12.16 191 ILE E N 1
ATOM 22897 C CA . ILE E 1 195 ? 12.223 -77.010 -67.043 1.00 11.58 191 ILE E CA 1
ATOM 22898 C C . ILE E 1 195 ? 13.496 -76.209 -67.244 1.00 11.40 191 ILE E C 1
ATOM 22899 O O . ILE E 1 195 ? 14.401 -76.255 -66.411 1.00 12.99 191 ILE E O 1
ATOM 22915 N N . MET E 1 196 ? 13.541 -75.437 -68.320 1.00 11.47 192 MET E N 1
ATOM 22916 C CA . MET E 1 196 ? 14.582 -74.444 -68.537 1.00 11.21 192 MET E CA 1
ATOM 22917 C C . MET E 1 196 ? 13.916 -73.109 -68.846 1.00 11.55 192 MET E C 1
ATOM 22918 O O . MET E 1 196 ? 12.739 -73.050 -69.216 1.00 12.19 192 MET E O 1
ATOM 22932 N N . TYR E 1 197 ? 14.696 -72.038 -68.748 1.00 11.40 193 TYR E N 1
ATOM 22933 C CA . TYR E 1 197 ? 14.213 -70.681 -68.988 1.00 10.76 193 TYR E CA 1
ATOM 22934 C C . TYR E 1 197 ? 14.971 -70.063 -70.151 1.00 9.95 193 TYR E C 1
ATOM 22935 O O . TYR E 1 197 ? 16.195 -70.205 -70.250 1.00 11.43 193 TYR E O 1
ATOM 22953 N N . ALA E 1 198 ? 14.224 -69.407 -71.041 1.00 10.05 194 ALA E N 1
ATOM 22954 C CA . ALA E 1 198 ? 14.806 -68.868 -72.258 1.00 11.05 194 ALA E CA 1
ATOM 22955 C C . ALA E 1 198 ? 15.505 -67.540 -72.002 1.00 10.16 194 ALA E C 1
ATOM 22956 O O . ALA E 1 198 ? 15.027 -66.695 -71.236 1.00 12.32 194 ALA E O 1
ATOM 22963 N N . LEU E 1 199 ? 16.631 -67.365 -72.677 1.00 10.44 195 LEU E N 1
ATOM 22964 C CA . LEU E 1 199 ? 17.375 -66.113 -72.745 1.00 10.09 195 LEU E CA 1
ATOM 22965 C C . LEU E 1 199 ? 17.601 -65.808 -74.219 1.00 10.88 195 LEU E C 1
ATOM 22966 O O . LEU E 1 199 ? 18.142 -66.646 -74.949 1.00 10.60 195 LEU E O 1
ATOM 22982 N N . HIS E 1 200 ? 17.225 -64.599 -74.642 1.00 11.37 196 HIS E N 1
ATOM 22983 C CA . HIS E 1 200 ? 17.434 -64.141 -76.012 1.00 9.96 196 HIS E CA 1
ATOM 22984 C C . HIS E 1 200 ? 18.299 -62.887 -76.002 1.00 9.15 196 HIS E C 1
ATOM 22985 O O . HIS E 1 200 ? 18.007 -61.930 -75.273 1.00 11.92 196 HIS E O 1
ATOM 23000 N N . PHE E 1 201 ? 19.349 -62.885 -76.819 1.00 10.02 197 PHE E N 1
ATOM 23001 C CA . PHE E 1 201 ? 20.242 -61.730 -76.904 1.00 10.39 197 PHE E CA 1
ATOM 23002 C C . PHE E 1 201 ? 20.556 -61.448 -78.370 1.00 11.74 197 PHE E C 1
ATOM 23003 O O . PHE E 1 201 ? 20.486 -62.336 -79.238 1.00 10.80 197 PHE E O 1
ATOM 23020 N N . TYR E 1 202 ? 20.907 -60.184 -78.637 1.00 11.25 198 TYR E N 1
ATOM 23021 C CA . TYR E 1 202 ? 21.333 -59.723 -79.961 1.00 10.82 198 TYR E CA 1
ATOM 23022 C C . TYR E 1 202 ? 22.627 -58.956 -79.735 1.00 10.32 198 TYR E C 1
ATOM 23023 O O . TYR E 1 202 ? 22.650 -58.006 -78.955 1.00 12.33 198 TYR E O 1
ATOM 23041 N N . ALA E 1 203 ? 23.698 -59.384 -80.406 1.00 10.91 199 ALA E N 1
ATOM 23042 C CA . ALA E 1 203 ? 25.048 -58.945 -80.090 1.00 11.86 199 ALA E CA 1
ATOM 23043 C C . ALA E 1 203 ? 25.263 -57.455 -80.314 1.00 13.41 199 ALA E C 1
ATOM 23044 O O . ALA E 1 203 ? 26.170 -56.891 -79.691 1.00 14.02 199 ALA E O 1
ATOM 23051 N N . GLY E 1 204 ? 24.460 -56.814 -81.176 1.00 12.94 200 GLY E N 1
ATOM 23052 C CA . GLY E 1 204 ? 24.552 -55.385 -81.353 1.00 13.86 200 GLY E CA 1
ATOM 23053 C C . GLY E 1 204 ? 23.859 -54.559 -80.306 1.00 15.57 200 GLY E C 1
ATOM 23054 O O . GLY E 1 204 ? 23.965 -53.328 -80.334 1.00 16.40 200 GLY E O 1
ATOM 23058 N N . THR E 1 205 ? 23.177 -55.186 -79.376 1.00 12.99 201 THR E N 1
ATOM 23059 C CA . THR E 1 205 ? 22.411 -54.486 -78.356 1.00 12.48 201 THR E CA 1
ATOM 23060 C C . THR E 1 205 ? 22.756 -54.908 -76.943 1.00 13.21 201 THR E C 1
ATOM 23061 O O . THR E 1 205 ? 22.761 -54.060 -76.051 1.00 16.19 201 THR E O 1
ATOM 23072 N N . HIS E 1 206 ? 23.067 -56.185 -76.724 1.00 13.31 202 HIS E N 1
ATOM 23073 C CA . HIS E 1 206 ? 23.218 -56.740 -75.390 1.00 13.31 202 HIS E CA 1
ATOM 23074 C C . HIS E 1 206 ? 24.652 -57.190 -75.159 1.00 12.65 202 HIS E C 1
ATOM 23075 O O . HIS E 1 206 ? 25.294 -57.765 -76.044 1.00 14.22 202 HIS E O 1
ATOM 23089 N N . GLY E 1 207 ? 25.135 -56.944 -73.955 1.00 14.69 203 GLY E N 1
ATOM 23090 C CA . GLY E 1 207 ? 26.498 -57.280 -73.597 1.00 18.07 203 GLY E CA 1
ATOM 23091 C C . GLY E 1 207 ? 26.636 -57.747 -72.165 1.00 17.29 203 GLY E C 1
ATOM 23092 O O . GLY E 1 207 ? 25.863 -58.595 -71.705 1.00 15.86 203 GLY E O 1
ATOM 23096 N N . GLN E 1 208 ? 27.611 -57.193 -71.441 1.00 15.84 204 GLN E N 1
ATOM 23097 C CA . GLN E 1 208 ? 27.986 -57.777 -70.163 1.00 17.55 204 GLN E CA 1
ATOM 23098 C C . GLN E 1 208 ? 26.850 -57.740 -69.150 1.00 17.42 204 GLN E C 1
ATOM 23099 O O . GLN E 1 208 ? 26.720 -58.663 -68.340 1.00 19.07 204 GLN E O 1
ATOM 23113 N N . SER E 1 209 ? 26.017 -56.687 -69.162 1.00 15.48 205 SER E N 1
ATOM 23114 C CA . SER E 1 209 ? 24.973 -56.612 -68.148 1.00 15.75 205 SER E CA 1
ATOM 23115 C C . SER E 1 209 ? 23.985 -57.767 -68.268 1.00 15.36 205 SER E C 1
ATOM 23116 O O . SER E 1 209 ? 23.429 -58.221 -67.262 1.00 17.29 205 SER E O 1
ATOM 23124 N N . LEU E 1 210 ? 23.760 -58.265 -69.484 1.00 14.55 206 LEU E N 1
ATOM 23125 C CA . LEU E 1 210 ? 22.859 -59.386 -69.664 1.00 13.11 206 LEU E CA 1
ATOM 23126 C C . LEU E 1 210 ? 23.559 -60.681 -69.274 1.00 13.14 206 LEU E C 1
ATOM 23127 O O . LEU E 1 210 ? 22.935 -61.564 -68.680 1.00 14.26 206 LEU E O 1
ATOM 23143 N N . ARG E 1 211 ? 24.859 -60.809 -69.580 1.00 13.78 207 ARG E N 1
ATOM 23144 C CA . ARG E 1 211 ? 25.628 -61.945 -69.066 1.00 14.26 207 ARG E CA 1
ATOM 23145 C C . ARG E 1 211 ? 25.588 -61.981 -67.542 1.00 17.07 207 ARG E C 1
ATOM 23146 O O . ARG E 1 211 ? 25.469 -63.058 -66.952 1.00 15.92 207 ARG E O 1
ATOM 23167 N N . ASP E 1 212 ? 25.641 -60.804 -66.883 1.00 19.57 208 ASP E N 1
ATOM 23168 C CA . ASP E 1 212 ? 25.540 -60.757 -65.423 1.00 20.93 208 ASP E CA 1
ATOM 23169 C C . ASP E 1 212 ? 24.198 -61.299 -64.932 1.00 20.80 208 ASP E C 1
ATOM 23170 O O . ASP E 1 212 ? 24.152 -62.040 -63.939 1.00 21.22 208 ASP E O 1
ATOM 23179 N N . LYS E 1 213 ? 23.098 -60.956 -65.616 1.00 19.75 209 LYS E N 1
ATOM 23180 C CA . LYS E 1 213 ? 21.791 -61.488 -65.237 1.00 19.47 209 LYS E CA 1
ATOM 23181 C C . LYS E 1 213 ? 21.774 -63.006 -65.371 1.00 16.81 209 LYS E C 1
ATOM 23182 O O . LYS E 1 213 ? 21.161 -63.709 -64.556 1.00 16.57 209 LYS E O 1
ATOM 23201 N N . ILE E 1 214 ? 22.399 -63.528 -66.430 1.00 14.36 210 ILE E N 1
ATOM 23202 C CA . ILE E 1 214 ? 22.444 -64.974 -66.639 1.00 12.83 210 ILE E CA 1
ATOM 23203 C C . ILE E 1 214 ? 23.222 -65.657 -65.518 1.00 13.10 210 ILE E C 1
ATOM 23204 O O . ILE E 1 214 ? 22.765 -66.652 -64.947 1.00 14.07 210 ILE E O 1
ATOM 23220 N N . ASP E 1 215 ? 24.418 -65.150 -65.194 1.00 14.06 211 ASP E N 1
ATOM 23221 C CA . ASP E 1 215 ? 25.182 -65.732 -64.090 1.00 14.04 211 ASP E CA 1
ATOM 23222 C C . ASP E 1 215 ? 24.390 -65.689 -62.787 1.00 14.58 211 ASP E C 1
ATOM 23223 O O . ASP E 1 215 ? 24.464 -66.617 -61.976 1.00 17.27 211 ASP E O 1
ATOM 23232 N N . TYR E 1 216 ? 23.631 -64.607 -62.551 1.00 15.43 212 TYR E N 1
ATOM 23233 C CA . TYR E 1 216 ? 22.800 -64.558 -61.346 1.00 16.22 212 TYR E CA 1
ATOM 23234 C C . TYR E 1 216 ? 21.773 -65.687 -61.358 1.00 14.64 212 TYR E C 1
ATOM 23235 O O . TYR E 1 216 ? 21.623 -66.433 -60.383 1.00 16.80 212 TYR E O 1
ATOM 23253 N N . ALA E 1 217 ? 21.068 -65.842 -62.475 1.00 14.86 213 ALA E N 1
ATOM 23254 C CA . ALA E 1 217 ? 20.064 -66.894 -62.558 1.00 15.25 213 ALA E CA 1
ATOM 23255 C C . ALA E 1 217 ? 20.693 -68.258 -62.330 1.00 14.70 213 ALA E C 1
ATOM 23256 O O . ALA E 1 217 ? 20.141 -69.098 -61.607 1.00 15.55 213 ALA E O 1
ATOM 23263 N N . LEU E 1 218 ? 21.835 -68.518 -62.969 1.00 14.56 214 LEU E N 1
ATOM 23264 C CA . LEU E 1 218 ? 22.479 -69.816 -62.796 1.00 14.07 214 LEU E CA 1
ATOM 23265 C C . LEU E 1 218 ? 22.860 -70.045 -61.339 1.00 15.64 214 LEU E C 1
ATOM 23266 O O . LEU E 1 218 ? 22.795 -71.184 -60.861 1.00 16.64 214 LEU E O 1
ATOM 23282 N N . SER E 1 219 ? 23.263 -68.980 -60.624 1.00 17.28 215 SER E N 1
ATOM 23283 C CA . SER E 1 219 ? 23.638 -69.104 -59.222 1.00 17.18 215 SER E CA 1
ATOM 23284 C C . SER E 1 219 ? 22.464 -69.544 -58.354 1.00 16.99 215 SER E C 1
ATOM 23285 O O . SER E 1 219 ? 22.676 -70.085 -57.257 1.00 19.69 215 SER E O 1
ATOM 23293 N N . LYS E 1 220 ? 21.238 -69.314 -58.810 1.00 17.70 216 LYS E N 1
ATOM 23294 C CA A LYS E 1 220 ? 20.045 -69.733 -58.089 0.47 18.42 216 LYS E CA 1
ATOM 23295 C CA B LYS E 1 220 ? 20.045 -69.734 -58.089 0.53 18.52 216 LYS E CA 1
ATOM 23296 C C . LYS E 1 220 ? 19.580 -71.132 -58.477 1.00 17.95 216 LYS E C 1
ATOM 23297 O O . LYS E 1 220 ? 18.563 -71.605 -57.956 1.00 18.97 216 LYS E O 1
ATOM 23334 N N . GLY E 1 221 ? 20.295 -71.804 -59.361 1.00 16.20 217 GLY E N 1
ATOM 23335 C CA . GLY E 1 221 ? 20.038 -73.198 -59.657 1.00 17.81 217 GLY E CA 1
ATOM 23336 C C . GLY E 1 221 ? 19.084 -73.478 -60.787 1.00 15.96 217 GLY E C 1
ATOM 23337 O O . GLY E 1 221 ? 18.692 -74.631 -60.958 1.00 18.11 217 GLY E O 1
ATOM 23341 N N . VAL E 1 222 ? 18.683 -72.457 -61.559 1.00 16.20 218 VAL E N 1
ATOM 23342 C CA . VAL E 1 222 ? 17.818 -72.666 -62.711 1.00 14.83 218 VAL E CA 1
ATOM 23343 C C . VAL E 1 222 ? 18.681 -72.885 -63.947 1.00 14.42 218 VAL E C 1
ATOM 23344 O O . VAL E 1 222 ? 19.823 -72.440 -64.027 1.00 14.48 218 VAL E O 1
ATOM 23357 N N . ALA E 1 223 ? 18.106 -73.552 -64.944 1.00 13.34 219 ALA E N 1
ATOM 23358 C CA . ALA E 1 223 ? 18.776 -73.850 -66.199 1.00 12.84 219 ALA E CA 1
ATOM 23359 C C . ALA E 1 223 ? 18.339 -72.839 -67.248 1.00 11.79 219 ALA E C 1
ATOM 23360 O O . ALA E 1 223 ? 17.163 -72.467 -67.310 1.00 13.56 219 ALA E O 1
ATOM 23367 N N . ILE E 1 224 ? 19.282 -72.436 -68.095 1.00 11.43 220 ILE E N 1
ATOM 23368 C CA . ILE E 1 224 ? 19.084 -71.407 -69.112 1.00 11.21 220 ILE E CA 1
ATOM 23369 C C . ILE E 1 224 ? 19.400 -71.996 -70.480 1.00 11.14 220 ILE E C 1
ATOM 23370 O O . ILE E 1 224 ? 20.456 -72.606 -70.665 1.00 12.89 220 ILE E O 1
ATOM 23386 N N . PHE E 1 225 ? 18.509 -71.778 -71.444 1.00 11.14 221 PHE E N 1
ATOM 23387 C CA . PHE E 1 225 ? 18.709 -72.192 -72.832 1.00 10.27 221 PHE E CA 1
ATOM 23388 C C . PHE E 1 225 ? 18.547 -70.940 -73.685 1.00 10.74 221 PHE E C 1
ATOM 23389 O O . PHE E 1 225 ? 17.519 -70.276 -73.601 1.00 10.98 221 PHE E O 1
ATOM 23406 N N . VAL E 1 226 ? 19.563 -70.594 -74.470 1.00 11.82 222 VAL E N 1
ATOM 23407 C CA . VAL E 1 226 ? 19.467 -69.447 -75.381 1.00 10.71 222 VAL E CA 1
ATOM 23408 C C . VAL E 1 226 ? 18.756 -69.969 -76.634 1.00 9.97 222 VAL E C 1
ATOM 23409 O O . VAL E 1 226 ? 19.387 -70.325 -77.638 1.00 10.60 222 VAL E O 1
ATOM 23422 N N . THR E 1 227 ? 17.432 -69.984 -76.609 1.00 9.86 223 THR E N 1
ATOM 23423 C CA . THR E 1 227 ? 16.696 -70.540 -77.736 1.00 9.85 223 THR E CA 1
ATOM 23424 C C . THR E 1 227 ? 16.725 -69.618 -78.938 1.00 10.52 223 THR E C 1
ATOM 23425 O O . THR E 1 227 ? 16.351 -70.045 -80.032 1.00 9.94 223 THR E O 1
ATOM 23436 N N . GLU E 1 228 ? 17.167 -68.369 -78.771 1.00 9.76 224 GLU E N 1
ATOM 23437 C CA . GLU E 1 228 ? 17.279 -67.475 -79.923 1.00 10.42 224 GLU E CA 1
ATOM 23438 C C . GLU E 1 228 ? 18.323 -66.406 -79.638 1.00 9.69 224 GLU E C 1
ATOM 23439 O O . GLU E 1 228 ? 18.256 -65.737 -78.605 1.00 11.23 224 GLU E O 1
ATOM 23451 N N . TRP E 1 229 ? 19.251 -66.206 -80.577 1.00 10.10 225 TRP E N 1
ATOM 23452 C CA . TRP E 1 229 ? 20.172 -65.073 -80.501 1.00 10.57 225 TRP E CA 1
ATOM 23453 C C . TRP E 1 229 ? 20.553 -64.649 -81.907 1.00 10.14 225 TRP E C 1
ATOM 23454 O O . TRP E 1 229 ? 20.531 -65.448 -82.835 1.00 11.21 225 TRP E O 1
ATOM 23475 N N . GLY E 1 230 ? 20.876 -63.376 -82.072 1.00 11.10 226 GLY E N 1
ATOM 23476 C CA . GLY E 1 230 ? 21.331 -62.886 -83.354 1.00 11.93 226 GLY E CA 1
ATOM 23477 C C . GLY E 1 230 ? 22.655 -62.159 -83.254 1.00 11.23 226 GLY E C 1
ATOM 23478 O O . GLY E 1 230 ? 23.002 -61.594 -82.214 1.00 12.19 226 GLY E O 1
ATOM 23482 N N . THR E 1 231 ? 23.384 -62.146 -84.385 1.00 11.03 227 THR E N 1
ATOM 23483 C CA . THR E 1 231 ? 24.616 -61.374 -84.517 1.00 12.71 227 THR E CA 1
ATOM 23484 C C . THR E 1 231 ? 24.337 -59.899 -84.784 1.00 12.62 227 THR E C 1
ATOM 23485 O O . THR E 1 231 ? 25.267 -59.081 -84.736 1.00 13.75 227 THR E O 1
ATOM 23496 N N . SER E 1 232 ? 23.089 -59.555 -85.089 1.00 12.57 228 SER E N 1
ATOM 23497 C CA . SER E 1 232 ? 22.646 -58.201 -85.383 1.00 11.91 228 SER E CA 1
ATOM 23498 C C . SER E 1 232 ? 22.324 -57.460 -84.079 1.00 12.51 228 SER E C 1
ATOM 23499 O O . SER E 1 232 ? 22.509 -57.978 -82.972 1.00 12.14 228 SER E O 1
ATOM 23507 N N . ASP E 1 233 ? 21.863 -56.215 -84.201 1.00 12.30 229 ASP E N 1
ATOM 23508 C CA . ASP E 1 233 ? 21.196 -55.541 -83.095 1.00 12.04 229 ASP E CA 1
ATOM 23509 C C . ASP E 1 233 ? 19.815 -56.160 -82.901 1.00 13.13 229 ASP E C 1
ATOM 23510 O O . ASP E 1 233 ? 19.387 -57.071 -83.645 1.00 11.25 229 ASP E O 1
ATOM 23519 N N . ALA E 1 234 ? 19.127 -55.717 -81.844 1.00 12.28 230 ALA E N 1
ATOM 23520 C CA . ALA E 1 234 ? 17.853 -56.339 -81.490 1.00 12.41 230 ALA E CA 1
ATOM 23521 C C . ALA E 1 234 ? 16.834 -56.216 -82.615 1.00 12.34 230 ALA E C 1
ATOM 23522 O O . ALA E 1 234 ? 15.977 -57.096 -82.787 1.00 12.96 230 ALA E O 1
ATOM 23529 N N . SER E 1 235 ? 16.887 -55.126 -83.380 1.00 12.81 231 SER E N 1
ATOM 23530 C CA . SER E 1 235 ? 15.909 -54.918 -84.447 1.00 13.72 231 SER E CA 1
ATOM 23531 C C . SER E 1 235 ? 16.192 -55.737 -85.695 1.00 13.17 231 SER E C 1
ATOM 23532 O O . SER E 1 235 ? 15.333 -55.791 -86.577 1.00 14.24 231 SER E O 1
ATOM 23540 N N . GLY E 1 236 ? 17.351 -56.386 -85.779 1.00 13.67 232 GLY E N 1
ATOM 23541 C CA . GLY E 1 236 ? 17.708 -57.132 -86.969 1.00 14.48 232 GLY E CA 1
ATOM 23542 C C . GLY E 1 236 ? 18.555 -56.369 -87.952 1.00 15.65 232 GLY E C 1
ATOM 23543 O O . GLY E 1 236 ? 18.643 -56.761 -89.122 1.00 17.83 232 GLY E O 1
ATOM 23547 N N B ASN E 1 237 ? 19.183 -55.286 -87.517 1.00 18.30 233 ASN E N 1
ATOM 23548 C CA B ASN E 1 237 ? 19.988 -54.457 -88.389 1.00 20.74 233 ASN E CA 1
ATOM 23549 C C B ASN E 1 237 ? 21.393 -54.320 -87.825 1.00 18.60 233 ASN E C 1
ATOM 23550 O O B ASN E 1 237 ? 21.688 -54.732 -86.702 1.00 23.70 233 ASN E O 1
ATOM 23561 N N . GLY E 1 238 ? 22.269 -53.773 -88.649 1.00 21.70 234 GLY E N 1
ATOM 23562 C CA . GLY E 1 238 ? 23.604 -53.446 -88.228 1.00 24.03 234 GLY E CA 1
ATOM 23563 C C . GLY E 1 238 ? 24.509 -54.655 -88.224 1.00 21.71 234 GLY E C 1
ATOM 23564 O O . GLY E 1 238 ? 24.073 -55.808 -88.218 1.00 23.64 234 GLY E O 1
ATOM 23569 N N . GLY E 1 239 ? 25.798 -54.379 -88.217 1.00 23.25 235 GLY E N 1
ATOM 23570 C CA . GLY E 1 239 ? 26.775 -55.431 -88.137 1.00 26.10 235 GLY E CA 1
ATOM 23571 C C . GLY E 1 239 ? 26.744 -56.277 -89.385 1.00 25.85 235 GLY E C 1
ATOM 23572 O O . GLY E 1 239 ? 26.579 -55.765 -90.500 1.00 27.20 235 GLY E O 1
ATOM 23576 N N . PRO E 1 240 ? 26.865 -57.605 -89.223 1.00 21.67 236 PRO E N 1
ATOM 23577 C CA . PRO E 1 240 ? 26.863 -58.326 -87.936 1.00 20.18 236 PRO E CA 1
ATOM 23578 C C . PRO E 1 240 ? 27.979 -57.924 -86.969 1.00 18.59 236 PRO E C 1
ATOM 23579 O O . PRO E 1 240 ? 29.041 -57.474 -87.377 1.00 22.23 236 PRO E O 1
ATOM 23590 N N . PHE E 1 241 ? 27.703 -58.064 -85.675 1.00 16.19 237 PHE E N 1
ATOM 23591 C CA . PHE E 1 241 ? 28.608 -57.612 -84.618 1.00 15.88 237 PHE E CA 1
ATOM 23592 C C . PHE E 1 241 ? 29.411 -58.818 -84.151 1.00 17.13 237 PHE E C 1
ATOM 23593 O O . PHE E 1 241 ? 29.099 -59.469 -83.160 1.00 15.62 237 PHE E O 1
ATOM 23610 N N . LEU E 1 242 ? 30.478 -59.110 -84.889 1.00 18.04 238 LEU E N 1
ATOM 23611 C CA . LEU E 1 242 ? 31.140 -60.403 -84.724 1.00 19.05 238 LEU E CA 1
ATOM 23612 C C . LEU E 1 242 ? 32.022 -60.459 -83.473 1.00 17.95 238 LEU E C 1
ATOM 23613 O O . LEU E 1 242 ? 32.090 -61.508 -82.822 1.00 19.42 238 LEU E O 1
ATOM 23629 N N . ASN E 1 243 ? 32.690 -59.360 -83.095 1.00 19.95 239 ASN E N 1
ATOM 23630 C CA A ASN E 1 243 ? 33.465 -59.365 -81.857 0.51 20.18 239 ASN E CA 1
ATOM 23631 C CA B ASN E 1 243 ? 33.465 -59.348 -81.855 0.49 20.55 239 ASN E CA 1
ATOM 23632 C C . ASN E 1 243 ? 32.569 -59.612 -80.647 1.00 17.83 239 ASN E C 1
ATOM 23633 O O . ASN E 1 243 ? 32.877 -60.459 -79.795 1.00 17.96 239 ASN E O 1
ATOM 23654 N N . GLU E 1 244 ? 31.442 -58.891 -80.554 1.00 16.92 240 GLU E N 1
ATOM 23655 C CA . GLU E 1 244 ? 30.553 -59.110 -79.425 1.00 15.75 240 GLU E CA 1
ATOM 23656 C C . GLU E 1 244 ? 29.920 -60.489 -79.504 1.00 14.13 240 GLU E C 1
ATOM 23657 O O . GLU E 1 244 ? 29.692 -61.124 -78.475 1.00 15.45 240 GLU E O 1
ATOM 23669 N N . SER E 1 245 ? 29.606 -60.963 -80.719 1.00 13.50 241 SER E N 1
ATOM 23670 C CA . SER E 1 245 ? 29.065 -62.309 -80.858 1.00 14.00 241 SER E CA 1
ATOM 23671 C C . SER E 1 245 ? 30.039 -63.347 -80.328 1.00 14.47 241 SER E C 1
ATOM 23672 O O . SER E 1 245 ? 29.633 -64.310 -79.661 1.00 15.13 241 SER E O 1
ATOM 23680 N N . GLN E 1 246 ? 31.336 -63.156 -80.587 1.00 13.87 242 GLN E N 1
ATOM 23681 C CA . GLN E 1 246 ? 32.310 -64.118 -80.100 1.00 15.68 242 GLN E CA 1
ATOM 23682 C C . GLN E 1 246 ? 32.363 -64.097 -78.581 1.00 16.04 242 GLN E C 1
ATOM 23683 O O . GLN E 1 246 ? 32.476 -65.149 -77.945 1.00 16.63 242 GLN E O 1
ATOM 23697 N N . LYS E 1 247 ? 32.285 -62.911 -77.971 1.00 15.90 243 LYS E N 1
ATOM 23698 C CA . LYS E 1 247 ? 32.243 -62.858 -76.511 1.00 14.97 243 LYS E CA 1
ATOM 23699 C C . LYS E 1 247 ? 31.061 -63.657 -75.970 1.00 13.70 243 LYS E C 1
ATOM 23700 O O . LYS E 1 247 ? 31.189 -64.373 -74.968 1.00 14.05 243 LYS E O 1
ATOM 23719 N N . TRP E 1 248 ? 29.900 -63.536 -76.622 1.00 13.12 244 TRP E N 1
ATOM 23720 C CA . TRP E 1 248 ? 28.718 -64.287 -76.211 1.00 13.29 244 TRP E CA 1
ATOM 23721 C C . TRP E 1 248 ? 28.908 -65.792 -76.403 1.00 13.34 244 TRP E C 1
ATOM 23722 O O . TRP E 1 248 ? 28.527 -66.584 -75.533 1.00 14.31 244 TRP E O 1
ATOM 23743 N N . ILE E 1 249 ? 29.461 -66.209 -77.546 1.00 14.07 245 ILE E N 1
ATOM 23744 C CA . ILE E 1 249 ? 29.692 -67.637 -77.784 1.00 14.47 245 ILE E CA 1
ATOM 23745 C C . ILE E 1 249 ? 30.677 -68.201 -76.761 1.00 15.09 245 ILE E C 1
ATOM 23746 O O . ILE E 1 249 ? 30.480 -69.302 -76.215 1.00 15.33 245 ILE E O 1
ATOM 23762 N N . ASP E 1 250 ? 31.737 -67.443 -76.451 1.00 16.41 246 ASP E N 1
ATOM 23763 C CA . ASP E 1 250 ? 32.698 -67.905 -75.447 1.00 17.26 246 ASP E CA 1
ATOM 23764 C C . ASP E 1 250 ? 32.040 -68.026 -74.073 1.00 16.10 246 ASP E C 1
ATOM 23765 O O . ASP E 1 250 ? 32.297 -68.983 -73.338 1.00 17.58 246 ASP E O 1
ATOM 23774 N N . PHE E 1 251 ? 31.172 -67.063 -73.724 1.00 14.05 247 PHE E N 1
ATOM 23775 C CA . PHE E 1 251 ? 30.419 -67.102 -72.469 1.00 14.12 247 PHE E CA 1
ATOM 23776 C C . PHE E 1 251 ? 29.520 -68.329 -72.417 1.00 14.30 247 PHE E C 1
ATOM 23777 O O . PHE E 1 251 ? 29.494 -69.044 -71.414 1.00 14.79 247 PHE E O 1
ATOM 23794 N N . MET E 1 252 ? 28.781 -68.591 -73.499 1.00 14.53 248 MET E N 1
ATOM 23795 C CA . MET E 1 252 ? 27.897 -69.750 -73.508 1.00 13.78 248 MET E CA 1
ATOM 23796 C C . MET E 1 252 ? 28.680 -71.050 -73.415 1.00 14.60 248 MET E C 1
ATOM 23797 O O . MET E 1 252 ? 28.243 -71.996 -72.740 1.00 15.31 248 MET E O 1
ATOM 23811 N N . ASN E 1 253 ? 29.837 -71.123 -74.078 1.00 15.66 249 ASN E N 1
ATOM 23812 C CA A ASN E 1 253 ? 30.679 -72.309 -73.949 0.49 16.72 249 ASN E CA 1
ATOM 23813 C CA B ASN E 1 253 ? 30.682 -72.309 -73.953 0.51 15.94 249 ASN E CA 1
ATOM 23814 C C . ASN E 1 253 ? 31.139 -72.491 -72.508 1.00 17.15 249 ASN E C 1
ATOM 23815 O O . ASN E 1 253 ? 31.056 -73.590 -71.949 1.00 18.96 249 ASN E O 1
ATOM 23836 N N . SER E 1 254 ? 31.610 -71.408 -71.884 1.00 18.17 250 SER E N 1
ATOM 23837 C CA . SER E 1 254 ? 32.114 -71.464 -70.522 1.00 20.98 250 SER E CA 1
ATOM 23838 C C . SER E 1 254 ? 31.037 -71.899 -69.539 1.00 17.82 250 SER E C 1
ATOM 23839 O O . SER E 1 254 ? 31.322 -72.630 -68.587 1.00 21.34 250 SER E O 1
ATOM 23847 N N . ARG E 1 255 ? 29.801 -71.430 -69.729 1.00 16.75 251 ARG E N 1
ATOM 23848 C CA . ARG E 1 255 ? 28.694 -71.765 -68.844 1.00 16.97 251 ARG E CA 1
ATOM 23849 C C . ARG E 1 255 ? 27.920 -7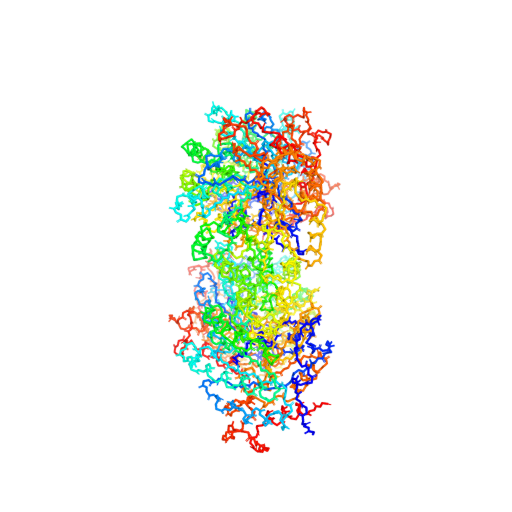2.991 -69.318 1.00 17.95 251 ARG E C 1
ATOM 23850 O O . ARG E 1 255 ? 26.906 -73.355 -68.709 1.00 17.67 251 ARG E O 1
ATOM 23871 N N . ASN E 1 256 ? 28.397 -73.643 -70.370 1.00 17.93 252 ASN E N 1
ATOM 23872 C CA . ASN E 1 256 ? 27.739 -74.792 -70.994 1.00 20.18 252 ASN E CA 1
ATOM 23873 C C . ASN E 1 256 ? 26.254 -74.530 -71.260 1.00 17.47 252 ASN E C 1
ATOM 23874 O O . ASN E 1 256 ? 25.371 -75.341 -70.929 1.00 19.53 252 ASN E O 1
ATOM 23885 N N . ILE E 1 257 ? 25.981 -73.395 -71.893 1.00 14.89 253 ILE E N 1
ATOM 23886 C CA . ILE E 1 257 ? 24.629 -72.992 -72.258 1.00 12.76 253 ILE E CA 1
ATOM 23887 C C . ILE E 1 257 ? 24.391 -73.359 -73.722 1.00 10.56 253 ILE E C 1
ATOM 23888 O O . ILE E 1 257 ? 25.181 -72.998 -74.610 1.00 12.54 253 ILE E O 1
ATOM 23904 N N . SER E 1 258 ? 23.277 -74.038 -73.981 1.00 10.78 254 SER E N 1
ATOM 23905 C CA . SER E 1 258 ? 22.886 -74.407 -75.324 1.00 11.07 254 SER E CA 1
ATOM 23906 C C . SER E 1 258 ? 22.268 -73.219 -76.056 1.00 11.26 254 SER E C 1
ATOM 23907 O O . SER E 1 258 ? 21.725 -72.286 -75.453 1.00 10.92 254 SER E O 1
ATOM 23915 N N . TRP E 1 259 ? 22.314 -73.295 -77.382 1.00 10.06 255 TRP E N 1
ATOM 23916 C CA . TRP E 1 259 ? 21.842 -72.165 -78.156 1.00 9.70 255 TRP E CA 1
ATOM 23917 C C . TRP E 1 259 ? 21.391 -72.481 -79.571 1.00 10.86 255 TRP E C 1
ATOM 23918 O O . TRP E 1 259 ? 21.858 -73.434 -80.193 1.00 11.50 255 TRP E O 1
ATOM 23939 N N . ALA E 1 260 ? 20.487 -71.625 -80.077 1.00 9.78 256 ALA E N 1
ATOM 23940 C CA . ALA E 1 260 ? 20.037 -71.645 -81.462 1.00 9.93 256 ALA E CA 1
ATOM 23941 C C . ALA E 1 260 ? 20.098 -70.227 -82.012 1.00 10.40 256 ALA E C 1
ATOM 23942 O O . ALA E 1 260 ? 19.630 -69.276 -81.367 1.00 11.25 256 ALA E O 1
ATOM 23949 N N . ASN E 1 261 ? 20.695 -70.092 -83.189 1.00 10.83 257 ASN E N 1
ATOM 23950 C CA . ASN E 1 261 ? 20.895 -68.790 -83.826 1.00 9.97 257 ASN E CA 1
ATOM 23951 C C . ASN E 1 261 ? 19.759 -68.443 -84.779 1.00 9.26 257 ASN E C 1
ATOM 23952 O O . ASN E 1 261 ? 19.286 -69.286 -85.541 1.00 9.84 257 ASN E O 1
ATOM 23963 N N . TRP E 1 262 ? 19.334 -67.180 -84.749 1.00 9.82 258 TRP E N 1
ATOM 23964 C CA . TRP E 1 262 ? 18.319 -66.653 -85.666 1.00 9.10 258 TRP E CA 1
ATOM 23965 C C . TRP E 1 262 ? 19.045 -65.961 -86.810 1.00 10.95 258 TRP E C 1
ATOM 23966 O O . TRP E 1 262 ? 19.901 -65.124 -86.546 1.00 11.53 258 TRP E O 1
ATOM 23987 N N . SER E 1 263 ? 18.730 -66.303 -88.074 1.00 9.64 259 SER E N 1
ATOM 23988 C CA . SER E 1 263 ? 17.740 -67.288 -88.494 1.00 9.83 259 SER E CA 1
ATOM 23989 C C . SER E 1 263 ? 18.222 -67.983 -89.768 1.00 11.12 259 SER E C 1
ATOM 23990 O O . SER E 1 263 ? 19.046 -67.465 -90.511 1.00 10.66 259 SER E O 1
ATOM 23998 N N . LEU E 1 264 ? 17.669 -69.166 -90.028 1.00 11.66 260 LEU E N 1
ATOM 23999 C CA . LEU E 1 264 ? 17.896 -69.891 -91.263 1.00 12.34 260 LEU E CA 1
ATOM 24000 C C . LEU E 1 264 ? 16.881 -69.417 -92.293 1.00 11.62 260 LEU E C 1
ATOM 24001 O O . LEU E 1 264 ? 15.835 -70.030 -92.522 1.00 13.27 260 LEU E O 1
ATOM 24017 N N . SER E 1 265 ? 17.206 -68.298 -92.927 1.00 12.83 261 SER E N 1
ATOM 24018 C CA . SER E 1 265 ? 16.344 -67.699 -93.927 1.00 11.59 261 SER E CA 1
ATOM 24019 C C . SER E 1 265 ? 17.197 -66.745 -94.741 1.00 10.94 261 SER E C 1
ATOM 24020 O O . SER E 1 265 ? 18.343 -66.468 -94.391 1.00 11.84 261 SER E O 1
ATOM 24028 N N . ASP E 1 266 ? 16.604 -66.216 -95.804 1.00 13.40 262 ASP E N 1
ATOM 24029 C CA . ASP E 1 266 ? 17.206 -65.171 -96.628 1.00 14.99 262 ASP E CA 1
ATOM 24030 C C . ASP E 1 266 ? 16.489 -63.830 -96.450 1.00 16.18 262 ASP E C 1
ATOM 24031 O O . ASP E 1 266 ? 16.494 -62.983 -97.348 1.00 18.71 262 ASP E O 1
ATOM 24040 N N . LYS E 1 267 ? 15.828 -63.650 -95.305 1.00 16.20 263 LYS E N 1
ATOM 24041 C CA . LYS E 1 267 ? 15.208 -62.376 -94.955 1.00 17.97 263 LYS E CA 1
ATOM 24042 C C . LYS E 1 267 ? 16.232 -61.255 -95.009 1.00 17.94 263 LYS E C 1
ATOM 24043 O O . LYS E 1 267 ? 17.407 -61.445 -94.709 1.00 18.76 263 LYS E O 1
ATOM 24062 N N . SER E 1 268 ? 15.772 -60.067 -95.398 1.00 20.52 264 SER E N 1
ATOM 24063 C CA . SER E 1 268 ? 16.661 -58.906 -95.484 1.00 23.01 264 SER E CA 1
ATOM 24064 C C . SER E 1 268 ? 16.869 -58.266 -94.104 1.00 21.91 264 SER E C 1
ATOM 24065 O O . SER E 1 268 ? 16.521 -57.113 -93.844 1.00 27.55 264 SER E O 1
ATOM 24073 N N A GLU E 1 269 ? 17.389 -59.107 -93.199 0.41 16.78 265 GLU E N 1
ATOM 24074 N N B GLU E 1 269 ? 17.453 -59.039 -93.212 0.59 17.09 265 GLU E N 1
ATOM 24075 C CA A GLU E 1 269 ? 17.871 -58.746 -91.873 0.41 14.56 265 GLU E CA 1
ATOM 24076 C CA B GLU E 1 269 ? 17.927 -58.536 -91.932 0.59 16.01 265 GLU E CA 1
ATOM 24077 C C A GLU E 1 269 ? 19.338 -59.165 -91.795 0.41 13.90 265 GLU E C 1
ATOM 24078 C C B GLU E 1 269 ? 19.286 -59.171 -91.702 0.59 14.75 265 GLU E C 1
ATOM 24079 O O A GLU E 1 269 ? 19.744 -60.155 -92.424 0.41 13.31 265 GLU E O 1
ATOM 24080 O O B GLU E 1 269 ? 19.563 -60.277 -92.181 0.59 15.91 265 GLU E O 1
ATOM 24103 N N . THR E 1 270 ? 20.151 -58.434 -91.019 1.00 13.50 266 THR E N 1
ATOM 24104 C CA . THR E 1 270 ? 21.565 -58.803 -90.971 1.00 13.79 266 THR E CA 1
ATOM 24105 C C . THR E 1 270 ? 21.797 -60.088 -90.186 1.00 13.79 266 THR E C 1
ATOM 24106 O O . THR E 1 270 ? 22.881 -60.663 -90.277 1.00 14.57 266 THR E O 1
ATOM 24118 N N . SER E 1 271 ? 20.813 -60.526 -89.400 1.00 12.07 267 SER E N 1
ATOM 24119 C CA . SER E 1 271 ? 20.902 -61.793 -88.691 1.00 12.24 267 SER E CA 1
ATOM 24120 C C . SER E 1 271 ? 20.613 -62.989 -89.587 1.00 11.89 267 SER E C 1
ATOM 24121 O O . SER E 1 271 ? 20.941 -64.113 -89.206 1.00 11.75 267 SER E O 1
ATOM 24129 N N . ALA E 1 272 ? 20.011 -62.786 -90.758 1.00 12.03 268 ALA E N 1
ATOM 24130 C CA . ALA E 1 272 ? 19.680 -63.916 -91.622 1.00 10.94 268 ALA E CA 1
ATOM 24131 C C . ALA E 1 272 ? 20.961 -64.593 -92.088 1.00 12.67 268 ALA E C 1
ATOM 24132 O O . ALA E 1 272 ? 21.926 -63.928 -92.471 1.00 13.58 268 ALA E O 1
ATOM 24139 N N . ALA E 1 273 ? 20.966 -65.924 -92.049 1.00 11.51 269 ALA E N 1
ATOM 24140 C CA . ALA E 1 273 ? 22.161 -66.698 -92.374 1.00 11.94 269 ALA E CA 1
ATOM 24141 C C . ALA E 1 273 ? 22.397 -66.870 -93.870 1.00 11.83 269 ALA E C 1
ATOM 24142 O O . ALA E 1 273 ? 23.534 -67.160 -94.281 1.00 11.71 269 ALA E O 1
ATOM 24149 N N . LEU E 1 274 ? 21.360 -66.707 -94.687 1.00 11.81 270 LEU E N 1
ATOM 24150 C CA . LEU E 1 274 ? 21.432 -67.020 -96.107 1.00 13.49 270 LEU E CA 1
ATOM 24151 C C . LEU E 1 274 ? 21.259 -65.765 -96.950 1.00 12.26 270 LEU E C 1
ATOM 24152 O O . LEU E 1 274 ? 20.589 -64.809 -96.536 1.00 13.56 270 LEU E O 1
ATOM 24168 N N . MET E 1 275 ? 21.890 -65.779 -98.139 1.00 12.60 271 MET E N 1
ATOM 24169 C CA . MET E 1 275 ? 21.749 -64.720 -99.115 1.00 12.78 271 MET E CA 1
ATOM 24170 C C . MET E 1 275 ? 20.496 -64.948 -99.956 1.00 17.09 271 MET E C 1
ATOM 24171 O O . MET E 1 275 ? 20.083 -66.089 -100.174 1.00 17.52 271 MET E O 1
ATOM 24185 N N . PRO E 1 276 ? 19.885 -63.879 -100.453 1.00 18.75 272 PRO E N 1
ATOM 24186 C CA . PRO E 1 276 ? 18.707 -64.045 -101.316 1.00 21.21 272 PRO E CA 1
ATOM 24187 C C . PRO E 1 276 ? 18.934 -65.092 -102.396 1.00 26.80 272 PRO E C 1
ATOM 24188 O O . PRO E 1 276 ? 19.968 -65.112 -103.076 1.00 26.57 272 PRO E O 1
ATOM 24199 N N . GLY E 1 277 ? 17.948 -65.965 -102.562 1.00 28.50 273 GLY E N 1
ATOM 24200 C CA . GLY E 1 277 ? 18.016 -67.001 -103.558 1.00 31.24 273 GLY E CA 1
ATOM 24201 C C . GLY E 1 277 ? 18.656 -68.300 -103.128 1.00 30.05 273 GLY E C 1
ATOM 24202 O O . GLY E 1 277 ? 18.660 -69.254 -103.915 1.00 33.21 273 GLY E O 1
ATOM 24206 N N . ALA E 1 278 ? 19.210 -68.371 -101.922 1.00 26.26 274 ALA E N 1
ATOM 24207 C CA . ALA E 1 278 ? 19.823 -69.608 -101.464 1.00 23.13 274 ALA E CA 1
ATOM 24208 C C . ALA E 1 278 ? 18.815 -70.744 -101.517 1.00 20.21 274 ALA E C 1
ATOM 24209 O O . ALA E 1 278 ? 17.627 -70.552 -101.264 1.00 19.67 274 ALA E O 1
ATOM 24216 N N . SER E 1 279 ? 19.294 -71.934 -101.826 1.00 17.41 275 SER E N 1
ATOM 24217 C CA . SER E 1 279 ? 18.392 -73.054 -102.030 1.00 17.30 275 SER E CA 1
ATOM 24218 C C . SER E 1 279 ? 17.634 -73.391 -100.747 1.00 17.37 275 SER E C 1
ATOM 24219 O O . SER E 1 279 ? 18.240 -73.473 -99.677 1.00 16.60 275 SER E O 1
ATOM 24227 N N . PRO E 1 280 ? 16.323 -73.618 -100.811 1.00 16.71 276 PRO E N 1
ATOM 24228 C CA . PRO E 1 280 ? 15.609 -74.017 -99.593 1.00 16.22 276 PRO E CA 1
ATOM 24229 C C . PRO E 1 280 ? 16.006 -75.396 -99.092 1.00 15.79 276 PRO E C 1
ATOM 24230 O O . PRO E 1 280 ? 15.633 -75.743 -97.964 1.00 14.70 276 PRO E O 1
ATOM 24241 N N . THR E 1 281 ? 16.707 -76.201 -99.899 1.00 14.95 277 THR E N 1
ATOM 24242 C CA . THR E 1 281 ? 16.992 -77.586 -99.532 1.00 16.61 277 THR E CA 1
ATOM 24243 C C . THR E 1 281 ? 18.466 -77.808 -99.195 1.00 15.65 277 THR E C 1
ATOM 24244 O O . THR E 1 281 ? 18.918 -78.954 -99.119 1.00 16.55 277 THR E O 1
ATOM 24255 N N . GLY E 1 282 ? 19.214 -76.742 -98.953 1.00 14.96 278 GLY E N 1
ATOM 24256 C CA . GLY E 1 282 ? 20.583 -76.875 -98.493 1.00 14.58 278 GLY E CA 1
ATOM 24257 C C . GLY E 1 282 ? 21.604 -76.907 -99.610 1.00 14.36 278 GLY E C 1
ATOM 24258 O O . GLY E 1 282 ? 21.347 -76.482 -100.739 1.00 17.62 278 GLY E O 1
ATOM 24262 N N . GLY E 1 283 ? 22.789 -77.431 -99.275 1.00 15.24 279 GLY E N 1
ATOM 24263 C CA . GLY E 1 283 ? 23.885 -77.484 -100.218 1.00 18.52 279 GLY E CA 1
ATOM 24264 C C . GLY E 1 283 ? 24.603 -76.175 -100.415 1.00 18.27 279 GLY E C 1
ATOM 24265 O O . GLY E 1 283 ? 25.262 -75.987 -101.440 1.00 21.43 279 GLY E O 1
ATOM 24269 N N . TRP E 1 284 ? 24.495 -75.257 -99.458 1.00 18.34 280 TRP E N 1
ATOM 24270 C CA . TRP E 1 284 ? 24.908 -73.878 -99.699 1.00 17.93 280 TRP E CA 1
ATOM 24271 C C . TRP E 1 284 ? 26.412 -73.743 -99.855 1.00 19.82 280 TRP E C 1
ATOM 24272 O O . TRP E 1 284 ? 27.189 -74.299 -99.078 1.00 23.98 280 TRP E O 1
ATOM 24293 N N . THR E 1 285 ? 26.810 -72.978 -100.867 1.00 19.34 281 THR E N 1
ATOM 24294 C CA . THR E 1 285 ? 28.182 -72.571 -101.041 1.00 21.64 281 THR E CA 1
ATOM 24295 C C . THR E 1 285 ? 28.455 -71.345 -100.178 1.00 20.93 281 THR E C 1
ATOM 24296 O O . THR E 1 285 ? 27.546 -70.722 -99.619 1.00 18.88 281 THR E O 1
ATOM 24307 N N . ASP E 1 286 ? 29.731 -70.986 -100.083 1.00 24.09 282 ASP E N 1
ATOM 24308 C CA . ASP E 1 286 ? 30.107 -69.832 -99.273 1.00 25.38 282 ASP E CA 1
ATOM 24309 C C . ASP E 1 286 ? 29.361 -68.583 -99.720 1.00 23.98 282 ASP E C 1
ATOM 24310 O O . ASP E 1 286 ? 28.908 -67.800 -98.884 1.00 25.03 282 ASP E O 1
ATOM 24319 N N . SER E 1 287 ? 29.185 -68.397 -101.032 1.00 24.79 283 SER E N 1
ATOM 24320 C CA . SER E 1 287 ? 28.527 -67.190 -101.522 1.00 26.13 283 SER E CA 1
ATOM 24321 C C . SER E 1 287 ? 27.022 -67.207 -101.291 1.00 21.07 283 SER E C 1
ATOM 24322 O O . SER E 1 287 ? 26.386 -66.152 -101.397 1.00 22.54 283 SER E O 1
ATOM 24330 N N . ASN E 1 288 ? 26.447 -68.365 -100.943 1.00 16.90 284 ASN E N 1
ATOM 24331 C CA . ASN E 1 288 ? 25.054 -68.408 -100.527 1.00 16.33 284 ASN E CA 1
ATOM 24332 C C . ASN E 1 288 ? 24.854 -68.021 -99.066 1.00 15.28 284 ASN E C 1
ATOM 24333 O O . ASN E 1 288 ? 23.709 -67.946 -98.621 1.00 15.56 284 ASN E O 1
ATOM 24344 N N . LEU E 1 289 ? 25.927 -67.855 -98.297 1.00 15.90 285 LEU E N 1
ATOM 24345 C CA . LEU E 1 289 ? 25.829 -67.537 -96.879 1.00 14.29 285 LEU E CA 1
ATOM 24346 C C . LEU E 1 289 ? 26.141 -66.056 -96.678 1.00 14.34 285 LEU E C 1
ATOM 24347 O O . LEU E 1 289 ? 27.043 -65.507 -97.323 1.00 16.54 285 LEU E O 1
ATOM 24363 N N . SER E 1 290 ? 25.387 -65.413 -95.799 1.00 13.25 286 SER E N 1
ATOM 24364 C CA . SER E 1 290 ? 25.682 -64.051 -95.398 1.00 14.04 286 SER E CA 1
ATOM 24365 C C . SER E 1 290 ? 26.905 -64.044 -94.478 1.00 14.24 286 SER E C 1
ATOM 24366 O O . SER E 1 290 ? 27.400 -65.086 -94.048 1.00 14.37 286 SER E O 1
ATOM 24374 N N . ALA E 1 291 ? 27.372 -62.843 -94.134 1.00 14.48 287 ALA E N 1
ATOM 24375 C CA . ALA E 1 291 ? 28.445 -62.737 -93.151 1.00 16.77 287 ALA E CA 1
ATOM 24376 C C . ALA E 1 291 ? 28.041 -63.394 -91.843 1.00 13.83 287 ALA E C 1
ATOM 24377 O O . ALA E 1 291 ? 28.851 -64.083 -91.205 1.00 15.27 287 ALA E O 1
ATOM 24384 N N . SER E 1 292 ? 26.795 -63.180 -91.412 1.00 14.23 288 SER E N 1
ATOM 24385 C CA . SER E 1 292 ? 26.318 -63.844 -90.206 1.00 12.47 288 SER E CA 1
ATOM 24386 C C . SER E 1 292 ? 26.361 -65.357 -90.367 1.00 12.46 288 SER E C 1
ATOM 24387 O O . SER E 1 292 ? 26.832 -66.071 -89.472 1.00 12.32 288 SER E O 1
ATOM 24395 N N . GLY E 1 293 ? 25.814 -65.870 -91.478 1.00 12.51 289 GLY E N 1
ATOM 24396 C CA . GLY E 1 293 ? 25.801 -67.313 -91.687 1.00 13.12 289 GLY E CA 1
ATOM 24397 C C . GLY E 1 293 ? 27.179 -67.937 -91.696 1.00 12.74 289 GLY E C 1
ATOM 24398 O O . GLY E 1 293 ? 27.385 -69.012 -91.122 1.00 14.28 289 GLY E O 1
ATOM 24402 N N . LYS E 1 294 ? 28.127 -67.307 -92.393 1.00 13.52 290 LYS E N 1
ATOM 24403 C CA . LYS E 1 294 ? 29.480 -67.858 -92.425 1.00 14.70 290 LYS E CA 1
ATOM 24404 C C . LYS E 1 294 ? 30.068 -67.943 -91.019 1.00 16.61 290 LYS E C 1
ATOM 24405 O O . LYS E 1 294 ? 30.708 -68.936 -90.660 1.00 16.07 290 LYS E O 1
ATOM 24424 N N . PHE E 1 295 ? 29.852 -66.910 -90.208 1.00 14.57 291 PHE E N 1
ATOM 24425 C CA . PHE E 1 295 ? 30.375 -66.883 -88.850 1.00 14.59 291 PHE E CA 1
ATOM 24426 C C . PHE E 1 295 ? 29.733 -67.961 -87.987 1.00 13.35 291 PHE E C 1
ATOM 24427 O O . PHE E 1 295 ? 30.419 -68.684 -87.267 1.00 13.92 291 PHE E O 1
ATOM 24444 N N . VAL E 1 296 ? 28.411 -68.078 -88.038 1.00 12.49 292 VAL E N 1
ATOM 24445 C CA . VAL E 1 296 ? 27.717 -69.022 -87.173 1.00 12.46 292 VAL E CA 1
ATOM 24446 C C . VAL E 1 296 ? 28.068 -70.449 -87.576 1.00 12.25 292 VAL E C 1
ATOM 24447 O O . VAL E 1 296 ? 28.317 -71.308 -86.714 1.00 14.03 292 VAL E O 1
ATOM 24460 N N . ARG E 1 297 ? 28.116 -70.724 -88.887 1.00 13.02 293 ARG E N 1
ATOM 24461 C CA . ARG E 1 297 ? 28.541 -72.040 -89.368 1.00 13.80 293 ARG E CA 1
ATOM 24462 C C . ARG E 1 297 ? 29.928 -72.399 -88.842 1.00 14.76 293 ARG E C 1
ATOM 24463 O O . ARG E 1 297 ? 30.140 -73.502 -88.326 1.00 15.91 293 ARG E O 1
ATOM 24484 N N . GLU E 1 298 ? 30.884 -71.472 -88.953 1.00 15.39 294 GLU E N 1
ATOM 24485 C CA A GLU E 1 298 ? 32.226 -71.723 -88.441 0.70 16.62 294 GLU E CA 1
ATOM 24486 C CA B GLU E 1 298 ? 32.227 -71.728 -88.441 0.30 16.11 294 GLU E CA 1
ATOM 24487 C C . GLU E 1 298 ? 32.203 -72.039 -86.947 1.00 15.31 294 GLU E C 1
ATOM 24488 O O . GLU E 1 298 ? 32.929 -72.920 -86.477 1.00 17.58 294 GLU E O 1
ATOM 24511 N N . GLN E 1 299 ? 31.392 -71.317 -86.178 1.00 16.56 295 GLN E N 1
ATOM 24512 C CA . GLN E 1 299 ? 31.363 -71.512 -84.734 1.00 17.55 295 GLN E CA 1
ATOM 24513 C C . GLN E 1 299 ? 30.734 -72.842 -84.347 1.00 17.77 295 GLN E C 1
ATOM 24514 O O . GLN E 1 299 ? 31.186 -73.474 -83.383 1.00 21.45 295 GLN E O 1
ATOM 24528 N N . ILE E 1 300 ? 29.721 -73.293 -85.086 1.00 17.45 296 ILE E N 1
ATOM 24529 C CA . ILE E 1 300 ? 29.103 -74.568 -84.762 1.00 16.14 296 ILE E CA 1
ATOM 24530 C C . ILE E 1 300 ? 30.037 -75.708 -85.131 1.00 19.01 296 ILE E C 1
ATOM 24531 O O . ILE E 1 300 ? 30.120 -76.715 -84.417 1.00 22.49 296 ILE E O 1
ATOM 24547 N N . ARG E 1 301 ? 30.764 -75.561 -86.240 1.00 19.20 297 ARG E N 1
ATOM 24548 C CA . ARG E 1 301 ? 31.709 -76.582 -86.669 1.00 22.18 297 ARG E CA 1
ATOM 24549 C C . ARG E 1 301 ? 32.872 -76.750 -85.696 1.00 27.20 297 ARG E C 1
ATOM 24550 O O . ARG E 1 301 ? 33.509 -77.810 -85.713 1.00 29.68 297 ARG E O 1
ATOM 24571 N N . ARG E 1 302 ? 33.166 -75.745 -84.858 1.00 29.49 298 ARG E N 1
ATOM 24572 C CA A ARG E 1 302 ? 34.199 -75.898 -83.844 0.52 31.61 298 ARG E CA 1
ATOM 24573 C CA B ARG E 1 302 ? 34.199 -75.886 -83.839 0.48 32.24 298 ARG E CA 1
ATOM 24574 C C . ARG E 1 302 ? 33.722 -76.861 -82.766 1.00 31.88 298 ARG E C 1
ATOM 24575 O O . ARG E 1 302 ? 32.577 -76.805 -82.324 1.00 32.94 298 ARG E O 1
ATOM 24616 N N . SER E 1 303 ? 34.610 -77.743 -82.324 1.00 40.32 299 SER E N 1
ATOM 24617 C CA . SER E 1 303 ? 34.249 -78.679 -81.258 1.00 49.16 299 SER E CA 1
ATOM 24618 C C . SER E 1 303 ? 35.475 -79.409 -80.729 1.00 52.66 299 SER E C 1
ATOM 24619 O O . SER E 1 303 ? 36.503 -78.788 -80.469 1.00 55.95 299 SER E O 1
ATOM 24627 N N . HIS F 1 1 ? -12.024 -58.438 -27.844 1.00 12.61 -3 HIS F N 1
ATOM 24628 C CA . HIS F 1 1 ? -11.471 -59.834 -27.822 1.00 12.10 -3 HIS F CA 1
ATOM 24629 C C . HIS F 1 1 ? -12.529 -60.762 -28.388 1.00 11.63 -3 HIS F C 1
ATOM 24630 O O . HIS F 1 1 ? -13.720 -60.436 -28.371 1.00 13.16 -3 HIS F O 1
ATOM 24646 N N . HIS F 1 2 ? -12.084 -61.903 -28.905 1.00 13.19 -2 HIS F N 1
ATOM 24647 C CA . HIS F 1 2 ? -12.972 -62.905 -29.478 1.00 13.91 -2 HIS F CA 1
ATOM 24648 C C . HIS F 1 2 ? -12.248 -64.238 -29.477 1.00 13.54 -2 HIS F C 1
ATOM 24649 O O . HIS F 1 2 ? -11.025 -64.293 -29.416 1.00 13.14 -2 HIS F O 1
ATOM 24663 N N . GLY F 1 3 ? -13.019 -65.318 -29.569 1.00 13.41 -1 GLY F N 1
ATOM 24664 C CA . GLY F 1 3 ? -12.418 -66.633 -29.740 1.00 14.68 -1 GLY F CA 1
ATOM 24665 C C . GLY F 1 3 ? -11.760 -66.739 -31.102 1.00 15.52 -1 GLY F C 1
ATOM 24666 O O . GLY F 1 3 ? -12.389 -66.470 -32.125 1.00 15.29 -1 GLY F O 1
ATOM 24670 N N . SER F 1 4 ? -10.494 -67.145 -31.136 1.00 15.76 0 SER F N 1
ATOM 24671 C CA . SER F 1 4 ? -9.834 -67.244 -32.434 1.00 17.19 0 SER F CA 1
ATOM 24672 C C . SER F 1 4 ? -10.422 -68.407 -33.222 1.00 17.93 0 SER F C 1
ATOM 24673 O O . SER F 1 4 ? -10.837 -69.418 -32.648 1.00 21.28 0 SER F O 1
ATOM 24681 N N . THR F 1 5 ? -10.484 -68.249 -34.533 1.00 14.31 1 THR F N 1
ATOM 24682 C CA . THR F 1 5 ? -10.928 -69.328 -35.394 1.00 14.13 1 THR F CA 1
ATOM 24683 C C . THR F 1 5 ? -9.768 -69.931 -36.186 1.00 14.72 1 THR F C 1
ATOM 24684 O O . THR F 1 5 ? -8.702 -69.317 -36.360 1.00 14.41 1 THR F O 1
ATOM 24695 N N . PRO F 1 6 ? -9.955 -71.150 -36.688 1.00 14.47 2 PRO F N 1
ATOM 24696 C CA . PRO F 1 6 ? -8.874 -71.773 -37.477 1.00 15.58 2 PRO F CA 1
ATOM 24697 C C . PRO F 1 6 ? -8.441 -70.942 -38.679 1.00 13.56 2 PRO F C 1
ATOM 24698 O O . PRO F 1 6 ? -7.244 -70.804 -38.941 1.00 15.43 2 PRO F O 1
ATOM 24709 N N . VAL F 1 7 ? -9.397 -70.417 -39.444 1.00 15.07 3 VAL F N 1
ATOM 24710 C CA . VAL F 1 7 ? -9.065 -69.725 -40.686 1.00 14.93 3 VAL F CA 1
ATOM 24711 C C . VAL F 1 7 ? -8.487 -68.345 -40.397 1.00 13.18 3 VAL F C 1
ATOM 24712 O O . VAL F 1 7 ? -7.588 -67.862 -41.100 1.00 14.84 3 VAL F O 1
ATOM 24725 N N . GLU F 1 8 ? -8.996 -67.678 -39.371 1.00 14.84 4 GLU F N 1
ATOM 24726 C CA . GLU F 1 8 ? -8.381 -66.440 -38.920 1.00 14.83 4 GLU F CA 1
ATOM 24727 C C . GLU F 1 8 ? -6.922 -66.659 -38.540 1.00 16.44 4 GLU F C 1
ATOM 24728 O O . GLU F 1 8 ? -6.068 -65.794 -38.769 1.00 18.66 4 GLU F O 1
ATOM 24740 N N . THR F 1 9 ? -6.625 -67.811 -37.957 1.00 15.11 5 THR F N 1
ATOM 24741 C CA . THR F 1 9 ? -5.275 -68.114 -37.496 1.00 15.64 5 THR F CA 1
ATOM 24742 C C . THR F 1 9 ? -4.369 -68.516 -38.648 1.00 16.62 5 THR F C 1
ATOM 24743 O O . THR F 1 9 ? -3.230 -68.039 -38.739 1.00 18.17 5 THR F O 1
ATOM 24754 N N . HIS F 1 10 ? -4.861 -69.383 -39.542 1.00 15.41 6 HIS F N 1
ATOM 24755 C CA . HIS F 1 10 ? -4.038 -70.052 -40.534 1.00 15.19 6 HIS F CA 1
ATOM 24756 C C . HIS F 1 10 ? -4.252 -69.607 -41.973 1.00 14.62 6 HIS F C 1
ATOM 24757 O O . HIS F 1 10 ? -3.369 -69.837 -42.797 1.00 14.39 6 HIS F O 1
ATOM 24771 N N . GLY F 1 11 ? -5.364 -68.972 -42.291 1.00 14.03 7 GLY F N 1
ATOM 24772 C CA . GLY F 1 11 ? -5.562 -68.399 -43.612 1.00 14.16 7 GLY F CA 1
ATOM 24773 C C . GLY F 1 11 ? -5.451 -69.386 -44.759 1.00 13.30 7 GLY F C 1
ATOM 24774 O O . GLY F 1 11 ? -5.921 -70.534 -44.697 1.00 13.85 7 GLY F O 1
ATOM 24778 N N . GLN F 1 12 ? -4.857 -68.911 -45.849 1.00 13.80 8 GLN F N 1
ATOM 24779 C CA . GLN F 1 12 ? -4.690 -69.729 -47.044 1.00 13.16 8 GLN F CA 1
ATOM 24780 C C . GLN F 1 12 ? -3.679 -70.837 -46.801 1.00 15.03 8 GLN F C 1
ATOM 24781 O O . GLN F 1 12 ? -2.557 -70.581 -46.390 1.00 18.10 8 GLN F O 1
ATOM 24795 N N . LEU F 1 13 ? -4.082 -72.074 -47.049 1.00 15.26 9 LEU F N 1
ATOM 24796 C CA . LEU F 1 13 ? -3.192 -73.212 -46.885 1.00 15.11 9 LEU F CA 1
ATOM 24797 C C . LEU F 1 13 ? -2.470 -73.516 -48.190 1.00 14.03 9 LEU F C 1
ATOM 24798 O O . LEU F 1 13 ? -2.953 -73.195 -49.281 1.00 17.00 9 LEU F O 1
ATOM 24814 N N . SER F 1 14 ? -1.309 -74.148 -48.070 1.00 14.90 10 SER F N 1
ATOM 24815 C CA . SER F 1 14 ? -0.592 -74.603 -49.252 1.00 16.96 10 SER F CA 1
ATOM 24816 C C . SER F 1 14 ? 0.208 -75.840 -48.869 1.00 16.71 10 SER F C 1
ATOM 24817 O O . SER F 1 14 ? 0.300 -76.212 -47.697 1.00 17.59 10 SER F O 1
ATOM 24825 N N . VAL F 1 15 ? 0.770 -76.482 -49.880 1.00 15.26 11 VAL F N 1
ATOM 24826 C CA . VAL F 1 15 ? 1.633 -77.643 -49.695 1.00 14.78 11 VAL F CA 1
ATOM 24827 C C . VAL F 1 15 ? 3.048 -77.192 -50.006 1.00 16.63 11 VAL F C 1
ATOM 24828 O O . VAL F 1 15 ? 3.319 -76.723 -51.113 1.00 17.10 11 VAL F O 1
ATOM 24841 N N . LYS F 1 16 ? 3.942 -77.319 -49.033 1.00 17.13 12 LYS F N 1
ATOM 24842 C CA A LYS F 1 16 ? 5.340 -76.949 -49.200 0.55 19.58 12 LYS F CA 1
ATOM 24843 C CA B LYS F 1 16 ? 5.341 -76.954 -49.209 0.45 18.24 12 LYS F CA 1
ATOM 24844 C C . LYS F 1 16 ? 6.208 -78.071 -48.661 1.00 20.42 12 LYS F C 1
ATOM 24845 O O . LYS F 1 16 ? 6.050 -78.474 -47.508 1.00 20.60 12 LYS F O 1
ATOM 24882 N N . GLY F 1 17 ? 7.128 -78.559 -49.483 1.00 23.33 13 GLY F N 1
ATOM 24883 C CA . GLY F 1 17 ? 8.005 -79.636 -49.050 1.00 27.03 13 GLY F CA 1
ATOM 24884 C C . GLY F 1 17 ? 7.263 -80.875 -48.604 1.00 25.05 13 GLY F C 1
ATOM 24885 O O . GLY F 1 17 ? 7.685 -81.556 -47.657 1.00 27.54 13 GLY F O 1
ATOM 24889 N N . GLY F 1 18 ? 6.159 -81.186 -49.270 1.00 22.00 14 GLY F N 1
ATOM 24890 C CA . GLY F 1 18 ? 5.356 -82.342 -48.922 1.00 21.49 14 GLY F CA 1
ATOM 24891 C C . GLY F 1 18 ? 4.500 -82.204 -47.690 1.00 19.44 14 GLY F C 1
ATOM 24892 O O . GLY F 1 18 ? 3.956 -83.219 -47.227 1.00 18.03 14 GLY F O 1
ATOM 24896 N N . GLN F 1 19 ? 4.345 -80.986 -47.171 1.00 19.70 15 GLN F N 1
ATOM 24897 C CA A GLN F 1 19 ? 3.654 -80.761 -45.915 0.48 20.96 15 GLN F CA 1
ATOM 24898 C CA B GLN F 1 19 ? 3.667 -80.754 -45.914 0.52 21.57 15 GLN F CA 1
ATOM 24899 C C . GLN F 1 19 ? 2.592 -79.689 -46.082 1.00 19.10 15 GLN F C 1
ATOM 24900 O O . GLN F 1 19 ? 2.763 -78.725 -46.834 1.00 18.56 15 GLN F O 1
ATOM 24927 N N . LEU F 1 20 ? 1.497 -79.853 -45.340 1.00 15.96 16 LEU F N 1
ATOM 24928 C CA . LEU F 1 20 ? 0.492 -78.799 -45.235 1.00 14.19 16 LEU F CA 1
ATOM 24929 C C . LEU F 1 20 ? 1.029 -77.675 -44.362 1.00 16.25 16 LEU F C 1
ATOM 24930 O O . LEU F 1 20 ? 1.428 -77.906 -43.211 1.00 16.87 16 LEU F O 1
ATOM 24946 N N . VAL F 1 21 ? 1.026 -76.455 -44.904 1.00 15.78 17 VAL F N 1
ATOM 24947 C CA . VAL F 1 21 ? 1.459 -75.281 -44.154 1.00 15.72 17 VAL F CA 1
ATOM 24948 C C . VAL F 1 21 ? 0.406 -74.184 -44.277 1.00 16.38 17 VAL F C 1
ATOM 24949 O O . VAL F 1 21 ? -0.425 -74.178 -45.186 1.00 16.05 17 VAL F O 1
ATOM 24962 N N . ASP F 1 22 ? 0.480 -73.209 -43.361 1.00 16.63 18 ASP F N 1
ATOM 24963 C CA . ASP F 1 22 ? -0.486 -72.130 -43.345 1.00 16.84 18 ASP F CA 1
ATOM 24964 C C . ASP F 1 22 ? 0.077 -70.893 -44.056 1.00 15.94 18 ASP F C 1
ATOM 24965 O O . ASP F 1 22 ? 1.161 -70.910 -44.658 1.00 16.85 18 ASP F O 1
ATOM 24974 N N . GLU F 1 23 ? -0.682 -69.801 -44.000 1.00 15.70 19 GLU F N 1
ATOM 24975 C CA . GLU F 1 23 ? -0.327 -68.608 -44.758 1.00 16.41 19 GLU F CA 1
ATOM 24976 C C . GLU F 1 23 ? 0.895 -67.904 -44.177 1.00 19.76 19 GLU F C 1
ATOM 24977 O O . GLU F 1 23 ? 1.492 -67.052 -44.855 1.00 21.46 19 GLU F O 1
ATOM 24989 N N . ASN F 1 24 ? 1.272 -68.238 -42.945 1.00 19.46 20 ASN F N 1
ATOM 24990 C CA . ASN F 1 24 ? 2.523 -67.771 -42.354 1.00 21.57 20 ASN F CA 1
ATOM 24991 C C . ASN F 1 24 ? 3.687 -68.715 -42.602 1.00 23.50 20 ASN F C 1
ATOM 24992 O O . ASN F 1 24 ? 4.789 -68.474 -42.087 1.00 24.67 20 ASN F O 1
ATOM 25003 N N . GLY F 1 25 ? 3.473 -69.752 -43.402 1.00 21.72 21 GLY F N 1
ATOM 25004 C CA . GLY F 1 25 ? 4.472 -70.751 -43.712 1.00 21.75 21 GLY F CA 1
ATOM 25005 C C . GLY F 1 25 ? 4.705 -71.798 -42.649 1.00 20.09 21 GLY F C 1
ATOM 25006 O O . GLY F 1 25 ? 5.667 -72.567 -42.761 1.00 23.97 21 GLY F O 1
ATOM 25010 N N A LYS F 1 26 ? 3.864 -71.854 -41.624 0.45 20.90 22 LYS F N 1
ATOM 25011 N N B LYS F 1 26 ? 3.847 -71.876 -41.642 0.55 20.90 22 LYS F N 1
ATOM 25012 C CA A LYS F 1 26 ? 4.098 -72.788 -40.532 0.45 21.11 22 LYS F CA 1
ATOM 25013 C CA B LYS F 1 26 ? 4.065 -72.767 -40.519 0.55 20.83 22 LYS F CA 1
ATOM 25014 C C A LYS F 1 26 ? 3.324 -74.079 -40.776 0.45 21.46 22 LYS F C 1
ATOM 25015 C C B LYS F 1 26 ? 3.294 -74.072 -40.710 0.55 20.89 22 LYS F C 1
ATOM 25016 O O A LYS F 1 26 ? 2.190 -74.039 -41.264 0.45 20.00 22 LYS F O 1
ATOM 25017 O O B LYS F 1 26 ? 2.133 -74.057 -41.128 0.55 18.84 22 LYS F O 1
ATOM 25054 N N . PRO F 1 27 ? 3.900 -75.236 -40.453 1.00 20.82 23 PRO F N 1
ATOM 25055 C CA . PRO F 1 27 ? 3.136 -76.486 -40.567 1.00 20.06 23 PRO F CA 1
ATOM 25056 C C . PRO F 1 27 ? 1.869 -76.398 -39.729 1.00 18.12 23 PRO F C 1
ATOM 25057 O O . PRO F 1 27 ? 1.850 -75.804 -38.652 1.00 19.53 23 PRO F O 1
ATOM 25068 N N . VAL F 1 28 ? 0.796 -76.968 -40.249 1.00 17.28 24 VAL F N 1
ATOM 25069 C CA . VAL F 1 28 ? -0.508 -76.940 -39.599 1.00 17.09 24 VAL F CA 1
ATOM 25070 C C . VAL F 1 28 ? -1.134 -78.310 -39.786 1.00 17.72 24 VAL F C 1
ATOM 25071 O O . VAL F 1 28 ? -0.977 -78.937 -40.837 1.00 18.41 24 VAL F O 1
ATOM 25084 N N . GLN F 1 29 ? -1.793 -78.789 -38.740 1.00 16.95 25 GLN F N 1
ATOM 25085 C CA . GLN F 1 29 ? -2.532 -80.041 -38.779 1.00 15.57 25 GLN F CA 1
ATOM 25086 C C . GLN F 1 29 ? -4.010 -79.729 -38.588 1.00 15.18 25 GLN F C 1
ATOM 25087 O O . GLN F 1 29 ? -4.393 -79.093 -37.592 1.00 17.72 25 GLN F O 1
ATOM 25101 N N . LEU F 1 30 ? -4.830 -80.151 -39.547 1.00 14.29 26 LEU F N 1
ATOM 25102 C CA . LEU F 1 30 ? -6.272 -80.095 -39.389 1.00 12.91 26 LEU F CA 1
ATOM 25103 C C . LEU F 1 30 ? -6.770 -81.412 -38.788 1.00 14.14 26 LEU F C 1
ATOM 25104 O O . LEU F 1 30 ? -6.296 -82.498 -39.133 1.00 13.54 26 LEU F O 1
ATOM 25120 N N . ARG F 1 31 ? -7.717 -81.308 -37.868 1.00 14.53 27 ARG F N 1
ATOM 25121 C CA . ARG F 1 31 ? -8.346 -82.472 -37.253 1.00 15.42 27 ARG F CA 1
ATOM 25122 C C . ARG F 1 31 ? -9.831 -82.175 -37.134 1.00 14.15 27 ARG F C 1
ATOM 25123 O O . ARG F 1 31 ? -10.227 -81.143 -36.580 1.00 16.50 27 ARG F O 1
ATOM 25144 N N . GLY F 1 32 ? -10.651 -83.061 -37.661 1.00 13.98 28 GLY F N 1
ATOM 25145 C CA . GLY F 1 32 ? -12.067 -82.829 -37.608 1.00 13.23 28 GLY F CA 1
ATOM 25146 C C . GLY F 1 32 ? -12.927 -84.024 -37.912 1.00 13.74 28 GLY F C 1
ATOM 25147 O O . GLY F 1 32 ? -12.515 -85.175 -37.708 1.00 15.52 28 GLY F O 1
ATOM 25151 N N . MET F 1 33 ? -14.131 -83.755 -38.399 1.00 14.22 29 MET F N 1
ATOM 25152 C CA . MET F 1 33 ? -15.134 -84.778 -38.630 1.00 13.94 29 MET F CA 1
ATOM 25153 C C . MET F 1 33 ? -15.616 -84.738 -40.073 1.00 13.56 29 MET F C 1
ATOM 25154 O O . MET F 1 33 ? -15.649 -83.682 -40.712 1.00 13.60 29 MET F O 1
ATOM 25168 N N . SER F 1 34 ? -15.997 -85.916 -40.571 1.00 13.28 30 SER F N 1
ATOM 25169 C CA . SER F 1 34 ? -16.730 -86.065 -41.810 1.00 12.48 30 SER F CA 1
ATOM 25170 C C . SER F 1 34 ? -18.189 -86.353 -41.523 1.00 11.22 30 SER F C 1
ATOM 25171 O O . SER F 1 34 ? -18.518 -87.128 -40.619 1.00 13.22 30 SER F O 1
ATOM 25179 N N . SER F 1 35 ? -19.068 -85.702 -42.273 1.00 12.23 31 SER F N 1
ATOM 25180 C CA . SER F 1 35 ? -20.451 -86.129 -42.329 1.00 13.10 31 SER F CA 1
ATOM 25181 C C . SER F 1 35 ? -20.526 -87.559 -42.860 1.00 13.22 31 SER F C 1
ATOM 25182 O O . SER F 1 35 ? -19.578 -88.081 -43.433 1.00 14.82 31 SER F O 1
ATOM 25190 N N . HIS F 1 36 ? -21.675 -88.203 -42.655 1.00 14.14 32 HIS F N 1
ATOM 25191 C CA . HIS F 1 36 ? -22.058 -89.366 -43.455 1.00 14.12 32 HIS F CA 1
ATOM 25192 C C . HIS F 1 36 ? -22.682 -88.839 -44.757 1.00 14.22 32 HIS F C 1
ATOM 25193 O O . HIS F 1 36 ? -22.627 -87.643 -45.070 1.00 15.51 32 HIS F O 1
ATOM 25207 N N . GLY F 1 37 ? -23.262 -89.735 -45.553 1.00 16.43 33 GLY F N 1
ATOM 25208 C CA . GLY F 1 37 ? -23.851 -89.327 -46.813 1.00 18.16 33 GLY F CA 1
ATOM 25209 C C . GLY F 1 37 ? -24.916 -88.252 -46.659 1.00 17.47 33 GLY F C 1
ATOM 25210 O O . GLY F 1 37 ? -25.866 -88.397 -45.881 1.00 17.74 33 GLY F O 1
ATOM 25214 N N . LEU F 1 38 ? -24.800 -87.187 -47.449 1.00 15.71 34 LEU F N 1
ATOM 25215 C CA . LEU F 1 38 ? -25.722 -86.059 -47.317 1.00 17.07 34 LEU F CA 1
ATOM 25216 C C . LEU F 1 38 ? -27.150 -86.413 -47.703 1.00 17.73 34 LEU F C 1
ATOM 25217 O O . LEU F 1 38 ? -28.094 -85.724 -47.286 1.00 19.20 34 LEU F O 1
ATOM 25233 N N . GLN F 1 39 ? -27.337 -87.462 -48.487 1.00 18.94 35 GLN F N 1
ATOM 25234 C CA . GLN F 1 39 ? -28.680 -87.867 -48.857 1.00 19.09 35 GLN F CA 1
ATOM 25235 C C . GLN F 1 39 ? -29.405 -88.598 -47.730 1.00 19.20 35 GLN F C 1
ATOM 25236 O O . GLN F 1 39 ? -30.624 -88.779 -47.820 1.00 20.36 35 GLN F O 1
ATOM 25250 N N . TRP F 1 40 ? -28.698 -89.000 -46.680 1.00 21.57 36 TRP F N 1
ATOM 25251 C CA . TRP F 1 40 ? -29.294 -89.720 -45.566 1.00 20.37 36 TRP F CA 1
ATOM 25252 C C . TRP F 1 40 ? -29.153 -89.018 -44.220 1.00 21.39 36 TRP F C 1
ATOM 25253 O O . TRP F 1 40 ? -30.059 -89.118 -43.383 1.00 24.84 36 TRP F O 1
ATOM 25274 N N . PHE F 1 41 ? -28.026 -88.332 -43.986 1.00 19.13 37 PHE F N 1
ATOM 25275 C CA . PHE F 1 41 ? -27.666 -87.768 -42.691 1.00 19.74 37 PHE F CA 1
ATOM 25276 C C . PHE F 1 41 ? -27.302 -86.302 -42.832 1.00 16.35 37 PHE F C 1
ATOM 25277 O O . PHE F 1 41 ? -26.530 -85.788 -42.011 1.00 17.41 37 PHE F O 1
ATOM 25294 N N . GLY F 1 42 ? -27.851 -85.646 -43.853 1.00 16.89 38 GLY F N 1
ATOM 25295 C CA . GLY F 1 42 ? -27.594 -84.239 -44.064 1.00 16.40 38 GLY F CA 1
ATOM 25296 C C . GLY F 1 42 ? -28.102 -83.357 -42.947 1.00 17.86 38 GLY F C 1
ATOM 25297 O O . GLY F 1 42 ? -27.612 -82.236 -42.777 1.00 17.35 38 GLY F O 1
ATOM 25301 N N . ASP F 1 43 ? -29.116 -83.812 -42.198 1.00 18.99 39 ASP F N 1
ATOM 25302 C CA . ASP F 1 43 ? -29.660 -82.948 -41.144 1.00 19.60 39 ASP F CA 1
ATOM 25303 C C . ASP F 1 43 ? -28.616 -82.624 -40.069 1.00 17.70 39 ASP F C 1
ATOM 25304 O O . ASP F 1 43 ? -28.733 -81.606 -39.382 1.00 18.38 39 ASP F O 1
ATOM 25313 N N . PHE F 1 44 ? -27.604 -83.474 -39.905 1.00 15.19 40 PHE F N 1
ATOM 25314 C CA . PHE F 1 44 ? -26.522 -83.233 -38.958 1.00 15.78 40 PHE F CA 1
ATOM 25315 C C . PHE F 1 44 ? -25.500 -82.229 -39.461 1.00 15.19 40 PHE F C 1
ATOM 25316 O O . PHE F 1 44 ? -24.576 -81.898 -38.704 1.00 15.82 40 PHE F O 1
ATOM 25333 N N . VAL F 1 45 ? -25.662 -81.731 -40.687 1.00 15.08 41 VAL F N 1
ATOM 25334 C CA . VAL F 1 45 ? -24.733 -80.781 -41.300 1.00 15.59 41 VAL F CA 1
ATOM 25335 C C . VAL F 1 45 ? -25.441 -79.437 -41.371 1.00 14.49 41 VAL F C 1
ATOM 25336 O O . VAL F 1 45 ? -26.377 -79.263 -42.157 1.00 16.04 41 VAL F O 1
ATOM 25349 N N . ASN F 1 46 ? -24.986 -78.478 -40.569 1.00 14.44 42 ASN F N 1
ATOM 25350 C CA . ASN F 1 46 ? -25.626 -77.170 -40.489 1.00 13.39 42 ASN F CA 1
ATOM 25351 C C . ASN F 1 46 ? -24.719 -76.281 -39.651 1.00 12.17 42 ASN F C 1
ATOM 25352 O O . ASN F 1 46 ? -23.750 -76.747 -39.050 1.00 13.23 42 ASN F O 1
ATOM 25363 N N . LYS F 1 47 ? -25.018 -74.988 -39.643 1.00 13.35 43 LYS F N 1
ATOM 25364 C CA . LYS F 1 47 ? -24.121 -74.058 -38.977 1.00 12.75 43 LYS F CA 1
ATOM 25365 C C . LYS F 1 47 ? -24.072 -74.313 -37.473 1.00 14.10 43 LYS F C 1
ATOM 25366 O O . LYS F 1 47 ? -23.028 -74.106 -36.845 1.00 14.87 43 LYS F O 1
ATOM 25385 N N . ASP F 1 48 ? -25.190 -74.726 -36.867 1.00 16.26 44 ASP F N 1
ATOM 25386 C CA . ASP F 1 48 ? -25.199 -74.951 -35.428 1.00 16.02 44 ASP F CA 1
ATOM 25387 C C . ASP F 1 48 ? -24.343 -76.150 -35.030 1.00 15.32 44 ASP F C 1
ATOM 25388 O O . ASP F 1 48 ? -23.554 -76.069 -34.087 1.00 16.18 44 ASP F O 1
ATOM 25397 N N . SER F 1 49 ? -24.487 -77.275 -35.725 1.00 14.50 45 SER F N 1
ATOM 25398 C CA . SER F 1 49 ? -23.668 -78.429 -35.380 1.00 15.64 45 SER F CA 1
ATOM 25399 C C . SER F 1 49 ? -22.199 -78.165 -35.688 1.00 14.33 45 SER F C 1
ATOM 25400 O O . SER F 1 49 ? -21.310 -78.619 -34.959 1.00 14.98 45 SER F O 1
ATOM 25408 N N . MET F 1 50 ? -21.915 -77.436 -36.766 1.00 14.31 46 MET F N 1
ATOM 25409 C CA A MET F 1 50 ? -20.522 -77.133 -37.073 0.77 12.68 46 MET F CA 1
ATOM 25410 C CA B MET F 1 50 ? -20.526 -77.122 -37.081 0.23 13.66 46 MET F CA 1
ATOM 25411 C C . MET F 1 50 ? -19.913 -76.214 -36.018 1.00 13.76 46 MET F C 1
ATOM 25412 O O . MET F 1 50 ? -18.765 -76.408 -35.607 1.00 14.81 46 MET F O 1
ATOM 25439 N N . LYS F 1 51 ? -20.676 -75.228 -35.539 1.00 13.37 47 LYS F N 1
ATOM 25440 C CA . LYS F 1 51 ? -20.170 -74.367 -34.478 1.00 14.88 47 LYS F CA 1
ATOM 25441 C C . LYS F 1 51 ? -19.966 -75.155 -33.192 1.00 15.58 47 LYS F C 1
ATOM 25442 O O . LYS F 1 51 ? -18.972 -74.952 -32.483 1.00 16.39 47 LYS F O 1
ATOM 25461 N N . TRP F 1 52 ? -20.901 -76.050 -32.874 1.00 15.53 48 TRP F N 1
ATOM 25462 C CA . TRP F 1 52 ? -20.745 -76.876 -31.687 1.00 15.81 48 TRP F CA 1
ATOM 25463 C C . TRP F 1 52 ? -19.483 -77.729 -31.788 1.00 15.55 48 TRP F C 1
ATOM 25464 O O . TRP F 1 52 ? -18.731 -77.858 -30.816 1.00 17.03 48 TRP F O 1
ATOM 25485 N N . LEU F 1 53 ? -19.235 -78.327 -32.948 1.00 16.30 49 LEU F N 1
ATOM 25486 C CA . LEU F 1 53 ? -18.013 -79.102 -33.102 1.00 15.31 49 LEU F CA 1
ATOM 25487 C C . LEU F 1 53 ? -16.778 -78.228 -32.964 1.00 15.35 49 LEU F C 1
ATOM 25488 O O . LEU F 1 53 ? -15.783 -78.634 -32.353 1.00 15.79 49 LEU F O 1
ATOM 25504 N N . ARG F 1 54 ? -16.821 -77.021 -33.520 1.00 15.41 50 ARG F N 1
ATOM 25505 C CA . ARG F 1 54 ? -15.689 -76.111 -33.396 1.00 16.12 50 ARG F CA 1
ATOM 25506 C C . ARG F 1 54 ? -15.418 -75.769 -31.938 1.00 17.37 50 ARG F C 1
ATOM 25507 O O . ARG F 1 54 ? -14.270 -75.839 -31.470 1.00 18.21 50 ARG F O 1
ATOM 25528 N N . ASP F 1 55 ? -16.477 -75.408 -31.200 1.00 18.48 51 ASP F N 1
ATOM 25529 C CA . ASP F 1 55 ? -16.287 -74.859 -29.863 1.00 18.64 51 ASP F CA 1
ATOM 25530 C C . ASP F 1 55 ? -16.146 -75.944 -28.802 1.00 18.66 51 ASP F C 1
ATOM 25531 O O . ASP F 1 55 ? -15.355 -75.793 -27.863 1.00 23.39 51 ASP F O 1
ATOM 25540 N N . ASP F 1 56 ? -16.936 -77.015 -28.903 1.00 18.98 52 ASP F N 1
ATOM 25541 C CA . ASP F 1 56 ? -16.942 -78.044 -27.871 1.00 20.92 52 ASP F CA 1
ATOM 25542 C C . ASP F 1 56 ? -15.993 -79.202 -28.159 1.00 21.41 52 ASP F C 1
ATOM 25543 O O . ASP F 1 56 ? -15.421 -79.769 -27.218 1.00 23.70 52 ASP F O 1
ATOM 25552 N N . TRP F 1 57 ? -15.805 -79.578 -29.427 1.00 19.66 53 TRP F N 1
ATOM 25553 C CA . TRP F 1 57 ? -14.858 -80.631 -29.759 1.00 18.12 53 TRP F CA 1
ATOM 25554 C C . TRP F 1 57 ? -13.502 -80.100 -30.195 1.00 19.84 53 TRP F C 1
ATOM 25555 O O . TRP F 1 57 ? -12.529 -80.857 -30.200 1.00 21.29 53 TRP F O 1
ATOM 25576 N N . GLY F 1 58 ? -13.416 -78.829 -30.564 1.00 19.78 54 GLY F N 1
ATOM 25577 C CA . GLY F 1 58 ? -12.183 -78.264 -31.065 1.00 17.89 54 GLY F CA 1
ATOM 25578 C C . GLY F 1 58 ? -11.834 -78.595 -32.506 1.00 16.22 54 GLY F C 1
ATOM 25579 O O . GLY F 1 58 ? -10.651 -78.524 -32.881 1.00 16.93 54 GLY F O 1
ATOM 25583 N N . ILE F 1 59 ? -12.809 -78.949 -33.338 1.00 16.03 55 ILE F N 1
ATOM 25584 C CA . ILE F 1 59 ? -12.454 -79.296 -34.710 1.00 14.27 55 ILE F CA 1
ATOM 25585 C C . ILE F 1 59 ? -12.037 -78.024 -35.450 1.00 15.59 55 ILE F C 1
ATOM 25586 O O . ILE F 1 59 ? -12.517 -76.924 -35.151 1.00 15.84 55 ILE F O 1
ATOM 25602 N N . ASN F 1 60 ? -11.196 -78.180 -36.468 1.00 13.74 56 ASN F N 1
ATOM 25603 C CA . ASN F 1 60 ? -10.872 -77.076 -37.361 1.00 13.48 56 ASN F CA 1
ATOM 25604 C C . ASN F 1 60 ? -11.122 -77.386 -38.824 1.00 13.59 56 ASN F C 1
ATOM 25605 O O . ASN F 1 60 ? -10.887 -76.504 -39.667 1.00 14.29 56 ASN F O 1
ATOM 25616 N N . VAL F 1 61 ? -11.683 -78.562 -39.143 1.00 11.79 57 VAL F N 1
ATOM 25617 C CA . VAL F 1 61 ? -12.075 -78.905 -40.502 1.00 12.30 57 VAL F CA 1
ATOM 25618 C C . VAL F 1 61 ? -13.326 -79.767 -40.451 1.00 11.67 57 VAL F C 1
ATOM 25619 O O . VAL F 1 61 ? -13.500 -80.577 -39.534 1.00 13.18 57 VAL F O 1
ATOM 25632 N N . PHE F 1 62 ? -14.210 -79.580 -41.425 1.00 10.64 58 PHE F N 1
ATOM 25633 C CA . PHE F 1 62 ? -15.421 -80.386 -41.515 1.00 11.24 58 PHE F CA 1
ATOM 25634 C C . PHE F 1 62 ? -15.559 -80.856 -42.954 1.00 11.39 58 PHE F C 1
ATOM 25635 O O . PHE F 1 62 ? -15.480 -80.046 -43.874 1.00 11.01 58 PHE F O 1
ATOM 25652 N N . ARG F 1 63 ? -15.737 -82.158 -43.150 1.00 10.46 59 ARG F N 1
ATOM 25653 C CA . ARG F 1 63 ? -15.847 -82.753 -44.471 1.00 11.49 59 ARG F CA 1
ATOM 25654 C C . ARG F 1 63 ? -17.297 -83.096 -44.774 1.00 11.20 59 ARG F C 1
ATOM 25655 O O . ARG F 1 63 ? -17.971 -83.723 -43.953 1.00 12.61 59 ARG F O 1
ATOM 25676 N N . VAL F 1 64 ? -17.764 -82.714 -45.968 1.00 10.48 60 VAL F N 1
ATOM 25677 C CA . VAL F 1 64 ? -19.122 -83.025 -46.406 1.00 11.16 60 VAL F CA 1
ATOM 25678 C C . VAL F 1 64 ? -19.039 -84.103 -47.469 1.00 11.06 60 VAL F C 1
ATOM 25679 O O . VAL F 1 64 ? -18.462 -83.898 -48.551 1.00 12.03 60 VAL F O 1
ATOM 25692 N N . ALA F 1 65 ? -19.577 -85.278 -47.133 1.00 12.49 61 ALA F N 1
ATOM 25693 C CA . ALA F 1 65 ? -19.497 -86.476 -47.968 1.00 10.73 61 ALA F CA 1
ATOM 25694 C C . ALA F 1 65 ? -20.692 -86.508 -48.912 1.00 12.78 61 ALA F C 1
ATOM 25695 O O . ALA F 1 65 ? -21.735 -87.088 -48.612 1.00 13.34 61 ALA F O 1
ATOM 25702 N N . MET F 1 66 ? -20.527 -85.892 -50.082 1.00 11.87 62 MET F N 1
ATOM 25703 C CA . MET F 1 66 ? -21.586 -85.844 -51.089 1.00 12.08 62 MET F CA 1
ATOM 25704 C C . MET F 1 66 ? -21.437 -87.084 -51.955 1.00 11.53 62 MET F C 1
ATOM 25705 O O . MET F 1 66 ? -20.761 -87.076 -52.989 1.00 12.79 62 MET F O 1
ATOM 25719 N N . TYR F 1 67 ? -22.069 -88.177 -51.515 1.00 13.11 63 TYR F N 1
ATOM 25720 C CA . TYR F 1 67 ? -22.146 -89.361 -52.359 1.00 13.02 63 TYR F CA 1
ATOM 25721 C C . TYR F 1 67 ? -22.687 -88.973 -53.731 1.00 13.17 63 TYR F C 1
ATOM 25722 O O . TYR F 1 67 ? -23.596 -88.138 -53.854 1.00 14.02 63 TYR F O 1
ATOM 25740 N N . THR F 1 68 ? -22.146 -89.616 -54.759 1.00 13.99 64 THR F N 1
ATOM 25741 C CA . THR F 1 68 ? -22.646 -89.551 -56.127 1.00 13.70 64 THR F CA 1
ATOM 25742 C C . THR F 1 68 ? -23.738 -90.583 -56.362 1.00 16.57 64 THR F C 1
ATOM 25743 O O . THR F 1 68 ? -24.846 -90.229 -56.794 1.00 17.28 64 THR F O 1
ATOM 25754 N N . ALA F 1 69 ? -23.443 -91.842 -56.043 1.00 16.72 65 ALA F N 1
ATOM 25755 C CA . ALA F 1 69 ? -24.374 -92.945 -56.211 1.00 15.92 65 ALA F CA 1
ATOM 25756 C C . ALA F 1 69 ? -25.186 -93.151 -54.928 1.00 18.67 65 ALA F C 1
ATOM 25757 O O . ALA F 1 69 ? -25.196 -92.305 -54.024 1.00 19.98 65 ALA F O 1
ATOM 25764 N N . GLU F 1 70 ? -25.913 -94.273 -54.858 1.00 20.64 66 GLU F N 1
ATOM 25765 C CA . GLU F 1 70 ? -26.730 -94.630 -53.697 1.00 20.27 66 GLU F CA 1
ATOM 25766 C C . GLU F 1 70 ? -27.698 -93.512 -53.296 1.00 21.41 66 GLU F C 1
ATOM 25767 O O . GLU F 1 70 ? -27.842 -93.166 -52.122 1.00 20.64 66 GLU F O 1
ATOM 25779 N N . GLY F 1 71 ? -28.368 -92.947 -54.287 1.00 20.21 67 GLY F N 1
ATOM 25780 C CA . GLY F 1 71 ? -29.329 -91.897 -54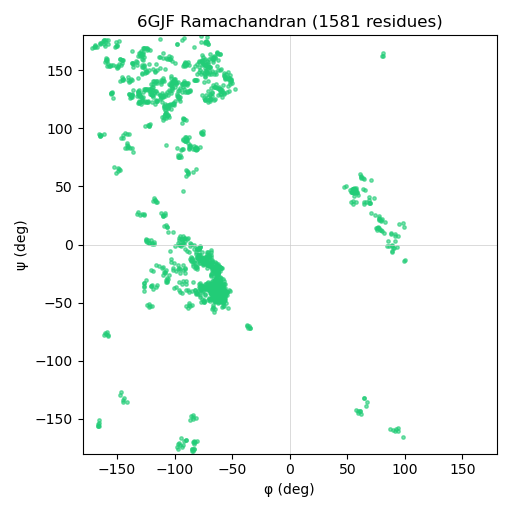.034 1.00 21.66 67 GLY F CA 1
ATOM 25781 C C . GLY F 1 71 ? -28.715 -90.535 -53.800 1.00 21.23 67 GLY F C 1
ATOM 25782 O O . GLY F 1 71 ? -29.410 -89.629 -53.336 1.00 21.98 67 GLY F O 1
ATOM 25786 N N . GLY F 1 72 ? -27.435 -90.373 -54.087 1.00 19.01 68 GLY F N 1
ATOM 25787 C CA . GLY F 1 72 ? -26.762 -89.096 -53.950 1.00 19.30 68 GLY F CA 1
ATOM 25788 C C . GLY F 1 72 ? -26.930 -88.197 -55.154 1.00 15.86 68 GLY F C 1
ATOM 25789 O O . GLY F 1 72 ? -27.933 -88.251 -55.881 1.00 18.83 68 GLY F O 1
ATOM 25793 N N . TYR F 1 73 ? -25.882 -87.415 -55.408 1.00 17.12 69 TYR F N 1
ATOM 25794 C CA . TYR F 1 73 ? -25.980 -86.265 -56.296 1.00 16.22 69 TYR F CA 1
ATOM 25795 C C . TYR F 1 73 ? -26.397 -86.653 -57.705 1.00 17.49 69 TYR F C 1
ATOM 25796 O O . TYR F 1 73 ? -27.095 -85.893 -58.383 1.00 18.56 69 TYR F O 1
ATOM 25814 N N . ILE F 1 74 ? -25.953 -87.815 -58.190 1.00 19.25 70 ILE F N 1
ATOM 25815 C CA . ILE F 1 74 ? -26.248 -88.158 -59.583 1.00 21.79 70 ILE F CA 1
ATOM 25816 C C . ILE F 1 74 ? -27.751 -88.277 -59.832 1.00 26.71 70 ILE F C 1
ATOM 25817 O O . ILE F 1 74 ? -28.253 -87.879 -60.892 1.00 28.76 70 ILE F O 1
ATOM 25833 N N . THR F 1 75 ? -28.490 -88.837 -58.885 1.00 25.34 71 THR F N 1
ATOM 25834 C CA . THR F 1 75 ? -29.929 -88.955 -59.076 1.00 27.57 71 THR F CA 1
ATOM 25835 C C . THR F 1 75 ? -30.713 -87.854 -58.371 1.00 25.39 71 THR F C 1
ATOM 25836 O O . THR F 1 75 ? -31.845 -87.566 -58.774 1.00 28.97 71 THR F O 1
ATOM 25847 N N A ASN F 1 76 ? -30.127 -87.202 -57.371 0.72 24.21 72 ASN F N 1
ATOM 25848 N N B ASN F 1 76 ? -30.132 -87.256 -57.330 0.28 24.41 72 ASN F N 1
ATOM 25849 C CA A ASN F 1 76 ? -30.825 -86.212 -56.550 0.72 23.91 72 ASN F CA 1
ATOM 25850 C CA B ASN F 1 76 ? -30.763 -86.234 -56.493 0.28 23.62 72 ASN F CA 1
ATOM 25851 C C A ASN F 1 76 ? -29.871 -85.053 -56.309 0.72 19.97 72 ASN F C 1
ATOM 25852 C C B ASN F 1 76 ? -29.715 -85.134 -56.386 0.28 21.63 72 ASN F C 1
ATOM 25853 O O A ASN F 1 76 ? -29.242 -84.952 -55.252 0.72 18.14 72 ASN F O 1
ATOM 25854 O O B ASN F 1 76 ? -28.831 -85.187 -55.525 0.28 20.05 72 ASN F O 1
ATOM 25875 N N . PRO F 1 77 ? -29.729 -84.151 -57.288 1.00 22.47 73 PRO F N 1
ATOM 25876 C CA . PRO F 1 77 ? -28.742 -83.070 -57.161 1.00 24.29 73 PRO F CA 1
ATOM 25877 C C . PRO F 1 77 ? -29.037 -82.062 -56.061 1.00 19.99 73 PRO F C 1
ATOM 25878 O O . PRO F 1 77 ? -28.181 -81.207 -55.792 1.00 19.39 73 PRO F O 1
ATOM 25889 N N . SER F 1 78 ? -30.183 -82.159 -55.378 1.00 19.93 74 SER F N 1
ATOM 25890 C CA . SER F 1 78 ? -30.483 -81.201 -54.319 1.00 22.16 74 SER F CA 1
ATOM 25891 C C . SER F 1 78 ? -29.488 -81.280 -53.163 1.00 19.85 74 SER F C 1
ATOM 25892 O O . SER F 1 78 ? -29.390 -80.323 -52.390 1.00 19.73 74 SER F O 1
ATOM 25900 N N . VAL F 1 79 ? -28.738 -82.380 -53.032 1.00 16.52 75 VAL F N 1
ATOM 25901 C CA . VAL F 1 79 ? -27.734 -82.466 -51.985 1.00 16.42 75 VAL F CA 1
ATOM 25902 C C . VAL F 1 79 ? -26.685 -81.373 -52.154 1.00 17.62 75 VAL F C 1
ATOM 25903 O O . VAL F 1 79 ? -25.983 -81.028 -51.197 1.00 15.20 75 VAL F O 1
ATOM 25916 N N . LYS F 1 80 ? -26.531 -80.837 -53.368 1.00 14.88 76 LYS F N 1
ATOM 25917 C CA . LYS F 1 80 ? -25.625 -79.706 -53.550 1.00 17.00 76 LYS F CA 1
ATOM 25918 C C . LYS F 1 80 ? -26.008 -78.530 -52.657 1.00 15.46 76 LYS F C 1
ATOM 25919 O O . LYS F 1 80 ? -25.133 -77.770 -52.218 1.00 14.87 76 LYS F O 1
ATOM 25938 N N . ASN F 1 81 ? -27.303 -78.358 -52.373 1.00 16.20 77 ASN F N 1
ATOM 25939 C CA . ASN F 1 81 ? -27.710 -77.298 -51.461 1.00 16.03 77 ASN F CA 1
ATOM 25940 C C . ASN F 1 81 ? -27.086 -77.491 -50.083 1.00 16.39 77 ASN F C 1
ATOM 25941 O O . ASN F 1 81 ? -26.747 -76.518 -49.399 1.00 15.59 77 ASN F O 1
ATOM 25952 N N . LYS F 1 82 ? -26.967 -78.745 -49.639 1.00 16.23 78 LYS F N 1
ATOM 25953 C CA . LYS F 1 82 ? -26.370 -79.029 -48.343 1.00 16.31 78 LYS F CA 1
ATOM 25954 C C . LYS F 1 82 ? -24.878 -78.729 -48.367 1.00 13.54 78 LYS F C 1
ATOM 25955 O O . LYS F 1 82 ? -24.336 -78.208 -47.386 1.00 14.52 78 LYS F O 1
ATOM 25974 N N . VAL F 1 83 ? -24.202 -79.037 -49.481 1.00 14.25 79 VAL F N 1
ATOM 25975 C CA . VAL F 1 83 ? -22.802 -78.645 -49.637 1.00 12.01 79 VAL F CA 1
ATOM 25976 C C . VAL F 1 83 ? -22.648 -77.134 -49.498 1.00 13.12 79 VAL F C 1
ATOM 25977 O O . VAL F 1 83 ? -21.797 -76.648 -48.744 1.00 12.21 79 VAL F O 1
ATOM 25990 N N . LYS F 1 84 ? -23.500 -76.371 -50.185 1.00 14.31 80 LYS F N 1
ATOM 25991 C CA . LYS F 1 84 ? -23.419 -74.913 -50.118 1.00 12.41 80 LYS F CA 1
ATOM 25992 C C . LYS F 1 84 ? -23.700 -74.409 -48.708 1.00 12.76 80 LYS F C 1
ATOM 25993 O O . LYS F 1 84 ? -23.017 -73.505 -48.213 1.00 12.28 80 LYS F O 1
ATOM 26012 N N . GLU F 1 85 ? -24.683 -75.000 -48.034 1.00 12.59 81 GLU F N 1
ATOM 26013 C CA . GLU F 1 85 ? -24.973 -74.618 -46.661 1.00 13.02 81 GLU F CA 1
ATOM 26014 C C . GLU F 1 85 ? -23.749 -74.820 -45.781 1.00 11.89 81 GLU F C 1
ATOM 26015 O O . GLU F 1 85 ? -23.417 -73.962 -44.951 1.00 12.21 81 GLU F O 1
ATOM 26027 N N . ALA F 1 86 ? -23.078 -75.962 -45.932 1.00 11.74 82 ALA F N 1
ATOM 26028 C CA . ALA F 1 86 ? -21.923 -76.241 -45.086 1.00 11.51 82 ALA F CA 1
ATOM 26029 C C . ALA F 1 86 ? -20.758 -75.300 -45.397 1.00 11.09 82 ALA F C 1
ATOM 26030 O O . ALA F 1 86 ? -20.066 -74.841 -44.489 1.00 11.21 82 ALA F O 1
ATOM 26037 N N . VAL F 1 87 ? -20.505 -75.026 -46.676 1.00 11.63 83 VAL F N 1
ATOM 26038 C CA . VAL F 1 87 ? -19.397 -74.139 -47.017 1.00 12.76 83 VAL F CA 1
ATOM 26039 C C . VAL F 1 87 ? -19.652 -72.756 -46.461 1.00 10.52 83 VAL F C 1
ATOM 26040 O O . VAL F 1 87 ? -18.748 -72.115 -45.914 1.00 11.75 83 VAL F O 1
ATOM 26053 N N . GLU F 1 88 ? -20.889 -72.267 -46.599 1.00 13.17 84 GLU F N 1
ATOM 26054 C CA . GLU F 1 88 ? -21.202 -70.926 -46.109 1.00 13.71 84 GLU F CA 1
ATOM 26055 C C . GLU F 1 88 ? -21.123 -70.862 -44.595 1.00 14.06 84 GLU F C 1
ATOM 26056 O O . GLU F 1 88 ? -20.634 -69.868 -44.043 1.00 12.21 84 GLU F O 1
ATOM 26068 N N . ALA F 1 89 ? -21.547 -71.939 -43.909 1.00 12.28 85 ALA F N 1
ATOM 26069 C CA . ALA F 1 89 ? -21.367 -72.008 -42.463 1.00 11.63 85 ALA F CA 1
ATOM 26070 C C . ALA F 1 89 ? -19.885 -71.973 -42.102 1.00 11.17 85 ALA F C 1
ATOM 26071 O O . ALA F 1 89 ? -19.478 -71.267 -41.169 1.00 12.70 85 ALA F O 1
ATOM 26078 N N . ALA F 1 90 ? -19.058 -72.726 -42.837 1.00 11.50 86 ALA F N 1
ATOM 26079 C CA . ALA F 1 90 ? -17.626 -72.749 -42.562 1.00 11.32 86 ALA F CA 1
ATOM 26080 C C . ALA F 1 90 ? -17.015 -71.366 -42.737 1.00 12.36 86 ALA F C 1
ATOM 26081 O O . ALA F 1 90 ? -16.148 -70.954 -41.957 1.00 12.87 86 ALA F O 1
ATOM 26088 N N . ILE F 1 91 ? -17.466 -70.625 -43.752 1.00 11.55 87 ILE F N 1
ATOM 26089 C CA . ILE F 1 91 ? -16.966 -69.271 -43.957 1.00 11.86 87 ILE F CA 1
ATOM 26090 C C . ILE F 1 91 ? -17.349 -68.383 -42.781 1.00 12.85 87 ILE F C 1
ATOM 26091 O O . ILE F 1 91 ? -16.514 -67.654 -42.239 1.00 13.49 87 ILE F O 1
ATOM 26107 N N . ASP F 1 92 ? -18.608 -68.462 -42.344 1.00 12.57 88 ASP F N 1
ATOM 26108 C CA . ASP F 1 92 ? -19.060 -67.657 -41.216 1.00 13.71 88 ASP F CA 1
ATOM 26109 C C . ASP F 1 92 ? -18.273 -67.966 -39.952 1.00 11.99 88 ASP F C 1
ATOM 26110 O O . ASP F 1 92 ? -18.006 -67.062 -39.141 1.00 13.36 88 ASP F O 1
ATOM 26119 N N . LEU F 1 93 ? -17.960 -69.255 -39.737 1.00 10.90 89 LEU F N 1
ATOM 26120 C CA . LEU F 1 93 ? -17.344 -69.750 -38.515 1.00 12.76 89 LEU F CA 1
ATOM 26121 C C . LEU F 1 93 ? -15.820 -69.826 -38.565 1.00 13.32 89 LEU F C 1
ATOM 26122 O O . LEU F 1 93 ? -15.192 -70.231 -37.568 1.00 13.34 89 LEU F O 1
ATOM 26138 N N . GLY F 1 94 ? -15.206 -69.439 -39.674 1.00 12.76 90 GLY F N 1
ATOM 26139 C CA . GLY F 1 94 ? -13.758 -69.525 -39.768 1.00 12.55 90 GLY F CA 1
ATOM 26140 C C . GLY F 1 94 ? -13.222 -70.939 -39.754 1.00 13.23 90 GLY F C 1
ATOM 26141 O O . GLY F 1 94 ? -12.161 -71.186 -39.165 1.00 14.08 90 GLY F O 1
ATOM 26145 N N . MET F 1 95 ? -13.942 -71.870 -40.377 1.00 13.06 91 MET F N 1
ATOM 26146 C CA A MET F 1 95 ? -13.553 -73.268 -40.401 0.77 12.68 91 MET F CA 1
ATOM 26147 C CA B MET F 1 95 ? -13.630 -73.294 -40.418 0.23 13.93 91 MET F CA 1
ATOM 26148 C C . MET F 1 95 ? -13.147 -73.704 -41.802 1.00 12.12 91 MET F C 1
ATOM 26149 O O . MET F 1 95 ? -13.642 -73.205 -42.799 1.00 11.35 91 MET F O 1
ATOM 26176 N N . TYR F 1 96 ? -12.227 -74.667 -41.860 1.00 11.68 92 TYR F N 1
ATOM 26177 C CA . TYR F 1 96 ? -11.909 -75.297 -43.138 1.00 11.08 92 TYR F CA 1
ATOM 26178 C C . TYR F 1 96 ? -12.992 -76.315 -43.460 1.00 11.64 92 TYR F C 1
ATOM 26179 O O . TYR F 1 96 ? -13.568 -76.939 -42.558 1.00 12.40 92 TYR F O 1
ATOM 26197 N N . VAL F 1 97 ? -13.256 -76.486 -44.757 1.00 11.66 93 VAL F N 1
ATOM 26198 C CA . VAL F 1 97 ? -14.339 -77.353 -45.226 1.00 10.32 93 VAL F CA 1
ATOM 26199 C C . VAL F 1 97 ? -13.870 -78.148 -46.433 1.00 9.56 93 VAL F C 1
ATOM 26200 O O . VAL F 1 97 ? -13.316 -77.581 -47.384 1.00 11.65 93 VAL F O 1
ATOM 26213 N N . ILE F 1 98 ? -14.056 -79.470 -46.378 1.00 10.53 94 ILE F N 1
ATOM 26214 C CA . ILE F 1 98 ? -13.697 -80.360 -47.478 1.00 9.83 94 ILE F CA 1
ATOM 26215 C C . ILE F 1 98 ? -14.951 -80.707 -48.251 1.00 10.62 94 ILE F C 1
ATOM 26216 O O . ILE F 1 98 ? -15.885 -81.274 -47.691 1.00 10.58 94 ILE F O 1
ATOM 26232 N N . ILE F 1 99 ? -14.949 -80.392 -49.537 1.00 9.78 95 ILE F N 1
ATOM 26233 C CA . ILE F 1 99 ? -16.027 -80.756 -50.451 1.00 9.63 95 ILE F CA 1
ATOM 26234 C C . ILE F 1 99 ? -15.666 -82.076 -51.112 1.00 8.30 95 ILE F C 1
ATOM 26235 O O . ILE F 1 99 ? -14.775 -82.124 -51.958 1.00 9.91 95 ILE F O 1
ATOM 26251 N N . ASP F 1 100 ? -16.308 -83.156 -50.683 1.00 9.50 96 ASP F N 1
ATOM 26252 C CA . ASP F 1 100 ? -15.936 -84.524 -51.055 1.00 10.53 96 ASP F CA 1
ATOM 26253 C C . ASP F 1 100 ? -16.929 -85.099 -52.059 1.00 11.71 96 ASP F C 1
ATOM 26254 O O . ASP F 1 100 ? -18.097 -85.337 -51.730 1.00 11.64 96 ASP F O 1
ATOM 26263 N N . TRP F 1 101 ? -16.443 -85.295 -53.291 1.00 10.01 97 TRP F N 1
ATOM 26264 C CA . TRP F 1 101 ? -17.124 -86.043 -54.353 1.00 10.72 97 TRP F CA 1
ATOM 26265 C C . TRP F 1 101 ? -16.988 -87.522 -53.991 1.00 10.46 97 TRP F C 1
ATOM 26266 O O . TRP F 1 101 ? -15.973 -88.169 -54.277 1.00 11.38 97 TRP F O 1
ATOM 26287 N N . HIS F 1 102 ? -18.006 -88.057 -53.329 1.00 11.13 98 HIS F N 1
ATOM 26288 C CA . HIS F 1 102 ? -17.852 -89.286 -52.549 1.00 11.54 98 HIS F CA 1
ATOM 26289 C C . HIS F 1 102 ? -18.264 -90.504 -53.369 1.00 12.26 98 HIS F C 1
ATOM 26290 O O . HIS F 1 102 ? -19.329 -91.093 -53.181 1.00 13.34 98 HIS F O 1
ATOM 26304 N N . ILE F 1 103 ? -17.365 -90.896 -54.268 1.00 12.04 99 ILE F N 1
ATOM 26305 C CA . ILE F 1 103 ? -17.523 -92.124 -55.028 1.00 12.90 99 ILE F CA 1
ATOM 26306 C C . ILE F 1 103 ? -17.191 -93.292 -54.111 1.00 13.08 99 ILE F C 1
ATOM 26307 O O . ILE F 1 103 ? -16.341 -93.191 -53.205 1.00 13.40 99 ILE F O 1
ATOM 26323 N N . LEU F 1 104 ? -17.859 -94.421 -54.358 1.00 13.01 100 LEU F N 1
ATOM 26324 C CA . LEU F 1 104 ? -17.608 -95.637 -53.581 1.00 13.45 100 LEU F CA 1
ATOM 26325 C C . LEU F 1 104 ? -18.076 -96.847 -54.386 1.00 14.49 100 LEU F C 1
ATOM 26326 O O . LEU F 1 104 ? -17.259 -97.547 -54.994 1.00 15.41 100 LEU F O 1
ATOM 26342 N N . SER F 1 105 ? -19.389 -97.067 -54.459 1.00 15.45 101 SER F N 1
ATOM 26343 C CA . SER F 1 105 ? -19.879 -98.176 -55.274 1.00 18.06 101 SER F CA 1
ATOM 26344 C C . SER F 1 105 ? -19.613 -97.928 -56.751 1.00 16.58 101 SER F C 1
ATOM 26345 O O . SER F 1 105 ? -19.386 -98.887 -57.520 1.00 18.04 101 SER F O 1
ATOM 26353 N N . ASP F 1 106 ? -19.655 -96.662 -57.154 1.00 15.57 102 ASP F N 1
ATOM 26354 C CA . ASP F 1 106 ? -19.153 -96.192 -58.441 1.00 14.48 102 ASP F CA 1
ATOM 26355 C C . ASP F 1 106 ? -17.641 -96.047 -58.296 1.00 13.37 102 ASP F C 1
ATOM 26356 O O . ASP F 1 106 ? -17.102 -94.971 -58.044 1.00 14.72 102 ASP F O 1
ATOM 26365 N N . ASN F 1 107 ? -16.945 -97.172 -58.442 1.00 14.68 103 ASN F N 1
ATOM 26366 C CA . ASN F 1 107 ? -15.563 -97.296 -58.005 1.00 14.69 103 ASN F CA 1
ATOM 26367 C C . ASN F 1 107 ? -14.562 -96.654 -58.949 1.00 14.38 103 ASN F C 1
ATOM 26368 O O . ASN F 1 107 ? -13.393 -96.525 -58.563 1.00 13.16 103 ASN F O 1
ATOM 26379 N N . ASP F 1 108 ? -14.974 -96.283 -60.162 1.00 13.05 104 ASP F N 1
ATOM 26380 C CA . ASP F 1 108 ? -14.114 -95.588 -61.124 1.00 14.42 104 ASP F CA 1
ATOM 26381 C C . ASP F 1 108 ? -14.532 -94.130 -61.170 1.00 13.32 104 ASP F C 1
ATOM 26382 O O . ASP F 1 108 ? -15.679 -93.843 -61.529 1.00 14.13 104 ASP F O 1
ATOM 26391 N N . PRO F 1 109 ? -13.650 -93.179 -60.847 1.00 13.13 105 PRO F N 1
ATOM 26392 C CA . PRO F 1 109 ? -14.071 -91.763 -60.881 1.00 12.71 105 PRO F CA 1
ATOM 26393 C C . PRO F 1 109 ? -14.454 -91.298 -62.268 1.00 14.75 105 PRO F C 1
ATOM 26394 O O . PRO F 1 109 ? -15.165 -90.300 -62.396 1.00 14.13 105 PRO F O 1
ATOM 26405 N N . ASN F 1 110 ? -14.034 -91.999 -63.316 1.00 13.91 106 ASN F N 1
ATOM 26406 C CA . ASN F 1 110 ? -14.386 -91.562 -64.662 1.00 14.94 106 ASN F CA 1
ATOM 26407 C C . ASN F 1 110 ? -15.854 -91.768 -64.996 1.00 15.28 106 ASN F C 1
ATOM 26408 O O . ASN F 1 110 ? -16.364 -91.117 -65.918 1.00 16.90 106 ASN F O 1
ATOM 26419 N N . THR F 1 111 ? -16.567 -92.591 -64.230 1.00 14.55 107 THR F N 1
ATOM 26420 C CA . THR F 1 111 ? -17.964 -92.880 -64.558 1.00 17.55 107 THR F CA 1
ATOM 26421 C C . THR F 1 111 ? -18.805 -91.616 -64.607 1.00 16.76 107 THR F C 1
ATOM 26422 O O . THR F 1 111 ? -19.643 -91.458 -65.504 1.00 18.55 107 THR F O 1
ATOM 26433 N N . TYR F 1 112 ? -18.588 -90.694 -63.669 1.00 16.66 108 TYR F N 1
ATOM 26434 C CA . TYR F 1 112 ? -19.351 -89.451 -63.603 1.00 16.06 108 TYR F CA 1
ATOM 26435 C C . TYR F 1 112 ? -18.437 -88.240 -63.761 1.00 15.18 108 TYR F C 1
ATOM 26436 O O . TYR F 1 112 ? -18.649 -87.201 -63.143 1.00 15.62 108 TYR F O 1
ATOM 26454 N N . LYS F 1 113 ? -17.421 -88.353 -64.623 1.00 16.40 109 LYS F N 1
ATOM 26455 C CA A LYS F 1 113 ? -16.409 -87.301 -64.735 0.66 17.63 109 LYS F CA 1
ATOM 26456 C CA B LYS F 1 113 ? -16.413 -87.302 -64.727 0.34 16.76 109 LYS F CA 1
ATOM 26457 C C . LYS F 1 113 ? -17.000 -85.990 -65.246 1.00 15.04 109 LYS F C 1
ATOM 26458 O O . LYS F 1 113 ? -16.590 -84.911 -64.811 1.00 15.82 109 LYS F O 1
ATOM 26495 N N A GLU F 1 114 ? -17.944 -86.063 -66.185 0.65 14.60 110 GLU F N 1
ATOM 26496 N N B GLU F 1 114 ? -17.944 -86.041 -66.189 0.35 15.68 110 GLU F N 1
ATOM 26497 C CA A GLU F 1 114 ? -18.548 -84.848 -66.712 0.65 15.40 110 GLU F CA 1
ATOM 26498 C CA B GLU F 1 114 ? -18.480 -84.780 -66.699 0.35 16.92 110 GLU F CA 1
ATOM 26499 C C A GLU F 1 114 ? -19.315 -84.110 -65.618 0.65 14.51 110 GLU F C 1
ATOM 26500 C C B GLU F 1 114 ? -19.363 -84.086 -65.656 0.35 16.81 110 GLU F C 1
ATOM 26501 O O A GLU F 1 114 ? -19.214 -82.880 -65.482 0.65 14.32 110 GLU F O 1
ATOM 26502 O O B GLU F 1 114 ? -19.395 -82.849 -65.596 0.35 17.54 110 GLU F O 1
ATOM 26525 N N . GLN F 1 115 ? -20.085 -84.852 -64.830 1.00 16.31 111 GLN F N 1
ATOM 26526 C CA . GLN F 1 115 ? -20.818 -84.250 -63.732 1.00 17.56 111 GLN F CA 1
ATOM 26527 C C . GLN F 1 115 ? -19.861 -83.718 -62.680 1.00 14.89 111 GLN F C 1
ATOM 26528 O O . GLN F 1 115 ? -20.112 -82.662 -62.101 1.00 14.77 111 GLN F O 1
ATOM 26543 N N . ALA F 1 116 ? -18.750 -84.433 -62.426 1.00 14.10 112 ALA F N 1
ATOM 26544 C CA . ALA F 1 116 ? -17.776 -83.980 -61.437 1.00 13.89 112 ALA F CA 1
ATOM 26545 C C . ALA F 1 116 ? -17.124 -82.678 -61.869 1.00 14.50 112 ALA F C 1
ATOM 26546 O O . ALA F 1 116 ? -16.969 -81.750 -61.059 1.00 14.16 112 ALA F O 1
ATOM 26553 N N . LYS F 1 117 ? -16.723 -82.598 -63.142 1.00 14.77 113 LYS F N 1
ATOM 26554 C CA A LYS F 1 117 ? -16.106 -81.378 -63.648 0.63 16.12 113 LYS F CA 1
ATOM 26555 C CA B LYS F 1 117 ? -16.108 -81.378 -63.655 0.37 15.74 113 LYS F CA 1
ATOM 26556 C C . LYS F 1 117 ? -17.046 -80.185 -63.494 1.00 14.53 113 LYS F C 1
ATOM 26557 O O . LYS F 1 117 ? -16.643 -79.122 -63.001 1.00 17.21 113 LYS F O 1
ATOM 26594 N N . ALA F 1 118 ? -18.311 -80.344 -63.907 1.00 15.62 114 ALA F N 1
ATOM 26595 C CA . ALA F 1 118 ? -19.266 -79.247 -63.785 1.00 15.35 114 ALA F CA 1
ATOM 26596 C C . ALA F 1 118 ? -19.482 -78.855 -62.330 1.00 14.68 114 ALA F C 1
ATOM 26597 O O . ALA F 1 118 ? -19.563 -77.665 -62.013 1.00 16.01 114 ALA F O 1
ATOM 26604 N N . PHE F 1 119 ? -19.593 -79.841 -61.435 1.00 14.20 115 PHE F N 1
ATOM 26605 C CA . PHE F 1 119 ? -19.834 -79.558 -60.023 1.00 13.01 115 PHE F CA 1
ATOM 26606 C C . PHE F 1 119 ? -18.669 -78.792 -59.417 1.00 13.04 115 PHE F C 1
ATOM 26607 O O . PHE F 1 119 ? -18.852 -77.769 -58.749 1.00 13.85 115 PHE F O 1
ATOM 26624 N N . PHE F 1 120 ? -17.451 -79.276 -59.657 1.00 12.95 116 PHE F N 1
ATOM 26625 C CA . PHE F 1 120 ? -16.274 -78.618 -59.098 1.00 12.21 116 PHE F CA 1
ATOM 26626 C C . PHE F 1 120 ? -16.037 -77.260 -59.735 1.00 13.23 116 PHE F C 1
ATOM 26627 O O . PHE F 1 120 ? -15.612 -76.326 -59.045 1.00 14.34 116 PHE F O 1
ATOM 26644 N N . GLN F 1 121 ? -16.334 -77.108 -61.028 1.00 15.10 117 GLN F N 1
ATOM 26645 C CA . GLN F 1 121 ? -16.257 -75.781 -61.627 1.00 14.54 117 GLN F CA 1
ATOM 26646 C C . GLN F 1 121 ? -17.186 -74.822 -60.906 1.00 15.23 117 GLN F C 1
ATOM 26647 O O . GLN F 1 121 ? -16.817 -73.671 -60.622 1.00 15.98 117 GLN F O 1
ATOM 26661 N N . GLU F 1 122 ? -18.415 -75.270 -60.640 1.00 14.92 118 GLU F N 1
ATOM 26662 C CA . GLU F 1 122 ? -19.394 -74.415 -59.980 1.00 14.52 118 GLU F CA 1
ATOM 26663 C C . GLU F 1 122 ? -18.943 -74.045 -58.570 1.00 14.51 118 GLU F C 1
ATOM 26664 O O . GLU F 1 122 ? -19.043 -72.883 -58.158 1.00 14.14 118 GLU F O 1
ATOM 26676 N N . MET F 1 123 ? -18.458 -75.025 -57.803 1.00 14.67 119 MET F N 1
ATOM 26677 C CA . MET F 1 123 ? -18.015 -74.737 -56.438 1.00 12.91 119 MET F CA 1
ATOM 26678 C C . MET F 1 123 ? -16.818 -73.792 -56.435 1.00 12.32 119 MET F C 1
ATOM 26679 O O . MET F 1 123 ? -16.750 -72.856 -55.618 1.00 13.49 119 MET F O 1
ATOM 26693 N N . ALA F 1 124 ? -15.857 -74.023 -57.334 1.00 12.70 120 ALA F N 1
ATOM 26694 C CA . ALA F 1 124 ? -14.681 -73.163 -57.397 1.00 13.61 120 ALA F CA 1
ATOM 26695 C C . ALA F 1 124 ? -15.012 -71.749 -57.859 1.00 12.47 120 ALA F C 1
ATOM 26696 O O . ALA F 1 124 ? -14.390 -70.785 -57.380 1.00 13.72 120 ALA F O 1
ATOM 26703 N N . ALA F 1 125 ? -15.979 -71.605 -58.759 1.00 12.82 121 ALA F N 1
ATOM 26704 C CA . ALA F 1 125 ? -16.358 -70.273 -59.206 1.00 12.97 121 ALA F CA 1
ATOM 26705 C C . ALA F 1 125 ? -17.027 -69.499 -58.081 1.00 14.00 121 ALA F C 1
ATOM 26706 O O . ALA F 1 125 ? -16.840 -68.281 -57.960 1.00 17.56 121 ALA F O 1
ATOM 26713 N N . LYS F 1 126 ? -17.839 -70.179 -57.270 1.00 13.80 122 LYS F N 1
ATOM 26714 C CA . LYS F 1 126 ? -18.574 -69.498 -56.217 1.00 13.34 122 LYS F CA 1
ATOM 26715 C C . LYS F 1 126 ? -17.699 -69.227 -55.004 1.00 13.60 122 LYS F C 1
ATOM 26716 O O . LYS F 1 126 ? -17.788 -68.151 -54.390 1.00 16.42 122 LYS F O 1
ATOM 26735 N N . TYR F 1 127 ? -16.878 -70.208 -54.615 1.00 12.93 123 TYR F N 1
ATOM 26736 C CA . TYR F 1 127 ? -16.232 -70.181 -53.318 1.00 13.15 123 TYR F CA 1
ATOM 26737 C C . TYR F 1 127 ? -14.717 -70.168 -53.384 1.00 14.72 123 TYR F C 1
ATOM 26738 O O . TYR F 1 127 ? -14.074 -70.155 -52.330 1.00 14.11 123 TYR F O 1
ATOM 26756 N N . GLY F 1 128 ? -14.134 -70.152 -54.582 1.00 14.27 124 GLY F N 1
ATOM 26757 C CA . GLY F 1 128 ? -12.704 -70.356 -54.749 1.00 15.06 124 GLY F CA 1
ATOM 26758 C C . GLY F 1 128 ? -11.828 -69.272 -54.155 1.00 15.62 124 GLY F C 1
ATOM 26759 O O . GLY F 1 128 ? -10.641 -69.507 -53.937 1.00 17.32 124 GLY F O 1
ATOM 26763 N N . ASN F 1 129 ? -12.368 -68.084 -53.911 1.00 15.10 125 ASN F N 1
ATOM 26764 C CA A ASN F 1 129 ? -11.580 -67.020 -53.301 0.54 16.45 125 ASN F CA 1
ATOM 26765 C CA B ASN F 1 129 ? -11.584 -67.010 -53.301 0.46 16.97 125 ASN F CA 1
ATOM 26766 C C . ASN F 1 129 ? -11.499 -67.124 -51.781 1.00 17.03 125 ASN F C 1
ATOM 26767 O O . ASN F 1 129 ? -10.816 -66.305 -51.153 1.00 20.48 125 ASN F O 1
ATOM 26788 N N . TYR F 1 130 ? -12.174 -68.094 -51.172 1.00 12.84 126 TYR F N 1
ATOM 26789 C CA . TYR F 1 130 ? -12.146 -68.256 -49.720 1.00 13.87 126 TYR F CA 1
ATOM 26790 C C . TYR F 1 130 ? -11.107 -69.289 -49.341 1.00 12.82 126 TYR F C 1
ATOM 26791 O O . TYR F 1 130 ? -11.104 -70.389 -49.908 1.00 14.66 126 TYR F O 1
ATOM 26809 N N . PRO F 1 131 ? -10.250 -69.006 -48.359 1.00 12.56 127 PRO F N 1
ATOM 26810 C CA . PRO F 1 131 ? -9.239 -69.993 -47.971 1.00 12.92 127 PRO F CA 1
ATOM 26811 C C . PRO F 1 131 ? -9.810 -71.208 -47.275 1.00 12.96 127 PRO F C 1
ATOM 26812 O O . PRO F 1 131 ? -9.076 -72.188 -47.060 1.00 12.87 127 PRO F O 1
ATOM 26823 N N . ASN F 1 132 ? -11.095 -71.180 -46.923 1.00 11.83 128 ASN F N 1
ATOM 26824 C CA . ASN F 1 132 ? -11.692 -72.279 -46.187 1.00 11.33 128 ASN F CA 1
ATOM 26825 C C . ASN F 1 132 ? -11.787 -73.552 -47.015 1.00 11.02 128 ASN F C 1
ATOM 26826 O O . ASN F 1 132 ? -11.830 -74.651 -46.442 1.00 11.64 128 ASN F O 1
ATOM 26837 N N . VAL F 1 133 ? -11.812 -73.439 -48.337 1.00 11.29 129 VAL F N 1
ATOM 26838 C CA . VAL F 1 133 ? -12.268 -74.522 -49.190 1.00 12.09 129 VAL F CA 1
ATOM 26839 C C . VAL F 1 133 ? -11.123 -75.452 -49.552 1.00 11.34 129 VAL F C 1
ATOM 26840 O O . VAL F 1 133 ? -10.072 -75.010 -50.021 1.00 12.25 129 VAL F O 1
ATOM 26853 N N . ILE F 1 134 ? -11.369 -76.747 -49.377 1.00 10.61 130 ILE F N 1
ATOM 26854 C CA . ILE F 1 134 ? -10.497 -77.828 -49.819 1.00 11.34 130 ILE F CA 1
ATOM 26855 C C . ILE F 1 134 ? -11.360 -78.748 -50.671 1.00 12.02 130 ILE F C 1
ATOM 26856 O O . ILE F 1 134 ? -12.475 -79.093 -50.268 1.00 11.53 130 ILE F O 1
ATOM 26872 N N . TYR F 1 135 ? -10.849 -79.156 -51.827 1.00 10.01 131 TYR F N 1
ATOM 26873 C CA . TYR F 1 135 ? -11.605 -80.011 -52.734 1.00 10.12 131 TYR F CA 1
ATOM 26874 C C . TYR F 1 135 ? -11.082 -81.434 -52.645 1.00 11.67 131 TYR F C 1
ATOM 26875 O O . TYR F 1 135 ? -9.871 -81.649 -52.634 1.00 13.83 131 TYR F O 1
ATOM 26893 N N . GLU F 1 136 ? -11.995 -82.402 -52.624 1.00 9.94 132 GLU F N 1
ATOM 26894 C CA . GLU F 1 136 ? -11.630 -83.831 -52.572 1.00 10.34 132 GLU F CA 1
ATOM 26895 C C . GLU F 1 136 ? -12.359 -84.469 -53.758 1.00 9.99 132 GLU F C 1
ATOM 26896 O O . GLU F 1 136 ? -13.570 -84.701 -53.701 1.00 10.75 132 GLU F O 1
ATOM 26908 N N . ILE F 1 137 ? -11.627 -84.737 -54.843 1.00 9.78 133 ILE F N 1
ATOM 26909 C CA . ILE F 1 137 ? -12.254 -84.947 -56.142 1.00 10.25 133 ILE F CA 1
ATOM 26910 C C . ILE F 1 137 ? -12.717 -86.387 -56.383 1.00 9.90 133 ILE F C 1
ATOM 26911 O O . ILE F 1 137 ? -13.516 -86.595 -57.302 1.00 12.02 133 ILE F O 1
ATOM 26927 N N . CYS F 1 138 ? -12.298 -87.370 -55.570 1.00 10.66 134 CYS F N 1
ATOM 26928 C CA . CYS F 1 138 ? -12.804 -88.739 -55.738 1.00 12.09 134 CYS F CA 1
ATOM 26929 C C . CYS F 1 138 ? -12.467 -89.555 -54.482 1.00 11.36 134 CYS F C 1
ATOM 26930 O O . CYS F 1 138 ? -11.399 -90.158 -54.390 1.00 11.93 134 CYS F O 1
ATOM 26938 N N . ASN F 1 139 ? -13.384 -89.583 -53.577 1.00 11.45 135 ASN F N 1
ATOM 26939 C CA . ASN F 1 139 ? -13.255 -90.268 -52.270 1.00 11.11 135 ASN F CA 1
ATOM 26940 C C . ASN F 1 139 ? -12.457 -91.576 -52.314 1.00 10.44 135 ASN F C 1
ATOM 26941 O O . ASN F 1 139 ? -11.366 -91.597 -51.780 1.00 10.89 135 ASN F O 1
ATOM 26952 N N . GLU F 1 140 ? -12.990 -92.611 -52.922 1.00 11.63 136 GLU F N 1
ATOM 26953 C CA . GLU F 1 140 ? -12.358 -93.931 -52.869 1.00 11.85 136 GLU F CA 1
ATOM 26954 C C . GLU F 1 140 ? -12.455 -94.663 -54.193 1.00 10.60 136 GLU F C 1
ATOM 26955 O O . GLU F 1 140 ? -13.349 -95.498 -54.401 1.00 12.34 136 GLU F O 1
ATOM 26967 N N . PRO F 1 141 ? -11.506 -94.417 -55.104 1.00 10.91 137 PRO F N 1
ATOM 26968 C CA . PRO F 1 141 ? -11.271 -95.386 -56.183 1.00 11.60 137 PRO F CA 1
ATOM 26969 C C . PRO F 1 141 ? -11.073 -96.757 -55.554 1.00 12.26 137 PRO F C 1
ATOM 26970 O O . PRO F 1 141 ? -10.432 -96.876 -54.518 1.00 13.76 137 PRO F O 1
ATOM 26981 N N . ASN F 1 142 ? -11.627 -97.793 -56.181 1.00 13.31 138 ASN F N 1
ATOM 26982 C CA . ASN F 1 142 ? -11.459 -99.145 -55.658 1.00 15.33 138 ASN F CA 1
ATOM 26983 C C . ASN F 1 142 ? -11.733 -100.166 -56.751 1.00 14.63 138 ASN F C 1
ATOM 26984 O O . ASN F 1 142 ? -12.086 -99.831 -57.885 1.00 14.67 138 ASN F O 1
ATOM 26995 N N . GLY F 1 143 ? -11.496 -101.432 -56.405 1.00 14.49 139 GLY F N 1
ATOM 26996 C CA . GLY F 1 143 ? -11.825 -102.506 -57.311 1.00 17.96 139 GLY F CA 1
ATOM 26997 C C . GLY F 1 143 ? -11.038 -102.538 -58.597 1.00 22.14 139 GLY F C 1
ATOM 26998 O O . GLY F 1 143 ? -11.609 -102.704 -59.687 1.00 27.40 139 GLY F O 1
ATOM 27002 N N . GLY F 1 144 ? -9.732 -102.388 -58.507 1.00 22.88 140 GLY F N 1
ATOM 27003 C CA . GLY F 1 144 ? -8.921 -102.622 -59.691 1.00 25.99 140 GLY F CA 1
ATOM 27004 C C . GLY F 1 144 ? -8.788 -101.416 -60.594 1.00 22.83 140 GLY F C 1
ATOM 27005 O O . GLY F 1 144 ? -8.114 -101.478 -61.624 1.00 23.69 140 GLY F O 1
ATOM 27009 N N . VAL F 1 145 ? -9.424 -100.321 -60.228 1.00 20.18 141 VAL F N 1
ATOM 27010 C CA . VAL F 1 145 ? -9.199 -99.011 -60.816 1.00 17.42 141 VAL F CA 1
ATOM 27011 C C . VAL F 1 145 ? -7.783 -98.576 -60.464 1.00 16.13 141 VAL F C 1
ATOM 27012 O O . VAL F 1 145 ? -7.410 -98.533 -59.286 1.00 18.96 141 VAL F O 1
ATOM 27025 N N . THR F 1 146 ? -6.984 -98.257 -61.477 1.00 15.66 142 THR F N 1
ATOM 27026 C CA . THR F 1 146 ? -5.572 -97.987 -61.251 1.00 17.21 142 THR F CA 1
ATOM 27027 C C . THR F 1 146 ? -5.243 -96.496 -61.280 1.00 14.30 142 THR F C 1
ATOM 27028 O O . THR F 1 146 ? -5.979 -95.673 -61.821 1.00 15.77 142 THR F O 1
ATOM 27039 N N . TRP F 1 147 ? -4.083 -96.174 -60.710 1.00 14.97 143 TRP F N 1
ATOM 27040 C CA . TRP F 1 147 ? -3.600 -94.797 -60.674 1.00 14.92 143 TRP F CA 1
ATOM 27041 C C . TRP F 1 147 ? -3.279 -94.274 -62.073 1.00 14.75 143 TRP F C 1
ATOM 27042 O O . TRP F 1 147 ? -3.827 -93.256 -62.514 1.00 16.28 143 TRP F O 1
ATOM 27063 N N . SER F 1 148 ? -2.380 -94.949 -62.784 1.00 16.18 144 SER F N 1
ATOM 27064 C CA A SER F 1 148 ? -1.902 -94.423 -64.055 0.56 18.60 144 SER F CA 1
ATOM 27065 C CA B SER F 1 148 ? -1.908 -94.411 -64.053 0.44 17.86 144 SER F CA 1
ATOM 27066 C C . SER F 1 148 ? -2.982 -94.408 -65.128 1.00 21.18 144 SER F C 1
ATOM 27067 O O . SER F 1 148 ? -3.018 -93.478 -65.944 1.00 23.22 144 SER F O 1
ATOM 27082 N N . ASN F 1 149 ? -3.870 -95.395 -65.139 1.00 20.80 145 ASN F N 1
ATOM 27083 C CA . ASN F 1 149 ? -4.799 -95.517 -66.254 1.00 23.57 145 ASN F CA 1
ATOM 27084 C C . ASN F 1 149 ? -6.184 -94.942 -65.998 1.00 21.65 145 ASN F C 1
ATOM 27085 O O . ASN F 1 149 ? -6.879 -94.603 -66.967 1.00 20.77 145 ASN F O 1
ATOM 27096 N N . GLN F 1 150 ? -6.597 -94.810 -64.739 1.00 16.46 146 GLN F N 1
ATOM 27097 C CA . GLN F 1 150 ? -7.911 -94.275 -64.410 1.00 15.52 146 GLN F CA 1
ATOM 27098 C C . GLN F 1 150 ? -7.862 -93.011 -63.571 1.00 13.11 146 GLN F C 1
ATOM 27099 O O . GLN F 1 150 ? -8.525 -92.018 -63.921 1.00 15.82 146 GLN F O 1
ATOM 27113 N N . ILE F 1 151 ? -7.156 -93.022 -62.439 1.00 12.83 147 ILE F N 1
ATOM 27114 C CA . ILE F 1 151 ? -7.283 -91.902 -61.507 1.00 12.17 147 ILE F CA 1
ATOM 27115 C C . ILE F 1 151 ? -6.507 -90.684 -62.000 1.00 13.70 147 ILE F C 1
ATOM 27116 O O . ILE F 1 151 ? -7.022 -89.556 -61.969 1.00 13.31 147 ILE F O 1
ATOM 27132 N N . LYS F 1 152 ? -5.257 -90.879 -62.435 1.00 15.65 148 LYS F N 1
ATOM 27133 C CA . LYS F 1 152 ? -4.482 -89.757 -62.953 1.00 16.68 148 LYS F CA 1
ATOM 27134 C C . LYS F 1 152 ? -5.185 -89.087 -64.125 1.00 15.50 148 LYS F C 1
ATOM 27135 O O . LYS F 1 152 ? -5.329 -87.853 -64.110 1.00 15.52 148 LYS F O 1
ATOM 27154 N N . PRO F 1 153 ? -5.653 -89.812 -65.146 1.00 14.51 149 PRO F N 1
ATOM 27155 C CA . PRO F 1 153 ? -6.388 -89.133 -66.226 1.00 14.30 149 PRO F CA 1
ATOM 27156 C C . PRO F 1 153 ? -7.631 -88.390 -65.743 1.00 14.38 149 PRO F C 1
ATOM 27157 O O . PRO F 1 153 ? -7.933 -87.296 -66.235 1.00 14.92 149 PRO F O 1
ATOM 27168 N N . TYR F 1 154 ? -8.372 -88.945 -64.784 1.00 13.67 150 TYR F N 1
ATOM 27169 C CA . TYR F 1 154 ? -9.504 -88.221 -64.215 1.00 13.24 150 TYR F CA 1
ATOM 27170 C C . TYR F 1 154 ? -9.046 -86.907 -63.597 1.00 12.51 150 TYR F C 1
ATOM 27171 O O . TYR F 1 154 ? -9.629 -85.846 -63.851 1.00 14.84 150 TYR F O 1
ATOM 27189 N N . ALA F 1 155 ? -8.003 -86.960 -62.773 1.00 14.04 151 ALA F N 1
ATOM 27190 C CA . ALA F 1 155 ? -7.513 -85.748 -62.133 1.00 13.20 151 ALA F CA 1
ATOM 27191 C C . ALA F 1 155 ? -6.969 -84.751 -63.151 1.00 14.36 151 ALA F C 1
ATOM 27192 O O . ALA F 1 155 ? -7.043 -83.542 -62.929 1.00 14.22 151 ALA F O 1
ATOM 27199 N N . GLU F 1 156 ? -6.350 -85.237 -64.225 1.00 13.92 152 GLU F N 1
ATOM 27200 C CA . GLU F 1 156 ? -5.841 -84.365 -65.276 1.00 15.79 152 GLU F CA 1
ATOM 27201 C C . GLU F 1 156 ? -6.944 -83.593 -65.983 1.00 15.63 152 GLU F C 1
ATOM 27202 O O . GLU F 1 156 ? -6.651 -82.596 -66.660 1.00 17.47 152 GLU F O 1
ATOM 27214 N N . GLU F 1 157 ? -8.199 -84.016 -65.854 1.00 14.36 153 GLU F N 1
ATOM 27215 C CA A GLU F 1 157 ? -9.314 -83.246 -66.387 0.60 16.09 153 GLU F CA 1
ATOM 27216 C CA B GLU F 1 157 ? -9.332 -83.260 -66.377 0.40 15.65 153 GLU F CA 1
ATOM 27217 C C . GLU F 1 157 ? -9.985 -82.376 -65.328 1.00 15.11 153 GLU F C 1
ATOM 27218 O O . GLU F 1 157 ? -10.292 -81.207 -65.598 1.00 17.54 153 GLU F O 1
ATOM 27241 N N . VAL F 1 158 ? -10.191 -82.903 -64.123 1.00 14.18 154 VAL F N 1
ATOM 27242 C CA . VAL F 1 158 ? -10.887 -82.140 -63.084 1.00 13.66 154 VAL F CA 1
ATOM 27243 C C . VAL F 1 158 ? -10.011 -81.028 -62.503 1.00 14.41 154 VAL F C 1
ATOM 27244 O O . VAL F 1 158 ? -10.492 -79.915 -62.263 1.00 14.82 154 VAL F O 1
ATOM 27257 N N . ILE F 1 159 ? -8.733 -81.310 -62.226 1.00 13.72 155 ILE F N 1
ATOM 27258 C CA . ILE F 1 159 ? -7.894 -80.298 -61.591 1.00 14.10 155 ILE F CA 1
ATOM 27259 C C . ILE F 1 159 ? -7.808 -79.030 -62.421 1.00 14.17 155 ILE F C 1
ATOM 27260 O O . ILE F 1 159 ? -8.006 -77.943 -61.862 1.00 14.76 155 ILE F O 1
ATOM 27276 N N . PRO F 1 160 ? -7.534 -79.086 -63.725 1.00 14.83 156 PRO F N 1
ATOM 27277 C CA . PRO F 1 160 ? -7.504 -77.828 -64.487 1.00 14.58 156 PRO F CA 1
ATOM 27278 C C . PRO F 1 160 ? -8.835 -77.101 -64.464 1.00 15.85 156 PRO F C 1
ATOM 27279 O O . PRO F 1 160 ? -8.855 -75.867 -64.488 1.00 16.78 156 PRO F O 1
ATOM 27290 N N . ALA F 1 161 ? -9.947 -77.828 -64.407 1.00 16.15 157 ALA F N 1
ATOM 27291 C CA . ALA F 1 161 ? -11.248 -77.167 -64.348 1.00 14.60 157 ALA F CA 1
ATOM 27292 C C . ALA F 1 161 ? -11.417 -76.374 -63.056 1.00 15.92 157 ALA F C 1
ATOM 27293 O O . ALA F 1 161 ? -11.953 -75.256 -63.060 1.00 17.11 157 ALA F O 1
ATOM 27300 N N . ILE F 1 162 ? -10.974 -76.932 -61.942 1.00 13.22 158 ILE F N 1
ATOM 27301 C CA . ILE F 1 162 ? -10.965 -76.188 -60.689 1.00 13.43 158 ILE F CA 1
ATOM 27302 C C . ILE F 1 162 ? -9.990 -75.015 -60.775 1.00 14.66 158 ILE F C 1
ATOM 27303 O O . ILE F 1 162 ? -10.323 -73.882 -60.408 1.00 15.16 158 ILE F O 1
ATOM 27319 N N A ARG F 1 163 ? -8.769 -75.271 -61.254 0.55 14.74 159 ARG F N 1
ATOM 27320 N N B ARG F 1 163 ? -8.762 -75.277 -61.248 0.45 15.04 159 ARG F N 1
ATOM 27321 C CA A ARG F 1 163 ? -7.710 -74.265 -61.187 0.55 13.56 159 ARG F CA 1
ATOM 27322 C CA B ARG F 1 163 ? -7.713 -74.261 -61.185 0.45 14.40 159 ARG F CA 1
ATOM 27323 C C A ARG F 1 163 ? -7.981 -73.064 -62.080 0.55 16.55 159 ARG F C 1
ATOM 27324 C C B ARG F 1 163 ? -8.049 -73.039 -62.030 0.45 16.78 159 ARG F C 1
ATOM 27325 O O A ARG F 1 163 ? -7.473 -71.976 -61.792 0.55 17.95 159 ARG F O 1
ATOM 27326 O O B ARG F 1 163 ? -7.640 -71.922 -61.689 0.45 17.00 159 ARG F O 1
ATOM 27367 N N . ALA F 1 164 ? -8.802 -73.217 -63.120 1.00 16.46 160 ALA F N 1
ATOM 27368 C CA . ALA F 1 164 ? -9.191 -72.068 -63.930 1.00 17.36 160 ALA F CA 1
ATOM 27369 C C . ALA F 1 164 ? -9.998 -71.061 -63.121 1.00 17.64 160 ALA F C 1
ATOM 27370 O O . ALA F 1 164 ? -10.019 -69.870 -63.447 1.00 19.74 160 ALA F O 1
ATOM 27378 N N . ASN F 1 165 ? -10.680 -71.523 -62.075 1.00 16.83 161 ASN F N 1
ATOM 27379 C CA . ASN F 1 165 ? -11.501 -70.671 -61.227 1.00 18.14 161 ASN F CA 1
ATOM 27380 C C . ASN F 1 165 ? -10.901 -70.421 -59.849 1.00 17.69 161 ASN F C 1
ATOM 27381 O O . ASN F 1 165 ? -11.273 -69.438 -59.204 1.00 21.17 161 ASN F O 1
ATOM 27392 N N . ASP F 1 166 ? -10.004 -71.290 -59.383 1.00 15.84 162 ASP F N 1
ATOM 27393 C CA . ASP F 1 166 ? -9.462 -71.228 -58.022 1.00 15.41 162 ASP F CA 1
ATOM 27394 C C . ASP F 1 166 ? -8.033 -71.717 -58.118 1.00 15.22 162 ASP F C 1
ATOM 27395 O O . ASP F 1 166 ? -7.768 -72.928 -58.074 1.00 16.01 162 ASP F O 1
ATOM 27404 N N . PRO F 1 167 ? -7.078 -70.803 -58.321 1.00 17.01 163 PRO F N 1
ATOM 27405 C CA . PRO F 1 167 ? -5.707 -71.234 -58.643 1.00 17.74 163 PRO F CA 1
ATOM 27406 C C . PRO F 1 167 ? -4.934 -71.812 -57.471 1.00 17.39 163 PRO F C 1
ATOM 27407 O O . PRO F 1 167 ? -3.891 -72.434 -57.713 1.00 17.84 163 PRO F O 1
ATOM 27418 N N . ASP F 1 168 ? -5.378 -71.644 -56.224 1.00 16.76 164 ASP F N 1
ATOM 27419 C CA . ASP F 1 168 ? -4.494 -71.936 -55.098 1.00 17.28 164 ASP F CA 1
ATOM 27420 C C . ASP F 1 168 ? -5.015 -72.884 -54.023 1.00 14.02 164 ASP F C 1
ATOM 27421 O O . ASP F 1 168 ? -4.189 -73.456 -53.305 1.00 15.63 164 ASP F O 1
ATOM 27430 N N A ASN F 1 169 ? -6.321 -73.082 -53.879 0.53 13.21 165 ASN F N 1
ATOM 27431 N N B ASN F 1 169 ? -6.321 -73.094 -53.899 0.47 13.95 165 ASN F N 1
ATOM 27432 C CA A ASN F 1 169 ? -6.800 -73.925 -52.794 0.53 13.57 165 ASN F CA 1
ATOM 27433 C CA B ASN F 1 169 ? -6.827 -73.937 -52.825 0.47 14.39 165 ASN F CA 1
ATOM 27434 C C A ASN F 1 169 ? -6.419 -75.385 -53.037 0.53 12.72 165 ASN F C 1
ATOM 27435 C C B ASN F 1 169 ? -6.427 -75.396 -53.046 0.47 13.34 165 ASN F C 1
ATOM 27436 O O A ASN F 1 169 ? -6.226 -75.835 -54.178 0.53 13.82 165 ASN F O 1
ATOM 27437 O O B ASN F 1 169 ? -6.238 -75.859 -54.181 0.47 14.23 165 ASN F O 1
ATOM 27458 N N . ILE F 1 170 ? -6.284 -76.115 -51.932 1.00 12.77 166 ILE F N 1
ATOM 27459 C CA . ILE F 1 170 ? -5.797 -77.480 -51.972 1.00 14.06 166 ILE F CA 1
ATOM 27460 C C . ILE F 1 170 ? -6.802 -78.413 -52.623 1.00 12.82 166 ILE F C 1
ATOM 27461 O O . ILE F 1 170 ? -8.020 -78.335 -52.388 1.00 11.85 166 ILE F O 1
ATOM 27478 N N . ILE F 1 171 ? -6.283 -79.304 -53.462 1.00 11.50 167 ILE F N 1
ATOM 27479 C CA . ILE F 1 171 ? -7.046 -80.397 -54.037 1.00 12.36 167 ILE F CA 1
ATOM 27480 C C . ILE F 1 171 ? -6.463 -81.717 -53.556 1.00 11.37 167 ILE F C 1
ATOM 27481 O O . ILE F 1 171 ? -5.247 -81.931 -53.627 1.00 12.53 167 ILE F O 1
ATOM 27497 N N . ILE F 1 172 ? -7.338 -82.600 -53.091 1.00 11.03 168 ILE F N 1
ATOM 27498 C CA . ILE F 1 172 ? -6.971 -83.916 -52.568 1.00 10.03 168 ILE F CA 1
ATOM 27499 C C . ILE F 1 172 ? -7.491 -84.973 -53.525 1.00 10.92 168 ILE F C 1
ATOM 27500 O O . ILE F 1 172 ? -8.687 -84.984 -53.848 1.00 11.89 168 ILE F O 1
ATOM 27516 N N . VAL F 1 173 ? -6.592 -85.855 -53.970 1.00 10.56 169 VAL F N 1
ATOM 27517 C CA . VAL F 1 173 ? -6.892 -86.887 -54.952 1.00 10.23 169 VAL F CA 1
ATOM 27518 C C . VAL F 1 173 ? -6.869 -88.259 -54.291 1.00 11.41 169 VAL F C 1
ATOM 27519 O O . VAL F 1 173 ? -5.883 -88.631 -53.652 1.00 11.06 169 VAL F O 1
ATOM 27532 N N . GLY F 1 174 ? -7.953 -89.016 -54.474 1.00 11.18 170 GLY F N 1
ATOM 27533 C CA . GLY F 1 174 ? -8.022 -90.373 -53.966 1.00 11.67 170 GLY F CA 1
ATOM 27534 C C . GLY F 1 174 ? -7.050 -91.313 -54.661 1.00 11.52 170 GLY F C 1
ATOM 27535 O O . GLY F 1 174 ? -6.564 -91.055 -55.766 1.00 12.05 170 GLY F O 1
ATOM 27539 N N . THR F 1 175 ? -6.751 -92.416 -53.983 1.00 11.13 171 THR F N 1
ATOM 27540 C CA . THR F 1 175 ? -5.780 -93.397 -54.460 1.00 11.91 171 THR F CA 1
ATOM 27541 C C . THR F 1 175 ? -6.389 -94.793 -54.564 1.00 12.47 171 THR F C 1
ATOM 27542 O O . THR F 1 175 ? -7.507 -95.022 -54.099 1.00 12.91 171 THR F O 1
ATOM 27553 N N . PRO F 1 176 ? -5.708 -95.740 -55.221 1.00 12.45 172 PRO F N 1
ATOM 27554 C CA . PRO F 1 176 ? -6.321 -97.060 -55.427 1.00 12.52 172 PRO F CA 1
ATOM 27555 C C . PRO F 1 176 ? -6.567 -97.818 -54.128 1.00 14.30 172 PRO F C 1
ATOM 27556 O O . PRO F 1 176 ? -5.990 -97.527 -53.074 1.00 13.36 172 PRO F O 1
ATOM 27567 N N . THR F 1 177 ? -7.450 -98.813 -54.227 1.00 12.68 173 THR F N 1
ATOM 27568 C CA . THR F 1 177 ? -7.757 -99.739 -53.139 1.00 12.63 173 THR F CA 1
ATOM 27569 C C . THR F 1 177 ? -8.353 -99.001 -51.939 1.00 12.17 173 THR F C 1
ATOM 27570 O O . THR F 1 177 ? -7.861 -99.069 -50.815 1.00 14.66 173 THR F O 1
ATOM 27581 N N . TRP F 1 178 ? -9.471 -98.313 -52.200 1.00 12.40 174 TRP F N 1
ATOM 27582 C CA . TRP F 1 178 ? -10.156 -97.506 -51.189 1.00 12.68 174 TRP F CA 1
ATOM 27583 C C . TRP F 1 178 ? -9.238 -96.454 -50.564 1.00 12.03 174 TRP F C 1
ATOM 27584 O O . TRP F 1 178 ? -9.202 -96.269 -49.337 1.00 12.11 174 TRP F O 1
ATOM 27605 N N . SER F 1 179 ? -8.482 -95.764 -51.425 1.00 11.95 175 SER F N 1
ATOM 27606 C CA . SER F 1 179 ? -7.539 -94.742 -51.004 1.00 11.25 175 SER F CA 1
ATOM 27607 C C . SER F 1 179 ? -6.549 -95.278 -49.970 1.00 11.44 175 SER F C 1
ATOM 27608 O O . SER F 1 179 ? -6.260 -94.646 -48.959 1.00 12.12 175 SER F O 1
ATOM 27616 N N . GLN F 1 180 ? -5.975 -96.445 -50.269 1.00 12.78 176 GLN F N 1
ATOM 27617 C CA . GLN F 1 180 ? -4.843 -96.951 -49.498 1.00 13.30 176 GLN F CA 1
ATOM 27618 C C . GLN F 1 180 ? -3.513 -96.852 -50.227 1.00 14.44 176 GLN F C 1
ATOM 27619 O O . GLN F 1 180 ? -2.462 -96.778 -49.567 1.00 14.30 176 GLN F O 1
ATOM 27633 N N . ASP F 1 181 ? -3.519 -96.917 -51.560 1.00 13.26 177 ASP F N 1
ATOM 27634 C CA . ASP F 1 181 ? -2.285 -97.164 -52.313 1.00 13.43 177 ASP F CA 1
ATOM 27635 C C . ASP F 1 181 ? -1.573 -95.857 -52.653 1.00 13.66 177 ASP F C 1
ATOM 27636 O O . ASP F 1 181 ? -1.359 -95.494 -53.817 1.00 14.40 177 ASP F O 1
ATOM 27645 N N . VAL F 1 182 ? -1.162 -95.174 -51.583 1.00 15.13 178 VAL F N 1
ATOM 27646 C CA . VAL F 1 182 ? -0.497 -93.889 -51.729 1.00 14.28 178 VAL F CA 1
ATOM 27647 C C . VAL F 1 182 ? 0.881 -94.040 -52.357 1.00 16.33 178 VAL F C 1
ATOM 27648 O O . VAL F 1 182 ? 1.433 -93.057 -52.857 1.00 17.84 178 VAL F O 1
ATOM 27661 N N . HIS F 1 183 ? 1.456 -95.242 -52.347 1.00 16.75 179 HIS F N 1
ATOM 27662 C CA . HIS F 1 183 ? 2.744 -95.436 -53.011 1.00 19.08 179 HIS F CA 1
ATOM 27663 C C . HIS F 1 183 ? 2.628 -95.231 -54.515 1.00 18.89 179 HIS F C 1
ATOM 27664 O O . HIS F 1 183 ? 3.588 -94.785 -55.146 1.00 19.48 179 HIS F O 1
ATOM 27678 N N . ASP F 1 184 ? 1.467 -95.534 -55.110 1.00 18.79 180 ASP F N 1
ATOM 27679 C CA . ASP F 1 184 ? 1.321 -95.292 -56.544 1.00 18.50 180 ASP F CA 1
ATOM 27680 C C . ASP F 1 184 ? 1.388 -93.801 -56.848 1.00 17.83 180 ASP F C 1
ATOM 27681 O O . ASP F 1 184 ? 2.037 -93.381 -57.818 1.00 19.01 180 ASP F O 1
ATOM 27690 N N . ALA F 1 185 ? 0.760 -92.983 -56.003 1.00 18.83 181 ALA F N 1
ATOM 27691 C CA . ALA F 1 185 ? 0.832 -91.537 -56.194 1.00 19.10 181 ALA F CA 1
ATOM 27692 C C . ALA F 1 185 ? 2.237 -91.026 -55.908 1.00 18.37 181 ALA F C 1
ATOM 27693 O O . ALA F 1 185 ? 2.749 -90.162 -56.625 1.00 20.57 181 ALA F O 1
ATOM 27700 N N . ALA F 1 186 ? 2.885 -91.562 -54.867 1.00 18.42 182 ALA F N 1
ATOM 27701 C CA . ALA F 1 186 ? 4.247 -91.143 -54.543 1.00 20.10 182 ALA F CA 1
ATOM 27702 C C . ALA F 1 186 ? 5.204 -91.406 -55.700 1.00 22.36 182 ALA F C 1
ATOM 27703 O O . ALA F 1 186 ? 6.105 -90.600 -55.968 1.00 23.61 182 ALA F O 1
ATOM 27710 N N . ASP F 1 187 ? 5.024 -92.532 -56.395 1.00 22.10 183 ASP F N 1
ATOM 27711 C CA . ASP F 1 187 ? 5.916 -92.929 -57.473 1.00 22.03 183 ASP F CA 1
ATOM 27712 C C . ASP F 1 187 ? 5.544 -92.301 -58.816 1.00 23.56 183 ASP F C 1
ATOM 27713 O O . ASP F 1 187 ? 6.338 -92.375 -59.759 1.00 25.35 183 ASP F O 1
ATOM 27722 N N . ASN F 1 188 ? 4.380 -91.684 -58.931 1.00 22.70 184 ASN F N 1
ATOM 27723 C CA . ASN F 1 188 ? 3.923 -91.125 -60.198 1.00 23.43 184 ASN F CA 1
ATOM 27724 C C . ASN F 1 188 ? 3.015 -89.945 -59.879 1.00 22.37 184 ASN F C 1
ATOM 27725 O O . ASN F 1 188 ? 1.828 -89.952 -60.227 1.00 21.99 184 ASN F O 1
ATOM 27736 N N . PRO F 1 189 ? 3.540 -88.916 -59.222 1.00 19.63 185 PRO F N 1
ATOM 27737 C CA . PRO F 1 189 ? 2.680 -87.832 -58.741 1.00 18.65 185 PRO F CA 1
ATOM 27738 C C . PRO F 1 189 ? 2.146 -86.965 -59.865 1.00 20.31 185 PRO F C 1
ATOM 27739 O O . PRO F 1 189 ? 2.733 -86.861 -60.949 1.00 21.96 185 PRO F O 1
ATOM 27750 N N . LEU F 1 190 ? 1.030 -86.298 -59.559 1.00 20.39 186 LEU F N 1
ATOM 27751 C CA . LEU F 1 190 ? 0.516 -85.247 -60.419 1.00 20.48 186 LEU F CA 1
ATOM 27752 C C . LEU F 1 190 ? 1.371 -83.988 -60.302 1.00 19.48 186 LEU F C 1
ATOM 27753 O O . LEU F 1 190 ? 1.894 -83.672 -59.221 1.00 23.25 186 LEU F O 1
ATOM 27769 N N . PRO F 1 191 ? 1.559 -83.246 -61.358 1.00 17.16 187 PRO F N 1
ATOM 27770 C CA . PRO F 1 191 ? 2.537 -82.151 -61.310 1.00 17.96 187 PRO F CA 1
ATOM 27771 C C . PRO F 1 191 ? 2.089 -80.788 -60.772 1.00 16.38 187 PRO F C 1
ATOM 27772 O O . PRO F 1 191 ? 2.972 -80.137 -60.259 1.00 18.26 187 PRO F O 1
ATOM 27783 N N . TYR F 1 192 ? 0.849 -80.710 -60.373 1.00 18.08 188 TYR F N 1
ATOM 27784 C CA A TYR F 1 192 ? 0.282 -79.440 -59.966 0.73 17.83 188 TYR F CA 1
ATOM 27785 C CA B TYR F 1 192 ? 0.253 -79.454 -59.951 0.27 17.52 188 TYR F CA 1
ATOM 27786 C C . TYR F 1 192 ? 0.711 -79.072 -58.548 1.00 17.18 188 TYR F C 1
ATOM 27787 O O . TYR F 1 192 ? 1.011 -79.930 -57.713 1.00 17.86 188 TYR F O 1
ATOM 27822 N N . SER F 1 193 ? 0.733 -77.773 -58.284 1.00 17.26 189 SER F N 1
ATOM 27823 C CA . SER F 1 193 ? 1.002 -77.305 -56.937 1.00 16.97 189 SER F CA 1
ATOM 27824 C C . SER F 1 193 ? -0.229 -77.521 -56.057 1.00 14.33 189 SER F C 1
ATOM 27825 O O . SER F 1 193 ? -1.365 -77.608 -56.537 1.00 14.93 189 SER F O 1
ATOM 27833 N N . ASN F 1 194 ? 0.014 -77.607 -54.758 1.00 14.20 190 ASN F N 1
ATOM 27834 C CA . ASN F 1 194 ? -1.045 -77.653 -53.746 1.00 13.31 190 ASN F CA 1
ATOM 27835 C C . ASN F 1 194 ? -2.004 -78.825 -53.953 1.00 12.80 190 ASN F C 1
ATOM 27836 O O . ASN F 1 194 ? -3.223 -78.686 -53.859 1.00 13.15 190 ASN F O 1
ATOM 27847 N N . ILE F 1 195 ? -1.429 -79.988 -54.239 1.00 13.39 191 ILE F N 1
ATOM 27848 C CA . ILE F 1 195 ? -2.149 -81.257 -54.329 1.00 13.85 191 ILE F CA 1
ATOM 27849 C C . ILE F 1 195 ? -1.736 -82.120 -53.147 1.00 12.83 191 ILE F C 1
ATOM 27850 O O . ILE F 1 195 ? -0.568 -82.128 -52.750 1.00 14.29 191 ILE F O 1
ATOM 27866 N N . MET F 1 196 ? -2.679 -82.874 -52.612 1.00 11.74 192 MET F N 1
ATOM 27867 C CA . MET F 1 196 ? -2.409 -83.914 -51.634 1.00 12.59 192 MET F CA 1
ATOM 27868 C C . MET F 1 196 ? -3.117 -85.193 -52.079 1.00 11.74 192 MET F C 1
ATOM 27869 O O . MET F 1 196 ? -3.993 -85.185 -52.953 1.00 13.80 192 MET F O 1
ATOM 27883 N N . TYR F 1 197 ? -2.720 -86.310 -51.481 1.00 12.59 193 TYR F N 1
ATOM 27884 C CA . TYR F 1 197 ? -3.264 -87.624 -51.817 1.00 12.21 193 TYR F CA 1
ATOM 27885 C C . TYR F 1 197 ? -3.932 -88.219 -50.590 1.00 12.30 193 TYR F C 1
ATOM 27886 O O . TYR F 1 197 ? -3.408 -88.113 -49.473 1.00 12.21 193 TYR F O 1
ATOM 27904 N N . ALA F 1 198 ? -5.097 -88.831 -50.802 1.00 11.83 194 ALA F N 1
ATOM 27905 C CA . ALA F 1 198 ? -5.896 -89.340 -49.695 1.00 11.11 194 ALA F CA 1
ATOM 27906 C C . ALA F 1 198 ? -5.398 -90.700 -49.239 1.00 11.08 194 ALA F C 1
ATOM 27907 O O . ALA F 1 198 ? -5.032 -91.555 -50.053 1.00 12.30 194 ALA F O 1
ATOM 27914 N N B LEU F 1 199 ? -5.435 -90.896 -47.928 1.00 12.00 195 LEU F N 1
ATOM 27915 C CA B LEU F 1 199 ? -5.228 -92.180 -47.277 1.00 11.59 195 LEU F CA 1
ATOM 27916 C C B LEU F 1 199 ? -6.401 -92.401 -46.336 1.00 11.65 195 LEU F C 1
ATOM 27917 O O B LEU F 1 199 ? -6.705 -91.538 -45.503 1.00 12.74 195 LEU F O 1
ATOM 27933 N N . HIS F 1 200 ? -7.078 -93.533 -46.481 1.00 11.38 196 HIS F N 1
ATOM 27934 C CA . HIS F 1 200 ? -8.169 -93.906 -45.599 1.00 11.02 196 HIS F CA 1
ATOM 27935 C C . HIS F 1 200 ? -7.843 -95.190 -44.859 1.00 13.06 196 HIS F C 1
ATOM 27936 O O . HIS F 1 200 ? -7.457 -96.187 -45.482 1.00 13.34 196 HIS F O 1
ATOM 27951 N N . PHE F 1 201 ? -8.023 -95.170 -43.541 1.00 13.29 197 PHE F N 1
ATOM 27952 C CA . PHE F 1 201 ? -7.778 -96.349 -42.725 1.00 13.60 197 PHE F CA 1
ATOM 27953 C C . PHE F 1 201 ? -8.937 -96.581 -41.766 1.00 14.25 197 PHE F C 1
ATOM 27954 O O . PHE F 1 201 ? -9.679 -95.662 -41.418 1.00 14.21 197 PHE F O 1
ATOM 27971 N N . TYR F 1 202 ? -9.064 -97.831 -41.324 1.00 14.72 198 TYR F N 1
ATOM 27972 C CA . TYR F 1 202 ? -10.029 -98.231 -40.300 1.00 15.24 198 TYR F CA 1
ATOM 27973 C C . TYR F 1 202 ? -9.263 -99.061 -39.288 1.00 16.31 198 TYR F C 1
ATOM 27974 O O . TYR F 1 202 ? -8.632 -100.062 -39.659 1.00 16.81 198 TYR F O 1
ATOM 27992 N N . ALA F 1 203 ? -9.282 -98.627 -38.029 1.00 16.77 199 ALA F N 1
ATOM 27993 C CA . ALA F 1 203 ? -8.364 -99.153 -37.018 1.00 17.29 199 ALA F CA 1
ATOM 27994 C C . ALA F 1 203 ? -8.534 -100.646 -36.751 1.00 16.22 199 ALA F C 1
ATOM 27995 O O . ALA F 1 203 ? -7.599 -101.278 -36.251 1.00 17.56 199 ALA F O 1
ATOM 28002 N N . GLY F 1 204 ? -9.704 -101.213 -37.037 1.00 17.52 200 GLY F N 1
ATOM 28003 C CA . GLY F 1 204 ? -9.891 -102.650 -36.848 1.00 18.03 200 GLY F CA 1
ATOM 28004 C C . GLY F 1 204 ? -9.353 -103.521 -37.968 1.00 19.06 200 GLY F C 1
ATOM 28005 O O . GLY F 1 204 ? -9.379 -104.754 -37.855 1.00 19.69 200 GLY F O 1
ATOM 28009 N N . THR F 1 205 ? -8.892 -102.907 -39.039 1.00 18.42 201 THR F N 1
ATOM 28010 C CA . THR F 1 205 ? -8.395 -103.593 -40.222 1.00 17.86 201 THR F CA 1
ATOM 28011 C C . THR F 1 205 ? -6.994 -103.207 -40.624 1.00 17.68 201 THR F C 1
ATOM 28012 O O . THR F 1 205 ? -6.257 -104.080 -41.091 1.00 18.31 201 THR F O 1
ATOM 28023 N N . HIS F 1 206 ? -6.576 -101.977 -40.363 1.00 16.41 202 HIS F N 1
ATOM 28024 C CA . HIS F 1 206 ? -5.300 -101.448 -40.801 1.00 16.53 202 HIS F CA 1
ATOM 28025 C C . HIS F 1 206 ? -4.443 -101.016 -39.615 1.00 17.79 202 HIS F C 1
ATOM 28026 O O . HIS F 1 206 ? -4.931 -100.409 -38.648 1.00 17.17 202 HIS F O 1
ATOM 28040 N N . GLY F 1 207 ? -3.159 -101.352 -39.705 1.00 17.61 203 GLY F N 1
ATOM 28041 C CA . GLY F 1 207 ? -2.212 -101.092 -38.645 1.00 17.78 203 GLY F CA 1
ATOM 28042 C C . GLY F 1 207 ? -0.857 -100.661 -39.153 1.00 17.44 203 GLY F C 1
ATOM 28043 O O . GLY F 1 207 ? -0.755 -99.831 -40.052 1.00 18.31 203 GLY F O 1
ATOM 28047 N N . GLN F 1 208 ? 0.199 -101.228 -38.578 1.00 20.59 204 GLN F N 1
ATOM 28048 C CA . GLN F 1 208 ? 1.544 -100.703 -38.790 1.00 20.22 204 GLN F CA 1
ATOM 28049 C C . GLN F 1 208 ? 1.972 -100.789 -40.248 1.00 19.59 204 GLN F C 1
ATOM 28050 O O . GLN F 1 208 ? 2.682 -99.903 -40.722 1.00 21.64 204 GLN F O 1
ATOM 28064 N N . SER F 1 209 ? 1.557 -101.833 -40.978 1.00 20.65 205 SER F N 1
ATOM 28065 C CA . SER F 1 209 ? 1.990 -101.961 -42.366 1.00 19.60 205 SER F CA 1
ATOM 28066 C C . SER F 1 209 ? 1.503 -100.794 -43.217 1.00 18.25 205 SER F C 1
ATOM 28067 O O . SER F 1 209 ? 2.208 -100.363 -44.134 1.00 20.44 205 SER F O 1
ATOM 28075 N N . LEU F 1 210 ? 0.312 -100.256 -42.926 1.00 17.42 206 LEU F N 1
ATOM 28076 C CA . LEU F 1 210 ? -0.177 -99.102 -43.677 1.00 16.33 206 LEU F CA 1
ATOM 28077 C C . LEU F 1 210 ? 0.532 -97.819 -43.245 1.00 17.93 206 LEU F C 1
ATOM 28078 O O . LEU F 1 210 ? 0.819 -96.956 -44.084 1.00 17.68 206 LEU F O 1
ATOM 28094 N N . ARG F 1 211 ? 0.849 -97.692 -41.954 1.00 19.31 207 ARG F N 1
ATOM 28095 C CA . ARG F 1 211 ? 1.686 -96.578 -41.517 1.00 21.30 207 ARG F CA 1
ATOM 28096 C C . ARG F 1 211 ? 3.032 -96.607 -42.231 1.00 20.90 207 ARG F C 1
ATOM 28097 O O . ARG F 1 211 ? 3.550 -95.565 -42.648 1.00 19.69 207 ARG F O 1
ATOM 28118 N N . ASP F 1 212 ? 3.617 -97.802 -42.389 1.00 21.06 208 ASP F N 1
ATOM 28119 C CA . ASP F 1 212 ? 4.895 -97.894 -43.083 1.00 23.50 208 ASP F CA 1
ATOM 28120 C C . ASP F 1 212 ? 4.762 -97.455 -44.537 1.00 23.04 208 ASP F C 1
ATOM 28121 O O . ASP F 1 212 ? 5.656 -96.788 -45.072 1.00 25.25 208 ASP F O 1
ATOM 28130 N N A LYS F 1 213 ? 3.652 -97.831 -45.200 0.54 22.12 209 LYS F N 1
ATOM 28131 N N B LYS F 1 213 ? 3.654 -97.809 -45.190 0.46 21.43 209 LYS F N 1
ATOM 28132 C CA A LYS F 1 213 ? 3.409 -97.389 -46.575 0.54 22.57 209 LYS F CA 1
ATOM 28133 C CA B LYS F 1 213 ? 3.445 -97.376 -46.568 0.46 21.01 209 LYS F CA 1
ATOM 28134 C C A LYS F 1 213 ? 3.275 -95.867 -46.646 0.54 20.93 209 LYS F C 1
ATOM 28135 C C B LYS F 1 213 ? 3.260 -95.864 -46.655 0.46 20.16 209 LYS F C 1
ATOM 28136 O O A LYS F 1 213 ? 3.772 -95.234 -47.588 0.54 19.19 209 LYS F O 1
ATOM 28137 O O B LYS F 1 213 ? 3.725 -95.233 -47.613 0.46 18.83 209 LYS F O 1
ATOM 28174 N N . ILE F 1 214 ? 2.613 -95.258 -45.655 1.00 18.49 210 ILE F N 1
ATOM 28175 C CA . ILE F 1 214 ? 2.512 -93.797 -45.613 1.00 16.59 210 ILE F CA 1
ATOM 28176 C C . ILE F 1 214 ? 3.903 -93.171 -45.505 1.00 18.81 210 ILE F C 1
ATOM 28177 O O . ILE F 1 214 ? 4.231 -92.216 -46.223 1.00 17.63 210 ILE F O 1
ATOM 28194 N N . ASP F 1 215 ? 4.748 -93.703 -44.611 1.00 18.08 211 ASP F N 1
ATOM 28195 C CA . ASP F 1 215 ? 6.096 -93.162 -44.478 1.00 19.90 211 ASP F CA 1
ATOM 28196 C C . ASP F 1 215 ? 6.847 -93.261 -45.801 1.00 20.10 211 ASP F C 1
ATOM 28197 O O . ASP F 1 215 ? 7.589 -92.343 -46.170 1.00 20.45 211 ASP F O 1
ATOM 28206 N N . TYR F 1 216 ? 6.664 -94.363 -46.542 1.00 19.83 212 TYR F N 1
ATOM 28207 C CA . TYR F 1 216 ? 7.290 -94.456 -47.856 1.00 20.75 212 TYR F CA 1
ATOM 28208 C C . TYR F 1 216 ? 6.850 -93.299 -48.746 1.00 18.03 212 TYR F C 1
ATOM 28209 O O . TYR F 1 216 ? 7.672 -92.627 -49.384 1.00 18.80 212 TYR F O 1
ATOM 28227 N N . ALA F 1 217 ? 5.541 -93.068 -48.822 1.00 18.45 213 ALA F N 1
ATOM 28228 C CA . ALA F 1 217 ? 5.037 -92.009 -49.689 1.00 18.19 213 ALA F CA 1
ATOM 28229 C C . ALA F 1 217 ? 5.592 -90.656 -49.267 1.00 21.22 213 ALA F C 1
ATOM 28230 O O . ALA F 1 217 ? 6.038 -89.866 -50.118 1.00 20.92 213 ALA F O 1
ATOM 28237 N N . LEU F 1 218 ? 5.602 -90.381 -47.958 1.00 20.26 214 LEU F N 1
ATOM 28238 C CA . LEU F 1 218 ? 6.128 -89.109 -47.486 1.00 20.40 214 LEU F CA 1
ATOM 28239 C C . LEU F 1 218 ? 7.592 -88.941 -47.876 1.00 22.40 214 LEU F C 1
ATOM 28240 O O . LEU F 1 218 ? 8.033 -87.826 -48.190 1.00 22.06 214 LEU F O 1
ATOM 28256 N N . SER F 1 219 ? 8.361 -90.043 -47.873 1.00 23.13 215 SER F N 1
ATOM 28257 C CA . SER F 1 219 ? 9.777 -89.985 -48.221 1.00 25.01 215 SER F CA 1
ATOM 28258 C C . SER F 1 219 ? 9.996 -89.608 -49.679 1.00 24.34 215 SER F C 1
ATOM 28259 O O . SER F 1 219 ? 11.112 -89.215 -50.044 1.00 25.96 215 SER F O 1
ATOM 28267 N N . LYS F 1 220 ? 8.971 -89.716 -50.513 1.00 25.34 216 LYS F N 1
ATOM 28268 C CA . LYS F 1 220 ? 9.051 -89.309 -51.908 1.00 25.20 216 LYS F CA 1
ATOM 28269 C C . LYS F 1 220 ? 8.577 -87.872 -52.132 1.00 24.37 216 LYS F C 1
ATOM 28270 O O . LYS F 1 220 ? 8.534 -87.424 -53.283 1.00 24.56 216 LYS F O 1
ATOM 28289 N N . GLY F 1 221 ? 8.195 -87.160 -51.072 1.00 21.86 217 GLY F N 1
ATOM 28290 C CA . GLY F 1 221 ? 7.919 -85.747 -51.167 1.00 22.36 217 GLY F CA 1
ATOM 28291 C C . GLY F 1 221 ? 6.485 -85.395 -51.466 1.00 20.15 217 GLY F C 1
ATOM 28292 O O . GLY F 1 221 ? 6.196 -84.222 -51.729 1.00 19.17 217 GLY F O 1
ATOM 28296 N N . VAL F 1 222 ? 5.589 -86.364 -51.463 1.00 19.91 218 VAL F N 1
ATOM 28297 C CA . VAL F 1 222 ? 4.174 -86.088 -51.671 1.00 18.06 218 VAL F CA 1
ATOM 28298 C C . VAL F 1 222 ? 3.512 -85.867 -50.319 1.00 17.44 218 VAL F C 1
ATOM 28299 O O . VAL F 1 222 ? 3.975 -86.370 -49.295 1.00 17.79 218 VAL F O 1
ATOM 28312 N N . ALA F 1 223 ? 2.395 -85.135 -50.326 1.00 15.38 219 ALA F N 1
ATOM 28313 C CA . ALA F 1 223 ? 1.649 -84.824 -49.120 1.00 14.62 219 ALA F CA 1
ATOM 28314 C C . ALA F 1 223 ? 0.435 -85.740 -48.997 1.00 14.50 219 ALA F C 1
ATOM 28315 O O . ALA F 1 223 ? -0.221 -86.057 -49.994 1.00 14.67 219 ALA F O 1
ATOM 28322 N N . ILE F 1 224 ? 0.143 -86.156 -47.765 1.00 14.20 220 ILE F N 1
ATOM 28323 C CA . ILE F 1 224 ? -0.922 -87.111 -47.476 1.00 11.50 220 ILE F CA 1
ATOM 28324 C C . ILE F 1 224 ? -1.914 -86.471 -46.521 1.00 11.77 220 ILE F C 1
ATOM 28325 O O . ILE F 1 224 ? -1.509 -85.914 -45.499 1.00 14.66 220 ILE F O 1
ATOM 28341 N N . PHE F 1 225 ? -3.208 -86.573 -46.837 1.00 11.70 221 PHE F N 1
ATOM 28342 C CA . PHE F 1 225 ? -4.304 -86.124 -45.966 1.00 12.59 221 PHE F CA 1
ATOM 28343 C C . PHE F 1 225 ? -5.198 -87.336 -45.728 1.00 12.60 221 PHE F C 1
ATOM 28344 O O . PHE F 1 225 ? -5.674 -87.955 -46.688 1.00 12.43 221 PHE F O 1
ATOM 28361 N N . VAL F 1 226 ? -5.409 -87.692 -44.464 1.00 12.62 222 VAL F N 1
ATOM 28362 C CA . VAL F 1 226 ? -6.347 -88.750 -44.107 1.00 12.69 222 VAL F CA 1
ATOM 28363 C C . VAL F 1 226 ? -7.739 -88.139 -44.105 1.00 11.45 222 VAL F C 1
ATOM 28364 O O . VAL F 1 226 ? -8.262 -87.745 -43.060 1.00 12.54 222 VAL F O 1
ATOM 28377 N N . THR F 1 227 ? -8.359 -88.051 -45.280 1.00 11.06 223 THR F N 1
ATOM 28378 C CA . THR F 1 227 ? -9.665 -87.403 -45.335 1.00 10.81 223 THR F CA 1
ATOM 28379 C C . THR F 1 227 ? -10.770 -88.250 -44.721 1.00 12.14 223 THR F C 1
ATOM 28380 O O . THR F 1 227 ? -11.882 -87.750 -44.528 1.00 11.74 223 THR F O 1
ATOM 28391 N N . GLU F 1 228 ? -10.501 -89.515 -44.418 1.00 12.81 224 GLU F N 1
ATOM 28392 C CA . GLU F 1 228 ? -11.485 -90.359 -43.773 1.00 12.52 224 GLU F CA 1
ATOM 28393 C C . GLU F 1 228 ? -10.782 -91.468 -43.018 1.00 12.07 224 GLU F C 1
ATOM 28394 O O . GLU F 1 228 ? -9.951 -92.175 -43.593 1.00 12.40 224 GLU F O 1
ATOM 28406 N N . TRP F 1 229 ? -11.137 -91.642 -41.751 1.00 13.90 225 TRP F N 1
ATOM 28407 C CA . TRP F 1 229 ? -10.719 -92.815 -40.995 1.00 13.66 225 TRP F CA 1
ATOM 28408 C C . TRP F 1 229 ? -11.780 -93.162 -39.970 1.00 13.33 225 TRP F C 1
ATOM 28409 O O . TRP F 1 229 ? -12.541 -92.299 -39.514 1.00 15.01 225 TRP F O 1
ATOM 28430 N N . GLY F 1 230 ? -11.842 -94.446 -39.622 1.00 14.26 226 GLY F N 1
ATOM 28431 C CA . GLY F 1 230 ? -12.786 -94.912 -38.628 1.00 15.44 226 GLY F CA 1
ATOM 28432 C C . GLY F 1 230 ? -12.110 -95.683 -37.514 1.00 15.50 226 GLY F C 1
ATOM 28433 O O . GLY F 1 230 ? -11.042 -96.271 -37.698 1.00 16.33 226 GLY F O 1
ATOM 28437 N N . THR F 1 231 ? -12.732 -95.628 -36.327 1.00 14.87 227 THR F N 1
ATOM 28438 C CA . THR F 1 231 ? -12.322 -96.470 -35.210 1.00 17.80 227 THR F CA 1
ATOM 28439 C C . THR F 1 231 ? -12.771 -97.914 -35.377 1.00 17.83 227 THR F C 1
ATOM 28440 O O . THR F 1 231 ? -12.329 -98.775 -34.605 1.00 22.01 227 THR F O 1
ATOM 28451 N N . SER F 1 232 ? -13.638 -98.183 -36.341 1.00 17.23 228 SER F N 1
ATOM 28452 C CA . SER F 1 232 ? -14.194 -99.497 -36.585 1.00 16.56 228 SER F CA 1
ATOM 28453 C C . SER F 1 232 ? -13.231 -100.319 -37.447 1.00 15.66 228 SER F C 1
ATOM 28454 O O . SER F 1 232 ? -12.147 -99.868 -37.833 1.00 16.19 228 SER F O 1
ATOM 28462 N N . ASP F 1 233 ? -13.647 -101.540 -37.779 1.00 16.09 229 ASP F N 1
ATOM 28463 C CA . ASP F 1 233 ? -13.055 -102.228 -38.922 1.00 18.11 229 ASP F CA 1
ATOM 28464 C C . ASP F 1 233 ? -13.530 -101.572 -40.220 1.00 17.68 229 ASP F C 1
ATOM 28465 O O . ASP F 1 233 ? -14.287 -100.589 -40.211 1.00 16.63 229 ASP F O 1
ATOM 28474 N N . ALA F 1 234 ? -13.046 -102.085 -41.351 1.00 17.94 230 ALA F N 1
ATOM 28475 C CA . ALA F 1 234 ? -13.330 -101.438 -42.623 1.00 16.25 230 ALA F CA 1
ATOM 28476 C C . ALA F 1 234 ? -14.813 -101.486 -42.958 1.00 16.81 230 ALA F C 1
ATOM 28477 O O . ALA F 1 234 ? -15.330 -100.555 -43.589 1.00 17.18 230 ALA F O 1
ATOM 28484 N N . SER F 1 235 ? -15.503 -102.564 -42.565 1.00 16.94 231 SER F N 1
ATOM 28485 C CA . SER F 1 235 ? -16.912 -102.708 -42.898 1.00 17.78 231 SER F CA 1
ATOM 28486 C C . SER F 1 235 ? -17.788 -101.799 -42.050 1.00 19.45 231 SER F C 1
ATOM 28487 O O . SER F 1 235 ? -18.940 -101.541 -42.427 1.00 19.94 231 SER F O 1
ATOM 28495 N N A GLY F 1 236 ? -17.310 -101.382 -40.880 0.73 22.18 232 GLY F N 1
ATOM 28496 N N B GLY F 1 236 ? -17.233 -101.258 -40.966 0.27 19.25 232 GLY F N 1
ATOM 28497 C CA A GLY F 1 236 ? -18.136 -100.646 -39.941 0.73 24.21 232 GLY F CA 1
ATOM 28498 C CA B GLY F 1 236 ? -17.956 -100.388 -40.071 0.27 19.28 232 GLY F CA 1
ATOM 28499 C C A GLY F 1 236 ? -19.104 -101.465 -39.113 0.73 26.70 232 GLY F C 1
ATOM 28500 C C B GLY F 1 236 ? -18.383 -101.178 -38.862 0.27 20.12 232 GLY F C 1
ATOM 28501 O O A GLY F 1 236 ? -20.019 -100.887 -38.504 0.73 27.74 232 GLY F O 1
ATOM 28502 O O B GLY F 1 236 ? -19.508 -101.013 -38.374 0.27 23.31 232 GLY F O 1
ATOM 28509 N N A ASN F 1 237 ? -18.946 -102.788 -39.052 0.73 26.60 233 ASN F N 1
ATOM 28510 N N B ASN F 1 237 ? -17.491 -102.048 -38.374 0.27 16.78 233 ASN F N 1
ATOM 28511 C CA A ASN F 1 237 ? -19.819 -103.611 -38.221 0.73 28.37 233 ASN F CA 1
ATOM 28512 C CA B ASN F 1 237 ? -17.864 -103.012 -37.351 0.27 16.21 233 ASN F CA 1
ATOM 28513 C C A ASN F 1 237 ? -19.162 -104.090 -36.928 0.73 27.01 233 ASN F C 1
ATOM 28514 C C B ASN F 1 237 ? -16.788 -103.156 -36.286 0.27 13.25 233 ASN F C 1
ATOM 28515 O O A ASN F 1 237 ? -19.838 -104.726 -36.102 0.73 26.51 233 ASN F O 1
ATOM 28516 O O B ASN F 1 237 ? -15.592 -102.941 -36.528 0.27 14.58 233 ASN F O 1
ATOM 28537 N N A GLY F 1 238 ? -17.874 -103.809 -36.729 0.73 24.64 234 GLY F N 1
ATOM 28538 N N B GLY F 1 238 ? -17.270 -103.448 -35.073 0.27 14.97 234 GLY F N 1
ATOM 28539 C CA A GLY F 1 238 ? -17.196 -104.188 -35.513 0.73 23.22 234 GLY F CA 1
ATOM 28540 C CA B GLY F 1 238 ? -16.428 -103.890 -33.989 0.27 14.99 234 GLY F CA 1
ATOM 28541 C C A GLY F 1 238 ? -16.410 -103.020 -34.950 0.73 24.78 234 GLY F C 1
ATOM 28542 C C B GLY F 1 238 ? -15.678 -102.784 -33.280 0.27 15.73 234 GLY F C 1
ATOM 28543 O O A GLY F 1 238 ? -16.132 -102.034 -35.638 0.73 26.85 234 GLY F O 1
ATOM 28544 O O B GLY F 1 238 ? -15.767 -101.588 -33.589 0.27 13.31 234 GLY F O 1
ATOM 28551 N N A GLY F 1 239 ? -16.043 -103.153 -33.676 0.73 28.71 235 GLY F N 1
ATOM 28552 N N B GLY F 1 239 ? -14.861 -103.222 -32.329 0.27 16.47 235 GLY F N 1
ATOM 28553 C CA A GLY F 1 239 ? -15.341 -102.103 -32.976 0.73 28.75 235 GLY F CA 1
ATOM 28554 C CA B GLY F 1 239 ? -14.183 -102.304 -31.446 0.27 17.68 235 GLY F CA 1
ATOM 28555 C C A GLY F 1 239 ? -16.281 -101.302 -32.107 0.73 29.91 235 GLY F C 1
ATOM 28556 C C B GLY F 1 239 ? -15.197 -101.514 -30.653 0.27 19.35 235 GLY F C 1
ATOM 28557 O O A GLY F 1 239 ? -17.430 -101.697 -31.871 0.73 31.92 235 GLY F O 1
ATOM 28558 O O B GLY F 1 239 ? -16.136 -102.078 -30.092 0.27 19.66 235 GLY F O 1
ATOM 28565 N N A PRO F 1 240 ? -15.825 -100.140 -31.627 0.73 30.67 236 PRO F N 1
ATOM 28566 N N B PRO F 1 240 ? -15.036 -100.182 -30.592 0.27 19.99 236 PRO F N 1
ATOM 28567 C CA A PRO F 1 240 ? -14.527 -99.531 -31.960 0.73 29.11 236 PRO F CA 1
ATOM 28568 C CA B PRO F 1 240 ? -14.045 -99.422 -31.372 0.27 19.55 236 PRO F CA 1
ATOM 28569 C C A PRO F 1 240 ? -13.260 -100.247 -31.464 0.73 28.47 236 PRO F C 1
ATOM 28570 C C B PRO F 1 240 ? -12.617 -99.780 -30.993 0.27 18.41 236 PRO F C 1
ATOM 28571 O O A PRO F 1 240 ? -13.323 -101.110 -30.572 0.73 30.91 236 PRO F O 1
ATOM 28572 O O B PRO F 1 240 ? -12.262 -99.898 -29.816 0.27 17.66 236 PRO F O 1
ATOM 28593 N N A PHE F 1 241 ? -12.130 -99.885 -32.079 0.73 28.62 237 PHE F N 1
ATOM 28594 N N B PHE F 1 241 ? -11.819 -100.049 -32.021 0.27 20.64 237 PHE F N 1
ATOM 28595 C CA A PHE F 1 241 ? -10.797 -100.401 -31.767 0.73 27.10 237 PHE F CA 1
ATOM 28596 C CA B PHE F 1 241 ? -10.434 -100.457 -31.826 0.27 23.10 237 PHE F CA 1
ATOM 28597 C C A PHE F 1 241 ? -9.932 -99.231 -31.297 0.73 26.45 237 PHE F C 1
ATOM 28598 C C B PHE F 1 241 ? -9.679 -99.282 -31.246 0.27 24.40 237 PHE F C 1
ATOM 28599 O O A PHE F 1 241 ? -9.206 -98.621 -32.086 0.73 26.09 237 PHE F O 1
ATOM 28600 O O B PHE F 1 241 ? -8.844 -98.670 -31.919 0.27 23.56 237 PHE F O 1
ATOM 28633 N N . LEU F 1 242 ? -9.987 -98.947 -29.993 1.00 27.26 238 LEU F N 1
ATOM 28634 C CA . LEU F 1 242 ? -9.455 -97.702 -29.451 1.00 29.95 238 LEU F CA 1
ATOM 28635 C C . LEU F 1 242 ? -7.953 -97.770 -29.228 1.00 26.81 238 LEU F C 1
ATOM 28636 O O . LEU F 1 242 ? -7.272 -96.756 -29.416 1.00 31.00 238 LEU F O 1
ATOM 28653 N N . ASN F 1 243 ? -7.400 -98.937 -28.877 1.00 30.67 239 ASN F N 1
ATOM 28654 C CA A ASN F 1 243 ? -5.951 -99.042 -28.737 0.58 30.17 239 ASN F CA 1
ATOM 28655 C CA B ASN F 1 243 ? -5.954 -98.993 -28.729 0.42 29.46 239 ASN F CA 1
ATOM 28656 C C . ASN F 1 243 ? -5.258 -98.766 -30.070 1.00 28.66 239 ASN F C 1
ATOM 28657 O O . ASN F 1 243 ? -4.293 -97.998 -30.147 1.00 31.71 239 ASN F O 1
ATOM 28678 N N . GLU F 1 244 ? -5.746 -99.388 -31.142 1.00 29.59 240 GLU F N 1
ATOM 28679 C CA . GLU F 1 244 ? -5.125 -99.164 -32.444 1.00 27.34 240 GLU F CA 1
ATOM 28680 C C . GLU F 1 244 ? -5.421 -97.756 -32.968 1.00 26.37 240 GLU F C 1
ATOM 28681 O O . GLU F 1 244 ? -4.574 -97.154 -33.638 1.00 26.38 240 GLU F O 1
ATOM 28693 N N . SER F 1 245 ? -6.619 -97.226 -32.687 1.00 26.99 241 SER F N 1
ATOM 28694 C CA . SER F 1 245 ? -6.929 -95.852 -33.081 1.00 25.44 241 SER F CA 1
ATOM 28695 C C . SER F 1 245 ? -5.940 -94.873 -32.456 1.00 24.88 241 SER F C 1
ATOM 28696 O O . SER F 1 245 ? -5.489 -93.925 -33.111 1.00 26.20 241 SER F O 1
ATOM 28704 N N . GLN F 1 246 ? -5.577 -95.089 -31.191 1.00 27.07 242 GLN F N 1
ATOM 28705 C CA . GLN F 1 246 ? -4.619 -94.197 -30.553 1.00 27.95 242 GLN F CA 1
ATOM 28706 C C . GLN F 1 246 ? -3.265 -94.252 -31.250 1.00 25.70 242 GLN F C 1
ATOM 28707 O O . GLN F 1 246 ? -2.609 -93.227 -31.431 1.00 28.10 242 GLN F O 1
ATOM 28721 N N . LYS F 1 247 ? -2.806 -95.447 -31.631 1.00 24.75 243 LYS F N 1
ATOM 28722 C CA A LYS F 1 247 ? -1.542 -95.541 -32.349 0.67 24.25 243 LYS F CA 1
ATOM 28723 C CA B LYS F 1 247 ? -1.536 -95.529 -32.343 0.33 23.85 243 LYS F CA 1
ATOM 28724 C C . LYS F 1 247 ? -1.597 -94.741 -33.648 1.00 23.49 243 LYS F C 1
ATOM 28725 O O . LYS F 1 247 ? -0.638 -94.050 -34.004 1.00 26.92 243 LYS F O 1
ATOM 28762 N N . TRP F 1 248 ? -2.724 -94.814 -34.361 1.00 22.29 244 TRP F N 1
ATOM 28763 C CA . TRP F 1 248 ? -2.895 -94.028 -35.581 1.00 21.89 244 TRP F CA 1
ATOM 28764 C C . TRP F 1 248 ? -2.895 -92.528 -35.304 1.00 21.16 244 TRP F C 1
ATOM 28765 O O . TRP F 1 248 ? -2.274 -91.755 -36.044 1.00 22.37 244 TRP F O 1
ATOM 287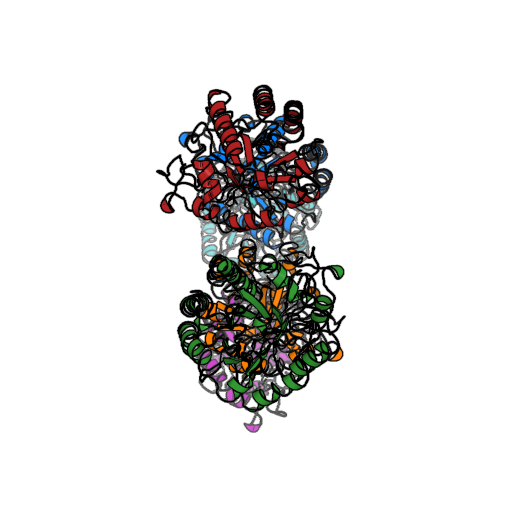86 N N . ILE F 1 249 ? -3.603 -92.094 -34.255 1.00 22.68 245 ILE F N 1
ATOM 28787 C CA . ILE F 1 249 ? -3.646 -90.669 -33.934 1.00 24.12 245 ILE F CA 1
ATOM 28788 C C . ILE F 1 249 ? -2.260 -90.159 -33.581 1.00 24.31 245 ILE F C 1
ATOM 28789 O O . ILE F 1 249 ? -1.842 -89.084 -34.035 1.00 25.30 245 ILE F O 1
ATOM 28805 N N . ASP F 1 250 ? -1.516 -90.927 -32.779 1.00 25.64 246 ASP F N 1
ATOM 28806 C CA . ASP F 1 250 ? -0.174 -90.506 -32.424 1.00 28.90 246 ASP F CA 1
ATOM 28807 C C . ASP F 1 250 ? 0.732 -90.460 -33.647 1.00 26.11 246 ASP F C 1
ATOM 28808 O O . ASP F 1 250 ? 1.551 -89.549 -33.776 1.00 27.44 246 ASP F O 1
ATOM 28817 N N . PHE F 1 251 ? 0.599 -91.433 -34.555 1.00 26.18 247 PHE F N 1
ATOM 28818 C CA . PHE F 1 251 ? 1.365 -91.411 -35.797 1.00 22.34 247 PHE F CA 1
ATOM 28819 C C . PHE F 1 251 ? 1.040 -90.170 -36.625 1.00 22.54 247 PHE F C 1
ATOM 28820 O O . PHE F 1 251 ? 1.937 -89.521 -37.172 1.00 23.13 247 PHE F O 1
ATOM 28837 N N . MET F 1 252 ? -0.243 -89.849 -36.762 1.00 21.38 248 MET F N 1
ATOM 28838 C CA . MET F 1 252 ? -0.609 -88.680 -37.566 1.00 19.61 248 MET F CA 1
ATOM 28839 C C . MET F 1 252 ? -0.107 -87.388 -36.935 1.00 19.70 248 MET F C 1
ATOM 28840 O O . MET F 1 252 ? 0.377 -86.497 -37.640 1.00 22.32 248 MET F O 1
ATOM 28854 N N . ASN F 1 253 ? -0.153 -87.298 -35.605 1.00 23.00 249 ASN F N 1
ATOM 28855 C CA . ASN F 1 253 ? 0.423 -86.147 -34.932 1.00 25.17 249 ASN F CA 1
ATOM 28856 C C . ASN F 1 253 ? 1.918 -86.061 -35.215 1.00 26.30 249 ASN F C 1
ATOM 28857 O O . ASN F 1 253 ? 2.441 -84.995 -35.556 1.00 27.95 249 ASN F O 1
ATOM 28868 N N . SER F 1 254 ? 2.615 -87.196 -35.111 1.00 26.96 250 SER F N 1
ATOM 28869 C CA . SER F 1 254 ? 4.056 -87.220 -35.332 1.00 28.22 250 SER F CA 1
ATOM 28870 C C . SER F 1 254 ? 4.423 -86.775 -36.738 1.00 27.95 250 SER F C 1
ATOM 28871 O O . SER F 1 254 ? 5.404 -86.050 -36.921 1.00 28.77 250 SER F O 1
ATOM 28879 N N . ARG F 1 255 ? 3.660 -87.205 -37.743 1.00 26.32 251 ARG F N 1
ATOM 28880 C CA . ARG F 1 255 ? 3.969 -86.911 -39.136 1.00 25.00 251 ARG F CA 1
ATOM 28881 C C . ARG F 1 255 ? 3.276 -85.651 -39.669 1.00 22.37 251 ARG F C 1
ATOM 28882 O O . ARG F 1 255 ? 3.355 -85.382 -40.869 1.00 22.20 251 ARG F O 1
ATOM 28903 N N . ASN F 1 256 ? 2.611 -84.874 -38.820 1.00 23.00 252 ASN F N 1
ATOM 28904 C CA . ASN F 1 256 ? 1.856 -83.690 -39.249 1.00 25.27 252 ASN F CA 1
ATOM 28905 C C . ASN F 1 256 ? 0.851 -84.030 -40.354 1.00 22.24 252 ASN F C 1
ATOM 28906 O O . ASN F 1 256 ? 0.738 -83.330 -41.370 1.00 22.65 252 ASN F O 1
ATOM 28917 N N . ILE F 1 257 ? 0.120 -85.130 -40.156 1.00 18.25 253 ILE F N 1
ATOM 28918 C CA . ILE F 1 257 ? -0.896 -85.569 -41.109 1.00 16.83 253 ILE F CA 1
ATOM 28919 C C . ILE F 1 257 ? -2.258 -85.132 -40.607 1.00 14.41 253 ILE F C 1
ATOM 28920 O O . ILE F 1 257 ? -2.653 -85.486 -39.488 1.00 16.33 253 ILE F O 1
ATOM 28936 N N . SER F 1 258 ? -2.976 -84.380 -41.448 1.00 13.92 254 SER F N 1
ATOM 28937 C CA . SER F 1 258 ? -4.315 -83.931 -41.131 1.00 14.82 254 SER F CA 1
ATOM 28938 C C . SER F 1 258 ? -5.329 -85.055 -41.318 1.00 13.93 254 SER F C 1
ATOM 28939 O O . SER F 1 258 ? -5.115 -86.017 -42.070 1.00 12.90 254 SER F O 1
ATOM 28947 N N . TRP F 1 259 ? -6.469 -84.910 -40.635 1.00 14.01 255 TRP F N 1
ATOM 28948 C CA . TRP F 1 259 ? -7.445 -85.983 -40.690 1.00 13.67 255 TRP F CA 1
ATOM 28949 C C . TRP F 1 259 ? -8.865 -85.563 -40.366 1.00 14.13 255 TRP F C 1
ATOM 28950 O O . TRP F 1 259 ? -9.094 -84.591 -39.660 1.00 14.29 255 TRP F O 1
ATOM 28971 N N . ALA F 1 260 ? -9.814 -86.350 -40.896 1.00 12.60 256 ALA F N 1
ATOM 28972 C CA . ALA F 1 260 ? -11.229 -86.244 -40.578 1.00 12.51 256 ALA F CA 1
ATOM 28973 C C . ALA F 1 260 ? -11.766 -87.628 -40.252 1.00 13.78 256 ALA F C 1
ATOM 28974 O O . ALA F 1 260 ? -11.497 -88.589 -40.982 1.00 13.12 256 ALA F O 1
ATOM 28981 N N . ASN F 1 261 ? -12.518 -87.725 -39.157 1.00 13.25 257 ASN F N 1
ATOM 28982 C CA . ASN F 1 261 ? -13.057 -88.989 -38.681 1.00 14.36 257 ASN F CA 1
ATOM 28983 C C . ASN F 1 261 ? -14.463 -89.220 -39.216 1.00 14.82 257 ASN F C 1
ATOM 28984 O O . ASN F 1 261 ? -15.300 -88.315 -39.236 1.00 14.92 257 ASN F O 1
ATOM 28995 N N . TRP F 1 262 ? -14.721 -90.455 -39.626 1.00 15.38 258 TRP F N 1
ATOM 28996 C CA . TRP F 1 262 ? -16.036 -90.914 -40.060 1.00 16.05 258 TRP F CA 1
ATOM 28997 C C . TRP F 1 262 ? -16.747 -91.564 -38.886 1.00 15.81 258 TRP F C 1
ATOM 28998 O O . TRP F 1 262 ? -16.183 -92.474 -38.267 1.00 17.19 258 TRP F O 1
ATOM 29019 N N . SER F 1 263 ? -17.983 -91.124 -38.564 1.00 15.13 259 SER F N 1
ATOM 29020 C CA . SER F 1 263 ? -18.737 -90.049 -39.179 1.00 16.35 259 SER F CA 1
ATOM 29021 C C . SER F 1 263 ? -19.560 -89.307 -38.126 1.00 18.59 259 SER F C 1
ATOM 29022 O O . SER F 1 263 ? -19.879 -89.859 -37.062 1.00 17.65 259 SER F O 1
ATOM 29030 N N . LEU F 1 264 ? -19.949 -88.069 -38.447 1.00 17.45 260 LEU F N 1
ATOM 29031 C CA . LEU F 1 264 ? -20.875 -87.306 -37.610 1.00 18.44 260 LEU F CA 1
ATOM 29032 C C . LEU F 1 264 ? -22.297 -87.658 -38.014 1.00 19.84 260 LEU F C 1
ATOM 29033 O O . LEU F 1 264 ? -22.924 -86.980 -38.826 1.00 20.66 260 LEU F O 1
ATOM 29049 N N . SER F 1 265 ? -22.810 -88.739 -37.445 1.00 18.75 261 SER F N 1
ATOM 29050 C CA . SER F 1 265 ? -24.152 -89.218 -37.740 1.00 21.44 261 SER F CA 1
ATOM 29051 C C . SER F 1 265 ? -24.522 -90.218 -36.653 1.00 23.12 261 SER F C 1
ATOM 29052 O O . SER F 1 265 ? -23.692 -90.593 -35.818 1.00 24.95 261 SER F O 1
ATOM 29060 N N . ASP F 1 266 ? -25.787 -90.649 -36.683 1.00 24.44 262 ASP F N 1
ATOM 29061 C CA . ASP F 1 266 ? -26.291 -91.724 -35.828 1.00 27.51 262 ASP F CA 1
ATOM 29062 C C . ASP F 1 266 ? -26.564 -93.005 -36.621 1.00 28.46 262 ASP F C 1
ATOM 29063 O O . ASP F 1 266 ? -27.416 -93.811 -36.237 1.00 30.63 262 ASP F O 1
ATOM 29072 N N . LYS F 1 267 ? -25.856 -93.196 -37.733 1.00 26.57 263 LYS F N 1
ATOM 29073 C CA . LYS F 1 267 ? -25.955 -94.431 -38.511 1.00 27.80 263 LYS F CA 1
ATOM 29074 C C . LYS F 1 267 ? -25.644 -95.631 -37.631 1.00 26.57 263 LYS F C 1
ATOM 29075 O O . LYS F 1 267 ? -24.774 -95.571 -36.760 1.00 27.88 263 LYS F O 1
ATOM 29094 N N . SER F 1 268 ? -26.350 -96.737 -37.884 1.00 29.98 264 SER F N 1
ATOM 29095 C CA A SER F 1 268 ? -26.144 -97.973 -37.124 0.52 30.07 264 SER F CA 1
ATOM 29096 C CA B SER F 1 268 ? -26.147 -97.976 -37.133 0.48 30.03 264 SER F CA 1
ATOM 29097 C C . SER F 1 268 ? -24.909 -98.731 -37.634 1.00 30.09 264 SER F C 1
ATOM 29098 O O . SER F 1 268 ? -24.975 -99.852 -38.130 1.00 34.13 264 SER F O 1
ATOM 29113 N N . GLU F 1 269 ? -23.761 -98.084 -37.512 1.00 25.64 265 GLU F N 1
ATOM 29114 C CA . GLU F 1 269 ? -22.447 -98.674 -37.757 1.00 25.80 265 GLU F CA 1
ATOM 29115 C C . GLU F 1 269 ? -21.564 -98.154 -36.629 1.00 27.05 265 GLU F C 1
ATOM 29116 O O . GLU F 1 269 ? -21.809 -97.066 -36.090 1.00 29.96 265 GLU F O 1
ATOM 29128 N N A THR F 1 270 ? -20.538 -98.923 -36.283 0.90 27.13 266 THR F N 1
ATOM 29129 N N B THR F 1 270 ? -20.554 -98.951 -36.246 0.10 24.23 266 THR F N 1
ATOM 29130 C CA A THR F 1 270 ? -19.787 -98.664 -35.061 0.90 26.16 266 THR F CA 1
ATOM 29131 C CA B THR F 1 270 ? -19.786 -98.650 -35.044 0.10 22.20 266 THR F CA 1
ATOM 29132 C C A THR F 1 270 ? -18.927 -97.411 -35.163 0.90 25.95 266 THR F C 1
ATOM 29133 C C B THR F 1 270 ? -18.969 -97.373 -35.160 0.10 23.06 266 THR F C 1
ATOM 29134 O O A THR F 1 270 ? -18.515 -96.870 -34.133 0.90 29.54 266 THR F O 1
ATOM 29135 O O B THR F 1 270 ? -18.598 -96.798 -34.130 0.10 23.05 266 THR F O 1
ATOM 29156 N N . SER F 1 271 ? -18.661 -96.926 -36.376 1.00 25.08 267 SER F N 1
ATOM 29157 C CA . SER F 1 271 ? -17.897 -95.695 -36.542 1.00 23.29 267 SER F CA 1
ATOM 29158 C C . SER F 1 271 ? -18.726 -94.429 -36.310 1.00 21.15 267 SER F C 1
ATOM 29159 O O . SER F 1 271 ? -18.154 -93.342 -36.159 1.00 20.62 267 SER F O 1
ATOM 29168 N N . ALA F 1 272 ? -20.046 -94.527 -36.297 1.00 23.00 268 ALA F N 1
ATOM 29169 C CA . ALA F 1 272 ? -20.866 -93.334 -36.125 1.00 21.69 268 ALA F CA 1
ATOM 29170 C C . ALA F 1 272 ? -20.614 -92.734 -34.748 1.00 23.63 268 ALA F C 1
ATOM 29171 O O . ALA F 1 272 ? -20.543 -93.448 -33.736 1.00 27.52 268 ALA F O 1
ATOM 29178 N N . ALA F 1 273 ? -20.509 -91.394 -34.711 1.00 22.93 269 ALA F N 1
ATOM 29179 C CA . ALA F 1 273 ? -20.115 -90.712 -33.481 1.00 21.65 269 ALA F CA 1
ATOM 29180 C C . ALA F 1 273 ? -21.283 -90.457 -32.525 1.00 22.44 269 ALA F C 1
ATOM 29181 O O . ALA F 1 273 ? -21.045 -90.228 -31.335 1.00 24.87 269 ALA F O 1
ATOM 29188 N N . LEU F 1 274 ? -22.519 -90.509 -33.010 1.00 24.06 270 LEU F N 1
ATOM 29189 C CA . LEU F 1 274 ? -23.671 -90.069 -32.233 1.00 23.81 270 LEU F CA 1
ATOM 29190 C C . LEU F 1 274 ? -24.643 -91.207 -31.961 1.00 24.87 270 LEU F C 1
ATOM 29191 O O . LEU F 1 274 ? -24.788 -92.120 -32.768 1.00 26.93 270 LEU F O 1
ATOM 29207 N N A MET F 1 275 ? -25.335 -91.111 -30.821 0.53 25.47 271 MET F N 1
ATOM 29208 N N B MET F 1 275 ? -25.319 -91.133 -30.811 0.47 26.13 271 MET F N 1
ATOM 29209 C CA A MET F 1 275 ? -26.398 -92.043 -30.494 0.53 27.79 271 MET F CA 1
ATOM 29210 C CA B MET F 1 275 ? -26.380 -92.077 -30.495 0.47 28.86 271 MET F CA 1
ATOM 29211 C C A MET F 1 275 ? -27.668 -91.660 -31.241 0.53 29.66 271 MET F C 1
ATOM 29212 C C B MET F 1 275 ? -27.670 -91.664 -31.200 0.47 30.24 271 MET F C 1
ATOM 29213 O O A MET F 1 275 ? -27.877 -90.487 -31.561 0.53 33.18 271 MET F O 1
ATOM 29214 O O B MET F 1 275 ? -27.882 -90.479 -31.468 0.47 32.90 271 MET F O 1
ATOM 29241 N N . PRO F 1 276 ? -28.551 -92.620 -31.504 1.00 32.74 272 PRO F N 1
ATOM 29242 C CA . PRO F 1 276 ? -29.854 -92.266 -32.085 1.00 36.46 272 PRO F CA 1
ATOM 29243 C C . PRO F 1 276 ? -30.524 -91.175 -31.258 1.00 39.78 272 PRO F C 1
ATOM 29244 O O . PRO F 1 276 ? -30.494 -91.199 -30.026 1.00 41.57 272 PRO F O 1
ATOM 29255 N N . GLY F 1 277 ? -31.110 -90.193 -31.944 1.00 41.22 273 GLY F N 1
ATOM 29256 C CA . GLY F 1 277 ? -31.814 -89.124 -31.273 1.00 41.95 273 GLY F CA 1
ATOM 29257 C C . GLY F 1 277 ? -30.964 -87.928 -30.901 1.00 39.77 273 GLY F C 1
ATOM 29258 O O . GLY F 1 277 ? -31.503 -86.934 -30.404 1.00 41.37 273 GLY F O 1
ATOM 29262 N N . ALA F 1 278 ? -29.652 -88.000 -31.100 1.00 36.62 274 ALA F N 1
ATOM 29263 C CA . ALA F 1 278 ? -28.800 -86.859 -30.826 1.00 32.73 274 ALA F CA 1
ATOM 29264 C C . ALA F 1 278 ? -29.283 -85.682 -31.661 1.00 31.65 274 ALA F C 1
ATOM 29265 O O . ALA F 1 278 ? -29.648 -85.835 -32.832 1.00 32.20 274 ALA F O 1
ATOM 29272 N N . SER F 1 279 ? -29.316 -84.508 -31.045 1.00 30.45 275 SER F N 1
ATOM 29273 C CA . SER F 1 279 ? -29.820 -83.336 -31.740 1.00 27.67 275 SER F CA 1
ATOM 29274 C C . SER F 1 279 ? -29.024 -83.070 -33.012 1.00 25.27 275 SER F C 1
ATOM 29275 O O . SER F 1 279 ? -27.794 -82.996 -32.957 1.00 25.50 275 SER F O 1
ATOM 29283 N N . PRO F 1 280 ? -29.683 -82.848 -34.153 1.00 25.58 276 PRO F N 1
ATOM 29284 C CA . PRO F 1 280 ? -28.923 -82.549 -35.379 1.00 24.60 276 PRO F CA 1
ATOM 29285 C C . PRO F 1 280 ? -28.214 -81.212 -35.334 1.00 21.21 276 PRO F C 1
ATOM 29286 O O . PRO F 1 280 ? -27.350 -80.971 -36.177 1.00 18.39 276 PRO F O 1
ATOM 29297 N N . THR F 1 281 ? -28.571 -80.327 -34.400 1.00 19.58 277 THR F N 1
ATOM 29298 C CA . THR F 1 281 ? -27.956 -79.002 -34.340 1.00 18.50 277 THR F CA 1
ATOM 29299 C C . THR F 1 281 ? -26.886 -78.888 -33.259 1.00 19.32 277 THR F C 1
ATOM 29300 O O . THR F 1 281 ? -26.442 -77.774 -32.952 1.00 19.54 277 THR F O 1
ATOM 29311 N N . GLY F 1 282 ? -26.473 -80.000 -32.668 1.00 19.46 278 GLY F N 1
ATOM 29312 C CA . GLY F 1 282 ? -25.449 -79.961 -31.644 1.00 20.26 278 GLY F CA 1
ATOM 29313 C C . GLY F 1 282 ? -26.029 -79.843 -30.249 1.00 22.20 278 GLY F C 1
ATOM 29314 O O . GLY F 1 282 ? -27.185 -80.175 -29.990 1.00 23.18 278 GLY F O 1
ATOM 29318 N N . GLY F 1 283 ? -25.191 -79.370 -29.330 1.00 22.96 279 GLY F N 1
ATOM 29319 C CA . GLY F 1 283 ? -25.596 -79.272 -27.941 1.00 23.44 279 GLY F CA 1
ATOM 29320 C C . GLY F 1 283 ? -25.718 -80.656 -27.332 1.00 24.25 279 GLY F C 1
ATOM 29321 O O . GLY F 1 283 ? -26.769 -81.018 -26.795 1.00 23.46 279 GLY F O 1
ATOM 29325 N N . TRP F 1 284 ? -24.652 -81.435 -27.415 1.00 25.07 280 TRP F N 1
ATOM 29326 C CA . TRP F 1 284 ? -24.647 -82.805 -26.938 1.00 26.67 280 TRP F CA 1
ATOM 29327 C C . TRP F 1 284 ? -23.988 -82.876 -25.566 1.00 29.65 280 TRP F C 1
ATOM 29328 O O . TRP F 1 284 ? -23.199 -82.008 -25.172 1.00 28.52 280 TRP F O 1
ATOM 29349 N N . THR F 1 285 ? -24.342 -83.924 -24.831 1.00 28.37 281 THR F N 1
ATOM 29350 C CA . THR F 1 285 ? -23.611 -84.358 -23.652 1.00 30.33 281 THR F CA 1
ATOM 29351 C C . THR F 1 285 ? -22.980 -85.719 -23.960 1.00 30.32 281 THR F C 1
ATOM 29352 O O . THR F 1 285 ? -23.221 -86.312 -25.012 1.00 29.74 281 THR F O 1
ATOM 29363 N N . ASP F 1 286 ? -22.210 -86.239 -23.002 1.00 34.27 282 ASP F N 1
ATOM 29364 C CA A ASP F 1 286 ? -21.560 -87.540 -23.139 0.58 35.93 282 ASP F CA 1
ATOM 29365 C CA B ASP F 1 286 ? -21.544 -87.506 -23.260 0.42 35.43 282 ASP F CA 1
ATOM 29366 C C . ASP F 1 286 ? -22.545 -88.622 -23.555 1.00 35.73 282 ASP F C 1
ATOM 29367 O O . ASP F 1 286 ? -22.221 -89.525 -24.336 1.00 37.38 282 ASP F O 1
ATOM 29384 N N . SER F 1 287 ? -23.769 -88.558 -23.027 1.00 34.25 283 SER F N 1
ATOM 29385 C CA A SER F 1 287 ? -24.701 -89.648 -23.298 0.74 35.65 283 SER F CA 1
ATOM 29386 C CA B SER F 1 287 ? -24.756 -89.600 -23.277 0.26 33.25 283 SER F CA 1
ATOM 29387 C C . SER F 1 287 ? -25.270 -89.593 -24.710 1.00 32.63 283 SER F C 1
ATOM 29388 O O . SER F 1 287 ? -25.906 -90.567 -25.138 1.00 35.43 283 SER F O 1
ATOM 29403 N N . ASN F 1 288 ? -25.047 -88.501 -25.452 1.00 28.74 284 ASN F N 1
ATOM 29404 C CA . ASN F 1 288 ? -25.467 -88.451 -26.842 1.00 27.94 284 ASN F CA 1
ATOM 29405 C C . ASN F 1 288 ? -24.421 -89.011 -27.793 1.00 28.53 284 ASN F C 1
ATOM 29406 O O . ASN F 1 288 ? -24.676 -89.091 -29.004 1.00 31.08 284 ASN F O 1
ATOM 29417 N N . LEU F 1 289 ? -23.247 -89.346 -27.280 1.00 28.66 285 LEU F N 1
ATOM 29418 C CA . LEU F 1 289 ? -22.137 -89.812 -28.091 1.00 29.42 285 LEU F CA 1
ATOM 29419 C C . LEU F 1 289 ? -21.982 -91.319 -27.966 1.00 30.90 285 LEU F C 1
ATOM 29420 O O . LEU F 1 289 ? -22.212 -91.898 -26.902 1.00 33.20 285 LEU F O 1
ATOM 29436 N N . SER F 1 290 ? -21.582 -91.938 -29.067 1.00 31.47 286 SER F N 1
ATOM 29437 C CA . SER F 1 290 ? -21.249 -93.348 -29.055 1.00 30.25 286 SER F CA 1
ATOM 29438 C C . SER F 1 290 ? -19.865 -93.541 -28.438 1.00 28.88 286 SER F C 1
ATOM 29439 O O . SER F 1 290 ? -19.146 -92.598 -28.110 1.00 32.76 286 SER F O 1
ATOM 29447 N N . ALA F 1 291 ? -19.486 -94.805 -28.260 1.00 31.91 287 ALA F N 1
ATOM 29448 C CA . ALA F 1 291 ? -18.142 -95.082 -27.778 1.00 30.28 287 ALA F CA 1
ATOM 29449 C C . ALA F 1 291 ? -17.098 -94.444 -28.686 1.00 30.06 287 ALA F C 1
ATOM 29450 O O . ALA F 1 291 ? -16.117 -93.861 -28.207 1.00 32.00 287 ALA F O 1
ATOM 29457 N N . SER F 1 292 ? -17.305 -94.531 -30.006 1.00 29.76 288 SER F N 1
ATOM 29458 C CA . SER F 1 292 ? -16.386 -93.905 -30.948 1.00 25.58 288 SER F CA 1
ATOM 29459 C C . SER F 1 292 ? -16.399 -92.395 -30.780 1.00 25.69 288 SER F C 1
ATOM 29460 O O . SER F 1 292 ? -15.345 -91.759 -30.682 1.00 27.17 288 SER F O 1
ATOM 29468 N N . GLY F 1 293 ? -17.591 -91.813 -30.716 1.00 25.91 289 GLY F N 1
ATOM 29469 C CA . GLY F 1 293 ? -17.683 -90.369 -30.640 1.00 25.18 289 GLY F CA 1
ATOM 29470 C C . GLY F 1 293 ? -17.056 -89.816 -29.377 1.00 27.00 289 GLY F C 1
ATOM 29471 O O . GLY F 1 293 ? -16.373 -88.790 -29.406 1.00 27.46 289 GLY F O 1
ATOM 29475 N N A LYS F 1 294 ? -17.289 -90.480 -28.242 0.62 27.31 290 LYS F N 1
ATOM 29476 N N B LYS F 1 294 ? -17.273 -90.493 -28.250 0.38 26.62 290 LYS F N 1
ATOM 29477 C CA A LYS F 1 294 ? -16.655 -90.042 -27.004 0.62 28.58 290 LYS F CA 1
ATOM 29478 C CA B LYS F 1 294 ? -16.665 -90.057 -26.999 0.38 27.49 290 LYS F CA 1
ATOM 29479 C C A LYS F 1 294 ? -15.141 -90.004 -27.160 0.62 27.89 290 LYS F C 1
ATOM 29480 C C B LYS F 1 294 ? -15.146 -90.039 -27.106 0.38 26.67 290 LYS F C 1
ATOM 29481 O O A LYS F 1 294 ? -14.482 -89.050 -26.735 0.62 29.30 290 LYS F O 1
ATOM 29482 O O B LYS F 1 294 ? -14.492 -89.114 -26.612 0.38 27.65 290 LYS F O 1
ATOM 29519 N N . PHE F 1 295 ? -14.567 -91.049 -27.763 1.00 25.99 291 PHE F N 1
ATOM 29520 C CA . PHE F 1 295 ? -13.119 -91.114 -27.921 1.00 28.03 291 PHE F CA 1
ATOM 29521 C C . PHE F 1 295 ? -12.616 -90.042 -28.874 1.00 26.23 291 PHE F C 1
ATOM 29522 O O . PHE F 1 295 ? -11.623 -89.366 -28.587 1.00 28.21 291 PHE F O 1
ATOM 29540 N N . VAL F 1 296 ? -13.260 -89.902 -30.031 1.00 24.78 292 VAL F N 1
ATOM 29541 C CA . VAL F 1 296 ? -12.781 -88.939 -31.017 1.00 23.28 292 VAL F CA 1
ATOM 29542 C C . VAL F 1 296 ? -12.879 -87.511 -30.477 1.00 22.59 292 VAL F C 1
ATOM 29543 O O . VAL F 1 296 ? -11.953 -86.709 -30.644 1.00 23.59 292 VAL F O 1
ATOM 29556 N N . ARG F 1 297 ? -13.984 -87.180 -29.798 1.00 22.74 293 ARG F N 1
ATOM 29557 C CA . ARG F 1 297 ? -14.102 -85.858 -29.191 1.00 23.71 293 ARG F CA 1
ATOM 29558 C C . ARG F 1 297 ? -12.953 -85.601 -28.222 1.00 24.82 293 ARG F C 1
ATOM 29559 O O . ARG F 1 297 ? -12.307 -84.548 -28.268 1.00 26.97 293 ARG F O 1
ATOM 29580 N N . GLU F 1 298 ? -12.669 -86.570 -27.339 1.00 27.53 294 GLU F N 1
ATOM 29581 C CA A GLU F 1 298 ? -11.577 -86.405 -26.385 0.70 30.34 294 GLU F CA 1
ATOM 29582 C CA B GLU F 1 298 ? -11.580 -86.391 -26.383 0.30 27.79 294 GLU F CA 1
ATOM 29583 C C . GLU F 1 298 ? -10.259 -86.157 -27.103 1.00 30.00 294 GLU F C 1
ATOM 29584 O O . GLU F 1 298 ? -9.461 -85.306 -26.689 1.00 30.23 294 GLU F O 1
ATOM 29607 N N . GLN F 1 299 ? -10.012 -86.892 -28.191 1.00 28.81 295 GLN F N 1
ATOM 29608 C CA . GLN F 1 299 ? -8.739 -86.766 -28.883 1.00 27.05 295 GLN F CA 1
ATOM 29609 C C . GLN F 1 299 ? -8.609 -85.426 -29.601 1.00 26.14 295 GLN F C 1
ATOM 29610 O O . GLN F 1 299 ? -7.524 -84.839 -29.626 1.00 28.31 295 GLN F O 1
ATOM 29624 N N . ILE F 1 300 ? -9.692 -84.930 -30.203 1.00 24.00 296 ILE F N 1
ATOM 29625 C CA . ILE F 1 300 ? -9.590 -83.638 -30.873 1.00 23.34 296 ILE F CA 1
ATOM 29626 C C . ILE F 1 300 ? -9.397 -82.521 -29.850 1.00 25.90 296 ILE F C 1
ATOM 29627 O O . ILE F 1 300 ? -8.680 -81.549 -30.110 1.00 28.38 296 ILE F O 1
ATOM 29643 N N . ARG F 1 301 ? -10.003 -82.649 -28.666 1.00 26.55 297 ARG F N 1
ATOM 29644 C CA . ARG F 1 301 ? -9.850 -81.634 -27.630 1.00 29.56 297 ARG F CA 1
ATOM 29645 C C . ARG F 1 301 ? -8.417 -81.551 -27.112 1.00 35.17 297 ARG F C 1
ATOM 29646 O O . ARG F 1 301 ? -8.017 -80.492 -26.617 1.00 36.60 297 ARG F O 1
ATOM 29667 N N A ARG F 1 302 ? -7.639 -82.629 -27.232 0.63 36.53 298 ARG F N 1
ATOM 29668 N N B ARG F 1 302 ? -7.636 -82.628 -27.205 0.37 37.64 298 ARG F N 1
ATOM 29669 C CA A ARG F 1 302 ? -6.234 -82.589 -26.854 0.63 39.79 298 ARG F CA 1
ATOM 29670 C CA B ARG F 1 302 ? -6.243 -82.569 -26.776 0.37 40.72 298 ARG F CA 1
ATOM 29671 C C A ARG F 1 302 ? -5.457 -81.691 -27.808 0.63 42.27 298 ARG F C 1
ATOM 29672 C C B ARG F 1 302 ? -5.423 -81.752 -27.774 0.37 42.86 298 ARG F C 1
ATOM 29673 O O A ARG F 1 302 ? -5.630 -81.754 -29.028 0.63 40.72 298 ARG F O 1
ATOM 29674 O O B ARG F 1 302 ? -5.554 -81.913 -28.991 0.37 41.91 298 ARG F O 1
ATOM 29715 N N . SER F 1 303 ? -4.581 -80.863 -27.251 1.00 45.09 299 SER F N 1
ATOM 29716 C CA . SER F 1 303 ? -3.733 -80.012 -28.081 1.00 51.04 299 SER F CA 1
ATOM 29717 C C . SER F 1 303 ? -2.577 -79.427 -27.276 1.00 52.15 299 SER F C 1
ATOM 29718 O O . SER F 1 303 ? -1.797 -80.164 -26.671 1.00 52.52 299 SER F O 1
#

CATH classification: 3.20.20.80

Solvent-accessible surface area: 62311 Å² total; per-residue (Å²): 29,17,51,62,8,22,22,22,52,39,8,53,5,14,26,90,36,11,61,6,9,6,55,42,25,85,46,10,36,0,34,0,0,0,0,7,0,11,42,116,34,7,109,15,0,18,90,86,0,0,97,78,0,51,88,25,0,41,2,24,0,0,0,0,0,0,12,0,23,83,41,0,26,48,109,64,74,64,11,42,97,42,0,57,70,0,0,75,4,0,36,43,9,10,0,0,0,0,0,0,0,3,1,22,76,18,50,39,1,38,82,52,58,105,74,0,47,65,1,0,70,66,0,1,73,105,6,4,146,82,36,5,1,3,0,0,0,0,0,1,0,15,28,33,14,53,5,62,110,49,0,30,49,0,0,78,56,0,4,73,14,0,41,81,57,0,95,55,3,4,0,0,0,0,0,6,42,29,0,8,22,0,51,51,0,5,89,52,57,9,103,107,76,18,9,4,6,0,0,0,0,0,6,31,21,9,11,86,13,7,17,68,51,0,46,86,0,39,62,113,48,12,3,5,0,0,0,1,0,0,0,0,37,0,46,0,80,32,48,31,76,58,125,44,0,46,114,0,2,73,16,0,61,79,89,47,4,2,0,0,0,3,0,0,0,37,80,111,31,51,0,2,0,4,85,112,70,8,46,55,68,6,47,9,89,95,86,48,4,18,56,1,0,78,24,0,61,108,10,3,133,122,148,29,18,53,62,7,18,24,20,38,41,7,42,5,14,32,123,81,10,62,3,9,7,67,41,47,122,95,9,37,0,42,0,0,0,0,8,0,11,38,119,32,6,110,16,0,18,88,84,0,0,101,78,0,48,85,25,1,41,2,27,0,0,0,0,0,0,12,0,21,86,40,0,28,40,102,59,27,63,9,18,95,42,0,45,70,0,0,75,5,0,42,44,7,9,0,0,0,0,0,0,0,4,1,24,74,18,46,31,1,39,78,52,64,74,15,0,74,37,1,0,67,62,0,1,75,94,6,5,148,92,35,5,2,2,0,0,0,0,1,1,0,16,59,68,14,57,8,67,104,47,0,36,45,0,0,70,64,0,0,50,9,0,33,91,60,0,98,59,2,3,0,0,0,0,0,7,48,40,0,8,23,0,58,47,0,6,89,59,60,8,113,82,74,22,10,4,5,0,0,0,0,0,6,30,16,11,8,85,29,10,12,77,55,0,44,86,0,38,86,111,48,11,2,5,1,0,0,2,0,0,0,0,35,0,40,0,117,21,36,40,82,70,123,36,0,45,111,0,12,73,16,0,103,75,88,37,2,1,1,0,0,2,0,0,0,35,80,112,27,41,0,4,0,5,85,110,71,7,45,58,70,10,48,15,84,98,84,50,5,19,58,0,0,77,28,0,61,113,12,3,127,135,152,32,16,52,57,17,20,22,30,39,42,11,42,4,35,35,120,80,14,61,3,3,9,92,46,36,128,78,8,38,0,44,0,0,0,0,6,0,10,43,115,33,7,110,17,0,17,98,86,0,0,100,76,0,50,85,28,1,39,2,27,0,0,0,0,0,0,12,0,22,83,40,0,25,47,109,70,74,65,11,42,99,40,0,58,71,0,0,74,4,0,44,90,8,10,0,0,0,0,0,0,0,3,1,50,77,17,47,39,1,41,83,52,45,110,74,0,49,57,1,0,79,63,0,1,73,105,6,4,145,94,35,4,1,2,0,0,0,0,1,8,0,15,62,71,15,58,6,62,110,48,0,30,49,0,0,78,59,0,0,59,14,0,36,90,58,0,97,58,3,3,0,0,0,0,0,7,53,111,0,27,23,0,61,46,0,7,90,52,64,10,114,67,74,24,11,4,6,0,0,0,0,22,6,30,78,27,20,106,94,11,14,77,56,0,44,90,0,47,87,110,49,12,2,6,1,0,0,9,0,0,0,1,36,53,83,9,72,33,51,33,76,60,134,45,0,46,124,0,9,71,16,0,102,76,96,33,3,2,0,0,0,19,0,0,0,40,80,117,41,48,3,2,0,3,85,109,72,5,41,61,68,9,45,17,90,96,88,36,7,13,52,1,0,62,25,0,58,103,18,3,128,137,151,243,138,69,81,30,23,20,98,67,41,12,39,4,36,35,149,78,10,58,4,8,8,121,105,43,129,92,9,36,0,45,0,0,0,0,7,0,10,45,116,35,8,111,17,0,16,95,86,0,0,93,75,0,51,79,26,1,39,2,25,0,0,0,0,0,0,11,0,18,89,39,0,24,47,106,71,73,66,14,44,96,42,0,57,71,0,0,74,4,0,43,93,7,10,0,0,0,0,0,0,0,3,1,26,75,17,48,39,1,39,80,50,45,105,74,0,49,58,1,0,80,64,0,2,74,108,6,4,145,92,36,4,1,2,0,0,0,0,1,1,0,15,25,33,15,46,7,61,104,50,0,31,49,0,0,79,62,0,0,58,13,0,38,90,61,0,94,56,3,4,0,0,0,0,0,7,44,31,0,13,34,0,67,43,0,7,88,55,64,10,114,71,75,25,10,4,7,0,0,0,0,0,6,30,36,12,19,102,26,10,14,74,77,0,46,90,0,37,85,111,48,12,2,5,0,0,0,1,0,0,0,0,38,1,46,0,81,33,51,32,77,60,125,42,0,44,106,0,13,74,17,0,102,75,90,33,2,1,1,0,0,3,0,0,0,37,90,118,26,48,0,2,0,3,84,102,71,5,42,61,69,9,47,18,89,94,91,36,9,16,55,1,0,77,28,0,64,107,12,3,128,140,152,241,137,63,86,25,20,24,93,66,40,9,53,4,16,26,124,81,9,65,5,8,8,105,96,46,129,94,10,37,0,35,0,0,0,0,6,0,11,45,116,35,8,110,16,0,18,96,85,0,0,100,78,0,48,87,28,1,41,2,26,0,0,0,0,0,0,11,0,20,84,40,0,24,47,109,69,73,64,12,43,97,43,0,57,69,0,0,75,5,0,47,92,9,9,0,0,0,0,0,0,0,4,1,24,76,17,50,39,1,42,83,52,50,102,74,0,38,58,1,0,79,66,0,2,73,108,6,5,145,93,37,4,1,3,0,0,0,0,1,1,0,16,32,32,15,55,5,62,110,50,0,30,48,0,0,61,57,0,0,4,15,0,22,43,60,1,95,58,3,3,0,0,0,0,0,7,42,31,0,7,23,0,52,51,0,7,89,50,60,10,93,25,73,22,10,3,5,0,0,0,0,0,6,30,19,7,10,83,10,7,17,67,54,0,46,87,0,38,87,111,46,13,1,6,0,0,0,1,0,0,0,0,36,0,47,0,84,32,48,34,77,62,131,41,0,46,124,0,2,71,16,0,64,80,89,45,3,2,0,0,0,2,0,0,0,36,78,110,33,46,0,3,0,4,84,108,72,4,44,57,68,10,45,14,81,97,89,44,7,18,53,0,0,75,21,0,60,102,9,3,129,130,151,28,18,53,60,6,18,19,21,39,41,9,41,4,15,26,122,82,11,58,3,9,7,69,42,51,120,96,8,37,0,43,0,0,0,0,7,0,11,39,116,32,7,108,16,0,18,87,85,0,0,97,75,0,50,85,29,1,39,2,25,0,0,0,0,0,0,14,0,21,86,40,0,25,49,109,65,78,62,9,44,95,39,0,58,72,0,0,76,3,0,39,43,10,10,0,0,0,0,0,0,0,4,2,55,75,18,48,38,1,41,78,51,52,120,73,0,68,57,1,0,66,64,0,1,74,105,6,4,146,87,36,4,1,3,0,0,0,0,1,7,0,17,60,71,13,55,7,64,106,51,0,28,54,0,0,39,67,0,0,58,8,0,37,80,62,0,96,58,2,3,0,0,0,0,0,8,53,118,0,27,22,0,60,45,0,6,87,53,64,9,43,24,50,22,10,4,5,0,0,0,0,24,6,30,76,26,20,102,93,10,12,77,59,0,45,88,0,37,87,111,47,13,2,5,1,0,0,8,0,0,0,1,36,54,77,5,120,22,34,44,81,66,125,43,0,44,114,0,12,72,15,0,102,75,87,35,2,1,1,0,0,17,0,0,0,38,84,112,37,41,3,3,0,4,71,109,73,5,43,57,67,6,52,16,90,96,88,42,6,12,55,0,0,77,22,0,64,103,10,2,126,142,151

Secondary structure (DSSP, 8-state):
-----HHHHH-S-EEETTEEE-TTS-B---EEEEEEEHHHHGGG-SHHHHHHIIIII---EEEEEEESSTTSTTT-TTHHHHHHHHHHHHHHHT-EEEEEEE-SSS-SGGGGHHHHHHHHHHHHHHHTTSTTEEEE--S---TT--IIIIIHHHHHHHHHHHHTT-SSS-EEE--HHHHT-HHHHHHS---STTEEEEEEEETTT--HHHHHHHHHHHHTT--EEEEEEESS-TTS-S---HHHHHHHHHHHHHTT--EEEEEES--SSTT--B-TT--TT----GGGB-HHHHHHHHHHH--/-----HHHHH-S-EEETTEEE-TTS-B---EEEEEEEHHHHGGG-SHHHHHHIIIII---EEEEEEESSTTSTTT-TTHHHHHHHHHHHHHHHT-EEEEEEE-SSS--GGGGHHHHHHHHHHHHHHHTTSTTEEEE--S---TT--IIIIIHHHHHHHHHHHHTT-SSS-EEE--HHHHT-HHHHHHS--SSSSEEEEEEEETTT--HHHHHHHHHHHHTT--EEEEEEESS-TTSSS---HHHHHHHHHHHHHTT--EEEEEES--SSTT--B-TT--TT----GGGB-HHHHHHHHHHH--/-----HHHHH-S-EEETTEEE-TTS-B---EEEEEEEHHHHGGG-SHHHHHHIIIII---EEEEEEESSTTSTTT-GGGHHHHHHHHHHHHHHT-EEEEEEE-SSS-SGGGGHHHHHHHHHHHHHHHTTSTTEEEE--S---TT--IIIIIHHHHHHHHHHHHTT-SSS-EEE--HHHHT-HHHHHHS----TTEEEEEEEETTT--HHHHHHHHHHHHTT--EEEEEEESS-TTS-S---HHHHHHHHHHHHHHT--EEEEEES--SSTT--B-TT--TT----GGGB-HHHHHHHHHHH--/-----HHHHH-S-EEETTEEE-TTS-B---EEEEEEEHHHHGGG-SHHHHHHIIIII---EEEEEEESSTTSTTT-GGGHHHHHHHHHHHHHHT-EEEEEEE-SSS--GGGGHHHHHHHHHHHHHHHTTSTTEEEE--S---TT--IIIIIHHHHHHHHHHHHTT-SSS-EEE--HHHHT-HHHHHHS----TTEEEEEEEETTT--HHHHHHHHHHHHTT--EEEEEEESS-TTS-S---HHHHHHHHHHHHHTT--EEEEEES--SSTT-SB-TT--TT----GGGB-HHHHHHHHHHH--/-----HHHHH-S-EEETTEEE-TTS-B---EEEEEEEHHHHGGG-SHHHHHHIIIII---EEEEEEESSTTSTTT-TTHHHHHHHHHHHHHHHT-EEEEEEE-SSS--GGGGHHHHHHHHHHHHHHHTTSTTEEEE--S---TT--IIIIIHHHHHHHHHHHHTT-SSS-EEE--HHHHT-HHHHHHS---SSSEEEEEEEETTT--HHHHHHHHHHHHTT--EEEEEEESS-TTS-S---HHHHHHHHHHHHHTT--EEEEEES--SSTT-SB-TT--TT----GGGB-HHHHHHHHHHH--/-----HHHHH-S-EEETTEEE-TTS-B---EEEEEEEHHHHGGG-SHHHHHHIIIII---EEEEEEESSTTSTTT-TTHHHHHHHHHHHHHHHT-EEEEEEE-SSS--GGGGHHHHHHHHHHHHHHHTTSTTEEEES-S---TT--IIIIIHHHHHHHHHHHHTT-SSS-EEE--HHHHT-HHHHHHS----SSEEEEEEEETTT--HHHHHHHHHHHHTT--EEEEEEESS-TTSSS---HHHHHHHHHHHHHTT--EEEEEES--SSTT--B-TT--TT----GGGB-HHHHHHHHHHH--

Nearest PDB structures (foldseek):
  6gjf-assembly5_E  TM=1.002E+00  e=5.578E-68  synthetic construct
  3pzt-assembly2_B  TM=9.964E-01  e=8.006E-52  Bacillus subtilis subsp. subtilis str. 168
  4xzw-assembly1_A  TM=9.942E-01  e=3.954E-50  uncultured bacterium
  5ihs-assembly1_A  TM=9.836E-01  e=1.332E-42  Cytophaga hutchinsonii ATCC 33406
  5wh8-assembly1_A  TM=9.611E-01  e=1.162E-41  uncultured organism

Radius of gyration: 44.01 Å; Cα contacts (8 Å, |Δi|>4): 4511; chains: 6; bounding box: 79×129×102 Å

Foldseek 3Di:
DDDDAPCNVFPAWWADQQAIGGPVRHGDAFEAAEADECQPFLLLQALLNVLQCCPQLVGQEYEYAQECDPRGCVNPVCSVVSVVRNLVSCQVRVGAYEDAHEYDVVQFLVVCLVVLLVSLLVCLQVCLVGSRYEYERYQFREDPQAVPPTFVVSCVVNVVSNCVRHVGHAYEGAHYHRRQQLLRCLVPDDPHIRYAYEHEEELVADADVSLVSVVNSVVSRHYYAHAEYFLAHPVQADDSPLVSVVVVLVSCVVVSHYYHYDHDGCPPGLRHFFPPPQDSSHPDDPVGTHPNNVSSSVSSPPD/DDDDAPCNVFPAWFADQAAIHGPVRHQDAFEAAEADECQPFLLLQALLNVLQCCPQLVGQEYEYAQECDPRGCVNPVCSLVSVVRNLVSCQVRRGAYEYAHEYDVVQFLVVCLVVL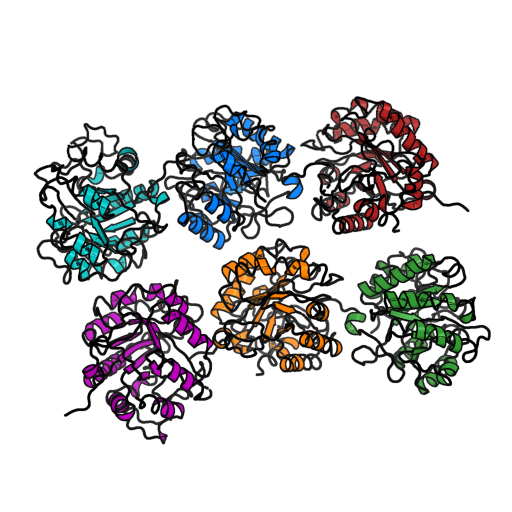LVSLLVCLQVPLVGSRYEYERYQFREDPHADPPTQVVSCVVNVVSSCVRHVGHAYEGAHYHRRQQLVRCLVPPDPHTRYAYEHEEEQVADADVSLVNVVVSVVSRHYYEHAEYFCAHPVLADDSPQVSVVVVLVSCVVVSHYYHYDHDGCPPGQRHFAPPPQDSSDPDDPVGTHPNNVRSSVSSPPD/DDDDAPCNVFPAWFADLQAIHGPVRHGDAFEAAEADECQVFLLLAALQNVLQCCPQLVGQEYEYAQECDPRGCVNPVCSVVSVVRNVVSCLVRVGAYEYAHEYDVVQFLVVCLVVLQVSLLVVLQVCQVGSRYEYERYQFREDPHADPPGQLVSCVRNVVSSCVRHVGHAYEGAHYHRRQQLVRCLVPPDPHTRYAYEHEEEQQADADVSLVNVVVSVVSRHYYAHAEYFLAHPVQADDSPVVSVVVVLVSCVVVSHYYHYDHDGCDPGQRHFAHPPADSSDPDDPNRTHPNNVSSSVSSPPD/DDDDAPCNVFPAWFADQQAIGGPVRHGDAFEAAEADECQVFLLLAALLNVLQCCPQLVGQEYEYAQECDDRGCVVPVVSVVSVVRNVVSCLVRVGAYEDAHEYDVVQFLVVCLVVLLVSLLVCLQVCQVGSRYEYERYQFREDPHADPPGQVVSCVRNVVSNCVRHVGHAYEGAHYHRRQQLVRCLVPPDPHTRYAYEHEEEQVADADVSLVNVVVSVVSRHYYAHAEYFLAHPVQADDSPLVSVVVVLVSCVVVSHYYHYDHDGQDPGQRHFAHPPADSSDPDDPNRTHPNNVSSSVSSPPD/DDDDAQCNVFPAWFADQQAIGGPVRHGDAFEAAEADECVPFLLLQALLNVLQCCPQLVGQEYEYAQECDPPGCVNPVVSVVSVVRNVVSCLVRVGAYEYAHEYDVVQFLVVCLVVLLVSLLVCLQVCLVGSRYEYERYQFREDPHADPPTQVVSCVVNVVSSCVRHVGHAYEGAHYHRRQQLLRCLVPPDPHTRYAYEHEEELVADADVSLVNVVNSVVSRHYYAHAEYFLAHPVQADDSVLVSVVVVLVSCVVVSHYYHYDHDGCPPGQRHQAPPPADSSDPDDPNRTHPNNVSSSVSSPPD/DDDDAPCNVFPAWFADQQAIGGPVRHGDAFEAAEADECQPFLLLQALLNVLQCCPQLVGQEYEYAQECDPRGCVNPVCSVVSVVRNLVSCQVRVGAYEDAHEYDVVQFLVVCLVVLLVSLLVCLQVCQVGSRYEYERYQFREDPQADPPTQVVSCVRNVVSSCVRHVGHAYEGAHYHRRQQLVRCLVPPDDHTRYAYEHEEEQVADADVSLVNVVVSVVSRHYYEHAEYFCAHPVQDDDSVLVSVVVVLVSCVVVSHYYHYPHDGCPPGQRHFFPPPADSSDPDDPVGTHPNNNSSSVSSPPD

Sequence (1818 aa):
HHGSTPVETHGQLSVKGGQQLVDENGKKPVQLRGMSSHGLQWFGDFVNKDSMMKKWLRDDWGINVFRVAMYTAEGGYITNNPSVVKNKVKEAVEAAIDLGMMYVIIDWHILSDNDPNTYKEQAKAFFQQEMAAKYGNNYPNVIYEICNEPNGGVTWSSNQIKPYAEEEVIPAIRRANDPDNNIIIVGTPTWSQDVHDAADNPLPYSNIMYALHFYAGTHGQSLRDKIDYALSKGVAIFVTEWGTSDASGNGGPFLNNEESQKWIDFMNNSRNISWANWSLSDKSSETSAALMPGASPTGGWTDSNLSASGKFVREEQIRRRSSHHGSTPVETHGQLSVKKGGQQLVDENGKKPVQLRGMSSHGLQWFGDFVNKDSMKKWLRDDWGINVFRVAMYTAEGGYITNNPSVKNKVKEAVEAAIDLGMMYVIIDWHILSDNDPNTYKKEEQAKKAFFQEMAAKYGNNYPNVIYEICNEPNGGVTWSSNQIKPYAEEEVIPAIRRANDPDNNIIIVGTPTWSQDVHDAADNPLPYSNIMYALHFYAGTHGQSLRDKKIDYALSKGVAIFVTEWGTSDASGNGGPFLNNESQKKWIDFMNSRNISWANWSLSDKSETSAALMPGASPTGGWTDSNLSASGKFVREEQIRRRSHHGSTPVETHGQLSVKKGGQQLVDENGKKPVQLRGMSSHGLQWFGDFVNKDSMKWLRDDWGINVFRVAMYTAEGGYITNPSVKNKVKEAVEAAIDLGMYVIIDWHILSDNDPNTYKEQAKKAFFQEMAAKYGNNYPNVIYEICNEPNGGVTWSSNQIKPYAEEVIPAIRRANDPDNNIIIVGTPTWSQDVHDAADNPLPYSNIMYALLHFYAGTHGQSLRDKKIDYALSKGVAIFVTEWGTSDASSGNNGGPFLNNESQKWIDFMNSRNISWANWSLSDKSSETSAALMMPGASPTGGWTDSNLSASGKFVREEQIRRRSHHGSTPVETHGQLSVKKGGQQLVDENGKPVQLRGMSSHGLQWFGDDFVNKKDSMKWLRDDWGINVFRVAMYTAEGGYITNPSVKNKVKEAVEAAIDLGMYVIIDWHILSDNDPNTYKEQAKKAFFQEMAAKYGNNYPNVIYEICNEPNGGVTWSNQIKPYAEEVIPAIRRANDPDNNIIIVGTPTWSQDVHDAADNPLPYSNIMYALHFYAGTHGQSSLRDKKIDYALSKGVAIFVTEWGTSDASGNGGPFLNNESQKWIDFMNSRNNISWANWSLSDKSSETSAALMPGASPTGGWTDSNLSASGKFVREEQIRRRSHHGSTPVETHGQLSVKKGGQQLVDENGKKPVQLRRGMSSHGLQWFGDFVNKDSMKWLRDDWGINVFRVAMYTAEEGGYITNPSVVKNKVKEAVEAAIDLGMMYVIIDWHILSDNDPNTYKKEEQAKKKAFFQEMAAKYGNNYPNVIYEICNEPNGGVTWSNQQIKPYAEEEVIPAIRRANDPDNNIIIVGTPTWSQDVHDAADNPLPYYSNIMYALHFYAGTHGQSLRDKIDYALSKKGVAIFVTEWGTSDASGNGGPFLNNESQKWIDFMNNSRNISWANWSLSDKSEETSAALMPGASPTGGWTDSNLSASGKFVREEQIRRRSHHGSTPVETHGQLSVKKGGQQLVDENGKKPVQLRGMSSHGLQWFGDFVNKDSMMKWLRDDWGINVFRVAMYTAEGGYITNNPSVKNKVKEAVEAAIDLGMMYVIIDWHILSDNDPNTYKKEEQAKKAFFQEMAAKYGNNYPNVIYEICNEPNGGVTWSSNQIKPYAEEEVIPAIRRANDPDNNIIIVGTPTWSQDVHDAADNPLPYYSNIMYALHFYAGTHGQSLRDKKIDYALSKGVAIFVTEWGTSDASGGNNGGGGPPFFLNNESQKKWIDFMNSRNISWANWSLSDKSSETTSAALMMPGASPTGGWTDDSSNLSASGKKFVREEQIRRRS

B-factor: mean 20.86, std 9.22, range [7.67, 181.84]